Protein 8DTB (pdb70)

Nearest PDB structures (foldseek):
  8dtb-assembly1_D  TM=1.002E+00  e=4.646E-60  Oryctolagus cuniculus
  8dtb-assembly1_J  TM=9.872E-01  e=1.114E-50  Oryctolagus cuniculus
  8dtb-assembly1_A  TM=9.897E-01  e=1.102E-49  Oryctolagus cuniculus
  8sev-assembly1_A  TM=9.475E-01  e=8.762E-45  Oryctolagus cuniculus
  8seo-assembly1_B  TM=9.492E-01  e=9.060E-44  Oryctolagus cuniculus

InterPro domains:
  IPR000699 RIH domain [PF01365] (444-637)
  IPR000699 RIH domain [PF01365] (2160-2368)
  IPR001870 B30.2/SPRY domain [PS50188] (582-798)
  IPR001870 B30.2/SPRY domain [PS50188] (1014-1209)
  IPR001870 B30.2/SPRY domain [PS50188] (1358-1571)
  IPR003032 Ryanodine receptor Ryr [PF02026] (851-940)
  IPR003032 Ryanodine receptor Ryr [PF02026] (965-1054)
  IPR003032 Ryanodine receptor Ryr [PF02026] (2735-2825)
  IPR003032 Ryanodine receptor Ryr [PF02026] (2855-2939)
  IPR003877 SPRY domain [PF00622] (661-795)
  IPR003877 SPRY domain [PF00622] (1087-1206)
  IPR003877 SPRY domain [PF00622] (1433-1569)
  IPR003877 SPRY domain [SM00449] (659-797)
  IPR003877 SPRY domain [SM00449] (1085-1208)
  IPR003877 SPRY domain [SM00449] (1430-1570)
  IPR005821 Ion transport domain [PF00520] (4789-4947)
  IPR009460 Ryanodine Receptor TM 4-6 [PF06459] (4382-4670)
  IPR011992 EF-hand domain pair [SSF47473] (4054-4132)
  IPR013320 Concanavalin A-like lectin/glucanase domain superfamily [SSF49899] (659-810)
  IPR013320 Concanavalin A-like lectin/glucanase domain superfamily [SSF49899] (1076-1207)

B-factor: mean 42.39, std 14.19, range [6.12, 114.77]

Organism: Oryctolagus cuniculus (NCBI:txid9986)

GO terms:
  GO:0005219 ryanodine-sensitive calcium-release channel activity (F, IDA)
  GO:0033017 sarcoplasmic reticulum membrane (C, IDA)
  GO:0005509 calcium ion binding (F, IDA)
  GO:0005524 ATP binding (F, IDA)
  GO:0016020 membrane (C, IDA)
  GO:0016529 sarcoplasmic reticulum (C, IDA)
  GO:0031090 organelle membrane (C, IDA)
  GO:1990425 ryanodine receptor complex (C, IDA)
  GO:0051289 protein homotetramerization (P, IDA)
  GO:0070588 calcium ion transmembrane transport (P, IDA)
  GO:0071277 cellular response to calcium ion (P, IDA)
  GO:0071313 cellular response to caffeine (P, IDA)
  GO:0033017 sarcoplasmic reticulum membrane (C, EXP)
  GO:0014808 release of sequestered calcium ion into cytosol by sarcoplasmic reticulum (P, IMP)
  GO:0005515 protein binding (F, IPI)
  GO:0015643 toxic substance binding (F, IDA)
  GO:0014802 terminal cisterna (C, IDA)
  GO:0015278 intracellularly gated calcium channel activity (F, IMP)
  GO:0042802 identical protein binding (F, IPI)
  GO:0005516 calmodulin binding (F, IDA)

Radius of gyration: 41.38 Å; Cα contacts (8 Å, |Δi|>4): 1740; chains: 5; bounding box: 83×125×128 Å

Solvent-accessible surface area: 90544 Å² total; per-residue (Å²): 114,124,63,43,54,105,17,72,86,5,105,49,48,74,73,14,87,16,78,61,3,96,39,57,30,3,9,2,35,26,4,0,24,123,29,39,94,50,26,92,153,118,23,24,63,58,3,28,76,83,56,38,77,110,53,64,131,63,72,83,77,33,40,58,17,14,33,106,6,9,92,75,23,43,74,126,40,71,120,144,29,100,68,34,17,54,60,113,33,59,100,35,60,46,7,16,32,182,32,41,36,102,130,65,88,55,69,99,36,59,85,48,143,82,39,143,24,4,113,36,22,96,81,15,52,62,75,2,18,98,8,0,24,25,0,6,34,8,0,23,25,24,61,12,44,93,68,111,134,135,53,52,82,56,50,67,44,102,94,39,61,169,24,50,72,36,12,164,54,24,10,74,85,0,32,107,9,5,97,55,2,20,41,0,14,59,33,28,61,6,36,18,44,10,0,70,51,2,12,67,5,7,95,76,6,78,164,69,2,46,21,29,70,85,121,27,50,98,90,46,129,44,18,94,80,6,84,64,0,5,87,4,119,51,7,28,69,37,21,133,53,66,102,13,33,159,86,7,40,84,72,38,24,103,97,74,45,56,84,64,1,15,72,72,10,45,169,132,75,91,92,90,101,38,107,29,13,50,73,0,48,97,15,3,24,122,90,19,124,60,25,98,53,12,26,83,5,42,73,42,0,80,68,0,80,174,76,40,18,84,1,6,20,0,7,47,7,6,0,79,40,14,80,24,3,85,8,4,74,48,1,34,104,80,14,25,127,44,19,61,3,1,72,4,6,12,17,7,26,0,11,43,27,0,10,52,0,0,40,121,11,51,127,6,0,63,78,29,109,60,98,107,71,72,69,83,31,0,55,16,0,30,54,0,42,69,7,0,49,18,33,0,11,10,38,43,7,0,0,5,79,53,7,94,91,12,60,87,43,83,117,22,49,144,0,14,84,10,0,56,44,0,12,47,83,0,32,4,8,5,28,15,2,5,66,21,10,2,55,76,0,8,25,51,24,50,52,73,45,83,49,18,133,112,65,72,72,73,42,59,32,142,63,90,53,18,72,142,173,211,150,67,27,95,58,44,80,143,102,29,32,59,69,4,38,61,81,22,42,90,113,46,52,157,58,68,68,65,39,28,53,36,18,33,131,114,19,122,100,28,51,80,120,46,134,28,98,63,27,13,53,59,109,26,61,105,30,53,55,19,9,36,83,29,29,80,166,54,142,54,41,127,25,6,141,67,12,118,78,21,56,66,72,3,14,92,5,0,23,23,0,7,40,15,0,21,27,16,60,23,38,91,62,121,140,124,63,37,90,59,54,99,41,86,109,39,70,163,24,57,76,39,9,156,66,35,9,74,92,0,24,97,4,6,104,51,4,29,57,0,13,78,36,23,47,11,33,70,34,11,14,91,40,2,13,98,8,9,95,25,10,30,156,56,0,67,25,16,58,54,113,51,23,104,95,38,107,89,14,110,83,6,52,61,0,8,86,6,125,41,10,26,67,46,15,153,30,71,150,16,34,60,71,2,44,107,105,34,21,102,95,85,50,53,89,66,0,26,68,58,3,26,43,94,161,167,101,84,27,107,30,12,75,82,0,72,110,14,7,24,114,98,29,129,57,20,99,52,15,28,94,7,36,73,35,0,86,74,0,86,184,60,42,15,75,1,4,18,1,9,56,16,6,0,80,39,18,53,19,1,120,10,4,66,41,0,39,99,86,23,17,141,55,13,60,22,0,66,4,5,9,19,5,22,0,7,35,25,0,6,61,0,0,34,111,14,56,120,6,1,50,74,35,112,62,103,108,66,88,54,56,17,0,49,4,0,39,52,0,37,46,2,0,40,4,14,0,14,13,34,44,4,0,0,8,86,68,10,78,84,4,66,90,42,80,107,36,47,157,4,15,81,16,0,60,41,0,15,46,84,0,31,8,7,7,25,19,3,4,56,22,3,1,23,56,0,2,0,57,25,37,10,65,57,57,28,11,115,74,46,86,89,74,40,41,62,135,86,66,76,31,52,140,184,153,112,122,61,42,102,40,33,66,145,112,22,26,76,38,5,44,56,146,22,42,94,111,49,31,130,61,65,72,87,31,33,48,43,23,25,103,28,22,88,101,28,42,67,122,26,71,141,138,40,112,63,33,17,58,63,125,22,60,106,32,50,35,34,4,19,173,27,54,18,48,126,56,82,64,58,103,60,56,89,57,89,52,34,120,5,4,128,43,21,123,80,17,39,62,71,2,9,92,7,0,20,25,0,5,40,16,0,17,22,30,64,6,38,76,64,105,127,130,47,52,87,42,28,98,34,76,111,57,60,184,29,108,78,30,8,148,78,37,2,70,76,0,22,108,9,5,107,57,2,22,54,0,9,51,43,42,88,8,32,41,39,6,0,79,63,2,6,72,18,6,71,100,10,23,132,62,0,51,16,42,65,94,131,35,30,91,119,46,135,43,10,96,73,10,47,63,0,4,85,7,120,48,6,18,57,45,14,162,46,124,114,8,30,138,102,8,27,100,53,22,13,101,129,58,48,122,83,52,3,33,76,52,4,34,64,156,152,116,91,55,118,34,17,79,87,0,69,108,16,6,22,114,92,32,122,57,26,96,62,14,29,97,4,36,72,37,0,98,75,0,86,188,49,44,20,78,0,8,26,0,10,59,6,4,0,84,24,12,112,18,0,110,13,6,75,49,0,43,112,97,12,25,93,50,15,62,15,2,72,5,5,12,20,6,25,0,8,37,29,0,9,56,0,0,37,133,11,59,125,18,1,41,78,41,114,57,110,106,57,95,71,67,22,0,61,7,0,41,56,0,32,46,7,0,44,10,23,0,13,15,41,44,5,0,0,0,92,57,3,83,67,9,39,85,57,82,102,19,42,152,0,10,90,14,0,53,43,0,18,46,74,0,25,6,3,12,28,14,0,6,62,8,3,0,38,10,1,8,6,4,25,41,9,43,34,71,30,10,145,45,28,62,84,70,85,42,24,127,51,63,68,33,66,94,182,144,119,142,31,47,42,64,25,118,143,84,32,25,66,53,4,41,58,128,20,49,76,108,52,40,82,65,75,66,89,34,33,49,28,16,38,94,29,10,88,108,28,23,70,145,29,62,152,142,43,119,68,34,16,57,61,121,27,59,122,33,43,26,31,9,36,203,48,16,21,92,126,50,85,63,57,103,64,56,88,56,109,33,52,122,2,3,134,37,24,85,76,25,50,62,70,2,3,87,8,0,25,25,0,6,44,26,0,21,15,38,28,16,41,81,64,108,136,133,70,49,86,71,55,86,52,75,108,60,57,194,31,61,80,30,13,170,61,34,2,69,85,0,22,103,10,3,98,45,3,29,46,0,12,70,48,17,35,7,28,26,29,0,1,71,20,1,6,84,15,5,97,97,8,78,163,60,0,48,49,26,75,57,90,60,92,123,110,12,113,75,6,44,41,0,13,70,5,130,51,20,23,65,38,20,134,37,68,141,12,70,154,111,3,36,100,66,35,37,108,84,58,42,66,84,59,2,37,69,89,21,59,119,95,113,86,56,38,90,83,19,80,74,2,54,120,14,9,12,115,86,33,122,53,31,98,51,10,22,80,5,35,88,39,0,87,72,0,85,170,56,42,17,72,0,6,21,0,6,65,7,2,0,74,35,16,111,24,2,104,8,3,78,41,1,37,104,80,22,24,120,44,16,56,4,0,72,3,12,13,21,4,21,0,10,36,22,0,9,59,0,0,49,114,12,71,112,18,2,70,81,37,112,60,104,105,66,82,44,61,34,0,53,14,0,38,48,0,44,56,7,0,48,14,33,0,10,11,37,46,4,0,0,6,82,51,9,107,63,3,67,82,44,78,107,27,42,153,1,12,89,14,0,57,45,0,18,50,80,0,27,11,7,8,36,16,4,6,65,22,7,2,49,52,0,9,28,76,25,62,35,59,58,74,68,16,115,70,70,79,123,80,38,64,29,107,64,78,84,31,54,82,176,188,116

Structure (mmCIF, N/CA/C/O backbone):
data_8DTB
#
_entry.id   8DTB
#
_cell.length_a   1.00
_cell.length_b   1.00
_cell.length_c   1.00
_cell.angle_alpha   90.00
_cell.angle_beta   90.00
_cell.angle_gamma   90.00
#
_symmetry.space_group_name_H-M   'P 1'
#
loop_
_entity.id
_entity.type
_entity.pdbx_description
1 polymer Imperacalcin
2 polymer 'Ryanodine receptor 1'
3 non-polymer "ADENOSINE-5'-TRIPHOSPHATE"
4 non-polymer CAFFEINE
#
loop_
_atom_site.group_PDB
_atom_site.id
_atom_site.type_symbol
_atom_site.label_atom_id
_atom_site.label_alt_id
_atom_site.label_comp_id
_atom_site.label_asym_id
_atom_site.label_entity_id
_atom_site.label_seq_id
_atom_site.pdbx_PDB_ins_code
_atom_site.Cartn_x
_atom_site.Cartn_y
_atom_site.Cartn_z
_atom_site.occupancy
_atom_site.B_iso_or_equiv
_atom_site.auth_seq_id
_atom_site.auth_comp_id
_atom_site.auth_asym_id
_atom_site.auth_atom_id
_atom_site.pdbx_PDB_model_num
ATOM 1 N N . GLY A 1 1 ? 271.405 240.360 237.839 1.00 0.00 1 GLY B N 1
ATOM 2 C CA . GLY A 1 1 ? 271.497 240.926 239.172 1.00 0.00 1 GLY B CA 1
ATOM 3 C C . GLY A 1 1 ? 272.761 240.526 239.906 1.00 0.00 1 GLY B C 1
ATOM 4 O O . GLY A 1 1 ? 273.702 241.312 240.012 1.00 0.00 1 GLY B O 1
ATOM 5 N N . ASP A 1 2 ? 272.777 239.294 240.423 1.00 0.00 2 ASP B N 1
ATOM 6 C CA . ASP A 1 2 ? 273.955 238.806 241.132 1.00 0.00 2 ASP B CA 1
ATOM 7 C C . ASP A 1 2 ? 275.156 238.696 240.200 1.00 0.00 2 ASP B C 1
ATOM 8 O O . ASP A 1 2 ? 276.280 239.041 240.581 1.00 0.00 2 ASP B O 1
ATOM 13 N N . CYS A 1 3 ? 274.939 238.214 238.978 1.00 0.00 3 CYS B N 1
ATOM 14 C CA . CYS A 1 3 ? 276.022 238.132 238.009 1.00 0.00 3 CYS B CA 1
ATOM 15 C C . CYS A 1 3 ? 276.466 239.529 237.595 1.00 0.00 3 CYS B C 1
ATOM 16 O O . CYS A 1 3 ? 275.655 240.455 237.502 1.00 0.00 3 CYS B O 1
ATOM 19 N N . LEU A 1 4 ? 277.762 239.678 237.345 1.00 0.00 4 LEU B N 1
ATOM 20 C CA . LEU A 1 4 ? 278.346 240.964 237.010 1.00 0.00 4 LEU B CA 1
ATOM 21 C C . LEU A 1 4 ? 279.148 240.843 235.723 1.00 0.00 4 LEU B C 1
ATOM 22 O O . LEU A 1 4 ? 279.603 239.749 235.372 1.00 0.00 4 LEU B O 1
ATOM 27 N N . PRO A 1 5 ? 279.324 241.944 234.994 1.00 0.00 5 PRO B N 1
ATOM 28 C CA . PRO A 1 5 ? 280.143 241.906 233.776 1.00 0.00 5 PRO B CA 1
ATOM 29 C C . PRO A 1 5 ? 281.578 241.492 234.072 1.00 0.00 5 PRO B C 1
ATOM 30 O O . PRO A 1 5 ? 282.011 241.381 235.221 1.00 0.00 5 PRO B O 1
ATOM 34 N N . HIS A 1 6 ? 282.327 241.261 232.992 1.00 0.00 6 HIS B N 1
ATOM 35 C CA . HIS A 1 6 ? 283.683 240.736 233.116 1.00 0.00 6 HIS B CA 1
ATOM 36 C C . HIS A 1 6 ? 284.592 241.717 233.849 1.00 0.00 6 HIS B C 1
ATOM 37 O O . HIS A 1 6 ? 285.131 241.407 234.917 1.00 0.00 6 HIS B O 1
ATOM 44 N N . LEU A 1 7 ? 284.764 242.917 233.296 1.00 0.00 7 LEU B N 1
ATOM 45 C CA . LEU A 1 7 ? 285.707 243.886 233.836 1.00 0.00 7 LEU B CA 1
ATOM 46 C C . LEU A 1 7 ? 285.035 244.947 234.702 1.00 0.00 7 LEU B C 1
ATOM 47 O O . LEU A 1 7 ? 285.675 245.942 235.057 1.00 0.00 7 LEU B O 1
ATOM 52 N N . LYS A 1 8 ? 283.766 244.760 235.047 1.00 0.00 8 LYS B N 1
ATOM 53 C CA . LYS A 1 8 ? 283.099 245.681 235.954 1.00 0.00 8 LYS B CA 1
ATOM 54 C C . LYS A 1 8 ? 283.547 245.415 237.388 1.00 0.00 8 LYS B C 1
ATOM 55 O O . LYS A 1 8 ? 283.792 244.272 237.783 1.00 0.00 8 LYS B O 1
ATOM 61 N N . ARG A 1 9 ? 283.667 246.494 238.162 1.00 0.00 9 ARG B N 1
ATOM 62 C CA . ARG A 1 9 ? 284.203 246.433 239.520 1.00 0.00 9 ARG B CA 1
ATOM 63 C C . ARG A 1 9 ? 283.350 245.510 240.383 1.00 0.00 9 ARG B C 1
ATOM 64 O O . ARG A 1 9 ? 282.120 245.624 240.401 1.00 0.00 9 ARG B O 1
ATOM 72 N N . CYS A 1 10 ? 284.001 244.596 241.101 1.00 0.00 10 CYS B N 1
ATOM 73 C CA . CYS A 1 10 ? 283.313 243.700 242.015 1.00 0.00 10 CYS B CA 1
ATOM 74 C C . CYS A 1 10 ? 283.648 244.071 243.460 1.00 0.00 10 CYS B C 1
ATOM 75 O O . CYS A 1 10 ? 284.351 245.047 243.733 1.00 0.00 10 CYS B O 1
ATOM 78 N N . LYS A 1 11 ? 283.138 243.279 244.403 1.00 0.00 11 LYS B N 1
ATOM 79 C CA . LYS A 1 11 ? 283.326 243.580 245.818 1.00 0.00 11 LYS B CA 1
ATOM 80 C C . LYS A 1 11 ? 283.987 242.426 246.563 1.00 0.00 11 LYS B C 1
ATOM 81 O O . LYS A 1 11 ? 284.794 242.651 247.471 1.00 0.00 11 LYS B O 1
ATOM 87 N N . ALA A 1 12 ? 283.657 241.193 246.190 1.00 0.00 12 ALA B N 1
ATOM 88 C CA . ALA A 1 12 ? 284.191 240.023 246.870 1.00 0.00 12 ALA B CA 1
ATOM 89 C C . ALA A 1 12 ? 284.226 238.857 245.894 1.00 0.00 12 ALA B C 1
ATOM 90 O O . ALA A 1 12 ? 283.712 238.941 244.776 1.00 0.00 12 ALA B O 1
ATOM 92 N N . ASP A 1 13 ? 284.841 237.761 246.334 1.00 0.00 13 ASP B N 1
ATOM 93 C CA . ASP A 1 13 ? 284.951 236.576 245.495 1.00 0.00 13 ASP B CA 1
ATOM 94 C C . ASP A 1 13 ? 283.567 236.054 245.127 1.00 0.00 13 ASP B C 1
ATOM 95 O O . ASP A 1 13 ? 282.609 236.169 245.897 1.00 0.00 13 ASP B O 1
ATOM 100 N N . ASN A 1 14 ? 283.474 235.481 243.933 1.00 0.00 14 ASN B N 1
ATOM 101 C CA . ASN A 1 14 ? 282.201 235.056 243.326 1.00 0.00 14 ASN B CA 1
ATOM 102 C C . ASN A 1 14 ? 281.321 236.306 243.208 1.00 0.00 14 ASN B C 1
ATOM 103 O O . ASN A 1 14 ? 281.847 237.399 242.944 1.00 0.00 14 ASN B O 1
ATOM 108 N N . ASP A 1 15 ? 280.008 236.183 243.412 1.00 0.00 15 ASP B N 1
ATOM 109 C CA . ASP A 1 15 ? 279.055 237.284 243.258 1.00 0.00 15 ASP B CA 1
ATOM 110 C C . ASP A 1 15 ? 279.248 237.921 241.875 1.00 0.00 15 ASP B C 1
ATOM 111 O O . ASP A 1 15 ? 279.462 239.128 241.739 1.00 0.00 15 ASP B O 1
ATOM 116 N N . CYS A 1 16 ? 279.291 237.076 240.847 1.00 0.00 16 CYS B N 1
ATOM 117 C CA . CYS A 1 16 ? 279.379 237.478 239.444 1.00 0.00 16 CYS B CA 1
ATOM 118 C C . CYS A 1 16 ? 279.410 236.208 238.602 1.00 0.00 16 CYS B C 1
ATOM 119 O O . CYS A 1 16 ? 279.443 235.091 239.128 1.00 0.00 16 CYS B O 1
ATOM 122 N N . CYS A 1 17 ? 279.401 236.390 237.281 1.00 0.00 17 CYS B N 1
ATOM 123 C CA . CYS A 1 17 ? 279.513 235.256 236.371 1.00 0.00 17 CYS B CA 1
ATOM 124 C C . CYS A 1 17 ? 280.942 234.729 236.285 1.00 0.00 17 CYS B C 1
ATOM 125 O O . CYS A 1 17 ? 281.142 233.518 236.135 1.00 0.00 17 CYS B O 1
ATOM 128 N N . GLY A 1 18 ? 281.939 235.613 236.371 1.00 0.00 18 GLY B N 1
ATOM 129 C CA . GLY A 1 18 ? 283.323 235.168 236.352 1.00 0.00 18 GLY B CA 1
ATOM 130 C C . GLY A 1 18 ? 283.708 234.348 237.567 1.00 0.00 18 GLY B C 1
ATOM 131 O O . GLY A 1 18 ? 284.555 233.455 237.469 1.00 0.00 18 GLY B O 1
ATOM 132 N N . LYS A 1 19 ? 283.131 234.671 238.729 1.00 0.00 19 LYS B N 1
ATOM 133 C CA . LYS A 1 19 ? 283.265 233.905 239.968 1.00 0.00 19 LYS B CA 1
ATOM 134 C C . LYS A 1 19 ? 284.645 234.083 240.602 1.00 0.00 19 LYS B C 1
ATOM 135 O O . LYS A 1 19 ? 284.858 233.697 241.757 1.00 0.00 19 LYS B O 1
ATOM 141 N N . LYS A 1 20 ? 285.567 234.737 239.897 1.00 0.00 20 LYS B N 1
ATOM 142 C CA . LYS A 1 20 ? 286.930 234.936 240.384 1.00 0.00 20 LYS B CA 1
ATOM 143 C C . LYS A 1 20 ? 287.243 236.428 240.420 1.00 0.00 20 LYS B C 1
ATOM 144 O O . LYS A 1 20 ? 287.478 237.046 239.375 1.00 0.00 20 LYS B O 1
ATOM 150 N N . CYS A 1 21 ? 287.163 237.045 241.597 1.00 0.00 21 CYS B N 1
ATOM 151 C CA . CYS A 1 21 ? 287.338 238.515 241.724 1.00 0.00 21 CYS B CA 1
ATOM 152 C C . CYS A 1 21 ? 288.752 238.865 242.148 1.00 0.00 21 CYS B C 1
ATOM 153 O O . CYS A 1 21 ? 288.904 239.455 243.223 1.00 0.00 21 CYS B O 1
ATOM 156 N N . LYS A 1 22 ? 289.741 238.568 241.319 1.00 0.00 22 LYS B N 1
ATOM 157 C CA . LYS A 1 22 ? 291.143 238.793 241.715 1.00 0.00 22 LYS B CA 1
ATOM 158 C C . LYS A 1 22 ? 291.507 240.244 241.483 1.00 0.00 22 LYS B C 1
ATOM 159 O O . LYS A 1 22 ? 290.897 240.857 240.605 1.00 0.00 22 LYS B O 1
ATOM 165 N N . ARG A 1 23 ? 292.508 240.730 242.218 1.00 0.00 23 ARG B N 1
ATOM 166 C CA . ARG A 1 23 ? 292.995 242.118 242.049 1.00 0.00 23 ARG B CA 1
ATOM 167 C C . ARG A 1 23 ? 294.379 242.065 241.420 1.00 0.00 23 ARG B C 1
ATOM 168 O O . ARG A 1 23 ? 295.113 241.116 241.721 1.00 0.00 23 ARG B O 1
ATOM 176 N N . ARG A 1 24 ? 294.724 243.031 240.570 1.00 0.00 24 ARG B N 1
ATOM 177 C CA . ARG A 1 24 ? 296.084 243.082 239.980 1.00 0.00 24 ARG B CA 1
ATOM 178 C C . ARG A 1 24 ? 297.050 243.691 240.992 1.00 0.00 24 ARG B C 1
ATOM 179 O O . ARG A 1 24 ? 297.009 244.908 241.178 1.00 0.00 24 ARG B O 1
ATOM 187 N N . GLY A 1 25 ? 297.871 242.874 241.640 1.00 0.00 25 GLY B N 1
ATOM 188 C CA . GLY A 1 25 ? 298.895 243.416 242.547 1.00 0.00 25 GLY B CA 1
ATOM 189 C C . GLY A 1 25 ? 298.385 244.274 243.669 1.00 0.00 25 GLY B C 1
ATOM 190 O O . GLY A 1 25 ? 297.521 243.807 244.415 1.00 0.00 25 GLY B O 1
ATOM 191 N N . THR A 1 26 ? 298.941 245.473 243.794 1.00 0.00 26 THR B N 1
ATOM 192 C CA . THR A 1 26 ? 298.616 246.386 244.905 1.00 0.00 26 THR B CA 1
ATOM 193 C C . THR A 1 26 ? 297.368 247.183 244.559 1.00 0.00 26 THR B C 1
ATOM 194 O O . THR A 1 26 ? 296.918 247.948 245.398 1.00 0.00 26 THR B O 1
ATOM 198 N N . ASN A 1 27 ? 296.835 246.992 243.361 1.00 0.00 27 ASN B N 1
ATOM 199 C CA . ASN A 1 27 ? 295.618 247.711 242.923 1.00 0.00 27 ASN B CA 1
ATOM 200 C C . ASN A 1 27 ? 294.503 247.485 243.932 1.00 0.00 27 ASN B C 1
ATOM 201 O O . ASN A 1 27 ? 294.311 246.333 244.328 1.00 0.00 27 ASN B O 1
ATOM 206 N N . ALA A 1 28 ? 293.796 248.538 244.335 1.00 0.00 28 ALA B N 1
ATOM 207 C CA . ALA A 1 28 ? 292.617 248.351 245.206 1.00 0.00 28 ALA B CA 1
ATOM 208 C C . ALA A 1 28 ? 291.457 247.792 244.388 1.00 0.00 28 ALA B C 1
ATOM 209 O O . ALA A 1 28 ? 290.753 246.914 244.896 1.00 0.00 28 ALA B O 1
ATOM 211 N N . GLU A 1 29 ? 291.301 248.262 243.149 1.00 0.00 29 GLU B N 1
ATOM 212 C CA . GLU A 1 29 ? 290.136 247.866 242.318 1.00 0.00 29 GLU B CA 1
ATOM 213 C C . GLU A 1 29 ? 290.121 246.364 242.128 1.00 0.00 29 GLU B C 1
ATOM 214 O O . GLU A 1 29 ? 291.170 245.796 241.819 1.00 0.00 29 GLU B O 1
ATOM 220 N N . LYS A 1 30 ? 288.952 245.764 242.308 1.00 0.00 30 LYS B N 1
ATOM 221 C CA . LYS A 1 30 ? 288.821 244.308 242.101 1.00 0.00 30 LYS B CA 1
ATOM 222 C C . LYS A 1 30 ? 287.730 244.109 241.069 1.00 0.00 30 LYS B C 1
ATOM 223 O O . LYS A 1 30 ? 286.694 244.771 241.162 1.00 0.00 30 LYS B O 1
ATOM 229 N N . ARG A 1 31 ? 287.982 243.235 240.131 1.00 0.00 31 ARG B N 1
ATOM 230 C CA . ARG A 1 31 ? 287.087 242.934 239.023 1.00 0.00 31 ARG B CA 1
ATOM 231 C C . ARG A 1 31 ? 287.079 241.429 238.786 1.00 0.00 31 ARG B C 1
ATOM 232 O O . ARG A 1 31 ? 288.008 240.715 239.172 1.00 0.00 31 ARG B O 1
ATOM 240 N N . CYS A 1 32 ? 286.070 241.006 238.029 1.00 0.00 32 CYS B N 1
ATOM 241 C CA . CYS A 1 32 ? 285.944 239.564 237.714 1.00 0.00 32 CYS B CA 1
ATOM 242 C C . CYS A 1 32 ? 286.918 239.337 236.575 1.00 0.00 32 CYS B C 1
ATOM 243 O O . CYS A 1 32 ? 286.528 239.444 235.410 1.00 0.00 32 CYS B O 1
ATOM 246 N N . ARG A 1 33 ? 288.159 239.077 236.950 1.00 0.00 33 ARG B N 1
ATOM 247 C CA . ARG A 1 33 ? 289.225 238.851 235.955 1.00 0.00 33 ARG B CA 1
ATOM 248 C C . ARG A 1 33 ? 289.061 237.462 235.368 1.00 0.00 33 ARG B C 1
ATOM 249 O O . ARG A 1 33 ? 289.535 236.509 235.964 1.00 0.00 33 ARG B O 1
ATOM 258 N N . PRO B 2 4208 ? 286.260 216.258 269.276 1.00 51.97 4208 PRO G N 1
ATOM 259 C CA . PRO B 2 4208 ? 287.612 216.306 268.714 1.00 52.83 4208 PRO G CA 1
ATOM 260 C C . PRO B 2 4208 ? 287.686 215.751 267.293 1.00 54.40 4208 PRO G C 1
ATOM 261 O O . PRO B 2 4208 ? 287.770 216.522 266.337 1.00 56.80 4208 PRO G O 1
ATOM 265 N N . GLN B 2 4209 ? 287.659 214.422 267.165 1.00 53.10 4209 GLN G N 1
ATOM 266 C CA . GLN B 2 4209 ? 287.725 213.800 265.847 1.00 54.13 4209 GLN G CA 1
ATOM 267 C C . GLN B 2 4209 ? 286.500 214.144 265.009 1.00 55.99 4209 GLN G C 1
ATOM 268 O O . GLN B 2 4209 ? 286.608 214.360 263.795 1.00 57.73 4209 GLN G O 1
ATOM 274 N N . VAL B 2 4210 ? 285.325 214.196 265.639 1.00 55.73 4210 VAL G N 1
ATOM 275 C CA . VAL B 2 4210 ? 284.090 214.413 264.892 1.00 54.70 4210 VAL G CA 1
ATOM 276 C C . VAL B 2 4210 ? 284.053 215.818 264.297 1.00 55.89 4210 VAL G C 1
ATOM 277 O O . VAL B 2 4210 ? 283.561 216.016 263.181 1.00 57.24 4210 VAL G O 1
ATOM 281 N N . LYS B 2 4211 ? 284.580 216.812 265.018 1.00 54.73 4211 LYS G N 1
ATOM 282 C CA . LYS B 2 4211 ? 284.614 218.172 264.487 1.00 56.31 4211 LYS G CA 1
ATOM 283 C C . LYS B 2 4211 ? 285.522 218.262 263.265 1.00 58.47 4211 LYS G C 1
ATOM 284 O O . LYS B 2 4211 ? 285.173 218.897 262.261 1.00 61.59 4211 LYS G O 1
ATOM 290 N N . GLU B 2 4212 ? 286.698 217.631 263.335 1.00 56.48 4212 GLU G N 1
ATOM 291 C CA . GLU B 2 4212 ? 287.604 217.622 262.192 1.00 57.31 4212 GLU G CA 1
ATOM 292 C C . GLU B 2 4212 ? 286.984 216.895 261.006 1.00 59.03 4212 GLU G C 1
ATOM 293 O O . GLU B 2 4212 ? 287.115 217.338 259.858 1.00 60.64 4212 GLU G O 1
ATOM 295 N N . SER B 2 4213 ? 286.304 215.775 261.265 1.00 59.52 4213 SER G N 1
ATOM 296 C CA . SER B 2 4213 ? 285.635 215.051 260.189 1.00 57.84 4213 SER G CA 1
ATOM 297 C C . SER B 2 4213 ? 284.544 215.900 259.550 1.00 57.22 4213 SER G C 1
ATOM 298 O O . SER B 2 4213 ? 284.391 215.907 258.323 1.00 58.20 4213 SER G O 1
ATOM 301 N N . LYS B 2 4214 ? 283.777 216.626 260.367 1.00 55.88 4214 LYS G N 1
ATOM 302 C CA . LYS B 2 4214 ? 282.739 217.501 259.830 1.00 57.99 4214 LYS G CA 1
ATOM 303 C C . LYS B 2 4214 ? 283.342 218.601 258.966 1.00 60.02 4214 LYS G C 1
ATOM 304 O O . LYS B 2 4214 ? 282.854 218.876 257.864 1.00 62.79 4214 LYS G O 1
ATOM 310 N N . ARG B 2 4215 ? 284.412 219.237 259.450 1.00 58.41 4215 ARG G N 1
ATOM 311 C CA . ARG B 2 4215 ? 285.050 220.297 258.675 1.00 59.27 4215 ARG G CA 1
ATOM 312 C C . ARG B 2 4215 ? 285.591 219.760 257.356 1.00 59.38 4215 ARG G C 1
ATOM 313 O O . ARG B 2 4215 ? 285.458 220.408 256.308 1.00 60.92 4215 ARG G O 1
ATOM 321 N N . GLN B 2 4216 ? 286.195 218.569 257.387 1.00 58.61 4216 GLN G N 1
ATOM 322 C CA . GLN B 2 4216 ? 286.674 217.945 256.159 1.00 58.79 4216 GLN G CA 1
ATOM 323 C C . GLN B 2 4216 ? 285.524 217.657 255.203 1.00 60.20 4216 GLN G C 1
ATOM 324 O O . GLN B 2 4216 ? 285.655 217.850 253.988 1.00 62.01 4216 GLN G O 1
ATOM 330 N N . PHE B 2 4217 ? 284.389 217.192 255.732 1.00 58.34 4217 PHE G N 1
ATOM 331 C CA . PHE B 2 4217 ? 283.232 216.921 254.884 1.00 57.31 4217 PHE G CA 1
ATOM 332 C C . PHE B 2 4217 ? 282.769 218.196 254.191 1.00 58.52 4217 PHE G C 1
ATOM 333 O O . PHE B 2 4217 ? 282.523 218.200 252.980 1.00 60.63 4217 PHE G O 1
ATOM 341 N N . ILE B 2 4218 ? 282.635 219.289 254.951 1.00 58.56 4218 ILE G N 1
ATOM 342 C CA . ILE B 2 4218 ? 282.174 220.547 254.359 1.00 59.52 4218 ILE G CA 1
ATOM 343 C C . ILE B 2 4218 ? 283.154 221.030 253.299 1.00 59.66 4218 ILE G C 1
ATOM 344 O O . ILE B 2 4218 ? 282.753 221.469 252.212 1.00 61.61 4218 ILE G O 1
ATOM 349 N N . PHE B 2 4219 ? 284.454 220.962 253.598 1.00 59.14 4219 PHE G N 1
ATOM 350 C CA . PHE B 2 4219 ? 285.453 221.361 252.612 1.00 60.15 4219 PHE G CA 1
ATOM 351 C C . PHE B 2 4219 ? 285.302 220.539 251.338 1.00 60.66 4219 PHE G C 1
ATOM 352 O O . PHE B 2 4219 ? 285.288 221.086 250.228 1.00 61.85 4219 PHE G O 1
ATOM 360 N N . ASP B 2 4220 ? 285.145 219.221 251.483 1.00 60.34 4220 ASP G N 1
ATOM 361 C CA . ASP B 2 4220 ? 285.040 218.352 250.317 1.00 59.53 4220 ASP G CA 1
ATOM 362 C C . ASP B 2 4220 ? 283.798 218.663 249.490 1.00 59.55 4220 ASP G C 1
ATOM 363 O O . ASP B 2 4220 ? 283.873 218.745 248.258 1.00 61.09 4220 ASP G O 1
ATOM 365 N N . VAL B 2 4221 ? 282.643 218.834 250.140 1.00 59.46 4221 VAL G N 1
ATOM 366 C CA . VAL B 2 4221 ? 281.412 219.012 249.371 1.00 59.62 4221 VAL G CA 1
ATOM 367 C C . VAL B 2 4221 ? 281.389 220.383 248.705 1.00 60.31 4221 VAL G C 1
ATOM 368 O O . VAL B 2 4221 ? 281.057 220.502 247.519 1.00 59.01 4221 VAL G O 1
ATOM 372 N N . VAL B 2 4222 ? 281.742 221.439 249.445 1.00 60.69 4222 VAL G N 1
ATOM 373 C CA . VAL B 2 4222 ? 281.653 222.782 248.880 1.00 60.92 4222 VAL G CA 1
ATOM 374 C C . VAL B 2 4222 ? 282.724 222.988 247.815 1.00 61.12 4222 VAL G C 1
ATOM 375 O O . VAL B 2 4222 ? 282.475 223.625 246.784 1.00 62.08 4222 VAL G O 1
ATOM 379 N N . ASN B 2 4223 ? 283.931 222.459 248.041 1.00 60.73 4223 ASN G N 1
ATOM 380 C CA . ASN B 2 4223 ? 284.984 222.579 247.038 1.00 61.48 4223 ASN G CA 1
ATOM 381 C C . ASN B 2 4223 ? 284.619 221.834 245.760 1.00 61.55 4223 ASN G C 1
ATOM 382 O O . ASN B 2 4223 ? 284.863 222.328 244.653 1.00 62.96 4223 ASN G O 1
ATOM 387 N N . GLU B 2 4224 ? 284.038 220.638 245.892 1.00 61.55 4224 GLU G N 1
ATOM 388 C CA . GLU B 2 4224 ? 283.644 219.870 244.715 1.00 61.31 4224 GLU G CA 1
ATOM 389 C C . GLU B 2 4224 ? 282.539 220.564 243.929 1.00 60.36 4224 GLU G C 1
ATOM 390 O O . GLU B 2 4224 ? 282.558 220.550 242.693 1.00 58.36 4224 GLU G O 1
ATOM 392 N N . GLY B 2 4225 ? 281.574 221.169 244.619 1.00 61.03 4225 GLY G N 1
ATOM 393 C CA . GLY B 2 4225 ? 280.478 221.853 243.967 1.00 60.40 4225 GLY G CA 1
ATOM 394 C C . GLY B 2 4225 ? 279.266 220.998 243.669 1.00 59.68 4225 GLY G C 1
ATOM 395 O O . GLY B 2 4225 ? 278.272 221.526 243.152 1.00 57.09 4225 GLY G O 1
ATOM 396 N N . GLY B 2 4226 ? 279.314 219.701 243.965 1.00 60.57 4226 GLY G N 1
ATOM 397 C CA . GLY B 2 4226 ? 278.179 218.826 243.742 1.00 56.11 4226 GLY G CA 1
ATOM 398 C C . GLY B 2 4226 ? 276.950 219.223 244.534 1.00 54.53 4226 GLY G C 1
ATOM 399 O O . GLY B 2 4226 ? 277.034 219.468 245.741 1.00 55.39 4226 GLY G O 1
ATOM 400 N N . GLU B 2 4227 ? 275.802 219.288 243.866 1.00 53.06 4227 GLU G N 1
ATOM 401 C CA . GLU B 2 4227 ? 274.543 219.674 244.494 1.00 51.12 4227 GLU G CA 1
ATOM 402 C C . GLU B 2 4227 ? 273.516 218.554 244.529 1.00 49.65 4227 GLU G C 1
ATOM 403 O O . GLU B 2 4227 ? 272.810 218.405 245.529 1.00 50.82 4227 GLU G O 1
ATOM 405 N N . ALA B 2 4228 ? 273.409 217.766 243.457 1.00 48.36 4228 ALA G N 1
ATOM 406 C CA . ALA B 2 4228 ? 272.448 216.667 243.437 1.00 47.74 4228 ALA G CA 1
ATOM 407 C C . ALA B 2 4228 ? 272.812 215.593 244.455 1.00 47.63 4228 ALA G C 1
ATOM 408 O O . ALA B 2 4228 ? 271.928 215.021 245.104 1.00 46.27 4228 ALA G O 1
ATOM 410 N N . GLU B 2 4229 ? 274.102 215.306 244.609 1.00 46.90 4229 GLU G N 1
ATOM 411 C CA . GLU B 2 4229 ? 274.576 214.277 245.523 1.00 44.61 4229 GLU G CA 1
ATOM 412 C C . GLU B 2 4229 ? 274.842 214.807 246.926 1.00 47.65 4229 GLU G C 1
ATOM 413 O O . GLU B 2 4229 ? 275.447 214.099 247.738 1.00 50.75 4229 GLU G O 1
ATOM 415 N N . LYS B 2 4230 ? 274.414 216.036 247.226 1.00 47.97 4230 LYS G N 1
ATOM 416 C CA . LYS B 2 4230 ? 274.642 216.599 248.553 1.00 46.26 4230 LYS G CA 1
ATOM 417 C C . LYS B 2 4230 ? 273.925 215.793 249.630 1.00 46.76 4230 LYS G C 1
ATOM 418 O O . LYS B 2 4230 ? 274.490 215.528 250.697 1.00 50.85 4230 LYS G O 1
ATOM 424 N N . MET B 2 4231 ? 272.676 215.397 249.368 1.00 45.47 4231 MET G N 1
ATOM 425 C CA . MET B 2 4231 ? 271.927 214.619 250.349 1.00 47.04 4231 MET G CA 1
ATOM 426 C C . MET B 2 4231 ? 272.569 213.257 250.585 1.00 48.61 4231 MET G C 1
ATOM 427 O O . MET B 2 4231 ? 272.672 212.801 251.731 1.00 52.40 4231 MET G O 1
ATOM 432 N N . GLU B 2 4232 ? 273.005 212.591 249.512 1.00 45.00 4232 GLU G N 1
ATOM 433 C CA . GLU B 2 4232 ? 273.660 211.296 249.662 1.00 45.40 4232 GLU G CA 1
ATOM 434 C C . GLU B 2 4232 ? 274.949 211.425 250.463 1.00 48.21 4232 GLU G C 1
ATOM 435 O O . GLU B 2 4232 ? 275.246 210.582 251.318 1.00 51.13 4232 GLU G O 1
ATOM 437 N N . LEU B 2 4233 ? 275.723 212.481 250.203 1.00 46.99 4233 LEU G N 1
ATOM 438 C CA . LEU B 2 4233 ? 276.935 212.721 250.977 1.00 47.32 4233 LEU G CA 1
ATOM 439 C C . LEU B 2 4233 ? 276.608 212.973 252.443 1.00 48.07 4233 LEU G C 1
ATOM 440 O O . LEU B 2 4233 ? 277.331 212.516 253.335 1.00 49.21 4233 LEU G O 1
ATOM 445 N N . PHE B 2 4234 ? 275.522 213.702 252.710 1.00 48.01 4234 PHE G N 1
ATOM 446 C CA . PHE B 2 4234 ? 275.121 213.952 254.091 1.00 47.94 4234 PHE G CA 1
ATOM 447 C C . PHE B 2 4234 ? 274.762 212.656 254.809 1.00 47.48 4234 PHE G C 1
ATOM 448 O O . PHE B 2 4234 ? 275.179 212.438 255.952 1.00 50.33 4234 PHE G O 1
ATOM 456 N N . VAL B 2 4235 ? 273.995 211.780 254.155 1.00 45.21 4235 VAL G N 1
ATOM 457 C CA . VAL B 2 4235 ? 273.643 210.506 254.785 1.00 46.29 4235 VAL G CA 1
ATOM 458 C C . VAL B 2 4235 ? 274.884 209.646 254.996 1.00 46.99 4235 VAL G C 1
ATOM 459 O O . VAL B 2 4235 ? 275.020 208.970 256.027 1.00 48.63 4235 VAL G O 1
ATOM 463 N N . SER B 2 4236 ? 275.799 209.640 254.021 1.00 46.78 4236 SER G N 1
ATOM 464 C CA . SER B 2 4236 ? 277.034 208.875 254.172 1.00 46.63 4236 SER G CA 1
ATOM 465 C C . SER B 2 4236 ? 277.847 209.378 255.358 1.00 45.99 4236 SER G C 1
ATOM 466 O O . SER B 2 4236 ? 278.369 208.580 256.149 1.00 46.17 4236 SER G O 1
ATOM 469 N N . PHE B 2 4237 ? 277.961 210.701 255.500 1.00 46.30 4237 PHE G N 1
ATOM 470 C CA . PHE B 2 4237 ? 278.639 211.254 256.666 1.00 44.87 4237 PHE G CA 1
ATOM 471 C C . PHE B 2 4237 ? 277.910 210.883 257.946 1.00 43.50 4237 PHE G C 1
ATOM 472 O O . PHE B 2 4237 ? 278.542 210.661 258.980 1.00 44.44 4237 PHE G O 1
ATOM 480 N N . CYS B 2 4238 ? 276.578 210.835 257.905 1.00 42.15 4238 CYS G N 1
ATOM 481 C CA . CYS B 2 4238 ? 275.818 210.469 259.097 1.00 42.71 4238 CYS G CA 1
ATOM 482 C C . CYS B 2 4238 ? 276.158 209.055 259.553 1.00 42.94 4238 CYS G C 1
ATOM 483 O O . CYS B 2 4238 ? 276.411 208.816 260.740 1.00 44.60 4238 CYS G O 1
ATOM 486 N N . GLU B 2 4239 ? 276.179 208.100 258.619 1.00 42.38 4239 GLU G N 1
ATOM 487 C CA . GLU B 2 4239 ? 276.490 206.725 259.011 1.00 42.44 4239 GLU G CA 1
ATOM 488 C C . GLU B 2 4239 ? 277.947 206.593 259.441 1.00 41.84 4239 GLU G C 1
ATOM 489 O O . GLU B 2 4239 ? 278.259 205.869 260.398 1.00 41.72 4239 GLU G O 1
ATOM 495 N N . ASP B 2 4240 ? 278.856 207.297 258.758 1.00 41.12 4240 ASP G N 1
ATOM 496 C CA . ASP B 2 4240 ? 280.248 207.307 259.196 1.00 38.44 4240 ASP G CA 1
ATOM 497 C C . ASP B 2 4240 ? 280.372 207.882 260.601 1.00 39.50 4240 ASP G C 1
ATOM 498 O O . ASP B 2 4240 ? 281.168 207.398 261.411 1.00 40.94 4240 ASP G O 1
ATOM 503 N N . THR B 2 4241 ? 279.585 208.914 260.905 1.00 39.80 4241 THR G N 1
ATOM 504 C CA . THR B 2 4241 ? 279.601 209.528 262.227 1.00 37.23 4241 THR G CA 1
ATOM 505 C C . THR B 2 4241 ? 279.097 208.566 263.294 1.00 36.51 4241 THR G C 1
ATOM 506 O O . THR B 2 4241 ? 279.673 208.489 264.385 1.00 39.07 4241 THR G O 1
ATOM 510 N N . ILE B 2 4242 ? 278.023 207.828 263.003 1.00 35.60 4242 ILE G N 1
ATOM 511 C CA . ILE B 2 4242 ? 277.554 206.820 263.954 1.00 35.08 4242 ILE G CA 1
ATOM 512 C C . ILE B 2 4242 ? 278.631 205.767 264.184 1.00 35.58 4242 ILE G C 1
ATOM 513 O O . ILE B 2 4242 ? 278.847 205.313 265.316 1.00 36.34 4242 ILE G O 1
ATOM 518 N N . PHE B 2 4243 ? 279.329 205.367 263.117 1.00 36.74 4243 PHE G N 1
ATOM 519 C CA . PHE B 2 4243 ? 280.425 204.413 263.274 1.00 35.13 4243 PHE G CA 1
ATOM 520 C C . PHE B 2 4243 ? 281.534 204.989 264.153 1.00 33.96 4243 PHE G C 1
ATOM 521 O O . PHE B 2 4243 ? 282.096 204.284 265.004 1.00 34.89 4243 PHE G O 1
ATOM 529 N N . GLU B 2 4244 ? 281.861 206.269 263.966 1.00 33.80 4244 GLU G N 1
ATOM 530 C CA . GLU B 2 4244 ? 282.895 206.892 264.788 1.00 33.62 4244 GLU G CA 1
ATOM 531 C C . GLU B 2 4244 ? 282.484 206.954 266.255 1.00 34.15 4244 GLU G C 1
ATOM 532 O O . GLU B 2 4244 ? 283.301 206.683 267.141 1.00 36.43 4244 GLU G O 1
ATOM 538 N N . MET B 2 4245 ? 281.227 207.307 266.537 1.00 33.35 4245 MET G N 1
ATOM 539 C CA . MET B 2 4245 ? 280.773 207.295 267.928 1.00 31.67 4245 MET G CA 1
ATOM 540 C C . MET B 2 4245 ? 280.803 205.895 268.526 1.00 31.29 4245 MET G C 1
ATOM 541 O O . MET B 2 4245 ? 281.187 205.727 269.688 1.00 32.16 4245 MET G O 1
ATOM 546 N N . GLN B 2 4246 ? 280.389 204.876 267.768 1.00 32.65 4246 GLN G N 1
ATOM 547 C CA . GLN B 2 4246 ? 280.388 203.537 268.352 1.00 33.08 4246 GLN G CA 1
ATOM 548 C C . GLN B 2 4246 ? 281.811 203.063 268.643 1.00 32.63 4246 GLN G C 1
ATOM 549 O O . GLN B 2 4246 ? 282.070 202.489 269.708 1.00 31.93 4246 GLN G O 1
ATOM 555 N N . ILE B 2 4247 ? 282.757 203.330 267.737 1.00 32.50 4247 ILE G N 1
ATOM 556 C CA . ILE B 2 4247 ? 284.134 202.913 267.998 1.00 31.95 4247 ILE G CA 1
ATOM 557 C C . ILE B 2 4247 ? 284.748 203.737 269.128 1.00 32.59 4247 ILE G C 1
ATOM 558 O O . ILE B 2 4247 ? 285.544 203.221 269.923 1.00 33.72 4247 ILE G O 1
ATOM 563 N N . ALA B 2 4248 ? 284.394 205.023 269.225 1.00 32.98 4248 ALA G N 1
ATOM 564 C CA . ALA B 2 4248 ? 284.897 205.844 270.322 1.00 30.66 4248 ALA G CA 1
ATOM 565 C C . ALA B 2 4248 ? 284.367 205.357 271.664 1.00 31.07 4248 ALA G C 1
ATOM 566 O O . ALA B 2 4248 ? 285.108 205.317 272.652 1.00 33.04 4248 ALA G O 1
ATOM 568 N N . ALA B 2 4249 ? 283.086 204.984 271.718 1.00 31.12 4249 ALA G N 1
ATOM 569 C CA . ALA B 2 4249 ? 282.529 204.420 272.942 1.00 30.17 4249 ALA G CA 1
ATOM 570 C C . ALA B 2 4249 ? 283.188 203.089 273.276 1.00 32.07 4249 ALA G C 1
ATOM 571 O O . ALA B 2 4249 ? 283.401 202.771 274.453 1.00 33.18 4249 ALA G O 1
ATOM 573 N N . GLN B 2 4250 ? 283.511 202.293 272.254 1.00 33.90 4250 GLN G N 1
ATOM 574 C CA . GLN B 2 4250 ? 284.236 201.050 272.492 1.00 34.91 4250 GLN G CA 1
ATOM 575 C C . GLN B 2 4250 ? 285.610 201.318 273.097 1.00 34.90 4250 GLN G C 1
ATOM 576 O O . GLN B 2 4250 ? 286.035 200.620 274.025 1.00 35.89 4250 GLN G O 1
ATOM 582 N N . ILE B 2 4251 ? 286.321 202.329 272.586 1.00 35.26 4251 ILE G N 1
ATOM 583 C CA . ILE B 2 4251 ? 287.659 202.637 273.087 1.00 34.67 4251 ILE G CA 1
ATOM 584 C C . ILE B 2 4251 ? 287.650 203.601 274.266 1.00 31.94 4251 ILE G C 1
ATOM 585 O O . ILE B 2 4251 ? 288.715 203.853 274.852 1.00 32.08 4251 ILE G O 1
ATOM 590 N N . SER B 2 4252 ? 286.495 204.150 274.632 1.00 33.40 4252 SER G N 1
ATOM 591 C CA . SER B 2 4252 ? 286.433 205.076 275.754 1.00 32.07 4252 SER G CA 1
ATOM 592 C C . SER B 2 4252 ? 286.602 204.338 277.077 1.00 32.21 4252 SER G C 1
ATOM 593 O O . SER B 2 4252 ? 286.322 203.142 277.190 1.00 36.94 4252 SER G O 1
ATOM 596 N N . GLU B 2 4253 ? 287.066 205.069 278.085 1.00 28.60 4253 GLU G N 1
ATOM 597 C CA . GLU B 2 4253 ? 287.267 204.503 279.413 1.00 28.72 4253 GLU G CA 1
ATOM 598 C C . GLU B 2 4253 ? 285.941 204.348 280.149 1.00 24.66 4253 GLU G C 1
ATOM 599 O O . GLU B 2 4253 ? 285.896 204.370 281.379 1.00 23.03 4253 GLU G O 1
ATOM 601 N N . THR B 2 4323 ? 327.474 234.730 270.110 1.00 68.85 4323 THR G N 1
ATOM 602 C CA . THR B 2 4323 ? 327.638 233.326 269.754 1.00 68.15 4323 THR G CA 1
ATOM 603 C C . THR B 2 4323 ? 326.409 232.801 269.020 1.00 69.49 4323 THR G C 1
ATOM 604 O O . THR B 2 4323 ? 325.302 233.307 269.202 1.00 71.16 4323 THR G O 1
ATOM 608 N N . ALA B 2 4324 ? 326.613 231.781 268.185 1.00 69.62 4324 ALA G N 1
ATOM 609 C CA . ALA B 2 4324 ? 325.516 231.202 267.422 1.00 70.86 4324 ALA G CA 1
ATOM 610 C C . ALA B 2 4324 ? 324.617 230.307 268.263 1.00 71.23 4324 ALA G C 1
ATOM 611 O O . ALA B 2 4324 ? 323.479 230.046 267.860 1.00 71.68 4324 ALA G O 1
ATOM 613 N N . ARG B 2 4325 ? 325.097 229.837 269.417 1.00 69.02 4325 ARG G N 1
ATOM 614 C CA . ARG B 2 4325 ? 324.306 228.927 270.239 1.00 68.40 4325 ARG G CA 1
ATOM 615 C C . ARG B 2 4325 ? 323.034 229.598 270.745 1.00 71.19 4325 ARG G C 1
ATOM 616 O O . ARG B 2 4325 ? 321.933 229.053 270.606 1.00 70.16 4325 ARG G O 1
ATOM 624 N N . GLU B 2 4326 ? 323.169 230.789 271.337 1.00 72.12 4326 GLU G N 1
ATOM 625 C CA . GLU B 2 4326 ? 322.008 231.477 271.894 1.00 71.40 4326 GLU G CA 1
ATOM 626 C C . GLU B 2 4326 ? 321.019 231.877 270.805 1.00 70.09 4326 GLU G C 1
ATOM 627 O O . GLU B 2 4326 ? 319.803 231.721 270.975 1.00 70.11 4326 GLU G O 1
ATOM 629 N N . ALA B 2 4327 ? 321.520 232.402 269.684 1.00 69.30 4327 ALA G N 1
ATOM 630 C CA . ALA B 2 4327 ? 320.635 232.795 268.592 1.00 71.17 4327 ALA G CA 1
ATOM 631 C C . ALA B 2 4327 ? 319.905 231.590 268.014 1.00 71.07 4327 ALA G C 1
ATOM 632 O O . ALA B 2 4327 ? 318.702 231.659 267.733 1.00 71.94 4327 ALA G O 1
ATOM 634 N N . ALA B 2 4328 ? 320.618 230.475 267.830 1.00 70.06 4328 ALA G N 1
ATOM 635 C CA . ALA B 2 4328 ? 319.982 229.264 267.326 1.00 69.49 4328 ALA G CA 1
ATOM 636 C C . ALA B 2 4328 ? 318.924 228.755 268.293 1.00 67.04 4328 ALA G C 1
ATOM 637 O O . ALA B 2 4328 ? 317.838 228.341 267.872 1.00 66.89 4328 ALA G O 1
ATOM 639 N N . THR B 2 4329 ? 319.221 228.780 269.594 1.00 66.78 4329 THR G N 1
ATOM 640 C CA . THR B 2 4329 ? 318.250 228.329 270.585 1.00 67.00 4329 THR G CA 1
ATOM 641 C C . THR B 2 4329 ? 317.003 229.205 270.565 1.00 67.23 4329 THR G C 1
ATOM 642 O O . THR B 2 4329 ? 315.876 228.700 270.604 1.00 66.87 4329 THR G O 1
ATOM 646 N N . ALA B 2 4330 ? 317.189 230.526 270.497 1.00 67.27 4330 ALA G N 1
ATOM 647 C CA . ALA B 2 4330 ? 316.045 231.432 270.465 1.00 66.77 4330 ALA G CA 1
ATOM 648 C C . ALA B 2 4330 ? 315.206 231.225 269.210 1.00 67.59 4330 ALA G C 1
ATOM 649 O O . ALA B 2 4330 ? 313.970 231.182 269.279 1.00 69.03 4330 ALA G O 1
ATOM 651 N N . LEU B 2 4331 ? 315.859 231.093 268.052 1.00 67.29 4331 LEU G N 1
ATOM 652 C CA . LEU B 2 4331 ? 315.121 230.896 266.808 1.00 67.78 4331 LEU G CA 1
ATOM 653 C C . LEU B 2 4331 ? 314.370 229.569 266.814 1.00 68.91 4331 LEU G C 1
ATOM 654 O O . LEU B 2 4331 ? 313.216 229.502 266.375 1.00 68.94 4331 LEU G O 1
ATOM 659 N N . ALA B 2 4332 ? 315.007 228.505 267.311 1.00 68.66 4332 ALA G N 1
ATOM 660 C CA . ALA B 2 4332 ? 314.339 227.211 267.389 1.00 66.32 4332 ALA G CA 1
ATOM 661 C C . ALA B 2 4332 ? 313.163 227.253 268.355 1.00 67.64 4332 ALA G C 1
ATOM 662 O O . ALA B 2 4332 ? 312.115 226.656 268.087 1.00 67.67 4332 ALA G O 1
ATOM 664 N N . ALA B 2 4333 ? 313.318 227.947 269.486 1.00 66.31 4333 ALA G N 1
ATOM 665 C CA . ALA B 2 4333 ? 312.212 228.078 270.428 1.00 63.97 4333 ALA G CA 1
ATOM 666 C C . ALA B 2 4333 ? 311.046 228.834 269.807 1.00 67.96 4333 ALA G C 1
ATOM 667 O O . ALA B 2 4333 ? 309.885 228.446 269.978 1.00 70.25 4333 ALA G O 1
ATOM 669 N N . LEU B 2 4334 ? 311.335 229.917 269.081 1.00 68.48 4334 LEU G N 1
ATOM 670 C CA . LEU B 2 4334 ? 310.269 230.668 268.424 1.00 68.27 4334 LEU G CA 1
ATOM 671 C C . LEU B 2 4334 ? 309.570 229.822 267.364 1.00 69.71 4334 LEU G C 1
ATOM 672 O O . LEU B 2 4334 ? 308.336 229.840 267.257 1.00 70.78 4334 LEU G O 1
ATOM 677 N N . LEU B 2 4335 ? 310.343 229.070 266.575 1.00 68.83 4335 LEU G N 1
ATOM 678 C CA . LEU B 2 4335 ? 309.748 228.210 265.557 1.00 69.95 4335 LEU G CA 1
ATOM 679 C C . LEU B 2 4335 ? 308.880 227.126 266.187 1.00 70.23 4335 LEU G C 1
ATOM 680 O O . LEU B 2 4335 ? 307.778 226.842 265.702 1.00 71.05 4335 LEU G O 1
ATOM 685 N N . TRP B 2 4336 ? 309.360 226.510 267.270 1.00 68.42 4336 TRP G N 1
ATOM 686 C CA . TRP B 2 4336 ? 308.571 225.485 267.945 1.00 67.84 4336 TRP G CA 1
ATOM 687 C C . TRP B 2 4336 ? 307.300 226.075 268.538 1.00 68.37 4336 TRP G C 1
ATOM 688 O O . TRP B 2 4336 ? 306.232 225.455 268.480 1.00 68.63 4336 TRP G O 1
ATOM 699 N N . ALA B 2 4337 ? 307.392 227.276 269.113 1.00 67.40 4337 ALA G N 1
ATOM 700 C CA . ALA B 2 4337 ? 306.205 227.921 269.661 1.00 69.21 4337 ALA G CA 1
ATOM 701 C C . ALA B 2 4337 ? 305.180 228.205 268.572 1.00 71.54 4337 ALA G C 1
ATOM 702 O O . ALA B 2 4337 ? 303.982 227.961 268.759 1.00 72.50 4337 ALA G O 1
ATOM 704 N N . VAL B 2 4338 ? 305.629 228.713 267.421 1.00 70.89 4338 VAL G N 1
ATOM 705 C CA . VAL B 2 4338 ? 304.676 229.035 266.363 1.00 71.85 4338 VAL G CA 1
ATOM 706 C C . VAL B 2 4338 ? 304.097 227.768 265.739 1.00 70.88 4338 VAL G C 1
ATOM 707 O O . VAL B 2 4338 ? 302.942 227.765 265.295 1.00 71.61 4338 VAL G O 1
ATOM 711 N N . VAL B 2 4339 ? 304.869 226.678 265.688 1.00 70.24 4339 VAL G N 1
ATOM 712 C CA . VAL B 2 4339 ? 304.326 225.432 265.155 1.00 69.75 4339 VAL G CA 1
ATOM 713 C C . VAL B 2 4339 ? 303.334 224.820 266.140 1.00 70.37 4339 VAL G C 1
ATOM 714 O O . VAL B 2 4339 ? 302.359 224.175 265.738 1.00 70.35 4339 VAL G O 1
ATOM 718 N N . ALA B 2 4340 ? 303.570 225.002 267.443 1.00 70.52 4340 ALA G N 1
ATOM 719 C CA . ALA B 2 4340 ? 302.626 224.511 268.440 1.00 69.55 4340 ALA G CA 1
ATOM 720 C C . ALA B 2 4340 ? 301.341 225.330 268.436 1.00 71.15 4340 ALA G C 1
ATOM 721 O O . ALA B 2 4340 ? 300.252 224.786 268.655 1.00 72.20 4340 ALA G O 1
ATOM 723 N N . ARG B 2 4341 ? 301.450 226.640 268.197 1.00 71.37 4341 ARG G N 1
ATOM 724 C CA . ARG B 2 4341 ? 300.266 227.495 268.202 1.00 73.32 4341 ARG G CA 1
ATOM 725 C C . ARG B 2 4341 ? 299.292 227.105 267.096 1.00 73.52 4341 ARG G C 1
ATOM 726 O O . ARG B 2 4341 ? 298.076 227.056 267.319 1.00 73.79 4341 ARG G O 1
ATOM 734 N N . ALA B 2 4342 ? 299.803 226.825 265.899 1.00 72.47 4342 ALA G N 1
ATOM 735 C CA . ALA B 2 4342 ? 298.973 226.473 264.753 1.00 71.27 4342 ALA G CA 1
ATOM 736 C C . ALA B 2 4342 ? 299.460 225.154 264.175 1.00 70.56 4342 ALA G C 1
ATOM 737 O O . ALA B 2 4342 ? 300.616 225.049 263.752 1.00 68.30 4342 ALA G O 1
ATOM 739 N N . GLY B 2 4343 ? 298.580 224.158 264.149 1.00 71.05 4343 GLY G N 1
ATOM 740 C CA . GLY B 2 4343 ? 298.905 222.852 263.617 1.00 67.98 4343 GLY G CA 1
ATOM 741 C C . GLY B 2 4343 ? 299.140 221.766 264.644 1.00 70.76 4343 GLY G C 1
ATOM 742 O O . GLY B 2 4343 ? 299.544 220.660 264.265 1.00 67.61 4343 GLY G O 1
ATOM 743 N N . ALA B 2 4344 ? 298.904 222.037 265.926 1.00 73.91 4344 ALA G N 1
ATOM 744 C CA . ALA B 2 4344 ? 299.121 221.065 266.984 1.00 70.98 4344 ALA G CA 1
ATOM 745 C C . ALA B 2 4344 ? 297.877 220.964 267.854 1.00 71.82 4344 ALA G C 1
ATOM 746 O O . ALA B 2 4344 ? 297.175 221.953 268.082 1.00 73.33 4344 ALA G O 1
ATOM 748 N N . ALA B 2 4345 ? 297.611 219.754 268.337 1.00 70.72 4345 ALA G N 1
ATOM 749 C CA . ALA B 2 4345 ? 296.455 219.505 269.190 1.00 69.17 4345 ALA G CA 1
ATOM 750 C C . ALA B 2 4345 ? 296.775 218.454 270.249 1.00 62.68 4345 ALA G C 1
ATOM 751 O O . ALA B 2 4345 ? 297.814 218.517 270.906 1.00 59.83 4345 ALA G O 1
ATOM 753 N N . TRP B 2 4541 ? 296.357 182.567 281.629 1.00 19.26 4541 TRP G N 1
ATOM 754 C CA . TRP B 2 4541 ? 296.691 183.957 281.345 1.00 18.59 4541 TRP G CA 1
ATOM 755 C C . TRP B 2 4541 ? 295.434 184.815 281.254 1.00 21.34 4541 TRP G C 1
ATOM 756 O O . TRP B 2 4541 ? 295.290 185.627 280.340 1.00 22.51 4541 TRP G O 1
ATOM 758 N N . GLY B 2 4542 ? 294.522 184.623 282.209 1.00 22.28 4542 GLY G N 1
ATOM 759 C CA . GLY B 2 4542 ? 293.302 185.414 282.222 1.00 22.22 4542 GLY G CA 1
ATOM 760 C C . GLY B 2 4542 ? 293.559 186.886 282.483 1.00 25.20 4542 GLY G C 1
ATOM 761 O O . GLY B 2 4542 ? 292.870 187.752 281.936 1.00 26.97 4542 GLY G O 1
ATOM 762 N N . GLU B 2 4543 ? 294.552 187.191 283.322 1.00 24.79 4543 GLU G N 1
ATOM 763 C CA . GLU B 2 4543 ? 294.852 188.578 283.656 1.00 22.75 4543 GLU G CA 1
ATOM 764 C C . GLU B 2 4543 ? 295.463 189.342 282.488 1.00 23.12 4543 GLU G C 1
ATOM 765 O O . GLU B 2 4543 ? 295.482 190.577 282.516 1.00 27.15 4543 GLU G O 1
ATOM 767 N N . LEU B 2 4544 ? 295.971 188.643 281.472 1.00 22.88 4544 LEU G N 1
ATOM 768 C CA . LEU B 2 4544 ? 296.535 189.315 280.309 1.00 24.78 4544 LEU G CA 1
ATOM 769 C C . LEU B 2 4544 ? 295.469 189.855 279.365 1.00 26.53 4544 LEU G C 1
ATOM 770 O O . LEU B 2 4544 ? 295.751 190.786 278.603 1.00 28.36 4544 LEU G O 1
ATOM 772 N N . GLU B 2 4545 ? 294.258 189.291 279.396 1.00 26.17 4545 GLU G N 1
ATOM 773 C CA . GLU B 2 4545 ? 293.208 189.732 278.484 1.00 26.49 4545 GLU G CA 1
ATOM 774 C C . GLU B 2 4545 ? 292.814 191.181 278.745 1.00 27.94 4545 GLU G C 1
ATOM 775 O O . GLU B 2 4545 ? 292.638 191.963 277.803 1.00 28.41 4545 GLU G O 1
ATOM 777 N N . VAL B 2 4546 ? 292.666 191.557 280.017 1.00 29.31 4546 VAL G N 1
ATOM 778 C CA . VAL B 2 4546 ? 292.295 192.931 280.341 1.00 28.94 4546 VAL G CA 1
ATOM 779 C C . VAL B 2 4546 ? 293.440 193.885 280.023 1.00 28.68 4546 VAL G C 1
ATOM 780 O O . VAL B 2 4546 ? 293.219 194.999 279.534 1.00 29.66 4546 VAL G O 1
ATOM 784 N N . GLN B 2 4547 ? 294.681 193.465 280.287 1.00 26.68 4547 GLN G N 1
ATOM 785 C CA . GLN B 2 4547 ? 295.831 194.314 279.993 1.00 27.47 4547 GLN G CA 1
ATOM 786 C C . GLN B 2 4547 ? 295.987 194.561 278.498 1.00 29.52 4547 GLN G C 1
ATOM 787 O O . GLN B 2 4547 ? 296.337 195.675 278.089 1.00 32.93 4547 GLN G O 1
ATOM 789 N N . ARG B 2 4548 ? 295.735 193.540 277.673 1.00 28.44 4548 ARG G N 1
ATOM 790 C CA . ARG B 2 4548 ? 295.894 193.693 276.230 1.00 28.46 4548 ARG G CA 1
ATOM 791 C C . ARG B 2 4548 ? 294.950 194.751 275.674 1.00 28.93 4548 ARG G C 1
ATOM 792 O O . ARG B 2 4548 ? 295.348 195.564 274.832 1.00 30.79 4548 ARG G O 1
ATOM 794 N N . VAL B 2 4549 ? 293.694 194.759 276.127 1.00 29.24 4549 VAL G N 1
ATOM 795 C CA . VAL B 2 4549 ? 292.755 195.770 275.655 1.00 30.37 4549 VAL G CA 1
ATOM 796 C C . VAL B 2 4549 ? 292.968 197.115 276.338 1.00 31.09 4549 VAL G C 1
ATOM 797 O O . VAL B 2 4549 ? 292.706 198.156 275.724 1.00 32.45 4549 VAL G O 1
ATOM 801 N N . LYS B 2 4550 ? 293.445 197.130 277.587 1.00 29.72 4550 LYS G N 1
ATOM 802 C CA . LYS B 2 4550 ? 293.735 198.397 278.250 1.00 30.29 4550 LYS G CA 1
ATOM 803 C C . LYS B 2 4550 ? 294.869 199.135 277.552 1.00 31.38 4550 LYS G C 1
ATOM 804 O O . LYS B 2 4550 ? 294.815 200.361 277.391 1.00 34.04 4550 LYS G O 1
ATOM 806 N N . PHE B 2 4551 ? 295.907 198.405 277.137 1.00 30.97 4551 PHE G N 1
ATOM 807 C CA . PHE B 2 4551 ? 297.001 199.028 276.397 1.00 31.15 4551 PHE G CA 1
ATOM 808 C C . PHE B 2 4551 ? 296.492 199.660 275.108 1.00 31.51 4551 PHE G C 1
ATOM 809 O O . PHE B 2 4551 ? 296.824 200.809 274.792 1.00 32.56 4551 PHE G O 1
ATOM 817 N N . LEU B 2 4552 ? 295.668 198.923 274.358 1.00 32.15 4552 LEU G N 1
ATOM 818 C CA . LEU B 2 4552 ? 295.132 199.445 273.106 1.00 32.71 4552 LEU G CA 1
ATOM 819 C C . LEU B 2 4552 ? 294.248 200.663 273.344 1.00 33.63 4552 LEU G C 1
ATOM 820 O O . LEU B 2 4552 ? 294.320 201.641 272.593 1.00 34.32 4552 LEU G O 1
ATOM 825 N N . ASN B 2 4553 ? 293.411 200.625 274.384 1.00 33.04 4553 ASN G N 1
ATOM 826 C CA . ASN B 2 4553 ? 292.531 201.755 274.669 1.00 32.18 4553 ASN G CA 1
ATOM 827 C C . ASN B 2 4553 ? 293.332 202.997 275.040 1.00 33.67 4553 ASN G C 1
ATOM 828 O O . ASN B 2 4553 ? 293.088 204.090 274.511 1.00 33.12 4553 ASN G O 1
ATOM 833 N N . TYR B 2 4554 ? 294.304 202.847 275.946 1.00 34.58 4554 TYR G N 1
ATOM 834 C CA . TYR B 2 4554 ? 295.113 203.991 276.353 1.00 33.74 4554 TYR G CA 1
ATOM 835 C C . TYR B 2 4554 ? 295.948 204.528 275.199 1.00 32.38 4554 TYR G C 1
ATOM 836 O O . TYR B 2 4554 ? 296.174 205.740 275.112 1.00 33.94 4554 TYR G O 1
ATOM 845 N N . LEU B 2 4555 ? 296.413 203.650 274.308 1.00 31.39 4555 LEU G N 1
ATOM 846 C CA . LEU B 2 4555 ? 297.202 204.106 273.171 1.00 31.11 4555 LEU G CA 1
ATOM 847 C C . LEU B 2 4555 ? 296.331 204.819 272.143 1.00 29.91 4555 LEU G C 1
ATOM 848 O O . LEU B 2 4555 ? 296.750 205.825 271.557 1.00 29.36 4555 LEU G O 1
ATOM 853 N N . SER B 2 4556 ? 295.117 204.318 271.912 1.00 32.33 4556 SER G N 1
ATOM 854 C CA . SER B 2 4556 ? 294.223 204.925 270.935 1.00 31.13 4556 SER G CA 1
ATOM 855 C C . SER B 2 4556 ? 293.598 206.216 271.447 1.00 32.09 4556 SER G C 1
ATOM 856 O O . SER B 2 4556 ? 293.159 207.046 270.644 1.00 32.01 4556 SER G O 1
ATOM 859 N N . ARG B 2 4557 ? 293.544 206.400 272.768 1.00 32.26 4557 ARG G N 1
ATOM 860 C CA . ARG B 2 4557 ? 292.909 207.593 273.320 1.00 30.44 4557 ARG G CA 1
ATOM 861 C C . ARG B 2 4557 ? 293.696 208.857 272.989 1.00 31.25 4557 ARG G C 1
ATOM 862 O O . ARG B 2 4557 ? 293.105 209.922 272.777 1.00 33.37 4557 ARG G O 1
ATOM 870 N N . ASN B 2 4558 ? 295.023 208.763 272.939 1.00 30.75 4558 ASN G N 1
ATOM 871 C CA . ASN B 2 4558 ? 295.894 209.925 272.805 1.00 29.20 4558 ASN G CA 1
ATOM 872 C C . ASN B 2 4558 ? 296.763 209.841 271.554 1.00 28.47 4558 ASN G C 1
ATOM 873 O O . ASN B 2 4558 ? 297.972 210.072 271.602 1.00 31.32 4558 ASN G O 1
ATOM 878 N N . PHE B 2 4559 ? 296.154 209.504 270.414 1.00 27.88 4559 PHE G N 1
ATOM 879 C CA . PHE B 2 4559 ? 296.912 209.416 269.168 1.00 28.68 4559 PHE G CA 1
ATOM 880 C C . PHE B 2 4559 ? 297.492 210.771 268.772 1.00 29.07 4559 PHE G C 1
ATOM 881 O O . PHE B 2 4559 ? 298.653 210.860 268.349 1.00 31.67 4559 PHE G O 1
ATOM 889 N N . TYR B 2 4560 ? 296.700 211.839 268.902 1.00 28.09 4560 TYR G N 1
ATOM 890 C CA . TYR B 2 4560 ? 297.203 213.172 268.587 1.00 29.18 4560 TYR G CA 1
ATOM 891 C C . TYR B 2 4560 ? 298.291 213.605 269.560 1.00 30.52 4560 TYR G C 1
ATOM 892 O O . TYR B 2 4560 ? 299.237 214.296 269.163 1.00 32.83 4560 TYR G O 1
ATOM 901 N N . THR B 2 4561 ? 298.178 213.212 270.831 1.00 29.51 4561 THR G N 1
ATOM 902 C CA . THR B 2 4561 ? 299.257 213.471 271.779 1.00 29.90 4561 THR G CA 1
ATOM 903 C C . THR B 2 4561 ? 300.530 212.744 271.363 1.00 30.17 4561 THR G C 1
ATOM 904 O O . THR B 2 4561 ? 301.634 213.286 271.489 1.00 31.64 4561 THR G O 1
ATOM 908 N N . LEU B 2 4562 ? 300.393 211.515 270.859 1.00 29.97 4562 LEU G N 1
ATOM 909 C CA . LEU B 2 4562 ? 301.554 210.783 270.363 1.00 28.24 4562 LEU G CA 1
ATOM 910 C C . LEU B 2 4562 ? 302.176 211.481 269.159 1.00 29.42 4562 LEU G C 1
ATOM 911 O O . LEU B 2 4562 ? 303.404 211.539 269.035 1.00 33.33 4562 LEU G O 1
ATOM 916 N N . ARG B 2 4563 ? 301.346 212.009 268.256 1.00 29.15 4563 ARG G N 1
ATOM 917 C CA . ARG B 2 4563 ? 301.877 212.752 267.115 1.00 30.34 4563 ARG G CA 1
ATOM 918 C C . ARG B 2 4563 ? 302.605 214.016 267.565 1.00 32.07 4563 ARG G C 1
ATOM 919 O O . ARG B 2 4563 ? 303.666 214.359 267.027 1.00 34.68 4563 ARG G O 1
ATOM 927 N N . PHE B 2 4564 ? 302.043 214.724 268.548 1.00 32.10 4564 PHE G N 1
ATOM 928 C CA . PHE B 2 4564 ? 302.709 215.902 269.097 1.00 35.19 4564 PHE G CA 1
ATOM 929 C C . PHE B 2 4564 ? 304.051 215.532 269.717 1.00 32.98 4564 PHE G C 1
ATOM 930 O O . PHE B 2 4564 ? 305.052 216.239 269.530 1.00 34.89 4564 PHE G O 1
ATOM 938 N N . LEU B 2 4565 ? 304.087 214.426 270.462 1.00 31.38 4565 LEU G N 1
ATOM 939 C CA . LEU B 2 4565 ? 305.337 213.968 271.057 1.00 28.94 4565 LEU G CA 1
ATOM 940 C C . LEU B 2 4565 ? 306.355 213.604 269.983 1.00 31.83 4565 LEU G C 1
ATOM 941 O O . LEU B 2 4565 ? 307.546 213.892 270.128 1.00 38.27 4565 LEU G O 1
ATOM 946 N N . ALA B 2 4566 ? 305.903 212.967 268.900 1.00 31.76 4566 ALA G N 1
ATOM 947 C CA . ALA B 2 4566 ? 306.804 212.641 267.799 1.00 31.92 4566 ALA G CA 1
ATOM 948 C C . ALA B 2 4566 ? 307.381 213.899 267.167 1.00 32.91 4566 ALA G C 1
ATOM 949 O O . ALA B 2 4566 ? 308.577 213.956 266.856 1.00 35.93 4566 ALA G O 1
ATOM 951 N N . LEU B 2 4567 ? 306.541 214.916 266.961 1.00 33.14 4567 LEU G N 1
ATOM 952 C CA . LEU B 2 4567 ? 307.028 216.165 266.383 1.00 34.45 4567 LEU G CA 1
ATOM 953 C C . LEU B 2 4567 ? 308.050 216.831 267.296 1.00 35.11 4567 LEU G C 1
ATOM 954 O O . LEU B 2 4567 ? 309.091 217.312 266.831 1.00 38.59 4567 LEU G O 1
ATOM 959 N N . PHE B 2 4568 ? 307.773 216.859 268.602 1.00 35.60 4568 PHE G N 1
ATOM 960 C CA . PHE B 2 4568 ? 308.727 217.427 269.550 1.00 36.29 4568 PHE G CA 1
ATOM 961 C C . PHE B 2 4568 ? 310.036 216.648 269.551 1.00 35.06 4568 PHE G C 1
ATOM 962 O O . PHE B 2 4568 ? 311.123 217.239 269.609 1.00 39.44 4568 PHE G O 1
ATOM 970 N N . LEU B 2 4569 ? 309.948 215.318 269.494 1.00 32.58 4569 LEU G N 1
ATOM 971 C CA . LEU B 2 4569 ? 311.141 214.482 269.509 1.00 31.98 4569 LEU G CA 1
ATOM 972 C C . LEU B 2 4569 ? 311.994 214.740 268.274 1.00 33.09 4569 LEU G C 1
ATOM 973 O O . LEU B 2 4569 ? 313.222 214.861 268.361 1.00 36.79 4569 LEU G O 1
ATOM 978 N N . ALA B 2 4570 ? 311.348 214.838 267.108 1.00 33.17 4570 ALA G N 1
ATOM 979 C CA . ALA B 2 4570 ? 312.072 215.123 265.874 1.00 31.62 4570 ALA G CA 1
ATOM 980 C C . ALA B 2 4570 ? 312.706 216.508 265.913 1.00 33.74 4570 ALA G C 1
ATOM 981 O O . ALA B 2 4570 ? 313.840 216.693 265.452 1.00 38.79 4570 ALA G O 1
ATOM 983 N N . PHE B 2 4571 ? 311.987 217.496 266.452 1.00 34.47 4571 PHE G N 1
ATOM 984 C CA . PHE B 2 4571 ? 312.542 218.842 266.556 1.00 35.99 4571 PHE G CA 1
ATOM 985 C C . PHE B 2 4571 ? 313.776 218.857 267.451 1.00 36.40 4571 PHE G C 1
ATOM 986 O O . PHE B 2 4571 ? 314.793 219.477 267.117 1.00 39.21 4571 PHE G O 1
ATOM 994 N N . ALA B 2 4572 ? 313.705 218.173 268.596 1.00 35.92 4572 ALA G N 1
ATOM 995 C CA . ALA B 2 4572 ? 314.861 218.097 269.485 1.00 35.85 4572 ALA G CA 1
ATOM 996 C C . ALA B 2 4572 ? 316.030 217.377 268.825 1.00 35.15 4572 ALA G C 1
ATOM 997 O O . ALA B 2 4572 ? 317.185 217.808 268.959 1.00 39.77 4572 ALA G O 1
ATOM 999 N N . ILE B 2 4573 ? 315.753 216.285 268.107 1.00 34.49 4573 ILE G N 1
ATOM 1000 C CA . ILE B 2 4573 ? 316.815 215.544 267.437 1.00 33.57 4573 ILE G CA 1
ATOM 1001 C C . ILE B 2 4573 ? 317.497 216.416 266.390 1.00 35.89 4573 ILE G C 1
ATOM 1002 O O . ILE B 2 4573 ? 318.727 216.426 266.280 1.00 39.62 4573 ILE G O 1
ATOM 1007 N N . ASN B 2 4574 ? 316.713 217.165 265.611 1.00 35.74 4574 ASN G N 1
ATOM 1008 C CA . ASN B 2 4574 ? 317.296 218.045 264.602 1.00 36.41 4574 ASN G CA 1
ATOM 1009 C C . ASN B 2 4574 ? 318.089 219.178 265.245 1.00 37.42 4574 ASN G C 1
ATOM 1010 O O . ASN B 2 4574 ? 319.158 219.561 264.748 1.00 39.44 4574 ASN G O 1
ATOM 1015 N N . PHE B 2 4575 ? 317.585 219.727 266.353 1.00 38.37 4575 PHE G N 1
ATOM 1016 C CA . PHE B 2 4575 ? 318.312 220.788 267.039 1.00 39.76 4575 PHE G CA 1
ATOM 1017 C C . PHE B 2 4575 ? 319.664 220.291 267.532 1.00 40.66 4575 PHE G C 1
ATOM 1018 O O . PHE B 2 4575 ? 320.674 220.995 267.409 1.00 43.02 4575 PHE G O 1
ATOM 1026 N N . ILE B 2 4576 ? 319.708 219.078 268.089 1.00 40.66 4576 ILE G N 1
ATOM 1027 C CA . ILE B 2 4576 ? 320.995 218.494 268.468 1.00 40.09 4576 ILE G CA 1
ATOM 1028 C C . ILE B 2 4576 ? 321.879 218.195 267.268 1.00 39.38 4576 ILE G C 1
ATOM 1029 O O . ILE B 2 4576 ? 323.089 218.450 267.325 1.00 44.00 4576 ILE G O 1
ATOM 1034 N N . LEU B 2 4577 ? 321.312 217.676 266.178 1.00 39.19 4577 LEU G N 1
ATOM 1035 C CA . LEU B 2 4577 ? 322.069 217.417 264.961 1.00 39.87 4577 LEU G CA 1
ATOM 1036 C C . LEU B 2 4577 ? 322.663 218.678 264.354 1.00 40.68 4577 LEU G C 1
ATOM 1037 O O . LEU B 2 4577 ? 323.644 218.590 263.608 1.00 41.43 4577 LEU G O 1
ATOM 1042 N N . LEU B 2 4578 ? 322.090 219.842 264.655 1.00 41.70 4578 LEU G N 1
ATOM 1043 C CA . LEU B 2 4578 ? 322.618 221.110 264.165 1.00 38.94 4578 LEU G CA 1
ATOM 1044 C C . LEU B 2 4578 ? 323.990 221.463 264.734 1.00 39.88 4578 LEU G C 1
ATOM 1045 O O . LEU B 2 4578 ? 324.513 222.535 264.411 1.00 42.82 4578 LEU G O 1
ATOM 1050 N N . PHE B 2 4579 ? 324.589 220.603 265.563 1.00 40.67 4579 PHE G N 1
ATOM 1051 C CA . PHE B 2 4579 ? 325.898 220.858 266.157 1.00 41.81 4579 PHE G CA 1
ATOM 1052 C C . PHE B 2 4579 ? 326.904 219.762 265.814 1.00 44.46 4579 PHE G C 1
ATOM 1053 O O . PHE B 2 4579 ? 327.606 219.261 266.694 1.00 48.67 4579 PHE G O 1
ATOM 1061 N N . TYR B 2 4580 ? 326.986 219.378 264.544 1.00 45.36 4580 TYR G N 1
ATOM 1062 C CA . TYR B 2 4580 ? 327.906 218.334 264.121 1.00 48.18 4580 TYR G CA 1
ATOM 1063 C C . TYR B 2 4580 ? 329.181 218.929 263.525 1.00 53.37 4580 TYR G C 1
ATOM 1064 O O . TYR B 2 4580 ? 329.217 220.081 263.087 1.00 57.73 4580 TYR G O 1
ATOM 1073 N N . LYS B 2 4581 ? 330.236 218.116 263.518 1.00 54.67 4581 LYS G N 1
ATOM 1074 C CA . LYS B 2 4581 ? 331.537 218.507 262.994 1.00 59.50 4581 LYS G CA 1
ATOM 1075 C C . LYS B 2 4581 ? 332.200 217.303 262.339 1.00 62.59 4581 LYS G C 1
ATOM 1076 O O . LYS B 2 4581 ? 331.842 216.151 262.595 1.00 64.09 4581 LYS G O 1
ATOM 1082 N N . VAL B 2 4582 ? 333.180 217.586 261.480 1.00 62.99 4582 VAL G N 1
ATOM 1083 C CA . VAL B 2 4582 ? 334.020 216.559 260.876 1.00 63.85 4582 VAL G CA 1
ATOM 1084 C C . VAL B 2 4582 ? 335.478 216.947 261.078 1.00 63.96 4582 VAL G C 1
ATOM 1085 O O . VAL B 2 4582 ? 335.813 218.126 261.229 1.00 63.23 4582 VAL G O 1
ATOM 1089 N N . SER B 2 4583 ? 336.346 215.938 261.097 1.00 63.84 4583 SER G N 1
ATOM 1090 C CA . SER B 2 4583 ? 337.779 216.158 261.234 1.00 66.49 4583 SER G CA 1
ATOM 1091 C C . SER B 2 4583 ? 338.513 214.893 260.818 1.00 67.45 4583 SER G C 1
ATOM 1092 O O . SER B 2 4583 ? 337.975 213.787 260.918 1.00 66.77 4583 SER G O 1
ATOM 1095 N N . ASP B 2 4584 ? 339.749 215.071 260.348 1.00 69.72 4584 ASP G N 1
ATOM 1096 C CA . ASP B 2 4584 ? 340.558 213.923 259.952 1.00 70.43 4584 ASP G CA 1
ATOM 1097 C C . ASP B 2 4584 ? 341.036 213.137 261.166 1.00 69.06 4584 ASP G C 1
ATOM 1098 O O . ASP B 2 4584 ? 340.975 211.902 261.176 1.00 70.18 4584 ASP G O 1
ATOM 1100 N N . SER B 2 4585 ? 341.516 213.832 262.196 1.00 71.25 4585 SER G N 1
ATOM 1101 C CA . SER B 2 4585 ? 342.014 213.167 263.388 1.00 74.42 4585 SER G CA 1
ATOM 1102 C C . SER B 2 4585 ? 340.858 212.635 264.235 1.00 76.40 4585 SER G C 1
ATOM 1103 O O . SER B 2 4585 ? 339.782 213.237 264.279 1.00 75.32 4585 SER G O 1
ATOM 1105 N N . PRO B 2 4586 ? 341.057 211.500 264.909 1.00 77.71 4586 PRO G N 1
ATOM 1106 C CA . PRO B 2 4586 ? 340.011 210.984 265.788 1.00 74.94 4586 PRO G CA 1
ATOM 1107 C C . PRO B 2 4586 ? 339.778 211.924 266.957 1.00 78.35 4586 PRO G C 1
ATOM 1108 O O . PRO B 2 4586 ? 340.705 212.620 267.406 1.00 81.06 4586 PRO G O 1
ATOM 1112 N N . PRO B 2 4587 ? 338.542 211.991 267.479 1.00 79.08 4587 PRO G N 1
ATOM 1113 C CA . PRO B 2 4587 ? 338.184 212.827 268.631 1.00 77.79 4587 PRO G CA 1
ATOM 1114 C C . PRO B 2 4587 ? 339.078 212.585 269.845 1.00 75.76 4587 PRO G C 1
ATOM 1115 O O . PRO B 2 4587 ? 339.829 213.485 270.222 1.00 75.19 4587 PRO G O 1
ATOM 1119 N N . ASN B 2 4626 ? 339.720 207.569 257.637 1.00 60.59 4626 ASN G N 1
ATOM 1120 C CA . ASN B 2 4626 ? 339.150 208.660 256.856 1.00 63.81 4626 ASN G CA 1
ATOM 1121 C C . ASN B 2 4626 ? 338.480 209.690 257.759 1.00 66.13 4626 ASN G C 1
ATOM 1122 O O . ASN B 2 4626 ? 338.767 209.760 258.954 1.00 66.68 4626 ASN G O 1
ATOM 1124 N N . MET B 2 4627 ? 337.590 210.490 257.178 1.00 66.86 4627 MET G N 1
ATOM 1125 C CA . MET B 2 4627 ? 336.879 211.505 257.943 1.00 67.04 4627 MET G CA 1
ATOM 1126 C C . MET B 2 4627 ? 335.914 210.848 258.922 1.00 68.30 4627 MET G C 1
ATOM 1127 O O . MET B 2 4627 ? 335.225 209.881 258.578 1.00 68.25 4627 MET G O 1
ATOM 1129 N N . VAL B 2 4628 ? 335.864 211.374 260.142 1.00 69.57 4628 VAL G N 1
ATOM 1130 C CA . VAL B 2 4628 ? 335.004 210.853 261.199 1.00 67.33 4628 VAL G CA 1
ATOM 1131 C C . VAL B 2 4628 ? 334.054 211.968 261.619 1.00 65.57 4628 VAL G C 1
ATOM 1132 O O . VAL B 2 4628 ? 334.446 213.141 261.684 1.00 65.90 4628 VAL G O 1
ATOM 1136 N N . TYR B 2 4629 ? 332.796 211.610 261.866 1.00 66.50 4629 TYR G N 1
ATOM 1137 C CA . TYR B 2 4629 ? 331.799 212.573 262.317 1.00 65.07 4629 TYR G CA 1
ATOM 1138 C C . TYR B 2 4629 ? 331.674 212.491 263.833 1.00 64.81 4629 TYR G C 1
ATOM 1139 O O . TYR B 2 4629 ? 331.397 211.419 264.382 1.00 66.34 4629 TYR G O 1
ATOM 1148 N N . TYR B 2 4630 ? 331.879 213.619 264.509 1.00 63.93 4630 TYR G N 1
ATOM 1149 C CA . TYR B 2 4630 ? 331.832 213.663 265.963 1.00 61.74 4630 TYR G CA 1
ATOM 1150 C C . TYR B 2 4630 ? 331.023 214.871 266.407 1.00 61.14 4630 TYR G C 1
ATOM 1151 O O . TYR B 2 4630 ? 330.821 215.825 265.652 1.00 61.63 4630 TYR G O 1
ATOM 1160 N N . PHE B 2 4631 ? 330.560 214.816 267.652 1.00 60.04 4631 PHE G N 1
ATOM 1161 C CA . PHE B 2 4631 ? 329.738 215.864 268.237 1.00 58.85 4631 PHE G CA 1
ATOM 1162 C C . PHE B 2 4631 ? 330.559 216.687 269.220 1.00 60.36 4631 PHE G C 1
ATOM 1163 O O . PHE B 2 4631 ? 331.352 216.141 269.993 1.00 60.82 4631 PHE G O 1
ATOM 1171 N N . LEU B 2 4632 ? 330.365 218.004 269.186 1.00 59.49 4632 LEU G N 1
ATOM 1172 C CA . LEU B 2 4632 ? 331.061 218.932 270.074 1.00 59.89 4632 LEU G CA 1
ATOM 1173 C C . LEU B 2 4632 ? 330.025 219.818 270.753 1.00 61.79 4632 LEU G C 1
ATOM 1174 O O . LEU B 2 4632 ? 328.942 220.050 270.203 1.00 61.05 4632 LEU G O 1
ATOM 1179 N N . GLU B 2 4633 ? 330.355 220.308 271.945 1.00 63.81 4633 GLU G N 1
ATOM 1180 C CA . GLU B 2 4633 ? 329.495 221.228 272.676 1.00 62.47 4633 GLU G CA 1
ATOM 1181 C C . GLU B 2 4633 ? 330.311 221.917 273.757 1.00 66.31 4633 GLU G C 1
ATOM 1182 O O . GLU B 2 4633 ? 331.124 221.273 274.427 1.00 65.12 4633 GLU G O 1
ATOM 1184 N N . GLU B 2 4634 ? 330.102 223.222 273.918 1.00 68.21 4634 GLU G N 1
ATOM 1185 C CA . GLU B 2 4634 ? 330.700 223.931 275.041 1.00 69.28 4634 GLU G CA 1
ATOM 1186 C C . GLU B 2 4634 ? 330.092 223.417 276.338 1.00 66.23 4634 GLU G C 1
ATOM 1187 O O . GLU B 2 4634 ? 328.940 223.723 276.661 1.00 65.76 4634 GLU G O 1
ATOM 1189 N N . SER B 2 4635 ? 330.876 222.636 277.082 1.00 63.59 4635 SER G N 1
ATOM 1190 C CA . SER B 2 4635 ? 330.371 221.803 278.181 1.00 66.54 4635 SER G CA 1
ATOM 1191 C C . SER B 2 4635 ? 329.238 220.959 277.596 1.00 67.38 4635 SER G C 1
ATOM 1192 O O . SER B 2 4635 ? 329.416 220.399 276.506 1.00 70.80 4635 SER G O 1
ATOM 1194 N N . THR B 2 4636 ? 328.086 220.857 278.257 1.00 63.39 4636 THR G N 1
ATOM 1195 C CA . THR B 2 4636 ? 326.911 220.171 277.716 1.00 62.81 4636 THR G CA 1
ATOM 1196 C C . THR B 2 4636 ? 327.267 218.767 277.228 1.00 61.93 4636 THR G C 1
ATOM 1197 O O . THR B 2 4636 ? 326.988 218.379 276.091 1.00 63.71 4636 THR G O 1
ATOM 1201 N N . GLY B 2 4637 ? 327.909 218.001 278.108 1.00 60.40 4637 GLY G N 1
ATOM 1202 C CA . GLY B 2 4637 ? 328.335 216.659 277.754 1.00 59.33 4637 GLY G CA 1
ATOM 1203 C C . GLY B 2 4637 ? 327.225 215.630 277.739 1.00 58.68 4637 GLY G C 1
ATOM 1204 O O . GLY B 2 4637 ? 327.476 214.481 277.358 1.00 57.92 4637 GLY G O 1
ATOM 1205 N N . TYR B 2 4638 ? 326.020 216.117 277.969 1.00 57.53 4638 TYR G N 1
ATOM 1206 C CA . TYR B 2 4638 ? 324.893 215.195 278.131 1.00 57.02 4638 TYR G CA 1
ATOM 1207 C C . TYR B 2 4638 ? 323.926 215.526 277.028 1.00 57.84 4638 TYR G C 1
ATOM 1208 O O . TYR B 2 4638 ? 322.716 215.381 277.209 1.00 59.91 4638 TYR G O 1
ATOM 1217 N N . MET B 2 4639 ? 324.453 215.981 275.919 1.00 55.71 4639 MET G N 1
ATOM 1218 C CA . MET B 2 4639 ? 323.634 216.179 274.729 1.00 55.78 4639 MET G CA 1
ATOM 1219 C C . MET B 2 4639 ? 323.763 215.025 273.738 1.00 55.11 4639 MET G C 1
ATOM 1220 O O . MET B 2 4639 ? 322.777 214.667 273.083 1.00 56.37 4639 MET G O 1
ATOM 1225 N N . GLU B 2 4640 ? 324.957 214.436 273.603 1.00 51.78 4640 GLU G N 1
ATOM 1226 C CA . GLU B 2 4640 ? 325.078 213.225 272.790 1.00 50.99 4640 GLU G CA 1
ATOM 1227 C C . GLU B 2 4640 ? 324.294 212.060 273.386 1.00 54.50 4640 GLU G C 1
ATOM 1228 O O . GLU B 2 4640 ? 323.565 211.385 272.635 1.00 56.55 4640 GLU G O 1
ATOM 1230 N N . PRO B 2 4641 ? 324.389 211.756 274.687 1.00 52.46 4641 PRO G N 1
ATOM 1231 C CA . PRO B 2 4641 ? 323.452 210.776 275.259 1.00 50.89 4641 PRO G CA 1
ATOM 1232 C C . PRO B 2 4641 ? 322.003 211.203 275.133 1.00 51.15 4641 PRO G C 1
ATOM 1233 O O . PRO B 2 4641 ? 321.117 210.344 275.027 1.00 53.58 4641 PRO G O 1
ATOM 1237 N N . ALA B 2 4642 ? 321.732 212.511 275.143 1.00 50.04 4642 ALA G N 1
ATOM 1238 C CA . ALA B 2 4642 ? 320.369 212.981 274.925 1.00 51.04 4642 ALA G CA 1
ATOM 1239 C C . ALA B 2 4642 ? 319.863 212.554 273.554 1.00 49.58 4642 ALA G C 1
ATOM 1240 O O . ALA B 2 4642 ? 318.743 212.053 273.427 1.00 52.34 4642 ALA G O 1
ATOM 1242 N N . LEU B 2 4643 ? 320.687 212.725 272.516 1.00 47.12 4643 LEU G N 1
ATOM 1243 C CA . LEU B 2 4643 ? 320.319 212.235 271.190 1.00 48.15 4643 LEU G CA 1
ATOM 1244 C C . LEU B 2 4643 ? 320.186 210.717 271.174 1.00 48.56 4643 LEU G C 1
ATOM 1245 O O . LEU B 2 4643 ? 319.286 210.179 270.512 1.00 49.07 4643 LEU G O 1
ATOM 1250 N N . TRP B 2 4644 ? 321.078 210.016 271.879 1.00 48.62 4644 TRP G N 1
ATOM 1251 C CA . TRP B 2 4644 ? 321.018 208.557 271.911 1.00 49.51 4644 TRP G CA 1
ATOM 1252 C C . TRP B 2 4644 ? 319.683 208.076 272.466 1.00 49.80 4644 TRP G C 1
ATOM 1253 O O . TRP B 2 4644 ? 319.070 207.146 271.927 1.00 49.90 4644 TRP G O 1
ATOM 1264 N N . CYS B 2 4645 ? 319.218 208.697 273.548 1.00 50.27 4645 CYS G N 1
ATOM 1265 C CA . CYS B 2 4645 ? 317.907 208.370 274.099 1.00 47.67 4645 CYS G CA 1
ATOM 1266 C C . CYS B 2 4645 ? 316.766 208.843 273.205 1.00 43.71 4645 CYS G C 1
ATOM 1267 O O . CYS B 2 4645 ? 315.766 208.130 273.054 1.00 44.43 4645 CYS G O 1
ATOM 1270 N N . LEU B 2 4646 ? 316.902 210.030 272.605 1.00 41.58 4646 LEU G N 1
ATOM 1271 C CA . LEU B 2 4646 ? 315.843 210.590 271.777 1.00 38.65 4646 LEU G CA 1
ATOM 1272 C C . LEU B 2 4646 ? 315.563 209.739 270.550 1.00 39.77 4646 LEU G C 1
ATOM 1273 O O . LEU B 2 4646 ? 314.407 209.644 270.133 1.00 41.56 4646 LEU G O 1
ATOM 1278 N N . SER B 2 4647 ? 316.590 209.128 269.958 1.00 39.75 4647 SER G N 1
ATOM 1279 C CA . SER B 2 4647 ? 316.349 208.232 268.830 1.00 38.58 4647 SER G CA 1
ATOM 1280 C C . SER B 2 4647 ? 315.494 207.035 269.239 1.00 39.85 4647 SER G C 1
ATOM 1281 O O . SER B 2 4647 ? 314.560 206.654 268.519 1.00 41.38 4647 SER G O 1
ATOM 1284 N N . LEU B 2 4648 ? 315.796 206.438 270.395 1.00 40.01 4648 LEU G N 1
ATOM 1285 C CA . LEU B 2 4648 ? 315.010 205.308 270.882 1.00 38.95 4648 LEU G CA 1
ATOM 1286 C C . LEU B 2 4648 ? 313.574 205.725 271.174 1.00 37.11 4648 LEU G C 1
ATOM 1287 O O . LEU B 2 4648 ? 312.624 205.011 270.827 1.00 37.42 4648 LEU G O 1
ATOM 1292 N N . LEU B 2 4649 ? 313.396 206.880 271.822 1.00 37.84 4649 LEU G N 1
ATOM 1293 C CA . LEU B 2 4649 ? 312.039 207.354 272.084 1.00 35.33 4649 LEU G CA 1
ATOM 1294 C C . LEU B 2 4649 ? 311.294 207.665 270.794 1.00 33.04 4649 LEU G C 1
ATOM 1295 O O . LEU B 2 4649 ? 310.087 207.426 270.712 1.00 35.42 4649 LEU G O 1
ATOM 1300 N N . HIS B 2 4650 ? 311.985 208.193 269.781 1.00 31.48 4650 HIS G N 1
ATOM 1301 C CA . HIS B 2 4650 ? 311.337 208.459 268.501 1.00 31.34 4650 HIS G CA 1
ATOM 1302 C C . HIS B 2 4650 ? 310.882 207.169 267.834 1.00 31.67 4650 HIS G C 1
ATOM 1303 O O . HIS B 2 4650 ? 309.773 207.104 267.294 1.00 33.78 4650 HIS G O 1
ATOM 1310 N N . THR B 2 4651 ? 311.721 206.130 267.861 1.00 32.47 4651 THR G N 1
ATOM 1311 C CA . THR B 2 4651 ? 311.315 204.847 267.291 1.00 31.28 4651 THR G CA 1
ATOM 1312 C C . THR B 2 4651 ? 310.126 204.256 268.046 1.00 31.38 4651 THR G C 1
ATOM 1313 O O . THR B 2 4651 ? 309.167 203.763 267.432 1.00 32.19 4651 THR G O 1
ATOM 1317 N N . LEU B 2 4652 ? 310.167 204.309 269.380 1.00 32.86 4652 LEU G N 1
ATOM 1318 C CA . LEU B 2 4652 ? 309.058 203.791 270.176 1.00 31.20 4652 LEU G CA 1
ATOM 1319 C C . LEU B 2 4652 ? 307.774 204.560 269.891 1.00 27.75 4652 LEU G C 1
ATOM 1320 O O . LEU B 2 4652 ? 306.698 203.964 269.758 1.00 28.52 4652 LEU G O 1
ATOM 1325 N N . VAL B 2 4653 ? 307.871 205.885 269.782 1.00 27.19 4653 VAL G N 1
ATOM 1326 C CA . VAL B 2 4653 ? 306.695 206.707 269.536 1.00 26.03 4653 VAL G CA 1
ATOM 1327 C C . VAL B 2 4653 ? 306.168 206.483 268.125 1.00 26.29 4653 VAL G C 1
ATOM 1328 O O . VAL B 2 4653 ? 304.959 206.551 267.894 1.00 28.75 4653 VAL G O 1
ATOM 1332 N N . ALA B 2 4654 ? 307.048 206.192 267.164 1.00 27.36 4654 ALA G N 1
ATOM 1333 C CA . ALA B 2 4654 ? 306.587 205.844 265.822 1.00 25.45 4654 ALA G CA 1
ATOM 1334 C C . ALA B 2 4654 ? 305.823 204.525 265.828 1.00 27.49 4654 ALA G C 1
ATOM 1335 O O . ALA B 2 4654 ? 304.798 204.385 265.146 1.00 29.41 4654 ALA G O 1
ATOM 1337 N N . PHE B 2 4655 ? 306.313 203.540 266.587 1.00 29.04 4655 PHE G N 1
ATOM 1338 C CA . PHE B 2 4655 ? 305.563 202.293 266.731 1.00 28.24 4655 PHE G CA 1
ATOM 1339 C C . PHE B 2 4655 ? 304.204 202.544 267.378 1.00 27.25 4655 PHE G C 1
ATOM 1340 O O . PHE B 2 4655 ? 303.182 201.989 266.947 1.00 29.63 4655 PHE G O 1
ATOM 1348 N N . LEU B 2 4656 ? 304.173 203.393 268.407 1.00 27.35 4656 LEU G N 1
ATOM 1349 C CA . LEU B 2 4656 ? 302.903 203.750 269.029 1.00 26.14 4656 LEU G CA 1
ATOM 1350 C C . LEU B 2 4656 ? 301.982 204.449 268.037 1.00 25.63 4656 LEU G C 1
ATOM 1351 O O . LEU B 2 4656 ? 300.770 204.221 268.039 1.00 26.95 4656 LEU G O 1
ATOM 1356 N N . CYS B 2 4657 ? 302.537 205.311 267.185 1.00 26.35 4657 CYS G N 1
ATOM 1357 C CA . CYS B 2 4657 ? 301.725 206.009 266.195 1.00 25.64 4657 CYS G CA 1
ATOM 1358 C C . CYS B 2 4657 ? 301.124 205.039 265.187 1.00 26.12 4657 CYS G C 1
ATOM 1359 O O . CYS B 2 4657 ? 299.957 205.180 264.804 1.00 27.42 4657 CYS G O 1
ATOM 1362 N N . ILE B 2 4658 ? 301.903 204.049 264.745 1.00 27.23 4658 ILE G N 1
ATOM 1363 C CA . ILE B 2 4658 ? 301.366 203.078 263.794 1.00 27.61 4658 ILE G CA 1
ATOM 1364 C C . ILE B 2 4658 ? 300.273 202.238 264.452 1.00 26.60 4658 ILE G C 1
ATOM 1365 O O . ILE B 2 4658 ? 299.242 201.943 263.833 1.00 27.59 4658 ILE G O 1
ATOM 1370 N N . ILE B 2 4659 ? 300.454 201.878 265.728 1.00 25.76 4659 ILE G N 1
ATOM 1371 C CA . ILE B 2 4659 ? 299.413 201.126 266.427 1.00 24.44 4659 ILE G CA 1
ATOM 1372 C C . ILE B 2 4659 ? 298.155 201.975 266.586 1.00 26.08 4659 ILE G C 1
ATOM 1373 O O . ILE B 2 4659 ? 297.029 201.499 266.374 1.00 28.50 4659 ILE G O 1
ATOM 1378 N N . GLY B 2 4660 ? 298.325 203.245 266.954 1.00 27.97 4660 GLY G N 1
ATOM 1379 C CA . GLY B 2 4660 ? 297.180 204.120 267.133 1.00 25.60 4660 GLY G CA 1
ATOM 1380 C C . GLY B 2 4660 ? 296.427 204.370 265.843 1.00 27.05 4660 GLY G C 1
ATOM 1381 O O . GLY B 2 4660 ? 295.200 204.484 265.847 1.00 28.86 4660 GLY G O 1
ATOM 1382 N N . TYR B 2 4661 ? 297.146 204.471 264.723 1.00 27.72 4661 TYR G N 1
ATOM 1383 C CA . TYR B 2 4661 ? 296.459 204.606 263.444 1.00 25.89 4661 TYR G CA 1
ATOM 1384 C C . TYR B 2 4661 ? 295.761 203.313 263.047 1.00 27.05 4661 TYR G C 1
ATOM 1385 O O . TYR B 2 4661 ? 294.679 203.355 262.450 1.00 30.59 4661 TYR G O 1
ATOM 1394 N N . ASN B 2 4662 ? 296.362 202.160 263.356 1.00 28.22 4662 ASN G N 1
ATOM 1395 C CA . ASN B 2 4662 ? 295.681 200.894 263.111 1.00 28.47 4662 ASN G CA 1
ATOM 1396 C C . ASN B 2 4662 ? 294.390 200.797 263.911 1.00 26.59 4662 ASN G C 1
ATOM 1397 O O . ASN B 2 4662 ? 293.413 200.200 263.445 1.00 29.14 4662 ASN G O 1
ATOM 1402 N N . CYS B 2 4663 ? 294.368 201.374 265.110 1.00 27.05 4663 CYS G N 1
ATOM 1403 C CA . CYS B 2 4663 ? 293.187 201.333 265.967 1.00 29.65 4663 CYS G CA 1
ATOM 1404 C C . CYS B 2 4663 ? 292.147 202.397 265.629 1.00 30.08 4663 CYS G C 1
ATOM 1405 O O . CYS B 2 4663 ? 290.948 202.151 265.793 1.00 29.60 4663 CYS G O 1
ATOM 1408 N N . LEU B 2 4664 ? 292.569 203.575 265.163 1.00 31.12 4664 LEU G N 1
ATOM 1409 C CA . LEU B 2 4664 ? 291.633 204.684 264.988 1.00 27.74 4664 LEU G CA 1
ATOM 1410 C C . LEU B 2 4664 ? 290.900 204.605 263.654 1.00 27.13 4664 LEU G C 1
ATOM 1411 O O . LEU B 2 4664 ? 289.673 204.463 263.614 1.00 28.98 4664 LEU G O 1
ATOM 1416 N N . LYS B 2 4665 ? 291.637 204.697 262.549 1.00 26.28 4665 LYS G N 1
ATOM 1417 C CA . LYS B 2 4665 ? 291.037 204.938 261.244 1.00 27.01 4665 LYS G CA 1
ATOM 1418 C C . LYS B 2 4665 ? 290.932 203.708 260.358 1.00 27.17 4665 LYS G C 1
ATOM 1419 O O . LYS B 2 4665 ? 290.064 203.680 259.484 1.00 29.32 4665 LYS G O 1
ATOM 1425 N N . VAL B 2 4666 ? 291.786 202.701 260.550 1.00 25.91 4666 VAL G N 1
ATOM 1426 C CA . VAL B 2 4666 ? 291.702 201.490 259.731 1.00 28.25 4666 VAL G CA 1
ATOM 1427 C C . VAL B 2 4666 ? 290.314 200.853 259.788 1.00 29.95 4666 VAL G C 1
ATOM 1428 O O . VAL B 2 4666 ? 289.779 200.500 258.726 1.00 32.43 4666 VAL G O 1
ATOM 1432 N N . PRO B 2 4667 ? 289.682 200.675 260.959 1.00 29.39 4667 PRO G N 1
ATOM 1433 C CA . PRO B 2 4667 ? 288.293 200.186 260.948 1.00 28.32 4667 PRO G CA 1
ATOM 1434 C C . PRO B 2 4667 ? 287.353 201.083 260.165 1.00 28.31 4667 PRO G C 1
ATOM 1435 O O . PRO B 2 4667 ? 286.470 200.580 259.461 1.00 30.93 4667 PRO G O 1
ATOM 1439 N N . LEU B 2 4668 ? 287.532 202.402 260.249 1.00 27.30 4668 LEU G N 1
ATOM 1440 C CA . LEU B 2 4668 ? 286.681 203.315 259.493 1.00 27.76 4668 LEU G CA 1
ATOM 1441 C C . LEU B 2 4668 ? 286.865 203.118 257.992 1.00 29.53 4668 LEU G C 1
ATOM 1442 O O . LEU B 2 4668 ? 285.887 203.069 257.237 1.00 32.43 4668 LEU G O 1
ATOM 1447 N N . VAL B 2 4669 ? 288.116 202.993 257.544 1.00 28.28 4669 VAL G N 1
ATOM 1448 C CA . VAL B 2 4669 ? 288.382 202.826 256.118 1.00 27.37 4669 VAL G CA 1
ATOM 1449 C C . VAL B 2 4669 ? 287.811 201.507 255.612 1.00 29.60 4669 VAL G C 1
ATOM 1450 O O . VAL B 2 4669 ? 287.188 201.458 254.543 1.00 33.47 4669 VAL G O 1
ATOM 1454 N N . ILE B 2 4670 ? 288.010 200.417 256.359 1.00 28.87 4670 ILE G N 1
ATOM 1455 C CA . ILE B 2 4670 ? 287.505 199.129 255.889 1.00 29.30 4670 ILE G CA 1
ATOM 1456 C C . ILE B 2 4670 ? 285.979 199.110 255.913 1.00 30.60 4670 ILE G C 1
ATOM 1457 O O . ILE B 2 4670 ? 285.340 198.538 255.020 1.00 33.83 4670 ILE G O 1
ATOM 1462 N N . PHE B 2 4671 ? 285.368 199.745 256.920 1.00 31.09 4671 PHE G N 1
ATOM 1463 C CA . PHE B 2 4671 ? 283.914 199.832 256.967 1.00 31.99 4671 PHE G CA 1
ATOM 1464 C C . PHE B 2 4671 ? 283.372 200.624 255.786 1.00 31.75 4671 PHE G C 1
ATOM 1465 O O . PHE B 2 4671 ? 282.377 200.229 255.171 1.00 35.13 4671 PHE G O 1
ATOM 1473 N N . LYS B 2 4672 ? 284.020 201.741 255.447 1.00 29.81 4672 LYS G N 1
ATOM 1474 C CA . LYS B 2 4672 ? 283.585 202.530 254.299 1.00 30.65 4672 LYS G CA 1
ATOM 1475 C C . LYS B 2 4672 ? 283.728 201.739 253.005 1.00 31.15 4672 LYS G C 1
ATOM 1476 O O . LYS B 2 4672 ? 282.842 201.777 252.139 1.00 33.92 4672 LYS G O 1
ATOM 1482 N N . ARG B 2 4673 ? 284.845 201.019 252.853 1.00 30.59 4673 ARG G N 1
ATOM 1483 C CA . ARG B 2 4673 ? 285.056 200.218 251.650 1.00 30.98 4673 ARG G CA 1
ATOM 1484 C C . ARG B 2 4673 ? 283.986 199.145 251.512 1.00 31.20 4673 ARG G C 1
ATOM 1485 O O . ARG B 2 4673 ? 283.407 198.968 250.431 1.00 33.65 4673 ARG G O 1
ATOM 1493 N N . GLU B 2 4674 ? 283.694 198.432 252.603 1.00 30.59 4674 GLU G N 1
ATOM 1494 C CA . GLU B 2 4674 ? 282.621 197.445 252.574 1.00 30.75 4674 GLU G CA 1
ATOM 1495 C C . GLU B 2 4674 ? 281.280 198.106 252.289 1.00 31.39 4674 GLU G C 1
ATOM 1496 O O . GLU B 2 4674 ? 280.413 197.515 251.636 1.00 33.92 4674 GLU G O 1
ATOM 1502 N N . LYS B 2 4675 ? 281.097 199.341 252.761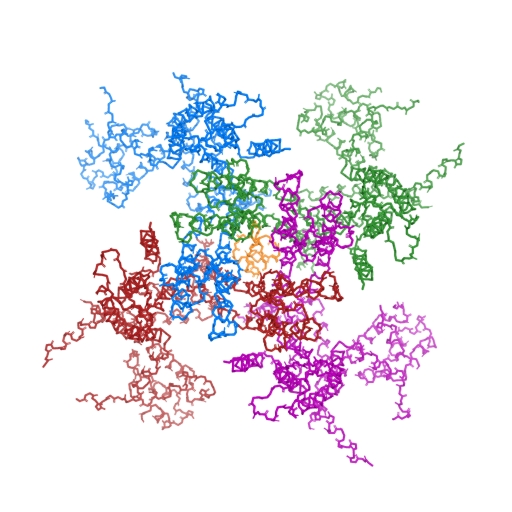 1.00 33.08 4675 LYS G N 1
ATOM 1503 C CA . LYS B 2 4675 ? 279.849 200.057 252.527 1.00 31.94 4675 LYS G CA 1
ATOM 1504 C C . LYS B 2 4675 ? 279.634 200.326 251.043 1.00 31.18 4675 LYS G C 1
ATOM 1505 O O . LYS B 2 4675 ? 278.566 200.022 250.497 1.00 32.98 4675 LYS G O 1
ATOM 1511 N N . GLU B 2 4676 ? 280.636 200.900 250.366 1.00 30.65 4676 GLU G N 1
ATOM 1512 C CA . GLU B 2 4676 ? 280.445 201.156 248.939 1.00 29.66 4676 GLU G CA 1
ATOM 1513 C C . GLU B 2 4676 ? 280.392 199.853 248.152 1.00 28.63 4676 GLU G C 1
ATOM 1514 O O . GLU B 2 4676 ? 279.702 199.771 247.130 1.00 30.45 4676 GLU G O 1
ATOM 1520 N N . LEU B 2 4677 ? 281.102 198.819 248.612 1.00 28.80 4677 LEU G N 1
ATOM 1521 C CA . LEU B 2 4677 ? 281.009 197.523 247.946 1.00 29.05 4677 LEU G CA 1
ATOM 1522 C C . LEU B 2 4677 ? 279.584 196.982 247.999 1.00 26.24 4677 LEU G C 1
ATOM 1523 O O . LEU B 2 4677 ? 279.029 196.560 246.977 1.00 27.84 4677 LEU G O 1
ATOM 1528 N N . ALA B 2 4678 ? 278.969 197.006 249.184 1.00 26.07 4678 ALA G N 1
ATOM 1529 C CA . ALA B 2 4678 ? 277.598 196.525 249.319 1.00 27.34 4678 ALA G CA 1
ATOM 1530 C C . ALA B 2 4678 ? 276.628 197.392 248.527 1.00 27.33 4678 ALA G C 1
ATOM 1531 O O . ALA B 2 4678 ? 275.689 196.878 247.905 1.00 27.99 4678 ALA G O 1
ATOM 1533 N N . ARG B 2 4679 ? 276.833 198.712 248.543 1.00 27.58 4679 ARG G N 1
ATOM 1534 C CA . ARG B 2 4679 ? 275.951 199.605 247.799 1.00 26.56 4679 ARG G CA 1
ATOM 1535 C C . ARG B 2 4679 ? 276.031 199.340 246.300 1.00 26.17 4679 ARG G C 1
ATOM 1536 O O . ARG B 2 4679 ? 275.007 199.342 245.607 1.00 27.40 4679 ARG G O 1
ATOM 1544 N N . LYS B 2 4680 ? 277.239 199.112 245.780 1.00 25.95 4680 LYS G N 1
ATOM 1545 C CA . LYS B 2 4680 ? 277.386 198.811 244.361 1.00 23.18 4680 LYS G CA 1
ATOM 1546 C C . LYS B 2 4680 ? 276.802 197.446 244.022 1.00 24.04 4680 LYS G C 1
ATOM 1547 O O . LYS B 2 4680 ? 276.219 197.263 242.946 1.00 28.03 4680 LYS G O 1
ATOM 1553 N N . LEU B 2 4681 ? 276.953 196.472 244.922 1.00 23.00 4681 LEU G N 1
ATOM 1554 C CA . LEU B 2 4681 ? 276.392 195.147 244.678 1.00 21.99 4681 LEU G CA 1
ATOM 1555 C C . LEU B 2 4681 ? 274.868 195.187 244.642 1.00 24.14 4681 LEU G C 1
ATOM 1556 O O . LEU B 2 4681 ? 274.237 194.519 243.816 1.00 30.39 4681 LEU G O 1
ATOM 1561 N N . GLU B 2 4682 ? 274.257 195.968 245.535 1.00 24.53 4682 GLU G N 1
ATOM 1562 C CA . GLU B 2 4682 ? 272.800 195.963 245.632 1.00 25.79 4682 GLU G CA 1
ATOM 1563 C C . GLU B 2 4682 ? 272.171 196.966 244.671 1.00 23.95 4682 GLU G C 1
ATOM 1564 O O . GLU B 2 4682 ? 271.381 196.591 243.797 1.00 23.74 4682 GLU G O 1
ATOM 1570 N N . PHE B 2 4683 ? 272.503 198.251 244.824 1.00 25.02 4683 PHE G N 1
ATOM 1571 C CA . PHE B 2 4683 ? 271.852 199.285 244.023 1.00 25.70 4683 PHE G CA 1
ATOM 1572 C C . PHE B 2 4683 ? 272.183 199.146 242.542 1.00 23.94 4683 PHE G C 1
ATOM 1573 O O . PHE B 2 4683 ? 271.299 199.281 241.688 1.00 24.67 4683 PHE G O 1
ATOM 1581 N N . ASP B 2 4684 ? 273.447 198.877 242.215 1.00 23.78 4684 ASP G N 1
ATOM 1582 C CA . ASP B 2 4684 ? 273.881 198.844 240.825 1.00 21.58 4684 ASP G CA 1
ATOM 1583 C C . ASP B 2 4684 ? 273.984 197.439 240.248 1.00 22.55 4684 ASP G C 1
ATOM 1584 O O . ASP B 2 4684 ? 273.919 197.288 239.023 1.00 25.27 4684 ASP G O 1
ATOM 1586 N N . GLY B 2 4685 ? 274.129 196.416 241.086 1.00 22.07 4685 GLY G N 1
ATOM 1587 C CA . GLY B 2 4685 ? 274.361 195.076 240.568 1.00 22.31 4685 GLY G CA 1
ATOM 1588 C C . GLY B 2 4685 ? 275.638 194.981 239.763 1.00 26.52 4685 GLY G C 1
ATOM 1589 O O . GLY B 2 4685 ? 275.638 194.418 238.662 1.00 29.64 4685 GLY G O 1
ATOM 1590 N N . LEU B 2 4686 ? 276.732 195.534 240.291 1.00 25.23 4686 LEU G N 1
ATOM 1591 C CA . LEU B 2 4686 ? 277.955 195.673 239.508 1.00 25.54 4686 LEU G CA 1
ATOM 1592 C C . LEU B 2 4686 ? 278.530 194.318 239.110 1.00 27.43 4686 LEU G C 1
ATOM 1593 O O . LEU B 2 4686 ? 278.813 194.080 237.931 1.00 29.47 4686 LEU G O 1
ATOM 1598 N N . TYR B 2 4687 ? 278.703 193.416 240.077 1.00 28.03 4687 TYR G N 1
ATOM 1599 C CA . TYR B 2 4687 ? 279.464 192.196 239.827 1.00 28.15 4687 TYR G CA 1
ATOM 1600 C C . TYR B 2 4687 ? 278.655 191.153 239.062 1.00 26.83 4687 TYR G C 1
ATOM 1601 O O . TYR B 2 4687 ? 279.206 190.417 238.236 1.00 28.63 4687 TYR G O 1
ATOM 1610 N N . ILE B 2 4688 ? 277.349 191.067 239.323 1.00 24.81 4688 ILE G N 1
ATOM 1611 C CA . ILE B 2 4688 ? 276.574 189.965 238.759 1.00 24.70 4688 ILE G CA 1
ATOM 1612 C C . ILE B 2 4688 ? 276.118 190.274 237.337 1.00 25.88 4688 ILE G C 1
ATOM 1613 O O . ILE B 2 4688 ? 275.722 189.365 236.597 1.00 25.88 4688 ILE G O 1
ATOM 1618 N N . THR B 2 4689 ? 276.162 191.542 236.925 1.00 25.84 4689 THR G N 1
ATOM 1619 C CA . THR B 2 4689 ? 275.774 191.918 235.571 1.00 24.76 4689 THR G CA 1
ATOM 1620 C C . THR B 2 4689 ? 276.953 192.308 234.689 1.00 25.52 4689 THR G C 1
ATOM 1621 O O . THR B 2 4689 ? 276.816 192.291 233.461 1.00 27.72 4689 THR G O 1
ATOM 1625 N N . GLU B 2 4690 ? 278.098 192.650 235.272 1.00 26.30 4690 GLU G N 1
ATOM 1626 C CA . GLU B 2 4690 ? 279.279 193.013 234.499 1.00 28.76 4690 GLU G CA 1
ATOM 1627 C C . GLU B 2 4690 ? 280.506 192.827 235.382 1.00 28.54 4690 GLU G C 1
ATOM 1628 O O . GLU B 2 4690 ? 280.410 192.383 236.530 1.00 27.97 4690 GLU G O 1
ATOM 1634 N N . GLN B 2 4691 ? 281.672 193.164 234.831 1.00 29.58 4691 GLN G N 1
ATOM 1635 C CA . GLN B 2 4691 ? 282.933 193.057 235.543 1.00 30.66 4691 GLN G CA 1
ATOM 1636 C C . GLN B 2 4691 ? 283.650 194.398 235.478 1.00 32.89 4691 GLN G C 1
ATOM 1637 O O . GLN B 2 4691 ? 283.475 195.146 234.504 1.00 37.26 4691 GLN G O 1
ATOM 1643 N N . PRO B 2 4692 ? 284.437 194.739 236.503 1.00 31.90 4692 PRO G N 1
ATOM 1644 C CA . PRO B 2 4692 ? 285.236 195.974 236.424 1.00 33.52 4692 PRO G CA 1
ATOM 1645 C C . PRO B 2 4692 ? 286.117 196.037 235.189 1.00 37.21 4692 PRO G C 1
ATOM 1646 O O . PRO B 2 4692 ? 286.262 197.110 234.589 1.00 39.60 4692 PRO G O 1
ATOM 1650 N N . GLY B 2 4693 ? 286.702 194.914 234.791 1.00 37.78 4693 GLY G N 1
ATOM 1651 C CA . GLY B 2 4693 ? 287.514 194.879 233.585 1.00 38.63 4693 GLY G CA 1
ATOM 1652 C C . GLY B 2 4693 ? 288.747 195.754 233.707 1.00 39.04 4693 GLY G C 1
ATOM 1653 O O . GLY B 2 4693 ? 289.498 195.680 234.687 1.00 37.41 4693 GLY G O 1
ATOM 1654 N N . ASP B 2 4694 ? 288.964 196.594 232.697 1.00 39.93 4694 ASP G N 1
ATOM 1655 C CA . ASP B 2 4694 ? 290.152 197.437 232.660 1.00 39.74 4694 ASP G CA 1
ATOM 1656 C C . ASP B 2 4694 ? 290.111 198.480 233.769 1.00 39.23 4694 ASP G C 1
ATOM 1657 O O . ASP B 2 4694 ? 289.039 198.931 234.183 1.00 39.80 4694 ASP G O 1
ATOM 1659 N N . ASP B 2 4695 ? 291.293 198.860 234.244 1.00 39.33 4695 ASP G N 1
ATOM 1660 C CA . ASP B 2 4695 ? 291.470 199.832 235.338 1.00 40.91 4695 ASP G CA 1
ATOM 1661 C C . ASP B 2 4695 ? 290.707 199.297 236.555 1.00 41.66 4695 ASP G C 1
ATOM 1662 O O . ASP B 2 4695 ? 290.672 198.074 236.762 1.00 43.23 4695 ASP G O 1
ATOM 1664 N N . ASP B 2 4696 ? 290.090 200.169 237.354 1.00 39.64 4696 ASP G N 1
ATOM 1665 C CA . ASP B 2 4696 ? 289.329 199.768 238.538 1.00 39.49 4696 ASP G CA 1
ATOM 1666 C C . ASP B 2 4696 ? 290.161 198.866 239.448 1.00 40.34 4696 ASP G C 1
ATOM 1667 O O . ASP B 2 4696 ? 289.847 197.693 239.662 1.00 40.44 4696 ASP G O 1
ATOM 1669 N N . VAL B 2 4697 ? 291.249 199.430 239.979 1.00 39.87 4697 VAL G N 1
ATOM 1670 C CA . VAL B 2 4697 ? 292.137 198.661 240.846 1.00 39.42 4697 VAL G CA 1
ATOM 1671 C C . VAL B 2 4697 ? 291.401 198.207 242.100 1.00 40.14 4697 VAL G C 1
ATOM 1672 O O . VAL B 2 4697 ? 291.532 197.055 242.531 1.00 39.90 4697 VAL G O 1
ATOM 1676 N N . LYS B 2 4698 ? 290.613 199.101 242.703 1.00 39.48 4698 LYS G N 1
ATOM 1677 C CA . LYS B 2 4698 ? 289.827 198.722 243.872 1.00 40.02 4698 LYS G CA 1
ATOM 1678 C C . LYS B 2 4698 ? 288.780 197.674 243.517 1.00 40.84 4698 LYS G C 1
ATOM 1679 O O . LYS B 2 4698 ? 288.575 196.711 244.266 1.00 42.12 4698 LYS G O 1
ATOM 1681 N N . GLY B 2 4699 ? 288.105 197.845 242.378 1.00 39.52 4699 GLY G N 1
ATOM 1682 C CA . GLY B 2 4699 ? 287.105 196.871 241.969 1.00 38.75 4699 GLY G CA 1
ATOM 1683 C C . GLY B 2 4699 ? 287.701 195.501 241.712 1.00 39.66 4699 GLY G C 1
ATOM 1684 O O . GLY B 2 4699 ? 287.127 194.477 242.092 1.00 40.40 4699 GLY G O 1
ATOM 1685 N N . GLN B 2 4700 ? 288.863 195.464 241.057 1.00 40.41 4700 GLN G N 1
ATOM 1686 C CA . GLN B 2 4700 ? 289.543 194.195 240.827 1.00 40.45 4700 GLN G CA 1
ATOM 1687 C C . GLN B 2 4700 ? 290.043 193.583 242.129 1.00 41.11 4700 GLN G C 1
ATOM 1688 O O . GLN B 2 4700 ? 290.038 192.356 242.279 1.00 41.09 4700 GLN G O 1
ATOM 1694 N N . TRP B 2 4701 ? 290.473 194.414 243.080 1.00 40.93 4701 TRP G N 1
ATOM 1695 C CA . TRP B 2 4701 ? 290.983 193.899 244.345 1.00 40.16 4701 TRP G CA 1
ATOM 1696 C C . TRP B 2 4701 ? 289.866 193.386 245.247 1.00 41.05 4701 TRP G C 1
ATOM 1697 O O . TRP B 2 4701 ? 290.102 192.494 246.070 1.00 42.79 4701 TRP G O 1
ATOM 1708 N N . ASP B 2 4702 ? 288.656 193.925 245.109 1.00 38.20 4702 ASP G N 1
ATOM 1709 C CA . ASP B 2 4702 ? 287.524 193.508 245.930 1.00 35.13 4702 ASP G CA 1
ATOM 1710 C C . ASP B 2 4702 ? 286.936 192.160 245.515 1.00 33.05 4702 ASP G C 1
ATOM 1711 O O . ASP B 2 4702 ? 285.885 191.778 246.041 1.00 33.80 4702 ASP G O 1
ATOM 1716 N N . ARG B 2 4703 ? 287.575 191.437 244.592 1.00 31.93 4703 ARG G N 1
ATOM 1717 C CA . ARG B 2 4703 ? 287.016 190.172 244.124 1.00 30.89 4703 ARG G CA 1
ATOM 1718 C C . ARG B 2 4703 ? 287.039 189.107 245.215 1.00 29.94 4703 ARG G C 1
ATOM 1719 O O . ARG B 2 4703 ? 286.094 188.319 245.339 1.00 31.05 4703 ARG G O 1
ATOM 1727 N N . LEU B 2 4704 ? 288.108 189.063 246.012 1.00 31.20 4704 LEU G N 1
ATOM 1728 C CA . LEU B 2 4704 ? 288.268 188.016 247.016 1.00 31.44 4704 LEU G CA 1
ATOM 1729 C C . LEU B 2 4704 ? 287.303 188.154 248.186 1.00 30.49 4704 LEU G C 1
ATOM 1730 O O . LEU B 2 4704 ? 287.205 187.226 248.996 1.00 31.51 4704 LEU G O 1
ATOM 1735 N N . VAL B 2 4705 ? 286.597 189.280 248.296 1.00 31.65 4705 VAL G N 1
ATOM 1736 C CA . VAL B 2 4705 ? 285.743 189.521 249.455 1.00 30.11 4705 VAL G CA 1
ATOM 1737 C C . VAL B 2 4705 ? 284.523 188.608 249.433 1.00 30.38 4705 VAL G C 1
ATOM 1738 O O . VAL B 2 4705 ? 284.080 188.117 250.479 1.00 32.34 4705 VAL G O 1
ATOM 1742 N N . LEU B 2 4706 ? 283.965 188.361 248.245 1.00 28.71 4706 LEU G N 1
ATOM 1743 C CA . LEU B 2 4706 ? 282.661 187.711 248.141 1.00 28.81 4706 LEU G CA 1
ATOM 1744 C C . LEU B 2 4706 ? 282.678 186.312 248.747 1.00 28.94 4706 LEU G C 1
ATOM 1745 O O . LEU B 2 4706 ? 281.743 185.919 249.455 1.00 29.16 4706 LEU G O 1
ATOM 1750 N N . ASN B 2 4707 ? 283.732 185.541 248.479 1.00 29.94 4707 ASN G N 1
ATOM 1751 C CA . ASN B 2 4707 ? 283.808 184.180 248.996 1.00 30.12 4707 ASN G CA 1
ATOM 1752 C C . ASN B 2 4707 ? 283.959 184.127 250.510 1.00 31.63 4707 ASN G C 1
ATOM 1753 O O . ASN B 2 4707 ? 283.675 183.082 251.106 1.00 31.19 4707 ASN G O 1
ATOM 1758 N N . THR B 2 4708 ? 284.391 185.214 251.141 1.00 34.39 4708 THR G N 1
ATOM 1759 C CA . THR B 2 4708 ? 284.550 185.218 252.587 1.00 32.65 4708 THR G CA 1
ATOM 1760 C C . THR B 2 4708 ? 283.183 185.246 253.267 1.00 29.32 4708 THR G C 1
ATOM 1761 O O . THR B 2 4708 ? 282.339 186.083 252.931 1.00 30.51 4708 THR G O 1
ATOM 1765 N N . PRO B 2 4709 ? 282.930 184.337 254.214 1.00 31.16 4709 PRO G N 1
ATOM 1766 C CA . PRO B 2 4709 ? 281.627 184.345 254.901 1.00 33.48 4709 PRO G CA 1
ATOM 1767 C C . PRO B 2 4709 ? 281.340 185.638 255.645 1.00 35.48 4709 PRO G C 1
ATOM 1768 O O . PRO B 2 4709 ? 280.177 186.049 255.737 1.00 40.93 4709 PRO G O 1
ATOM 1772 N N . SER B 2 4710 ? 282.368 186.291 256.180 1.00 31.71 4710 SER G N 1
ATOM 1773 C CA . SER B 2 4710 ? 282.184 187.503 256.976 1.00 28.30 4710 SER G CA 1
ATOM 1774 C C . SER B 2 4710 ? 282.385 188.741 256.102 1.00 30.23 4710 SER G C 1
ATOM 1775 O O . SER B 2 4710 ? 283.295 189.547 256.299 1.00 32.88 4710 SER G O 1
ATOM 1778 N N . PHE B 2 4711 ? 281.502 188.875 255.108 1.00 30.25 4711 PHE G N 1
ATOM 1779 C CA . PHE B 2 4711 ? 281.463 190.105 254.317 1.00 29.73 4711 PHE G CA 1
ATOM 1780 C C . PHE B 2 4711 ? 281.114 191.310 255.184 1.00 31.64 4711 PHE G C 1
ATOM 1781 O O . PHE B 2 4711 ? 281.872 192.296 255.176 1.00 33.70 4711 PHE G O 1
ATOM 1789 N N . PRO B 2 4712 ? 280.017 191.307 255.965 1.00 33.09 4712 PRO G N 1
ATOM 1790 C CA . PRO B 2 4712 ? 279.766 192.465 256.845 1.00 31.10 4712 PRO G CA 1
ATOM 1791 C C . PRO B 2 4712 ? 280.376 192.276 258.232 1.00 31.17 4712 PRO G C 1
ATOM 1792 O O . PRO B 2 4712 ? 279.680 192.139 259.248 1.00 31.21 4712 PRO G O 1
ATOM 1796 N N . SER B 2 4713 ? 281.710 192.254 258.285 1.00 31.73 4713 SER G N 1
ATOM 1797 C CA . SER B 2 4713 ? 282.393 192.097 259.566 1.00 31.70 4713 SER G CA 1
ATOM 1798 C C . SER B 2 4713 ? 282.093 193.266 260.494 1.00 32.69 4713 SER G C 1
ATOM 1799 O O . SER B 2 4713 ? 281.840 193.072 261.689 1.00 34.71 4713 SER G O 1
ATOM 1802 N N . ASN B 2 4714 ? 282.115 194.489 259.962 1.00 32.71 4714 ASN G N 1
ATOM 1803 C CA . ASN B 2 4714 ? 281.725 195.670 260.716 1.00 34.32 4714 ASN G CA 1
ATOM 1804 C C . ASN B 2 4714 ? 280.490 196.363 260.160 1.00 35.91 4714 ASN G C 1
ATOM 1805 O O . ASN B 2 4714 ? 279.951 197.253 260.825 1.00 39.05 4714 ASN G O 1
ATOM 1810 N N . TYR B 2 4715 ? 280.037 195.985 258.967 1.00 34.31 4715 TYR G N 1
ATOM 1811 C CA . TYR B 2 4715 ? 278.809 196.540 258.419 1.00 34.34 4715 TYR G CA 1
ATOM 1812 C C . TYR B 2 4715 ? 277.610 196.009 259.197 1.00 35.32 4715 TYR G C 1
ATOM 1813 O O . TYR B 2 4715 ? 277.606 194.862 259.654 1.00 36.36 4715 TYR G O 1
ATOM 1822 N N . TRP B 2 4716 ? 276.589 196.855 259.353 1.00 35.13 4716 TRP G N 1
ATOM 1823 C CA . TRP B 2 4716 ? 275.498 196.540 260.273 1.00 35.08 4716 TRP G CA 1
ATOM 1824 C C . TRP B 2 4716 ? 274.688 195.341 259.795 1.00 34.20 4716 TRP G C 1
ATOM 1825 O O . TRP B 2 4716 ? 274.454 194.394 260.555 1.00 34.81 4716 TRP G O 1
ATOM 1836 N N . ASP B 2 4717 ? 274.250 195.361 258.539 1.00 34.73 4717 ASP G N 1
ATOM 1837 C CA . ASP B 2 4717 ? 273.362 194.321 258.037 1.00 35.94 4717 ASP G CA 1
ATOM 1838 C C . ASP B 2 4717 ? 274.150 193.112 257.543 1.00 32.10 4717 ASP G C 1
ATOM 1839 O O . ASP B 2 4717 ? 275.087 193.242 256.750 1.00 30.19 4717 ASP G O 1
ATOM 1844 N N . LYS B 2 4718 ? 273.774 191.933 258.034 1.00 32.76 4718 LYS G N 1
ATOM 1845 C CA . LYS B 2 4718 ? 274.416 190.682 257.660 1.00 33.06 4718 LYS G CA 1
ATOM 1846 C C . LYS B 2 4718 ? 273.674 189.940 256.558 1.00 35.03 4718 LYS G C 1
ATOM 1847 O O . LYS B 2 4718 ? 274.066 188.821 256.211 1.00 34.32 4718 LYS G O 1
ATOM 1849 N N . PHE B 2 4719 ? 272.617 190.531 256.000 1.00 34.77 4719 PHE G N 1
ATOM 1850 C CA . PHE B 2 4719 ? 271.794 189.876 254.991 1.00 34.41 4719 PHE G CA 1
ATOM 1851 C C . PHE B 2 4719 ? 271.995 190.469 253.601 1.00 32.93 4719 PHE G C 1
ATOM 1852 O O . PHE B 2 4719 ? 271.145 190.284 252.726 1.00 35.96 4719 PHE G O 1
ATOM 1860 N N . VAL B 2 4720 ? 273.107 191.176 253.380 1.00 29.85 4720 VAL G N 1
ATOM 1861 C CA . VAL B 2 4720 ? 273.358 191.791 252.078 1.00 28.31 4720 VAL G CA 1
ATOM 1862 C C . VAL B 2 4720 ? 273.438 190.726 250.991 1.00 28.30 4720 VAL G C 1
ATOM 1863 O O . VAL B 2 4720 ? 272.873 190.885 249.900 1.00 32.02 4720 VAL G O 1
ATOM 1867 N N . LYS B 2 4721 ? 274.132 189.621 251.275 1.00 26.62 4721 LYS G N 1
ATOM 1868 C CA . LYS B 2 4721 ? 274.204 188.524 250.315 1.00 27.79 4721 LYS G CA 1
ATOM 1869 C C . LYS B 2 4721 ? 272.820 187.962 250.021 1.00 29.29 4721 LYS G C 1
ATOM 1870 O O . LYS B 2 4721 ? 272.505 187.637 248.870 1.00 33.18 4721 LYS G O 1
ATOM 1876 N N . ARG B 2 4722 ? 271.981 187.836 251.052 1.00 26.44 4722 ARG G N 1
ATOM 1877 C CA . ARG B 2 4722 ? 270.619 187.355 250.843 1.00 27.23 4722 ARG G CA 1
ATOM 1878 C C . ARG B 2 4722 ? 269.825 188.309 249.960 1.00 26.89 4722 ARG G C 1
ATOM 1879 O O . ARG B 2 4722 ? 269.081 187.870 249.075 1.00 27.46 4722 ARG G O 1
ATOM 1887 N N . LYS B 2 4723 ? 269.970 189.618 250.183 1.00 27.15 4723 LYS G N 1
ATOM 1888 C CA . LYS B 2 4723 ? 269.270 190.592 249.350 1.00 26.15 4723 LYS G CA 1
ATOM 1889 C C . LYS B 2 4723 ? 269.722 190.496 247.898 1.00 24.60 4723 LYS G C 1
ATOM 1890 O O . LYS B 2 4723 ? 268.898 190.524 246.977 1.00 27.53 4723 LYS G O 1
ATOM 1896 N N . VAL B 2 4724 ? 271.034 190.383 247.676 1.00 23.41 4724 VAL G N 1
ATOM 1897 C CA . VAL B 2 4724 ? 271.547 190.284 246.311 1.00 22.85 4724 VAL G CA 1
ATOM 1898 C C . VAL B 2 4724 ? 271.038 189.014 245.639 1.00 23.30 4724 VAL G C 1
ATOM 1899 O O . VAL B 2 4724 ? 270.607 189.038 244.479 1.00 26.09 4724 VAL G O 1
ATOM 1903 N N . LEU B 2 4725 ? 271.076 187.888 246.356 1.00 21.95 4725 LEU G N 1
ATOM 1904 C CA . LEU B 2 4725 ? 270.616 186.628 245.781 1.00 21.61 4725 LEU G CA 1
ATOM 1905 C C . LEU B 2 4725 ? 269.128 186.674 245.458 1.00 22.08 4725 LEU G C 1
ATOM 1906 O O . LEU B 2 4725 ? 268.696 186.164 244.418 1.00 24.24 4725 LEU G O 1
ATOM 1911 N N . ASP B 2 4726 ? 268.325 187.272 246.341 1.00 23.76 4726 ASP G N 1
ATOM 1912 C CA . ASP B 2 4726 ? 266.890 187.356 246.092 1.00 22.25 4726 ASP G CA 1
ATOM 1913 C C . ASP B 2 4726 ? 266.580 188.283 244.924 1.00 20.08 4726 ASP G C 1
ATOM 1914 O O . ASP B 2 4726 ? 265.711 187.979 244.098 1.00 20.55 4726 ASP G O 1
ATOM 1916 N N . LYS B 2 4727 ? 267.276 189.418 244.835 1.00 19.61 4727 LYS G N 1
ATOM 1917 C CA . LYS B 2 4727 ? 266.971 190.393 243.793 1.00 19.33 4727 LYS G CA 1
ATOM 1918 C C . LYS B 2 4727 ? 267.436 189.910 242.424 1.00 19.91 4727 LYS G C 1
ATOM 1919 O O . LYS B 2 4727 ? 266.705 190.026 241.433 1.00 23.95 4727 LYS G O 1
ATOM 1921 N N . HIS B 2 4728 ? 268.650 189.363 242.346 1.00 20.78 4728 HIS G N 1
ATOM 1922 C CA . HIS B 2 4728 ? 269.218 188.966 241.061 1.00 21.23 4728 HIS G CA 1
ATOM 1923 C C . HIS B 2 4728 ? 269.342 187.452 240.953 1.00 17.38 4728 HIS G C 1
ATOM 1924 O O . HIS B 2 4728 ? 270.339 186.941 240.432 1.00 17.28 4728 HIS G O 1
ATOM 1931 N N . GLY B 2 4729 ? 268.339 186.727 241.441 1.00 17.03 4729 GLY G N 1
ATOM 1932 C CA . GLY B 2 4729 ? 268.314 185.284 241.370 1.00 14.23 4729 GLY G CA 1
ATOM 1933 C C . GLY B 2 4729 ? 267.457 184.697 240.273 1.00 15.22 4729 GLY G C 1
ATOM 1934 O O . GLY B 2 4729 ? 267.429 183.472 240.119 1.00 15.56 4729 GLY G O 1
ATOM 1935 N N . ASP B 2 4730 ? 266.755 185.528 239.504 1.00 17.34 4730 ASP G N 1
ATOM 1936 C CA . ASP B 2 4730 ? 265.894 185.061 238.424 1.00 14.86 4730 ASP G CA 1
ATOM 1937 C C . ASP B 2 4730 ? 266.537 185.230 237.053 1.00 16.22 4730 ASP G C 1
ATOM 1938 O O . ASP B 2 4730 ? 266.597 184.272 236.275 1.00 15.62 4730 ASP G O 1
ATOM 1940 N N . ILE B 2 4731 ? 267.013 186.436 236.737 1.00 17.22 4731 ILE G N 1
ATOM 1941 C CA . ILE B 2 4731 ? 267.694 186.658 235.464 1.00 17.68 4731 ILE G CA 1
ATOM 1942 C C . ILE B 2 4731 ? 268.972 185.833 235.394 1.00 18.25 4731 ILE G C 1
ATOM 1943 O O . ILE B 2 4731 ? 269.275 185.213 234.368 1.00 21.98 4731 ILE G O 1
ATOM 1945 N N . PHE B 2 4732 ? 269.738 185.812 236.480 1.00 18.02 4732 PHE G N 1
ATOM 1946 C CA . PHE B 2 4732 ? 270.953 185.019 236.579 1.00 17.89 4732 PHE G CA 1
ATOM 1947 C C . PHE B 2 4732 ? 270.694 183.802 237.456 1.00 17.23 4732 PHE G C 1
ATOM 1948 O O . PHE B 2 4732 ? 269.860 183.848 238.366 1.00 19.71 4732 PHE G O 1
ATOM 1956 N N . GLY B 2 4733 ? 271.407 182.715 237.172 1.00 15.94 4733 GLY G N 1
ATOM 1957 C CA . GLY B 2 4733 ? 271.222 181.469 237.891 1.00 14.21 4733 GLY G CA 1
ATOM 1958 C C . GLY B 2 4733 ? 271.431 181.586 239.386 1.00 16.30 4733 GLY G C 1
ATOM 1959 O O . GLY B 2 4733 ? 272.372 182.243 239.841 1.00 19.12 4733 GLY G O 1
ATOM 1960 N N . ARG B 2 4734 ? 270.546 180.956 240.163 1.00 16.12 4734 ARG G N 1
ATOM 1961 C CA . ARG B 2 4734 ? 270.687 180.977 241.615 1.00 15.31 4734 ARG G CA 1
ATOM 1962 C C . ARG B 2 4734 ? 271.966 180.274 242.054 1.00 17.32 4734 ARG G C 1
ATOM 1963 O O . ARG B 2 4734 ? 272.642 180.724 242.986 1.00 19.87 4734 ARG G O 1
ATOM 1965 N N . GLU B 2 4735 ? 272.308 179.163 241.397 1.00 16.11 4735 GLU G N 1
ATOM 1966 C CA . GLU B 2 4735 ? 273.544 178.460 241.723 1.00 14.61 4735 GLU G CA 1
ATOM 1967 C C . GLU B 2 4735 ? 274.764 179.326 241.438 1.00 15.72 4735 GLU G C 1
ATOM 1968 O O . GLU B 2 4735 ? 275.720 179.342 242.221 1.00 20.95 4735 GLU G O 1
ATOM 1970 N N . ARG B 2 4736 ? 274.751 180.053 240.317 1.00 13.85 4736 ARG G N 1
ATOM 1971 C CA . ARG B 2 4736 ? 275.868 180.936 239.995 1.00 14.89 4736 ARG G CA 1
ATOM 1972 C C . ARG B 2 4736 ? 276.000 182.056 241.018 1.00 16.34 4736 ARG G C 1
ATOM 1973 O O . ARG B 2 4736 ? 277.114 182.411 241.422 1.00 20.37 4736 ARG G O 1
ATOM 1975 N N . ILE B 2 4737 ? 274.872 182.628 241.447 1.00 15.43 4737 ILE G N 1
ATOM 1976 C CA . ILE B 2 4737 ? 274.907 183.686 242.454 1.00 17.49 4737 ILE G CA 1
ATOM 1977 C C . ILE B 2 4737 ? 275.435 183.146 243.776 1.00 18.30 4737 ILE G C 1
ATOM 1978 O O . ILE B 2 4737 ? 276.231 183.803 244.459 1.00 20.24 4737 ILE G O 1
ATOM 1980 N N . ALA B 2 4738 ? 274.994 181.946 244.164 1.00 17.17 4738 ALA G N 1
ATOM 1981 C CA . ALA B 2 4738 ? 275.478 181.342 245.401 1.00 18.52 4738 ALA G CA 1
ATOM 1982 C C . ALA B 2 4738 ? 276.974 181.063 245.332 1.00 19.77 4738 ALA G C 1
ATOM 1983 O O . ALA B 2 4738 ? 277.701 181.286 246.308 1.00 23.63 4738 ALA G O 1
ATOM 1985 N N . GLU B 2 4739 ? 277.452 180.566 244.189 1.00 18.59 4739 GLU G N 1
ATOM 1986 C CA . GLU B 2 4739 ? 278.880 180.308 244.032 1.00 16.86 4739 GLU G CA 1
ATOM 1987 C C . GLU B 2 4739 ? 279.684 181.600 244.090 1.00 16.82 4739 GLU G C 1
ATOM 1988 O O . GLU B 2 4739 ? 280.752 181.648 244.711 1.00 19.07 4739 GLU G O 1
ATOM 1990 N N . LEU B 2 4740 ? 279.191 182.658 243.441 1.00 16.75 4740 LEU G N 1
ATOM 1991 C CA . LEU B 2 4740 ? 279.890 183.938 243.477 1.00 18.74 4740 LEU G CA 1
ATOM 1992 C C . LEU B 2 4740 ? 279.916 184.514 244.888 1.00 21.87 4740 LEU G C 1
ATOM 1993 O O . LEU B 2 4740 ? 280.938 185.055 245.326 1.00 24.34 4740 LEU G O 1
ATOM 1998 N N . LEU B 2 4741 ? 278.807 184.405 245.614 1.00 22.46 4741 LEU G N 1
ATOM 1999 C CA . LEU B 2 4741 ? 278.704 184.937 246.966 1.00 23.19 4741 LEU G CA 1
ATOM 2000 C C . LEU B 2 4741 ? 279.233 183.979 248.026 1.00 22.45 4741 LEU G C 1
ATOM 2001 O O . LEU B 2 4741 ? 279.238 184.331 249.210 1.00 24.28 4741 LEU G O 1
ATOM 2006 N N . GLY B 2 4742 ? 279.676 182.788 247.636 1.00 22.39 4742 GLY G N 1
ATOM 2007 C CA . GLY B 2 4742 ? 280.231 181.841 248.580 1.00 22.24 4742 GLY G CA 1
ATOM 2008 C C . GLY B 2 4742 ? 279.226 180.982 249.311 1.00 22.47 4742 GLY G C 1
ATOM 2009 O O . GLY B 2 4742 ? 279.607 180.282 250.255 1.00 27.53 4742 GLY G O 1
ATOM 2010 N N . MET B 2 4743 ? 277.959 181.009 248.911 1.00 20.64 4743 MET G N 1
ATOM 2011 C CA . MET B 2 4743 ? 276.944 180.184 249.555 1.00 21.25 4743 MET G CA 1
ATOM 2012 C C . MET B 2 4743 ? 276.757 178.870 248.803 1.00 22.83 4743 MET G C 1
ATOM 2013 O O . MET B 2 4743 ? 277.585 178.495 247.973 1.00 23.82 4743 MET G O 1
ATOM 2018 N N . THR B 2 4766 ? 289.955 177.422 268.966 1.00 19.35 4766 THR G N 1
ATOM 2019 C CA . THR B 2 4766 ? 290.852 177.406 267.816 1.00 18.32 4766 THR G CA 1
ATOM 2020 C C . THR B 2 4766 ? 290.455 178.470 266.799 1.00 16.75 4766 THR G C 1
ATOM 2021 O O . THR B 2 4766 ? 289.760 178.183 265.825 1.00 18.99 4766 THR G O 1
ATOM 2023 N N . TRP B 2 4767 ? 290.902 179.704 267.034 1.00 15.15 4767 TRP G N 1
ATOM 2024 C CA . TRP B 2 4767 ? 290.587 180.805 266.133 1.00 16.22 4767 TRP G CA 1
ATOM 2025 C C . TRP B 2 4767 ? 291.390 180.757 264.840 1.00 16.59 4767 TRP G C 1
ATOM 2026 O O . TRP B 2 4767 ? 291.001 181.409 263.864 1.00 19.00 4767 TRP G O 1
ATOM 2028 N N . LEU B 2 4768 ? 292.497 180.012 264.812 1.00 15.85 4768 LEU G N 1
ATOM 2029 C CA . LEU B 2 4768 ? 293.313 179.941 263.604 1.00 16.73 4768 LEU G CA 1
ATOM 2030 C C . LEU B 2 4768 ? 292.555 179.284 262.457 1.00 18.51 4768 LEU G C 1
ATOM 2031 O O . LEU B 2 4768 ? 292.625 179.749 261.313 1.00 20.72 4768 LEU G O 1
ATOM 2033 N N . MET B 2 4769 ? 291.829 178.201 262.741 1.00 17.96 4769 MET G N 1
ATOM 2034 C CA . MET B 2 4769 ? 291.082 177.515 261.691 1.00 15.70 4769 MET G CA 1
ATOM 2035 C C . MET B 2 4769 ? 289.892 178.344 261.222 1.00 17.17 4769 MET G C 1
ATOM 2036 O O . MET B 2 4769 ? 289.578 178.367 260.027 1.00 20.00 4769 MET G O 1
ATOM 2038 N N . SER B 2 4770 ? 289.218 179.030 262.148 1.00 17.30 4770 SER G N 1
ATOM 2039 C CA . SER B 2 4770 ? 288.025 179.790 261.787 1.00 17.97 4770 SER G CA 1
ATOM 2040 C C . SER B 2 4770 ? 288.365 181.038 260.981 1.00 20.02 4770 SER G C 1
ATOM 2041 O O . SER B 2 4770 ? 287.502 181.564 260.269 1.00 24.87 4770 SER G O 1
ATOM 2043 N N . ILE B 2 4771 ? 289.601 181.526 261.079 1.00 18.47 4771 ILE G N 1
ATOM 2044 C CA . ILE B 2 4771 ? 289.984 182.747 260.380 1.00 21.12 4771 ILE G CA 1
ATOM 2045 C C . ILE B 2 4771 ? 290.065 182.473 258.884 1.00 24.26 4771 ILE G C 1
ATOM 2046 O O . ILE B 2 4771 ? 290.688 181.496 258.447 1.00 24.76 4771 ILE G O 1
ATOM 2051 N N . ASP B 2 4772 ? 289.427 183.332 258.093 1.00 28.80 4772 ASP G N 1
ATOM 2052 C CA . ASP B 2 4772 ? 289.432 183.222 256.641 1.00 28.53 4772 ASP G CA 1
ATOM 2053 C C . ASP B 2 4772 ? 290.635 183.968 256.080 1.00 29.44 4772 ASP G C 1
ATOM 2054 O O . ASP B 2 4772 ? 290.873 185.127 256.435 1.00 29.55 4772 ASP G O 1
ATOM 2056 N N . VAL B 2 4773 ? 291.390 183.299 255.207 1.00 32.75 4773 VAL G N 1
ATOM 2057 C CA . VAL B 2 4773 ? 292.613 183.890 254.673 1.00 35.37 4773 VAL G CA 1
ATOM 2058 C C . VAL B 2 4773 ? 292.290 185.058 253.748 1.00 38.14 4773 VAL G C 1
ATOM 2059 O O . VAL B 2 4773 ? 292.883 186.137 253.861 1.00 38.88 4773 VAL G O 1
ATOM 2063 N N . LYS B 2 4774 ? 291.333 184.865 252.835 1.00 37.24 4774 LYS G N 1
ATOM 2064 C CA . LYS B 2 4774 ? 291.085 185.853 251.785 1.00 34.71 4774 LYS G CA 1
ATOM 2065 C C . LYS B 2 4774 ? 290.665 187.198 252.365 1.00 38.86 4774 LYS G C 1
ATOM 2066 O O . LYS B 2 4774 ? 291.106 188.253 251.890 1.00 41.38 4774 LYS G O 1
ATOM 2068 N N . TYR B 2 4775 ? 289.808 187.184 253.389 1.00 37.93 4775 TYR G N 1
ATOM 2069 C CA . TYR B 2 4775 ? 289.420 188.433 254.033 1.00 36.64 4775 TYR G CA 1
ATOM 2070 C C . TYR B 2 4775 ? 290.622 189.106 254.682 1.00 38.04 4775 TYR G C 1
ATOM 2071 O O . TYR B 2 4775 ? 290.728 190.337 254.683 1.00 40.36 4775 TYR G O 1
ATOM 2080 N N . GLN B 2 4776 ? 291.540 188.314 255.239 1.00 36.11 4776 GLN G N 1
ATOM 2081 C CA . GLN B 2 4776 ? 292.748 188.884 255.827 1.00 37.87 4776 GLN G CA 1
ATOM 2082 C C . GLN B 2 4776 ? 293.622 189.548 254.767 1.00 38.93 4776 GLN G C 1
ATOM 2083 O O . GLN B 2 4776 ? 294.155 190.643 254.989 1.00 40.95 4776 GLN G O 1
ATOM 2089 N N . ILE B 2 4777 ? 293.788 188.898 253.611 1.00 37.78 4777 ILE G N 1
ATOM 2090 C CA . ILE B 2 4777 ? 294.566 189.508 252.533 1.00 38.27 4777 ILE G CA 1
ATOM 2091 C C . ILE B 2 4777 ? 293.899 190.790 252.057 1.00 37.40 4777 ILE G C 1
ATOM 2092 O O . ILE B 2 4777 ? 294.574 191.785 251.769 1.00 39.09 4777 ILE G O 1
ATOM 2097 N N . TRP B 2 4778 ? 292.567 190.791 251.969 1.00 35.70 4778 TRP G N 1
ATOM 2098 C CA . TRP B 2 4778 ? 291.858 192.020 251.623 1.00 36.39 4778 TRP G CA 1
ATOM 2099 C C . TRP B 2 4778 ? 292.110 193.114 252.652 1.00 37.08 4778 TRP G C 1
ATOM 2100 O O . TRP B 2 4778 ? 292.302 194.282 252.294 1.00 37.53 4778 TRP G O 1
ATOM 2111 N N . LYS B 2 4779 ? 292.091 192.757 253.938 1.00 36.98 4779 LYS G N 1
ATOM 2112 C CA . LYS B 2 4779 ? 292.318 193.742 254.990 1.00 35.52 4779 LYS G CA 1
ATOM 2113 C C . LYS B 2 4779 ? 293.705 194.359 254.871 1.00 35.70 4779 LYS G C 1
ATOM 2114 O O . LYS B 2 4779 ? 293.858 195.585 254.925 1.00 36.80 4779 LYS G O 1
ATOM 2120 N N . PHE B 2 4780 ? 294.732 193.520 254.699 1.00 35.33 4780 PHE G N 1
ATOM 2121 C CA . PHE B 2 4780 ? 296.081 194.057 254.516 1.00 34.03 4780 PHE G CA 1
ATOM 2122 C C . PHE B 2 4780 ? 296.195 194.892 253.246 1.00 33.37 4780 PHE G C 1
ATOM 2123 O O . PHE B 2 4780 ? 296.881 195.919 253.251 1.00 35.79 4780 PHE G O 1
ATOM 2131 N N . GLY B 2 4781 ? 295.545 194.478 252.157 1.00 33.60 4781 GLY G N 1
ATOM 2132 C CA . GLY B 2 4781 ? 295.608 195.265 250.935 1.00 34.09 4781 GLY G CA 1
ATOM 2133 C C . GLY B 2 4781 ? 294.992 196.641 251.097 1.00 34.69 4781 GLY G C 1
ATOM 2134 O O . GLY B 2 4781 ? 295.562 197.647 250.667 1.00 36.94 4781 GLY G O 1
ATOM 2135 N N . VAL B 2 4782 ? 293.817 196.702 251.728 1.00 34.81 4782 VAL G N 1
ATOM 2136 C CA . VAL B 2 4782 ? 293.164 197.987 251.962 1.00 35.16 4782 VAL G CA 1
ATOM 2137 C C . VAL B 2 4782 ? 293.996 198.848 252.905 1.00 35.22 4782 VAL G C 1
ATOM 2138 O O . VAL B 2 4782 ? 294.126 200.062 252.706 1.00 35.13 4782 VAL G O 1
ATOM 2142 N N . ILE B 2 4783 ? 294.570 198.238 253.946 1.00 35.14 4783 ILE G N 1
ATOM 2143 C CA . ILE B 2 4783 ? 295.391 198.991 254.891 1.00 33.53 4783 ILE G CA 1
ATOM 2144 C C . ILE B 2 4783 ? 296.618 199.570 254.196 1.00 34.04 4783 ILE G C 1
ATOM 2145 O O . ILE B 2 4783 ? 296.970 200.739 254.396 1.00 33.87 4783 ILE G O 1
ATOM 2150 N N . PHE B 2 4784 ? 297.286 198.765 253.366 1.00 35.15 4784 PHE G N 1
ATOM 2151 C CA . PHE B 2 4784 ? 298.476 199.237 252.665 1.00 34.94 4784 PHE G CA 1
ATOM 2152 C C . PHE B 2 4784 ? 298.129 200.309 251.639 1.00 35.07 4784 PHE G C 1
ATOM 2153 O O . PHE B 2 4784 ? 298.899 201.255 251.439 1.00 36.92 4784 PHE G O 1
ATOM 2161 N N . THR B 2 4785 ? 296.979 200.175 250.974 1.00 34.34 4785 THR G N 1
ATOM 2162 C CA . THR B 2 4785 ? 296.589 201.138 249.949 1.00 33.58 4785 THR G CA 1
ATOM 2163 C C . THR B 2 4785 ? 296.311 202.522 250.526 1.00 33.54 4785 THR G C 1
ATOM 2164 O O . THR B 2 4785 ? 296.458 203.519 249.810 1.00 33.58 4785 THR G O 1
ATOM 2168 N N . ASP B 2 4786 ? 295.928 202.607 251.799 1.00 34.08 4786 ASP G N 1
ATOM 2169 C CA . ASP B 2 4786 ? 295.589 203.892 252.399 1.00 34.15 4786 ASP G CA 1
ATOM 2170 C C . ASP B 2 4786 ? 296.802 204.815 252.428 1.00 35.18 4786 ASP G C 1
ATOM 2171 O O . ASP B 2 4786 ? 297.910 204.397 252.776 1.00 36.89 4786 ASP G O 1
ATOM 2173 N N . ASN B 2 4787 ? 296.583 206.078 252.053 1.00 35.01 4787 ASN G N 1
ATOM 2174 C CA . ASN B 2 4787 ? 297.684 207.033 251.964 1.00 34.89 4787 ASN G CA 1
ATOM 2175 C C . ASN B 2 4787 ? 298.261 207.359 253.337 1.00 35.79 4787 ASN G C 1
ATOM 2176 O O . ASN B 2 4787 ? 299.484 207.455 253.494 1.00 37.62 4787 ASN G O 1
ATOM 2181 N N . SER B 2 4788 ? 297.399 207.551 254.339 1.00 33.65 4788 SER G N 1
ATOM 2182 C CA . SER B 2 4788 ? 297.881 207.910 255.669 1.00 32.68 4788 SER G CA 1
ATOM 2183 C C . SER B 2 4788 ? 298.711 206.789 256.282 1.00 32.50 4788 SER G C 1
ATOM 2184 O O . SER B 2 4788 ? 299.743 207.048 256.915 1.00 35.88 4788 SER G O 1
ATOM 2187 N N . PHE B 2 4789 ? 298.277 205.537 256.111 1.00 31.03 4789 PHE G N 1
ATOM 2188 C CA . PHE B 2 4789 ? 299.063 204.420 256.623 1.00 31.21 4789 PHE G CA 1
ATOM 2189 C C . PHE B 2 4789 ? 300.396 204.318 255.897 1.00 33.13 4789 PHE G C 1
ATOM 2190 O O . PHE B 2 4789 ? 301.417 203.987 256.507 1.00 34.59 4789 PHE G O 1
ATOM 2198 N N . LEU B 2 4790 ? 300.408 204.592 254.590 1.00 32.73 4790 LEU G N 1
ATOM 2199 C CA . LEU B 2 4790 ? 301.668 204.596 253.852 1.00 32.43 4790 LEU G CA 1
ATOM 2200 C C . LEU B 2 4790 ? 302.609 205.672 254.378 1.00 33.40 4790 LEU G C 1
ATOM 2201 O O . LEU B 2 4790 ? 303.812 205.432 254.542 1.00 36.69 4790 LEU G O 1
ATOM 2206 N N . TYR B 2 4791 ? 302.078 206.866 254.652 1.00 31.64 4791 TYR G N 1
ATOM 2207 C CA . TYR B 2 4791 ? 302.905 207.941 255.194 1.00 32.36 4791 TYR G CA 1
ATOM 2208 C C . TYR B 2 4791 ? 303.456 207.576 256.567 1.00 33.11 4791 TYR G C 1
ATOM 2209 O O . TYR B 2 4791 ? 304.632 207.823 256.860 1.00 37.03 4791 TYR G O 1
ATOM 2218 N N . LEU B 2 4792 ? 302.622 206.981 257.422 1.00 30.76 4792 LEU G N 1
ATOM 2219 C CA . LEU B 2 4792 ? 303.084 206.598 258.753 1.00 29.42 4792 LEU G CA 1
ATOM 2220 C C . LEU B 2 4792 ? 304.111 205.472 258.684 1.00 31.52 4792 LEU G C 1
ATOM 2221 O O . LEU B 2 4792 ? 305.072 205.451 259.462 1.00 34.84 4792 LEU G O 1
ATOM 2226 N N . GLY B 2 4793 ? 303.928 204.528 257.759 1.00 32.82 4793 GLY G N 1
ATOM 2227 C CA . GLY B 2 4793 ? 304.922 203.485 257.573 1.00 33.16 4793 GLY G CA 1
ATOM 2228 C C . GLY B 2 4793 ? 306.241 204.028 257.061 1.00 35.32 4793 GLY G C 1
ATOM 2229 O O . GLY B 2 4793 ? 307.311 203.570 257.470 1.00 37.93 4793 GLY G O 1
ATOM 2230 N N . TRP B 2 4794 ? 306.186 205.008 256.155 1.00 33.35 4794 TRP G N 1
ATOM 2231 C CA . TRP B 2 4794 ? 307.408 205.666 255.705 1.00 34.96 4794 TRP G CA 1
ATOM 2232 C C . TRP B 2 4794 ? 308.090 206.395 256.856 1.00 34.65 4794 TRP G C 1
ATOM 2233 O O . TRP B 2 4794 ? 309.319 206.360 256.984 1.00 37.63 4794 TRP G O 1
ATOM 2244 N N . TYR B 2 4795 ? 307.303 207.059 257.706 1.00 33.19 4795 TYR G N 1
ATOM 2245 C CA . TYR B 2 4795 ? 307.854 207.708 258.892 1.00 34.01 4795 TYR G CA 1
ATOM 2246 C C . TYR B 2 4795 ? 308.561 206.700 259.790 1.00 34.57 4795 TYR G C 1
ATOM 2247 O O . TYR B 2 4795 ? 309.687 206.933 260.246 1.00 37.43 4795 TYR G O 1
ATOM 2256 N N . MET B 2 4796 ? 307.914 205.561 260.044 1.00 34.28 4796 MET G N 1
ATOM 2257 C CA . MET B 2 4796 ? 308.510 204.541 260.900 1.00 34.45 4796 MET G CA 1
ATOM 2258 C C . MET B 2 4796 ? 309.787 203.979 260.285 1.00 36.57 4796 MET G C 1
ATOM 2259 O O . MET B 2 4796 ? 310.802 203.817 260.975 1.00 38.81 4796 MET G O 1
ATOM 2264 N N . VAL B 2 4797 ? 309.757 203.676 258.985 1.00 35.81 4797 VAL G N 1
ATOM 2265 C CA . VAL B 2 4797 ? 310.927 203.091 258.339 1.00 37.67 4797 VAL G CA 1
ATOM 2266 C C . VAL B 2 4797 ? 312.077 204.090 258.309 1.00 37.56 4797 VAL G C 1
ATOM 2267 O O . VAL B 2 4797 ? 313.242 203.703 258.449 1.00 39.26 4797 VAL G O 1
ATOM 2271 N N . MET B 2 4798 ? 311.781 205.385 258.158 1.00 36.90 4798 MET G N 1
ATOM 2272 C CA . MET B 2 4798 ? 312.825 206.392 258.286 1.00 36.68 4798 MET G CA 1
ATOM 2273 C C . MET B 2 4798 ? 313.346 206.468 259.714 1.00 38.79 4798 MET G C 1
ATOM 2274 O O . MET B 2 4798 ? 314.532 206.745 259.925 1.00 41.54 4798 MET G O 1
ATOM 2279 N N . SER B 2 4799 ? 312.480 206.229 260.701 1.00 38.50 4799 SER G N 1
ATOM 2280 C CA . SER B 2 4799 ? 312.933 206.196 262.088 1.00 36.63 4799 SER G CA 1
ATOM 2281 C C . SER B 2 4799 ? 313.930 205.063 262.315 1.00 38.86 4799 SER G C 1
ATOM 2282 O O . SER B 2 4799 ? 314.967 205.256 262.959 1.00 40.81 4799 SER G O 1
ATOM 2285 N N . LEU B 2 4800 ? 313.628 203.866 261.799 1.00 40.13 4800 LEU G N 1
ATOM 2286 C CA . LEU B 2 4800 ? 314.598 202.775 261.920 1.00 40.52 4800 LEU G CA 1
ATOM 2287 C C . LEU B 2 4800 ? 315.865 203.057 261.119 1.00 42.68 4800 LEU G C 1
ATOM 2288 O O . LEU B 2 4800 ? 316.974 202.771 261.587 1.00 46.03 4800 LEU G O 1
ATOM 2293 N N . LEU B 2 4801 ? 315.728 203.608 259.910 1.00 40.85 4801 LEU G N 1
ATOM 2294 C CA . LEU B 2 4801 ? 316.904 203.900 259.095 1.00 41.16 4801 LEU G CA 1
ATOM 2295 C C . LEU B 2 4801 ? 317.769 204.984 259.723 1.00 42.15 4801 LEU G C 1
ATOM 2296 O O . LEU B 2 4801 ? 318.967 205.069 259.430 1.00 45.89 4801 LEU G O 1
ATOM 2301 N N . GLY B 2 4802 ? 317.183 205.820 260.582 1.00 41.18 4802 GLY G N 1
ATOM 2302 C CA . GLY B 2 4802 ? 317.950 206.874 261.221 1.00 39.60 4802 GLY G CA 1
ATOM 2303 C C . GLY B 2 4802 ? 319.031 206.355 262.147 1.00 41.45 4802 GLY G C 1
ATOM 2304 O O . GLY B 2 4802 ? 320.086 206.977 262.281 1.00 46.44 4802 GLY G O 1
ATOM 2305 N N . HIS B 2 4803 ? 318.789 205.215 262.797 1.00 41.57 4803 HIS G N 1
ATOM 2306 C CA . HIS B 2 4803 ? 319.760 204.688 263.751 1.00 43.40 4803 HIS G CA 1
ATOM 2307 C C . HIS B 2 4803 ? 321.095 204.372 263.087 1.00 46.73 4803 HIS G C 1
ATOM 2308 O O . HIS B 2 4803 ? 322.144 204.447 263.738 1.00 49.42 4803 HIS G O 1
ATOM 2315 N N . TYR B 2 4804 ? 321.080 204.017 261.801 1.00 48.18 4804 TYR G N 1
ATOM 2316 C CA . TYR B 2 4804 ? 322.320 203.683 261.107 1.00 46.95 4804 TYR G CA 1
ATOM 2317 C C . TYR B 2 4804 ? 323.148 204.922 260.782 1.00 47.22 4804 TYR G C 1
ATOM 2318 O O . TYR B 2 4804 ? 324.372 204.913 260.952 1.00 48.79 4804 TYR G O 1
ATOM 2327 N N . ASN B 2 4805 ? 322.505 205.994 260.317 1.00 46.26 4805 ASN G N 1
ATOM 2328 C CA . ASN B 2 4805 ? 323.216 207.175 259.841 1.00 47.86 4805 ASN G CA 1
ATOM 2329 C C . ASN B 2 4805 ? 323.046 208.400 260.726 1.00 47.73 4805 ASN G C 1
ATOM 2330 O O . ASN B 2 4805 ? 323.840 209.337 260.612 1.00 51.63 4805 ASN G O 1
ATOM 2335 N N . ASN B 2 4806 ? 322.019 208.425 261.580 1.00 44.46 4806 ASN G N 1
ATOM 2336 C CA . ASN B 2 4806 ? 321.768 209.511 262.526 1.00 42.33 4806 ASN G CA 1
ATOM 2337 C C . ASN B 2 4806 ? 321.408 210.814 261.820 1.00 41.13 4806 ASN G C 1
ATOM 2338 O O . ASN B 2 4806 ? 321.217 211.844 262.473 1.00 42.78 4806 ASN G O 1
ATOM 2343 N N . PHE B 2 4807 ? 321.301 210.786 260.493 1.00 40.18 4807 PHE G N 1
ATOM 2344 C CA . PHE B 2 4807 ? 320.937 211.967 259.724 1.00 39.62 4807 PHE G CA 1
ATOM 2345 C C . PHE B 2 4807 ? 319.654 211.789 258.926 1.00 41.68 4807 PHE G C 1
ATOM 2346 O O . PHE B 2 4807 ? 319.199 212.745 258.290 1.00 41.28 4807 PHE G O 1
ATOM 2354 N N . PHE B 2 4808 ? 319.057 210.596 258.943 1.00 43.42 4808 PHE G N 1
ATOM 2355 C CA . PHE B 2 4808 ? 317.781 210.383 258.272 1.00 38.45 4808 PHE G CA 1
ATOM 2356 C C . PHE B 2 4808 ? 316.615 211.021 259.014 1.00 38.71 4808 PHE G C 1
ATOM 2357 O O . PHE B 2 4808 ? 315.511 211.081 258.460 1.00 43.21 4808 PHE G O 1
ATOM 2365 N N . PHE B 2 4809 ? 316.828 211.493 260.243 1.00 38.00 4809 PHE G N 1
ATOM 2366 C CA . PHE B 2 4809 ? 315.772 212.152 261.000 1.00 36.07 4809 PHE G CA 1
ATOM 2367 C C . PHE B 2 4809 ? 315.409 213.520 260.441 1.00 36.69 4809 PHE G C 1
ATOM 2368 O O . PHE B 2 4809 ? 314.400 214.093 260.865 1.00 40.40 4809 PHE G O 1
ATOM 2376 N N . ALA B 2 4810 ? 316.205 214.061 259.515 1.00 36.47 4810 ALA G N 1
ATOM 2377 C CA . ALA B 2 4810 ? 315.857 215.335 258.897 1.00 36.70 4810 ALA G CA 1
ATOM 2378 C C . ALA B 2 4810 ? 314.579 215.228 258.077 1.00 38.95 4810 ALA G C 1
ATOM 2379 O O . ALA B 2 4810 ? 313.816 216.197 257.993 1.00 42.28 4810 ALA G O 1
ATOM 2381 N N . ALA B 2 4811 ? 314.325 214.063 257.476 1.00 38.27 4811 ALA G N 1
ATOM 2382 C CA . ALA B 2 4811 ? 313.094 213.857 256.722 1.00 39.21 4811 ALA G CA 1
ATOM 2383 C C . ALA B 2 4811 ? 311.855 213.943 257.602 1.00 39.12 4811 ALA G C 1
ATOM 2384 O O . ALA B 2 4811 ? 310.757 214.172 257.085 1.00 41.38 4811 ALA G O 1
ATOM 2386 N N . HIS B 2 4812 ? 312.004 213.761 258.915 1.00 38.45 4812 HIS G N 1
ATOM 2387 C CA . HIS B 2 4812 ? 310.876 213.876 259.830 1.00 37.66 4812 HIS G CA 1
ATOM 2388 C C . HIS B 2 4812 ? 310.404 215.313 260.007 1.00 40.02 4812 HIS G C 1
ATOM 2389 O O . HIS B 2 4812 ? 309.305 215.523 260.531 1.00 43.72 4812 HIS G O 1
ATOM 2396 N N . LEU B 2 4813 ? 311.199 216.301 259.589 1.00 40.12 4813 LEU G N 1
ATOM 2397 C CA . LEU B 2 4813 ? 310.771 217.692 259.683 1.00 40.55 4813 LEU G CA 1
ATOM 2398 C C . LEU B 2 4813 ? 309.667 218.028 258.691 1.00 44.86 4813 LEU G C 1
ATOM 2399 O O . LEU B 2 4813 ? 308.997 219.052 258.854 1.00 47.58 4813 LEU G O 1
ATOM 2404 N N . LEU B 2 4814 ? 309.463 217.195 257.669 1.00 44.65 4814 LEU G N 1
ATOM 2405 C CA . LEU B 2 4814 ? 308.367 217.410 256.732 1.00 44.49 4814 LEU G CA 1
ATOM 2406 C C . LEU B 2 4814 ? 307.005 217.132 257.352 1.00 45.21 4814 LEU G C 1
ATOM 2407 O O . LEU B 2 4814 ? 305.985 217.438 256.725 1.00 49.09 4814 LEU G O 1
ATOM 2412 N N . ASP B 2 4815 ? 306.963 216.555 258.556 1.00 43.66 4815 ASP G N 1
ATOM 2413 C CA . ASP B 2 4815 ? 305.689 216.320 259.226 1.00 45.66 4815 ASP G CA 1
ATOM 2414 C C . ASP B 2 4815 ? 304.981 217.626 259.563 1.00 48.96 4815 ASP G C 1
ATOM 2415 O O . ASP B 2 4815 ? 303.746 217.669 259.591 1.00 50.96 4815 ASP G O 1
ATOM 2420 N N . ILE B 2 4816 ? 305.738 218.695 259.824 1.00 46.77 4816 ILE G N 1
ATOM 2421 C CA . ILE B 2 4816 ? 305.118 219.984 260.115 1.00 46.38 4816 ILE G CA 1
ATOM 2422 C C . ILE B 2 4816 ? 304.378 220.517 258.894 1.00 48.21 4816 ILE G C 1
ATOM 2423 O O . ILE B 2 4816 ? 303.416 221.283 259.030 1.00 51.36 4816 ILE G O 1
ATOM 2428 N N . ALA B 2 4817 ? 304.809 220.133 257.689 1.00 47.67 4817 ALA G N 1
ATOM 2429 C CA . ALA B 2 4817 ? 304.111 220.567 256.484 1.00 47.33 4817 ALA G CA 1
ATOM 2430 C C . ALA B 2 4817 ? 302.711 219.970 256.411 1.00 49.01 4817 ALA G C 1
ATOM 2431 O O . ALA B 2 4817 ? 301.749 220.668 256.070 1.00 52.65 4817 ALA G O 1
ATOM 2433 N N . MET B 2 4818 ? 302.577 218.681 256.727 1.00 48.63 4818 MET G N 1
ATOM 2434 C CA . MET B 2 4818 ? 301.271 218.035 256.727 1.00 51.18 4818 MET G CA 1
ATOM 2435 C C . MET B 2 4818 ? 300.450 218.373 257.963 1.00 52.68 4818 MET G C 1
ATOM 2436 O O . MET B 2 4818 ? 299.231 218.176 257.954 1.00 54.91 4818 MET G O 1
ATOM 2441 N N . GLY B 2 4819 ? 301.090 218.867 259.025 1.00 51.56 4819 GLY G N 1
ATOM 2442 C CA . GLY B 2 4819 ? 300.359 219.166 260.245 1.00 52.00 4819 GLY G CA 1
ATOM 2443 C C . GLY B 2 4819 ? 299.402 220.335 260.101 1.00 54.13 4819 GLY G C 1
ATOM 2444 O O . GLY B 2 4819 ? 298.298 220.315 260.651 1.00 56.86 4819 GLY G O 1
ATOM 2445 N N . VAL B 2 4820 ? 299.807 221.366 259.364 1.00 52.20 4820 VAL G N 1
ATOM 2446 C CA . VAL B 2 4820 ? 299.052 222.608 259.277 1.00 54.29 4820 VAL G CA 1
ATOM 2447 C C . VAL B 2 4820 ? 298.554 222.794 257.848 1.00 53.12 4820 VAL G C 1
ATOM 2448 O O . VAL B 2 4820 ? 299.186 222.352 256.881 1.00 50.93 4820 VAL G O 1
ATOM 2452 N N . LYS B 2 4821 ? 297.397 223.452 257.725 1.00 54.71 4821 LYS G N 1
ATOM 2453 C CA . LYS B 2 4821 ? 296.751 223.620 256.426 1.00 53.93 4821 LYS G CA 1
ATOM 2454 C C . LYS B 2 4821 ? 297.602 224.469 255.485 1.00 53.17 4821 LYS G C 1
ATOM 2455 O O . LYS B 2 4821 ? 297.659 224.200 254.280 1.00 52.98 4821 LYS G O 1
ATOM 2461 N N . THR B 2 4822 ? 298.266 225.500 256.013 1.00 52.75 4822 THR G N 1
ATOM 2462 C CA . THR B 2 4822 ? 298.983 226.444 255.157 1.00 51.49 4822 THR G CA 1
ATOM 2463 C C . THR B 2 4822 ? 300.111 225.761 254.389 1.00 50.57 4822 THR G C 1
ATOM 2464 O O . THR B 2 4822 ? 300.205 225.882 253.160 1.00 51.86 4822 THR G O 1
ATOM 2468 N N . LEU B 2 4823 ? 300.983 225.040 255.097 1.00 49.50 4823 LEU G N 1
ATOM 2469 C CA . LEU B 2 4823 ? 302.100 224.382 254.426 1.00 49.09 4823 LEU G CA 1
ATOM 2470 C C . LEU B 2 4823 ? 301.629 223.241 253.533 1.00 50.24 4823 LEU G C 1
ATOM 2471 O O . LEU B 2 4823 ? 302.235 222.990 252.485 1.00 50.27 4823 LEU G O 1
ATOM 2476 N N . ARG B 2 4824 ? 300.558 222.545 253.922 1.00 49.92 4824 ARG G N 1
ATOM 2477 C CA . ARG B 2 4824 ? 300.003 221.511 253.054 1.00 50.08 4824 ARG G CA 1
ATOM 2478 C C . ARG B 2 4824 ? 299.500 222.107 251.745 1.00 50.14 4824 ARG G C 1
ATOM 2479 O O . ARG B 2 4824 ? 299.726 221.543 250.669 1.00 52.41 4824 ARG G O 1
ATOM 2487 N N . THR B 2 4825 ? 298.817 223.253 251.819 1.00 48.21 4825 THR G N 1
ATOM 2488 C CA . THR B 2 4825 ? 298.362 223.929 250.608 1.00 48.15 4825 THR G CA 1
ATOM 2489 C C . THR B 2 4825 ? 299.541 224.404 249.769 1.00 48.58 4825 THR G C 1
ATOM 2490 O O . THR B 2 4825 ? 299.514 224.310 248.535 1.00 49.83 4825 THR G O 1
ATOM 2494 N N . ILE B 2 4826 ? 300.586 224.917 250.422 1.00 49.09 4826 ILE G N 1
ATOM 2495 C CA . ILE B 2 4826 ? 301.773 225.359 249.693 1.00 47.65 4826 ILE G CA 1
ATOM 2496 C C . ILE B 2 4826 ? 302.400 224.190 248.942 1.00 48.26 4826 ILE G C 1
ATOM 2497 O O . ILE B 2 4826 ? 302.775 224.314 247.769 1.00 49.07 4826 ILE G O 1
ATOM 2502 N N . LEU B 2 4827 ? 302.518 223.036 249.603 1.00 48.90 4827 LEU G N 1
ATOM 2503 C CA . LEU B 2 4827 ? 303.080 221.858 248.950 1.00 49.41 4827 LEU G CA 1
ATOM 2504 C C . LEU B 2 4827 ? 302.191 221.367 247.813 1.00 49.23 4827 LEU G C 1
ATOM 2505 O O . LEU B 2 4827 ? 302.689 220.994 246.745 1.00 50.60 4827 LEU G O 1
ATOM 2510 N N . SER B 2 4828 ? 300.871 221.360 248.022 1.00 47.73 4828 SER G N 1
ATOM 2511 C CA . SER B 2 4828 ? 299.955 220.854 247.006 1.00 47.75 4828 SER G CA 1
ATOM 2512 C C . SER B 2 4828 ? 299.837 221.786 245.808 1.00 49.01 4828 SER G C 1
ATOM 2513 O O . SER B 2 4828 ? 299.457 221.332 244.724 1.00 50.52 4828 SER G O 1
ATOM 2516 N N . SER B 2 4829 ? 300.141 223.075 245.980 1.00 49.28 4829 SER G N 1
ATOM 2517 C CA . SER B 2 4829 ? 300.086 223.999 244.851 1.00 48.10 4829 SER G CA 1
ATOM 2518 C C . SER B 2 4829 ? 301.098 223.631 243.774 1.00 48.23 4829 SER G C 1
ATOM 2519 O O . SER B 2 4829 ? 300.872 223.908 242.590 1.00 49.19 4829 SER G O 1
ATOM 2522 N N . VAL B 2 4830 ? 302.217 223.015 244.161 1.00 48.32 4830 VAL G N 1
ATOM 2523 C CA . VAL B 2 4830 ? 303.217 222.601 243.181 1.00 49.59 4830 VAL G CA 1
ATOM 2524 C C . VAL B 2 4830 ? 302.658 221.517 242.267 1.00 51.19 4830 VAL G C 1
ATOM 2525 O O . VAL B 2 4830 ? 302.856 221.552 241.047 1.00 53.71 4830 VAL G O 1
ATOM 2529 N N . THR B 2 4831 ? 301.955 220.541 242.836 1.00 50.84 4831 THR G N 1
ATOM 2530 C CA . THR B 2 4831 ? 301.398 219.432 242.072 1.00 50.53 4831 THR G CA 1
ATOM 2531 C C . THR B 2 4831 ? 300.012 219.729 241.514 1.00 50.79 4831 THR G C 1
ATOM 2532 O O . THR B 2 4831 ? 299.470 218.902 240.773 1.00 53.17 4831 THR G O 1
ATOM 2536 N N . HIS B 2 4832 ? 299.424 220.877 241.857 1.00 51.12 4832 HIS G N 1
ATOM 2537 C CA . HIS B 2 4832 ? 298.106 221.221 241.331 1.00 51.09 4832 HIS G CA 1
ATOM 2538 C C . HIS B 2 4832 ? 298.141 221.390 239.816 1.00 50.61 4832 HIS G C 1
ATOM 2539 O O . HIS B 2 4832 ? 297.209 220.978 239.115 1.00 50.18 4832 HIS G O 1
ATOM 2546 N N . ASN B 2 4833 ? 299.208 221.995 239.293 1.00 49.79 4833 ASN G N 1
ATOM 2547 C CA . ASN B 2 4833 ? 299.372 222.179 237.856 1.00 49.28 4833 ASN G CA 1
ATOM 2548 C C . ASN B 2 4833 ? 300.578 221.398 237.351 1.00 52.21 4833 ASN G C 1
ATOM 2549 O O . ASN B 2 4833 ? 301.386 221.922 236.578 1.00 55.77 4833 ASN G O 1
ATOM 2554 N N . GLY B 2 4834 ? 300.708 220.146 237.795 1.00 51.73 4834 GLY G N 1
ATOM 2555 C CA . GLY B 2 4834 ? 301.887 219.365 237.454 1.00 53.96 4834 GLY G CA 1
ATOM 2556 C C . GLY B 2 4834 ? 302.044 219.132 235.963 1.00 54.05 4834 GLY G C 1
ATOM 2557 O O . GLY B 2 4834 ? 303.148 219.237 235.425 1.00 55.15 4834 GLY G O 1
ATOM 2558 N N . LYS B 2 4835 ? 300.947 218.806 235.276 1.00 51.49 4835 LYS G N 1
ATOM 2559 C CA . LYS B 2 4835 ? 301.024 218.535 233.843 1.00 51.49 4835 LYS G CA 1
ATOM 2560 C C . LYS B 2 4835 ? 301.463 219.774 233.070 1.00 51.57 4835 LYS G C 1
ATOM 2561 O O . LYS B 2 4835 ? 302.340 219.704 232.200 1.00 53.59 4835 LYS G O 1
ATOM 2567 N N . GLN B 2 4836 ? 300.867 220.926 233.385 1.00 49.88 4836 GLN G N 1
ATOM 2568 C CA . GLN B 2 4836 ? 301.236 222.159 232.699 1.00 48.16 4836 GLN G CA 1
ATOM 2569 C C . GLN B 2 4836 ? 302.648 222.594 233.070 1.00 48.52 4836 GLN G C 1
ATOM 2570 O O . GLN B 2 4836 ? 303.375 223.146 232.235 1.00 49.63 4836 GLN G O 1
ATOM 2576 N N . LEU B 2 4837 ? 303.056 222.348 234.318 1.00 48.06 4837 LEU G N 1
ATOM 2577 C CA . LEU B 2 4837 ? 304.430 222.637 234.714 1.00 46.96 4837 LEU G CA 1
ATOM 2578 C C . LEU B 2 4837 ? 305.418 221.790 233.921 1.00 47.51 4837 LEU G C 1
ATOM 2579 O O . LEU B 2 4837 ? 306.460 222.289 233.483 1.00 49.42 4837 LEU G O 1
ATOM 2584 N N . VAL B 2 4838 ? 305.104 220.508 233.721 1.00 46.74 4838 VAL G N 1
ATOM 2585 C CA . VAL B 2 4838 ? 305.975 219.643 232.930 1.00 47.27 4838 VAL G CA 1
ATOM 2586 C C . VAL B 2 4838 ? 306.001 220.098 231.476 1.00 46.11 4838 VAL G C 1
ATOM 2587 O O . VAL B 2 4838 ? 307.052 220.073 230.825 1.00 47.08 4838 VAL G O 1
ATOM 2591 N N . MET B 2 4839 ? 304.851 220.518 230.943 1.00 46.00 4839 MET G N 1
ATOM 2592 C CA . MET B 2 4839 ? 304.817 221.059 229.586 1.00 44.98 4839 MET G CA 1
ATOM 2593 C C . MET B 2 4839 ? 305.725 222.276 229.454 1.00 43.40 4839 MET G C 1
ATOM 2594 O O . MET B 2 4839 ? 306.503 222.387 228.498 1.00 43.33 4839 MET G O 1
ATOM 2599 N N . THR B 2 4840 ? 305.643 223.201 230.413 1.00 43.00 4840 THR G N 1
ATOM 2600 C CA . THR B 2 4840 ? 306.469 224.403 230.352 1.00 41.22 4840 THR G CA 1
ATOM 2601 C C . THR B 2 4840 ? 307.948 224.068 230.512 1.00 40.32 4840 THR G C 1
ATOM 2602 O O . THR B 2 4840 ? 308.801 224.665 229.844 1.00 40.79 4840 THR G O 1
ATOM 2606 N N . VAL B 2 4841 ? 308.273 223.116 231.390 1.00 40.39 4841 VAL G N 1
ATOM 2607 C CA . VAL B 2 4841 ? 309.665 222.713 231.575 1.00 39.75 4841 VAL G CA 1
ATOM 2608 C C . VAL B 2 4841 ? 310.212 222.080 230.301 1.00 39.59 4841 VAL G C 1
ATOM 2609 O O . VAL B 2 4841 ? 311.349 222.348 229.896 1.00 42.09 4841 VAL G O 1
ATOM 2613 N N . GLY B 2 4842 ? 309.414 221.231 229.650 1.00 38.39 4842 GLY G N 1
ATOM 2614 C CA . GLY B 2 4842 ? 309.846 220.645 228.391 1.00 36.71 4842 GLY G CA 1
ATOM 2615 C C . GLY B 2 4842 ? 310.023 221.680 227.297 1.00 36.52 4842 GLY G C 1
ATOM 2616 O O . GLY B 2 4842 ? 310.956 221.596 226.494 1.00 37.94 4842 GLY G O 1
ATOM 2617 N N . LEU B 2 4843 ? 309.126 222.668 227.247 1.00 35.94 4843 LEU G N 1
ATOM 2618 C CA . LEU B 2 4843 ? 309.278 223.749 226.278 1.00 35.04 4843 LEU G CA 1
ATOM 2619 C C . LEU B 2 4843 ? 310.553 224.540 226.537 1.00 34.29 4843 LEU G C 1
ATOM 2620 O O . LEU B 2 4843 ? 311.266 224.910 225.597 1.00 34.93 4843 LEU G O 1
ATOM 2625 N N . LEU B 2 4844 ? 310.858 224.810 227.809 1.00 34.57 4844 LEU G N 1
ATOM 2626 C CA . LEU B 2 4844 ? 312.104 225.491 228.144 1.00 33.53 4844 LEU G CA 1
ATOM 2627 C C . LEU B 2 4844 ? 313.313 224.657 227.739 1.00 33.84 4844 LEU G C 1
ATOM 2628 O O . LEU B 2 4844 ? 314.300 225.190 227.218 1.00 37.16 4844 LEU G O 1
ATOM 2633 N N . ALA B 2 4845 ? 313.254 223.344 227.973 1.00 33.12 4845 ALA G N 1
ATOM 2634 C CA . ALA B 2 4845 ? 314.375 222.476 227.631 1.00 32.14 4845 ALA G CA 1
ATOM 2635 C C . ALA B 2 4845 ? 314.611 222.435 226.127 1.00 32.34 4845 ALA G C 1
ATOM 2636 O O . ALA B 2 4845 ? 315.758 222.515 225.670 1.00 34.29 4845 ALA G O 1
ATOM 2638 N N . VAL B 2 4846 ? 313.541 222.308 225.338 1.00 31.39 4846 VAL G N 1
ATOM 2639 C CA . VAL B 2 4846 ? 313.711 222.268 223.888 1.00 30.93 4846 VAL G CA 1
ATOM 2640 C C . VAL B 2 4846 ? 314.109 223.638 223.346 1.00 31.33 4846 VAL G C 1
ATOM 2641 O O . VAL B 2 4846 ? 314.815 223.728 222.334 1.00 32.11 4846 VAL G O 1
ATOM 2645 N N . VAL B 2 4847 ? 313.668 224.720 223.992 1.00 30.82 4847 VAL G N 1
ATOM 2646 C CA . VAL B 2 4847 ? 314.087 226.056 223.576 1.00 29.48 4847 VAL G CA 1
ATOM 2647 C C . VAL B 2 4847 ? 315.578 226.245 223.828 1.00 29.38 4847 VAL G C 1
ATOM 2648 O O . VAL B 2 4847 ? 316.312 226.750 222.970 1.00 31.95 4847 VAL G O 1
ATOM 2652 N N . VAL B 2 4848 ? 316.050 225.830 225.006 1.00 27.30 4848 VAL G N 1
ATOM 2653 C CA . VAL B 2 4848 ? 317.475 225.907 225.313 1.00 27.57 4848 VAL G CA 1
ATOM 2654 C C . VAL B 2 4848 ? 318.270 224.992 224.392 1.00 28.53 4848 VAL G C 1
ATOM 2655 O O . VAL B 2 4848 ? 319.399 225.318 224.001 1.00 29.40 4848 VAL G O 1
ATOM 2659 N N . TYR B 2 4849 ? 317.696 223.845 224.020 1.00 28.30 4849 TYR G N 1
ATOM 2660 C CA . TYR B 2 4849 ? 318.387 222.920 223.127 1.00 27.72 4849 TYR G CA 1
ATOM 2661 C C . TYR B 2 4849 ? 318.693 223.571 221.784 1.00 28.66 4849 TYR G C 1
ATOM 2662 O O . TYR B 2 4849 ? 319.776 223.370 221.223 1.00 30.56 4849 TYR G O 1
ATOM 2671 N N . LEU B 2 4850 ? 317.747 224.343 221.245 1.00 28.06 4850 LEU G N 1
ATOM 2672 C CA . LEU B 2 4850 ? 318.004 225.065 220.002 1.00 27.58 4850 LEU G CA 1
ATOM 2673 C C . LEU B 2 4850 ? 319.108 226.100 220.188 1.00 27.46 4850 LEU G C 1
ATOM 2674 O O . LEU B 2 4850 ? 319.995 226.237 219.335 1.00 28.64 4850 LEU G O 1
ATOM 2679 N N . TYR B 2 4851 ? 319.070 226.835 221.301 1.00 26.19 4851 TYR G N 1
ATOM 2680 C CA . TYR B 2 4851 ? 320.132 227.791 221.595 1.00 25.91 4851 TYR G CA 1
ATOM 2681 C C . TYR B 2 4851 ? 321.463 227.078 221.793 1.00 25.93 4851 TYR G C 1
ATOM 2682 O O . TYR B 2 4851 ? 322.515 227.580 221.380 1.00 28.00 4851 TYR G O 1
ATOM 2691 N N . THR B 2 4852 ? 321.433 225.903 222.427 1.00 26.64 4852 THR G N 1
ATOM 2692 C CA . THR B 2 4852 ? 322.647 225.108 222.585 1.00 25.61 4852 THR G CA 1
ATOM 2693 C C . THR B 2 4852 ? 323.221 224.701 221.235 1.00 25.86 4852 THR G C 1
ATOM 2694 O O . THR B 2 4852 ? 324.436 224.768 221.024 1.00 26.54 4852 THR G O 1
ATOM 2698 N N . VAL B 2 4853 ? 322.361 224.271 220.309 1.00 26.49 4853 VAL G N 1
ATOM 2699 C CA . VAL B 2 4853 ? 322.822 223.886 218.978 1.00 26.16 4853 VAL G CA 1
ATOM 2700 C C . VAL B 2 4853 ? 323.419 225.086 218.254 1.00 26.95 4853 VAL G C 1
ATOM 2701 O O . VAL B 2 4853 ? 324.478 224.986 217.618 1.00 28.91 4853 VAL G O 1
ATOM 2705 N N . VAL B 2 4854 ? 322.755 226.241 218.347 1.00 26.43 4854 VAL G N 1
ATOM 2706 C CA . VAL B 2 4854 ? 323.259 227.448 217.696 1.00 25.27 4854 VAL G CA 1
ATOM 2707 C C . VAL B 2 4854 ? 324.626 227.825 218.253 1.00 26.03 4854 VAL G C 1
ATOM 2708 O O . VAL B 2 4854 ? 325.549 228.160 217.500 1.00 27.99 4854 VAL G O 1
ATOM 2712 N N . ALA B 2 4855 ? 324.781 227.776 219.578 1.00 26.57 4855 ALA G N 1
ATOM 2713 C CA . ALA B 2 4855 ? 326.071 228.087 220.185 1.00 25.79 4855 ALA G CA 1
ATOM 2714 C C . ALA B 2 4855 ? 327.136 227.079 219.770 1.00 26.39 4855 ALA G C 1
ATOM 2715 O O . ALA B 2 4855 ? 328.280 227.454 219.489 1.00 27.06 4855 ALA G O 1
ATOM 2717 N N . PHE B 2 4856 ? 326.778 225.795 219.722 1.00 28.09 4856 PHE G N 1
ATOM 2718 C CA . PHE B 2 4856 ? 327.742 224.765 219.354 1.00 28.05 4856 PHE G CA 1
ATOM 2719 C C . PHE B 2 4856 ? 328.223 224.927 217.918 1.00 27.14 4856 PHE G C 1
ATOM 2720 O O . PHE B 2 4856 ? 329.406 224.708 217.635 1.00 28.21 4856 PHE G O 1
ATOM 2728 N N . ASN B 2 4857 ? 327.331 225.307 217.003 1.00 26.35 4857 ASN G N 1
ATOM 2729 C CA . ASN B 2 4857 ? 327.722 225.459 215.607 1.00 27.81 4857 ASN G CA 1
ATOM 2730 C C . ASN B 2 4857 ? 328.408 226.787 215.310 1.00 28.33 4857 ASN G C 1
ATOM 2731 O O . ASN B 2 4857 ? 329.339 226.820 214.497 1.00 28.31 4857 ASN G O 1
ATOM 2736 N N . PHE B 2 4858 ? 327.981 227.881 215.943 1.00 28.20 4858 PHE G N 1
ATOM 2737 C CA . PHE B 2 4858 ? 328.461 229.209 215.571 1.00 27.91 4858 PHE G CA 1
ATOM 2738 C C . PHE B 2 4858 ? 329.280 229.873 216.670 1.00 29.34 4858 PHE G C 1
ATOM 2739 O O . PHE B 2 4858 ? 330.432 230.247 216.427 1.00 30.26 4858 PHE G O 1
ATOM 2747 N N . PHE B 2 4859 ? 328.729 230.034 217.872 1.00 29.18 4859 PHE G N 1
ATOM 2748 C CA . PHE B 2 4859 ? 329.378 230.798 218.939 1.00 27.24 4859 PHE G CA 1
ATOM 2749 C C . PHE B 2 4859 ? 330.069 229.824 219.888 1.00 27.87 4859 PHE G C 1
ATOM 2750 O O . PHE B 2 4859 ? 329.534 229.463 220.936 1.00 29.88 4859 PHE G O 1
ATOM 2758 N N . ARG B 2 4860 ? 331.281 229.407 219.518 1.00 27.16 4860 ARG G N 1
ATOM 2759 C CA . ARG B 2 4860 ? 332.050 228.468 220.319 1.00 27.75 4860 ARG G CA 1
ATOM 2760 C C . ARG B 2 4860 ? 333.312 229.058 220.929 1.00 27.46 4860 ARG G C 1
ATOM 2761 O O . ARG B 2 4860 ? 333.769 228.549 221.959 1.00 27.82 4860 ARG G O 1
ATOM 2769 N N . LYS B 2 4861 ? 333.886 230.106 220.336 1.00 29.41 4861 LYS G N 1
ATOM 2770 C CA . LYS B 2 4861 ? 335.094 230.709 220.883 1.00 28.65 4861 LYS G CA 1
ATOM 2771 C C . LYS B 2 4861 ? 334.813 231.615 222.075 1.00 29.11 4861 LYS G C 1
ATOM 2772 O O . LYS B 2 4861 ? 335.749 231.971 222.799 1.00 30.76 4861 LYS G O 1
ATOM 2778 N N . PHE B 2 4862 ? 333.554 231.995 222.294 1.00 30.14 4862 PHE G N 1
ATOM 2779 C CA . PHE B 2 4862 ? 333.198 232.855 223.415 1.00 30.17 4862 PHE G CA 1
ATOM 2780 C C . PHE B 2 4862 ? 332.976 232.089 224.712 1.00 29.69 4862 PHE G C 1
ATOM 2781 O O . PHE B 2 4862 ? 332.781 232.720 225.756 1.00 32.84 4862 PHE G O 1
ATOM 2789 N N . TYR B 2 4863 ? 333.000 230.755 224.677 1.00 28.83 4863 TYR G N 1
ATOM 2790 C CA . TYR B 2 4863 ? 332.725 229.936 225.852 1.00 29.98 4863 TYR G CA 1
ATOM 2791 C C . TYR B 2 4863 ? 333.990 229.508 226.585 1.00 33.40 4863 TYR G C 1
ATOM 2792 O O . TYR B 2 4863 ? 334.015 228.428 227.192 1.00 36.76 4863 TYR G O 1
ATOM 2801 N N . ASN B 2 4864 ? 335.043 230.321 226.546 1.00 33.61 4864 ASN G N 1
ATOM 2802 C CA . ASN B 2 4864 ? 336.287 230.024 227.253 1.00 36.48 4864 ASN G CA 1
ATOM 2803 C C . ASN B 2 4864 ? 336.161 230.562 228.674 1.00 39.85 4864 ASN G C 1
ATOM 2804 O O . ASN B 2 4864 ? 336.374 231.751 228.923 1.00 42.54 4864 ASN G O 1
ATOM 2809 N N . LYS B 2 4865 ? 335.805 229.681 229.611 1.00 40.31 4865 LYS G N 1
ATOM 2810 C CA . LYS B 2 4865 ? 335.611 230.098 230.995 1.00 41.80 4865 LYS G CA 1
ATOM 2811 C C . LYS B 2 4865 ? 336.930 230.318 231.726 1.00 42.70 4865 LYS G C 1
ATOM 2812 O O . LYS B 2 4865 ? 337.016 231.208 232.580 1.00 42.49 4865 LYS G O 1
ATOM 2818 N N . SER B 2 4866 ? 337.954 229.526 231.417 1.00 42.89 4866 SER G N 1
ATOM 2819 C CA . SER B 2 4866 ? 339.228 229.646 232.114 1.00 42.85 4866 SER G CA 1
ATOM 2820 C C . SER B 2 4866 ? 339.912 230.959 231.753 1.00 44.28 4866 SER G C 1
ATOM 2821 O O . SER B 2 4866 ? 340.031 231.307 230.575 1.00 45.24 4866 SER G O 1
ATOM 2824 N N . GLU B 2 4867 ? 340.361 231.688 232.776 1.00 45.03 4867 GLU G N 1
ATOM 2825 C CA . GLU B 2 4867 ? 341.064 232.944 232.543 1.00 45.50 4867 GLU G CA 1
ATOM 2826 C C . GLU B 2 4867 ? 342.488 232.720 232.051 1.00 45.78 4867 GLU G C 1
ATOM 2827 O O . GLU B 2 4867 ? 342.994 233.516 231.252 1.00 45.13 4867 GLU G O 1
ATOM 2829 N N . ASP B 2 4868 ? 343.143 231.657 232.511 1.00 45.90 4868 ASP G N 1
ATOM 2830 C CA . ASP B 2 4868 ? 344.505 231.373 232.082 1.00 47.41 4868 ASP G CA 1
ATOM 2831 C C . ASP B 2 4868 ? 344.514 230.887 230.638 1.00 48.71 4868 ASP G C 1
ATOM 2832 O O . ASP B 2 4868 ? 343.745 229.996 230.266 1.00 48.61 4868 ASP G O 1
ATOM 2834 N N . GLU B 2 4869 ? 345.389 231.478 229.823 1.00 48.84 4869 GLU G N 1
ATOM 2835 C CA . GLU B 2 4869 ? 345.492 231.081 228.424 1.00 50.29 4869 GLU G CA 1
ATOM 2836 C C . GLU B 2 4869 ? 346.212 229.750 228.256 1.00 51.73 4869 GLU G C 1
ATOM 2837 O O . GLU B 2 4869 ? 345.980 229.048 227.265 1.00 54.38 4869 GLU G O 1
ATOM 2839 N N . ASP B 2 4870 ? 347.087 229.393 229.199 1.00 50.68 4870 ASP G N 1
ATOM 2840 C CA . ASP B 2 4870 ? 347.844 228.150 229.079 1.00 50.03 4870 ASP G CA 1
ATOM 2841 C C . ASP B 2 4870 ? 346.931 226.931 229.138 1.00 50.33 4870 ASP G C 1
ATOM 2842 O O . ASP B 2 4870 ? 347.118 225.970 228.383 1.00 50.47 4870 ASP G O 1
ATOM 2844 N N . GLU B 2 4871 ? 345.937 226.951 230.027 1.00 48.03 4871 GLU G N 1
ATOM 2845 C CA . GLU B 2 4871 ? 345.023 225.827 230.228 1.00 45.34 4871 GLU G CA 1
ATOM 2846 C C . GLU B 2 4871 ? 343.590 226.322 230.090 1.00 46.76 4871 GLU G C 1
ATOM 2847 O O . GLU B 2 4871 ? 342.925 226.620 231.095 1.00 48.89 4871 GLU G O 1
ATOM 2849 N N . PRO B 2 4872 ? 343.072 226.427 228.870 1.00 47.19 4872 PRO G N 1
ATOM 2850 C CA . PRO B 2 4872 ? 341.690 226.867 228.677 1.00 46.42 4872 PRO G CA 1
ATOM 2851 C C . PRO B 2 4872 ? 340.712 225.700 228.648 1.00 43.35 4872 PRO G C 1
ATOM 2852 O O . PRO B 2 4872 ? 341.074 224.546 228.409 1.00 42.64 4872 PRO G O 1
ATOM 2856 N N . ASP B 2 4873 ? 339.447 226.029 228.901 1.00 41.87 4873 ASP G N 1
ATOM 2857 C CA . ASP B 2 4873 ? 338.359 225.065 228.843 1.00 41.38 4873 ASP G CA 1
ATOM 2858 C C . ASP B 2 4873 ? 337.222 225.635 228.009 1.00 41.76 4873 ASP G C 1
ATOM 2859 O O . ASP B 2 4873 ? 336.912 226.827 228.098 1.00 42.58 4873 ASP G O 1
ATOM 2864 N N . MET B 2 4874 ? 336.612 224.782 227.191 1.00 38.62 4874 MET G N 1
ATOM 2865 C CA . MET B 2 4874 ? 335.499 225.171 226.334 1.00 35.02 4874 MET G CA 1
ATOM 2866 C C . MET B 2 4874 ? 334.233 224.497 226.843 1.00 33.95 4874 MET G C 1
ATOM 2867 O O . MET B 2 4874 ? 334.172 223.266 226.924 1.00 33.99 4874 MET G O 1
ATOM 2872 N N . LYS B 2 4875 ? 333.230 225.306 227.187 1.00 32.04 4875 LYS G N 1
ATOM 2873 C CA . LYS B 2 4875 ? 331.965 224.755 227.663 1.00 30.26 4875 LYS G CA 1
ATOM 2874 C C . LYS B 2 4875 ? 331.227 224.026 226.548 1.00 31.01 4875 LYS G C 1
ATOM 2875 O O . LYS B 2 4875 ? 330.550 223.021 226.792 1.00 31.81 4875 LYS G O 1
ATOM 2881 N N . CYS B 2 4876 ? 331.340 224.520 225.313 1.00 30.91 4876 CYS G N 1
ATOM 2882 C CA . CYS B 2 4876 ? 330.642 223.928 224.179 1.00 30.33 4876 CYS G CA 1
ATOM 2883 C C . CYS B 2 4876 ? 331.574 223.183 223.231 1.00 32.15 4876 CYS G C 1
ATOM 2884 O O . CYS B 2 4876 ? 331.293 223.103 222.028 1.00 32.65 4876 CYS G O 1
ATOM 2887 N N . ASP B 2 4877 ? 332.683 222.640 223.739 1.00 32.72 4877 ASP G N 1
ATOM 2888 C CA . ASP B 2 4877 ? 333.500 221.746 222.926 1.00 31.33 4877 ASP G CA 1
ATOM 2889 C C . ASP B 2 4877 ? 332.740 220.466 222.601 1.00 30.77 4877 ASP G C 1
ATOM 2890 O O . ASP B 2 4877 ? 332.954 219.855 221.548 1.00 31.31 4877 ASP G O 1
ATOM 2895 N N . ASP B 2 4878 ? 331.852 220.046 223.498 1.00 29.12 4878 ASP G N 1
ATOM 2896 C CA . ASP B 2 4878 ? 330.972 218.912 223.274 1.00 26.19 4878 ASP G CA 1
ATOM 2897 C C . ASP B 2 4878 ? 329.533 219.355 223.494 1.00 26.85 4878 ASP G C 1
ATOM 2898 O O . ASP B 2 4878 ? 329.259 220.300 224.239 1.00 29.58 4878 ASP G O 1
ATOM 2900 N N . MET B 2 4879 ? 328.609 218.666 222.823 1.00 24.60 4879 MET G N 1
ATOM 2901 C CA . MET B 2 4879 ? 327.206 219.065 222.883 1.00 23.76 4879 MET G CA 1
ATOM 2902 C C . MET B 2 4879 ? 326.621 218.849 224.274 1.00 26.38 4879 MET G C 1
ATOM 2903 O O . MET B 2 4879 ? 325.804 219.651 224.741 1.00 29.17 4879 MET G O 1
ATOM 2908 N N . MET B 2 4880 ? 327.027 217.772 224.952 1.00 26.44 4880 MET G N 1
ATOM 2909 C CA . MET B 2 4880 ? 326.461 217.458 226.261 1.00 26.81 4880 MET G CA 1
ATOM 2910 C C . MET B 2 4880 ? 326.839 218.512 227.296 1.00 27.51 4880 MET G C 1
ATOM 2911 O O . MET B 2 4880 ? 325.976 219.035 228.013 1.00 29.63 4880 MET G O 1
ATOM 2916 N N . THR B 2 4881 ? 328.131 218.834 227.391 1.00 26.82 4881 THR G N 1
ATOM 2917 C CA . THR B 2 4881 ? 328.562 219.851 228.343 1.00 26.91 4881 THR G CA 1
ATOM 2918 C C . THR B 2 4881 ? 328.033 221.228 227.964 1.00 27.02 4881 THR G C 1
ATOM 2919 O O . THR B 2 4881 ? 327.742 222.040 228.848 1.00 29.13 4881 THR G O 1
ATOM 2923 N N . CYS B 2 4882 ? 327.892 221.506 226.667 1.00 26.15 4882 CYS G N 1
ATOM 2924 C CA . CYS B 2 4882 ? 327.290 222.762 226.236 1.00 26.22 4882 CYS G CA 1
ATOM 2925 C C . CYS B 2 4882 ? 325.842 222.878 226.695 1.00 27.83 4882 CYS G C 1
ATOM 2926 O O . CYS B 2 4882 ? 325.438 223.931 227.204 1.00 29.82 4882 CYS G O 1
ATOM 2929 N N . TYR B 2 4883 ? 325.059 221.807 226.542 1.00 28.75 4883 TYR G N 1
ATOM 2930 C CA . TYR B 2 4883 ? 323.678 221.819 227.016 1.00 28.01 4883 TYR G CA 1
ATOM 2931 C C . TYR B 2 4883 ? 323.617 221.950 228.531 1.00 29.36 4883 TYR G C 1
ATOM 2932 O O . TYR B 2 4883 ? 322.766 222.672 229.066 1.00 31.18 4883 TYR G O 1
ATOM 2941 N N . LEU B 2 4884 ? 324.509 221.254 229.241 1.00 29.33 4884 LEU G N 1
ATOM 2942 C CA . LEU B 2 4884 ? 324.532 221.356 230.697 1.00 27.95 4884 LEU G CA 1
ATOM 2943 C C . LEU B 2 4884 ? 324.854 222.776 231.146 1.00 28.31 4884 LEU G C 1
ATOM 2944 O O . LEU B 2 4884 ? 324.228 223.297 232.076 1.00 30.28 4884 LEU G O 1
ATOM 2949 N N . PHE B 2 4885 ? 325.828 223.417 230.496 1.00 27.66 4885 PHE G N 1
ATOM 2950 C CA . PHE B 2 4885 ? 326.171 224.794 230.837 1.00 26.69 4885 PHE G CA 1
ATOM 2951 C C . PHE B 2 4885 ? 325.023 225.743 230.519 1.00 27.73 4885 PHE G C 1
ATOM 2952 O O . PHE B 2 4885 ? 324.738 226.665 231.293 1.00 29.80 4885 PHE G O 1
ATOM 2960 N N . HIS B 2 4886 ? 324.355 225.540 229.381 1.00 28.46 4886 HIS G N 1
ATOM 2961 C CA . HIS B 2 4886 ? 323.243 226.411 229.013 1.00 27.97 4886 HIS G CA 1
ATOM 2962 C C . HIS B 2 4886 ? 322.078 226.273 229.986 1.00 29.01 4886 HIS G C 1
ATOM 2963 O O . HIS B 2 4886 ? 321.433 227.269 230.334 1.00 31.08 4886 HIS G O 1
ATOM 2970 N N . MET B 2 4887 ? 321.790 225.050 230.434 1.00 30.25 4887 MET G N 1
ATOM 2971 C CA . MET B 2 4887 ? 320.630 224.833 231.294 1.00 28.90 4887 MET G CA 1
ATOM 2972 C C . MET B 2 4887 ? 320.918 225.213 232.743 1.00 29.52 4887 MET G C 1
ATOM 2973 O O . MET B 2 4887 ? 320.156 225.968 233.356 1.00 31.12 4887 MET G O 1
ATOM 2978 N N . TYR B 2 4888 ? 322.013 224.697 233.307 1.00 29.43 4888 TYR G N 1
ATOM 2979 C CA . TYR B 2 4888 ? 322.267 224.883 234.732 1.00 28.92 4888 TYR G CA 1
ATOM 2980 C C . TYR B 2 4888 ? 322.725 226.304 235.042 1.00 28.41 4888 TYR G C 1
ATOM 2981 O O . TYR B 2 4888 ? 322.341 226.873 236.070 1.00 30.72 4888 TYR G O 1
ATOM 2990 N N . VAL B 2 4889 ? 323.540 226.893 234.171 1.00 27.90 4889 VAL G N 1
ATOM 2991 C CA . VAL B 2 4889 ? 324.084 228.224 234.431 1.00 27.81 4889 VAL G CA 1
ATOM 2992 C C . VAL B 2 4889 ? 323.244 229.313 233.776 1.00 29.83 4889 VAL G C 1
ATOM 2993 O O . VAL B 2 4889 ? 323.000 230.360 234.381 1.00 33.29 4889 VAL G O 1
ATOM 2997 N N . GLY B 2 4890 ? 322.800 229.093 232.537 1.00 28.00 4890 GLY G N 1
ATOM 2998 C CA . GLY B 2 4890 ? 322.076 230.134 231.824 1.00 27.04 4890 GLY G CA 1
ATOM 2999 C C . GLY B 2 4890 ? 320.749 230.487 232.468 1.00 29.32 4890 GLY G C 1
ATOM 3000 O O . GLY B 2 4890 ? 320.411 231.665 232.609 1.00 34.26 4890 GLY G O 1
ATOM 3001 N N . VAL B 2 4891 ? 319.976 229.474 232.862 1.00 29.29 4891 VAL G N 1
ATOM 3002 C CA . VAL B 2 4891 ? 318.679 229.729 233.483 1.00 29.61 4891 VAL G CA 1
ATOM 3003 C C . VAL B 2 4891 ? 318.855 230.388 234.845 1.00 30.19 4891 VAL G C 1
ATOM 3004 O O . VAL B 2 4891 ? 318.146 231.344 235.185 1.00 30.65 4891 VAL G O 1
ATOM 3008 N N . ARG B 2 4892 ? 319.804 229.898 235.643 1.00 29.97 4892 ARG G N 1
ATOM 3009 C CA . ARG B 2 4892 ? 320.026 230.422 236.985 1.00 30.05 4892 ARG G CA 1
ATOM 3010 C C . ARG B 2 4892 ? 320.730 231.772 236.994 1.00 32.21 4892 ARG G C 1
ATOM 3011 O O . ARG B 2 4892 ? 320.773 232.418 238.047 1.00 34.75 4892 ARG G O 1
ATOM 3019 N N . ALA B 2 4893 ? 321.289 232.206 235.861 1.00 32.08 4893 ALA G N 1
ATOM 3020 C CA . ALA B 2 4893 ? 322.024 233.467 235.833 1.00 32.56 4893 ALA G CA 1
ATOM 3021 C C . ALA B 2 4893 ? 321.116 234.650 236.145 1.00 35.03 4893 ALA G C 1
ATOM 3022 O O . ALA B 2 4893 ? 321.487 235.538 236.921 1.00 35.98 4893 ALA G O 1
ATOM 3024 N N . GLY B 2 4894 ? 319.925 234.680 235.551 1.00 33.44 4894 GLY G N 1
ATOM 3025 C CA . GLY B 2 4894 ? 319.005 235.779 235.721 1.00 33.65 4894 GLY G CA 1
ATOM 3026 C C . GLY B 2 4894 ? 319.209 236.931 234.760 1.00 33.06 4894 GLY G C 1
ATOM 3027 O O . GLY B 2 4894 ? 318.326 237.788 234.645 1.00 32.03 4894 GLY G O 1
ATOM 3028 N N . GLY B 2 4895 ? 320.345 236.976 234.069 1.00 33.23 4895 GLY G N 1
ATOM 3029 C CA . GLY B 2 4895 ? 320.609 238.014 233.095 1.00 31.66 4895 GLY G CA 1
ATOM 3030 C C . GLY B 2 4895 ? 320.879 237.454 231.714 1.00 31.37 4895 GLY G C 1
ATOM 3031 O O . GLY B 2 4895 ? 321.180 238.202 230.779 1.00 31.91 4895 GLY G O 1
ATOM 3032 N N . GLY B 2 4896 ? 320.774 236.139 231.577 1.00 29.61 4896 GLY G N 1
ATOM 3033 C CA . GLY B 2 4896 ? 320.999 235.462 230.316 1.00 29.20 4896 GLY G CA 1
ATOM 3034 C C . GLY B 2 4896 ? 322.320 234.711 230.308 1.00 31.42 4896 GLY G C 1
ATOM 3035 O O . GLY B 2 4896 ? 323.085 234.714 231.273 1.00 33.16 4896 GLY G O 1
ATOM 3036 N N . ILE B 2 4897 ? 322.569 234.051 229.174 1.00 30.75 4897 ILE G N 1
ATOM 3037 C CA . ILE B 2 4897 ? 323.808 233.303 229.002 1.00 29.22 4897 ILE G CA 1
ATOM 3038 C C . ILE B 2 4897 ? 324.970 234.221 228.645 1.00 33.09 4897 ILE G C 1
ATOM 3039 O O . ILE B 2 4897 ? 326.134 233.820 228.766 1.00 36.34 4897 ILE G O 1
ATOM 3044 N N . GLY B 2 4898 ? 324.687 235.456 228.225 1.00 33.05 4898 GLY G N 1
ATOM 3045 C CA . GLY B 2 4898 ? 325.737 236.353 227.774 1.00 34.71 4898 GLY G CA 1
ATOM 3046 C C . GLY B 2 4898 ? 326.669 236.829 228.868 1.00 35.09 4898 GLY G C 1
ATOM 3047 O O . GLY B 2 4898 ? 327.803 237.220 228.572 1.00 36.08 4898 GLY G O 1
ATOM 3048 N N . ASP B 2 4899 ? 326.218 236.812 230.124 1.00 34.35 4899 ASP G N 1
ATOM 3049 C CA . ASP B 2 4899 ? 327.064 237.279 231.219 1.00 35.78 4899 ASP G CA 1
ATOM 3050 C C . ASP B 2 4899 ? 328.278 236.377 231.412 1.00 38.44 4899 ASP G C 1
ATOM 3051 O O . ASP B 2 4899 ? 329.395 236.866 231.620 1.00 39.64 4899 ASP G O 1
ATOM 3056 N N . GLU B 2 4900 ? 328.082 235.058 231.348 1.00 37.19 4900 GLU G N 1
ATOM 3057 C CA . GLU B 2 4900 ? 329.188 234.136 231.593 1.00 36.72 4900 GLU G CA 1
ATOM 3058 C C . GLU B 2 4900 ? 330.162 234.101 230.421 1.00 37.22 4900 GLU G C 1
ATOM 3059 O O . GLU B 2 4900 ? 331.382 234.094 230.623 1.00 38.84 4900 GLU G O 1
ATOM 3065 N N . ILE B 2 4901 ? 329.648 234.078 229.193 1.00 34.42 4901 ILE G N 1
ATOM 3066 C CA . ILE B 2 4901 ? 330.511 233.933 228.027 1.00 33.49 4901 ILE G CA 1
ATOM 3067 C C . ILE B 2 4901 ? 331.247 235.241 227.756 1.00 34.50 4901 ILE G C 1
ATOM 3068 O O . ILE B 2 4901 ? 330.877 236.314 228.241 1.00 36.90 4901 ILE G O 1
ATOM 3073 N N . GLU B 2 4902 ? 332.313 235.141 226.966 1.00 32.90 4902 GLU G N 1
ATOM 3074 C CA . GLU B 2 4902 ? 333.112 236.309 226.625 1.00 33.36 4902 GLU G CA 1
ATOM 3075 C C . GLU B 2 4902 ? 332.313 237.267 225.749 1.00 34.24 4902 GLU G C 1
ATOM 3076 O O . GLU B 2 4902 ? 331.604 236.850 224.829 1.00 35.40 4902 GLU G O 1
ATOM 3082 N N . ASP B 2 4903 ? 332.431 238.559 226.043 1.00 34.50 4903 ASP G N 1
ATOM 3083 C CA . ASP B 2 4903 ? 331.716 239.563 225.276 1.00 36.79 4903 ASP G CA 1
ATOM 3084 C C . ASP B 2 4903 ? 332.343 239.729 223.891 1.00 36.43 4903 ASP G C 1
ATOM 3085 O O . ASP B 2 4903 ? 333.564 239.639 223.737 1.00 35.49 4903 ASP G O 1
ATOM 3090 N N . PRO B 2 4904 ? 331.524 239.968 222.864 1.00 33.70 4904 PRO G N 1
ATOM 3091 C CA . PRO B 2 4904 ? 332.050 240.194 221.501 1.00 34.22 4904 PRO G CA 1
ATOM 3092 C C . PRO B 2 4904 ? 332.384 241.662 221.253 1.00 36.86 4904 PRO G C 1
ATOM 3093 O O . PRO B 2 4904 ? 331.688 242.392 220.533 1.00 38.94 4904 PRO G O 1
ATOM 3097 N N . ALA B 2 4905 ? 333.478 242.119 221.863 1.00 37.73 4905 ALA G N 1
ATOM 3098 C CA . ALA B 2 4905 ? 333.861 243.523 221.757 1.00 38.71 4905 ALA G CA 1
ATOM 3099 C C . ALA B 2 4905 ? 334.593 243.805 220.449 1.00 40.77 4905 ALA G C 1
ATOM 3100 O O . ALA B 2 4905 ? 334.133 244.604 219.626 1.00 41.22 4905 ALA G O 1
ATOM 3102 N N . GLY B 2 4906 ? 335.736 243.156 220.241 1.00 41.68 4906 GLY G N 1
ATOM 3103 C CA . GLY B 2 4906 ? 336.535 243.401 219.057 1.00 43.02 4906 GLY G CA 1
ATOM 3104 C C . GLY B 2 4906 ? 336.681 242.189 218.162 1.00 44.62 4906 GLY G C 1
ATOM 3105 O O . GLY B 2 4906 ? 337.759 241.938 217.616 1.00 46.82 4906 GLY G O 1
ATOM 3106 N N . ASP B 2 4907 ? 335.600 241.430 218.002 1.00 43.44 4907 ASP G N 1
ATOM 3107 C CA . ASP B 2 4907 ? 335.610 240.233 217.176 1.00 43.61 4907 ASP G CA 1
ATOM 3108 C C . ASP B 2 4907 ? 334.391 240.240 216.266 1.00 39.72 4907 ASP G C 1
ATOM 3109 O O . ASP B 2 4907 ? 333.439 240.996 216.474 1.00 37.92 4907 ASP G O 1
ATOM 3111 N N . GLU B 2 4908 ? 334.434 239.384 215.249 1.00 40.52 4908 GLU G N 1
ATOM 3112 C CA . GLU B 2 4908 ? 333.321 239.263 214.322 1.00 40.88 4908 GLU G CA 1
ATOM 3113 C C . GLU B 2 4908 ? 332.119 238.625 215.017 1.00 40.73 4908 GLU G C 1
ATOM 3114 O O . GLU B 2 4908 ? 332.201 238.143 216.151 1.00 42.39 4908 GLU G O 1
ATOM 3116 N N . TYR B 2 4909 ? 330.984 238.642 214.317 1.00 36.34 4909 TYR G N 1
ATOM 3117 C CA . TYR B 2 4909 ? 329.718 238.095 214.806 1.00 35.15 4909 TYR G CA 1
ATOM 3118 C C . TYR B 2 4909 ? 329.229 238.810 216.061 1.00 33.36 4909 TYR G C 1
ATOM 3119 O O . TYR B 2 4909 ? 328.462 238.239 216.844 1.00 31.82 4909 TYR G O 1
ATOM 3128 N N . GLU B 2 4910 ? 329.669 240.053 216.272 1.00 32.80 4910 GLU G N 1
ATOM 3129 C CA . GLU B 2 4910 ? 329.276 240.790 217.470 1.00 29.98 4910 GLU G CA 1
ATOM 3130 C C . GLU B 2 4910 ? 327.774 241.044 217.492 1.00 29.83 4910 GLU G C 1
ATOM 3131 O O . GLU B 2 4910 ? 327.114 240.849 218.519 1.00 30.98 4910 GLU G O 1
ATOM 3133 N N . LEU B 2 4911 ? 327.214 241.481 216.361 1.00 30.94 4911 LEU G N 1
ATOM 3134 C CA . LEU B 2 4911 ? 325.772 241.691 216.286 1.00 29.61 4911 LEU G CA 1
ATOM 3135 C C . LEU B 2 4911 ? 325.016 240.377 216.439 1.00 30.43 4911 LEU G C 1
ATOM 3136 O O . LEU B 2 4911 ? 323.988 240.321 217.124 1.00 31.78 4911 LEU G O 1
ATOM 3141 N N . TYR B 2 4912 ? 325.513 239.310 215.808 1.00 31.54 4912 TYR G N 1
ATOM 3142 C CA . TYR B 2 4912 ? 324.869 238.007 215.930 1.00 32.01 4912 TYR G CA 1
ATOM 3143 C C . TYR B 2 4912 ? 324.888 237.522 217.374 1.00 30.84 4912 TYR G C 1
ATOM 3144 O O . TYR B 2 4912 ? 323.882 237.020 217.885 1.00 31.23 4912 TYR G O 1
ATOM 3153 N N . ARG B 2 4913 ? 326.030 237.670 218.051 1.00 30.27 4913 ARG G N 1
ATOM 3154 C CA . ARG B 2 4913 ? 326.124 237.254 219.447 1.00 29.04 4913 ARG G CA 1
ATOM 3155 C C . ARG B 2 4913 ? 325.219 238.096 220.339 1.00 28.20 4913 ARG G C 1
ATOM 3156 O O . ARG B 2 4913 ? 324.593 237.571 221.268 1.00 29.93 4913 ARG G O 1
ATOM 3164 N N . VAL B 2 4914 ? 325.144 239.403 220.078 1.00 28.89 4914 VAL G N 1
ATOM 3165 C CA . VAL B 2 4914 ? 324.285 240.276 220.875 1.00 27.90 4914 VAL G CA 1
ATOM 3166 C C . VAL B 2 4914 ? 322.825 239.872 220.711 1.00 27.02 4914 VAL G C 1
ATOM 3167 O O . VAL B 2 4914 ? 322.074 239.777 221.691 1.00 27.67 4914 VAL G O 1
ATOM 3171 N N . VAL B 2 4915 ? 322.403 239.621 219.469 1.00 26.89 4915 VAL G N 1
ATOM 3172 C CA . VAL B 2 4915 ? 321.030 239.191 219.220 1.00 26.85 4915 VAL G CA 1
ATOM 3173 C C . VAL B 2 4915 ? 320.765 237.848 219.888 1.00 27.11 4915 VAL G C 1
ATOM 3174 O O . VAL B 2 4915 ? 319.707 237.637 220.493 1.00 28.53 4915 VAL G O 1
ATOM 3178 N N . PHE B 2 4916 ? 321.721 236.921 219.786 1.00 28.09 4916 PHE G N 1
ATOM 3179 C CA . PHE B 2 4916 ? 321.583 235.615 220.424 1.00 27.77 4916 PHE G CA 1
ATOM 3180 C C . PHE B 2 4916 ? 321.364 235.758 221.924 1.00 27.66 4916 PHE G C 1
ATOM 3181 O O . PHE B 2 4916 ? 320.420 235.186 222.483 1.00 28.99 4916 PHE G O 1
ATOM 3189 N N . ASP B 2 4917 ? 322.222 236.534 222.590 1.00 27.64 4917 ASP G N 1
ATOM 3190 C CA . ASP B 2 4917 ? 322.106 236.699 224.036 1.00 26.06 4917 ASP G CA 1
ATOM 3191 C C . ASP B 2 4917 ? 320.805 237.393 224.417 1.00 26.59 4917 ASP G C 1
ATOM 3192 O O . ASP B 2 4917 ? 320.140 236.985 225.377 1.00 28.34 4917 ASP G O 1
ATOM 3197 N N . ILE B 2 4918 ? 320.423 238.441 223.682 1.00 27.18 4918 ILE G N 1
ATOM 3198 C CA . ILE B 2 4918 ? 319.205 239.177 224.015 1.00 26.40 4918 ILE G CA 1
ATOM 3199 C C . ILE B 2 4918 ? 317.985 238.277 223.871 1.00 26.62 4918 ILE G C 1
ATOM 3200 O O . ILE B 2 4918 ? 317.127 238.217 224.762 1.00 27.87 4918 ILE G O 1
ATOM 3205 N N . THR B 2 4919 ? 317.893 237.556 222.750 1.00 26.13 4919 THR G N 1
ATOM 3206 C CA . THR B 2 4919 ? 316.749 236.680 222.526 1.00 26.33 4919 THR G CA 1
ATOM 3207 C C . THR B 2 4919 ? 316.706 235.555 223.550 1.00 27.03 4919 THR G C 1
ATOM 3208 O O . THR B 2 4919 ? 315.633 235.219 224.062 1.00 29.13 4919 THR G O 1
ATOM 3212 N N . PHE B 2 4920 ? 317.861 234.962 223.866 1.00 27.16 4920 PHE G N 1
ATOM 3213 C CA . PHE B 2 4920 ? 317.887 233.897 224.863 1.00 27.35 4920 PHE G CA 1
ATOM 3214 C C . PHE B 2 4920 ? 317.421 234.410 226.218 1.00 25.77 4920 PHE G C 1
ATOM 3215 O O . PHE B 2 4920 ? 316.541 233.812 226.850 1.00 27.46 4920 PHE G O 1
ATOM 3223 N N . PHE B 2 4921 ? 317.998 235.526 226.676 1.00 25.83 4921 PHE G N 1
ATOM 3224 C CA . PHE B 2 4921 ? 317.645 236.073 227.982 1.00 25.68 4921 PHE G CA 1
ATOM 3225 C C . PHE B 2 4921 ? 316.165 236.415 228.050 1.00 25.68 4921 PHE G C 1
ATOM 3226 O O . PHE B 2 4921 ? 315.483 236.075 229.023 1.00 27.38 4921 PHE G O 1
ATOM 3234 N N . PHE B 2 4922 ? 315.647 237.086 227.018 1.00 26.43 4922 PHE G N 1
ATOM 3235 C CA . PHE B 2 4922 ? 314.221 237.383 226.974 1.00 26.49 4922 PHE G CA 1
ATOM 3236 C C . PHE B 2 4922 ? 313.404 236.102 227.075 1.00 26.86 4922 PHE G C 1
ATOM 3237 O O . PHE B 2 4922 ? 312.688 235.884 228.061 1.00 28.96 4922 PHE G O 1
ATOM 3245 N N . PHE B 2 4923 ? 313.570 235.207 226.096 1.00 27.65 4923 PHE G N 1
ATOM 3246 C CA . PHE B 2 4923 ? 312.715 234.031 225.980 1.00 27.60 4923 PHE G CA 1
ATOM 3247 C C . PHE B 2 4923 ? 312.766 233.155 227.225 1.00 27.33 4923 PHE G C 1
ATOM 3248 O O . PHE B 2 4923 ? 311.783 232.478 227.548 1.00 30.26 4923 PHE G O 1
ATOM 3256 N N . VAL B 2 4924 ? 313.890 233.145 227.944 1.00 25.84 4924 VAL G N 1
ATOM 3257 C CA . VAL B 2 4924 ? 313.906 232.327 229.152 1.00 25.89 4924 VAL G CA 1
ATOM 3258 C C . VAL B 2 4924 ? 313.358 233.133 230.327 1.00 28.51 4924 VAL G C 1
ATOM 3259 O O . VAL B 2 4924 ? 312.263 232.836 230.813 1.00 31.47 4924 VAL G O 1
ATOM 3263 N N . ILE B 2 4925 ? 314.042 234.210 230.724 1.00 26.87 4925 ILE G N 1
ATOM 3264 C CA . ILE B 2 4925 ? 313.736 234.855 231.997 1.00 26.71 4925 ILE G CA 1
ATOM 3265 C C . ILE B 2 4925 ? 312.373 235.535 231.950 1.00 28.42 4925 ILE G C 1
ATOM 3266 O O . ILE B 2 4925 ? 311.543 235.353 232.848 1.00 30.29 4925 ILE G O 1
ATOM 3271 N N . VAL B 2 4926 ? 312.118 236.331 230.907 1.00 27.43 4926 VAL G N 1
ATOM 3272 C CA . VAL B 2 4926 ? 310.913 237.150 230.911 1.00 29.03 4926 VAL G CA 1
ATOM 3273 C C . VAL B 2 4926 ? 309.668 236.298 230.700 1.00 30.53 4926 VAL G C 1
ATOM 3274 O O . VAL B 2 4926 ? 308.596 236.613 231.230 1.00 34.03 4926 VAL G O 1
ATOM 3278 N N . ILE B 2 4927 ? 309.778 235.213 229.935 1.00 27.74 4927 ILE G N 1
ATOM 3279 C CA . ILE B 2 4927 ? 308.622 234.418 229.528 1.00 29.85 4927 ILE G CA 1
ATOM 3280 C C . ILE B 2 4927 ? 308.539 233.103 230.303 1.00 31.58 4927 ILE G C 1
ATOM 3281 O O . ILE B 2 4927 ? 307.612 232.894 231.085 1.00 34.13 4927 ILE G O 1
ATOM 3286 N N . LEU B 2 4928 ? 309.521 232.216 230.123 1.00 28.88 4928 LEU G N 1
ATOM 3287 C CA . LEU B 2 4928 ? 309.336 230.831 230.545 1.00 29.77 4928 LEU G CA 1
ATOM 3288 C C . LEU B 2 4928 ? 309.496 230.672 232.053 1.00 31.31 4928 LEU G C 1
ATOM 3289 O O . LEU B 2 4928 ? 308.660 230.039 232.707 1.00 35.19 4928 LEU G O 1
ATOM 3294 N N . LEU B 2 4929 ? 310.562 231.238 232.623 1.00 28.49 4929 LEU G N 1
ATOM 3295 C CA . LEU B 2 4929 ? 310.739 231.178 234.071 1.00 29.28 4929 LEU G CA 1
ATOM 3296 C C . LEU B 2 4929 ? 309.628 231.935 234.787 1.00 31.53 4929 LEU G C 1
ATOM 3297 O O . LEU B 2 4929 ? 309.143 231.501 235.841 1.00 35.27 4929 LEU G O 1
ATOM 3302 N N . ALA B 2 4930 ? 309.214 233.074 234.226 1.00 29.88 4930 ALA G N 1
ATOM 3303 C CA . ALA B 2 4930 ? 308.109 233.827 234.805 1.00 29.35 4930 ALA G CA 1
ATOM 3304 C C . ALA B 2 4930 ? 306.824 233.011 234.794 1.00 32.31 4930 ALA G C 1
ATOM 3305 O O . ALA B 2 4930 ? 306.076 233.013 235.776 1.00 36.95 4930 ALA G O 1
ATOM 3307 N N . ILE B 2 4931 ? 306.620 232.256 233.712 1.00 30.89 4931 ILE G N 1
ATOM 3308 C CA . ILE B 2 4931 ? 305.379 231.446 233.549 1.00 30.93 4931 ILE G CA 1
ATOM 3309 C C . ILE B 2 4931 ? 305.386 230.244 234.499 1.00 33.32 4931 ILE G C 1
ATOM 3310 O O . ILE B 2 4931 ? 304.327 229.952 235.000 1.00 37.58 4931 ILE G O 1
ATOM 3315 N N . ILE B 2 4932 ? 306.510 229.566 234.728 1.00 31.36 4932 ILE G N 1
ATOM 3316 C CA . ILE B 2 4932 ? 306.533 228.448 235.722 1.00 32.38 4932 ILE G CA 1
ATOM 3317 C C . ILE B 2 4932 ? 306.269 228.999 237.129 1.00 35.63 4932 ILE G C 1
ATOM 3318 O O . ILE B 2 4932 ? 305.371 228.452 237.888 1.00 38.89 4932 ILE G O 1
ATOM 3323 N N . GLN B 2 4933 ? 306.977 230.074 237.468 1.00 34.31 4933 GLN G N 1
ATOM 3324 C CA . GLN B 2 4933 ? 306.738 230.709 238.780 1.00 35.56 4933 GLN G CA 1
ATOM 3325 C C . GLN B 2 4933 ? 305.285 231.151 238.783 1.00 36.76 4933 GLN G C 1
ATOM 3326 O O . GLN B 2 4933 ? 304.603 230.940 239.799 1.00 40.84 4933 GLN G O 1
ATOM 3332 N N . GLY B 2 4934 ? 304.820 231.673 237.649 1.00 34.37 4934 GLY G N 1
ATOM 3333 C CA . GLY B 2 4934 ? 303.452 232.205 237.615 1.00 36.16 4934 GLY G CA 1
ATOM 3334 C C . GLY B 2 4934 ? 302.489 231.102 237.959 1.00 39.15 4934 GLY G C 1
ATOM 3335 O O . GLY B 2 4934 ? 301.720 231.301 238.880 1.00 43.75 4934 GLY G O 1
ATOM 3336 N N . LEU B 2 4935 ? 302.633 229.936 237.339 1.00 35.73 4935 LEU G N 1
ATOM 3337 C CA . LEU B 2 4935 ? 301.702 228.810 237.561 1.00 36.13 4935 LEU G CA 1
ATOM 3338 C C . LEU B 2 4935 ? 301.754 228.420 239.034 1.00 40.41 4935 LEU G C 1
ATOM 3339 O O . LEU B 2 4935 ? 300.689 228.416 239.664 1.00 44.64 4935 LEU G O 1
ATOM 3344 N N . ILE B 2 4936 ? 302.947 228.228 239.602 1.00 39.02 4936 ILE G N 1
ATOM 3345 C CA . ILE B 2 4936 ? 302.909 227.769 241.028 1.00 38.85 4936 ILE G CA 1
ATOM 3346 C C . ILE B 2 4936 ? 302.230 228.831 241.908 1.00 41.78 4936 ILE G C 1
ATOM 3347 O O . ILE B 2 4936 ? 301.360 228.460 242.733 1.00 46.73 4936 ILE G O 1
ATOM 3352 N N . ILE B 2 4937 ? 302.566 230.107 241.724 1.00 40.20 4937 ILE G N 1
ATOM 3353 C CA . ILE B 2 4937 ? 302.017 231.165 242.625 1.00 40.07 4937 ILE G CA 1
ATOM 3354 C C . ILE B 2 4937 ? 300.499 231.259 242.444 1.00 42.17 4937 ILE G C 1
ATOM 3355 O O . ILE B 2 4937 ? 299.797 231.481 243.448 1.00 45.21 4937 ILE G O 1
ATOM 3360 N N . ASP B 2 4938 ? 300.016 231.135 241.210 1.00 41.62 4938 ASP G N 1
ATOM 3361 C CA . ASP B 2 4938 ? 298.564 231.244 240.923 1.00 43.13 4938 ASP G CA 1
ATOM 3362 C C . ASP B 2 4938 ? 297.849 230.054 241.551 1.00 45.85 4938 ASP G C 1
ATOM 3363 O O . ASP B 2 4938 ? 296.739 230.236 242.053 1.00 50.45 4938 ASP G O 1
ATOM 3368 N N . ALA B 2 4939 ? 298.467 228.878 241.494 1.00 43.91 4939 ALA G N 1
ATOM 3369 C CA . ALA B 2 4939 ? 297.857 227.707 242.146 1.00 45.93 4939 ALA G CA 1
ATOM 3370 C C . ALA B 2 4939 ? 297.745 228.036 243.628 1.00 47.83 4939 ALA G C 1
ATOM 3371 O O . ALA B 2 4939 ? 296.648 227.872 244.181 1.00 51.78 4939 ALA G O 1
ATOM 3373 N N . PHE B 2 4940 ? 298.813 228.563 244.226 1.00 45.63 4940 PHE G N 1
ATOM 3374 C CA . PHE B 2 4940 ? 298.710 228.812 245.684 1.00 46.05 4940 PHE G CA 1
ATOM 3375 C C . PHE B 2 4940 ? 297.563 229.792 245.916 1.00 47.69 4940 PHE G C 1
ATOM 3376 O O . PHE B 2 4940 ? 296.740 229.536 246.803 1.00 51.65 4940 PHE G O 1
ATOM 3384 N N . GLY B 2 4941 ? 297.472 230.835 245.092 1.00 45.96 4941 GLY G N 1
ATOM 3385 C CA . GLY B 2 4941 ? 296.440 231.866 245.304 1.00 48.22 4941 GLY G CA 1
ATOM 3386 C C . GLY B 2 4941 ? 295.041 231.298 245.199 1.00 51.97 4941 GLY G C 1
ATOM 3387 O O . GLY B 2 4941 ? 294.205 231.642 246.047 1.00 55.81 4941 GLY G O 1
ATOM 3388 N N . GLU B 2 4942 ? 294.790 230.460 244.196 1.00 49.66 4942 GLU G N 1
ATOM 3389 C CA . GLU B 2 4942 ? 293.442 229.877 243.994 1.00 52.15 4942 GLU G CA 1
ATOM 3390 C C . GLU B 2 4942 ? 293.135 228.945 245.167 1.00 53.90 4942 GLU G C 1
ATOM 3391 O O . GLU B 2 4942 ? 291.994 228.967 245.650 1.00 57.55 4942 GLU G O 1
ATOM 3397 N N . LEU B 2 4943 ? 294.120 228.165 245.613 1.00 51.29 4943 LEU G N 1
ATOM 3398 C CA . LEU B 2 4943 ? 293.848 227.192 246.699 1.00 52.39 4943 LEU G CA 1
ATOM 3399 C C . LEU B 2 4943 ? 293.432 227.982 247.940 1.00 53.89 4943 LEU G C 1
ATOM 3400 O O . LEU B 2 4943 ? 292.688 227.428 248.759 1.00 57.51 4943 LEU G O 1
ATOM 3405 N N . ARG B 2 4944 ? 293.885 229.229 248.067 1.00 50.99 4944 ARG G N 1
ATOM 3406 C CA . ARG B 2 4944 ? 293.461 230.085 249.171 1.00 51.83 4944 ARG G CA 1
ATOM 3407 C C . ARG B 2 4944 ? 292.112 230.732 248.873 1.00 56.12 4944 ARG G C 1
ATOM 3408 O O . ARG B 2 4944 ? 291.264 230.865 249.765 1.00 57.81 4944 ARG G O 1
ATOM 3416 N N . ASP B 2 4945 ? 291.899 231.139 247.619 1.00 56.26 4945 ASP G N 1
ATOM 3417 C CA . ASP B 2 4945 ? 290.624 231.730 247.230 1.00 55.85 4945 ASP G CA 1
ATOM 3418 C C . ASP B 2 4945 ? 289.481 230.732 247.371 1.00 56.11 4945 ASP G C 1
ATOM 3419 O O . ASP B 2 4945 ? 288.390 231.094 247.817 1.00 58.04 4945 ASP G O 1
ATOM 3424 N N . GLN B 2 4946 ? 289.706 229.475 246.979 1.00 55.73 4946 GLN G N 1
ATOM 3425 C CA . GLN B 2 4946 ? 288.672 228.455 247.147 1.00 55.78 4946 GLN G CA 1
ATOM 3426 C C . GLN B 2 4946 ? 288.365 228.215 248.618 1.00 56.48 4946 GLN G C 1
ATOM 3427 O O . GLN B 2 4946 ? 287.200 228.045 248.992 1.00 58.35 4946 GLN G O 1
ATOM 3433 N N . GLN B 2 4947 ? 289.395 228.184 249.470 1.00 56.13 4947 GLN G N 1
ATOM 3434 C CA . GLN B 2 4947 ? 289.137 228.033 250.901 1.00 55.55 4947 GLN G CA 1
ATOM 3435 C C . GLN B 2 4947 ? 288.313 229.199 251.439 1.00 56.45 4947 GLN G C 1
ATOM 3436 O O . GLN B 2 4947 ? 287.356 228.999 252.202 1.00 57.55 4947 GLN G O 1
ATOM 3442 N N . GLU B 2 4948 ? 288.661 230.426 251.040 1.00 56.73 4948 GLU G N 1
ATOM 3443 C CA . GLU B 2 4948 ? 287.903 231.593 251.483 1.00 57.22 4948 GLU G CA 1
ATOM 3444 C C . GLU B 2 4948 ? 286.466 231.546 250.974 1.00 58.07 4948 GLU G C 1
ATOM 3445 O O . GLU B 2 4948 ? 285.529 231.894 251.703 1.00 57.85 4948 GLU G O 1
ATOM 3451 N N . GLN B 2 4949 ? 286.275 231.126 249.721 1.00 57.85 4949 GLN G N 1
ATOM 3452 C CA . GLN B 2 4949 ? 284.931 231.027 249.162 1.00 57.86 4949 GLN G CA 1
ATOM 3453 C C . GLN B 2 4949 ? 284.109 229.970 249.885 1.00 58.42 4949 GLN G C 1
ATOM 3454 O O . GLN B 2 4949 ? 282.913 230.162 250.117 1.00 61.83 4949 GLN G O 1
ATOM 3460 N N . VAL B 2 4950 ? 284.729 228.844 250.243 1.00 56.85 4950 VAL G N 1
ATOM 3461 C CA . VAL B 2 4950 ? 284.022 227.813 251.001 1.00 56.26 4950 VAL G CA 1
ATOM 3462 C C . VAL B 2 4950 ? 283.596 228.358 252.358 1.00 58.61 4950 VAL G C 1
ATOM 3463 O O . VAL B 2 4950 ? 282.453 228.167 252.799 1.00 61.98 4950 VAL G O 1
ATOM 3467 N N . LYS B 2 4951 ? 284.512 229.056 253.036 1.00 58.79 4951 LYS G N 1
ATOM 3468 C CA . LYS B 2 4951 ? 284.193 229.613 254.348 1.00 58.93 4951 LYS G CA 1
ATOM 3469 C C . LYS B 2 4951 ? 283.069 230.639 254.257 1.00 60.33 4951 LYS G C 1
ATOM 3470 O O . LYS B 2 4951 ? 282.179 230.673 255.115 1.00 62.06 4951 LYS G O 1
ATOM 3476 N N . GLU B 2 4952 ? 283.093 231.485 253.224 1.00 60.66 4952 GLU G N 1
ATOM 3477 C CA . GLU B 2 4952 ? 282.044 232.489 253.067 1.00 60.97 4952 GLU G CA 1
ATOM 3478 C C . GLU B 2 4952 ? 280.715 231.850 252.679 1.00 60.44 4952 GLU G C 1
ATOM 3479 O O . GLU B 2 4952 ? 279.653 232.288 253.137 1.00 61.98 4952 GLU G O 1
ATOM 3485 N N . ASP B 2 4953 ? 280.754 230.818 251.832 1.00 59.63 4953 ASP G N 1
ATOM 3486 C CA . ASP B 2 4953 ? 279.534 230.143 251.405 1.00 60.76 4953 ASP G CA 1
ATOM 3487 C C . ASP B 2 4953 ? 278.859 229.464 252.589 1.00 61.54 4953 ASP G C 1
ATOM 3488 O O . ASP B 2 4953 ? 277.632 229.533 252.734 1.00 62.02 4953 ASP G O 1
ATOM 3493 N N . MET B 2 4954 ? 279.643 228.828 253.464 1.00 62.13 4954 MET G N 1
ATOM 3494 C CA . MET B 2 4954 ? 279.055 228.221 254.654 1.00 64.36 4954 MET G CA 1
ATOM 3495 C C . MET B 2 4954 ? 278.416 229.249 255.580 1.00 64.89 4954 MET G C 1
ATOM 3496 O O . MET B 2 4954 ? 277.617 228.874 256.444 1.00 66.96 4954 MET G O 1
ATOM 3501 N N . GLU B 2 4955 ? 278.742 230.531 255.420 1.00 62.46 4955 GLU G N 1
ATOM 3502 C CA . GLU B 2 4955 ? 278.116 231.577 256.218 1.00 61.22 4955 GLU G CA 1
ATOM 3503 C C . GLU B 2 4955 ? 276.849 232.135 255.583 1.00 61.69 4955 GLU G C 1
ATOM 3504 O O . GLU B 2 4955 ? 276.017 232.705 256.297 1.00 62.17 4955 GLU G O 1
ATOM 3506 N N . THR B 2 4956 ? 276.681 231.987 254.266 1.00 61.15 4956 THR G N 1
ATOM 3507 C CA . THR B 2 4956 ? 275.520 232.520 253.561 1.00 59.69 4956 THR G CA 1
ATOM 3508 C C . THR B 2 4956 ? 274.685 231.426 252.904 1.00 59.14 4956 THR G C 1
ATOM 3509 O O . THR B 2 4956 ? 273.962 231.699 251.940 1.00 59.06 4956 THR G O 1
ATOM 3513 N N . LYS B 2 4957 ? 274.769 230.192 253.397 1.00 59.87 4957 LYS G N 1
ATOM 3514 C CA . LYS B 2 4957 ? 273.987 229.091 252.854 1.00 57.93 4957 LYS G CA 1
ATOM 3515 C C . LYS B 2 4957 ? 273.459 228.232 253.993 1.00 59.15 4957 LYS G C 1
ATOM 3516 O O . LYS B 2 4957 ? 274.052 228.172 255.074 1.00 63.70 4957 LYS G O 1
ATOM 3518 N N . CYS B 2 4958 ? 272.335 227.563 253.737 1.00 58.26 4958 CYS G N 1
ATOM 3519 C CA . CYS B 2 4958 ? 271.704 226.699 254.723 1.00 61.54 4958 CYS G CA 1
ATOM 3520 C C . CYS B 2 4958 ? 272.102 225.235 254.583 1.00 62.50 4958 CYS G C 1
ATOM 3521 O O . CYS B 2 4958 ? 271.889 224.467 255.526 1.00 65.26 4958 CYS G O 1
ATOM 3524 N N . PHE B 2 4959 ? 272.655 224.840 253.432 1.00 59.72 4959 PHE G N 1
ATOM 3525 C CA . PHE B 2 4959 ? 273.148 223.492 253.146 1.00 60.90 4959 PHE G CA 1
ATOM 3526 C C . PHE B 2 4959 ? 272.021 222.489 252.911 1.00 62.11 4959 PHE G C 1
ATOM 3527 O O . PHE B 2 4959 ? 272.284 221.334 252.561 1.00 64.58 4959 PHE G O 1
ATOM 3535 N N . ILE B 2 4960 ? 270.767 222.908 253.094 1.00 60.81 4960 ILE G N 1
ATOM 3536 C CA . ILE B 2 4960 ? 269.612 222.139 252.651 1.00 60.54 4960 ILE G CA 1
ATOM 3537 C C . ILE B 2 4960 ? 268.738 222.937 251.692 1.00 61.79 4960 ILE G C 1
ATOM 3538 O O . ILE B 2 4960 ? 268.314 222.417 250.654 1.00 62.11 4960 ILE G O 1
ATOM 3543 N N . CYS B 2 4961 ? 268.458 224.196 252.015 1.00 61.31 4961 CYS G N 1
ATOM 3544 C CA . CYS B 2 4961 ? 267.679 225.075 251.159 1.00 60.25 4961 CYS G CA 1
ATOM 3545 C C . CYS B 2 4961 ? 268.551 226.228 250.679 1.00 59.00 4961 CYS G C 1
ATOM 3546 O O . CYS B 2 4961 ? 269.446 226.691 251.393 1.00 59.86 4961 CYS G O 1
ATOM 3549 N N . GLY B 2 4962 ? 268.282 226.687 249.459 1.00 58.95 4962 GLY G N 1
ATOM 3550 C CA . GLY B 2 4962 ? 269.094 227.716 248.840 1.00 59.68 4962 GLY G CA 1
ATOM 3551 C C . GLY B 2 4962 ? 268.809 229.121 249.329 1.00 62.84 4962 GLY G C 1
ATOM 3552 O O . GLY B 2 4962 ? 268.546 230.022 248.527 1.00 67.37 4962 GLY G O 1
ATOM 3553 N N . ILE B 2 4963 ? 268.858 229.323 250.645 1.00 61.53 4963 ILE G N 1
ATOM 3554 C CA . ILE B 2 4963 ? 268.670 230.635 251.246 1.00 61.06 4963 ILE G CA 1
ATOM 3555 C C . ILE B 2 4963 ? 269.821 230.897 252.208 1.00 60.10 4963 ILE G C 1
ATOM 3556 O O . ILE B 2 4963 ? 270.477 229.975 252.700 1.00 62.55 4963 ILE G O 1
ATOM 3561 N N . GLY B 2 4964 ? 270.063 232.178 252.470 1.00 59.55 4964 GLY G N 1
ATOM 3562 C CA . GLY B 2 4964 ? 271.146 232.570 253.350 1.00 59.82 4964 GLY G CA 1
ATOM 3563 C C . GLY B 2 4964 ? 270.763 233.642 254.347 1.00 61.58 4964 GLY G C 1
ATOM 3564 O O . GLY B 2 4964 ? 269.698 233.573 254.968 1.00 63.32 4964 GLY G O 1
ATOM 3565 N N . SER B 2 4965 ? 271.629 234.645 254.509 1.00 61.75 4965 SER G N 1
ATOM 3566 C CA . SER B 2 4965 ? 271.362 235.720 255.456 1.00 62.44 4965 SER G CA 1
ATOM 3567 C C . SER B 2 4965 ? 270.279 236.672 254.967 1.00 63.06 4965 SER G C 1
ATOM 3568 O O . SER B 2 4965 ? 269.765 237.465 255.764 1.00 63.62 4965 SER G O 1
ATOM 3571 N N . ASP B 2 4966 ? 269.929 236.620 253.679 1.00 62.71 4966 ASP G N 1
ATOM 3572 C CA . ASP B 2 4966 ? 268.880 237.493 253.162 1.00 63.35 4966 ASP G CA 1
ATOM 3573 C C . ASP B 2 4966 ? 267.536 237.187 253.812 1.00 63.39 4966 ASP G C 1
ATOM 3574 O O . ASP B 2 4966 ? 266.786 238.105 254.166 1.00 64.42 4966 ASP G O 1
ATOM 3579 N N . TYR B 2 4967 ? 267.212 235.902 253.972 1.00 62.85 4967 TYR G N 1
ATOM 3580 C CA . TYR B 2 4967 ? 265.955 235.529 254.613 1.00 62.91 4967 TYR G CA 1
ATOM 3581 C C . TYR B 2 4967 ? 265.931 235.952 256.077 1.00 63.36 4967 TYR G C 1
ATOM 3582 O O . TYR B 2 4967 ? 264.906 236.436 256.572 1.00 63.04 4967 TYR G O 1
ATOM 3591 N N . PHE B 2 4968 ? 267.044 235.778 256.782 1.00 62.50 4968 PHE G N 1
ATOM 3592 C CA . PHE B 2 4968 ? 267.123 236.147 258.191 1.00 63.21 4968 PHE G CA 1
ATOM 3593 C C . PHE B 2 4968 ? 268.495 236.725 258.522 1.00 62.52 4968 PHE G C 1
ATOM 3594 O O . PHE B 2 4968 ? 268.617 237.614 259.365 1.00 61.16 4968 PHE G O 1
ATOM 3602 N N . PRO C 2 4208 ? 285.509 270.330 265.876 1.00 55.26 4208 PRO A N 1
ATOM 3603 C CA . PRO C 2 4208 ? 286.634 270.367 264.935 1.00 58.28 4208 PRO A CA 1
ATOM 3604 C C . PRO C 2 4208 ? 287.492 269.106 265.009 1.00 56.92 4208 PRO A C 1
ATOM 3605 O O . PRO C 2 4208 ? 287.944 268.609 263.978 1.00 55.21 4208 PRO A O 1
ATOM 3609 N N . GLN C 2 4209 ? 287.710 268.600 266.222 1.00 57.75 4209 GLN A N 1
ATOM 3610 C CA . GLN C 2 4209 ? 288.502 267.394 266.433 1.00 56.35 4209 GLN A CA 1
ATOM 3611 C C . GLN C 2 4209 ? 287.656 266.130 266.438 1.00 56.67 4209 GLN A C 1
ATOM 3612 O O . GLN C 2 4209 ? 288.139 265.075 266.011 1.00 56.48 4209 GLN A O 1
ATOM 3618 N N . VAL C 2 4210 ? 286.398 266.215 266.880 1.00 56.44 4210 VAL A N 1
ATOM 3619 C CA . VAL C 2 4210 ? 285.530 265.044 266.927 1.00 55.13 4210 VAL A CA 1
ATOM 3620 C C . VAL C 2 4210 ? 285.224 264.510 265.535 1.00 55.55 4210 VAL A C 1
ATOM 3621 O O . VAL C 2 4210 ? 284.735 263.382 265.400 1.00 57.33 4210 VAL A O 1
ATOM 3625 N N . LYS C 2 4211 ? 285.493 265.296 264.490 1.00 55.38 4211 LYS A N 1
ATOM 3626 C CA . LYS C 2 4211 ? 285.248 264.826 263.131 1.00 56.76 4211 LYS A CA 1
ATOM 3627 C C . LYS C 2 4211 ? 286.113 263.617 262.800 1.00 58.58 4211 LYS A C 1
ATOM 3628 O O . LYS C 2 4211 ? 285.640 262.661 262.176 1.00 60.99 4211 LYS A O 1
ATOM 3634 N N . GLU C 2 4212 ? 287.385 263.639 263.210 1.00 59.23 4212 GLU A N 1
ATOM 3635 C CA . GLU C 2 4212 ? 288.267 262.504 262.951 1.00 60.51 4212 GLU A CA 1
ATOM 3636 C C . GLU C 2 4212 ? 287.782 261.251 263.669 1.00 60.82 4212 GLU A C 1
ATOM 3637 O O . GLU C 2 4212 ? 287.821 260.147 263.108 1.00 61.71 4212 GLU A O 1
ATOM 3639 N N . SER C 2 4213 ? 287.327 261.400 264.915 1.00 60.31 4213 SER A N 1
ATOM 3640 C CA . SER C 2 4213 ? 286.764 260.264 265.637 1.00 59.40 4213 SER A CA 1
ATOM 3641 C C . SER C 2 4213 ? 285.517 259.739 264.938 1.00 57.41 4213 SER A C 1
ATOM 3642 O O . SER C 2 4213 ? 285.295 258.524 264.876 1.00 57.23 4213 SER A O 1
ATOM 3645 N N . LYS C 2 4214 ? 284.690 260.643 264.407 1.00 56.59 4214 LYS A N 1
ATOM 3646 C CA . LYS C 2 4214 ? 283.514 260.217 263.654 1.00 55.54 4214 LYS A CA 1
ATOM 3647 C C . LYS C 2 4214 ? 283.908 259.414 262.420 1.00 58.87 4214 LYS A C 1
ATOM 3648 O O . LYS C 2 4214 ? 283.312 258.367 262.138 1.00 60.87 4214 LYS A O 1
ATOM 3654 N N . ARG C 2 4215 ? 284.910 259.892 261.673 1.00 60.14 4215 ARG A N 1
ATOM 3655 C CA . ARG C 2 4215 ? 285.382 259.158 260.500 1.00 59.97 4215 ARG A CA 1
ATOM 3656 C C . ARG C 2 4215 ? 285.891 257.778 260.890 1.00 61.13 4215 ARG A C 1
ATOM 3657 O O . ARG C 2 4215 ? 285.586 256.780 260.227 1.00 62.77 4215 ARG A O 1
ATOM 3665 N N . GLN C 2 4216 ? 286.679 257.707 261.966 1.00 61.45 4216 GLN A N 1
ATOM 3666 C CA . GLN C 2 4216 ? 287.196 256.418 262.415 1.00 61.57 4216 GLN A CA 1
ATOM 3667 C C . GLN C 2 4216 ? 286.060 255.475 262.787 1.00 61.32 4216 GLN A C 1
ATOM 3668 O O . GLN C 2 4216 ? 286.075 254.296 262.415 1.00 62.44 4216 GLN A O 1
ATOM 3674 N N . PHE C 2 4217 ? 285.053 255.986 263.499 1.00 60.19 4217 PHE A N 1
ATOM 3675 C CA . PHE C 2 4217 ? 283.930 255.151 263.911 1.00 58.81 4217 PHE A CA 1
ATOM 3676 C C . PHE C 2 4217 ? 283.168 254.612 262.707 1.00 59.94 4217 PHE A C 1
ATOM 3677 O O . PHE C 2 4217 ? 282.852 253.415 262.643 1.00 61.39 4217 PHE A O 1
ATOM 3685 N N . ILE C 2 4218 ? 282.858 255.479 261.736 1.00 60.29 4218 ILE A N 1
ATOM 3686 C CA . ILE C 2 4218 ? 282.040 255.009 260.622 1.00 61.01 4218 ILE A CA 1
ATOM 3687 C C . ILE C 2 4218 ? 282.847 254.057 259.746 1.00 61.66 4218 ILE A C 1
ATOM 3688 O O . ILE C 2 4218 ? 282.328 253.026 259.292 1.00 63.34 4218 ILE A O 1
ATOM 3693 N N . PHE C 2 4219 ? 284.128 254.359 259.515 1.00 61.31 4219 PHE A N 1
ATOM 3694 C CA . PHE C 2 4219 ? 284.968 253.439 258.761 1.00 63.01 4219 PHE A CA 1
ATOM 3695 C C . PHE C 2 4219 ? 285.039 252.084 259.450 1.00 62.50 4219 PHE A C 1
ATOM 3696 O O . PHE C 2 4219 ? 284.956 251.042 258.791 1.00 62.97 4219 PHE A O 1
ATOM 3704 N N . ASP C 2 4220 ? 285.166 252.078 260.780 1.00 61.94 4220 ASP A N 1
ATOM 3705 C CA . ASP C 2 4220 ? 285.223 250.820 261.513 1.00 63.26 4220 ASP A CA 1
ATOM 3706 C C . ASP C 2 4220 ? 283.925 250.031 261.378 1.00 63.57 4220 ASP A C 1
ATOM 3707 O O . ASP C 2 4220 ? 283.959 248.814 261.163 1.00 64.15 4220 ASP A O 1
ATOM 3712 N N . VAL C 2 4221 ? 282.772 250.697 261.503 1.00 62.74 4221 VAL A N 1
ATOM 3713 C CA . VAL C 2 4221 ? 281.519 249.943 261.482 1.00 61.65 4221 VAL A CA 1
ATOM 3714 C C . VAL C 2 4221 ? 281.255 249.384 260.088 1.00 62.13 4221 VAL A C 1
ATOM 3715 O O . VAL C 2 4221 ? 280.738 248.270 259.945 1.00 61.98 4221 VAL A O 1
ATOM 3719 N N . VAL C 2 4222 ? 281.594 250.138 259.036 1.00 62.87 4222 VAL A N 1
ATOM 3720 C CA . VAL C 2 4222 ? 281.419 249.590 257.691 1.00 63.34 4222 VAL A CA 1
ATOM 3721 C C . VAL C 2 4222 ? 282.424 248.475 257.417 1.00 63.87 4222 VAL A C 1
ATOM 3722 O O . VAL C 2 4222 ? 282.090 247.471 256.776 1.00 63.97 4222 VAL A O 1
ATOM 3726 N N . ASN C 2 4223 ? 283.666 248.624 257.887 1.00 64.50 4223 ASN A N 1
ATOM 3727 C CA . ASN C 2 4223 ? 284.694 247.635 257.579 1.00 64.73 4223 ASN A CA 1
ATOM 3728 C C . ASN C 2 4223 ? 284.421 246.317 258.298 1.00 65.05 4223 ASN A C 1
ATOM 3729 O O . ASN C 2 4223 ? 284.429 245.247 257.677 1.00 64.89 4223 ASN A O 1
ATOM 3734 N N . GLU C 2 4224 ? 284.160 246.372 259.601 1.00 64.48 4224 GLU A N 1
ATOM 3735 C CA . GLU C 2 4224 ? 284.041 245.164 260.409 1.00 63.76 4224 GLU A CA 1
ATOM 3736 C C . GLU C 2 4224 ? 282.722 245.050 261.153 1.00 61.84 4224 GLU A C 1
ATOM 3737 O O . GLU C 2 4224 ? 282.234 243.936 261.358 1.00 60.65 4224 GLU A O 1
ATOM 3739 N N . GLY C 2 4225 ? 282.134 246.169 261.571 1.00 62.96 4225 GLY A N 1
ATOM 3740 C CA . GLY C 2 4225 ? 280.899 246.142 262.332 1.00 62.43 4225 GLY A CA 1
ATOM 3741 C C . GLY C 2 4225 ? 279.745 245.478 261.610 1.00 62.59 4225 GLY A C 1
ATOM 3742 O O . GLY C 2 4225 ? 279.455 245.801 260.454 1.00 63.55 4225 GLY A O 1
ATOM 3743 N N . GLY C 2 4226 ? 279.079 244.540 262.284 1.00 58.89 4226 GLY A N 1
ATOM 3744 C CA . GLY C 2 4226 ? 277.952 243.863 261.686 1.00 55.73 4226 GLY A CA 1
ATOM 3745 C C . GLY C 2 4226 ? 276.705 244.725 261.645 1.00 55.81 4226 GLY A C 1
ATOM 3746 O O . GLY C 2 4226 ? 276.584 245.735 262.338 1.00 56.22 4226 GLY A O 1
ATOM 3747 N N . GLU C 2 4227 ? 275.756 244.306 260.804 1.00 56.17 4227 GLU A N 1
ATOM 3748 C CA . GLU C 2 4227 ? 274.500 245.034 260.675 1.00 55.44 4227 GLU A CA 1
ATOM 3749 C C . GLU C 2 4227 ? 273.624 244.905 261.915 1.00 54.20 4227 GLU A C 1
ATOM 3750 O O . GLU C 2 4227 ? 272.811 245.798 262.179 1.00 53.10 4227 GLU A O 1
ATOM 3752 N N . ALA C 2 4228 ? 273.767 243.819 262.676 1.00 54.26 4228 ALA A N 1
ATOM 3753 C CA . ALA C 2 4228 ? 272.937 243.604 263.855 1.00 54.84 4228 ALA A CA 1
ATOM 3754 C C . ALA C 2 4228 ? 273.334 244.486 265.032 1.00 53.18 4228 ALA A C 1
ATOM 3755 O O . ALA C 2 4228 ? 272.496 244.744 265.903 1.00 54.98 4228 ALA A O 1
ATOM 3757 N N . GLU C 2 4229 ? 274.581 244.952 265.081 1.00 50.84 4229 GLU A N 1
ATOM 3758 C CA . GLU C 2 4229 ? 275.062 245.792 266.170 1.00 48.23 4229 GLU A CA 1
ATOM 3759 C C . GLU C 2 4229 ? 275.320 247.227 265.729 1.00 47.16 4229 GLU A C 1
ATOM 3760 O O . GLU C 2 4229 ? 275.963 247.985 266.464 1.00 47.73 4229 GLU A O 1
ATOM 3762 N N . LYS C 2 4230 ? 274.840 247.613 264.545 1.00 47.49 4230 LYS A N 1
ATOM 3763 C CA . LYS C 2 4230 ? 275.085 248.962 264.044 1.00 45.48 4230 LYS A CA 1
ATOM 3764 C C . LYS C 2 4230 ? 274.406 250.009 264.919 1.00 43.78 4230 LYS A C 1
ATOM 3765 O O . LYS C 2 4230 ? 274.992 251.059 265.210 1.00 47.10 4230 LYS A O 1
ATOM 3771 N N . MET C 2 4231 ? 273.172 249.739 265.352 1.00 40.31 4231 MET A N 1
ATOM 3772 C CA . MET C 2 4231 ? 272.472 250.667 266.236 1.00 41.59 4231 MET A CA 1
ATOM 3773 C C . MET C 2 4231 ? 273.181 250.797 267.579 1.00 42.59 4231 MET A C 1
ATOM 3774 O O . MET C 2 4231 ? 273.320 251.904 268.113 1.00 44.67 4231 MET A O 1
ATOM 3779 N N . GLU C 2 4232 ? 273.639 249.674 268.142 1.00 41.99 4232 GLU A N 1
ATOM 3780 C CA . GLU C 2 4232 ? 274.353 249.722 269.414 1.00 40.29 4232 GLU A CA 1
ATOM 3781 C C . GLU C 2 4232 ? 275.660 250.495 269.281 1.00 41.05 4232 GLU A C 1
ATOM 3782 O O . GLU C 2 4232 ? 276.033 251.263 270.176 1.00 42.26 4232 GLU A O 1
ATOM 3784 N N . LEU C 2 4233 ? 276.370 250.301 268.168 1.00 41.66 4233 LEU A N 1
ATOM 3785 C CA . LEU C 2 4233 ? 277.615 251.030 267.950 1.00 40.47 4233 LEU A CA 1
ATOM 3786 C C . LEU C 2 4233 ? 277.359 252.521 267.763 1.00 41.36 4233 LEU A C 1
ATOM 3787 O O . LEU C 2 4233 ? 278.135 253.352 268.247 1.00 43.03 4233 LEU A O 1
ATOM 3792 N N . PHE C 2 4234 ? 276.267 252.882 267.082 1.00 41.93 4234 PHE A N 1
ATOM 3793 C CA . PHE C 2 4234 ? 275.886 254.290 266.998 1.00 41.14 4234 PHE A CA 1
ATOM 3794 C C . PHE C 2 4234 ? 275.578 254.864 268.375 1.00 40.89 4234 PHE A C 1
ATOM 3795 O O . PHE C 2 4234 ? 275.957 256.000 268.680 1.00 43.00 4234 PHE A O 1
ATOM 3803 N N . VAL C 2 4235 ? 274.880 254.096 269.215 1.00 39.44 4235 VAL A N 1
ATOM 3804 C CA . VAL C 2 4235 ? 274.562 254.561 270.563 1.00 39.45 4235 VAL A CA 1
ATOM 3805 C C . VAL C 2 4235 ? 275.843 254.805 271.350 1.00 40.07 4235 VAL A C 1
ATOM 3806 O O . VAL C 2 4235 ? 276.000 255.835 272.019 1.00 40.05 4235 VAL A O 1
ATOM 3810 N N . SER C 2 4236 ? 276.782 253.860 271.269 1.00 39.85 4236 SER A N 1
ATOM 3811 C CA . SER C 2 4236 ? 278.048 254.007 271.980 1.00 38.16 4236 SER A CA 1
ATOM 3812 C C . SER C 2 4236 ? 278.830 255.213 271.473 1.00 38.77 4236 SER A C 1
ATOM 3813 O O . SER C 2 4236 ? 279.396 255.975 272.268 1.00 40.03 4236 SER A O 1
ATOM 3816 N N . PHE C 2 4237 ? 278.869 255.404 270.152 1.00 39.16 4237 PHE A N 1
ATOM 3817 C CA . PHE C 2 4237 ? 279.573 256.551 269.588 1.00 38.85 4237 PHE A CA 1
ATOM 3818 C C . PHE C 2 4237 ? 278.949 257.864 270.042 1.00 38.47 4237 PHE A C 1
ATOM 3819 O O . PHE C 2 4237 ? 279.663 258.800 270.416 1.00 38.99 4237 PHE A O 1
ATOM 3827 N N . CYS C 2 4238 ? 277.617 257.952 270.023 1.00 37.36 4238 CYS A N 1
ATOM 3828 C CA . CYS C 2 4238 ? 276.957 259.176 270.466 1.00 37.22 4238 CYS A CA 1
ATOM 3829 C C . CYS C 2 4238 ? 277.223 259.444 271.941 1.00 36.84 4238 CYS A C 1
ATOM 3830 O O . CYS C 2 4238 ? 277.465 260.591 272.335 1.00 37.30 4238 CYS A O 1
ATOM 3833 N N . GLU C 2 4239 ? 277.173 258.401 272.775 1.00 36.68 4239 GLU A N 1
ATOM 3834 C CA . GLU C 2 4239 ? 277.440 258.588 274.198 1.00 35.13 4239 GLU A CA 1
ATOM 3835 C C . GLU C 2 4239 ? 278.873 259.048 274.432 1.00 34.38 4239 GLU A C 1
ATOM 3836 O O . GLU C 2 4239 ? 279.131 259.879 275.311 1.00 32.74 4239 GLU A O 1
ATOM 3842 N N . ASP C 2 4240 ? 279.823 258.515 273.658 1.00 34.55 4240 ASP A N 1
ATOM 3843 C CA . ASP C 2 4240 ? 281.201 258.982 273.765 1.00 32.48 4240 ASP A CA 1
ATOM 3844 C C . ASP C 2 4240 ? 281.362 260.397 273.222 1.00 32.94 4240 ASP A C 1
ATOM 3845 O O . ASP C 2 4240 ? 282.286 261.112 273.623 1.00 33.93 4240 ASP A O 1
ATOM 3850 N N . THR C 2 4241 ? 280.479 260.814 272.314 1.00 34.62 4241 THR A N 1
ATOM 3851 C CA . THR C 2 4241 ? 280.612 262.088 271.622 1.00 31.48 4241 THR A CA 1
ATOM 3852 C C . THR C 2 4241 ? 279.970 263.260 272.360 1.00 29.49 4241 THR A C 1
ATOM 3853 O O . THR C 2 4241 ? 280.444 264.392 272.207 1.00 31.18 4241 THR A O 1
ATOM 3857 N N . ILE C 2 4242 ? 278.919 263.028 273.154 1.00 28.78 4242 ILE A N 1
ATOM 3858 C CA . ILE C 2 4242 ? 278.261 264.147 273.840 1.00 29.64 4242 ILE A CA 1
ATOM 3859 C C . ILE C 2 4242 ? 279.251 264.896 274.725 1.00 29.92 4242 ILE A C 1
ATOM 3860 O O . ILE C 2 4242 ? 279.315 266.131 274.706 1.00 31.71 4242 ILE A O 1
ATOM 3865 N N . PHE C 2 4243 ? 280.036 264.166 275.517 1.00 30.11 4243 PHE A N 1
ATOM 3866 C CA . PHE C 2 4243 ? 280.975 264.823 276.417 1.00 29.44 4243 PHE A CA 1
ATOM 3867 C C . PHE C 2 4243 ? 282.243 265.288 275.715 1.00 27.90 4243 PHE A C 1
ATOM 3868 O O . PHE C 2 4243 ? 283.022 266.040 276.312 1.00 29.63 4243 PHE A O 1
ATOM 3876 N N . GLU C 2 4244 ? 282.469 264.868 274.468 1.00 27.39 4244 GLU A N 1
ATOM 3877 C CA . GLU C 2 4244 ? 283.583 265.410 273.702 1.00 28.27 4244 GLU A CA 1
ATOM 3878 C C . GLU C 2 4244 ? 283.423 266.903 273.451 1.00 29.53 4244 GLU A C 1
ATOM 3879 O O . GLU C 2 4244 ? 284.428 267.616 273.356 1.00 31.53 4244 GLU A O 1
ATOM 3881 N N . MET C 2 4245 ? 282.187 267.389 273.343 1.00 27.61 4245 MET A N 1
ATOM 3882 C CA . MET C 2 4245 ? 281.934 268.821 273.250 1.00 27.92 4245 MET A CA 1
ATOM 3883 C C . MET C 2 4245 ? 282.060 269.520 274.596 1.00 26.82 4245 MET A C 1
ATOM 3884 O O . MET C 2 4245 ? 282.479 270.682 274.645 1.00 32.01 4245 MET A O 1
ATOM 3889 N N . GLN C 2 4246 ? 281.705 268.842 275.690 1.00 24.70 4246 GLN A N 1
ATOM 3890 C CA . GLN C 2 4246 ? 281.926 269.416 277.014 1.00 25.66 4246 GLN A CA 1
ATOM 3891 C C . GLN C 2 4246 ? 283.412 269.567 277.310 1.00 26.27 4246 GLN A C 1
ATOM 3892 O O . GLN C 2 4246 ? 283.818 270.524 277.979 1.00 27.93 4246 GLN A O 1
ATOM 3898 N N . ILE C 2 4247 ? 284.234 268.637 276.820 1.00 26.40 4247 ILE A N 1
ATOM 3899 C CA . ILE C 2 4247 ? 285.682 268.775 276.962 1.00 25.32 4247 ILE A CA 1
ATOM 3900 C C . ILE C 2 4247 ? 286.169 270.026 276.241 1.00 26.22 4247 ILE A C 1
ATOM 3901 O O . ILE C 2 4247 ? 286.961 270.807 276.784 1.00 27.32 4247 ILE A O 1
ATOM 3906 N N . ALA C 2 4248 ? 285.694 270.247 275.014 1.00 26.24 4248 ALA A N 1
ATOM 3907 C CA . ALA C 2 4248 ? 286.057 271.445 274.266 1.00 25.79 4248 ALA A CA 1
ATOM 3908 C C . ALA C 2 4248 ? 285.541 272.722 274.912 1.00 24.24 4248 ALA A C 1
ATOM 3909 O O . ALA C 2 4248 ? 286.224 273.749 274.842 1.00 32.27 4248 ALA A O 1
ATOM 3911 N N . ALA C 2 4249 ? 284.362 272.684 275.535 1.00 18.47 4249 ALA A N 1
ATOM 3912 C CA . ALA C 2 4249 ? 283.843 273.821 276.278 1.00 20.04 4249 ALA A CA 1
ATOM 3913 C C . ALA C 2 4249 ? 284.623 274.118 277.548 1.00 22.24 4249 ALA A C 1
ATOM 3914 O O . ALA C 2 4249 ? 284.761 275.291 277.907 1.00 24.69 4249 ALA A O 1
ATOM 3916 N N . GLN C 2 4250 ? 285.129 273.092 278.236 1.00 23.74 4250 GLN A N 1
ATOM 3917 C CA . GLN C 2 4250 ? 286.004 273.316 279.379 1.00 24.09 4250 GLN A CA 1
ATOM 3918 C C . GLN C 2 4250 ? 287.399 273.759 278.960 1.00 24.23 4250 GLN A C 1
ATOM 3919 O O . GLN C 2 4250 ? 288.092 274.408 279.751 1.00 24.33 4250 GLN A O 1
ATOM 3925 N N . ILE C 2 4251 ? 287.824 273.428 277.743 1.00 26.33 4251 ILE A N 1
ATOM 3926 C CA . ILE C 2 4251 ? 289.100 273.905 277.225 1.00 26.53 4251 ILE A CA 1
ATOM 3927 C C . ILE C 2 4251 ? 288.983 275.371 276.829 1.00 24.45 4251 ILE A C 1
ATOM 3928 O O . ILE C 2 4251 ? 288.069 275.755 276.099 1.00 19.78 4251 ILE A O 1
ATOM 3933 N N . THR C 2 4323 ? 327.483 269.657 244.784 1.00 57.32 4323 THR A N 1
ATOM 3934 C CA . THR C 2 4323 ? 327.931 269.047 246.030 1.00 57.49 4323 THR A CA 1
ATOM 3935 C C . THR C 2 4323 ? 326.803 268.270 246.702 1.00 56.54 4323 THR A C 1
ATOM 3936 O O . THR C 2 4323 ? 325.640 268.388 246.316 1.00 57.30 4323 THR A O 1
ATOM 3940 N N . ALA C 2 4324 ? 327.158 267.471 247.711 1.00 56.75 4324 ALA A N 1
ATOM 3941 C CA . ALA C 2 4324 ? 326.167 266.666 248.415 1.00 56.94 4324 ALA A CA 1
ATOM 3942 C C . ALA C 2 4324 ? 325.311 267.491 249.366 1.00 56.78 4324 ALA A C 1
ATOM 3943 O O . ALA C 2 4324 ? 324.168 267.110 249.636 1.00 56.23 4324 ALA A O 1
ATOM 3945 N N . ARG C 2 4325 ? 325.836 268.606 249.878 1.00 56.41 4325 ARG A N 1
ATOM 3946 C CA . ARG C 2 4325 ? 325.083 269.422 250.825 1.00 54.94 4325 ARG A CA 1
ATOM 3947 C C . ARG C 2 4325 ? 323.825 269.997 250.184 1.00 56.37 4325 ARG A C 1
ATOM 3948 O O . ARG C 2 4325 ? 322.724 269.890 250.739 1.00 56.39 4325 ARG A O 1
ATOM 3956 N N . GLU C 2 4326 ? 323.971 270.612 249.006 1.00 56.85 4326 GLU A N 1
ATOM 3957 C CA . GLU C 2 4326 ? 322.830 271.246 248.353 1.00 56.20 4326 GLU A CA 1
ATOM 3958 C C . GLU C 2 4326 ? 321.773 270.221 247.961 1.00 56.07 4326 GLU A C 1
ATOM 3959 O O . GLU C 2 4326 ? 320.573 270.448 248.159 1.00 56.81 4326 GLU A O 1
ATOM 3961 N N . ALA C 2 4327 ? 322.197 269.083 247.407 1.00 54.50 4327 ALA A N 1
ATOM 3962 C CA . ALA C 2 4327 ? 321.237 268.047 247.038 1.00 56.82 4327 ALA A CA 1
ATOM 3963 C C . ALA C 2 4327 ? 320.543 267.473 248.266 1.00 57.33 4327 ALA A C 1
ATOM 3964 O O . ALA C 2 4327 ? 319.324 267.259 248.253 1.00 57.87 4327 ALA A O 1
ATOM 3966 N N . ALA C 2 4328 ? 321.301 267.217 249.336 1.00 56.69 4328 ALA A N 1
ATOM 3967 C CA . ALA C 2 4328 ? 320.699 266.704 250.559 1.00 55.30 4328 ALA A CA 1
ATOM 3968 C C . ALA C 2 4328 ? 319.654 267.671 251.091 1.00 54.84 4328 ALA A C 1
ATOM 3969 O O . ALA C 2 4328 ? 318.560 267.256 251.492 1.00 55.14 4328 ALA A O 1
ATOM 3971 N N . THR C 2 4329 ? 319.964 268.969 251.069 1.00 55.04 4329 THR A N 1
ATOM 3972 C CA . THR C 2 4329 ? 318.981 269.971 251.465 1.00 52.96 4329 THR A CA 1
ATOM 3973 C C . THR C 2 4329 ? 317.762 269.940 250.552 1.00 53.15 4329 THR A C 1
ATOM 3974 O O . THR C 2 4329 ? 316.628 270.094 251.018 1.00 54.53 4329 THR A O 1
ATOM 3978 N N . ALA C 2 4330 ? 317.973 269.747 249.247 1.00 53.11 4330 ALA A N 1
ATOM 3979 C CA . ALA C 2 4330 ? 316.854 269.749 248.308 1.00 54.55 4330 ALA A CA 1
ATOM 3980 C C . ALA C 2 4330 ? 315.893 268.598 248.585 1.00 55.04 4330 ALA A C 1
ATOM 3981 O O . ALA C 2 4330 ? 314.678 268.806 248.712 1.00 55.67 4330 ALA A O 1
ATOM 3983 N N . LEU C 2 4331 ? 316.416 267.371 248.686 1.00 55.39 4331 LEU A N 1
ATOM 3984 C CA . LEU C 2 4331 ? 315.527 266.247 248.989 1.00 55.32 4331 LEU A CA 1
ATOM 3985 C C . LEU C 2 4331 ? 314.941 266.343 250.395 1.00 54.93 4331 LEU A C 1
ATOM 3986 O O . LEU C 2 4331 ? 313.796 265.933 250.610 1.00 56.09 4331 LEU A O 1
ATOM 3991 N N . ALA C 2 4332 ? 315.690 266.877 251.365 1.00 55.05 4332 ALA A N 1
ATOM 3992 C CA . ALA C 2 4332 ? 315.120 267.053 252.698 1.00 54.30 4332 ALA A CA 1
ATOM 3993 C C . ALA C 2 4332 ? 313.935 268.012 252.671 1.00 54.69 4332 ALA A C 1
ATOM 3994 O O . ALA C 2 4332 ? 312.881 267.726 253.256 1.00 56.62 4332 ALA A O 1
ATOM 3996 N N . ALA C 2 4333 ? 314.082 269.148 251.983 1.00 54.51 4333 ALA A N 1
ATOM 3997 C CA . ALA C 2 4333 ? 312.988 270.107 251.887 1.00 53.45 4333 ALA A CA 1
ATOM 3998 C C . ALA C 2 4333 ? 311.803 269.519 251.132 1.00 54.17 4333 ALA A C 1
ATOM 3999 O O . ALA C 2 4333 ? 310.647 269.730 251.518 1.00 55.84 4333 ALA A O 1
ATOM 4001 N N . LEU C 2 4334 ? 312.069 268.781 250.052 1.00 55.44 4334 LEU A N 1
ATOM 4002 C CA . LEU C 2 4334 ? 310.983 268.164 249.296 1.00 55.91 4334 LEU A CA 1
ATOM 4003 C C . LEU C 2 4334 ? 310.222 267.156 250.150 1.00 56.48 4334 LEU A C 1
ATOM 4004 O O . LEU C 2 4334 ? 308.985 267.138 250.156 1.00 57.97 4334 LEU A O 1
ATOM 4009 N N . LEU C 2 4335 ? 310.949 266.307 250.882 1.00 56.41 4335 LEU A N 1
ATOM 4010 C CA . LEU C 2 4335 ? 310.299 265.317 251.733 1.00 56.61 4335 LEU A CA 1
ATOM 4011 C C . LEU C 2 4335 ? 309.490 265.986 252.835 1.00 56.53 4335 LEU A C 1
ATOM 4012 O O . LEU C 2 4335 ? 308.370 265.555 253.139 1.00 57.63 4335 LEU A O 1
ATOM 4017 N N . TRP C 2 4336 ? 310.038 267.039 253.449 1.00 55.03 4336 TRP A N 1
ATOM 4018 C CA . TRP C 2 4336 ? 309.292 267.748 254.482 1.00 53.82 4336 TRP A CA 1
ATOM 4019 C C . TRP C 2 4336 ? 308.029 268.383 253.913 1.00 55.77 4336 TRP A C 1
ATOM 4020 O O . TRP C 2 4336 ? 306.973 268.360 254.555 1.00 57.65 4336 TRP A O 1
ATOM 4031 N N . ALA C 2 4337 ? 308.120 268.958 252.712 1.00 56.22 4337 ALA A N 1
ATOM 4032 C CA . ALA C 2 4337 ? 306.946 269.560 252.087 1.00 56.37 4337 ALA A CA 1
ATOM 4033 C C . ALA C 2 4337 ? 305.876 268.514 251.803 1.00 57.48 4337 ALA A C 1
ATOM 4034 O O . ALA C 2 4337 ? 304.686 268.746 252.043 1.00 60.02 4337 ALA A O 1
ATOM 4036 N N . VAL C 2 4338 ? 306.283 267.349 251.290 1.00 57.28 4338 VAL A N 1
ATOM 4037 C CA . VAL C 2 4338 ? 305.314 266.293 251.007 1.00 58.19 4338 VAL A CA 1
ATOM 4038 C C . VAL C 2 4338 ? 304.672 265.789 252.296 1.00 57.80 4338 VAL A C 1
ATOM 4039 O O . VAL C 2 4338 ? 303.461 265.545 252.346 1.00 58.60 4338 VAL A O 1
ATOM 4043 N N . VAL C 2 4339 ? 305.468 265.623 253.355 1.00 57.28 4339 VAL A N 1
ATOM 4044 C CA . VAL C 2 4339 ? 304.922 265.152 254.626 1.00 57.57 4339 VAL A CA 1
ATOM 4045 C C . VAL C 2 4339 ? 303.943 266.169 255.203 1.00 59.46 4339 VAL A C 1
ATOM 4046 O O . VAL C 2 4339 ? 302.869 265.804 255.698 1.00 59.12 4339 VAL A O 1
ATOM 4050 N N . ALA C 2 4340 ? 304.293 267.456 255.151 1.00 58.98 4340 ALA A N 1
ATOM 4051 C CA . ALA C 2 4340 ? 303.405 268.487 255.678 1.00 58.67 4340 ALA A CA 1
ATOM 4052 C C . ALA C 2 4340 ? 302.119 268.587 254.866 1.00 59.55 4340 ALA A C 1
ATOM 4053 O O . ALA C 2 4340 ? 301.037 268.788 255.431 1.00 59.92 4340 ALA A O 1
ATOM 4055 N N . ARG C 2 4341 ? 302.216 268.457 253.541 1.00 59.30 4341 ARG A N 1
ATOM 4056 C CA . ARG C 2 4341 ? 301.040 268.602 252.688 1.00 59.40 4341 ARG A CA 1
ATOM 4057 C C . ARG C 2 4341 ? 300.030 267.489 252.946 1.00 62.28 4341 ARG A C 1
ATOM 4058 O O . ARG C 2 4341 ? 298.841 267.747 253.167 1.00 65.20 4341 ARG A O 1
ATOM 4060 N N . ALA C 2 4342 ? 300.487 266.240 252.923 1.00 62.16 4342 ALA A N 1
ATOM 4061 C CA . ALA C 2 4342 ? 299.626 265.082 253.119 1.00 63.10 4342 ALA A CA 1
ATOM 4062 C C . ALA C 2 4342 ? 300.067 264.318 254.359 1.00 62.50 4342 ALA A C 1
ATOM 4063 O O . ALA C 2 4342 ? 301.231 263.919 254.467 1.00 62.64 4342 ALA A O 1
ATOM 4065 N N . GLY C 2 4343 ? 299.134 264.106 255.283 1.00 60.61 4343 GLY A N 1
ATOM 4066 C CA . GLY C 2 4343 ? 299.429 263.384 256.505 1.00 58.65 4343 GLY A CA 1
ATOM 4067 C C . GLY C 2 4343 ? 300.334 264.147 257.450 1.00 60.30 4343 GLY A C 1
ATOM 4068 O O . GLY C 2 4343 ? 301.466 263.729 257.709 1.00 60.77 4343 GLY A O 1
ATOM 4069 N N . ALA C 2 4344 ? 299.845 265.268 257.970 1.00 60.31 4344 ALA A N 1
ATOM 4070 C CA . ALA C 2 4344 ? 300.623 266.087 258.892 1.00 59.61 4344 ALA A CA 1
ATOM 4071 C C . ALA C 2 4344 ? 300.725 265.422 260.261 1.00 60.35 4344 ALA A C 1
ATOM 4072 O O . ALA C 2 4344 ? 299.948 264.523 260.584 1.00 62.02 4344 ALA A O 1
ATOM 4074 N N . VAL C 2 4549 ? 293.125 277.479 285.627 1.00 36.56 4549 VAL A N 1
ATOM 4075 C CA . VAL C 2 4549 ? 292.284 276.705 284.723 1.00 36.90 4549 VAL A CA 1
ATOM 4076 C C . VAL C 2 4549 ? 292.763 276.866 283.286 1.00 35.52 4549 VAL A C 1
ATOM 4077 O O . VAL C 2 4549 ? 292.441 276.053 282.420 1.00 32.13 4549 VAL A O 1
ATOM 4081 N N . LYS C 2 4550 ? 293.533 277.923 283.038 1.00 39.29 4550 LYS A N 1
ATOM 4082 C CA . LYS C 2 4550 ? 294.065 278.209 281.713 1.00 36.81 4550 LYS A CA 1
ATOM 4083 C C . LYS C 2 4550 ? 295.455 277.629 281.490 1.00 36.17 4550 LYS A C 1
ATOM 4084 O O . LYS C 2 4550 ? 296.006 277.784 280.395 1.00 36.48 4550 LYS A O 1
ATOM 4086 N N . PHE C 2 4551 ? 296.034 276.967 282.495 1.00 37.26 4551 PHE A N 1
ATOM 4087 C CA . PHE C 2 4551 ? 297.378 276.418 282.345 1.00 34.56 4551 PHE A CA 1
ATOM 4088 C C . PHE C 2 4551 ? 297.418 275.237 281.379 1.00 34.09 4551 PHE A C 1
ATOM 4089 O O . PHE C 2 4551 ? 298.489 274.903 280.860 1.00 34.40 4551 PHE A O 1
ATOM 4097 N N . LEU C 2 4552 ? 296.279 274.595 281.127 1.00 35.90 4552 LEU A N 1
ATOM 4098 C CA . LEU C 2 4552 ? 296.170 273.578 280.089 1.00 34.92 4552 LEU A CA 1
ATOM 4099 C C . LEU C 2 4552 ? 295.196 273.967 278.987 1.00 36.75 4552 LEU A C 1
ATOM 4100 O O . LEU C 2 4552 ? 294.895 273.138 278.123 1.00 36.74 4552 LEU A O 1
ATOM 4105 N N . ASN C 2 4553 ? 294.695 275.204 278.997 1.00 37.89 4553 ASN A N 1
ATOM 4106 C CA . ASN C 2 4553 ? 293.701 275.617 278.011 1.00 38.55 4553 ASN A CA 1
ATOM 4107 C C . ASN C 2 4553 ? 294.333 275.733 276.629 1.00 39.43 4553 ASN A C 1
ATOM 4108 O O . ASN C 2 4553 ? 293.899 275.077 275.675 1.00 40.50 4553 ASN A O 1
ATOM 4113 N N . TYR C 2 4554 ? 295.366 276.571 276.501 1.00 39.74 4554 TYR A N 1
ATOM 4114 C CA . TYR C 2 4554 ? 296.043 276.724 275.219 1.00 42.48 4554 TYR A CA 1
ATOM 4115 C C . TYR C 2 4554 ? 296.851 275.491 274.838 1.00 41.90 4554 TYR A C 1
ATOM 4116 O O . TYR C 2 4554 ? 297.146 275.300 273.653 1.00 43.05 4554 TYR A O 1
ATOM 4125 N N . LEU C 2 4555 ? 297.215 274.656 275.810 1.00 39.86 4555 LEU A N 1
ATOM 4126 C CA . 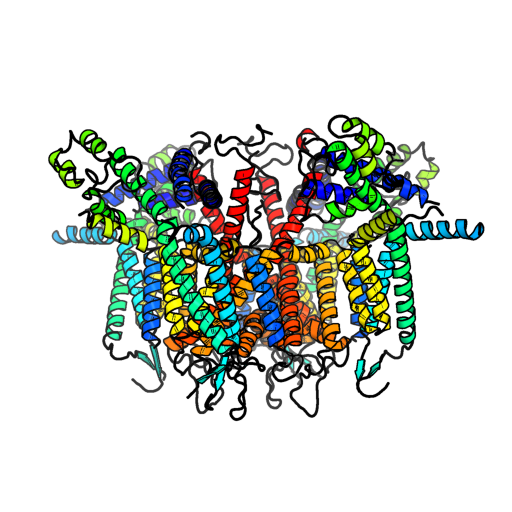LEU C 2 4555 ? 297.990 273.452 275.542 1.00 39.44 4555 LEU A CA 1
ATOM 4127 C C . LEU C 2 4555 ? 297.127 272.290 275.066 1.00 39.36 4555 LEU A C 1
ATOM 4128 O O . LEU C 2 4555 ? 297.666 271.322 274.518 1.00 39.96 4555 LEU A O 1
ATOM 4133 N N . SER C 2 4556 ? 295.808 272.371 275.233 1.00 38.91 4556 SER A N 1
ATOM 4134 C CA . SER C 2 4556 ? 294.917 271.285 274.846 1.00 39.00 4556 SER A CA 1
ATOM 4135 C C . SER C 2 4556 ? 294.479 271.388 273.388 1.00 41.20 4556 SER A C 1
ATOM 4136 O O . SER C 2 4556 ? 294.475 270.384 272.668 1.00 41.91 4556 SER A O 1
ATOM 4139 N N . ARG C 2 4557 ? 294.107 272.589 272.937 1.00 41.32 4557 ARG A N 1
ATOM 4140 C CA . ARG C 2 4557 ? 293.656 272.747 271.559 1.00 42.93 4557 ARG A CA 1
ATOM 4141 C C . ARG C 2 4557 ? 294.800 272.642 270.560 1.00 44.26 4557 ARG A C 1
ATOM 4142 O O . ARG C 2 4557 ? 294.560 272.316 269.393 1.00 45.46 4557 ARG A O 1
ATOM 4150 N N . ASN C 2 4558 ? 296.032 272.907 270.990 1.00 40.59 4558 ASN A N 1
ATOM 4151 C CA . ASN C 2 4558 ? 297.190 272.913 270.108 1.00 42.18 4558 ASN A CA 1
ATOM 4152 C C . ASN C 2 4558 ? 298.006 271.630 270.199 1.00 43.37 4558 ASN A C 1
ATOM 4153 O O . ASN C 2 4558 ? 299.135 271.591 269.700 1.00 45.18 4558 ASN A O 1
ATOM 4158 N N . PHE C 2 4559 ? 297.464 270.584 270.829 1.00 40.41 4559 PHE A N 1
ATOM 4159 C CA . PHE C 2 4559 ? 298.198 269.328 270.947 1.00 40.26 4559 PHE A CA 1
ATOM 4160 C C . PHE C 2 4559 ? 298.461 268.710 269.579 1.00 41.47 4559 PHE A C 1
ATOM 4161 O O . PHE C 2 4559 ? 299.551 268.181 269.328 1.00 44.39 4559 PHE A O 1
ATOM 4169 N N . TYR C 2 4560 ? 297.473 268.760 268.683 1.00 41.15 4560 TYR A N 1
ATOM 4170 C CA . TYR C 2 4560 ? 297.674 268.240 267.335 1.00 41.74 4560 TYR A CA 1
ATOM 4171 C C . TYR C 2 4560 ? 298.755 269.024 266.601 1.00 42.30 4560 TYR A C 1
ATOM 4172 O O . TYR C 2 4560 ? 299.589 268.439 265.899 1.00 43.78 4560 TYR A O 1
ATOM 4181 N N . THR C 2 4561 ? 298.756 270.350 266.749 1.00 41.32 4561 THR A N 1
ATOM 4182 C CA . THR C 2 4561 ? 299.842 271.157 266.207 1.00 42.67 4561 THR A CA 1
ATOM 4183 C C . THR C 2 4561 ? 301.142 270.949 266.971 1.00 41.76 4561 THR A C 1
ATOM 4184 O O . THR C 2 4561 ? 302.221 271.076 266.383 1.00 42.77 4561 THR A O 1
ATOM 4188 N N . LEU C 2 4562 ? 301.062 270.631 268.265 1.00 41.37 4562 LEU A N 1
ATOM 4189 C CA . LEU C 2 4562 ? 302.266 270.342 269.037 1.00 39.65 4562 LEU A CA 1
ATOM 4190 C C . LEU C 2 4562 ? 302.971 269.098 268.510 1.00 38.97 4562 LEU A C 1
ATOM 4191 O O . LEU C 2 4562 ? 304.206 269.058 268.443 1.00 41.61 4562 LEU A O 1
ATOM 4196 N N . ARG C 2 4563 ? 302.204 268.072 268.133 1.00 39.86 4563 ARG A N 1
ATOM 4197 C CA . ARG C 2 4563 ? 302.806 266.880 267.544 1.00 40.66 4563 ARG A CA 1
ATOM 4198 C C . ARG C 2 4563 ? 303.466 267.185 266.205 1.00 40.57 4563 ARG A C 1
ATOM 4199 O O . ARG C 2 4563 ? 304.538 266.647 265.908 1.00 40.28 4563 ARG A O 1
ATOM 4207 N N . PHE C 2 4564 ? 302.846 268.038 265.385 1.00 41.18 4564 PHE A N 1
ATOM 4208 C CA . PHE C 2 4564 ? 303.471 268.447 264.130 1.00 41.01 4564 PHE A CA 1
ATOM 4209 C C . PHE C 2 4564 ? 304.760 269.219 264.384 1.00 39.64 4564 PHE A C 1
ATOM 4210 O O . PHE C 2 4564 ? 305.748 269.053 263.659 1.00 39.57 4564 PHE A O 1
ATOM 4218 N N . LEU C 2 4565 ? 304.763 270.075 265.408 1.00 40.29 4565 LEU A N 1
ATOM 4219 C CA . LEU C 2 4565 ? 305.971 270.810 265.772 1.00 38.03 4565 LEU A CA 1
ATOM 4220 C C . LEU C 2 4565 ? 307.077 269.853 266.210 1.00 36.30 4565 LEU A C 1
ATOM 4221 O O . LEU C 2 4565 ? 308.247 270.016 265.832 1.00 39.80 4565 LEU A O 1
ATOM 4226 N N . ALA C 2 4566 ? 306.717 268.838 267.000 1.00 35.67 4566 ALA A N 1
ATOM 4227 C CA . ALA C 2 4566 ? 307.687 267.828 267.413 1.00 37.29 4566 ALA A CA 1
ATOM 4228 C C . ALA C 2 4566 ? 308.223 267.052 266.216 1.00 38.01 4566 ALA A C 1
ATOM 4229 O O . ALA C 2 4566 ? 309.416 266.734 266.157 1.00 38.79 4566 ALA A O 1
ATOM 4231 N N . LEU C 2 4567 ? 307.351 266.724 265.260 1.00 38.47 4567 LEU A N 1
ATOM 4232 C CA . LEU C 2 4567 ? 307.797 266.038 264.051 1.00 37.79 4567 LEU A CA 1
ATOM 4233 C C . LEU C 2 4567 ? 308.753 266.909 263.245 1.00 37.83 4567 LEU A C 1
ATOM 4234 O O . LEU C 2 4567 ? 309.735 266.411 262.682 1.00 38.27 4567 LEU A O 1
ATOM 4239 N N . PHE C 2 4568 ? 308.473 268.212 263.167 1.00 39.27 4568 PHE A N 1
ATOM 4240 C CA . PHE C 2 4568 ? 309.379 269.128 262.480 1.00 37.98 4568 PHE A CA 1
ATOM 4241 C C . PHE C 2 4568 ? 310.743 269.161 263.156 1.00 36.43 4568 PHE A C 1
ATOM 4242 O O . PHE C 2 4568 ? 311.781 269.146 262.481 1.00 38.95 4568 PHE A O 1
ATOM 4250 N N . LEU C 2 4569 ? 310.762 269.208 264.490 1.00 35.61 4569 LEU A N 1
ATOM 4251 C CA . LEU C 2 4569 ? 312.035 269.169 265.208 1.00 34.50 4569 LEU A CA 1
ATOM 4252 C C . LEU C 2 4569 ? 312.773 267.857 264.975 1.00 33.66 4569 LEU A C 1
ATOM 4253 O O . LEU C 2 4569 ? 313.999 267.848 264.810 1.00 34.49 4569 LEU A O 1
ATOM 4258 N N . ALA C 2 4570 ? 312.048 266.737 264.973 1.00 34.49 4570 ALA A N 1
ATOM 4259 C CA . ALA C 2 4570 ? 312.683 265.449 264.710 1.00 33.34 4570 ALA A CA 1
ATOM 4260 C C . ALA C 2 4570 ? 313.294 265.417 263.316 1.00 34.16 4570 ALA A C 1
ATOM 4261 O O . ALA C 2 4570 ? 314.420 264.940 263.133 1.00 36.19 4570 ALA A O 1
ATOM 4263 N N . PHE C 2 4571 ? 312.570 265.937 262.322 1.00 36.58 4571 PHE A N 1
ATOM 4264 C CA . PHE C 2 4571 ? 313.105 266.000 260.966 1.00 36.21 4571 PHE A CA 1
ATOM 4265 C C . PHE C 2 4571 ? 314.345 266.882 260.902 1.00 32.86 4571 PHE A C 1
ATOM 4266 O O . PHE C 2 4571 ? 315.330 266.534 260.239 1.00 33.90 4571 PHE A O 1
ATOM 4274 N N . ALA C 2 4572 ? 314.318 268.027 261.588 1.00 33.42 4572 ALA A N 1
ATOM 4275 C CA . ALA C 2 4572 ? 315.465 268.929 261.570 1.00 33.51 4572 ALA A CA 1
ATOM 4276 C C . ALA C 2 4572 ? 316.694 268.275 262.191 1.00 31.81 4572 ALA A C 1
ATOM 4277 O O . ALA C 2 4572 ? 317.792 268.324 261.622 1.00 35.10 4572 ALA A O 1
ATOM 4279 N N . ILE C 2 4573 ? 316.529 267.653 263.361 1.00 32.94 4573 ILE A N 1
ATOM 4280 C CA . ILE C 2 4573 ? 317.669 267.023 264.021 1.00 31.52 4573 ILE A CA 1
ATOM 4281 C C . ILE C 2 4573 ? 318.172 265.832 263.212 1.00 31.74 4573 ILE A C 1
ATOM 4282 O O . ILE C 2 4573 ? 319.380 265.576 263.152 1.00 33.48 4573 ILE A O 1
ATOM 4287 N N . ASN C 2 4574 ? 317.267 265.100 262.554 1.00 32.61 4574 ASN A N 1
ATOM 4288 C CA . ASN C 2 4574 ? 317.703 264.015 261.683 1.00 32.09 4574 ASN A CA 1
ATOM 4289 C C . ASN C 2 4574 ? 318.504 264.548 260.502 1.00 32.48 4574 ASN A C 1
ATOM 4290 O O . ASN C 2 4574 ? 319.489 263.930 260.081 1.00 33.17 4574 ASN A O 1
ATOM 4295 N N . PHE C 2 4575 ? 318.091 265.692 259.950 1.00 33.76 4575 PHE A N 1
ATOM 4296 C CA . PHE C 2 4575 ? 318.837 266.292 258.848 1.00 32.55 4575 PHE A CA 1
ATOM 4297 C C . PHE C 2 4575 ? 320.228 266.728 259.292 1.00 32.65 4575 PHE A C 1
ATOM 4298 O O . PHE C 2 4575 ? 321.213 266.505 258.578 1.00 36.22 4575 PHE A O 1
ATOM 4306 N N . ILE C 2 4576 ? 320.332 267.357 260.467 1.00 32.08 4576 ILE A N 1
ATOM 4307 C CA . ILE C 2 4576 ? 321.650 267.749 260.966 1.00 32.23 4576 ILE A CA 1
ATOM 4308 C C . ILE C 2 4576 ? 322.499 266.541 261.346 1.00 32.14 4576 ILE A C 1
ATOM 4309 O O . ILE C 2 4576 ? 323.732 266.624 261.324 1.00 34.40 4576 ILE A O 1
ATOM 4314 N N . LEU C 2 4577 ? 321.875 265.412 261.687 1.00 31.95 4577 LEU A N 1
ATOM 4315 C CA . LEU C 2 4577 ? 322.627 264.213 262.037 1.00 31.66 4577 LEU A CA 1
ATOM 4316 C C . LEU C 2 4577 ? 323.381 263.614 260.856 1.00 32.05 4577 LEU A C 1
ATOM 4317 O O . LEU C 2 4577 ? 324.216 262.727 261.065 1.00 33.86 4577 LEU A O 1
ATOM 4322 N N . LEU C 2 4578 ? 323.114 264.068 259.632 1.00 32.13 4578 LEU A N 1
ATOM 4323 C CA . LEU C 2 4578 ? 323.741 263.510 258.441 1.00 30.38 4578 LEU A CA 1
ATOM 4324 C C . LEU C 2 4578 ? 325.147 264.045 258.193 1.00 32.50 4578 LEU A C 1
ATOM 4325 O O . LEU C 2 4578 ? 325.799 263.599 257.243 1.00 36.61 4578 LEU A O 1
ATOM 4330 N N . PHE C 2 4579 ? 325.628 264.982 259.010 1.00 32.09 4579 PHE A N 1
ATOM 4331 C CA . PHE C 2 4579 ? 326.946 265.575 258.831 1.00 32.58 4579 PHE A CA 1
ATOM 4332 C C . PHE C 2 4579 ? 327.967 265.053 259.836 1.00 34.44 4579 PHE A C 1
ATOM 4333 O O . PHE C 2 4579 ? 328.927 265.760 260.159 1.00 39.11 4579 PHE A O 1
ATOM 4341 N N . TYR C 2 4580 ? 327.782 263.834 260.335 1.00 33.17 4580 TYR A N 1
ATOM 4342 C CA . TYR C 2 4580 ? 328.713 263.261 261.293 1.00 33.86 4580 TYR A CA 1
ATOM 4343 C C . TYR C 2 4580 ? 329.955 262.723 260.587 1.00 35.53 4580 TYR A C 1
ATOM 4344 O O . TYR C 2 4580 ? 329.948 262.438 259.386 1.00 38.47 4580 TYR A O 1
ATOM 4353 N N . LYS C 2 4581 ? 331.033 262.587 261.356 1.00 37.37 4581 LYS A N 1
ATOM 4354 C CA . LYS C 2 4581 ? 332.287 262.058 260.840 1.00 40.06 4581 LYS A CA 1
ATOM 4355 C C . LYS C 2 4581 ? 333.052 261.388 261.972 1.00 42.79 4581 LYS A C 1
ATOM 4356 O O . LYS C 2 4581 ? 332.811 261.652 263.152 1.00 46.37 4581 LYS A O 1
ATOM 4362 N N . VAL C 2 4582 ? 333.983 260.514 261.594 1.00 40.71 4582 VAL A N 1
ATOM 4363 C CA . VAL C 2 4582 ? 334.851 259.824 262.540 1.00 42.15 4582 VAL A CA 1
ATOM 4364 C C . VAL C 2 4582 ? 336.298 260.029 262.115 1.00 43.88 4582 VAL A C 1
ATOM 4365 O O . VAL C 2 4582 ? 336.615 260.010 260.921 1.00 45.72 4582 VAL A O 1
ATOM 4369 N N . SER C 2 4583 ? 337.171 260.241 263.096 1.00 44.41 4583 SER A N 1
ATOM 4370 C CA . SER C 2 4583 ? 338.591 260.417 262.831 1.00 48.25 4583 SER A CA 1
ATOM 4371 C C . SER C 2 4583 ? 339.369 260.106 264.100 1.00 50.19 4583 SER A C 1
ATOM 4372 O O . SER C 2 4583 ? 338.822 260.122 265.206 1.00 51.19 4583 SER A O 1
ATOM 4375 N N . ASP C 2 4584 ? 340.658 259.820 263.923 1.00 51.25 4584 ASP A N 1
ATOM 4376 C CA . ASP C 2 4584 ? 341.541 259.550 265.050 1.00 53.18 4584 ASP A CA 1
ATOM 4377 C C . ASP C 2 4584 ? 342.154 260.813 265.638 1.00 55.72 4584 ASP A C 1
ATOM 4378 O O . ASP C 2 4584 ? 342.546 260.805 266.811 1.00 57.81 4584 ASP A O 1
ATOM 4380 N N . SER C 2 4585 ? 342.246 261.886 264.858 1.00 56.02 4585 SER A N 1
ATOM 4381 C CA . SER C 2 4585 ? 342.799 263.130 265.364 1.00 56.99 4585 SER A CA 1
ATOM 4382 C C . SER C 2 4585 ? 341.831 263.778 266.355 1.00 57.40 4585 SER A C 1
ATOM 4383 O O . SER C 2 4585 ? 340.617 263.570 266.275 1.00 56.72 4585 SER A O 1
ATOM 4385 N N . PRO C 2 4586 ? 342.346 264.554 267.307 1.00 59.54 4586 PRO A N 1
ATOM 4386 C CA . PRO C 2 4586 ? 341.460 265.241 268.240 1.00 60.20 4586 PRO A CA 1
ATOM 4387 C C . PRO C 2 4586 ? 340.574 266.229 267.506 1.00 59.77 4586 PRO A C 1
ATOM 4388 O O . PRO C 2 4586 ? 340.985 266.823 266.492 1.00 61.11 4586 PRO A O 1
ATOM 4392 N N . PRO C 2 4587 ? 339.334 266.427 267.980 1.00 59.75 4587 PRO A N 1
ATOM 4393 C CA . PRO C 2 4587 ? 338.367 267.362 267.390 1.00 58.88 4587 PRO A CA 1
ATOM 4394 C C . PRO C 2 4587 ? 338.925 268.774 267.227 1.00 57.08 4587 PRO A C 1
ATOM 4395 O O . PRO C 2 4587 ? 338.906 269.297 266.113 1.00 56.73 4587 PRO A O 1
ATOM 4399 N N . ASN C 2 4626 ? 341.440 256.283 269.177 1.00 49.94 4626 ASN A N 1
ATOM 4400 C CA . ASN C 2 4626 ? 340.057 256.366 269.632 1.00 50.25 4626 ASN A CA 1
ATOM 4401 C C . ASN C 2 4626 ? 339.217 257.210 268.679 1.00 51.71 4626 ASN A C 1
ATOM 4402 O O . ASN C 2 4626 ? 339.452 258.409 268.528 1.00 52.59 4626 ASN A O 1
ATOM 4404 N N . MET C 2 4627 ? 338.240 256.575 268.037 1.00 50.73 4627 MET A N 1
ATOM 4405 C CA . MET C 2 4627 ? 337.367 257.283 267.112 1.00 49.54 4627 MET A CA 1
ATOM 4406 C C . MET C 2 4627 ? 336.491 258.280 267.860 1.00 47.61 4627 MET A C 1
ATOM 4407 O O . MET C 2 4627 ? 335.997 257.999 268.956 1.00 48.68 4627 MET A O 1
ATOM 4409 N N . VAL C 2 4628 ? 336.298 259.451 267.259 1.00 47.33 4628 VAL A N 1
ATOM 4410 C CA . VAL C 2 4628 ? 335.493 260.518 267.840 1.00 47.92 4628 VAL A CA 1
ATOM 4411 C C . VAL C 2 4628 ? 334.398 260.897 266.852 1.00 45.75 4628 VAL A C 1
ATOM 4412 O O . VAL C 2 4628 ? 334.578 260.784 265.634 1.00 47.03 4628 VAL A O 1
ATOM 4416 N N . TYR C 2 4629 ? 333.252 261.313 267.383 1.00 45.73 4629 TYR A N 1
ATOM 4417 C CA . TYR C 2 4629 ? 332.120 261.756 266.577 1.00 44.86 4629 TYR A CA 1
ATOM 4418 C C . TYR C 2 4629 ? 332.084 263.280 266.598 1.00 47.10 4629 TYR A C 1
ATOM 4419 O O . TYR C 2 4629 ? 331.747 263.885 267.621 1.00 49.51 4629 TYR A O 1
ATOM 4428 N N . TYR C 2 4630 ? 332.431 263.899 265.470 1.00 43.83 4630 TYR A N 1
ATOM 4429 C CA . TYR C 2 4630 ? 332.474 265.354 265.392 1.00 42.43 4630 TYR A CA 1
ATOM 4430 C C . TYR C 2 4630 ? 331.636 265.870 264.229 1.00 42.66 4630 TYR A C 1
ATOM 4431 O O . TYR C 2 4630 ? 330.930 265.098 263.572 1.00 41.79 4630 TYR A O 1
ATOM 4440 N N . PHE C 2 4631 ? 331.710 267.172 263.970 1.00 44.37 4631 PHE A N 1
ATOM 4441 C CA . PHE C 2 4631 ? 330.912 267.826 262.944 1.00 42.95 4631 PHE A CA 1
ATOM 4442 C C . PHE C 2 4631 ? 331.802 268.333 261.818 1.00 45.69 4631 PHE A C 1
ATOM 4443 O O . PHE C 2 4631 ? 332.916 268.809 262.059 1.00 48.99 4631 PHE A O 1
ATOM 4451 N N . LEU C 2 4632 ? 331.302 268.229 260.590 1.00 44.21 4632 LEU A N 1
ATOM 4452 C CA . LEU C 2 4632 ? 331.941 268.811 259.412 1.00 48.40 4632 LEU A CA 1
ATOM 4453 C C . LEU C 2 4632 ? 330.958 269.814 258.817 1.00 48.82 4632 LEU A C 1
ATOM 4454 O O . LEU C 2 4632 ? 329.975 269.427 258.177 1.00 48.83 4632 LEU A O 1
ATOM 4459 N N . GLU C 2 4633 ? 331.223 271.100 259.028 1.00 48.27 4633 GLU A N 1
ATOM 4460 C CA . GLU C 2 4633 ? 330.337 272.169 258.592 1.00 47.45 4633 GLU A CA 1
ATOM 4461 C C . GLU C 2 4633 ? 331.077 273.102 257.644 1.00 49.42 4633 GLU A C 1
ATOM 4462 O O . GLU C 2 4633 ? 332.248 273.428 257.865 1.00 49.73 4633 GLU A O 1
ATOM 4464 N N . GLU C 2 4634 ? 330.385 273.530 256.588 1.00 48.96 4634 GLU A N 1
ATOM 4465 C CA . GLU C 2 4634 ? 330.954 274.443 255.597 1.00 47.77 4634 GLU A CA 1
ATOM 4466 C C . GLU C 2 4634 ? 330.827 275.869 256.125 1.00 47.48 4634 GLU A C 1
ATOM 4467 O O . GLU C 2 4634 ? 329.946 276.641 255.737 1.00 50.71 4634 GLU A O 1
ATOM 4469 N N . SER C 2 4635 ? 331.728 276.211 257.045 1.00 47.22 4635 SER A N 1
ATOM 4470 C CA . SER C 2 4635 ? 331.823 277.524 257.679 1.00 49.06 4635 SER A CA 1
ATOM 4471 C C . SER C 2 4635 ? 330.587 277.883 258.496 1.00 48.60 4635 SER A C 1
ATOM 4472 O O . SER C 2 4635 ? 330.428 279.045 258.891 1.00 47.61 4635 SER A O 1
ATOM 4474 N N . THR C 2 4636 ? 329.704 276.920 258.763 1.00 47.84 4636 THR A N 1
ATOM 4475 C CA . THR C 2 4636 ? 328.517 277.158 259.584 1.00 47.80 4636 THR A CA 1
ATOM 4476 C C . THR C 2 4636 ? 328.795 276.639 260.992 1.00 46.47 4636 THR A C 1
ATOM 4477 O O . THR C 2 4636 ? 328.462 275.510 261.358 1.00 48.01 4636 THR A O 1
ATOM 4481 N N . GLY C 2 4637 ? 329.422 277.497 261.798 1.00 44.97 4637 GLY A N 1
ATOM 4482 C CA . GLY C 2 4637 ? 329.783 277.128 263.155 1.00 46.11 4637 GLY A CA 1
ATOM 4483 C C . GLY C 2 4637 ? 328.628 277.111 264.133 1.00 49.22 4637 GLY A C 1
ATOM 4484 O O . GLY C 2 4637 ? 328.815 276.676 265.275 1.00 50.30 4637 GLY A O 1
ATOM 4485 N N . TYR C 2 4638 ? 327.447 277.569 263.718 1.00 50.58 4638 TYR A N 1
ATOM 4486 C CA . TYR C 2 4638 ? 326.266 277.583 264.568 1.00 48.34 4638 TYR A CA 1
ATOM 4487 C C . TYR C 2 4638 ? 325.440 276.307 264.447 1.00 45.29 4638 TYR A C 1
ATOM 4488 O O . TYR C 2 4638 ? 324.234 276.335 264.714 1.00 48.49 4638 TYR A O 1
ATOM 4497 N N . MET C 2 4639 ? 326.059 275.195 264.051 1.00 43.63 4639 MET A N 1
ATOM 4498 C CA . MET C 2 4639 ? 325.326 273.954 263.832 1.00 44.41 4639 MET A CA 1
ATOM 4499 C C . MET C 2 4639 ? 325.208 273.112 265.098 1.00 43.83 4639 MET A C 1
ATOM 4500 O O . MET C 2 4639 ? 324.128 272.589 265.390 1.00 45.27 4639 MET A O 1
ATOM 4505 N N . GLU C 2 4640 ? 326.300 272.955 265.848 1.00 42.02 4640 GLU A N 1
ATOM 4506 C CA . GLU C 2 4640 ? 326.230 272.215 267.107 1.00 41.59 4640 GLU A CA 1
ATOM 4507 C C . GLU C 2 4640 ? 325.336 272.890 268.142 1.00 44.21 4640 GLU A C 1
ATOM 4508 O O . GLU C 2 4640 ? 324.523 272.188 268.772 1.00 45.91 4640 GLU A O 1
ATOM 4510 N N . PRO C 2 4641 ? 325.436 274.203 268.396 1.00 41.67 4641 PRO A N 1
ATOM 4511 C CA . PRO C 2 4641 ? 324.452 274.832 269.292 1.00 40.68 4641 PRO A CA 1
ATOM 4512 C C . PRO C 2 4641 ? 323.029 274.718 268.785 1.00 41.94 4641 PRO A C 1
ATOM 4513 O O . PRO C 2 4641 ? 322.102 274.566 269.591 1.00 43.99 4641 PRO A O 1
ATOM 4517 N N . ALA C 2 4642 ? 322.826 274.7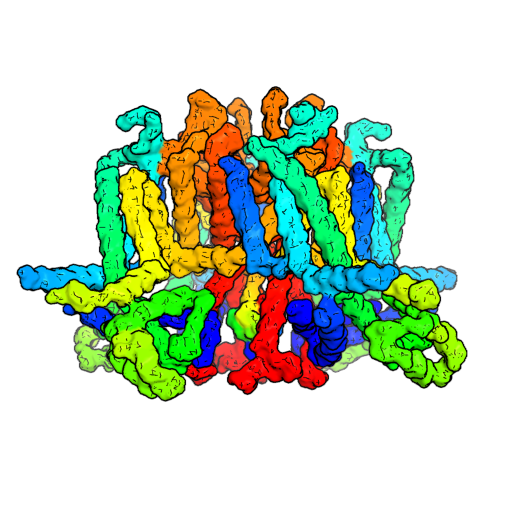81 267.466 1.00 41.46 4642 ALA A N 1
ATOM 4518 C CA . ALA C 2 4642 ? 321.487 274.596 266.917 1.00 42.47 4642 ALA A CA 1
ATOM 4519 C C . ALA C 2 4642 ? 320.963 273.199 267.216 1.00 38.21 4642 ALA A C 1
ATOM 4520 O O . ALA C 2 4642 ? 319.797 273.034 267.587 1.00 41.43 4642 ALA A O 1
ATOM 4522 N N . LEU C 2 4643 ? 321.815 272.182 267.067 1.00 37.32 4643 LEU A N 1
ATOM 4523 C CA . LEU C 2 4643 ? 321.403 270.817 267.382 1.00 37.11 4643 LEU A CA 1
ATOM 4524 C C . LEU C 2 4643 ? 321.089 270.663 268.864 1.00 36.82 4643 LEU A C 1
ATOM 4525 O O . LEU C 2 4643 ? 320.124 269.986 269.234 1.00 37.76 4643 LEU A O 1
ATOM 4530 N N . TRP C 2 4644 ? 321.899 271.279 269.729 1.00 37.10 4644 TRP A N 1
ATOM 4531 C CA . TRP C 2 4644 ? 321.648 271.196 271.166 1.00 37.61 4644 TRP A CA 1
ATOM 4532 C C . TRP C 2 4644 ? 320.316 271.846 271.531 1.00 40.34 4644 TRP A C 1
ATOM 4533 O O . TRP C 2 4644 ? 319.509 271.271 272.277 1.00 41.01 4644 TRP A O 1
ATOM 4544 N N . CYS C 2 4645 ? 320.064 273.046 271.000 1.00 40.07 4645 CYS A N 1
ATOM 4545 C CA . CYS C 2 4645 ? 318.800 273.725 271.264 1.00 35.04 4645 CYS A CA 1
ATOM 4546 C C . CYS C 2 4645 ? 317.624 272.937 270.705 1.00 32.53 4645 CYS A C 1
ATOM 4547 O O . CYS C 2 4645 ? 316.563 272.861 271.335 1.00 36.75 4645 CYS A O 1
ATOM 4550 N N . LEU C 2 4646 ? 317.789 272.348 269.518 1.00 31.67 4646 LEU A N 1
ATOM 4551 C CA . LEU C 2 4646 ? 316.717 271.559 268.925 1.00 31.93 4646 LEU A CA 1
ATOM 4552 C C . LEU C 2 4646 ? 316.422 270.315 269.752 1.00 33.11 4646 LEU A C 1
ATOM 4553 O O . LEU C 2 4646 ? 315.259 269.939 269.913 1.00 35.60 4646 LEU A O 1
ATOM 4558 N N . SER C 2 4647 ? 317.459 269.663 270.283 1.00 31.34 4647 SER A N 1
ATOM 4559 C CA . SER C 2 4647 ? 317.241 268.501 271.141 1.00 31.57 4647 SER A CA 1
ATOM 4560 C C . SER C 2 4647 ? 316.521 268.890 272.427 1.00 34.20 4647 SER A C 1
ATOM 4561 O O . SER C 2 4647 ? 315.607 268.182 272.877 1.00 38.24 4647 SER A O 1
ATOM 4564 N N . LEU C 2 4648 ? 316.922 270.010 273.037 1.00 33.27 4648 LEU A N 1
ATOM 4565 C CA . LEU C 2 4648 ? 316.238 270.468 274.243 1.00 32.43 4648 LEU A CA 1
ATOM 4566 C C . LEU C 2 4648 ? 314.777 270.800 273.957 1.00 31.17 4648 LEU A C 1
ATOM 4567 O O . LEU C 2 4648 ? 313.881 270.414 274.719 1.00 33.93 4648 LEU A O 1
ATOM 4572 N N . LEU C 2 4649 ? 314.515 271.499 272.851 1.00 28.87 4649 LEU A N 1
ATOM 4573 C CA . LEU C 2 4649 ? 313.140 271.831 272.501 1.00 28.70 4649 LEU A CA 1
ATOM 4574 C C . LEU C 2 4649 ? 312.337 270.586 272.147 1.00 29.63 4649 LEU A C 1
ATOM 4575 O O . LEU C 2 4649 ? 311.135 270.530 272.423 1.00 33.44 4649 LEU A O 1
ATOM 4580 N N . HIS C 2 4650 ? 312.979 269.578 271.553 1.00 27.64 4650 HIS A N 1
ATOM 4581 C CA . HIS C 2 4650 ? 312.297 268.331 271.234 1.00 29.15 4650 HIS A CA 1
ATOM 4582 C C . HIS C 2 4650 ? 311.903 267.558 272.483 1.00 30.07 4650 HIS A C 1
ATOM 4583 O O . HIS C 2 4650 ? 310.770 267.070 272.562 1.00 34.48 4650 HIS A O 1
ATOM 4590 N N . THR C 2 4651 ? 312.795 267.442 273.465 1.00 29.61 4651 THR A N 1
ATOM 4591 C CA . THR C 2 4651 ? 312.387 266.797 274.708 1.00 31.13 4651 THR A CA 1
ATOM 4592 C C . THR C 2 4651 ? 311.345 267.619 275.462 1.00 30.31 4651 THR A C 1
ATOM 4593 O O . THR C 2 4651 ? 310.434 267.042 276.073 1.00 30.90 4651 THR A O 1
ATOM 4597 N N . LEU C 2 4652 ? 311.419 268.953 275.387 1.00 30.29 4652 LEU A N 1
ATOM 4598 C CA . LEU C 2 4652 ? 310.401 269.784 276.023 1.00 28.34 4652 LEU A CA 1
ATOM 4599 C C . LEU C 2 4652 ? 309.036 269.588 275.371 1.00 29.11 4652 LEU A C 1
ATOM 4600 O O . LEU C 2 4652 ? 308.019 269.478 276.066 1.00 33.94 4652 LEU A O 1
ATOM 4605 N N . VAL C 2 4653 ? 308.989 269.541 274.037 1.00 26.91 4653 VAL A N 1
ATOM 4606 C CA . VAL C 2 4653 ? 307.711 269.367 273.356 1.00 27.28 4653 VAL A CA 1
ATOM 4607 C C . VAL C 2 4653 ? 307.187 267.948 273.547 1.00 28.62 4653 VAL A C 1
ATOM 4608 O O . VAL C 2 4653 ? 305.970 267.734 273.591 1.00 33.95 4653 VAL A O 1
ATOM 4612 N N . ALA C 2 4654 ? 308.077 266.959 273.678 1.00 28.30 4654 ALA A N 1
ATOM 4613 C CA . ALA C 2 4654 ? 307.626 265.616 274.031 1.00 27.37 4654 ALA A CA 1
ATOM 4614 C C . ALA C 2 4654 ? 306.986 265.600 275.414 1.00 29.09 4654 ALA A C 1
ATOM 4615 O O . ALA C 2 4654 ? 305.944 264.963 275.621 1.00 33.23 4654 ALA A O 1
ATOM 4617 N N . PHE C 2 4655 ? 307.595 266.303 276.374 1.00 29.50 4655 PHE A N 1
ATOM 4618 C CA . PHE C 2 4655 ? 306.993 266.416 277.699 1.00 30.86 4655 PHE A CA 1
ATOM 4619 C C . PHE C 2 4655 ? 305.642 267.120 277.633 1.00 31.31 4655 PHE A C 1
ATOM 4620 O O . PHE C 2 4655 ? 304.687 266.711 278.303 1.00 35.36 4655 PHE A O 1
ATOM 4628 N N . LEU C 2 4656 ? 305.543 268.179 276.828 1.00 30.15 4656 LEU A N 1
ATOM 4629 C CA . LEU C 2 4656 ? 304.270 268.882 276.685 1.00 28.94 4656 LEU A CA 1
ATOM 4630 C C . LEU C 2 4656 ? 303.202 267.978 276.079 1.00 28.98 4656 LEU A C 1
ATOM 4631 O O . LEU C 2 4656 ? 302.042 268.003 276.507 1.00 33.58 4656 LEU A O 1
ATOM 4636 N N . CYS C 2 4657 ? 303.570 267.180 275.075 1.00 28.25 4657 CYS A N 1
ATOM 4637 C CA . CYS C 2 4657 ? 302.609 266.271 274.457 1.00 30.53 4657 CYS A CA 1
ATOM 4638 C C . CYS C 2 4657 ? 302.144 265.201 275.437 1.00 32.53 4657 CYS A C 1
ATOM 4639 O O . CYS C 2 4657 ? 300.947 264.889 275.502 1.00 35.63 4657 CYS A O 1
ATOM 4642 N N . ILE C 2 4658 ? 303.073 264.620 276.203 1.00 32.25 4658 ILE A N 1
ATOM 4643 C CA . ILE C 2 4658 ? 302.674 263.596 277.165 1.00 31.09 4658 ILE A CA 1
ATOM 4644 C C . ILE C 2 4658 ? 301.855 264.209 278.295 1.00 30.80 4658 ILE A C 1
ATOM 4645 O O . ILE C 2 4658 ? 301.019 263.529 278.904 1.00 31.77 4658 ILE A O 1
ATOM 4650 N N . ILE C 2 4659 ? 302.070 265.492 278.597 1.00 30.45 4659 ILE A N 1
ATOM 4651 C CA . ILE C 2 4659 ? 301.240 266.169 279.587 1.00 30.46 4659 ILE A CA 1
ATOM 4652 C C . ILE C 2 4659 ? 299.835 266.398 279.040 1.00 30.02 4659 ILE A C 1
ATOM 4653 O O . ILE C 2 4659 ? 298.839 266.195 279.743 1.00 33.04 4659 ILE A O 1
ATOM 4658 N N . GLY C 2 4660 ? 299.730 266.820 277.779 1.00 29.75 4660 GLY A N 1
ATOM 4659 C CA . GLY C 2 4660 ? 298.426 267.112 277.208 1.00 28.68 4660 GLY A CA 1
ATOM 4660 C C . GLY C 2 4660 ? 297.595 265.878 276.920 1.00 30.29 4660 GLY A C 1
ATOM 4661 O O . GLY C 2 4660 ? 296.360 265.944 276.925 1.00 33.68 4660 GLY A O 1
ATOM 4662 N N . TYR C 2 4661 ? 298.249 264.743 276.657 1.00 30.01 4661 TYR A N 1
ATOM 4663 C CA . TYR C 2 4661 ? 297.502 263.534 276.320 1.00 29.31 4661 TYR A CA 1
ATOM 4664 C C . TYR C 2 4661 ? 296.625 263.071 277.477 1.00 28.51 4661 TYR A C 1
ATOM 4665 O O . TYR C 2 4661 ? 295.480 262.654 277.265 1.00 29.37 4661 TYR A O 1
ATOM 4674 N N . ASN C 2 4662 ? 297.142 263.127 278.708 1.00 30.19 4662 ASN A N 1
ATOM 4675 C CA . ASN C 2 4662 ? 296.371 262.634 279.845 1.00 30.14 4662 ASN A CA 1
ATOM 4676 C C . ASN C 2 4662 ? 295.133 263.481 280.113 1.00 29.40 4662 ASN A C 1
ATOM 4677 O O . ASN C 2 4662 ? 294.211 263.017 280.793 1.00 31.77 4662 ASN A O 1
ATOM 4682 N N . CYS C 2 4663 ? 295.097 264.711 279.599 1.00 28.42 4663 CYS A N 1
ATOM 4683 C CA . CYS C 2 4663 ? 293.942 265.581 279.742 1.00 30.97 4663 CYS A CA 1
ATOM 4684 C C . CYS C 2 4663 ? 293.069 265.650 278.499 1.00 31.72 4663 CYS A C 1
ATOM 4685 O O . CYS C 2 4663 ? 291.938 266.138 278.590 1.00 31.35 4663 CYS A O 1
ATOM 4688 N N . LEU C 2 4664 ? 293.555 265.183 277.348 1.00 32.46 4664 LEU A N 1
ATOM 4689 C CA . LEU C 2 4664 ? 292.788 265.270 276.111 1.00 30.21 4664 LEU A CA 1
ATOM 4690 C C . LEU C 2 4664 ? 292.054 263.973 275.780 1.00 28.80 4664 LEU A C 1
ATOM 4691 O O . LEU C 2 4664 ? 290.831 263.981 275.615 1.00 30.08 4664 LEU A O 1
ATOM 4696 N N . LYS C 2 4665 ? 292.776 262.851 275.678 1.00 27.86 4665 LYS A N 1
ATOM 4697 C CA . LYS C 2 4665 ? 292.184 261.585 275.264 1.00 27.46 4665 LYS A CA 1
ATOM 4698 C C . LYS C 2 4665 ? 292.025 260.567 276.383 1.00 25.91 4665 LYS A C 1
ATOM 4699 O O . LYS C 2 4665 ? 291.185 259.670 276.257 1.00 28.43 4665 LYS A O 1
ATOM 4705 N N . VAL C 2 4666 ? 292.809 260.669 277.458 1.00 25.16 4666 VAL A N 1
ATOM 4706 C CA . VAL C 2 4666 ? 292.659 259.734 278.577 1.00 25.86 4666 VAL A CA 1
ATOM 4707 C C . VAL C 2 4666 ? 291.261 259.779 279.184 1.00 28.05 4666 VAL A C 1
ATOM 4708 O O . VAL C 2 4666 ? 290.700 258.705 279.466 1.00 31.03 4666 VAL A O 1
ATOM 4712 N N . PRO C 2 4667 ? 290.647 260.948 279.423 1.00 26.97 4667 PRO A N 1
ATOM 4713 C CA . PRO C 2 4667 ? 289.260 260.932 279.917 1.00 24.99 4667 PRO A CA 1
ATOM 4714 C C . PRO C 2 4667 ? 288.310 260.172 279.010 1.00 26.08 4667 PRO A C 1
ATOM 4715 O O . PRO C 2 4667 ? 287.425 259.469 279.507 1.00 29.34 4667 PRO A O 1
ATOM 4719 N N . LEU C 2 4668 ? 288.488 260.265 277.691 1.00 26.31 4668 LEU A N 1
ATOM 4720 C CA . LEU C 2 4668 ? 287.598 259.563 276.771 1.00 25.47 4668 LEU A CA 1
ATOM 4721 C C . LEU C 2 4668 ? 287.711 258.050 276.933 1.00 27.14 4668 LEU A C 1
ATOM 4722 O O . LEU C 2 4668 ? 286.698 257.345 277.014 1.00 30.35 4668 LEU A O 1
ATOM 4727 N N . VAL C 2 4669 ? 288.940 257.531 276.995 1.00 26.04 4669 VAL A N 1
ATOM 4728 C CA . VAL C 2 4669 ? 289.117 256.084 277.079 1.00 27.08 4669 VAL A CA 1
ATOM 4729 C C . VAL C 2 4669 ? 288.677 255.561 278.444 1.00 27.81 4669 VAL A C 1
ATOM 4730 O O . VAL C 2 4669 ? 288.067 254.487 278.543 1.00 32.07 4669 VAL A O 1
ATOM 4734 N N . ILE C 2 4670 ? 288.960 256.306 279.518 1.00 24.97 4670 ILE A N 1
ATOM 4735 C CA . ILE C 2 4670 ? 288.513 255.836 280.827 1.00 27.00 4670 ILE A CA 1
ATOM 4736 C C . ILE C 2 4670 ? 286.993 255.919 280.937 1.00 30.00 4670 ILE A C 1
ATOM 4737 O O . ILE C 2 4670 ? 286.366 255.072 281.585 1.00 32.40 4670 ILE A O 1
ATOM 4742 N N . PHE C 2 4671 ? 286.372 256.912 280.293 1.00 28.69 4671 PHE A N 1
ATOM 4743 C CA . PHE C 2 4671 ? 284.916 256.979 280.263 1.00 28.05 4671 PHE A CA 1
ATOM 4744 C C . PHE C 2 4671 ? 284.328 255.816 279.477 1.00 27.77 4671 PHE A C 1
ATOM 4745 O O . PHE C 2 4671 ? 283.290 255.268 279.858 1.00 30.51 4671 PHE A O 1
ATOM 4753 N N . LYS C 2 4672 ? 284.972 255.427 278.373 1.00 26.25 4672 LYS A N 1
ATOM 4754 C CA . LYS C 2 4672 ? 284.512 254.259 277.626 1.00 27.44 4672 LYS A CA 1
ATOM 4755 C C . LYS C 2 4672 ? 284.623 252.989 278.463 1.00 28.06 4672 LYS A C 1
ATOM 4756 O O . LYS C 2 4672 ? 283.726 252.134 278.436 1.00 31.73 4672 LYS A O 1
ATOM 4762 N N . ARG C 2 4673 ? 285.726 252.841 279.202 1.00 27.26 4673 ARG A N 1
ATOM 4763 C CA . ARG C 2 4673 ? 285.878 251.677 280.070 1.00 28.24 4673 ARG A CA 1
ATOM 4764 C C . ARG C 2 4673 ? 284.813 251.658 281.161 1.00 29.93 4673 ARG A C 1
ATOM 4765 O O . ARG C 2 4673 ? 284.233 250.606 281.456 1.00 32.51 4673 ARG A O 1
ATOM 4773 N N . GLU C 2 4674 ? 284.539 252.816 281.768 1.00 29.24 4674 GLU A N 1
ATOM 4774 C CA . GLU C 2 4674 ? 283.480 252.894 282.769 1.00 29.20 4674 GLU A CA 1
ATOM 4775 C C . GLU C 2 4674 ? 282.122 252.575 282.157 1.00 28.57 4674 GLU A C 1
ATOM 4776 O O . GLU C 2 4674 ? 281.286 251.918 282.789 1.00 28.26 4674 GLU A O 1
ATOM 4782 N N . LYS C 2 4675 ? 281.884 253.036 280.927 1.00 30.47 4675 LYS A N 1
ATOM 4783 C CA . LYS C 2 4675 ? 280.645 252.717 280.226 1.00 28.36 4675 LYS A CA 1
ATOM 4784 C C . LYS C 2 4675 ? 280.478 251.214 280.065 1.00 27.66 4675 LYS A C 1
ATOM 4785 O O . LYS C 2 4675 ? 279.425 250.656 280.395 1.00 29.58 4675 LYS A O 1
ATOM 4791 N N . GLU C 2 4676 ? 281.507 250.543 279.542 1.00 26.71 4676 GLU A N 1
ATOM 4792 C CA . GLU C 2 4676 ? 281.396 249.105 279.314 1.00 26.85 4676 GLU A CA 1
ATOM 4793 C C . GLU C 2 4676 ? 281.248 248.353 280.632 1.00 25.87 4676 GLU A C 1
ATOM 4794 O O . GLU C 2 4676 ? 280.492 247.375 280.713 1.00 27.65 4676 GLU A O 1
ATOM 4800 N N . LEU C 2 4677 ? 281.935 248.812 281.683 1.00 25.85 4677 LEU A N 1
ATOM 4801 C CA . LEU C 2 4677 ? 281.787 248.185 282.992 1.00 25.67 4677 LEU A CA 1
ATOM 4802 C C . LEU C 2 4677 ? 280.366 248.335 283.518 1.00 24.71 4677 LEU A C 1
ATOM 4803 O O . LEU C 2 4677 ? 279.796 247.386 284.070 1.00 26.41 4677 LEU A O 1
ATOM 4808 N N . ALA C 2 4678 ? 279.778 249.524 283.359 1.00 25.56 4678 ALA A N 1
ATOM 4809 C CA . ALA C 2 4678 ? 278.410 249.744 283.817 1.00 23.94 4678 ALA A CA 1
ATOM 4810 C C . ALA C 2 4678 ? 277.421 248.887 283.039 1.00 23.34 4678 ALA A C 1
ATOM 4811 O O . ALA C 2 4678 ? 276.506 248.297 283.627 1.00 22.06 4678 ALA A O 1
ATOM 4813 N N . ARG C 2 4679 ? 277.585 248.805 281.715 1.00 24.77 4679 ARG A N 1
ATOM 4814 C CA . ARG C 2 4679 ? 276.700 247.960 280.917 1.00 24.48 4679 ARG A CA 1
ATOM 4815 C C . ARG C 2 4679 ? 276.809 246.502 281.343 1.00 22.53 4679 ARG A C 1
ATOM 4816 O O . ARG C 2 4679 ? 275.794 245.810 281.488 1.00 24.60 4679 ARG A O 1
ATOM 4824 N N . LYS C 2 4680 ? 278.035 246.018 281.556 1.00 21.14 4680 LYS A N 1
ATOM 4825 C CA . LYS C 2 4680 ? 278.211 244.643 282.011 1.00 19.28 4680 LYS A CA 1
ATOM 4826 C C . LYS C 2 4680 ? 277.530 244.421 283.355 1.00 20.39 4680 LYS A C 1
ATOM 4827 O O . LYS C 2 4680 ? 276.728 243.493 283.512 1.00 23.83 4680 LYS A O 1
ATOM 4829 N N . LEU C 2 4681 ? 277.800 245.301 284.324 1.00 19.42 4681 LEU A N 1
ATOM 4830 C CA . LEU C 2 4681 ? 277.265 245.122 285.670 1.00 18.82 4681 LEU A CA 1
ATOM 4831 C C . LEU C 2 4681 ? 275.743 245.174 285.681 1.00 21.42 4681 LEU A C 1
ATOM 4832 O O . LEU C 2 4681 ? 275.097 244.443 286.442 1.00 23.98 4681 LEU A O 1
ATOM 4837 N N . GLU C 2 4682 ? 275.148 246.030 284.851 1.00 21.59 4682 GLU A N 1
ATOM 4838 C CA . GLU C 2 4682 ? 273.696 246.173 284.842 1.00 21.17 4682 GLU A CA 1
ATOM 4839 C C . GLU C 2 4682 ? 273.018 245.059 284.047 1.00 21.81 4682 GLU A C 1
ATOM 4840 O O . GLU C 2 4682 ? 272.228 244.288 284.602 1.00 21.07 4682 GLU A O 1
ATOM 4846 N N . PHE C 2 4683 ? 273.313 244.962 282.749 1.00 22.74 4683 PHE A N 1
ATOM 4847 C CA . PHE C 2 4683 ? 272.609 244.000 281.910 1.00 22.79 4683 PHE A CA 1
ATOM 4848 C C . PHE C 2 4683 ? 273.044 242.565 282.193 1.00 21.81 4683 PHE A C 1
ATOM 4849 O O . PHE C 2 4683 ? 272.196 241.674 282.309 1.00 25.61 4683 PHE A O 1
ATOM 4857 N N . ASP C 2 4684 ? 274.350 242.317 282.306 1.00 18.52 4684 ASP A N 1
ATOM 4858 C CA . ASP C 2 4684 ? 274.836 240.953 282.470 1.00 18.70 4684 ASP A CA 1
ATOM 4859 C C . ASP C 2 4684 ? 275.038 240.563 283.927 1.00 19.49 4684 ASP A C 1
ATOM 4860 O O . ASP C 2 4684 ? 274.782 239.409 284.289 1.00 21.42 4684 ASP A O 1
ATOM 4862 N N . GLY C 2 4685 ? 275.483 241.491 284.770 1.00 20.53 4685 GLY A N 1
ATOM 4863 C CA . GLY C 2 4685 ? 275.780 241.152 286.154 1.00 22.06 4685 GLY A CA 1
ATOM 4864 C C . GLY C 2 4685 ? 276.893 240.137 286.291 1.00 24.54 4685 GLY A C 1
ATOM 4865 O O . GLY C 2 4685 ? 276.784 239.201 287.093 1.00 27.22 4685 GLY A O 1
ATOM 4866 N N . LEU C 2 4686 ? 277.959 240.386 285.538 1.00 22.86 4686 LEU A N 1
ATOM 4867 C CA . LEU C 2 4686 ? 279.090 239.447 285.501 1.00 25.58 4686 LEU A CA 1
ATOM 4868 C C . LEU C 2 4686 ? 279.812 239.428 286.840 1.00 28.39 4686 LEU A C 1
ATOM 4869 O O . LEU C 2 4686 ? 280.089 238.326 287.321 1.00 31.23 4686 LEU A O 1
ATOM 4874 N N . TYR C 2 4687 ? 280.105 240.583 287.424 1.00 27.40 4687 TYR A N 1
ATOM 4875 C CA . TYR C 2 4687 ? 280.946 240.572 288.649 1.00 29.54 4687 TYR A CA 1
ATOM 4876 C C . TYR C 2 4687 ? 280.261 239.866 289.825 1.00 27.32 4687 TYR A C 1
ATOM 4877 O O . TYR C 2 4687 ? 280.936 239.123 290.537 1.00 28.62 4687 TYR A O 1
ATOM 4886 N N . ILE C 2 4688 ? 278.986 240.130 290.057 1.00 25.09 4688 ILE A N 1
ATOM 4887 C CA . ILE C 2 4688 ? 278.301 239.552 291.249 1.00 25.73 4688 ILE A CA 1
ATOM 4888 C C . ILE C 2 4688 ? 278.035 238.063 291.035 1.00 27.76 4688 ILE A C 1
ATOM 4889 O O . ILE C 2 4688 ? 278.197 237.301 291.999 1.00 30.17 4688 ILE A O 1
ATOM 4894 N N . THR C 2 4689 ? 277.620 237.671 289.829 1.00 27.31 4689 THR A N 1
ATOM 4895 C CA . THR C 2 4689 ? 277.245 236.257 289.564 1.00 23.99 4689 THR A CA 1
ATOM 4896 C C . THR C 2 4689 ? 278.348 235.511 288.805 1.00 25.32 4689 THR A C 1
ATOM 4897 O O . THR C 2 4689 ? 278.778 234.463 289.302 1.00 28.68 4689 THR A O 1
ATOM 4901 N N . GLU C 2 4690 ? 278.770 236.020 287.646 1.00 24.58 4690 GLU A N 1
ATOM 4902 C CA . GLU C 2 4690 ? 279.816 235.360 286.818 1.00 28.91 4690 GLU A CA 1
ATOM 4903 C C . GLU C 2 4690 ? 281.200 235.455 287.471 1.00 32.55 4690 GLU A C 1
ATOM 4904 O O . GLU C 2 4690 ? 281.901 234.430 287.493 1.00 38.11 4690 GLU A O 1
ATOM 4906 N N . GLN C 2 4691 ? 281.595 236.631 287.955 1.00 28.65 4691 GLN A N 1
ATOM 4907 C CA . GLN C 2 4691 ? 282.902 236.817 288.646 1.00 27.79 4691 GLN A CA 1
ATOM 4908 C C . GLN C 2 4691 ? 284.059 236.239 287.821 1.00 31.10 4691 GLN A C 1
ATOM 4909 O O . GLN C 2 4691 ? 284.757 235.362 288.347 1.00 34.01 4691 GLN A O 1
ATOM 4915 N N . PRO C 2 4692 ? 284.289 236.658 286.557 1.00 33.87 4692 PRO A N 1
ATOM 4916 C CA . PRO C 2 4692 ? 285.433 236.192 285.759 1.00 33.42 4692 PRO A CA 1
ATOM 4917 C C . PRO C 2 4692 ? 286.743 236.979 285.896 1.00 34.10 4692 PRO A C 1
ATOM 4918 O O . PRO C 2 4692 ? 287.178 237.508 284.897 1.00 38.15 4692 PRO A O 1
ATOM 4922 N N . GLY C 2 4693 ? 287.325 237.052 287.099 1.00 35.37 4693 GLY A N 1
ATOM 4923 C CA . GLY C 2 4693 ? 288.632 237.716 287.284 1.00 37.26 4693 GLY A CA 1
ATOM 4924 C C . GLY C 2 4693 ? 289.789 236.911 286.721 1.00 39.16 4693 GLY A C 1
ATOM 4925 O O . GLY C 2 4693 ? 290.573 237.484 285.953 1.00 38.54 4693 GLY A O 1
ATOM 4926 N N . ASP C 2 4694 ? 289.857 235.613 287.026 1.00 39.94 4694 ASP A N 1
ATOM 4927 C CA . ASP C 2 4694 ? 290.994 234.752 286.614 1.00 38.07 4694 ASP A CA 1
ATOM 4928 C C . ASP C 2 4694 ? 291.077 234.613 285.095 1.00 38.37 4694 ASP A C 1
ATOM 4929 O O . ASP C 2 4694 ? 292.199 234.516 284.574 1.00 38.88 4694 ASP A O 1
ATOM 4931 N N . ASP C 2 4695 ? 289.933 234.562 284.421 1.00 39.24 4695 ASP A N 1
ATOM 4932 C CA . ASP C 2 4695 ? 289.927 234.327 282.959 1.00 40.41 4695 ASP A CA 1
ATOM 4933 C C . ASP C 2 4695 ? 290.623 235.454 282.189 1.00 41.81 4695 ASP A C 1
ATOM 4934 O O . ASP C 2 4695 ? 291.346 235.129 281.229 1.00 42.88 4695 ASP A O 1
ATOM 4936 N N . ASP C 2 4696 ? 290.424 236.719 282.573 1.00 40.10 4696 ASP A N 1
ATOM 4937 C CA . ASP C 2 4696 ? 290.978 237.825 281.743 1.00 40.07 4696 ASP A CA 1
ATOM 4938 C C . ASP C 2 4696 ? 291.787 238.820 282.579 1.00 40.87 4696 ASP A C 1
ATOM 4939 O O . ASP C 2 4696 ? 291.567 238.878 283.803 1.00 41.17 4696 ASP A O 1
ATOM 4941 N N . VAL C 2 4697 ? 292.700 239.554 281.932 1.00 38.79 4697 VAL A N 1
ATOM 4942 C CA . VAL C 2 4697 ? 293.517 240.592 282.631 1.00 38.17 4697 VAL A CA 1
ATOM 4943 C C . VAL C 2 4697 ? 292.622 241.756 283.065 1.00 37.45 4697 VAL A C 1
ATOM 4944 O O . VAL C 2 4697 ? 292.800 242.241 284.196 1.00 35.32 4697 VAL A O 1
ATOM 4948 N N . LYS C 2 4698 ? 291.692 242.176 282.203 1.00 39.91 4698 LYS A N 1
ATOM 4949 C CA . LYS C 2 4698 ? 290.817 243.340 282.505 1.00 38.62 4698 LYS A CA 1
ATOM 4950 C C . LYS C 2 4698 ? 289.890 243.019 283.684 1.00 36.60 4698 LYS A C 1
ATOM 4951 O O . LYS C 2 4698 ? 289.737 243.890 284.557 1.00 35.41 4698 LYS A O 1
ATOM 4957 N N . GLY C 2 4699 ? 289.297 241.825 283.708 1.00 35.31 4699 GLY A N 1
ATOM 4958 C CA . GLY C 2 4699 ? 288.423 241.449 284.805 1.00 33.87 4699 GLY A CA 1
ATOM 4959 C C . GLY C 2 4699 ? 289.092 241.560 286.160 1.00 35.06 4699 GLY A C 1
ATOM 4960 O O . GLY C 2 4699 ? 288.473 242.014 287.127 1.00 33.47 4699 GLY A O 1
ATOM 4961 N N . GLN C 2 4700 ? 290.357 241.143 286.255 1.00 35.88 4700 GLN A N 1
ATOM 4962 C CA . GLN C 2 4700 ? 291.101 241.326 287.497 1.00 34.48 4700 GLN A CA 1
ATOM 4963 C C . GLN C 2 4700 ? 291.300 242.802 287.811 1.00 33.13 4700 GLN A C 1
ATOM 4964 O O . GLN C 2 4700 ? 291.152 243.223 288.964 1.00 32.24 4700 GLN A O 1
ATOM 4970 N N . TRP C 2 4701 ? 291.637 243.602 286.797 1.00 33.74 4701 TRP A N 1
ATOM 4971 C CA . TRP C 2 4701 ? 291.968 245.000 287.050 1.00 33.44 4701 TRP A CA 1
ATOM 4972 C C . TRP C 2 4701 ? 290.740 245.817 287.432 1.00 33.27 4701 TRP A C 1
ATOM 4973 O O . TRP C 2 4701 ? 290.845 246.744 288.243 1.00 32.70 4701 TRP A O 1
ATOM 4984 N N . ASP C 2 4702 ? 289.573 245.491 286.871 1.00 32.73 4702 ASP A N 1
ATOM 4985 C CA . ASP C 2 4702 ? 288.371 246.271 287.142 1.00 30.43 4702 ASP A CA 1
ATOM 4986 C C . ASP C 2 4702 ? 287.772 245.977 288.511 1.00 26.73 4702 ASP A C 1
ATOM 4987 O O . ASP C 2 4702 ? 286.825 246.658 288.916 1.00 26.25 4702 ASP A O 1
ATOM 4992 N N . ARG C 2 4703 ? 288.290 244.977 289.228 1.00 25.44 4703 ARG A N 1
ATOM 4993 C CA . ARG C 2 4703 ? 287.736 244.646 290.537 1.00 21.74 4703 ARG A CA 1
ATOM 4994 C C . ARG C 2 4703 ? 287.985 245.752 291.555 1.00 20.82 4703 ARG A C 1
ATOM 4995 O O . ARG C 2 4703 ? 287.202 245.915 292.497 1.00 20.18 4703 ARG A O 1
ATOM 4997 N N . LEU C 2 4704 ? 289.066 246.518 291.386 1.00 22.94 4704 LEU A N 1
ATOM 4998 C CA . LEU C 2 4704 ? 289.407 247.546 292.364 1.00 21.86 4704 LEU A CA 1
ATOM 4999 C C . LEU C 2 4704 ? 288.441 248.724 292.304 1.00 20.60 4704 LEU A C 1
ATOM 5000 O O . LEU C 2 4704 ? 288.128 249.330 293.335 1.00 19.67 4704 LEU A O 1
ATOM 5005 N N . VAL C 2 4705 ? 287.962 249.067 291.106 1.00 21.05 4705 VAL A N 1
ATOM 5006 C CA . VAL C 2 4705 ? 287.156 250.274 290.941 1.00 19.53 4705 VAL A CA 1
ATOM 5007 C C . VAL C 2 4705 ? 285.769 250.105 291.549 1.00 19.93 4705 VAL A C 1
ATOM 5008 O O . VAL C 2 4705 ? 285.087 251.096 291.842 1.00 22.35 4705 VAL A O 1
ATOM 5012 N N . LEU C 2 4706 ? 285.325 248.861 291.750 1.00 19.47 4706 LEU A N 1
ATOM 5013 C CA . LEU C 2 4706 ? 283.975 248.632 292.258 1.00 16.44 4706 LEU A CA 1
ATOM 5014 C C . LEU C 2 4706 ? 283.807 249.177 293.671 1.00 14.62 4706 LEU A C 1
ATOM 5015 O O . LEU C 2 4706 ? 282.785 249.798 293.987 1.00 15.97 4706 LEU A O 1
ATOM 5020 N N . ASN C 2 4707 ? 284.800 248.962 294.536 1.00 14.07 4707 ASN A N 1
ATOM 5021 C CA . ASN C 2 4707 ? 284.687 249.394 295.924 1.00 14.42 4707 ASN A CA 1
ATOM 5022 C C . ASN C 2 4707 ? 284.905 250.893 296.090 1.00 16.76 4707 ASN A C 1
ATOM 5023 O O . ASN C 2 4707 ? 284.635 251.428 297.171 1.00 16.17 4707 ASN A O 1
ATOM 5028 N N . THR C 2 4708 ? 285.387 251.576 295.055 1.00 17.95 4708 THR A N 1
ATOM 5029 C CA . THR C 2 4708 ? 285.681 252.994 295.167 1.00 16.86 4708 THR A CA 1
ATOM 5030 C C . THR C 2 4708 ? 284.394 253.813 295.256 1.00 18.96 4708 THR A C 1
ATOM 5031 O O . THR C 2 4708 ? 283.438 253.569 294.514 1.00 19.93 4708 THR A O 1
ATOM 5035 N N . PRO C 2 4709 ? 284.344 254.793 296.163 1.00 21.02 4709 PRO A N 1
ATOM 5036 C CA . PRO C 2 4709 ? 283.184 255.695 296.216 1.00 18.79 4709 PRO A CA 1
ATOM 5037 C C . PRO C 2 4709 ? 283.088 256.652 295.040 1.00 19.12 4709 PRO A C 1
ATOM 5038 O O . PRO C 2 4709 ? 282.047 257.305 294.884 1.00 21.35 4709 PRO A O 1
ATOM 5042 N N . SER C 2 4710 ? 284.128 256.759 294.212 1.00 19.26 4710 SER A N 1
ATOM 5043 C CA . SER C 2 4710 ? 284.165 257.713 293.104 1.00 20.73 4710 SER A CA 1
ATOM 5044 C C . SER C 2 4710 ? 284.203 256.958 291.774 1.00 22.38 4710 SER A C 1
ATOM 5045 O O . SER C 2 4710 ? 284.932 257.310 290.847 1.00 25.60 4710 SER A O 1
ATOM 5048 N N . PHE C 2 4711 ? 283.407 255.893 291.691 1.00 21.15 4711 PHE A N 1
ATOM 5049 C CA . PHE C 2 4711 ? 283.298 255.142 290.441 1.00 22.04 4711 PHE A CA 1
ATOM 5050 C C . PHE C 2 4711 ? 282.747 255.994 289.300 1.00 24.51 4711 PHE A C 1
ATOM 5051 O O . PHE C 2 4711 ? 283.377 256.028 288.228 1.00 26.80 4711 PHE A O 1
ATOM 5059 N N . PRO C 2 4712 ? 281.613 256.715 289.444 1.00 23.57 4712 PRO A N 1
ATOM 5060 C CA . PRO C 2 4712 ? 281.079 257.489 288.308 1.00 22.98 4712 PRO A CA 1
ATOM 5061 C C . PRO C 2 4712 ? 281.685 258.889 288.213 1.00 25.03 4712 PRO A C 1
ATOM 5062 O O . PRO C 2 4712 ? 280.978 259.901 288.186 1.00 26.42 4712 PRO A O 1
ATOM 5066 N N . SER C 2 4713 ? 283.018 258.950 288.165 1.00 26.77 4713 SER A N 1
ATOM 5067 C CA . SER C 2 4713 ? 283.687 260.238 288.007 1.00 27.19 4713 SER A CA 1
ATOM 5068 C C . SER C 2 4713 ? 283.429 260.827 286.626 1.00 26.14 4713 SER A C 1
ATOM 5069 O O . SER C 2 4713 ? 283.153 262.025 286.497 1.00 25.79 4713 SER A O 1
ATOM 5072 N N . ASN C 2 4714 ? 283.517 260.001 285.585 1.00 26.44 4714 ASN A N 1
ATOM 5073 C CA . ASN C 2 4714 ? 283.268 260.425 284.213 1.00 26.50 4714 ASN A CA 1
ATOM 5074 C C . ASN C 2 4714 ? 281.909 259.979 283.695 1.00 27.28 4714 ASN A C 1
ATOM 5075 O O . ASN C 2 4714 ? 281.329 260.649 282.836 1.00 29.29 4714 ASN A O 1
ATOM 5080 N N . TYR C 2 4715 ? 281.394 258.858 284.195 1.00 26.42 4715 TYR A N 1
ATOM 5081 C CA . TYR C 2 4715 ? 280.082 258.385 283.778 1.00 23.75 4715 TYR A CA 1
ATOM 5082 C C . TYR C 2 4715 ? 278.999 259.347 284.250 1.00 23.27 4715 TYR A C 1
ATOM 5083 O O . TYR C 2 4715 ? 279.043 259.859 285.372 1.00 23.07 4715 TYR A O 1
ATOM 5092 N N . TRP C 2 4716 ? 278.022 259.599 283.374 1.00 22.79 4716 TRP A N 1
ATOM 5093 C CA . TRP C 2 4716 ? 276.960 260.545 283.700 1.00 21.42 4716 TRP A CA 1
ATOM 5094 C C . TRP C 2 4716 ? 276.109 260.061 284.867 1.00 21.10 4716 TRP A C 1
ATOM 5095 O O . TRP C 2 4716 ? 275.748 260.856 285.743 1.00 20.35 4716 TRP A O 1
ATOM 5106 N N . ASP C 2 4717 ? 275.781 258.772 284.901 1.00 23.15 4717 ASP A N 1
ATOM 5107 C CA . ASP C 2 4717 ? 274.937 258.218 285.955 1.00 21.22 4717 ASP A CA 1
ATOM 5108 C C . ASP C 2 4717 ? 275.771 258.027 287.215 1.00 17.19 4717 ASP A C 1
ATOM 5109 O O . ASP C 2 4717 ? 276.620 257.132 287.278 1.00 17.33 4717 ASP A O 1
ATOM 5114 N N . LYS C 2 4718 ? 275.531 258.867 288.218 1.00 15.97 4718 LYS A N 1
ATOM 5115 C CA . LYS C 2 4718 ? 276.223 258.776 289.496 1.00 15.07 4718 LYS A CA 1
ATOM 5116 C C . LYS C 2 4718 ? 275.541 257.825 290.469 1.00 16.94 4718 LYS A C 1
ATOM 5117 O O . LYS C 2 4718 ? 276.029 257.655 291.592 1.00 18.36 4718 LYS A O 1
ATOM 5119 N N . PHE C 2 4719 ? 274.433 257.206 290.071 1.00 18.88 4719 PHE A N 1
ATOM 5120 C CA . PHE C 2 4719 ? 273.691 256.275 290.912 1.00 17.13 4719 PHE A CA 1
ATOM 5121 C C . PHE C 2 4719 ? 273.602 254.908 290.251 1.00 15.67 4719 PHE A C 1
ATOM 5122 O O . PHE C 2 4719 ? 272.563 254.243 290.293 1.00 15.89 4719 PHE A O 1
ATOM 5130 N N . VAL C 2 4720 ? 274.696 254.465 289.624 1.00 14.78 4720 VAL A N 1
ATOM 5131 C CA . VAL C 2 4720 ? 274.727 253.129 289.035 1.00 13.51 4720 VAL A CA 1
ATOM 5132 C C . VAL C 2 4720 ? 274.788 252.032 290.083 1.00 13.17 4720 VAL A C 1
ATOM 5133 O O . VAL C 2 4720 ? 274.573 250.859 289.751 1.00 13.13 4720 VAL A O 1
ATOM 5137 N N . LYS C 2 4721 ? 275.076 252.375 291.338 1.00 12.94 4721 LYS A N 1
ATOM 5138 C CA . LYS C 2 4721 ? 275.065 251.396 292.415 1.00 11.62 4721 LYS A CA 1
ATOM 5139 C C . LYS C 2 4721 ? 273.674 251.146 292.980 1.00 11.77 4721 LYS A C 1
ATOM 5140 O O . LYS C 2 4721 ? 273.423 250.059 293.506 1.00 13.32 4721 LYS A O 1
ATOM 5146 N N . ARG C 2 4722 ? 272.762 252.112 292.878 1.00 13.15 4722 ARG A N 1
ATOM 5147 C CA . ARG C 2 4722 ? 271.420 251.932 293.418 1.00 12.10 4722 ARG A CA 1
ATOM 5148 C C . ARG C 2 4722 ? 270.519 251.110 292.506 1.00 12.19 4722 ARG A C 1
ATOM 5149 O O . ARG C 2 4722 ? 269.397 250.779 292.906 1.00 13.01 4722 ARG A O 1
ATOM 5151 N N . LYS C 2 4723 ? 270.983 250.764 291.307 1.00 11.79 4723 LYS A N 1
ATOM 5152 C CA . LYS C 2 4723 ? 270.201 249.986 290.354 1.00 12.04 4723 LYS A CA 1
ATOM 5153 C C . LYS C 2 4723 ? 270.498 248.493 290.466 1.00 12.75 4723 LYS A C 1
ATOM 5154 O O . LYS C 2 4723 ? 269.580 247.667 290.467 1.00 15.94 4723 LYS A O 1
ATOM 5160 N N . VAL C 2 4724 ? 271.777 248.128 290.558 1.00 11.02 4724 VAL A N 1
ATOM 5161 C CA . VAL C 2 4724 ? 272.132 246.717 290.551 1.00 9.63 4724 VAL A CA 1
ATOM 5162 C C . VAL C 2 4724 ? 271.863 246.051 291.899 1.00 9.57 4724 VAL A C 1
ATOM 5163 O O . VAL C 2 4724 ? 271.726 244.823 291.961 1.00 11.65 4724 VAL A O 1
ATOM 5167 N N . LEU C 2 4725 ? 271.773 246.825 292.984 1.00 9.01 4725 LEU A N 1
ATOM 5168 C CA . LEU C 2 4725 ? 271.437 246.241 294.280 1.00 9.31 4725 LEU A CA 1
ATOM 5169 C C . LEU C 2 4725 ? 269.965 245.866 294.409 1.00 10.36 4725 LEU A C 1
ATOM 5170 O O . LEU C 2 4725 ? 269.606 245.173 295.367 1.00 12.31 4725 LEU A O 1
ATOM 5175 N N . ASP C 2 4726 ? 269.098 246.315 293.496 1.00 10.37 4726 ASP A N 1
ATOM 5176 C CA . ASP C 2 4726 ? 267.747 245.774 293.433 1.00 10.17 4726 ASP A CA 1
ATOM 5177 C C . ASP C 2 4726 ? 267.489 244.951 292.179 1.00 9.40 4726 ASP A C 1
ATOM 5178 O O . ASP C 2 4726 ? 266.519 244.187 292.155 1.00 10.60 4726 ASP A O 1
ATOM 5183 N N . LYS C 2 4727 ? 268.318 245.093 291.140 1.00 8.76 4727 LYS A N 1
ATOM 5184 C CA . LYS C 2 4727 ? 268.221 244.186 290.001 1.00 9.71 4727 LYS A CA 1
ATOM 5185 C C . LYS C 2 4727 ? 268.571 242.754 290.400 1.00 11.31 4727 LYS A C 1
ATOM 5186 O O . LYS C 2 4727 ? 267.902 241.804 289.977 1.00 14.29 4727 LYS A O 1
ATOM 5192 N N . HIS C 2 4728 ? 269.620 242.578 291.211 1.00 10.53 4728 HIS A N 1
ATOM 5193 C CA . HIS C 2 4728 ? 270.037 241.260 291.684 1.00 8.89 4728 HIS A CA 1
ATOM 5194 C C . HIS C 2 4728 ? 270.071 241.171 293.206 1.00 7.06 4728 HIS A C 1
ATOM 5195 O O . HIS C 2 4728 ? 270.764 240.310 293.756 1.00 7.94 4728 HIS A O 1
ATOM 5202 N N . GLY C 2 4729 ? 269.339 242.036 293.900 1.00 7.23 4729 GLY A N 1
ATOM 5203 C CA . GLY C 2 4729 ? 269.339 242.039 295.346 1.00 6.77 4729 GLY A CA 1
ATOM 5204 C C . GLY C 2 4729 ? 268.389 241.071 296.008 1.00 6.12 4729 GLY A C 1
ATOM 5205 O O . GLY C 2 4729 ? 268.309 241.043 297.240 1.00 6.45 4729 GLY A O 1
ATOM 5206 N N . ASP C 2 4730 ? 267.662 240.269 295.233 1.00 6.78 4730 ASP A N 1
ATOM 5207 C CA . ASP C 2 4730 ? 266.722 239.295 295.772 1.00 7.18 4730 ASP A CA 1
ATOM 5208 C C . ASP C 2 4730 ? 267.281 237.881 295.772 1.00 7.08 4730 ASP A C 1
ATOM 5209 O O . ASP C 2 4730 ? 267.290 237.220 296.815 1.00 7.43 4730 ASP A O 1
ATOM 5211 N N . ILE C 2 4731 ? 267.748 237.396 294.620 1.00 6.90 4731 ILE A N 1
ATOM 5212 C CA . ILE C 2 4731 ? 268.339 236.062 294.559 1.00 7.76 4731 ILE A CA 1
ATOM 5213 C C . ILE C 2 4731 ? 269.624 236.011 295.375 1.00 8.46 4731 ILE A C 1
ATOM 5214 O O . ILE C 2 4731 ? 269.869 235.056 296.121 1.00 9.40 4731 ILE A O 1
ATOM 5216 N N . PHE C 2 4732 ? 270.459 237.037 295.249 1.00 8.63 4732 PHE A N 1
ATOM 5217 C CA . PHE C 2 4732 ? 271.724 237.116 295.963 1.00 8.33 4732 PHE A CA 1
ATOM 5218 C C . PHE C 2 4732 ? 271.596 238.046 297.163 1.00 8.44 4732 PHE A C 1
ATOM 5219 O O . PHE C 2 4732 ? 270.807 238.994 297.156 1.00 9.97 4732 PHE A O 1
ATOM 5227 N N . GLY C 2 4733 ? 272.376 237.753 298.201 1.00 8.03 4733 GLY A N 1
ATOM 5228 C CA . GLY C 2 4733 ? 272.314 238.557 299.409 1.00 7.69 4733 GLY A CA 1
ATOM 5229 C C . GLY C 2 4733 ? 272.689 240.003 299.138 1.00 8.62 4733 GLY A C 1
ATOM 5230 O O . GLY C 2 4733 ? 273.684 240.295 298.470 1.00 10.11 4733 GLY A O 1
ATOM 5231 N N . ARG C 2 4734 ? 271.872 240.919 299.663 1.00 7.98 4734 ARG A N 1
ATOM 5232 C CA . ARG C 2 4734 ? 272.137 242.341 299.476 1.00 7.26 4734 ARG A CA 1
ATOM 5233 C C . ARG C 2 4734 ? 273.385 242.777 300.234 1.00 8.60 4734 ARG A C 1
ATOM 5234 O O . ARG C 2 4734 ? 274.104 243.679 299.789 1.00 11.81 4734 ARG A O 1
ATOM 5236 N N . GLU C 2 4735 ? 273.654 242.153 301.384 1.00 7.76 4735 GLU A N 1
ATOM 5237 C CA . GLU C 2 4735 ? 274.827 242.508 302.174 1.00 7.33 4735 GLU A CA 1
ATOM 5238 C C . GLU C 2 4735 ? 276.130 242.194 301.453 1.00 7.57 4735 GLU A C 1
ATOM 5239 O O . GLU C 2 4735 ? 277.152 242.825 301.744 1.00 9.54 4735 GLU A O 1
ATOM 5241 N N . ARG C 2 4736 ? 276.122 241.238 300.525 1.00 6.97 4736 ARG A N 1
ATOM 5242 C CA . ARG C 2 4736 ? 277.312 240.917 299.748 1.00 7.23 4736 ARG A CA 1
ATOM 5243 C C . ARG C 2 4736 ? 277.535 241.918 298.619 1.00 7.67 4736 ARG A C 1
ATOM 5244 O O . ARG C 2 4736 ? 278.661 242.377 298.406 1.00 9.34 4736 ARG A O 1
ATOM 5246 N N . ILE C 2 4737 ? 276.471 242.265 297.891 1.00 7.44 4737 ILE A N 1
ATOM 5247 C CA . ILE C 2 4737 ? 276.594 243.234 296.807 1.00 8.26 4737 ILE A CA 1
ATOM 5248 C C . ILE C 2 4737 ? 276.919 244.619 297.350 1.00 8.74 4737 ILE A C 1
ATOM 5249 O O . ILE C 2 4737 ? 277.657 245.383 296.714 1.00 10.40 4737 ILE A O 1
ATOM 5254 N N . ALA C 2 4738 ? 276.373 244.975 298.516 1.00 8.20 4738 ALA A N 1
ATOM 5255 C CA . ALA C 2 4738 ? 276.658 246.284 299.095 1.00 8.51 4738 ALA A CA 1
ATOM 5256 C C . ALA C 2 4738 ? 278.136 246.431 299.430 1.00 9.57 4738 ALA A C 1
ATOM 5257 O O . ALA C 2 4738 ? 278.737 247.482 299.174 1.00 12.26 4738 ALA A O 1
ATOM 5259 N N . GLU C 2 4739 ? 278.742 245.389 300.004 1.00 9.05 4739 GLU A N 1
ATOM 5260 C CA . GLU C 2 4739 ? 280.161 245.454 300.336 1.00 8.49 4739 GLU A CA 1
ATOM 5261 C C . GLU C 2 4739 ? 281.029 245.320 299.091 1.00 8.61 4739 GLU A C 1
ATOM 5262 O O . GLU C 2 4739 ? 282.111 245.913 299.016 1.00 10.25 4739 GLU A O 1
ATOM 5264 N N . LEU C 2 4740 ? 280.573 244.541 298.106 1.00 8.36 4740 LEU A N 1
ATOM 5265 C CA . LEU C 2 4740 ? 281.356 244.348 296.889 1.00 9.15 4740 LEU A CA 1
ATOM 5266 C C . LEU C 2 4740 ? 281.500 245.647 296.105 1.00 9.97 4740 LEU A C 1
ATOM 5267 O O . LEU C 2 4740 ? 282.572 245.933 295.558 1.00 10.99 4740 LEU A O 1
ATOM 5272 N N . LEU C 2 4741 ? 280.437 246.445 296.039 1.00 10.30 4741 LEU A N 1
ATOM 5273 C CA . LEU C 2 4741 ? 280.422 247.664 295.242 1.00 11.68 4741 LEU A CA 1
ATOM 5274 C C . LEU C 2 4741 ? 280.626 248.925 296.075 1.00 11.03 4741 LEU A C 1
ATOM 5275 O O . LEU C 2 4741 ? 280.406 250.030 295.569 1.00 10.64 4741 LEU A O 1
ATOM 5280 N N . GLY C 2 4742 ? 281.030 248.788 297.335 1.00 11.48 4742 GLY A N 1
ATOM 5281 C CA . GLY C 2 4742 ? 281.351 249.934 298.157 1.00 11.27 4742 GLY A CA 1
ATOM 5282 C C . GLY C 2 4742 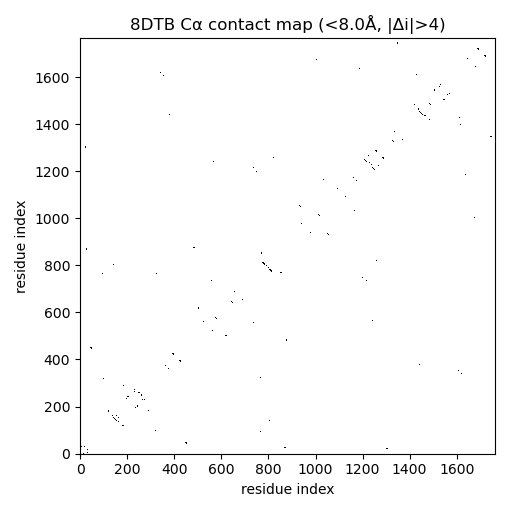? 280.169 250.681 298.731 1.00 10.82 4742 GLY A C 1
ATOM 5283 O O . GLY C 2 4742 ? 280.354 251.791 299.246 1.00 13.82 4742 GLY A O 1
ATOM 5284 N N . MET C 2 4743 ? 278.964 250.121 298.661 1.00 9.11 4743 MET A N 1
ATOM 5285 C CA . MET C 2 4743 ? 277.796 250.792 299.216 1.00 10.92 4743 MET A CA 1
ATOM 5286 C C . MET C 2 4743 ? 277.906 250.866 300.733 1.00 11.74 4743 MET A C 1
ATOM 5287 O O . MET C 2 4743 ? 278.044 249.840 301.407 1.00 12.74 4743 MET A O 1
ATOM 5289 N N . ASP C 2 4744 ? 277.845 252.083 301.270 1.00 12.69 4744 ASP A N 1
ATOM 5290 C CA . ASP C 2 4744 ? 277.965 252.305 302.702 1.00 15.65 4744 ASP A CA 1
ATOM 5291 C C . ASP C 2 4744 ? 276.903 253.299 303.149 1.00 18.96 4744 ASP A C 1
ATOM 5292 O O . ASP C 2 4744 ? 276.424 254.121 302.364 1.00 18.97 4744 ASP A O 1
ATOM 5294 N N . LEU C 2 4745 ? 276.545 253.208 304.428 1.00 22.07 4745 LEU A N 1
ATOM 5295 C CA . LEU C 2 4745 ? 275.542 254.079 305.039 1.00 26.22 4745 LEU A CA 1
ATOM 5296 C C . LEU C 2 4745 ? 274.215 254.032 304.287 1.00 28.24 4745 LEU A C 1
ATOM 5297 O O . LEU C 2 4745 ? 273.166 254.370 304.836 1.00 30.26 4745 LEU A O 1
ATOM 5299 N N . MET C 2 4769 ? 291.392 264.025 303.331 1.00 51.08 4769 MET A N 1
ATOM 5300 C CA . MET C 2 4769 ? 290.452 264.754 302.489 1.00 50.48 4769 MET A CA 1
ATOM 5301 C C . MET C 2 4769 ? 289.695 263.808 301.562 1.00 47.08 4769 MET A C 1
ATOM 5302 O O . MET C 2 4769 ? 288.673 263.237 301.943 1.00 49.29 4769 MET A O 1
ATOM 5304 N N . SER C 2 4770 ? 290.203 263.648 300.338 1.00 41.25 4770 SER A N 1
ATOM 5305 C CA . SER C 2 4770 ? 289.587 262.780 299.329 1.00 38.84 4770 SER A CA 1
ATOM 5306 C C . SER C 2 4770 ? 290.712 262.033 298.614 1.00 37.39 4770 SER A C 1
ATOM 5307 O O . SER C 2 4770 ? 291.329 262.560 297.684 1.00 36.68 4770 SER A O 1
ATOM 5309 N N . ILE C 2 4771 ? 290.975 260.809 299.055 1.00 37.59 4771 ILE A N 1
ATOM 5310 C CA . ILE C 2 4771 ? 292.050 259.982 298.508 1.00 33.94 4771 ILE A CA 1
ATOM 5311 C C . ILE C 2 4771 ? 291.416 258.680 298.031 1.00 32.03 4771 ILE A C 1
ATOM 5312 O O . ILE C 2 4771 ? 291.176 257.757 298.815 1.00 33.52 4771 ILE A O 1
ATOM 5314 N N . ASP C 2 4772 ? 291.133 258.596 296.730 1.00 30.97 4772 ASP A N 1
ATOM 5315 C CA . ASP C 2 4772 ? 290.640 257.359 296.124 1.00 32.30 4772 ASP A CA 1
ATOM 5316 C C . ASP C 2 4772 ? 291.841 256.572 295.607 1.00 31.74 4772 ASP A C 1
ATOM 5317 O O . ASP C 2 4772 ? 292.223 256.646 294.437 1.00 31.79 4772 ASP A O 1
ATOM 5319 N N . VAL C 2 4773 ? 292.438 255.788 296.508 1.00 31.63 4773 VAL A N 1
ATOM 5320 C CA . VAL C 2 4773 ? 293.649 255.041 296.165 1.00 31.30 4773 VAL A CA 1
ATOM 5321 C C . VAL C 2 4773 ? 293.345 253.976 295.115 1.00 32.39 4773 VAL A C 1
ATOM 5322 O O . VAL C 2 4773 ? 294.048 253.858 294.105 1.00 34.30 4773 VAL A O 1
ATOM 5326 N N . LYS C 2 4774 ? 292.297 253.178 295.344 1.00 31.28 4774 LYS A N 1
ATOM 5327 C CA . LYS C 2 4774 ? 291.973 252.096 294.420 1.00 28.86 4774 LYS A CA 1
ATOM 5328 C C . LYS C 2 4774 ? 291.600 252.638 293.046 1.00 30.61 4774 LYS A C 1
ATOM 5329 O O . LYS C 2 4774 ? 292.022 252.098 292.014 1.00 32.06 4774 LYS A O 1
ATOM 5331 N N . TYR C 2 4775 ? 290.823 253.721 293.012 1.00 31.11 4775 TYR A N 1
ATOM 5332 C CA . TYR C 2 4775 ? 290.531 254.371 291.742 1.00 31.68 4775 TYR A CA 1
ATOM 5333 C C . TYR C 2 4775 ? 291.795 254.926 291.102 1.00 34.10 4775 TYR A C 1
ATOM 5334 O O . TYR C 2 4775 ? 291.926 254.904 289.874 1.00 36.08 4775 TYR A O 1
ATOM 5343 N N . GLN C 2 4776 ? 292.742 255.406 291.913 1.00 31.86 4776 GLN A N 1
ATOM 5344 C CA . GLN C 2 4776 ? 293.983 255.940 291.364 1.00 33.39 4776 GLN A CA 1
ATOM 5345 C C . GLN C 2 4776 ? 294.810 254.851 290.690 1.00 35.12 4776 GLN A C 1
ATOM 5346 O O . GLN C 2 4776 ? 295.324 255.052 289.583 1.00 37.95 4776 GLN A O 1
ATOM 5352 N N . ILE C 2 4777 ? 294.954 253.692 291.339 1.00 33.54 4777 ILE A N 1
ATOM 5353 C CA . ILE C 2 4777 ? 295.733 252.613 290.733 1.00 33.52 4777 ILE A CA 1
ATOM 5354 C C . ILE C 2 4777 ? 295.008 252.054 289.513 1.00 33.84 4777 ILE A C 1
ATOM 5355 O O . ILE C 2 4777 ? 295.640 251.682 288.517 1.00 35.36 4777 ILE A O 1
ATOM 5360 N N . TRP C 2 4778 ? 293.671 252.003 289.556 1.00 32.80 4778 TRP A N 1
ATOM 5361 C CA . TRP C 2 4778 ? 292.920 251.606 288.367 1.00 32.46 4778 TRP A CA 1
ATOM 5362 C C . TRP C 2 4778 ? 293.170 252.563 287.206 1.00 34.39 4778 TRP A C 1
ATOM 5363 O O . TRP C 2 4778 ? 293.367 252.129 286.061 1.00 36.84 4778 TRP A O 1
ATOM 5374 N N . LYS C 2 4779 ? 293.161 253.870 287.483 1.00 33.19 4779 LYS A N 1
ATOM 5375 C CA . LYS C 2 4779 ? 293.428 254.857 286.443 1.00 33.00 4779 LYS A CA 1
ATOM 5376 C C . LYS C 2 4779 ? 294.837 254.702 285.888 1.00 34.85 4779 LYS A C 1
ATOM 5377 O O . LYS C 2 4779 ? 295.044 254.766 284.671 1.00 35.30 4779 LYS A O 1
ATOM 5383 N N . PHE C 2 4780 ? 295.819 254.494 286.767 1.00 35.23 4780 PHE A N 1
ATOM 5384 C CA . PHE C 2 4780 ? 297.180 254.272 286.293 1.00 34.21 4780 PHE A CA 1
ATOM 5385 C C . PHE C 2 4780 ? 297.248 253.041 285.400 1.00 34.33 4780 PHE A C 1
ATOM 5386 O O . PHE C 2 4780 ? 297.888 253.066 284.343 1.00 36.89 4780 PHE A O 1
ATOM 5394 N N . GLY C 2 4781 ? 296.571 251.963 285.796 1.00 31.81 4781 GLY A N 1
ATOM 5395 C CA . GLY C 2 4781 ? 296.585 250.759 284.985 1.00 30.96 4781 GLY A CA 1
ATOM 5396 C C . GLY C 2 4781 ? 296.001 250.979 283.604 1.00 32.58 4781 GLY A C 1
ATOM 5397 O O . GLY C 2 4781 ? 296.583 250.564 282.598 1.00 34.64 4781 GLY A O 1
ATOM 5398 N N . VAL C 2 4782 ? 294.851 251.655 283.530 1.00 32.36 4782 VAL A N 1
ATOM 5399 C CA . VAL C 2 4782 ? 294.218 251.826 282.224 1.00 32.42 4782 VAL A CA 1
ATOM 5400 C C . VAL C 2 4782 ? 295.038 252.771 281.348 1.00 35.30 4782 VAL A C 1
ATOM 5401 O O . VAL C 2 4782 ? 295.186 252.540 280.142 1.00 38.04 4782 VAL A O 1
ATOM 5405 N N . ILE C 2 4783 ? 295.599 253.837 281.930 1.00 34.99 4783 ILE A N 1
ATOM 5406 C CA . ILE C 2 4783 ? 296.359 254.782 281.112 1.00 34.49 4783 ILE A CA 1
ATOM 5407 C C . ILE C 2 4783 ? 297.676 254.170 280.636 1.00 33.51 4783 ILE A C 1
ATOM 5408 O O . ILE C 2 4783 ? 298.079 254.377 279.486 1.00 35.12 4783 ILE A O 1
ATOM 5413 N N . PHE C 2 4784 ? 298.366 253.402 281.485 1.00 32.30 4784 PHE A N 1
ATOM 5414 C CA . PHE C 2 4784 ? 299.586 252.753 281.019 1.00 34.17 4784 PHE A CA 1
ATOM 5415 C C . PHE C 2 4784 ? 299.322 251.521 280.162 1.00 33.42 4784 PHE A C 1
ATOM 5416 O O . PHE C 2 4784 ? 300.250 251.039 279.505 1.00 35.59 4784 PHE A O 1
ATOM 5424 N N . THR C 2 4785 ? 298.096 251.001 280.147 1.00 32.88 4785 THR A N 1
ATOM 5425 C CA . THR C 2 4785 ? 297.743 249.927 279.229 1.00 33.66 4785 THR A CA 1
ATOM 5426 C C . THR C 2 4785 ? 297.294 250.445 277.866 1.00 33.42 4785 THR A C 1
ATOM 5427 O O . THR C 2 4785 ? 297.195 249.656 276.919 1.00 33.24 4785 THR A O 1
ATOM 5431 N N . ASP C 2 4786 ? 297.047 251.746 277.738 1.00 32.96 4786 ASP A N 1
ATOM 5432 C CA . ASP C 2 4786 ? 296.577 252.307 276.478 1.00 33.13 4786 ASP A CA 1
ATOM 5433 C C . ASP C 2 4786 ? 297.668 252.244 275.415 1.00 33.37 4786 ASP A C 1
ATOM 5434 O O . ASP C 2 4786 ? 298.850 252.460 275.699 1.00 36.17 4786 ASP A O 1
ATOM 5439 N N . ASN C 2 4787 ? 297.261 251.945 274.179 1.00 33.52 4787 ASN A N 1
ATOM 5440 C CA . ASN C 2 4787 ? 298.220 251.825 273.085 1.00 34.98 4787 ASN A CA 1
ATOM 5441 C C . ASN C 2 4787 ? 298.824 253.177 272.723 1.00 34.63 4787 ASN A C 1
ATOM 5442 O O . ASN C 2 4787 ? 300.046 253.304 272.584 1.00 35.05 4787 ASN A O 1
ATOM 5447 N N . SER C 2 4788 ? 297.980 254.199 272.555 1.00 33.58 4788 SER A N 1
ATOM 5448 C CA . SER C 2 4788 ? 298.485 255.522 272.198 1.00 32.70 4788 SER A CA 1
ATOM 5449 C C . SER C 2 4788 ? 299.318 256.120 273.325 1.00 32.94 4788 SER A C 1
ATOM 5450 O O . SER C 2 4788 ? 300.344 256.763 273.073 1.00 36.34 4788 SER A O 1
ATOM 5453 N N . PHE C 2 4789 ? 298.890 255.923 274.575 1.00 34.05 4789 PHE A N 1
ATOM 5454 C CA . PHE C 2 4789 ? 299.682 256.391 275.707 1.00 33.32 4789 PHE A CA 1
ATOM 5455 C C . PHE C 2 4789 ? 301.029 255.683 275.759 1.00 33.21 4789 PHE A C 1
ATOM 5456 O O . PHE C 2 4789 ? 302.055 256.307 276.050 1.00 36.48 4789 PHE A O 1
ATOM 5464 N N . LEU C 2 4790 ? 301.045 254.376 275.486 1.00 33.43 4790 LEU A N 1
ATOM 5465 C CA . LEU C 2 4790 ? 302.307 253.643 275.454 1.00 33.80 4790 LEU A CA 1
ATOM 5466 C C . LEU C 2 4790 ? 303.215 254.158 274.345 1.00 35.10 4790 LEU A C 1
ATOM 5467 O O . LEU C 2 4790 ? 304.428 254.294 274.540 1.00 37.82 4790 LEU A O 1
ATOM 5472 N N . TYR C 2 4791 ? 302.647 254.448 273.172 1.00 35.85 4791 TYR A N 1
ATOM 5473 C CA . TYR C 2 4791 ? 303.444 254.988 272.075 1.00 34.44 4791 TYR A CA 1
ATOM 5474 C C . TYR C 2 4791 ? 304.026 256.351 272.432 1.00 34.31 4791 TYR A C 1
ATOM 5475 O O . TYR C 2 4791 ? 305.197 256.631 272.148 1.00 40.03 4791 TYR A O 1
ATOM 5484 N N . LEU C 2 4792 ? 303.221 257.214 273.056 1.00 32.11 4792 LEU A N 1
ATOM 5485 C CA . LEU C 2 4792 ? 303.716 258.530 273.450 1.00 32.36 4792 LEU A CA 1
ATOM 5486 C C . LEU C 2 4792 ? 304.788 258.419 274.529 1.00 34.89 4792 LEU A C 1
ATOM 5487 O O . LEU C 2 4792 ? 305.771 259.169 274.514 1.00 37.80 4792 LEU A O 1
ATOM 5492 N N . GLY C 2 4793 ? 304.618 257.491 275.473 1.00 34.22 4793 GLY A N 1
ATOM 5493 C CA . GLY C 2 4793 ? 305.649 257.273 276.474 1.00 33.52 4793 GLY A CA 1
ATOM 5494 C C . GLY C 2 4793 ? 306.939 256.747 275.875 1.00 35.27 4793 GLY A C 1
ATOM 5495 O O . GLY C 2 4793 ? 308.032 257.129 276.298 1.00 36.22 4793 GLY A O 1
ATOM 5496 N N . TRP C 2 4794 ? 306.828 255.857 274.886 1.00 35.47 4794 TRP A N 1
ATOM 5497 C CA . TRP C 2 4794 ? 308.013 255.381 274.181 1.00 36.84 4794 TRP A CA 1
ATOM 5498 C C . TRP C 2 4794 ? 308.704 256.519 273.442 1.00 36.78 4794 TRP A C 1
ATOM 5499 O O . TRP C 2 4794 ? 309.936 256.610 273.437 1.00 40.46 4794 TRP A O 1
ATOM 5510 N N . TYR C 2 4795 ? 307.924 257.399 272.810 1.00 34.42 4795 TYR A N 1
ATOM 5511 C CA . TYR C 2 4795 ? 308.507 258.562 272.148 1.00 35.81 4795 TYR A CA 1
ATOM 5512 C C . TYR C 2 4795 ? 309.228 259.458 273.149 1.00 36.02 4795 TYR A C 1
ATOM 5513 O O . TYR C 2 4795 ? 310.337 259.938 272.881 1.00 37.14 4795 TYR A O 1
ATOM 5522 N N . MET C 2 4796 ? 308.616 259.687 274.313 1.00 36.37 4796 MET A N 1
ATOM 5523 C CA . MET C 2 4796 ? 309.238 260.528 275.331 1.00 35.74 4796 MET A CA 1
ATOM 5524 C C . MET C 2 4796 ? 310.525 259.904 275.861 1.00 37.01 4796 MET A C 1
ATOM 5525 O O . MET C 2 4796 ? 311.530 260.602 276.044 1.00 38.35 4796 MET A O 1
ATOM 5530 N N . VAL C 2 4797 ? 310.518 258.593 276.114 1.00 37.11 4797 VAL A N 1
ATOM 5531 C CA . VAL C 2 4797 ? 311.720 257.946 276.630 1.00 36.07 4797 VAL A CA 1
ATOM 5532 C C . VAL C 2 4797 ? 312.811 257.907 275.565 1.00 35.30 4797 VAL A C 1
ATOM 5533 O O . VAL C 2 4797 ? 314.000 258.012 275.886 1.00 36.69 4797 VAL A O 1
ATOM 5537 N N . MET C 2 4798 ? 312.439 257.778 274.288 1.00 35.21 4798 MET A N 1
ATOM 5538 C CA . MET C 2 4798 ? 313.432 257.856 273.221 1.00 35.81 4798 MET A CA 1
ATOM 5539 C C . MET C 2 4798 ? 314.026 259.255 273.128 1.00 36.13 4798 MET A C 1
ATOM 5540 O O . MET C 2 4798 ? 315.231 259.411 272.898 1.00 38.74 4798 MET A O 1
ATOM 5545 N N . SER C 2 4799 ? 313.195 260.286 273.302 1.00 35.07 4799 SER A N 1
ATOM 5546 C CA . SER C 2 4799 ? 313.707 261.653 273.322 1.00 33.51 4799 SER A CA 1
ATOM 5547 C C . SER C 2 4799 ? 314.664 261.864 274.488 1.00 34.81 4799 SER A C 1
ATOM 5548 O O . SER C 2 4799 ? 315.702 262.520 274.340 1.00 37.19 4799 SER A O 1
ATOM 5551 N N . LEU C 2 4800 ? 314.325 261.322 275.661 1.00 35.79 4800 LEU A N 1
ATOM 5552 C CA . LEU C 2 4800 ? 315.219 261.423 276.811 1.00 34.78 4800 LEU A CA 1
ATOM 5553 C C . LEU C 2 4800 ? 316.534 260.695 276.554 1.00 34.14 4800 LEU A C 1
ATOM 5554 O O . LEU C 2 4800 ? 317.610 261.203 276.893 1.00 34.26 4800 LEU A O 1
ATOM 5559 N N . LEU C 2 4801 ? 316.467 259.501 275.960 1.00 35.12 4801 LEU A N 1
ATOM 5560 C CA . LEU C 2 4801 ? 317.675 258.758 275.621 1.00 34.60 4801 LEU A CA 1
ATOM 5561 C C . LEU C 2 4801 ? 318.482 259.437 274.524 1.00 35.09 4801 LEU A C 1
ATOM 5562 O O . LEU C 2 4801 ? 319.680 259.162 274.392 1.00 38.00 4801 LEU A O 1
ATOM 5567 N N . GLY C 2 4802 ? 317.856 260.312 273.734 1.00 34.41 4802 GLY A N 1
ATOM 5568 C CA . GLY C 2 4802 ? 318.574 261.026 272.694 1.00 33.32 4802 GLY A CA 1
ATOM 5569 C C . GLY C 2 4802 ? 319.609 261.999 273.216 1.00 32.80 4802 GLY A C 1
ATOM 5570 O O . GLY C 2 4802 ? 320.520 262.377 272.472 1.00 36.26 4802 GLY A O 1
ATOM 5571 N N . HIS C 2 4803 ? 319.483 262.425 274.475 1.00 33.25 4803 HIS A N 1
ATOM 5572 C CA . HIS C 2 4803 ? 320.515 263.266 275.070 1.00 33.43 4803 HIS A CA 1
ATOM 5573 C C . HIS C 2 4803 ? 321.796 262.483 275.322 1.00 36.42 4803 HIS A C 1
ATOM 5574 O O . HIS C 2 4803 ? 322.894 263.039 275.204 1.00 39.18 4803 HIS A O 1
ATOM 5581 N N . TYR C 2 4804 ? 321.677 261.201 275.678 1.00 36.89 4804 TYR A N 1
ATOM 5582 C CA . TYR C 2 4804 ? 322.860 260.362 275.844 1.00 39.11 4804 TYR A CA 1
ATOM 5583 C C . TYR C 2 4804 ? 323.609 260.211 274.526 1.00 40.43 4804 TYR A C 1
ATOM 5584 O O . TYR C 2 4804 ? 324.841 260.294 274.483 1.00 42.80 4804 TYR A O 1
ATOM 5593 N N . ASN C 2 4805 ? 322.876 259.988 273.437 1.00 39.70 4805 ASN A N 1
ATOM 5594 C CA . ASN C 2 4805 ? 323.453 259.919 272.101 1.00 38.95 4805 ASN A CA 1
ATOM 5595 C C . ASN C 2 4805 ? 322.433 260.444 271.105 1.00 36.57 4805 ASN A C 1
ATOM 5596 O O . ASN C 2 4805 ? 321.284 259.994 271.097 1.00 38.10 4805 ASN A O 1
ATOM 5601 N N . ASN C 2 4806 ? 322.858 261.393 270.266 1.00 34.38 4806 ASN A N 1
ATOM 5602 C CA . ASN C 2 4806 ? 321.944 262.012 269.313 1.00 33.68 4806 ASN A CA 1
ATOM 5603 C C . ASN C 2 4806 ? 321.410 261.020 268.288 1.00 35.88 4806 ASN A C 1
ATOM 5604 O O . ASN C 2 4806 ? 320.350 261.263 267.702 1.00 38.25 4806 ASN A O 1
ATOM 5609 N N . PHE C 2 4807 ? 322.114 259.909 268.060 1.00 36.90 4807 PHE A N 1
ATOM 5610 C CA . PHE C 2 4807 ? 321.668 258.931 267.075 1.00 36.33 4807 PHE A CA 1
ATOM 5611 C C . PHE C 2 4807 ? 320.404 258.200 267.507 1.00 38.34 4807 PHE A C 1
ATOM 5612 O O . PHE C 2 4807 ? 319.751 257.573 266.666 1.00 41.12 4807 PHE A O 1
ATOM 5620 N N . PHE C 2 4808 ? 320.044 258.261 268.791 1.00 38.75 4808 PHE A N 1
ATOM 5621 C CA . PHE C 2 4808 ? 318.787 257.674 269.239 1.00 38.81 4808 PHE A CA 1
ATOM 5622 C C . PHE C 2 4808 ? 317.576 258.410 268.683 1.00 38.13 4808 PHE A C 1
ATOM 5623 O O . PHE C 2 4808 ? 316.470 257.859 268.701 1.00 41.36 4808 PHE A O 1
ATOM 5631 N N . PHE C 2 4809 ? 317.759 259.637 268.192 1.00 37.39 4809 PHE A N 1
ATOM 5632 C CA . PHE C 2 4809 ? 316.655 260.413 267.641 1.00 36.63 4809 PHE A CA 1
ATOM 5633 C C . PHE C 2 4809 ? 316.176 259.890 266.294 1.00 38.32 4809 PHE A C 1
ATOM 5634 O O . PHE C 2 4809 ? 315.123 260.331 265.821 1.00 39.67 4809 PHE A O 1
ATOM 5642 N N . ALA C 2 4810 ? 316.918 258.975 265.666 1.00 38.63 4810 ALA A N 1
ATOM 5643 C CA . ALA C 2 4810 ? 316.498 258.425 264.383 1.00 38.27 4810 ALA A CA 1
ATOM 5644 C C . ALA C 2 4810 ? 315.213 257.614 264.491 1.00 41.55 4810 ALA A C 1
ATOM 5645 O O . ALA C 2 4810 ? 314.487 257.494 263.499 1.00 43.82 4810 ALA A O 1
ATOM 5647 N N . ALA C 2 4811 ? 314.916 257.060 265.669 1.00 42.47 4811 ALA A N 1
ATOM 5648 C CA . ALA C 2 4811 ? 313.694 256.285 265.845 1.00 43.14 4811 ALA A CA 1
ATOM 5649 C C . ALA C 2 4811 ? 312.440 257.141 265.733 1.00 42.03 4811 ALA A C 1
ATOM 5650 O O . ALA C 2 4811 ? 311.360 256.603 265.470 1.00 44.00 4811 ALA A O 1
ATOM 5652 N N . HIS C 2 4812 ? 312.556 258.456 265.926 1.00 40.64 4812 HIS A N 1
ATOM 5653 C CA . HIS C 2 4812 ? 311.403 259.341 265.821 1.00 40.43 4812 HIS A CA 1
ATOM 5654 C C . HIS C 2 4812 ? 310.949 259.555 264.383 1.00 41.84 4812 HIS A C 1
ATOM 5655 O O . HIS C 2 4812 ? 309.873 260.125 264.173 1.00 44.91 4812 HIS A O 1
ATOM 5662 N N . LEU C 2 4813 ? 311.734 259.120 263.395 1.00 41.20 4813 LEU A N 1
ATOM 5663 C CA . LEU C 2 4813 ? 311.319 259.232 262.003 1.00 42.09 4813 LEU A CA 1
ATOM 5664 C C . LEU C 2 4813 ? 310.182 258.285 261.648 1.00 45.58 4813 LEU A C 1
ATOM 5665 O O . LEU C 2 4813 ? 309.593 258.429 260.572 1.00 48.16 4813 LEU A O 1
ATOM 5670 N N . LEU C 2 4814 ? 309.860 257.327 262.518 1.00 46.08 4814 LEU A N 1
ATOM 5671 C CA . LEU C 2 4814 ? 308.754 256.412 262.273 1.00 47.17 4814 LEU A CA 1
ATOM 5672 C C . LEU C 2 4814 ? 307.396 257.035 262.564 1.00 49.73 4814 LEU A C 1
ATOM 5673 O O . LEU C 2 4814 ? 306.372 256.411 262.265 1.00 54.27 4814 LEU A O 1
ATOM 5678 N N . ASP C 2 4815 ? 307.361 258.239 263.141 1.00 47.31 4815 ASP A N 1
ATOM 5679 C CA . ASP C 2 4815 ? 306.088 258.905 263.391 1.00 47.34 4815 ASP A CA 1
ATOM 5680 C C . ASP C 2 4815 ? 305.379 259.269 262.094 1.00 48.21 4815 ASP A C 1
ATOM 5681 O O . ASP C 2 4815 ? 304.145 259.334 262.062 1.00 53.31 4815 ASP A O 1
ATOM 5686 N N . ILE C 2 4816 ? 306.135 259.515 261.021 1.00 45.63 4816 ILE A N 1
ATOM 5687 C CA . ILE C 2 4816 ? 305.516 259.839 259.740 1.00 48.42 4816 ILE A CA 1
ATOM 5688 C C . ILE C 2 4816 ? 304.752 258.642 259.188 1.00 52.12 4816 ILE A C 1
ATOM 5689 O O . ILE C 2 4816 ? 303.804 258.809 258.411 1.00 56.63 4816 ILE A O 1
ATOM 5694 N N . ALA C 2 4817 ? 305.148 257.423 259.565 1.00 49.46 4817 ALA A N 1
ATOM 5695 C CA . ALA C 2 4817 ? 304.440 256.237 259.096 1.00 49.65 4817 ALA A CA 1
ATOM 5696 C C . ALA C 2 4817 ? 303.016 256.190 259.637 1.00 53.13 4817 ALA A C 1
ATOM 5697 O O . ALA C 2 4817 ? 302.075 255.879 258.897 1.00 56.94 4817 ALA A O 1
ATOM 5699 N N . MET C 2 4818 ? 302.838 256.496 260.923 1.00 51.94 4818 MET A N 1
ATOM 5700 C CA . MET C 2 4818 ? 301.503 256.501 261.508 1.00 53.08 4818 MET A CA 1
ATOM 5701 C C . MET C 2 4818 ? 300.704 257.731 261.099 1.00 54.84 4818 MET A C 1
ATOM 5702 O O . MET C 2 4818 ? 299.470 257.709 261.162 1.00 57.09 4818 MET A O 1
ATOM 5707 N N . GLY C 2 4819 ? 301.381 258.802 260.683 1.00 52.43 4819 GLY A N 1
ATOM 5708 C CA . GLY C 2 4819 ? 300.672 260.019 260.322 1.00 52.69 4819 GLY A CA 1
ATOM 5709 C C . GLY C 2 4819 ? 299.795 259.857 259.095 1.00 54.02 4819 GLY A C 1
ATOM 5710 O O . GLY C 2 4819 ? 298.672 260.368 259.053 1.00 55.61 4819 GLY A O 1
ATOM 5711 N N . VAL C 2 4820 ? 300.288 259.147 258.084 1.00 52.29 4820 VAL A N 1
ATOM 5712 C CA . VAL C 2 4820 ? 299.597 258.995 256.809 1.00 53.50 4820 VAL A CA 1
ATOM 5713 C C . VAL C 2 4820 ? 299.053 257.575 256.711 1.00 53.10 4820 VAL A C 1
ATOM 5714 O O . VAL C 2 4820 ? 299.692 256.621 257.170 1.00 54.00 4820 VAL A O 1
ATOM 5718 N N . LYS C 2 4821 ? 297.865 257.442 256.114 1.00 53.04 4821 LYS A N 1
ATOM 5719 C CA . LYS C 2 4821 ? 297.165 256.161 256.104 1.00 53.98 4821 LYS A CA 1
ATOM 5720 C C . LYS C 2 4821 ? 297.928 255.093 255.326 1.00 54.17 4821 LYS A C 1
ATOM 5721 O O . LYS C 2 4821 ? 297.980 253.934 255.751 1.00 54.25 4821 LYS A O 1
ATOM 5723 N N . THR C 2 4822 ? 298.517 255.449 254.180 1.00 53.74 4822 THR A N 1
ATOM 5724 C CA . THR C 2 4822 ? 299.100 254.419 253.321 1.00 53.63 4822 THR A CA 1
ATOM 5725 C C . THR C 2 4822 ? 300.376 253.835 253.922 1.00 52.85 4822 THR A C 1
ATOM 5726 O O . THR C 2 4822 ? 300.650 252.641 253.760 1.00 54.92 4822 THR A O 1
ATOM 5730 N N . LEU C 2 4823 ? 301.177 254.655 254.606 1.00 50.95 4823 LEU A N 1
ATOM 5731 C CA . LEU C 2 4823 ? 302.351 254.117 255.289 1.00 50.30 4823 LEU A CA 1
ATOM 5732 C C . LEU C 2 4823 ? 301.943 253.186 256.424 1.00 51.01 4823 LEU A C 1
ATOM 5733 O O . LEU C 2 4823 ? 302.578 252.148 256.647 1.00 50.94 4823 LEU A O 1
ATOM 5738 N N . ARG C 2 4824 ? 300.881 253.542 257.151 1.00 50.71 4824 ARG A N 1
ATOM 5739 C CA . ARG C 2 4824 ? 300.340 252.641 258.162 1.00 51.88 4824 ARG A CA 1
ATOM 5740 C C . ARG C 2 4824 ? 299.858 251.342 257.531 1.00 52.81 4824 ARG A C 1
ATOM 5741 O O . ARG C 2 4824 ? 300.027 250.262 258.107 1.00 54.44 4824 ARG A O 1
ATOM 5749 N N . THR C 2 4825 ? 299.253 251.432 256.345 1.00 51.31 4825 THR A N 1
ATOM 5750 C CA . THR C 2 4825 ? 298.833 250.236 255.621 1.00 50.78 4825 THR A CA 1
ATOM 5751 C C . THR C 2 4825 ? 300.029 249.366 255.258 1.00 50.16 4825 THR A C 1
ATOM 5752 O O . THR C 2 4825 ? 299.977 248.138 255.387 1.00 53.09 4825 THR A O 1
ATOM 5756 N N . ILE C 2 4826 ? 301.116 249.989 254.799 1.00 47.87 4826 ILE A N 1
ATOM 5757 C CA . ILE C 2 4826 ? 302.323 249.239 254.461 1.00 47.45 4826 ILE A CA 1
ATOM 5758 C C . ILE C 2 4826 ? 302.875 248.539 255.696 1.00 49.77 4826 ILE A C 1
ATOM 5759 O O . ILE C 2 4826 ? 303.259 247.363 255.643 1.00 51.34 4826 ILE A O 1
ATOM 5764 N N . LEU C 2 4827 ? 302.923 249.248 256.827 1.00 49.33 4827 LEU A N 1
ATOM 5765 C CA . LEU C 2 4827 ? 303.424 248.642 258.058 1.00 48.10 4827 LEU A CA 1
ATOM 5766 C C . LEU C 2 4827 ? 302.536 247.490 258.518 1.00 48.65 4827 LEU A C 1
ATOM 5767 O O . LEU C 2 4827 ? 303.037 246.449 258.958 1.00 50.58 4827 LEU A O 1
ATOM 5772 N N . SER C 2 4828 ? 301.215 247.657 258.424 1.00 47.46 4828 SER A N 1
ATOM 5773 C CA . SER C 2 4828 ? 300.290 246.648 258.924 1.00 47.29 4828 SER A CA 1
ATOM 5774 C C . SER C 2 4828 ? 300.096 245.486 257.959 1.00 48.51 4828 SER A C 1
ATOM 5775 O O . SER C 2 4828 ? 299.539 244.458 258.359 1.00 51.65 4828 SER A O 1
ATOM 5778 N N . SER C 2 4829 ? 300.525 245.626 256.703 1.00 47.82 4829 SER A N 1
ATOM 5779 C CA . SER C 2 4829 ? 300.409 244.517 255.761 1.00 47.48 4829 SER A CA 1
ATOM 5780 C C . SER C 2 4829 ? 301.268 243.331 256.177 1.00 49.63 4829 SER A C 1
ATOM 5781 O O . SER C 2 4829 ? 300.895 242.179 255.926 1.00 50.72 4829 SER A O 1
ATOM 5784 N N . VAL C 2 4830 ? 302.418 243.588 256.804 1.00 49.01 4830 VAL A N 1
ATOM 5785 C CA . VAL C 2 4830 ? 303.277 242.501 257.261 1.00 50.30 4830 VAL A CA 1
ATOM 5786 C C . VAL C 2 4830 ? 302.585 241.692 258.352 1.00 53.25 4830 VAL A C 1
ATOM 5787 O O . VAL C 2 4830 ? 302.649 240.457 258.364 1.00 56.71 4830 VAL A O 1
ATOM 5791 N N . THR C 2 4831 ? 301.914 242.370 259.283 1.00 51.42 4831 THR A N 1
ATOM 5792 C CA . THR C 2 4831 ? 301.246 241.703 260.392 1.00 52.54 4831 THR A CA 1
ATOM 5793 C C . THR C 2 4831 ? 299.842 241.221 260.049 1.00 52.91 4831 THR A C 1
ATOM 5794 O O . THR C 2 4831 ? 299.254 240.472 260.837 1.00 56.27 4831 THR A O 1
ATOM 5798 N N . HIS C 2 4832 ? 299.290 241.632 258.905 1.00 50.91 4832 HIS A N 1
ATOM 5799 C CA . HIS C 2 4832 ? 297.961 241.167 258.518 1.00 52.19 4832 HIS A CA 1
ATOM 5800 C C . HIS C 2 4832 ? 297.956 239.665 258.261 1.00 53.62 4832 HIS A C 1
ATOM 5801 O O . HIS C 2 4832 ? 297.000 238.970 258.622 1.00 54.94 4832 HIS A O 1
ATOM 5808 N N . ASN C 2 4833 ? 299.014 239.151 257.640 1.00 51.21 4833 ASN A N 1
ATOM 5809 C CA . ASN C 2 4833 ? 299.195 237.723 257.408 1.00 51.21 4833 ASN A CA 1
ATOM 5810 C C . ASN C 2 4833 ? 300.394 237.201 258.192 1.00 53.53 4833 ASN A C 1
ATOM 5811 O O . ASN C 2 4833 ? 301.209 236.432 257.680 1.00 56.82 4833 ASN A O 1
ATOM 5816 N N . GLY C 2 4834 ? 300.510 237.631 259.451 1.00 54.47 4834 GLY A N 1
ATOM 5817 C CA . GLY C 2 4834 ? 301.685 237.293 260.239 1.00 56.60 4834 GLY A CA 1
ATOM 5818 C C . GLY C 2 4834 ? 301.842 235.803 260.471 1.00 57.23 4834 GLY A C 1
ATOM 5819 O O . GLY C 2 4834 ? 302.948 235.268 260.381 1.00 59.34 4834 GLY A O 1
ATOM 5820 N N . LYS C 2 4835 ? 300.741 235.113 260.778 1.00 54.78 4835 LYS A N 1
ATOM 5821 C CA . LYS C 2 4835 ? 300.818 233.677 261.030 1.00 55.31 4835 LYS A CA 1
ATOM 5822 C C . LYS C 2 4835 ? 301.292 232.929 259.789 1.00 54.97 4835 LYS A C 1
ATOM 5823 O O . LYS C 2 4835 ? 302.217 232.110 259.856 1.00 57.44 4835 LYS A O 1
ATOM 5829 N N . GLN C 2 4836 ? 300.674 233.213 258.639 1.00 53.55 4836 GLN A N 1
ATOM 5830 C CA . GLN C 2 4836 ? 301.074 232.554 257.400 1.00 51.23 4836 GLN A CA 1
ATOM 5831 C C . GLN C 2 4836 ? 302.499 232.925 257.013 1.00 50.26 4836 GLN A C 1
ATOM 5832 O O . GLN C 2 4836 ? 303.251 232.080 256.516 1.00 51.58 4836 GLN A O 1
ATOM 5838 N N . LEU C 2 4837 ? 302.887 234.184 257.230 1.00 50.84 4837 LEU A N 1
ATOM 5839 C CA . LEU C 2 4837 ? 304.247 234.606 256.914 1.00 51.06 4837 LEU A CA 1
ATOM 5840 C C . LEU C 2 4837 ? 305.269 233.853 257.756 1.00 52.61 4837 LEU A C 1
ATOM 5841 O O . LEU C 2 4837 ? 306.286 233.376 257.239 1.00 55.19 4837 LEU A O 1
ATOM 5846 N N . VAL C 2 4838 ? 305.012 233.731 259.060 1.00 51.37 4838 VAL A N 1
ATOM 5847 C CA . VAL C 2 4838 ? 305.949 233.033 259.933 1.00 52.73 4838 VAL A CA 1
ATOM 5848 C C . VAL C 2 4838 ? 305.994 231.550 259.590 1.00 51.93 4838 VAL A C 1
ATOM 5849 O O . VAL C 2 4838 ? 307.060 230.925 259.625 1.00 52.26 4838 VAL A O 1
ATOM 5853 N N . MET C 2 4839 ? 304.846 230.963 259.241 1.00 51.54 4839 MET A N 1
ATOM 5854 C CA . MET C 2 4839 ? 304.837 229.558 258.844 1.00 49.56 4839 MET A CA 1
ATOM 5855 C C . MET C 2 4839 ? 305.620 229.338 257.554 1.00 49.74 4839 MET A C 1
ATOM 5856 O O . MET C 2 4839 ? 306.353 228.349 257.427 1.00 51.62 4839 MET A O 1
ATOM 5861 N N . THR C 2 4840 ? 305.481 230.247 256.586 1.00 48.43 4840 THR A N 1
ATOM 5862 C CA . THR C 2 4840 ? 306.252 230.139 255.351 1.00 46.72 4840 THR A CA 1
ATOM 5863 C C . THR C 2 4840 ? 307.744 230.301 255.617 1.00 46.32 4840 THR A C 1
ATOM 5864 O O . THR C 2 4840 ? 308.569 229.594 255.025 1.00 46.57 4840 THR A O 1
ATOM 5868 N N . VAL C 2 4841 ? 308.110 231.233 256.501 1.00 46.51 4841 VAL A N 1
ATOM 5869 C CA . VAL C 2 4841 ? 309.517 231.410 256.854 1.00 46.54 4841 VAL A CA 1
ATOM 5870 C C . VAL C 2 4841 ? 310.058 230.156 257.529 1.00 47.01 4841 VAL A C 1
ATOM 5871 O O . VAL C 2 4841 ? 311.192 229.736 257.274 1.00 47.59 4841 VAL A O 1
ATOM 5875 N N . GLY C 2 4842 ? 309.255 229.534 258.393 1.00 46.39 4842 GLY A N 1
ATOM 5876 C CA . GLY C 2 4842 ? 309.679 228.292 259.020 1.00 45.27 4842 GLY A CA 1
ATOM 5877 C C . GLY C 2 4842 ? 309.848 227.160 258.024 1.00 44.78 4842 GLY A C 1
ATOM 5878 O O . GLY C 2 4842 ? 310.793 226.372 258.122 1.00 45.26 4842 GLY A O 1
ATOM 5879 N N . LEU C 2 4843 ? 308.932 227.057 257.059 1.00 44.03 4843 LEU A N 1
ATOM 5880 C CA . LEU C 2 4843 ? 309.071 226.045 256.015 1.00 43.22 4843 LEU A CA 1
ATOM 5881 C C . LEU C 2 4843 ? 310.334 226.278 255.195 1.00 42.93 4843 LEU A C 1
ATOM 5882 O O . LEU C 2 4843 ? 311.056 225.330 254.864 1.00 42.98 4843 LEU A O 1
ATOM 5887 N N . LEU C 2 4844 ? 310.620 227.540 254.867 1.00 42.46 4844 LEU A N 1
ATOM 5888 C CA . LEU C 2 4844 ? 311.863 227.865 254.176 1.00 39.64 4844 LEU A CA 1
ATOM 5889 C C . LEU C 2 4844 ? 313.074 227.480 255.016 1.00 39.67 4844 LEU A C 1
ATOM 5890 O O . LEU C 2 4844 ? 314.067 226.966 254.490 1.00 43.10 4844 LEU A O 1
ATOM 5895 N N . ALA C 2 4845 ? 313.008 227.726 256.326 1.00 39.88 4845 ALA A N 1
ATOM 5896 C CA . ALA C 2 4845 ? 314.121 227.385 257.207 1.00 40.37 4845 ALA A CA 1
ATOM 5897 C C . ALA C 2 4845 ? 314.364 225.881 257.240 1.00 40.39 4845 ALA A C 1
ATOM 5898 O O . ALA C 2 4845 ? 315.513 225.432 257.175 1.00 42.13 4845 ALA A O 1
ATOM 5900 N N . VAL C 2 4846 ? 313.297 225.084 257.337 1.00 39.87 4846 VAL A N 1
ATOM 5901 C CA . VAL C 2 4846 ? 313.490 223.634 257.353 1.00 40.16 4846 VAL A CA 1
ATOM 5902 C C . VAL C 2 4846 ? 313.966 223.130 255.993 1.00 39.86 4846 VAL A C 1
ATOM 5903 O O . VAL C 2 4846 ? 314.759 222.184 255.923 1.00 40.90 4846 VAL A O 1
ATOM 5907 N N . VAL C 2 4847 ? 313.517 223.748 254.895 1.00 38.60 4847 VAL A N 1
ATOM 5908 C CA . VAL C 2 4847 ? 314.009 223.353 253.576 1.00 36.70 4847 VAL A CA 1
ATOM 5909 C C . VAL C 2 4847 ? 315.502 223.640 253.459 1.00 36.40 4847 VAL A C 1
ATOM 5910 O O . VAL C 2 4847 ? 316.281 222.807 252.970 1.00 38.84 4847 VAL A O 1
ATOM 5914 N N . VAL C 2 4848 ? 315.926 224.821 253.918 1.00 36.06 4848 VAL A N 1
ATOM 5915 C CA . VAL C 2 4848 ? 317.343 225.164 253.911 1.00 34.50 4848 VAL A CA 1
ATOM 5916 C C . VAL C 2 4848 ? 318.123 224.223 254.817 1.00 36.44 4848 VAL A C 1
ATOM 5917 O O . VAL C 2 4848 ? 319.265 223.868 254.514 1.00 38.15 4848 VAL A O 1
ATOM 5921 N N . TYR C 2 4849 ? 317.526 223.796 255.932 1.00 36.65 4849 TYR A N 1
ATOM 5922 C CA . TYR C 2 4849 ? 318.193 222.833 256.805 1.00 37.24 4849 TYR A CA 1
ATOM 5923 C C . TYR C 2 4849 ? 318.388 221.491 256.110 1.00 38.16 4849 TYR A C 1
ATOM 5924 O O . TYR C 2 4849 ? 319.443 220.860 256.252 1.00 41.56 4849 TYR A O 1
ATOM 5933 N N . LEU C 2 4850 ? 317.374 221.026 255.373 1.00 36.49 4850 LEU A N 1
ATOM 5934 C CA . LEU C 2 4850 ? 317.528 219.784 254.617 1.00 35.93 4850 LEU A CA 1
ATOM 5935 C C . LEU C 2 4850 ? 318.629 219.909 253.573 1.00 36.39 4850 LEU A C 1
ATOM 5936 O O . LEU C 2 4850 ? 319.461 219.004 253.421 1.00 36.93 4850 LEU A O 1
ATOM 5941 N N . TYR C 2 4851 ? 318.658 221.028 252.847 1.00 35.46 4851 TYR A N 1
ATOM 5942 C CA . TYR C 2 4851 ? 319.727 221.230 251.873 1.00 33.56 4851 TYR A CA 1
ATOM 5943 C C . TYR C 2 4851 ? 321.088 221.284 252.558 1.00 34.09 4851 TYR A C 1
ATOM 5944 O O . TYR C 2 4851 ? 322.076 220.744 252.043 1.00 35.82 4851 TYR A O 1
ATOM 5953 N N . THR C 2 4852 ? 321.153 221.918 253.731 1.00 33.66 4852 THR A N 1
ATOM 5954 C CA . THR C 2 4852 ? 322.410 222.027 254.461 1.00 34.34 4852 THR A CA 1
ATOM 5955 C C . THR C 2 4852 ? 322.919 220.664 254.904 1.00 36.30 4852 THR A C 1
ATOM 5956 O O . THR C 2 4852 ? 324.108 220.369 254.764 1.00 41.18 4852 THR A O 1
ATOM 5960 N N . VAL C 2 4853 ? 322.040 219.817 255.446 1.00 34.52 4853 VAL A N 1
ATOM 5961 C CA . VAL C 2 4853 ? 322.497 218.502 255.891 1.00 34.24 4853 VAL A CA 1
ATOM 5962 C C . VAL C 2 4853 ? 322.872 217.638 254.691 1.00 34.88 4853 VAL A C 1
ATOM 5963 O O . VAL C 2 4853 ? 323.846 216.874 254.742 1.00 37.09 4853 VAL A O 1
ATOM 5967 N N . VAL C 2 4854 ? 322.130 217.760 253.585 1.00 35.51 4854 VAL A N 1
ATOM 5968 C CA . VAL C 2 4854 ? 322.477 217.012 252.378 1.00 34.89 4854 VAL A CA 1
ATOM 5969 C C . VAL C 2 4854 ? 323.870 217.404 251.897 1.00 34.58 4854 VAL A C 1
ATOM 5970 O O . VAL C 2 4854 ? 324.688 216.548 251.541 1.00 37.03 4854 VAL A O 1
ATOM 5974 N N . ALA C 2 4855 ? 324.164 218.707 251.890 1.00 33.17 4855 ALA A N 1
ATOM 5975 C CA . ALA C 2 4855 ? 325.506 219.156 251.531 1.00 36.25 4855 ALA A CA 1
ATOM 5976 C C . ALA C 2 4855 ? 326.539 218.674 252.543 1.00 36.69 4855 ALA A C 1
ATOM 5977 O O . ALA C 2 4855 ? 327.655 218.294 252.172 1.00 41.16 4855 ALA A O 1
ATOM 5979 N N . PHE C 2 4856 ? 326.182 218.679 253.828 1.00 34.74 4856 PHE A N 1
ATOM 5980 C CA . PHE C 2 4856 ? 327.119 218.295 254.878 1.00 35.11 4856 PHE A CA 1
ATOM 5981 C C . PHE C 2 4856 ? 327.551 216.842 254.735 1.00 36.80 4856 PHE A C 1
ATOM 5982 O O . PHE C 2 4856 ? 328.727 216.514 254.929 1.00 37.88 4856 PHE A O 1
ATOM 5990 N N . ASN C 2 4857 ? 326.612 215.953 254.402 1.00 36.47 4857 ASN A N 1
ATOM 5991 C CA . ASN C 2 4857 ? 326.971 214.549 254.229 1.00 36.97 4857 ASN A CA 1
ATOM 5992 C C . ASN C 2 4857 ? 327.840 214.332 252.995 1.00 38.39 4857 ASN A C 1
ATOM 5993 O O . ASN C 2 4857 ? 328.798 213.551 253.038 1.00 40.10 4857 ASN A O 1
ATOM 5998 N N . PHE C 2 4858 ? 327.532 215.009 251.888 1.00 36.80 4858 PHE A N 1
ATOM 5999 C CA . PHE C 2 4858 ? 328.175 214.723 250.611 1.00 38.69 4858 PHE A CA 1
ATOM 6000 C C . PHE C 2 4858 ? 329.049 215.867 250.111 1.00 39.28 4858 PHE A C 1
ATOM 6001 O O . PHE C 2 4858 ? 330.241 215.668 249.864 1.00 39.95 4858 PHE A O 1
ATOM 6009 N N . PHE C 2 4859 ? 328.490 217.069 249.954 1.00 38.75 4859 PHE A N 1
ATOM 6010 C CA . PHE C 2 4859 ? 329.212 218.179 249.327 1.00 37.04 4859 PHE A CA 1
ATOM 6011 C C . PHE C 2 4859 ? 329.878 219.022 250.411 1.00 36.39 4859 PHE A C 1
ATOM 6012 O O . PHE C 2 4859 ? 329.425 220.112 250.769 1.00 36.82 4859 PHE A O 1
ATOM 6020 N N . ARG C 2 4860 ? 330.982 218.500 250.940 1.00 36.41 4860 ARG A N 1
ATOM 6021 C CA . ARG C 2 4860 ? 331.751 219.192 251.968 1.00 38.39 4860 ARG A CA 1
ATOM 6022 C C . ARG C 2 4860 ? 332.944 219.953 251.408 1.00 41.58 4860 ARG A C 1
ATOM 6023 O O . ARG C 2 4860 ? 333.178 221.099 251.800 1.00 42.95 4860 ARG A O 1
ATOM 6031 N N . LYS C 2 4861 ? 333.697 219.348 250.491 1.00 43.09 4861 LYS A N 1
ATOM 6032 C CA . LYS C 2 4861 ? 334.904 219.963 249.951 1.00 41.00 4861 LYS A CA 1
ATOM 6033 C C . LYS C 2 4861 ? 334.615 221.069 248.944 1.00 39.92 4861 LYS A C 1
ATOM 6034 O O . LYS C 2 4861 ? 335.560 221.697 248.454 1.00 40.13 4861 LYS A O 1
ATOM 6040 N N . PHE C 2 4862 ? 333.348 221.323 248.623 1.00 39.82 4862 PHE A N 1
ATOM 6041 C CA . PHE C 2 4862 ? 332.971 222.366 247.680 1.00 40.90 4862 PHE A CA 1
ATOM 6042 C C . PHE C 2 4862 ? 332.731 223.714 248.346 1.00 39.73 4862 PHE A C 1
ATOM 6043 O O . PHE C 2 4862 ? 332.357 224.669 247.660 1.00 41.14 4862 PHE A O 1
ATOM 6051 N N . TYR C 2 4863 ? 332.941 223.820 249.657 1.00 40.41 4863 TYR A N 1
ATOM 6052 C CA . TYR C 2 4863 ? 332.619 225.023 250.417 1.00 40.92 4863 TYR A CA 1
ATOM 6053 C C . TYR C 2 4863 ? 333.872 225.713 250.949 1.00 44.69 4863 TYR A C 1
ATOM 6054 O O . TYR C 2 4863 ? 333.903 226.187 252.086 1.00 47.21 4863 TYR A O 1
ATOM 6063 N N . ASN C 2 4864 ? 334.921 225.778 250.133 1.00 45.29 4864 ASN A N 1
ATOM 6064 C CA . ASN C 2 4864 ? 336.165 226.454 250.498 1.00 46.20 4864 ASN A CA 1
ATOM 6065 C C . ASN C 2 4864 ? 336.151 227.841 249.864 1.00 48.88 4864 ASN A C 1
ATOM 6066 O O . ASN C 2 4864 ? 336.433 227.995 248.673 1.00 50.95 4864 ASN A O 1
ATOM 6071 N N . LYS C 2 4865 ? 335.819 228.854 250.668 1.00 48.28 4865 LYS A N 1
ATOM 6072 C CA . LYS C 2 4865 ? 335.733 230.218 250.159 1.00 48.74 4865 LYS A CA 1
ATOM 6073 C C . LYS C 2 4865 ? 337.102 230.856 249.961 1.00 49.11 4865 LYS A C 1
ATOM 6074 O O . LYS C 2 4865 ? 337.283 231.639 249.021 1.00 50.08 4865 LYS A O 1
ATOM 6080 N N . SER C 2 4866 ? 338.067 230.546 250.824 1.00 47.73 4866 SER A N 1
ATOM 6081 C CA . SER C 2 4866 ? 339.375 231.181 250.744 1.00 49.61 4866 SER A CA 1
ATOM 6082 C C . SER C 2 4866 ? 340.119 230.722 249.497 1.00 51.41 4866 SER A C 1
ATOM 6083 O O . SER C 2 4866 ? 340.199 229.522 249.213 1.00 49.56 4866 SER A O 1
ATOM 6086 N N . GLU C 2 4867 ? 340.664 231.683 248.749 1.00 53.14 4867 GLU A N 1
ATOM 6087 C CA . GLU C 2 4867 ? 341.438 231.354 247.559 1.00 52.22 4867 GLU A CA 1
ATOM 6088 C C . GLU C 2 4867 ? 342.828 230.835 247.906 1.00 53.75 4867 GLU A C 1
ATOM 6089 O O . GLU C 2 4867 ? 343.393 230.039 247.149 1.00 55.40 4867 GLU A O 1
ATOM 6091 N N . ASP C 2 4868 ? 343.390 231.272 249.030 1.00 52.13 4868 ASP A N 1
ATOM 6092 C CA . ASP C 2 4868 ? 344.717 230.824 249.430 1.00 52.62 4868 ASP A CA 1
ATOM 6093 C C . ASP C 2 4868 ? 344.679 229.358 249.843 1.00 52.76 4868 ASP A C 1
ATOM 6094 O O . ASP C 2 4868 ? 343.820 228.944 250.627 1.00 52.65 4868 ASP A O 1
ATOM 6096 N N . GLU C 2 4869 ? 345.617 228.571 249.311 1.00 53.78 4869 GLU A N 1
ATOM 6097 C CA . GLU C 2 4869 ? 345.659 227.149 249.634 1.00 55.44 4869 GLU A CA 1
ATOM 6098 C C . GLU C 2 4869 ? 346.242 226.898 251.019 1.00 55.75 4869 GLU A C 1
ATOM 6099 O O . GLU C 2 4869 ? 345.839 225.945 251.694 1.00 55.03 4869 GLU A O 1
ATOM 6101 N N . ASP C 2 4870 ? 347.192 227.730 251.453 1.00 56.32 4870 ASP A N 1
ATOM 6102 C CA . ASP C 2 4870 ? 347.831 227.516 252.748 1.00 57.44 4870 ASP A CA 1
ATOM 6103 C C . ASP C 2 4870 ? 346.844 227.695 253.896 1.00 59.66 4870 ASP A C 1
ATOM 6104 O O . ASP C 2 4870 ? 346.857 226.920 254.858 1.00 60.47 4870 ASP A O 1
ATOM 6106 N N . GLU C 2 4871 ? 345.983 228.709 253.814 1.00 58.03 4871 GLU A N 1
ATOM 6107 C CA . GLU C 2 4871 ? 345.003 229.005 254.859 1.00 53.93 4871 GLU A CA 1
ATOM 6108 C C . GLU C 2 4871 ? 343.605 228.849 254.279 1.00 52.53 4871 GLU A C 1
ATOM 6109 O O . GLU C 2 4871 ? 343.132 229.712 253.526 1.00 53.22 4871 GLU A O 1
ATOM 6111 N N . PRO C 2 4872 ? 342.914 227.761 254.602 1.00 52.77 4872 PRO A N 1
ATOM 6112 C CA . PRO C 2 4872 ? 341.565 227.554 254.078 1.00 51.42 4872 PRO A CA 1
ATOM 6113 C C . PRO C 2 4872 ? 340.461 228.054 254.999 1.00 50.77 4872 PRO A C 1
ATOM 6114 O O . PRO C 2 4872 ? 340.608 228.136 256.221 1.00 50.48 4872 PRO A O 1
ATOM 6118 N N . ASP C 2 4873 ? 339.336 228.403 254.381 1.00 50.24 4873 ASP A N 1
ATOM 6119 C CA . ASP C 2 4873 ? 338.142 228.867 255.086 1.00 48.62 4873 ASP A CA 1
ATOM 6120 C C . ASP C 2 4873 ? 337.049 227.830 254.847 1.00 48.88 4873 ASP A C 1
ATOM 6121 O O . ASP C 2 4873 ? 336.298 227.913 253.873 1.00 49.70 4873 ASP A O 1
ATOM 6126 N N . MET C 2 4874 ? 336.962 226.853 255.747 1.00 47.29 4874 MET A N 1
ATOM 6127 C CA . MET C 2 4874 ? 336.009 225.755 255.622 1.00 44.57 4874 MET A CA 1
ATOM 6128 C C . MET C 2 4874 ? 334.668 226.202 256.192 1.00 42.25 4874 MET A C 1
ATOM 6129 O O . MET C 2 4874 ? 334.526 226.371 257.408 1.00 43.32 4874 MET A O 1
ATOM 6134 N N . LYS C 2 4875 ? 333.683 226.390 255.314 1.00 40.75 4875 LYS A N 1
ATOM 6135 C CA . LYS C 2 4875 ? 332.363 226.852 255.720 1.00 40.42 4875 LYS A CA 1
ATOM 6136 C C . LYS C 2 4875 ? 331.388 225.720 256.008 1.00 39.34 4875 LYS A C 1
ATOM 6137 O O . LYS C 2 4875 ? 330.367 225.957 256.662 1.00 39.11 4875 LYS A O 1
ATOM 6143 N N . CYS C 2 4876 ? 331.668 224.500 255.540 1.00 40.72 4876 CYS A N 1
ATOM 6144 C CA . CYS C 2 4876 ? 330.776 223.370 255.772 1.00 38.53 4876 CYS A CA 1
ATOM 6145 C C . CYS C 2 4876 ? 331.447 222.268 256.584 1.00 37.90 4876 CYS A C 1
ATOM 6146 O O . CYS C 2 4876 ? 330.938 221.144 256.630 1.00 38.98 4876 CYS A O 1
ATOM 6149 N N . ASP C 2 4877 ? 332.580 222.563 257.226 1.00 39.00 4877 ASP A N 1
ATOM 6150 C CA . ASP C 2 4877 ? 333.174 221.612 258.157 1.00 39.47 4877 ASP A CA 1
ATOM 6151 C C . ASP C 2 4877 ? 332.329 221.424 259.408 1.00 40.10 4877 ASP A C 1
ATOM 6152 O O . ASP C 2 4877 ? 332.548 220.457 260.146 1.00 44.83 4877 ASP A O 1
ATOM 6157 N N . ASP C 2 4878 ? 331.379 222.321 259.660 1.00 36.99 4878 ASP A N 1
ATOM 6158 C CA . ASP C 2 4878 ? 330.453 222.201 260.774 1.00 34.44 4878 ASP A CA 1
ATOM 6159 C C . ASP C 2 4878 ? 329.041 222.426 260.260 1.00 35.15 4878 ASP A C 1
ATOM 6160 O O . ASP C 2 4878 ? 328.822 223.201 259.325 1.00 38.57 4878 ASP A O 1
ATOM 6162 N N . MET C 2 4879 ? 328.082 221.733 260.877 1.00 34.68 4879 MET A N 1
ATOM 6163 C CA . MET C 2 4879 ? 326.691 221.887 260.468 1.00 34.37 4879 MET A CA 1
ATOM 6164 C C . MET C 2 4879 ? 326.188 223.299 260.742 1.00 35.05 4879 MET A C 1
ATOM 6165 O O . MET C 2 4879 ? 325.446 223.866 259.932 1.00 38.12 4879 MET A O 1
ATOM 6170 N N . MET C 2 4880 ? 326.582 223.883 261.876 1.00 36.37 4880 MET A N 1
ATOM 6171 C CA . MET C 2 4880 ? 326.143 225.236 262.206 1.00 36.89 4880 MET A CA 1
ATOM 6172 C C . MET C 2 4880 ? 326.670 226.250 261.197 1.00 37.49 4880 MET A C 1
ATOM 6173 O O . MET C 2 4880 ? 325.923 227.110 260.714 1.00 38.28 4880 MET A O 1
ATOM 6178 N N . THR C 2 4881 ? 327.961 226.162 260.865 1.00 36.45 4881 THR A N 1
ATOM 6179 C CA . THR C 2 4881 ? 328.544 227.097 259.907 1.00 34.70 4881 THR A CA 1
ATOM 6180 C C . THR C 2 4881 ? 327.936 226.925 258.521 1.00 34.97 4881 THR A C 1
ATOM 6181 O O . THR C 2 4881 ? 327.660 227.913 257.831 1.00 37.68 4881 THR A O 1
ATOM 6185 N N . CYS C 2 4882 ? 327.723 225.677 258.095 1.00 34.78 4882 CYS A N 1
ATOM 6186 C CA . CYS C 2 4882 ? 327.126 225.439 256.785 1.00 35.62 4882 CYS A CA 1
ATOM 6187 C C . CYS C 2 4882 ? 325.692 225.951 256.734 1.00 35.40 4882 CYS A C 1
ATOM 6188 O O . CYS C 2 4882 ? 325.262 226.517 255.722 1.00 38.29 4882 CYS A O 1
ATOM 6191 N N . TYR C 2 4883 ? 324.936 225.766 257.820 1.00 36.39 4883 TYR A N 1
ATOM 6192 C CA . TYR C 2 4883 ? 323.576 226.291 257.878 1.00 35.74 4883 TYR A CA 1
ATOM 6193 C C . TYR C 2 4883 ? 323.568 227.813 257.840 1.00 38.12 4883 TYR A C 1
ATOM 6194 O O . TYR C 2 4883 ? 322.722 228.418 257.170 1.00 40.36 4883 TYR A O 1
ATOM 6203 N N . LEU C 2 4884 ? 324.498 228.449 258.557 1.00 39.47 4884 LEU A N 1
ATOM 6204 C CA . LEU C 2 4884 ? 324.598 229.904 258.512 1.00 38.23 4884 LEU A CA 1
ATOM 6205 C C . LEU C 2 4884 ? 324.929 230.387 257.106 1.00 36.89 4884 LEU A C 1
ATOM 6206 O O . LEU C 2 4884 ? 324.353 231.370 256.628 1.00 39.06 4884 LEU A O 1
ATOM 6211 N N . PHE C 2 4885 ? 325.853 229.702 256.429 1.00 35.93 4885 PHE A N 1
ATOM 6212 C CA . PHE C 2 4885 ? 326.209 230.080 255.065 1.00 35.69 4885 PHE A CA 1
ATOM 6213 C C . PHE C 2 4885 ? 325.030 229.908 254.115 1.00 36.43 4885 PHE A C 1
ATOM 6214 O O . PHE C 2 4885 ? 324.797 230.753 253.243 1.00 41.67 4885 PHE A O 1
ATOM 6222 N N . HIS C 2 4886 ? 324.277 228.815 254.264 1.00 34.66 4886 HIS A N 1
ATOM 6223 C CA . HIS C 2 4886 ? 323.132 228.579 253.390 1.00 33.81 4886 HIS A CA 1
ATOM 6224 C C . HIS C 2 4886 ? 322.029 229.604 253.622 1.00 35.00 4886 HIS A C 1
ATOM 6225 O O . HIS C 2 4886 ? 321.435 230.112 252.663 1.00 37.40 4886 HIS A O 1
ATOM 6232 N N . MET C 2 4887 ? 321.735 229.920 254.886 1.00 36.91 4887 MET A N 1
ATOM 6233 C CA . MET C 2 4887 ? 320.660 230.863 255.181 1.00 36.70 4887 MET A CA 1
ATOM 6234 C C . MET C 2 4887 ? 321.051 232.290 254.815 1.00 37.69 4887 MET A C 1
ATOM 6235 O O . MET C 2 4887 ? 320.212 233.067 254.345 1.00 39.29 4887 MET A O 1
ATOM 6240 N N . TYR C 2 4888 ? 322.315 232.653 255.022 1.00 36.00 4888 TYR A N 1
ATOM 6241 C CA . TYR C 2 4888 ? 322.772 234.021 254.816 1.00 34.24 4888 TYR A CA 1
ATOM 6242 C C . TYR C 2 4888 ? 323.093 234.311 253.353 1.00 34.25 4888 TYR A C 1
ATOM 6243 O O . TYR C 2 4888 ? 322.624 235.309 252.798 1.00 37.06 4888 TYR A O 1
ATOM 6252 N N . VAL C 2 4889 ? 323.884 233.451 252.718 1.00 33.21 4889 VAL A N 1
ATOM 6253 C CA . VAL C 2 4889 ? 324.350 233.712 251.360 1.00 34.42 4889 VAL A CA 1
ATOM 6254 C C . VAL C 2 4889 ? 323.435 233.080 250.318 1.00 36.09 4889 VAL A C 1
ATOM 6255 O O . VAL C 2 4889 ? 323.131 233.700 249.296 1.00 39.54 4889 VAL A O 1
ATOM 6259 N N . GLY C 2 4890 ? 322.981 231.848 250.559 1.00 34.94 4890 GLY A N 1
ATOM 6260 C CA . GLY C 2 4890 ? 322.180 231.150 249.568 1.00 34.75 4890 GLY A CA 1
ATOM 6261 C C . GLY C 2 4890 ? 320.841 231.791 249.276 1.00 35.28 4890 GLY A C 1
ATOM 6262 O O . GLY C 2 4890 ? 320.426 231.854 248.115 1.00 37.77 4890 GLY A O 1
ATOM 6263 N N . VAL C 2 4891 ? 320.145 232.266 250.311 1.00 35.92 4891 VAL A N 1
ATOM 6264 C CA . VAL C 2 4891 ? 318.833 232.874 250.105 1.00 34.97 4891 VAL A CA 1
ATOM 6265 C C . VAL C 2 4891 ? 318.959 234.176 249.324 1.00 36.52 4891 VAL A C 1
ATOM 6266 O O . VAL C 2 4891 ? 318.174 234.445 248.407 1.00 36.59 4891 VAL A O 1
ATOM 6270 N N . ARG C 2 4892 ? 319.947 235.002 249.667 1.00 36.24 4892 ARG A N 1
ATOM 6271 C CA . ARG C 2 4892 ? 320.119 236.302 249.032 1.00 35.18 4892 ARG A CA 1
ATOM 6272 C C . ARG C 2 4892 ? 320.878 236.233 247.714 1.00 36.82 4892 ARG A C 1
ATOM 6273 O O . ARG C 2 4892 ? 321.014 237.264 247.046 1.00 40.14 4892 ARG A O 1
ATOM 6281 N N . ALA C 2 4893 ? 321.384 235.058 247.330 1.00 36.19 4893 ALA A N 1
ATOM 6282 C CA . ALA C 2 4893 ? 322.155 234.953 246.095 1.00 36.97 4893 ALA A CA 1
ATOM 6283 C C . ALA C 2 4893 ? 321.303 235.286 244.876 1.00 38.69 4893 ALA A C 1
ATOM 6284 O O . ALA C 2 4893 ? 321.756 235.990 243.966 1.00 38.77 4893 ALA A O 1
ATOM 6286 N N . GLY C 2 4894 ? 320.068 234.789 244.839 1.00 38.81 4894 GLY A N 1
ATOM 6287 C CA . GLY C 2 4894 ? 319.177 235.023 243.724 1.00 38.47 4894 GLY A CA 1
ATOM 6288 C C . GLY C 2 4894 ? 319.346 234.071 242.561 1.00 38.57 4894 GLY A C 1
ATOM 6289 O O . GLY C 2 4894 ? 318.563 234.141 241.605 1.00 38.27 4894 GLY A O 1
ATOM 6290 N N . GLY C 2 4895 ? 320.337 233.185 242.609 1.00 38.04 4895 GLY A N 1
ATOM 6291 C CA . GLY C 2 4895 ? 320.548 232.214 241.556 1.00 36.65 4895 GLY A CA 1
ATOM 6292 C C . GLY C 2 4895 ? 320.896 230.846 242.102 1.00 38.07 4895 GLY A C 1
ATOM 6293 O O . GLY C 2 4895 ? 321.306 229.953 241.355 1.00 40.08 4895 GLY A O 1
ATOM 6294 N N . GLY C 2 4896 ? 320.736 230.674 243.409 1.00 36.00 4896 GLY A N 1
ATOM 6295 C CA . GLY C 2 4896 ? 321.042 229.425 244.073 1.00 36.81 4896 GLY A CA 1
ATOM 6296 C C . GLY C 2 4896 ? 322.332 229.498 244.872 1.00 39.65 4896 GLY A C 1
ATOM 6297 O O . GLY C 2 4896 ? 323.109 230.453 244.793 1.00 42.11 4896 GLY A O 1
ATOM 6298 N N . ILE C 2 4897 ? 322.552 228.445 245.664 1.00 39.36 4897 ILE A N 1
ATOM 6299 C CA . ILE C 2 4897 ? 323.748 228.363 246.492 1.00 40.02 4897 ILE A CA 1
ATOM 6300 C C . ILE C 2 4897 ? 324.999 228.121 245.655 1.00 42.74 4897 ILE A C 1
ATOM 6301 O O . ILE C 2 4897 ? 326.114 228.381 246.122 1.00 47.51 4897 ILE A O 1
ATOM 6306 N N . GLY C 2 4898 ? 324.844 227.648 244.417 1.00 42.01 4898 GLY A N 1
ATOM 6307 C CA . GLY C 2 4898 ? 325.988 227.223 243.627 1.00 43.95 4898 GLY A CA 1
ATOM 6308 C C . GLY C 2 4898 ? 326.786 228.346 243.004 1.00 45.67 4898 GLY A C 1
ATOM 6309 O O . GLY C 2 4898 ? 327.911 228.110 242.550 1.00 47.31 4898 GLY A O 1
ATOM 6310 N N . ASP C 2 4899 ? 326.234 229.560 242.964 1.00 43.38 4899 ASP A N 1
ATOM 6311 C CA . ASP C 2 4899 ? 326.973 230.679 242.387 1.00 44.72 4899 ASP A CA 1
ATOM 6312 C C . ASP C 2 4899 ? 328.224 230.993 243.199 1.00 46.68 4899 ASP A C 1
ATOM 6313 O O . ASP C 2 4899 ? 329.203 231.524 242.661 1.00 49.42 4899 ASP A O 1
ATOM 6318 N N . GLU C 2 4900 ? 328.211 230.676 244.496 1.00 45.24 4900 GLU A N 1
ATOM 6319 C CA . GLU C 2 4900 ? 329.371 230.951 245.337 1.00 45.40 4900 GLU A CA 1
ATOM 6320 C C . GLU C 2 4900 ? 330.294 229.741 245.447 1.00 45.07 4900 GLU A C 1
ATOM 6321 O O . GLU C 2 4900 ? 331.515 229.877 245.312 1.00 48.70 4900 GLU A O 1
ATOM 6327 N N . ILE C 2 4901 ? 329.736 228.555 245.694 1.00 43.04 4901 ILE A N 1
ATOM 6328 C CA . ILE C 2 4901 ? 330.540 227.360 245.933 1.00 44.87 4901 ILE A CA 1
ATOM 6329 C C . ILE C 2 4901 ? 331.129 226.844 244.625 1.00 46.98 4901 ILE A C 1
ATOM 6330 O O . ILE C 2 4901 ? 330.755 227.297 243.537 1.00 48.62 4901 ILE A O 1
ATOM 6335 N N . GLU C 2 4902 ? 332.055 225.892 244.731 1.00 44.84 4902 GLU A N 1
ATOM 6336 C CA . GLU C 2 4902 ? 332.922 225.535 243.615 1.00 42.78 4902 GLU A CA 1
ATOM 6337 C C . GLU C 2 4902 ? 332.156 224.844 242.490 1.00 45.66 4902 GLU A C 1
ATOM 6338 O O . GLU C 2 4902 ? 331.117 224.214 242.700 1.00 47.94 4902 GLU A O 1
ATOM 6344 N N . ASP C 2 4903 ? 332.695 224.979 241.279 1.00 45.39 4903 ASP A N 1
ATOM 6345 C CA . ASP C 2 4903 ? 332.161 224.306 240.107 1.00 49.02 4903 ASP A CA 1
ATOM 6346 C C . ASP C 2 4903 ? 332.398 222.798 240.223 1.00 49.74 4903 ASP A C 1
ATOM 6347 O O . ASP C 2 4903 ? 333.512 222.361 240.522 1.00 49.17 4903 ASP A O 1
ATOM 6352 N N . PRO C 2 4904 ? 331.368 221.977 239.992 1.00 49.11 4904 PRO A N 1
ATOM 6353 C CA . PRO C 2 4904 ? 331.554 220.523 240.051 1.00 49.40 4904 PRO A CA 1
ATOM 6354 C C . PRO C 2 4904 ? 332.107 219.891 238.784 1.00 51.92 4904 PRO A C 1
ATOM 6355 O O . PRO C 2 4904 ? 332.218 218.658 238.735 1.00 53.48 4904 PRO A O 1
ATOM 6359 N N . ALA C 2 4905 ? 332.441 220.681 237.768 1.00 49.56 4905 ALA A N 1
ATOM 6360 C CA . ALA C 2 4905 ? 333.004 220.121 236.548 1.00 48.97 4905 ALA A CA 1
ATOM 6361 C C . ALA C 2 4905 ? 334.378 219.522 236.822 1.00 49.66 4905 ALA A C 1
ATOM 6362 O O . ALA C 2 4905 ? 335.175 220.074 237.585 1.00 51.70 4905 ALA A O 1
ATOM 6364 N N . GLY C 2 4906 ? 334.651 218.380 236.193 1.00 48.93 4906 GLY A N 1
ATOM 6365 C CA . GLY C 2 4906 ? 335.928 217.721 236.375 1.00 50.76 4906 GLY A CA 1
ATOM 6366 C C . GLY C 2 4906 ? 336.103 217.020 237.701 1.00 51.53 4906 GLY A C 1
ATOM 6367 O O . GLY C 2 4906 ? 337.239 216.807 238.132 1.00 50.47 4906 GLY A O 1
ATOM 6368 N N . ASP C 2 4907 ? 335.009 216.650 238.364 1.00 51.57 4907 ASP A N 1
ATOM 6369 C CA . ASP C 2 4907 ? 335.086 215.990 239.659 1.00 51.78 4907 ASP A CA 1
ATOM 6370 C C . ASP C 2 4907 ? 333.839 215.143 239.862 1.00 51.68 4907 ASP A C 1
ATOM 6371 O O . ASP C 2 4907 ? 332.843 215.287 239.148 1.00 50.33 4907 ASP A O 1
ATOM 6373 N N . GLU C 2 4908 ? 333.908 214.253 240.848 1.00 53.31 4908 GLU A N 1
ATOM 6374 C CA . GLU C 2 4908 ? 332.783 213.387 241.161 1.00 52.07 4908 GLU A CA 1
ATOM 6375 C C . GLU C 2 4908 ? 331.632 214.202 241.749 1.00 51.21 4908 GLU A C 1
ATOM 6376 O O . GLU C 2 4908 ? 331.789 215.361 242.145 1.00 52.04 4908 GLU A O 1
ATOM 6378 N N . TYR C 2 4909 ? 330.456 213.570 241.802 1.00 48.35 4909 TYR A N 1
ATOM 6379 C CA . TYR C 2 4909 ? 329.230 214.212 242.281 1.00 47.05 4909 TYR A CA 1
ATOM 6380 C C . TYR C 2 4909 ? 328.916 215.472 241.476 1.00 46.12 4909 TYR A C 1
ATOM 6381 O O . TYR C 2 4909 ? 328.480 216.487 242.021 1.00 47.38 4909 TYR A O 1
ATOM 6390 N N . GLU C 2 4910 ? 329.141 215.405 240.164 1.00 44.35 4910 GLU A N 1
ATOM 6391 C CA . GLU C 2 4910 ? 328.931 216.554 239.287 1.00 42.02 4910 GLU A CA 1
ATOM 6392 C C . GLU C 2 4910 ? 327.452 216.748 238.960 1.00 39.63 4910 GLU A C 1
ATOM 6393 O O . GLU C 2 4910 ? 326.868 217.786 239.286 1.00 40.96 4910 GLU A O 1
ATOM 6395 N N . LEU C 2 4911 ? 326.837 215.753 238.314 1.00 40.41 4911 LEU A N 1
ATOM 6396 C CA . LEU C 2 4911 ? 325.415 215.840 237.998 1.00 40.97 4911 LEU A CA 1
ATOM 6397 C C . LEU C 2 4911 ? 324.564 215.860 239.260 1.00 40.49 4911 LEU A C 1
ATOM 6398 O O . LEU C 2 4911 ? 323.519 216.521 239.296 1.00 40.04 4911 LEU A O 1
ATOM 6403 N N . TYR C 2 4912 ? 324.991 215.137 240.298 1.00 41.24 4912 TYR A N 1
ATOM 6404 C CA . TYR C 2 4912 ? 324.251 215.138 241.553 1.00 41.12 4912 TYR A CA 1
ATOM 6405 C C . TYR C 2 4912 ? 324.182 216.541 242.138 1.00 39.80 4912 TYR A C 1
ATOM 6406 O O . TYR C 2 4912 ? 323.112 216.999 242.555 1.00 39.83 4912 TYR A O 1
ATOM 6415 N N . ARG C 2 4913 ? 325.310 217.255 242.148 1.00 40.22 4913 ARG A N 1
ATOM 6416 C CA . ARG C 2 4913 ? 325.296 218.627 242.639 1.00 38.62 4913 ARG A CA 1
ATOM 6417 C C . ARG C 2 4913 ? 324.577 219.560 241.672 1.00 37.55 4913 ARG A C 1
ATOM 6418 O O . ARG C 2 4913 ? 323.951 220.530 242.105 1.00 37.92 4913 ARG A O 1
ATOM 6426 N N . VAL C 2 4914 ? 324.632 219.286 240.368 1.00 37.91 4914 VAL A N 1
ATOM 6427 C CA . VAL C 2 4914 ? 323.858 220.093 239.427 1.00 36.16 4914 VAL A CA 1
ATOM 6428 C C . VAL C 2 4914 ? 322.378 220.032 239.787 1.00 34.94 4914 VAL A C 1
ATOM 6429 O O . VAL C 2 4914 ? 321.695 221.061 239.876 1.00 35.78 4914 VAL A O 1
ATOM 6433 N N . VAL C 2 4915 ? 321.878 218.822 240.046 1.00 36.13 4915 VAL A N 1
ATOM 6434 C CA . VAL C 2 4915 ? 320.488 218.652 240.465 1.00 35.57 4915 VAL A CA 1
ATOM 6435 C C . VAL C 2 4915 ? 320.251 219.307 241.822 1.00 36.06 4915 VAL A C 1
ATOM 6436 O O . VAL C 2 4915 ? 319.204 219.924 242.053 1.00 36.17 4915 VAL A O 1
ATOM 6440 N N . PHE C 2 4916 ? 321.213 219.175 242.741 1.00 37.45 4916 PHE A N 1
ATOM 6441 C CA . PHE C 2 4916 ? 321.085 219.784 244.064 1.00 35.72 4916 PHE A CA 1
ATOM 6442 C C . PHE C 2 4916 ? 320.852 221.287 243.966 1.00 34.61 4916 PHE A C 1
ATOM 6443 O O . PHE C 2 4916 ? 319.889 221.819 244.529 1.00 36.05 4916 PHE A O 1
ATOM 6451 N N . ASP C 2 4917 ? 321.729 221.987 243.246 1.00 34.95 4917 ASP A N 1
ATOM 6452 C CA . ASP C 2 4917 ? 321.601 223.436 243.106 1.00 33.00 4917 ASP A CA 1
ATOM 6453 C C . ASP C 2 4917 ? 320.380 223.832 242.281 1.00 32.59 4917 ASP A C 1
ATOM 6454 O O . ASP C 2 4917 ? 319.738 224.846 242.581 1.00 33.32 4917 ASP A O 1
ATOM 6459 N N . ILE C 2 4918 ? 320.035 223.062 241.244 1.00 33.59 4918 ILE A N 1
ATOM 6460 C CA . ILE C 2 4918 ? 318.833 223.380 240.473 1.00 32.21 4918 ILE A CA 1
ATOM 6461 C C . ILE C 2 4918 ? 317.601 223.317 241.368 1.00 33.17 4918 ILE A C 1
ATOM 6462 O O . ILE C 2 4918 ? 316.765 224.232 241.378 1.00 34.23 4918 ILE A O 1
ATOM 6467 N N . THR C 2 4919 ? 317.485 222.241 242.152 1.00 33.31 4919 THR A N 1
ATOM 6468 C CA . THR C 2 4919 ? 316.350 222.092 243.054 1.00 33.10 4919 THR A CA 1
ATOM 6469 C C . THR C 2 4919 ? 316.354 223.170 244.128 1.00 33.73 4919 THR A C 1
ATOM 6470 O O . THR C 2 4919 ? 315.298 223.704 244.479 1.00 35.48 4919 THR A O 1
ATOM 6474 N N . PHE C 2 4920 ? 317.531 223.498 244.668 1.00 32.72 4920 PHE A N 1
ATOM 6475 C CA . PHE C 2 4920 ? 317.613 224.545 245.682 1.00 32.00 4920 PHE A CA 1
ATOM 6476 C C . PHE C 2 4920 ? 317.116 225.874 245.131 1.00 31.46 4920 PHE A C 1
ATOM 6477 O O . PHE C 2 4920 ? 316.284 226.545 245.754 1.00 33.40 4920 PHE A O 1
ATOM 6485 N N . PHE C 2 4921 ? 317.606 226.263 243.951 1.00 31.48 4921 PHE A N 1
ATOM 6486 C CA . PHE C 2 4921 ? 317.174 227.515 243.342 1.00 30.71 4921 PHE A CA 1
ATOM 6487 C C . PHE C 2 4921 ? 315.669 227.516 243.110 1.00 30.46 4921 PHE A C 1
ATOM 6488 O O . PHE C 2 4921 ? 314.965 228.440 243.539 1.00 32.56 4921 PHE A O 1
ATOM 6496 N N . PHE C 2 4922 ? 315.154 226.460 242.472 1.00 30.97 4922 PHE A N 1
ATOM 6497 C CA . PHE C 2 4922 ? 313.735 226.420 242.131 1.00 31.37 4922 PHE A CA 1
ATOM 6498 C C . PHE C 2 4922 ? 312.854 226.442 243.374 1.00 31.34 4922 PHE A C 1
ATOM 6499 O O . PHE C 2 4922 ? 311.834 227.141 243.408 1.00 31.83 4922 PHE A O 1
ATOM 6507 N N . PHE C 2 4923 ? 313.223 225.683 244.406 1.00 31.59 4923 PHE A N 1
ATOM 6508 C CA . PHE C 2 4923 ? 312.379 225.584 245.589 1.00 30.82 4923 PHE A CA 1
ATOM 6509 C C . PHE C 2 4923 ? 312.491 226.804 246.492 1.00 30.94 4923 PHE A C 1
ATOM 6510 O O . PHE C 2 4923 ? 311.532 227.122 247.203 1.00 33.35 4923 PHE A O 1
ATOM 6518 N N . VAL C 2 4924 ? 313.629 227.500 246.494 1.00 30.33 4924 VAL A N 1
ATOM 6519 C CA . VAL C 2 4924 ? 313.753 228.652 247.378 1.00 29.01 4924 VAL A CA 1
ATOM 6520 C C . VAL C 2 4924 ? 313.362 229.923 246.638 1.00 30.45 4924 VAL A C 1
ATOM 6521 O O . VAL C 2 4924 ? 312.287 230.478 246.887 1.00 32.16 4924 VAL A O 1
ATOM 6525 N N . ILE C 2 4925 ? 314.164 230.324 245.650 1.00 29.78 4925 ILE A N 1
ATOM 6526 C CA . ILE C 2 4925 ? 314.008 231.664 245.091 1.00 29.41 4925 ILE A CA 1
ATOM 6527 C C . ILE C 2 4925 ? 312.773 231.750 244.204 1.00 29.91 4925 ILE A C 1
ATOM 6528 O O . ILE C 2 4925 ? 312.035 232.740 244.246 1.00 32.68 4925 ILE A O 1
ATOM 6533 N N . VAL C 2 4926 ? 312.527 230.722 243.393 1.00 29.10 4926 VAL A N 1
ATOM 6534 C CA . VAL C 2 4926 ? 311.388 230.756 242.483 1.00 30.41 4926 VAL A CA 1
ATOM 6535 C C . VAL C 2 4926 ? 310.076 230.649 243.254 1.00 31.55 4926 VAL A C 1
ATOM 6536 O O . VAL C 2 4926 ? 309.089 231.314 242.918 1.00 31.19 4926 VAL A O 1
ATOM 6540 N N . ILE C 2 4927 ? 310.044 229.830 244.305 1.00 32.10 4927 ILE A N 1
ATOM 6541 C CA . ILE C 2 4927 ? 308.779 229.478 244.942 1.00 30.69 4927 ILE A CA 1
ATOM 6542 C C . ILE C 2 4927 ? 308.582 230.207 246.267 1.00 31.39 4927 ILE A C 1
ATOM 6543 O O . ILE C 2 4927 ? 307.638 230.991 246.414 1.00 32.88 4927 ILE A O 1
ATOM 6548 N N . LEU C 2 4928 ? 309.460 229.956 247.243 1.00 30.77 4928 LEU A N 1
ATOM 6549 C CA . LEU C 2 4928 ? 309.164 230.370 248.611 1.00 30.47 4928 LEU A CA 1
ATOM 6550 C C . LEU C 2 4928 ? 309.295 231.878 248.783 1.00 32.21 4928 LEU A C 1
ATOM 6551 O O . LEU C 2 4928 ? 308.435 232.512 249.405 1.00 35.09 4928 LEU A O 1
ATOM 6556 N N . LEU C 2 4929 ? 310.365 232.469 248.246 1.00 30.47 4929 LEU A N 1
ATOM 6557 C CA . LEU C 2 4929 ? 310.522 233.918 248.327 1.00 29.93 4929 LEU A CA 1
ATOM 6558 C C . LEU C 2 4929 ? 309.413 234.631 247.565 1.00 31.58 4929 LEU A C 1
ATOM 6559 O O . LEU C 2 4929 ? 308.892 235.657 248.022 1.00 35.91 4929 LEU A O 1
ATOM 6564 N N . ALA C 2 4930 ? 309.037 234.098 246.399 1.00 30.40 4930 ALA A N 1
ATOM 6565 C CA . ALA C 2 4930 ? 307.950 234.690 245.629 1.00 29.80 4930 ALA A CA 1
ATOM 6566 C C . ALA C 2 4930 ? 306.635 234.629 246.395 1.00 31.91 4930 ALA A C 1
ATOM 6567 O O . ALA C 2 4930 ? 305.868 235.597 246.397 1.00 35.17 4930 ALA A O 1
ATOM 6569 N N . ILE C 2 4931 ? 306.361 233.504 247.059 1.00 31.54 4931 ILE A N 1
ATOM 6570 C CA . ILE C 2 4931 ? 305.134 233.381 247.842 1.00 31.10 4931 ILE A CA 1
ATOM 6571 C C . ILE C 2 4931 ? 305.156 234.338 249.028 1.00 33.11 4931 ILE A C 1
ATOM 6572 O O . ILE C 2 4931 ? 304.140 234.966 249.356 1.00 37.03 4931 ILE A O 1
ATOM 6577 N N . ILE C 2 4932 ? 306.309 234.465 249.690 1.00 32.40 4932 ILE A N 1
ATOM 6578 C CA . ILE C 2 4932 ? 306.423 235.374 250.828 1.00 32.84 4932 ILE A CA 1
ATOM 6579 C C . ILE C 2 4932 ? 306.158 236.809 250.389 1.00 34.49 4932 ILE A C 1
ATOM 6580 O O . ILE C 2 4932 ? 305.421 237.553 251.046 1.00 39.10 4932 ILE A O 1
ATOM 6585 N N . GLN C 2 4933 ? 306.752 237.217 249.265 1.00 32.81 4933 GLN A N 1
ATOM 6586 C CA . GLN C 2 4933 ? 306.513 238.563 248.753 1.00 34.08 4933 GLN A CA 1
ATOM 6587 C C . GLN C 2 4933 ? 305.058 238.749 248.338 1.00 36.78 4933 GLN A C 1
ATOM 6588 O O . GLN C 2 4933 ? 304.452 239.793 248.614 1.00 41.23 4933 GLN A O 1
ATOM 6594 N N . GLY C 2 4934 ? 304.478 237.741 247.680 1.00 34.76 4934 GLY A N 1
ATOM 6595 C CA . GLY C 2 4934 ? 303.112 237.852 247.206 1.00 36.55 4934 GLY A CA 1
ATOM 6596 C C . GLY C 2 4934 ? 302.091 237.939 248.319 1.00 38.58 4934 GLY A C 1
ATOM 6597 O O . GLY C 2 4934 ? 301.079 238.626 248.175 1.00 41.85 4934 GLY A O 1
ATOM 6598 N N . LEU C 2 4935 ? 302.331 237.245 249.433 1.00 36.67 4935 LEU A N 1
ATOM 6599 C CA . LEU C 2 4935 ? 301.411 237.335 250.563 1.00 37.91 4935 LEU A CA 1
ATOM 6600 C C . LEU C 2 4935 ? 301.327 238.765 251.084 1.00 40.38 4935 LEU A C 1
ATOM 6601 O O . LEU C 2 4935 ? 300.231 239.301 251.292 1.00 43.81 4935 LEU A O 1
ATOM 6606 N N . ILE C 2 4936 ? 302.480 239.408 251.275 1.00 39.48 4936 ILE A N 1
ATOM 6607 C CA . ILE C 2 4936 ? 302.497 240.783 251.762 1.00 40.14 4936 ILE A CA 1
ATOM 6608 C C . ILE C 2 4936 ? 301.912 241.730 250.721 1.00 42.29 4936 ILE A C 1
ATOM 6609 O O . ILE C 2 4936 ? 301.184 242.672 251.060 1.00 46.49 4936 ILE A O 1
ATOM 6614 N N . ILE C 2 4937 ? 302.212 241.497 249.440 1.00 40.52 4937 ILE A N 1
ATOM 6615 C CA . ILE C 2 4937 ? 301.676 242.359 248.388 1.00 40.51 4937 ILE A CA 1
ATOM 6616 C C . ILE C 2 4937 ? 300.153 242.274 248.352 1.00 43.18 4937 ILE A C 1
ATOM 6617 O O . ILE C 2 4937 ? 299.462 243.296 248.259 1.00 47.17 4937 ILE A O 1
ATOM 6622 N N . ASP C 2 4938 ? 299.607 241.058 248.443 1.00 42.81 4938 ASP A N 1
ATOM 6623 C CA . ASP C 2 4938 ? 298.158 240.887 248.443 1.00 45.52 4938 ASP A CA 1
ATOM 6624 C C . ASP C 2 4938 ? 297.530 241.483 249.695 1.00 45.69 4938 ASP A C 1
ATOM 6625 O O . ASP C 2 4938 ? 296.448 242.077 249.626 1.00 48.68 4938 ASP A O 1
ATOM 6630 N N . ALA C 2 4939 ? 298.184 241.328 250.850 1.00 43.12 4939 ALA A N 1
ATOM 6631 C CA . ALA C 2 4939 ? 297.659 241.923 252.075 1.00 44.53 4939 ALA A CA 1
ATOM 6632 C C . ALA C 2 4939 ? 297.597 243.441 251.965 1.00 45.82 4939 ALA A C 1
ATOM 6633 O O . ALA C 2 4939 ? 296.591 244.056 252.335 1.00 49.79 4939 ALA A O 1
ATOM 6635 N N . PHE C 2 4940 ? 298.659 244.060 251.443 1.00 44.08 4940 PHE A N 1
ATOM 6636 C CA . PHE C 2 4940 ? 298.665 245.509 251.268 1.00 45.73 4940 PHE A CA 1
ATOM 6637 C C . PHE C 2 4940 ? 297.608 245.949 250.262 1.00 47.62 4940 PHE A C 1
ATOM 6638 O O . PHE C 2 4940 ? 296.904 246.946 250.480 1.00 51.67 4940 PHE A O 1
ATOM 6646 N N . GLY C 2 4941 ? 297.472 245.211 249.158 1.00 46.44 4941 GLY A N 1
ATOM 6647 C CA . GLY C 2 4941 ? 296.468 245.559 248.166 1.00 46.63 4941 GLY A CA 1
ATOM 6648 C C . GLY C 2 4941 ? 295.057 245.481 248.716 1.00 49.66 4941 GLY A C 1
ATOM 6649 O O . GLY C 2 4941 ? 294.242 246.379 248.498 1.00 54.52 4941 GLY A O 1
ATOM 6650 N N . GLU C 2 4942 ? 294.754 244.411 249.455 1.00 48.45 4942 GLU A N 1
ATOM 6651 C CA . GLU C 2 4942 ? 293.420 244.272 250.027 1.00 49.83 4942 GLU A CA 1
ATOM 6652 C C . GLU C 2 4942 ? 293.177 245.281 251.143 1.00 50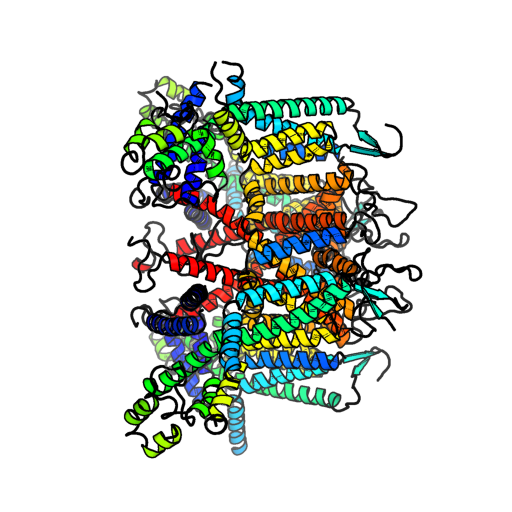.92 4942 GLU A C 1
ATOM 6653 O O . GLU C 2 4942 ? 292.047 245.751 251.313 1.00 54.35 4942 GLU A O 1
ATOM 6659 N N . LEU C 2 4943 ? 294.218 245.648 251.895 1.00 49.23 4943 LEU A N 1
ATOM 6660 C CA . LEU C 2 4943 ? 294.054 246.672 252.921 1.00 50.24 4943 LEU A CA 1
ATOM 6661 C C . LEU C 2 4943 ? 293.752 248.030 252.299 1.00 53.35 4943 LEU A C 1
ATOM 6662 O O . LEU C 2 4943 ? 292.933 248.791 252.827 1.00 57.10 4943 LEU A O 1
ATOM 6667 N N . ARG C 2 4944 ? 294.406 248.355 251.180 1.00 52.97 4944 ARG A N 1
ATOM 6668 C CA . ARG C 2 4944 ? 294.065 249.587 250.472 1.00 53.97 4944 ARG A CA 1
ATOM 6669 C C . ARG C 2 4944 ? 292.676 249.499 249.847 1.00 57.94 4944 ARG A C 1
ATOM 6670 O O . ARG C 2 4944 ? 291.950 250.498 249.787 1.00 61.70 4944 ARG A O 1
ATOM 6678 N N . ASP C 2 4945 ? 292.294 248.310 249.376 1.00 56.94 4945 ASP A N 1
ATOM 6679 C CA . ASP C 2 4945 ? 290.986 248.115 248.761 1.00 58.35 4945 ASP A CA 1
ATOM 6680 C C . ASP C 2 4945 ? 289.878 248.281 249.800 1.00 60.11 4945 ASP A C 1
ATOM 6681 O O . ASP C 2 4945 ? 288.784 248.755 249.471 1.00 63.06 4945 ASP A O 1
ATOM 6686 N N . GLN C 2 4946 ? 290.159 247.928 251.058 1.00 58.84 4946 GLN A N 1
ATOM 6687 C CA . GLN C 2 4946 ? 289.150 248.025 252.110 1.00 59.98 4946 GLN A CA 1
ATOM 6688 C C . GLN C 2 4946 ? 288.666 249.458 252.301 1.00 62.10 4946 GLN A C 1
ATOM 6689 O O . GLN C 2 4946 ? 287.467 249.693 252.485 1.00 64.53 4946 GLN A O 1
ATOM 6695 N N . GLN C 2 4947 ? 289.583 250.430 252.281 1.00 60.44 4947 GLN A N 1
ATOM 6696 C CA . GLN C 2 4947 ? 289.180 251.826 252.437 1.00 61.76 4947 GLN A CA 1
ATOM 6697 C C . GLN C 2 4947 ? 288.295 252.281 251.281 1.00 64.19 4947 GLN A C 1
ATOM 6698 O O . GLN C 2 4947 ? 287.294 252.981 251.488 1.00 65.93 4947 GLN A O 1
ATOM 6704 N N . GLU C 2 4948 ? 288.651 251.893 250.054 1.00 64.29 4948 GLU A N 1
ATOM 6705 C CA . GLU C 2 4948 ? 287.829 252.243 248.901 1.00 65.99 4948 GLU A CA 1
ATOM 6706 C C . GLU C 2 4948 ? 286.445 251.617 249.006 1.00 66.02 4948 GLU A C 1
ATOM 6707 O O . GLU C 2 4948 ? 285.440 252.253 248.673 1.00 67.33 4948 GLU A O 1
ATOM 6713 N N . GLN C 2 4949 ? 286.374 250.365 249.465 1.00 65.45 4949 GLN A N 1
ATOM 6714 C CA . GLN C 2 4949 ? 285.078 249.716 249.643 1.00 65.49 4949 GLN A CA 1
ATOM 6715 C C . GLN C 2 4949 ? 284.260 250.404 250.727 1.00 65.37 4949 GLN A C 1
ATOM 6716 O O . GLN C 2 4949 ? 283.037 250.535 250.605 1.00 68.19 4949 GLN A O 1
ATOM 6722 N N . VAL C 2 4950 ? 284.918 250.839 251.803 1.00 64.22 4950 VAL A N 1
ATOM 6723 C CA . VAL C 2 4950 ? 284.221 251.580 252.849 1.00 64.25 4950 VAL A CA 1
ATOM 6724 C C . VAL C 2 4950 ? 283.634 252.864 252.280 1.00 65.53 4950 VAL A C 1
ATOM 6725 O O . VAL C 2 4950 ? 282.480 253.211 252.554 1.00 67.71 4950 VAL A O 1
ATOM 6729 N N . LYS C 2 4951 ? 284.411 253.576 251.460 1.00 65.33 4951 LYS A N 1
ATOM 6730 C CA . LYS C 2 4951 ? 283.902 254.795 250.833 1.00 66.71 4951 LYS A CA 1
ATOM 6731 C C . LYS C 2 4951 ? 282.740 254.496 249.887 1.00 67.90 4951 LYS A C 1
ATOM 6732 O O . LYS C 2 4951 ? 281.764 255.257 249.827 1.00 68.07 4951 LYS A O 1
ATOM 6738 N N . GLU C 2 4952 ? 282.834 253.403 249.125 1.00 68.27 4952 GLU A N 1
ATOM 6739 C CA . GLU C 2 4952 ? 281.764 253.056 248.193 1.00 68.35 4952 GLU A CA 1
ATOM 6740 C C . GLU C 2 4952 ? 280.471 252.717 248.925 1.00 67.11 4952 GLU A C 1
ATOM 6741 O O . GLU C 2 4952 ? 279.389 253.146 248.510 1.00 67.64 4952 GLU A O 1
ATOM 6747 N N . ASP C 2 4953 ? 280.557 251.943 250.009 1.00 66.58 4953 ASP A N 1
ATOM 6748 C CA . ASP C 2 4953 ? 279.365 251.677 250.811 1.00 65.90 4953 ASP A CA 1
ATOM 6749 C C . ASP C 2 4953 ? 278.874 252.931 251.524 1.00 65.78 4953 ASP A C 1
ATOM 6750 O O . ASP C 2 4953 ? 277.676 253.055 251.802 1.00 66.31 4953 ASP A O 1
ATOM 6755 N N . MET C 2 4954 ? 279.780 253.861 251.835 1.00 66.37 4954 MET A N 1
ATOM 6756 C CA . MET C 2 4954 ? 279.370 255.147 252.386 1.00 68.09 4954 MET A CA 1
ATOM 6757 C C . MET C 2 4954 ? 278.512 255.920 251.395 1.00 69.50 4954 MET A C 1
ATOM 6758 O O . MET C 2 4954 ? 277.466 256.469 251.759 1.00 68.98 4954 MET A O 1
ATOM 6763 N N . GLU C 2 4955 ? 278.936 255.962 250.136 1.00 69.64 4955 GLU A N 1
ATOM 6764 C CA . GLU C 2 4955 ? 278.267 256.752 249.111 1.00 67.92 4955 GLU A CA 1
ATOM 6765 C C . GLU C 2 4955 ? 277.224 255.961 248.327 1.00 65.93 4955 GLU A C 1
ATOM 6766 O O . GLU C 2 4955 ? 276.647 256.497 247.375 1.00 65.85 4955 GLU A O 1
ATOM 6768 N N . THR C 2 4956 ? 276.966 254.709 248.701 1.00 64.75 4956 THR A N 1
ATOM 6769 C CA . THR C 2 4956 ? 276.051 253.852 247.958 1.00 63.46 4956 THR A CA 1
ATOM 6770 C C . THR C 2 4956 ? 274.747 253.551 248.683 1.00 63.25 4956 THR A C 1
ATOM 6771 O O . THR C 2 4956 ? 273.681 253.672 248.075 1.00 65.51 4956 THR A O 1
ATOM 6775 N N . LYS C 2 4957 ? 274.794 253.177 249.960 1.00 61.50 4957 LYS A N 1
ATOM 6776 C CA . LYS C 2 4957 ? 273.606 252.778 250.700 1.00 60.63 4957 LYS A CA 1
ATOM 6777 C C . LYS C 2 4957 ? 273.412 253.690 251.903 1.00 61.04 4957 LYS A C 1
ATOM 6778 O O . LYS C 2 4957 ? 274.373 254.243 252.443 1.00 62.57 4957 LYS A O 1
ATOM 6780 N N . CYS C 2 4958 ? 272.156 253.841 252.319 1.00 61.69 4958 CYS A N 1
ATOM 6781 C CA . CYS C 2 4958 ? 271.834 254.666 253.477 1.00 61.05 4958 CYS A CA 1
ATOM 6782 C C . CYS C 2 4958 ? 272.296 253.950 254.739 1.00 61.81 4958 CYS A C 1
ATOM 6783 O O . CYS C 2 4958 ? 271.896 252.809 254.994 1.00 64.10 4958 CYS A O 1
ATOM 6786 N N . PHE C 2 4959 ? 273.133 254.621 255.534 1.00 61.57 4959 PHE A N 1
ATOM 6787 C CA . PHE C 2 4959 ? 273.745 253.955 256.680 1.00 62.24 4959 PHE A CA 1
ATOM 6788 C C . PHE C 2 4959 ? 272.728 253.742 257.796 1.00 62.36 4959 PHE A C 1
ATOM 6789 O O . PHE C 2 4959 ? 272.698 252.674 258.419 1.00 62.75 4959 PHE A O 1
ATOM 6797 N N . ILE C 2 4960 ? 271.866 254.730 258.043 1.00 62.54 4960 ILE A N 1
ATOM 6798 C CA . ILE C 2 4960 ? 270.893 254.650 259.126 1.00 60.42 4960 ILE A CA 1
ATOM 6799 C C . ILE C 2 4960 ? 269.543 254.124 258.648 1.00 59.31 4960 ILE A C 1
ATOM 6800 O O . ILE C 2 4960 ? 268.575 254.135 259.414 1.00 59.08 4960 ILE A O 1
ATOM 6805 N N . CYS C 2 4961 ? 269.452 253.665 257.400 1.00 60.55 4961 CYS A N 1
ATOM 6806 C CA . CYS C 2 4961 ? 268.193 253.151 256.871 1.00 60.42 4961 CYS A CA 1
ATOM 6807 C C . CYS C 2 4961 ? 268.376 251.754 256.292 1.00 60.12 4961 CYS A C 1
ATOM 6808 O O . CYS C 2 4961 ? 267.438 250.949 256.283 1.00 59.67 4961 CYS A O 1
ATOM 6811 N N . GLY C 2 4962 ? 269.578 251.460 255.802 1.00 60.90 4962 GLY A N 1
ATOM 6812 C CA . GLY C 2 4962 ? 269.878 250.164 255.235 1.00 59.79 4962 GLY A CA 1
ATOM 6813 C C . GLY C 2 4962 ? 269.433 249.964 253.804 1.00 60.97 4962 GLY A C 1
ATOM 6814 O O . GLY C 2 4962 ? 269.597 248.857 253.274 1.00 62.08 4962 GLY A O 1
ATOM 6815 N N . ILE C 2 4963 ? 268.878 250.986 253.160 1.00 60.37 4963 ILE A N 1
ATOM 6816 C CA . ILE C 2 4963 ? 268.415 250.887 251.782 1.00 60.42 4963 ILE A CA 1
ATOM 6817 C C . ILE C 2 4963 ? 269.424 251.566 250.870 1.00 59.14 4963 ILE A C 1
ATOM 6818 O O . ILE C 2 4963 ? 270.166 252.465 251.284 1.00 60.65 4963 ILE A O 1
ATOM 6823 N N . GLY C 2 4964 ? 269.453 251.131 249.610 1.00 58.05 4964 GLY A N 1
ATOM 6824 C CA . GLY C 2 4964 ? 270.373 251.693 248.646 1.00 59.96 4964 GLY A CA 1
ATOM 6825 C C . GLY C 2 4964 ? 269.921 253.040 248.116 1.00 63.48 4964 GLY A C 1
ATOM 6826 O O . GLY C 2 4964 ? 268.814 253.511 248.376 1.00 65.49 4964 GLY A O 1
ATOM 6827 N N . SER C 2 4965 ? 270.812 253.671 247.352 1.00 63.71 4965 SER A N 1
ATOM 6828 C CA . SER C 2 4965 ? 270.535 254.970 246.756 1.00 65.32 4965 SER A CA 1
ATOM 6829 C C . SER C 2 4965 ? 269.775 254.876 245.440 1.00 68.40 4965 SER A C 1
ATOM 6830 O O . SER C 2 4965 ? 269.390 255.915 244.892 1.00 69.25 4965 SER A O 1
ATOM 6833 N N . ASP C 2 4966 ? 269.561 253.666 244.916 1.00 68.65 4966 ASP A N 1
ATOM 6834 C CA . ASP C 2 4966 ? 268.797 253.522 243.681 1.00 68.01 4966 ASP A CA 1
ATOM 6835 C C . ASP C 2 4966 ? 267.363 254.005 243.862 1.00 68.55 4966 ASP A C 1
ATOM 6836 O O . ASP C 2 4966 ? 266.817 254.694 242.993 1.00 70.05 4966 ASP A O 1
ATOM 6841 N N . TYR C 2 4967 ? 266.738 253.653 244.987 1.00 67.78 4967 TYR A N 1
ATOM 6842 C CA . TYR C 2 4967 ? 265.400 254.150 245.282 1.00 70.08 4967 TYR A CA 1
ATOM 6843 C C . TYR C 2 4967 ? 265.443 255.617 245.697 1.00 70.95 4967 TYR A C 1
ATOM 6844 O O . TYR C 2 4967 ? 264.579 256.405 245.294 1.00 72.19 4967 TYR A O 1
ATOM 6853 N N . PHE C 2 4968 ? 266.446 255.998 246.491 1.00 69.62 4968 PHE A N 1
ATOM 6854 C CA . PHE C 2 4968 ? 266.569 257.386 246.929 1.00 70.61 4968 PHE A CA 1
ATOM 6855 C C . PHE C 2 4968 ? 266.799 258.312 245.740 1.00 71.33 4968 PHE A C 1
ATOM 6856 O O . PHE C 2 4968 ? 266.197 259.390 245.656 1.00 70.44 4968 PHE A O 1
ATOM 6864 N N . ASP C 2 4969 ? 267.661 257.903 244.811 1.00 70.11 4969 ASP A N 1
ATOM 6865 C CA . ASP C 2 4969 ? 267.980 258.683 243.615 1.00 69.49 4969 ASP A CA 1
ATOM 6866 C C . ASP C 2 4969 ? 268.459 260.091 243.962 1.00 71.60 4969 ASP A C 1
ATOM 6867 O O . ASP C 2 4969 ? 269.247 260.278 244.889 1.00 72.08 4969 ASP A O 1
ATOM 6869 N N . PRO D 2 4208 ? 286.512 261.722 211.140 1.00 60.11 4208 PRO D N 1
ATOM 6870 C CA . PRO D 2 4208 ? 287.584 262.721 211.147 1.00 57.81 4208 PRO D CA 1
ATOM 6871 C C . PRO D 2 4208 ? 287.751 263.395 212.506 1.00 58.94 4208 PRO D C 1
ATOM 6872 O O . PRO D 2 4208 ? 287.829 262.708 213.525 1.00 58.62 4208 PRO D O 1
ATOM 6876 N N . GLN D 2 4209 ? 287.811 264.729 212.511 1.00 59.52 4209 GLN D N 1
ATOM 6877 C CA . GLN D 2 4209 ? 287.963 265.459 213.766 1.00 58.28 4209 GLN D CA 1
ATOM 6878 C C . GLN D 2 4209 ? 286.760 265.252 214.677 1.00 58.90 4209 GLN D C 1
ATOM 6879 O O . GLN D 2 4209 ? 286.917 265.056 215.890 1.00 60.99 4209 GLN D O 1
ATOM 6881 N N . VAL D 2 4210 ? 285.551 265.289 214.113 1.00 56.97 4210 VAL D N 1
ATOM 6882 C CA . VAL D 2 4210 ? 284.351 265.104 214.923 1.00 57.26 4210 VAL D CA 1
ATOM 6883 C C . VAL D 2 4210 ? 284.307 263.693 215.499 1.00 60.44 4210 VAL D C 1
ATOM 6884 O O . VAL D 2 4210 ? 283.867 263.489 216.637 1.00 62.33 4210 VAL D O 1
ATOM 6888 N N . LYS D 2 4211 ? 284.783 262.703 214.740 1.00 58.71 4211 LYS D N 1
ATOM 6889 C CA . LYS D 2 4211 ? 284.791 261.331 215.234 1.00 60.13 4211 LYS D CA 1
ATOM 6890 C C . LYS D 2 4211 ? 285.718 261.187 216.434 1.00 63.05 4211 LYS D C 1
ATOM 6891 O O . LYS D 2 4211 ? 285.334 260.620 217.462 1.00 65.63 4211 LYS D O 1
ATOM 6897 N N . GLU D 2 4212 ? 286.941 261.713 216.327 1.00 63.90 4212 GLU D N 1
ATOM 6898 C CA . GLU D 2 4212 ? 287.874 261.641 217.447 1.00 62.71 4212 GLU D CA 1
ATOM 6899 C C . GLU D 2 4212 ? 287.350 262.414 218.650 1.00 63.20 4212 GLU D C 1
ATOM 6900 O O . GLU D 2 4212 ? 287.470 261.954 219.794 1.00 65.90 4212 GLU D O 1
ATOM 6902 N N . SER D 2 4213 ? 286.766 263.592 218.411 1.00 62.35 4213 SER D N 1
ATOM 6903 C CA . SER D 2 4213 ? 286.211 264.376 219.509 1.00 62.65 4213 SER D CA 1
ATOM 6904 C C . SER D 2 4213 ? 285.106 263.611 220.224 1.00 62.75 4213 SER D C 1
ATOM 6905 O O . SER D 2 4213 ? 285.046 263.603 221.460 1.00 62.90 4213 SER D O 1
ATOM 6908 N N . LYS D 2 4214 ? 284.229 262.949 219.465 1.00 62.87 4214 LYS D N 1
ATOM 6909 C CA . LYS D 2 4214 ? 283.181 262.154 220.091 1.00 63.65 4214 LYS D CA 1
ATOM 6910 C C . LYS D 2 4214 ? 283.759 260.955 220.834 1.00 65.06 4214 LYS D C 1
ATOM 6911 O O . LYS D 2 4214 ? 283.234 260.576 221.884 1.00 67.04 4214 LYS D O 1
ATOM 6917 N N . ARG D 2 4215 ? 284.843 260.359 220.325 1.00 64.86 4215 ARG D N 1
ATOM 6918 C CA . ARG D 2 4215 ? 285.475 259.260 221.051 1.00 64.61 4215 ARG D CA 1
ATOM 6919 C C . ARG D 2 4215 ? 285.982 259.724 222.411 1.00 64.76 4215 ARG D C 1
ATOM 6920 O O . ARG D 2 4215 ? 285.724 259.080 223.436 1.00 65.38 4215 ARG D O 1
ATOM 6928 N N . GLN D 2 4216 ? 286.695 260.854 222.443 1.00 63.54 4216 GLN D N 1
ATOM 6929 C CA . GLN D 2 4216 ? 287.170 261.369 223.727 1.00 63.37 4216 GLN D CA 1
ATOM 6930 C C . GLN D 2 4216 ? 286.008 261.738 224.642 1.00 65.09 4216 GLN D C 1
ATOM 6931 O O . GLN D 2 4216 ? 286.054 261.477 225.851 1.00 66.67 4216 GLN D O 1
ATOM 6937 N N . PHE D 2 4217 ? 284.955 262.345 224.087 1.00 63.53 4217 PHE D N 1
ATOM 6938 C CA . PHE D 2 4217 ? 283.825 262.764 224.911 1.00 63.41 4217 PHE D CA 1
ATOM 6939 C C . PHE D 2 4217 ? 283.130 261.564 225.547 1.00 64.27 4217 PHE D C 1
ATOM 6940 O O . PHE D 2 4217 ? 282.840 261.565 226.750 1.00 65.44 4217 PHE D O 1
ATOM 6948 N N . ILE D 2 4218 ? 282.864 260.520 224.754 1.00 63.63 4218 ILE D N 1
ATOM 6949 C CA . ILE D 2 4218 ? 282.215 259.327 225.293 1.00 63.79 4218 ILE D CA 1
ATOM 6950 C C . ILE D 2 4218 ? 283.126 258.615 226.285 1.00 65.14 4218 ILE D C 1
ATOM 6951 O O . ILE D 2 4218 ? 282.657 258.088 227.301 1.00 68.17 4218 ILE D O 1
ATOM 6956 N N . PHE D 2 4219 ? 284.437 258.591 226.023 1.00 62.78 4219 PHE D N 1
ATOM 6957 C CA . PHE D 2 4219 ? 285.349 257.940 226.957 1.00 63.98 4219 PHE D CA 1
ATOM 6958 C C . PHE D 2 4219 ? 285.326 258.658 228.300 1.00 64.49 4219 PHE D C 1
ATOM 6959 O O . PHE D 2 4219 ? 285.226 258.022 229.357 1.00 65.86 4219 PHE D O 1
ATOM 6967 N N . ASP D 2 4220 ? 285.384 259.992 228.273 1.00 63.25 4220 ASP D N 1
ATOM 6968 C CA . ASP D 2 4220 ? 285.348 260.762 229.512 1.00 64.80 4220 ASP D CA 1
ATOM 6969 C C . ASP D 2 4220 ? 284.025 260.573 230.244 1.00 66.24 4220 ASP D C 1
ATOM 6970 O O . ASP D 2 4220 ? 284.005 260.415 231.471 1.00 68.36 4220 ASP D O 1
ATOM 6972 N N . VAL D 2 4221 ? 282.909 260.586 229.510 1.00 65.40 4221 VAL D N 1
ATOM 6973 C CA . VAL D 2 4221 ? 281.601 260.457 230.149 1.00 64.96 4221 VAL D CA 1
ATOM 6974 C C . VAL D 2 4221 ? 281.449 259.086 230.795 1.00 65.29 4221 VAL D C 1
ATOM 6975 O O . VAL D 2 4221 ? 280.974 258.970 231.932 1.00 66.69 4221 VAL D O 1
ATOM 6979 N N . VAL D 2 4222 ? 281.848 258.027 230.089 1.00 65.18 4222 VAL D N 1
ATOM 6980 C CA . VAL D 2 4222 ? 281.699 256.684 230.638 1.00 65.67 4222 VAL D CA 1
ATOM 6981 C C . VAL D 2 4222 ? 282.648 256.475 231.813 1.00 66.26 4222 VAL D C 1
ATOM 6982 O O . VAL D 2 4222 ? 282.295 255.822 232.803 1.00 67.81 4222 VAL D O 1
ATOM 6986 N N . ASN D 2 4223 ? 283.858 257.036 231.740 1.00 65.33 4223 ASN D N 1
ATOM 6987 C CA . ASN D 2 4223 ? 284.836 256.822 232.801 1.00 66.64 4223 ASN D CA 1
ATOM 6988 C C . ASN D 2 4223 ? 284.492 257.621 234.055 1.00 68.46 4223 ASN D C 1
ATOM 6989 O O . ASN D 2 4223 ? 284.269 257.047 235.126 1.00 68.35 4223 ASN D O 1
ATOM 6994 N N . GLU D 2 4224 ? 284.443 258.949 233.942 1.00 68.81 4224 GLU D N 1
ATOM 6995 C CA . GLU D 2 4224 ? 284.250 259.808 235.103 1.00 69.26 4224 GLU D CA 1
ATOM 6996 C C . GLU D 2 4224 ? 282.908 260.524 235.133 1.00 67.60 4224 GLU D C 1
ATOM 6997 O O . GLU D 2 4224 ? 282.449 260.893 236.215 1.00 66.08 4224 GLU D O 1
ATOM 7003 N N . GLY D 2 4225 ? 282.273 260.735 233.982 1.00 68.99 4225 GLY D N 1
ATOM 7004 C CA . GLY D 2 4225 ? 280.996 261.422 233.939 1.00 68.56 4225 GLY D CA 1
ATOM 7005 C C . GLY D 2 4225 ? 279.885 260.685 234.659 1.00 67.32 4225 GLY D C 1
ATOM 7006 O O . GLY D 2 4225 ? 279.685 259.486 234.443 1.00 69.01 4225 GLY D O 1
ATOM 7007 N N . GLY D 2 4226 ? 279.155 261.393 235.521 1.00 63.70 4226 GLY D N 1
ATOM 7008 C CA . GLY D 2 4226 ? 278.050 260.781 236.224 1.00 62.17 4226 GLY D CA 1
ATOM 7009 C C . GLY D 2 4226 ? 276.807 260.653 235.364 1.00 60.87 4226 GLY D C 1
ATOM 7010 O O . GLY D 2 4226 ? 276.645 261.324 234.345 1.00 62.73 4226 GLY D O 1
ATOM 7011 N N . GLU D 2 4227 ? 275.910 259.762 235.794 1.00 60.49 4227 GLU D N 1
ATOM 7012 C CA . GLU D 2 4227 ? 274.665 259.552 235.065 1.00 60.85 4227 GLU D CA 1
ATOM 7013 C C . GLU D 2 4227 ? 273.687 260.705 235.243 1.00 59.40 4227 GLU D C 1
ATOM 7014 O O . GLU D 2 4227 ? 272.843 260.924 234.368 1.00 58.95 4227 GLU D O 1
ATOM 7016 N N . ALA D 2 4228 ? 273.776 261.438 236.355 1.00 59.07 4228 ALA D N 1
ATOM 7017 C CA . ALA D 2 4228 ? 272.871 262.561 236.579 1.00 59.20 4228 ALA D CA 1
ATOM 7018 C C . ALA D 2 4228 ? 273.098 263.672 235.561 1.00 60.29 4228 ALA D C 1
ATOM 7019 O O . ALA D 2 4228 ? 272.138 264.273 235.065 1.00 58.93 4228 ALA D O 1
ATOM 7021 N N . GLU D 2 4229 ? 274.360 263.959 235.237 1.00 59.48 4229 GLU D N 1
ATOM 7022 C CA . GLU D 2 4229 ? 274.710 265.033 234.316 1.00 55.38 4229 GLU D CA 1
ATOM 7023 C C . GLU D 2 4229 ? 275.162 264.510 232.957 1.00 54.36 4229 GLU D C 1
ATOM 7024 O O . GLU D 2 4229 ? 275.814 265.239 232.203 1.00 54.38 4229 GLU D O 1
ATOM 7026 N N . LYS D 2 4230 ? 274.835 263.257 232.631 1.00 55.83 4230 LYS D N 1
ATOM 7027 C CA . LYS D 2 4230 ? 275.223 262.706 231.336 1.00 53.10 4230 LYS D CA 1
ATOM 7028 C C . LYS D 2 4230 ? 274.532 263.441 230.192 1.00 52.91 4230 LYS D C 1
ATOM 7029 O O . LYS D 2 4230 ? 275.156 263.735 229.165 1.00 55.62 4230 LYS D O 1
ATOM 7035 N N . MET D 2 4231 ? 273.245 263.756 230.355 1.00 53.14 4231 MET D N 1
ATOM 7036 C CA . MET D 2 4231 ? 272.533 264.507 229.325 1.00 53.47 4231 MET D CA 1
ATOM 7037 C C . MET D 2 4231 ? 273.090 265.919 229.186 1.00 51.32 4231 MET D C 1
ATOM 7038 O O . MET D 2 4231 ? 273.195 266.444 228.071 1.00 52.71 4231 MET D O 1
ATOM 7043 N N . GLU D 2 4232 ? 273.446 266.552 230.306 1.00 50.34 4232 GLU D N 1
ATOM 7044 C CA . GLU D 2 4232 ? 274.062 267.875 230.244 1.00 49.99 4232 GLU D CA 1
ATOM 7045 C C . GLU D 2 4232 ? 275.405 267.822 229.526 1.00 51.26 4232 GLU D C 1
ATOM 7046 O O . GLU D 2 4232 ? 275.737 268.722 228.745 1.00 51.45 4232 GLU D O 1
ATOM 7048 N N . LEU D 2 4233 ? 276.195 266.777 229.785 1.00 52.69 4233 LEU D N 1
ATOM 7049 C CA . LEU D 2 4233 ? 277.465 266.617 229.086 1.00 50.60 4233 LEU D CA 1
ATOM 7050 C C . LEU D 2 4233 ? 277.247 266.404 227.593 1.00 50.67 4233 LEU D C 1
ATOM 7051 O O . LEU D 2 4233 ? 277.998 266.935 226.767 1.00 50.52 4233 LEU D O 1
ATOM 7056 N N . PHE D 2 4234 ? 276.225 265.625 227.228 1.00 52.41 4234 PHE D N 1
ATOM 7057 C CA . PHE D 2 4234 ? 275.891 265.453 225.817 1.00 50.69 4234 PHE D CA 1
ATOM 7058 C C . PHE D 2 4234 ? 275.505 266.778 225.173 1.00 48.49 4234 PHE D C 1
ATOM 7059 O O . PHE D 2 4234 ? 275.922 267.076 224.047 1.00 51.39 4234 PHE D O 1
ATOM 7067 N N . VAL D 2 4235 ? 274.703 267.584 225.872 1.00 47.96 4235 VAL D N 1
ATOM 7068 C CA . VAL D 2 4235 ? 274.296 268.882 225.338 1.00 46.56 4235 VAL D CA 1
ATOM 7069 C C . VAL D 2 4235 ? 275.508 269.787 225.154 1.00 46.96 4235 VAL D C 1
ATOM 7070 O O . VAL D 2 4235 ? 275.640 270.474 224.135 1.00 48.78 4235 VAL D O 1
ATOM 7074 N N . SER D 2 4236 ? 276.413 269.800 226.137 1.00 47.26 4236 SER D N 1
ATOM 7075 C CA . SER D 2 4236 ? 277.617 270.619 226.025 1.00 46.82 4236 SER D CA 1
ATOM 7076 C C . SER D 2 4236 ? 278.497 270.159 224.868 1.00 45.78 4236 SER D C 1
ATOM 7077 O O . SER D 2 4236 ? 279.049 270.986 224.131 1.00 45.14 4236 SER D O 1
ATOM 7080 N N . PHE D 2 4237 ? 278.645 268.843 224.696 1.00 47.19 4237 PHE D N 1
ATOM 7081 C CA . PHE D 2 4237 ? 279.444 268.324 223.590 1.00 45.52 4237 PHE D CA 1
ATOM 7082 C C . PHE D 2 4237 ? 278.827 268.689 222.247 1.00 43.40 4237 PHE D C 1
ATOM 7083 O O . PHE D 2 4237 ? 279.543 269.050 221.305 1.00 44.28 4237 PHE D O 1
ATOM 7091 N N . CYS D 2 4238 ? 277.499 268.596 222.137 1.00 44.18 4238 CYS D N 1
ATOM 7092 C CA . CYS D 2 4238 ? 276.830 269.009 220.908 1.00 42.74 4238 CYS D CA 1
ATOM 7093 C C . CYS D 2 4238 ? 277.026 270.498 220.654 1.00 41.20 4238 CYS D C 1
ATOM 7094 O O . CYS D 2 4238 ? 277.209 270.922 219.507 1.00 41.94 4238 CYS D O 1
ATOM 7097 N N . GLU D 2 4239 ? 276.989 271.306 221.716 1.00 42.97 4239 GLU D N 1
ATOM 7098 C CA . GLU D 2 4239 ? 277.254 272.734 221.575 1.00 41.95 4239 GLU D CA 1
ATOM 7099 C C . GLU D 2 4239 ? 278.663 272.983 221.053 1.00 41.08 4239 GLU D C 1
ATOM 7100 O O . GLU D 2 4239 ? 278.871 273.840 220.187 1.00 40.28 4239 GLU D O 1
ATOM 7106 N N . ASP D 2 4240 ? 279.645 272.243 221.572 1.00 41.38 4240 ASP D N 1
ATOM 7107 C CA . ASP D 2 4240 ? 281.017 272.402 221.102 1.00 38.79 4240 ASP D CA 1
ATOM 7108 C C . ASP D 2 4240 ? 281.194 271.834 219.699 1.00 38.15 4240 ASP D C 1
ATOM 7109 O O . ASP D 2 4240 ? 281.943 272.392 218.888 1.00 38.98 4240 ASP D O 1
ATOM 7114 N N . THR D 2 4241 ? 280.519 270.722 219.396 1.00 39.46 4241 THR D N 1
ATOM 7115 C CA . THR D 2 4241 ? 280.678 270.088 218.090 1.00 38.08 4241 THR D CA 1
ATOM 7116 C C . THR D 2 4241 ? 280.152 270.977 216.968 1.00 34.65 4241 THR D C 1
ATOM 7117 O O . THR D 2 4241 ? 280.767 271.065 215.899 1.00 36.31 4241 THR D O 1
ATOM 7121 N N . ILE D 2 4242 ? 279.015 271.640 217.191 1.00 33.69 4242 ILE D N 1
ATOM 7122 C CA . ILE D 2 4242 ? 278.428 272.479 216.148 1.00 32.01 4242 ILE D CA 1
ATOM 7123 C C . ILE D 2 4242 ? 279.336 273.663 215.837 1.00 32.83 4242 ILE D C 1
ATOM 7124 O O . ILE D 2 4242 ? 279.466 274.076 214.678 1.00 34.47 4242 ILE D O 1
ATOM 7129 N N . PHE D 2 4243 ? 279.983 274.224 216.862 1.00 36.30 4243 PHE D N 1
ATOM 7130 C CA . PHE D 2 4243 ? 280.868 275.363 216.636 1.00 35.11 4243 PHE D CA 1
ATOM 7131 C C . PHE D 2 4243 ? 282.044 274.969 215.750 1.00 34.56 4243 PHE D C 1
ATOM 7132 O O . PHE D 2 4243 ? 282.473 275.750 214.891 1.00 35.35 4243 PHE D O 1
ATOM 7140 N N . GLU D 2 4244 ? 282.583 273.764 215.944 1.00 34.11 4244 GLU D N 1
ATOM 7141 C CA . GLU D 2 4244 ? 283.689 273.301 215.115 1.00 33.49 4244 GLU D CA 1
ATOM 7142 C C . GLU D 2 4244 ? 283.266 273.069 213.667 1.00 32.50 4244 GLU D C 1
ATOM 7143 O O . GLU D 2 4244 ? 284.107 273.166 212.765 1.00 34.06 4244 GLU D O 1
ATOM 7149 N N . MET D 2 4245 ? 281.980 272.802 213.423 1.00 31.51 4245 MET D N 1
ATOM 7150 C CA . MET D 2 4245 ? 281.506 272.581 212.059 1.00 30.11 4245 MET D CA 1
ATOM 7151 C C . MET D 2 4245 ? 281.736 273.809 211.185 1.00 29.85 4245 MET D C 1
ATOM 7152 O O . MET D 2 4245 ? 282.193 273.693 210.041 1.00 32.34 4245 MET D O 1
ATOM 7157 N N . GLN D 2 4246 ? 281.423 274.998 211.704 1.00 28.96 4246 GLN D N 1
ATOM 7158 C CA . GLN D 2 4246 ? 281.670 276.213 210.933 1.00 29.83 4246 GLN D CA 1
ATOM 7159 C C . GLN D 2 4246 ? 283.156 276.539 210.862 1.00 30.18 4246 GLN D C 1
ATOM 7160 O O . GLN D 2 4246 ? 283.606 277.158 209.891 1.00 31.38 4246 GLN D O 1
ATOM 7166 N N . ILE D 2 4247 ? 283.928 276.144 211.877 1.00 29.06 4247 ILE D N 1
ATOM 7167 C CA . ILE D 2 4247 ? 285.378 276.311 211.816 1.00 27.45 4247 ILE D CA 1
ATOM 7168 C C . ILE D 2 4247 ? 285.956 275.469 210.686 1.00 26.77 4247 ILE D C 1
ATOM 7169 O O . ILE D 2 4247 ? 286.799 275.931 209.909 1.00 28.51 4247 ILE D O 1
ATOM 7174 N N . ALA D 2 4248 ? 285.505 274.218 210.574 1.00 25.81 4248 ALA D N 1
ATOM 7175 C CA . ALA D 2 4248 ? 285.936 273.377 209.463 1.00 24.45 4248 ALA D CA 1
ATOM 7176 C C . ALA D 2 4248 ? 285.379 273.874 208.136 1.00 23.62 4248 ALA D C 1
ATOM 7177 O O . ALA D 2 4248 ? 286.008 273.682 207.090 1.00 25.28 4248 ALA D O 1
ATOM 7179 N N . ALA D 2 4249 ? 284.201 274.501 208.156 1.00 23.66 4249 ALA D N 1
ATOM 7180 C CA . ALA D 2 4249 ? 283.617 275.023 206.925 1.00 23.73 4249 ALA D CA 1
ATOM 7181 C C . ALA D 2 4249 ? 284.429 276.187 206.371 1.00 24.48 4249 ALA D C 1
ATOM 7182 O O . ALA D 2 4249 ? 284.609 276.300 205.153 1.00 25.56 4249 ALA D O 1
ATOM 7184 N N . GLN D 2 4250 ? 284.925 277.066 207.246 1.00 24.61 4250 GLN D N 1
ATOM 7185 C CA . GLN D 2 4250 ? 285.646 278.244 206.772 1.00 24.36 4250 GLN D CA 1
ATOM 7186 C C . GLN D 2 4250 ? 287.042 277.892 206.270 1.00 26.03 4250 GLN D C 1
ATOM 7187 O O . GLN D 2 4250 ? 287.588 278.604 205.420 1.00 27.35 4250 GLN D O 1
ATOM 7193 N N . ILE D 2 4251 ? 287.636 276.807 206.777 1.00 25.95 4251 ILE D N 1
ATOM 7194 C CA . ILE D 2 4251 ? 288.949 276.382 206.297 1.00 24.85 4251 ILE D CA 1
ATOM 7195 C C . ILE D 2 4251 ? 288.867 275.512 205.055 1.00 24.92 4251 ILE D C 1
ATOM 7196 O O . ILE D 2 4251 ? 289.905 275.214 204.450 1.00 27.23 4251 ILE D O 1
ATOM 7201 N N . SER D 2 4252 ? 287.669 275.092 204.658 1.00 23.08 4252 SER D N 1
ATOM 7202 C CA . SER D 2 4252 ? 287.515 274.320 203.437 1.00 21.43 4252 SER D CA 1
ATOM 7203 C C . SER D 2 4252 ? 287.653 275.223 202.213 1.00 22.61 4252 SER D C 1
ATOM 7204 O O . SER D 2 4252 ? 287.409 276.432 202.265 1.00 23.27 4252 SER D O 1
ATOM 7207 N N . GLU D 2 4253 ? 288.052 274.616 201.101 1.00 23.89 4253 GLU D N 1
ATOM 7208 C CA . GLU D 2 4253 ? 288.229 275.350 199.853 1.00 22.04 4253 GLU D CA 1
ATOM 7209 C C . GLU D 2 4253 ? 286.883 275.719 199.238 1.00 21.81 4253 GLU D C 1
ATOM 7210 O O . GLU D 2 4253 ? 286.814 276.516 198.303 1.00 22.38 4253 GLU D O 1
ATOM 7212 N N . THR D 2 4323 ? 327.263 243.971 209.986 1.00 60.18 4323 THR D N 1
ATOM 7213 C CA . THR D 2 4323 ? 327.681 245.337 210.274 1.00 61.13 4323 THR D CA 1
ATOM 7214 C C . THR D 2 4323 ? 326.625 246.072 211.092 1.00 63.43 4323 THR D C 1
ATOM 7215 O O . THR D 2 4323 ? 325.439 245.748 211.026 1.00 65.39 4323 THR D O 1
ATOM 7219 N N . ALA D 2 4324 ? 327.067 247.065 211.866 1.00 62.49 4324 ALA D N 1
ATOM 7220 C CA . ALA D 2 4324 ? 326.139 247.829 212.692 1.00 62.14 4324 ALA D CA 1
ATOM 7221 C C . ALA D 2 4324 ? 325.223 248.708 211.851 1.00 60.99 4324 ALA D C 1
ATOM 7222 O O . ALA D 2 4324 ? 324.076 248.953 212.241 1.00 60.17 4324 ALA D O 1
ATOM 7224 N N . ARG D 2 4325 ? 325.707 249.190 210.704 1.00 61.52 4325 ARG D N 1
ATOM 7225 C CA . ARG D 2 4325 ? 324.914 250.098 209.880 1.00 61.49 4325 ARG D CA 1
ATOM 7226 C C . ARG D 2 4325 ? 323.646 249.424 209.370 1.00 61.34 4325 ARG D C 1
ATOM 7227 O O . ARG D 2 4325 ? 322.548 249.983 209.476 1.00 59.22 4325 ARG D O 1
ATOM 7235 N N . GLU D 2 4326 ? 323.778 248.219 208.809 1.00 60.74 4326 GLU D N 1
ATOM 7236 C CA . GLU D 2 4326 ? 322.618 247.532 208.248 1.00 59.44 4326 GLU D CA 1
ATOM 7237 C C . GLU D 2 4326 ? 321.607 247.169 209.329 1.00 59.29 4326 GLU D C 1
ATOM 7238 O O . GLU D 2 4326 ? 320.397 247.348 209.141 1.00 59.69 4326 GLU D O 1
ATOM 7240 N N . ALA D 2 4327 ? 322.084 246.654 210.466 1.00 59.00 4327 ALA D N 1
ATOM 7241 C CA . ALA D 2 4327 ? 321.178 246.299 211.553 1.00 59.66 4327 ALA D CA 1
ATOM 7242 C C . ALA D 2 4327 ? 320.463 247.527 212.099 1.00 59.54 4327 ALA D C 1
ATOM 7243 O O . ALA D 2 4327 ? 319.254 247.488 212.359 1.00 60.83 4327 ALA D O 1
ATOM 7245 N N . ALA D 2 4328 ? 321.195 248.631 212.278 1.00 60.21 4328 ALA D N 1
ATOM 7246 C CA . ALA D 2 4328 ? 320.577 249.859 212.762 1.00 60.29 4328 ALA D CA 1
ATOM 7247 C C . ALA D 2 4328 ? 319.539 250.379 211.778 1.00 59.19 4328 ALA D C 1
ATOM 7248 O O . ALA D 2 4328 ? 318.455 250.814 212.182 1.00 58.02 4328 ALA D O 1
ATOM 7250 N N . THR D 2 4329 ? 319.852 250.341 210.479 1.00 58.73 4329 THR D N 1
ATOM 7251 C CA . THR D 2 4329 ? 318.897 250.799 209.475 1.00 55.10 4329 THR D CA 1
ATOM 7252 C C . THR D 2 4329 ? 317.639 249.941 209.476 1.00 56.25 4329 THR D C 1
ATOM 7253 O O . THR D 2 4329 ? 316.521 250.467 209.421 1.00 59.59 4329 THR D O 1
ATOM 7257 N N . ALA D 2 4330 ? 317.800 248.617 209.546 1.00 56.41 4330 ALA D N 1
ATOM 7258 C CA . ALA D 2 4330 ? 316.641 247.730 209.560 1.00 57.13 4330 ALA D CA 1
ATOM 7259 C C . ALA D 2 4330 ? 315.788 247.956 210.804 1.00 57.09 4330 ALA D C 1
ATOM 7260 O O . ALA D 2 4330 ? 314.554 248.013 210.722 1.00 59.54 4330 ALA D O 1
ATOM 7262 N N . LEU D 2 4331 ? 316.431 248.092 211.967 1.00 56.61 4331 LEU D N 1
ATOM 7263 C CA . LEU D 2 4331 ? 315.685 248.314 213.201 1.00 58.17 4331 LEU D CA 1
ATOM 7264 C C . LEU D 2 4331 ? 314.955 249.651 213.174 1.00 59.31 4331 LEU D C 1
ATOM 7265 O O . LEU D 2 4331 ? 313.799 249.741 213.605 1.00 60.48 4331 LEU D O 1
ATOM 7270 N N . ALA D 2 4332 ? 315.610 250.700 212.669 1.00 58.37 4332 ALA D N 1
ATOM 7271 C CA . ALA D 2 4332 ? 314.961 252.002 212.572 1.00 57.25 4332 ALA D CA 1
ATOM 7272 C C . ALA D 2 4332 ? 313.785 251.964 211.607 1.00 58.38 4332 ALA D C 1
ATOM 7273 O O . ALA D 2 4332 ? 312.737 252.558 211.878 1.00 59.68 4332 ALA D O 1
ATOM 7275 N N . ALA D 2 4333 ? 313.940 251.274 210.474 1.00 57.92 4333 ALA D N 1
ATOM 7276 C CA . ALA D 2 4333 ? 312.836 251.155 209.527 1.00 56.20 4333 ALA D CA 1
ATOM 7277 C C . ALA D 2 4333 ? 311.660 250.410 210.144 1.00 59.97 4333 ALA D C 1
ATOM 7278 O O . ALA D 2 4333 ? 310.504 250.820 209.985 1.00 62.58 4333 ALA D O 1
ATOM 7280 N N . LEU D 2 4334 ? 311.935 249.316 210.859 1.00 60.60 4334 LEU D N 1
ATOM 7281 C CA . LEU D 2 4334 ? 310.860 248.568 211.504 1.00 61.83 4334 LEU D CA 1
ATOM 7282 C C . LEU D 2 4334 ? 310.159 249.412 212.563 1.00 64.37 4334 LEU D C 1
ATOM 7283 O O . LEU D 2 4334 ? 308.924 249.408 212.653 1.00 67.54 4334 LEU D O 1
ATOM 7288 N N . LEU D 2 4335 ? 310.932 250.142 213.373 1.00 63.23 4335 LEU D N 1
ATOM 7289 C CA . LEU D 2 4335 ? 310.337 250.990 214.401 1.00 64.90 4335 LEU D CA 1
ATOM 7290 C C . LEU D 2 4335 ? 309.487 252.092 213.783 1.00 65.16 4335 LEU D C 1
ATOM 7291 O O . LEU D 2 4335 ? 308.380 252.375 214.259 1.00 67.86 4335 LEU D O 1
ATOM 7296 N N . TRP D 2 4336 ? 309.984 252.723 212.718 1.00 63.06 4336 TRP D N 1
ATOM 7297 C CA . TRP D 2 4336 ? 309.211 253.763 212.052 1.00 62.66 4336 TRP D CA 1
ATOM 7298 C C . TRP D 2 4336 ? 307.926 253.199 211.464 1.00 67.16 4336 TRP D C 1
ATOM 7299 O O . TRP D 2 4336 ? 306.863 253.820 211.571 1.00 70.72 4336 TRP D O 1
ATOM 7310 N N . ALA D 2 4337 ? 307.998 252.015 210.851 1.00 67.03 4337 ALA D N 1
ATOM 7311 C CA . ALA D 2 4337 ? 306.803 251.409 210.276 1.00 68.44 4337 ALA D CA 1
ATOM 7312 C C . ALA D 2 4337 ? 305.769 251.099 211.352 1.00 69.29 4337 ALA D C 1
ATOM 7313 O O . ALA D 2 4337 ? 304.582 251.414 211.197 1.00 73.12 4337 ALA D O 1
ATOM 7315 N N . VAL D 2 4338 ? 306.201 250.492 212.460 1.00 67.72 4338 VAL D N 1
ATOM 7316 C CA . VAL D 2 4338 ? 305.241 250.102 213.489 1.00 69.65 4338 VAL D CA 1
ATOM 7317 C C . VAL D 2 4338 ? 304.658 251.333 214.176 1.00 71.70 4338 VAL D C 1
ATOM 7318 O O . VAL D 2 4338 ? 303.483 251.340 214.561 1.00 72.88 4338 VAL D O 1
ATOM 7322 N N . VAL D 2 4339 ? 305.457 252.392 214.342 1.00 70.46 4339 VAL D N 1
ATOM 7323 C CA . VAL D 2 4339 ? 304.928 253.590 214.988 1.00 70.81 4339 VAL D CA 1
ATOM 7324 C C . VAL D 2 4339 ? 304.030 254.372 214.034 1.00 71.22 4339 VAL D C 1
ATOM 7325 O O . VAL D 2 4339 ? 303.123 255.088 214.475 1.00 72.52 4339 VAL D O 1
ATOM 7329 N N . ALA D 2 4340 ? 304.256 254.254 212.722 1.00 70.30 4340 ALA D N 1
ATOM 7330 C CA . ALA D 2 4340 ? 303.395 254.938 211.764 1.00 71.48 4340 ALA D CA 1
ATOM 7331 C C . ALA D 2 4340 ? 302.066 254.214 211.597 1.00 76.25 4340 ALA D C 1
ATOM 7332 O O . ALA D 2 4340 ? 301.021 254.853 211.429 1.00 79.58 4340 ALA D O 1
ATOM 7334 N N . ARG D 2 4341 ? 302.083 252.884 211.640 1.00 75.16 4341 ARG D N 1
ATOM 7335 C CA . ARG D 2 4341 ? 300.869 252.097 211.472 1.00 76.07 4341 ARG D CA 1
ATOM 7336 C C . ARG D 2 4341 ? 300.108 251.884 212.775 1.00 78.33 4341 ARG D C 1
ATOM 7337 O O . ARG D 2 4341 ? 299.062 251.226 212.762 1.00 80.85 4341 ARG D O 1
ATOM 7345 N N . ALA D 2 4342 ? 300.599 252.419 213.891 1.00 76.20 4342 ALA D N 1
ATOM 7346 C CA . ALA D 2 4342 ? 299.918 252.306 215.174 1.00 77.81 4342 ALA D CA 1
ATOM 7347 C C . ALA D 2 4342 ? 299.023 253.499 215.481 1.00 80.73 4342 ALA D C 1
ATOM 7348 O O . ALA D 2 4342 ? 298.392 253.524 216.542 1.00 81.55 4342 ALA D O 1
ATOM 7350 N N . GLY D 2 4343 ? 298.952 254.477 214.591 1.00 79.23 4343 GLY D N 1
ATOM 7351 C CA . GLY D 2 4343 ? 298.128 255.645 214.786 1.00 78.40 4343 GLY D CA 1
ATOM 7352 C C . GLY D 2 4343 ? 298.863 256.943 215.076 1.00 76.09 4343 GLY D C 1
ATOM 7353 O O . GLY D 2 4343 ? 298.325 257.781 215.812 1.00 74.67 4343 GLY D O 1
ATOM 7354 N N . ALA D 2 4344 ? 300.065 257.132 214.535 1.00 74.17 4344 ALA D N 1
ATOM 7355 C CA . ALA D 2 4344 ? 300.806 258.364 214.766 1.00 70.94 4344 ALA D CA 1
ATOM 7356 C C . ALA D 2 4344 ? 300.083 259.548 214.138 1.00 69.59 4344 ALA D C 1
ATOM 7357 O O . ALA D 2 4344 ? 299.510 259.437 213.050 1.00 68.45 4344 ALA D O 1
ATOM 7359 N N . ALA D 2 4345 ? 300.108 260.683 214.830 1.00 69.91 4345 ALA D N 1
ATOM 7360 C CA . ALA D 2 4345 ? 299.449 261.891 214.349 1.00 68.39 4345 ALA D CA 1
ATOM 7361 C C . ALA D 2 4345 ? 300.134 262.428 213.096 1.00 59.51 4345 ALA D C 1
ATOM 7362 O O . ALA D 2 4345 ? 299.695 262.162 211.977 1.00 56.38 4345 ALA D O 1
ATOM 7364 N N . TRP D 2 4541 ? 297.045 296.279 199.234 1.00 12.07 4541 TRP D N 1
ATOM 7365 C CA . TRP D 2 4541 ? 297.199 295.148 200.141 1.00 12.69 4541 TRP D CA 1
ATOM 7366 C C . TRP D 2 4541 ? 296.054 294.155 199.978 1.00 14.79 4541 TRP D C 1
ATOM 7367 O O . TRP D 2 4541 ? 295.890 293.245 200.790 1.00 14.85 4541 TRP D O 1
ATOM 7369 N N . GLY D 2 4542 ? 295.258 294.343 198.923 1.00 15.57 4542 GLY D N 1
ATOM 7370 C CA . GLY D 2 4542 ? 294.153 293.433 198.672 1.00 13.78 4542 GLY D CA 1
ATOM 7371 C C . GLY D 2 4542 ? 294.612 292.027 198.339 1.00 16.11 4542 GLY D C 1
ATOM 7372 O O . GLY D 2 4542 ? 294.022 291.046 198.801 1.00 17.92 4542 GLY D O 1
ATOM 7373 N N . GLU D 2 4543 ? 295.668 291.907 197.531 1.00 15.21 4543 GLU D N 1
ATOM 7374 C CA . GLU D 2 4543 ? 296.189 290.589 197.184 1.00 13.82 4543 GLU D CA 1
ATOM 7375 C C . GLU D 2 4543 ? 296.807 289.892 198.389 1.00 15.49 4543 GLU D C 1
ATOM 7376 O O . GLU D 2 4543 ? 296.764 288.660 198.479 1.00 17.11 4543 GLU D O 1
ATOM 7378 N N . LEU D 2 4544 ? 297.393 290.656 199.313 1.00 15.28 4544 LEU D N 1
ATOM 7379 C CA . LEU D 2 4544 ? 297.969 290.055 200.512 1.00 15.05 4544 LEU D CA 1
ATOM 7380 C C . LEU D 2 4544 ? 296.892 289.434 201.392 1.00 15.61 4544 LEU D C 1
ATOM 7381 O O . LEU D 2 4544 ? 297.104 288.373 201.990 1.00 16.68 4544 LEU D O 1
ATOM 7383 N N . GLU D 2 4545 ? 295.731 290.087 201.491 1.00 16.48 4545 GLU D N 1
ATOM 7384 C CA . GLU D 2 4545 ? 294.665 289.581 202.350 1.00 16.33 4545 GLU D CA 1
ATOM 7385 C C . GLU D 2 4545 ? 294.139 288.238 201.858 1.00 17.32 4545 GLU D C 1
ATOM 7386 O O . GLU D 2 4545 ? 293.944 287.312 202.654 1.00 18.34 4545 GLU D O 1
ATOM 7388 N N . VAL D 2 4546 ? 293.901 288.111 200.551 1.00 17.07 4546 VAL D N 1
ATOM 7389 C CA . VAL D 2 4546 ? 293.379 286.856 200.017 1.00 16.88 4546 VAL D CA 1
ATOM 7390 C C . VAL D 2 4546 ? 294.443 285.766 200.069 1.00 17.71 4546 VAL D C 1
ATOM 7391 O O . VAL D 2 4546 ? 294.127 284.580 200.227 1.00 20.60 4546 VAL D O 1
ATOM 7395 N N . GLN D 2 4547 ? 295.717 286.143 199.937 1.00 17.38 4547 GLN D N 1
ATOM 7396 C CA . GLN D 2 4547 ? 296.788 285.156 200.006 1.00 16.74 4547 GLN D CA 1
ATOM 7397 C C . GLN D 2 4547 ? 297.056 284.713 201.438 1.00 18.00 4547 GLN D C 1
ATOM 7398 O O . GLN D 2 4547 ? 297.418 283.554 201.668 1.00 20.74 4547 GLN D O 1
ATOM 7400 N N . ARG D 2 4548 ? 296.895 285.618 202.407 1.00 18.21 4548 ARG D N 1
ATOM 7401 C CA . ARG D 2 4548 ? 297.160 285.268 203.799 1.00 19.12 4548 ARG D CA 1
ATOM 7402 C C . ARG D 2 4548 ? 296.175 284.224 204.310 1.00 19.74 4548 ARG D C 1
ATOM 7403 O O . ARG D 2 4548 ? 296.577 283.251 204.959 1.00 21.68 4548 ARG D O 1
ATOM 7405 N N . VAL D 2 4549 ? 294.882 284.407 204.032 1.00 19.48 4549 VAL D N 1
ATOM 7406 C CA . VAL D 2 4549 ? 293.887 283.456 204.518 1.00 21.53 4549 VAL D CA 1
ATOM 7407 C C . VAL D 2 4549 ? 294.016 282.119 203.795 1.00 22.63 4549 VAL D C 1
ATOM 7408 O O . VAL D 2 4549 ? 293.851 281.056 204.404 1.00 25.04 4549 VAL D O 1
ATOM 7412 N N . LYS D 2 4550 ? 294.339 282.145 202.497 1.00 21.51 4550 LYS D N 1
ATOM 7413 C CA . LYS D 2 4550 ? 294.444 280.905 201.733 1.00 20.87 4550 LYS D CA 1
ATOM 7414 C C . LYS D 2 4550 ? 295.555 280.017 202.278 1.00 25.02 4550 LYS D C 1
ATOM 7415 O O . LYS D 2 4550 ? 295.402 278.792 202.353 1.00 28.54 4550 LYS D O 1
ATOM 7417 N N . PHE D 2 4551 ? 296.683 280.619 202.656 1.00 25.16 4551 PHE D N 1
ATOM 7418 C CA . PHE D 2 4551 ? 297.760 279.859 203.280 1.00 25.07 4551 PHE D CA 1
ATOM 7419 C C . PHE D 2 4551 ? 297.322 279.296 204.628 1.00 27.44 4551 PHE D C 1
ATOM 7420 O O . PHE D 2 4551 ? 297.704 278.179 204.998 1.00 30.11 4551 PHE D O 1
ATOM 7428 N N . LEU D 2 4552 ? 296.508 280.052 205.369 1.00 25.82 4552 LEU D N 1
ATOM 7429 C CA . LEU D 2 4552 ? 296.075 279.611 206.693 1.00 26.56 4552 LEU D CA 1
ATOM 7430 C C . LEU D 2 4552 ? 295.173 278.384 206.608 1.00 30.52 4552 LEU D C 1
ATOM 7431 O O . LEU D 2 4552 ? 295.359 277.416 207.355 1.00 34.22 4552 LEU D O 1
ATOM 7436 N N . ASN D 2 4553 ? 294.178 278.407 205.714 1.00 28.91 4553 ASN D N 1
ATOM 7437 C CA . ASN D 2 4553 ? 293.311 277.240 205.563 1.00 28.45 4553 ASN D CA 1
ATOM 7438 C C . ASN D 2 4553 ? 294.089 276.041 205.036 1.00 32.21 4553 ASN D C 1
ATOM 7439 O O . ASN D 2 4553 ? 293.878 274.908 205.486 1.00 33.30 4553 ASN D O 1
ATOM 7444 N N . TYR D 2 4554 ? 294.993 276.273 204.080 1.00 33.47 4554 TYR D N 1
ATOM 7445 C CA . TYR D 2 4554 ? 295.824 275.195 203.557 1.00 34.04 4554 TYR D CA 1
ATOM 7446 C C . TYR D 2 4554 ? 296.629 274.547 204.675 1.00 34.66 4554 TYR D C 1
ATOM 7447 O O . TYR D 2 4554 ? 296.725 273.317 204.759 1.00 37.27 4554 TYR D O 1
ATOM 7456 N N . LEU D 2 4555 ? 297.211 275.366 205.552 1.00 33.50 4555 LEU D N 1
ATOM 7457 C CA . LEU D 2 4555 ? 297.986 274.829 206.664 1.00 34.81 4555 LEU D CA 1
ATOM 7458 C C . LEU D 2 4555 ? 297.105 274.093 207.667 1.00 34.69 4555 LEU D C 1
ATOM 7459 O O . LEU D 2 4555 ? 297.487 273.025 208.157 1.00 36.95 4555 LEU D O 1
ATOM 7464 N N . SER D 2 4556 ? 295.931 274.644 207.989 1.00 33.28 4556 SER D N 1
ATOM 7465 C CA . SER D 2 4556 ? 295.096 274.041 209.023 1.00 34.03 4556 SER D CA 1
ATOM 7466 C C . SER D 2 4556 ? 294.419 272.765 208.539 1.00 36.08 4556 SER D C 1
ATOM 7467 O O . SER D 2 4556 ? 294.019 271.932 209.359 1.00 36.68 4556 SER D O 1
ATOM 7470 N N . ARG D 2 4557 ? 294.276 272.595 207.222 1.00 36.23 4557 ARG D N 1
ATOM 7471 C CA . ARG D 2 4557 ? 293.635 271.389 206.705 1.00 35.16 4557 ARG D CA 1
ATOM 7472 C C . ARG D 2 4557 ? 294.455 270.142 207.017 1.00 38.19 4557 ARG D C 1
ATOM 7473 O O . ARG D 2 4557 ? 293.895 269.078 207.306 1.00 39.89 4557 ARG D O 1
ATOM 7481 N N . ASN D 2 4558 ? 295.781 270.250 206.964 1.00 38.37 4558 ASN D N 1
ATOM 7482 C CA . ASN D 2 4558 ? 296.676 269.107 207.119 1.00 39.71 4558 ASN D CA 1
ATOM 7483 C C . ASN D 2 4558 ? 297.568 269.243 208.352 1.00 39.86 4558 ASN D C 1
ATOM 7484 O O . ASN D 2 4558 ? 298.771 268.984 208.299 1.00 41.32 4558 ASN D O 1
ATOM 7489 N N . PHE D 2 4559 ? 296.981 269.658 209.478 1.00 39.12 4559 PHE D N 1
ATOM 7490 C CA . PHE D 2 4559 ? 297.750 269.809 210.711 1.00 39.90 4559 PHE D CA 1
ATOM 7491 C C . PHE D 2 4559 ? 298.251 268.463 211.227 1.00 41.53 4559 PHE D C 1
ATOM 7492 O O . PHE D 2 4559 ? 299.389 268.359 211.705 1.00 43.74 4559 PHE D O 1
ATOM 7500 N N . TYR D 2 4560 ? 297.416 267.424 211.147 1.00 41.47 4560 TYR D N 1
ATOM 7501 C CA . TYR D 2 4560 ? 297.840 266.098 211.588 1.00 42.62 4560 TYR D CA 1
ATOM 7502 C C . TYR D 2 4560 ? 298.984 265.572 210.730 1.00 43.32 4560 TYR D C 1
ATOM 7503 O O . TYR D 2 4560 ? 299.927 264.956 211.244 1.00 46.94 4560 TYR D O 1
ATOM 7512 N N . THR D 2 4561 ? 298.918 265.800 209.417 1.00 40.98 4561 THR D N 1
ATOM 7513 C CA . THR D 2 4561 ? 300.035 265.423 208.560 1.00 42.23 4561 THR D CA 1
ATOM 7514 C C . THR D 2 4561 ? 301.283 266.225 208.897 1.00 41.74 4561 THR D C 1
ATOM 7515 O O . THR D 2 4561 ? 302.398 265.721 208.745 1.00 42.51 4561 THR D O 1
ATOM 7519 N N . LEU D 2 4562 ? 301.120 267.468 209.357 1.00 40.87 4562 LEU D N 1
ATOM 7520 C CA . LEU D 2 4562 ? 302.275 268.244 209.801 1.00 39.76 4562 LEU D CA 1
ATOM 7521 C C . LEU D 2 4562 ? 302.890 267.648 211.062 1.00 40.71 4562 LEU D C 1
ATOM 7522 O O . LEU D 2 4562 ? 304.118 267.609 211.199 1.00 43.81 4562 LEU D O 1
ATOM 7527 N N . ARG D 2 4563 ? 302.055 267.179 211.994 1.00 40.60 4563 ARG D N 1
ATOM 7528 C CA . ARG D 2 4563 ? 302.580 266.469 213.159 1.00 41.44 4563 ARG D CA 1
ATOM 7529 C C . ARG D 2 4563 ? 303.324 265.206 212.740 1.00 42.72 4563 ARG D C 1
ATOM 7530 O O . ARG D 2 4563 ? 304.398 264.898 213.274 1.00 44.25 4563 ARG D O 1
ATOM 7538 N N . PHE D 2 4564 ? 302.762 264.463 211.785 1.00 43.82 4564 PHE D N 1
ATOM 7539 C CA . PHE D 2 4564 ? 303.422 263.258 211.291 1.00 44.50 4564 PHE D CA 1
ATOM 7540 C C . PHE D 2 4564 ? 304.758 263.589 210.634 1.00 42.90 4564 PHE D C 1
ATOM 7541 O O . PHE D 2 4564 ? 305.748 262.872 210.821 1.00 46.75 4564 PHE D O 1
ATOM 7549 N N . LEU D 2 4565 ? 304.802 264.673 209.857 1.00 40.89 4565 LEU D N 1
ATOM 7550 C CA . LEU D 2 4565 ? 306.047 265.096 209.225 1.00 39.91 4565 LEU D CA 1
ATOM 7551 C C . LEU D 2 4565 ? 307.078 265.517 210.263 1.00 39.47 4565 LEU D C 1
ATOM 7552 O O . LEU D 2 4565 ? 308.269 265.229 210.110 1.00 42.02 4565 LEU D O 1
ATOM 7557 N N . ALA D 2 4566 ? 306.644 266.208 211.319 1.00 38.96 4566 ALA D N 1
ATOM 7558 C CA . ALA D 2 4566 ? 307.566 266.575 212.389 1.00 38.53 4566 ALA D CA 1
ATOM 7559 C C . ALA D 2 4566 ? 308.127 265.338 213.077 1.00 40.12 4566 ALA D C 1
ATOM 7560 O O . ALA D 2 4566 ? 309.322 265.280 213.392 1.00 42.48 4566 ALA D O 1
ATOM 7562 N N . LEU D 2 4567 ? 307.278 264.336 213.317 1.00 40.83 4567 LEU D N 1
ATOM 7563 C CA . LEU D 2 4567 ? 307.756 263.089 213.908 1.00 40.69 4567 LEU D CA 1
ATOM 7564 C C . LEU D 2 4567 ? 308.755 262.390 212.992 1.00 41.03 4567 LEU D C 1
ATOM 7565 O O . LEU D 2 4567 ? 309.777 261.868 213.456 1.00 43.09 4567 LEU D O 1
ATOM 7570 N N . PHE D 2 4568 ? 308.475 262.371 211.687 1.00 40.46 4568 PHE D N 1
ATOM 7571 C CA . PHE D 2 4568 ? 309.398 261.762 210.732 1.00 40.39 4568 PHE D CA 1
ATOM 7572 C C . PHE D 2 4568 ? 310.734 262.495 210.719 1.00 39.43 4568 PHE D C 1
ATOM 7573 O O . PHE D 2 4568 ? 311.800 261.869 210.675 1.00 41.89 4568 PHE D O 1
ATOM 7581 N N . LEU D 2 4569 ? 310.691 263.828 210.748 1.00 38.81 4569 LEU D N 1
ATOM 7582 C CA . LEU D 2 4569 ? 311.918 264.617 210.779 1.00 36.17 4569 LEU D CA 1
ATOM 7583 C C . LEU D 2 4569 ? 312.721 264.332 212.040 1.00 36.04 4569 LEU D C 1
ATOM 7584 O O . LEU D 2 4569 ? 313.946 264.170 211.982 1.00 39.52 4569 LEU D O 1
ATOM 7589 N N . ALA D 2 4570 ? 312.045 264.264 213.190 1.00 35.56 4570 ALA D N 1
ATOM 7590 C CA . ALA D 2 4570 ? 312.737 263.961 214.438 1.00 36.08 4570 ALA D CA 1
ATOM 7591 C C . ALA D 2 4570 ? 313.379 262.581 214.391 1.00 36.38 4570 ALA D C 1
ATOM 7592 O O . ALA D 2 4570 ? 314.529 262.409 214.811 1.00 38.12 4570 ALA D O 1
ATOM 7594 N N . PHE D 2 4571 ? 312.652 261.588 213.872 1.00 37.80 4571 PHE D N 1
ATOM 7595 C CA . PHE D 2 4571 ? 313.207 260.242 213.764 1.00 37.15 4571 PHE D CA 1
ATOM 7596 C C . PHE D 2 4571 ? 314.417 260.215 212.840 1.00 35.59 4571 PHE D C 1
ATOM 7597 O O . PHE D 2 4571 ? 315.423 259.561 213.142 1.00 36.79 4571 PHE D O 1
ATOM 7605 N N . ALA D 2 4572 ? 314.339 260.918 211.709 1.00 36.52 4572 ALA D N 1
ATOM 7606 C CA . ALA D 2 4572 ? 315.453 260.935 210.766 1.00 35.69 4572 ALA D CA 1
ATOM 7607 C C . ALA D 2 4572 ? 316.682 261.603 211.374 1.00 34.84 4572 ALA D C 1
ATOM 7608 O O . ALA D 2 4572 ? 317.807 261.110 211.226 1.00 36.63 4572 ALA D O 1
ATOM 7610 N N . ILE D 2 4573 ? 316.485 262.728 212.068 1.00 35.07 4573 ILE D N 1
ATOM 7611 C CA . ILE D 2 4573 ? 317.612 263.403 212.709 1.00 32.38 4573 ILE D CA 1
ATOM 7612 C C . ILE D 2 4573 ? 318.223 262.518 213.787 1.00 33.56 4573 ILE D C 1
ATOM 7613 O O . ILE D 2 4573 ? 319.451 262.415 213.903 1.00 36.74 4573 ILE D O 1
ATOM 7618 N N . ASN D 2 4574 ? 317.382 261.860 214.590 1.00 33.96 4574 ASN D N 1
ATOM 7619 C CA . ASN D 2 4574 ? 317.897 261.002 215.652 1.00 34.11 4574 ASN D CA 1
ATOM 7620 C C . ASN D 2 4574 ? 318.663 259.812 215.086 1.00 34.58 4574 ASN D C 1
ATOM 7621 O O . ASN D 2 4574 ? 319.690 259.408 215.645 1.00 36.24 4574 ASN D O 1
ATOM 7626 N N . PHE D 2 4575 ? 318.179 259.232 213.985 1.00 34.98 4575 PHE D N 1
ATOM 7627 C CA . PHE D 2 4575 ? 318.930 258.167 213.328 1.00 35.59 4575 PHE D CA 1
ATOM 7628 C C . PHE D 2 4575 ? 320.259 258.681 212.792 1.00 34.71 4575 PHE D C 1
ATOM 7629 O O . PHE D 2 4575 ? 321.283 257.993 212.887 1.00 36.32 4575 PHE D O 1
ATOM 7637 N N . ILE D 2 4576 ? 320.262 259.886 212.218 1.00 35.18 4576 ILE D N 1
ATOM 7638 C CA . ILE D 2 4576 ? 321.510 260.473 211.742 1.00 32.40 4576 ILE D CA 1
ATOM 7639 C C . ILE D 2 4576 ? 322.452 260.741 212.911 1.00 33.11 4576 ILE D C 1
ATOM 7640 O O . ILE D 2 4576 ? 323.666 260.526 212.811 1.00 36.57 4576 ILE D O 1
ATOM 7645 N N . LEU D 2 4577 ? 321.905 261.185 214.047 1.00 34.61 4577 LEU D N 1
ATOM 7646 C CA . LEU D 2 4577 ? 322.726 261.486 215.216 1.00 33.41 4577 LEU D CA 1
ATOM 7647 C C . LEU D 2 4577 ? 323.488 260.268 215.725 1.00 33.64 4577 LEU D C 1
ATOM 7648 O O . LEU D 2 4577 ? 324.496 260.430 216.421 1.00 35.18 4577 LEU D O 1
ATOM 7653 N N . LEU D 2 4578 ? 323.029 259.057 215.401 1.00 33.10 4578 LEU D N 1
ATOM 7654 C CA . LEU D 2 4578 ? 323.719 257.851 215.842 1.00 30.66 4578 LEU D CA 1
ATOM 7655 C C . LEU D 2 4578 ? 325.091 257.692 215.199 1.00 32.11 4578 LEU D C 1
ATOM 7656 O O . LEU D 2 4578 ? 325.940 256.984 215.750 1.00 33.74 4578 LEU D O 1
ATOM 7661 N N . PHE D 2 4579 ? 325.328 258.330 214.054 1.00 34.24 4579 PHE D N 1
ATOM 7662 C CA . PHE D 2 4579 ? 326.614 258.234 213.361 1.00 33.36 4579 PHE D CA 1
ATOM 7663 C C . PHE D 2 4579 ? 327.547 259.363 213.804 1.00 35.38 4579 PHE D C 1
ATOM 7664 O O . PHE D 2 4579 ? 328.045 260.154 213.004 1.00 39.33 4579 PHE D O 1
ATOM 7672 N N . TYR D 2 4580 ? 327.780 259.425 215.113 1.00 34.02 4580 TYR D N 1
ATOM 7673 C CA . TYR D 2 4580 ? 328.614 260.456 215.716 1.00 34.97 4580 TYR D CA 1
ATOM 7674 C C . TYR D 2 4580 ? 329.780 259.813 216.452 1.00 37.32 4580 TYR D C 1
ATOM 7675 O O . TYR D 2 4580 ? 329.590 258.859 217.214 1.00 44.00 4580 TYR D O 1
ATOM 7684 N N . LYS D 2 4581 ? 330.981 260.338 216.220 1.00 36.32 4581 LYS D N 1
ATOM 7685 C CA . LYS D 2 4581 ? 332.193 259.884 216.886 1.00 40.10 4581 LYS D CA 1
ATOM 7686 C C . LYS D 2 4581 ? 332.927 261.090 217.453 1.00 43.95 4581 LYS D C 1
ATOM 7687 O O . LYS D 2 4581 ? 333.015 262.135 216.801 1.00 50.15 4581 LYS D O 1
ATOM 7693 N N . VAL D 2 4582 ? 333.452 260.944 218.667 1.00 45.58 4582 VAL D N 1
ATOM 7694 C CA . VAL D 2 4582 ? 334.146 262.019 219.367 1.00 47.04 4582 VAL D CA 1
ATOM 7695 C C . VAL D 2 4582 ? 335.604 261.620 219.553 1.00 47.41 4582 VAL D C 1
ATOM 7696 O O . VAL D 2 4582 ? 335.902 260.493 219.966 1.00 48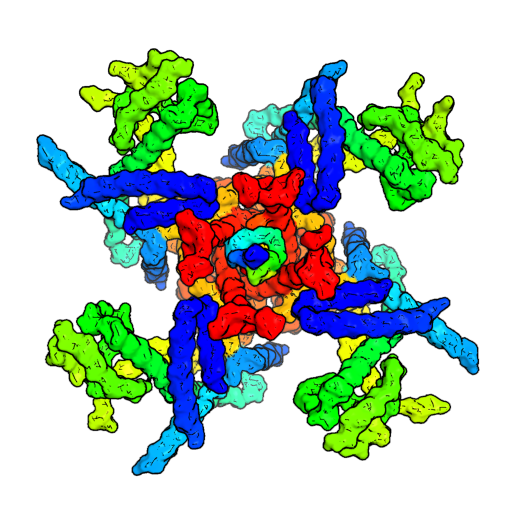.61 4582 VAL D O 1
ATOM 7700 N N . SER D 2 4583 ? 336.511 262.538 219.224 1.00 48.66 4583 SER D N 1
ATOM 7701 C CA . SER D 2 4583 ? 337.934 262.324 219.437 1.00 55.86 4583 SER D CA 1
ATOM 7702 C C . SER D 2 4583 ? 338.616 263.675 219.590 1.00 55.94 4583 SER D C 1
ATOM 7703 O O . SER D 2 4583 ? 338.097 264.708 219.159 1.00 56.73 4583 SER D O 1
ATOM 7706 N N . ASP D 2 4584 ? 339.794 263.654 220.218 1.00 55.44 4584 ASP D N 1
ATOM 7707 C CA . ASP D 2 4584 ? 340.527 264.893 220.462 1.00 55.61 4584 ASP D CA 1
ATOM 7708 C C . ASP D 2 4584 ? 341.014 265.522 219.162 1.00 57.54 4584 ASP D C 1
ATOM 7709 O O . ASP D 2 4584 ? 340.950 266.746 218.997 1.00 59.26 4584 ASP D O 1
ATOM 7711 N N . SER D 2 4585 ? 341.505 264.707 218.232 1.00 59.53 4585 SER D N 1
ATOM 7712 C CA . SER D 2 4585 ? 342.067 265.237 217.002 1.00 60.66 4585 SER D CA 1
ATOM 7713 C C . SER D 2 4585 ? 340.965 265.776 216.090 1.00 63.05 4585 SER D C 1
ATOM 7714 O O . SER D 2 4585 ? 339.873 265.207 216.016 1.00 62.52 4585 SER D O 1
ATOM 7716 N N . PRO D 2 4586 ? 341.228 266.883 215.391 1.00 63.70 4586 PRO D N 1
ATOM 7717 C CA . PRO D 2 4586 ? 340.243 267.392 214.439 1.00 60.93 4586 PRO D CA 1
ATOM 7718 C C . PRO D 2 4586 ? 340.079 266.436 213.273 1.00 63.61 4586 PRO D C 1
ATOM 7719 O O . PRO D 2 4586 ? 341.014 265.695 212.923 1.00 66.68 4586 PRO D O 1
ATOM 7723 N N . PRO D 2 4587 ? 338.899 266.413 212.634 1.00 63.12 4587 PRO D N 1
ATOM 7724 C CA . PRO D 2 4587 ? 338.643 265.520 211.499 1.00 60.91 4587 PRO D CA 1
ATOM 7725 C C . PRO D 2 4587 ? 339.473 265.878 210.269 1.00 62.36 4587 PRO D C 1
ATOM 7726 O O . PRO D 2 4587 ? 340.479 265.216 210.015 1.00 61.63 4587 PRO D O 1
ATOM 7730 N N . ASN D 2 4626 ? 341.462 269.687 223.405 1.00 64.47 4626 ASN D N 1
ATOM 7731 C CA . ASN D 2 4626 ? 340.007 269.703 223.498 1.00 62.47 4626 ASN D CA 1
ATOM 7732 C C . ASN D 2 4626 ? 339.396 268.534 222.732 1.00 61.49 4626 ASN D C 1
ATOM 7733 O O . ASN D 2 4626 ? 340.092 267.824 222.007 1.00 62.93 4626 ASN D O 1
ATOM 7735 N N . MET D 2 4627 ? 338.091 268.342 222.898 1.00 59.38 4627 MET D N 1
ATOM 7736 C CA . MET D 2 4627 ? 337.362 267.270 222.234 1.00 56.76 4627 MET D CA 1
ATOM 7737 C C . MET D 2 4627 ? 336.530 267.850 221.098 1.00 54.65 4627 MET D C 1
ATOM 7738 O O . MET D 2 4627 ? 335.808 268.833 221.290 1.00 57.76 4627 MET D O 1
ATOM 7740 N N . VAL D 2 4628 ? 336.635 267.240 219.921 1.00 53.85 4628 VAL D N 1
ATOM 7741 C CA . VAL D 2 4628 ? 335.936 267.697 218.725 1.00 53.82 4628 VAL D CA 1
ATOM 7742 C C . VAL D 2 4628 ? 334.903 266.645 218.348 1.00 51.88 4628 VAL D C 1
ATOM 7743 O O . VAL D 2 4628 ? 335.240 265.468 218.169 1.00 54.09 4628 VAL D O 1
ATOM 7747 N N . TYR D 2 4629 ? 333.647 267.069 218.227 1.00 48.42 4629 TYR D N 1
ATOM 7748 C CA . TYR D 2 4629 ? 332.544 266.193 217.838 1.00 44.87 4629 TYR D CA 1
ATOM 7749 C C . TYR D 2 4629 ? 332.325 266.357 216.339 1.00 48.04 4629 TYR D C 1
ATOM 7750 O O . TYR D 2 4629 ? 331.783 267.368 215.887 1.00 51.72 4629 TYR D O 1
ATOM 7759 N N . TYR D 2 4630 ? 332.747 265.361 215.567 1.00 47.88 4630 TYR D N 1
ATOM 7760 C CA . TYR D 2 4630 ? 332.611 265.383 214.119 1.00 46.69 4630 TYR D CA 1
ATOM 7761 C C . TYR D 2 4630 ? 331.853 264.150 213.642 1.00 44.39 4630 TYR D C 1
ATOM 7762 O O . TYR D 2 4630 ? 331.582 263.219 214.405 1.00 42.43 4630 TYR D O 1
ATOM 7771 N N . PHE D 2 4631 ? 331.511 264.160 212.358 1.00 47.26 4631 PHE D N 1
ATOM 7772 C CA . PHE D 2 4631 ? 330.755 263.080 211.743 1.00 46.24 4631 PHE D CA 1
ATOM 7773 C C . PHE D 2 4631 ? 331.678 262.151 210.966 1.00 48.40 4631 PHE D C 1
ATOM 7774 O O . PHE D 2 4631 ? 332.542 262.603 210.208 1.00 49.03 4631 PHE D O 1
ATOM 7782 N N . LEU D 2 4632 ? 331.487 260.848 211.160 1.00 46.66 4632 LEU D N 1
ATOM 7783 C CA . LEU D 2 4632 ? 332.236 259.828 210.430 1.00 49.46 4632 LEU D CA 1
ATOM 7784 C C . LEU D 2 4632 ? 331.221 258.910 209.764 1.00 50.76 4632 LEU D C 1
ATOM 7785 O O . LEU D 2 4632 ? 330.475 258.204 210.450 1.00 47.34 4632 LEU D O 1
ATOM 7790 N N . GLU D 2 4633 ? 331.190 258.926 208.436 1.00 52.00 4633 GLU D N 1
ATOM 7791 C CA . GLU D 2 4633 ? 330.252 258.143 207.648 1.00 47.07 4633 GLU D CA 1
ATOM 7792 C C . GLU D 2 4633 ? 330.991 257.053 206.882 1.00 48.51 4633 GLU D C 1
ATOM 7793 O O . GLU D 2 4633 ? 332.222 257.039 206.797 1.00 50.52 4633 GLU D O 1
ATOM 7795 N N . GLU D 2 4634 ? 330.215 256.126 206.317 1.00 47.45 4634 GLU D N 1
ATOM 7796 C CA . GLU D 2 4634 ? 330.767 255.016 205.541 1.00 46.64 4634 GLU D CA 1
ATOM 7797 C C . GLU D 2 4634 ? 330.978 255.465 204.094 1.00 45.71 4634 GLU D C 1
ATOM 7798 O O . GLU D 2 4634 ? 330.318 255.012 203.156 1.00 45.93 4634 GLU D O 1
ATOM 7800 N N . SER D 2 4635 ? 331.926 256.390 203.930 1.00 44.90 4635 SER D N 1
ATOM 7801 C CA . SER D 2 4635 ? 332.310 256.946 202.633 1.00 45.00 4635 SER D CA 1
ATOM 7802 C C . SER D 2 4635 ? 331.140 257.607 201.911 1.00 45.03 4635 SER D C 1
ATOM 7803 O O . SER D 2 4635 ? 331.127 257.675 200.678 1.00 45.79 4635 SER D O 1
ATOM 7805 N N . THR D 2 4636 ? 330.153 258.100 202.655 1.00 43.50 4636 THR D N 1
ATOM 7806 C CA . THR D 2 4636 ? 328.991 258.784 202.090 1.00 41.87 4636 THR D CA 1
ATOM 7807 C C . THR D 2 4636 ? 328.906 260.169 202.724 1.00 42.23 4636 THR D C 1
ATOM 7808 O O . THR D 2 4636 ? 328.493 260.306 203.879 1.00 43.17 4636 THR D O 1
ATOM 7812 N N . GLY D 2 4637 ? 329.290 261.193 201.966 1.00 41.73 4637 GLY D N 1
ATOM 7813 C CA . GLY D 2 4637 ? 329.264 262.560 202.440 1.00 41.34 4637 GLY D CA 1
ATOM 7814 C C . GLY D 2 4637 ? 327.935 263.264 202.319 1.00 42.99 4637 GLY D C 1
ATOM 7815 O O . GLY D 2 4637 ? 327.844 264.455 202.629 1.00 44.96 4637 GLY D O 1
ATOM 7816 N N . TYR D 2 4638 ? 326.916 262.435 202.148 1.00 42.68 4638 TYR D N 1
ATOM 7817 C CA . TYR D 2 4638 ? 325.574 262.928 201.791 1.00 44.74 4638 TYR D CA 1
ATOM 7818 C C . TYR D 2 4638 ? 324.765 263.211 203.013 1.00 43.93 4638 TYR D C 1
ATOM 7819 O O . TYR D 2 4638 ? 323.643 263.689 202.920 1.00 45.71 4638 TYR D O 1
ATOM 7828 N N . MET D 2 4639 ? 325.350 262.904 204.118 1.00 43.55 4639 MET D N 1
ATOM 7829 C CA . MET D 2 4639 ? 324.669 263.079 205.396 1.00 42.81 4639 MET D CA 1
ATOM 7830 C C . MET D 2 4639 ? 325.057 264.377 206.095 1.00 41.93 4639 MET D C 1
ATOM 7831 O O . MET D 2 4639 ? 324.283 264.886 206.914 1.00 43.81 4639 MET D O 1
ATOM 7836 N N . GLU D 2 4640 ? 326.235 264.923 205.799 1.00 40.92 4640 GLU D N 1
ATOM 7837 C CA . GLU D 2 4640 ? 326.696 266.153 206.439 1.00 40.02 4640 GLU D CA 1
ATOM 7838 C C . GLU D 2 4640 ? 325.808 267.359 206.140 1.00 40.03 4640 GLU D C 1
ATOM 7839 O O . GLU D 2 4640 ? 325.515 268.136 207.058 1.00 39.78 4640 GLU D O 1
ATOM 7845 N N . PRO D 2 4641 ? 325.363 267.575 204.889 1.00 40.04 4641 PRO D N 1
ATOM 7846 C CA . PRO D 2 4641 ? 324.428 268.682 204.650 1.00 37.54 4641 PRO D CA 1
ATOM 7847 C C . PRO D 2 4641 ? 322.987 268.250 204.854 1.00 36.62 4641 PRO D C 1
ATOM 7848 O O . PRO D 2 4641 ? 322.091 269.085 205.029 1.00 42.08 4641 PRO D O 1
ATOM 7852 N N . ALA D 2 4642 ? 322.758 266.935 204.821 1.00 34.02 4642 ALA D N 1
ATOM 7853 C CA . ALA D 2 4642 ? 321.424 266.410 205.083 1.00 36.63 4642 ALA D CA 1
ATOM 7854 C C . ALA D 2 4642 ? 320.970 266.755 206.493 1.00 35.87 4642 ALA D C 1
ATOM 7855 O O . ALA D 2 4642 ? 319.806 267.107 206.706 1.00 40.73 4642 ALA D O 1
ATOM 7857 N N . LEU D 2 4643 ? 321.878 266.667 207.468 1.00 35.30 4643 LEU D N 1
ATOM 7858 C CA . LEU D 2 4643 ? 321.529 267.015 208.842 1.00 35.12 4643 LEU D CA 1
ATOM 7859 C C . LEU D 2 4643 ? 321.116 268.478 208.954 1.00 36.07 4643 LEU D C 1
ATOM 7860 O O . LEU D 2 4643 ? 320.122 268.805 209.610 1.00 38.71 4643 LEU D O 1
ATOM 7865 N N . TRP D 2 4644 ? 321.867 269.374 208.311 1.00 34.92 4644 TRP D N 1
ATOM 7866 C CA . TRP D 2 4644 ? 321.548 270.798 208.372 1.00 35.86 4644 TRP D CA 1
ATOM 7867 C C . TRP D 2 4644 ? 320.212 271.090 207.694 1.00 38.84 4644 TRP D C 1
ATOM 7868 O O . TRP D 2 4644 ? 319.348 271.783 208.256 1.00 40.91 4644 TRP D O 1
ATOM 7879 N N . CYS D 2 4645 ? 320.022 270.559 206.483 1.00 38.72 4645 CYS D N 1
ATOM 7880 C CA . CYS D 2 4645 ? 318.770 270.782 205.767 1.00 36.17 4645 CYS D CA 1
ATOM 7881 C C . CYS D 2 4645 ? 317.592 270.235 206.561 1.00 35.33 4645 CYS D C 1
ATOM 7882 O O . CYS D 2 4645 ? 316.541 270.876 206.655 1.00 39.61 4645 CYS D O 1
ATOM 7885 N N . LEU D 2 4646 ? 317.764 269.056 207.164 1.00 33.35 4646 LEU D N 1
ATOM 7886 C CA . LEU D 2 4646 ? 316.722 268.466 207.990 1.00 31.61 4646 LEU D CA 1
ATOM 7887 C C . LEU D 2 4646 ? 316.441 269.309 209.226 1.00 33.44 4646 LEU D C 1
ATOM 7888 O O . LEU D 2 4646 ? 315.286 269.419 209.645 1.00 36.82 4646 LEU D O 1
ATOM 7893 N N . SER D 2 4647 ? 317.476 269.910 209.818 1.00 34.08 4647 SER D N 1
ATOM 7894 C CA . SER D 2 4647 ? 317.281 270.738 211.004 1.00 35.38 4647 SER D CA 1
ATOM 7895 C C . SER D 2 4647 ? 316.434 271.964 210.687 1.00 38.19 4647 SER D C 1
ATOM 7896 O O . SER D 2 4647 ? 315.443 272.245 211.376 1.00 39.10 4647 SER D O 1
ATOM 7899 N N . LEU D 2 4648 ? 316.805 272.713 209.642 1.00 38.34 4648 LEU D N 1
ATOM 7900 C CA . LEU D 2 4648 ? 315.963 273.856 209.277 1.00 37.05 4648 LEU D CA 1
ATOM 7901 C C . LEU D 2 4648 ? 314.585 273.430 208.780 1.00 35.71 4648 LEU D C 1
ATOM 7902 O O . LEU D 2 4648 ? 313.602 274.139 209.030 1.00 37.98 4648 LEU D O 1
ATOM 7907 N N . LEU D 2 4649 ? 314.476 272.289 208.093 1.00 35.13 4649 LEU D N 1
ATOM 7908 C CA . LEU D 2 4649 ? 313.161 271.823 207.666 1.00 34.15 4649 LEU D CA 1
ATOM 7909 C C . LEU D 2 4649 ? 312.275 271.523 208.869 1.00 33.50 4649 LEU D C 1
ATOM 7910 O O . LEU D 2 4649 ? 311.095 271.891 208.888 1.00 36.67 4649 LEU D O 1
ATOM 7915 N N . HIS D 2 4650 ? 312.833 270.868 209.890 1.00 33.77 4650 HIS D N 1
ATOM 7916 C CA . HIS D 2 4650 ? 312.075 270.577 211.102 1.00 34.76 4650 HIS D CA 1
ATOM 7917 C C . HIS D 2 4650 ? 311.698 271.855 211.840 1.00 35.98 4650 HIS D C 1
ATOM 7918 O O . HIS D 2 4650 ? 310.592 271.959 212.382 1.00 39.22 4650 HIS D O 1
ATOM 7925 N N . THR D 2 4651 ? 312.606 272.834 211.883 1.00 36.64 4651 THR D N 1
ATOM 7926 C CA . THR D 2 4651 ? 312.288 274.101 212.538 1.00 36.21 4651 THR D CA 1
ATOM 7927 C C . THR D 2 4651 ? 311.135 274.809 211.833 1.00 36.71 4651 THR D C 1
ATOM 7928 O O . THR D 2 4651 ? 310.199 275.299 212.479 1.00 38.42 4651 THR D O 1
ATOM 7932 N N . LEU D 2 4652 ? 311.181 274.861 210.499 1.00 37.83 4652 LEU D N 1
ATOM 7933 C CA . LEU D 2 4652 ? 310.089 275.475 209.749 1.00 34.34 4652 LEU D CA 1
ATOM 7934 C C . LEU D 2 4652 ? 308.787 274.710 209.948 1.00 34.73 4652 LEU D C 1
ATOM 7935 O O . LEU D 2 4652 ? 307.719 275.317 210.095 1.00 38.04 4652 LEU D O 1
ATOM 7940 N N . VAL D 2 4653 ? 308.856 273.376 209.957 1.00 34.78 4653 VAL D N 1
ATOM 7941 C CA . VAL D 2 4653 ? 307.659 272.564 210.155 1.00 35.31 4653 VAL D CA 1
ATOM 7942 C C . VAL D 2 4653 ? 307.051 272.841 211.523 1.00 35.43 4653 VAL D C 1
ATOM 7943 O O . VAL D 2 4653 ? 305.829 272.963 211.661 1.00 39.42 4653 VAL D O 1
ATOM 7947 N N . ALA D 2 4654 ? 307.892 272.955 212.553 1.00 35.55 4654 ALA D N 1
ATOM 7948 C CA . ALA D 2 4654 ? 307.396 273.270 213.889 1.00 35.77 4654 ALA D CA 1
ATOM 7949 C C . ALA D 2 4654 ? 306.774 274.661 213.939 1.00 37.72 4654 ALA D C 1
ATOM 7950 O O . ALA D 2 4654 ? 305.766 274.871 214.623 1.00 40.35 4654 ALA D O 1
ATOM 7952 N N . PHE D 2 4655 ? 307.365 275.626 213.229 1.00 38.05 4655 PHE D N 1
ATOM 7953 C CA . PHE D 2 4655 ? 306.796 276.971 213.190 1.00 39.73 4655 PHE D CA 1
ATOM 7954 C C . PHE D 2 4655 ? 305.403 276.945 212.560 1.00 40.40 4655 PHE D C 1
ATOM 7955 O O . PHE D 2 4655 ? 304.440 277.505 213.110 1.00 41.02 4655 PHE D O 1
ATOM 7963 N N . LEU D 2 4656 ? 305.273 276.276 211.410 1.00 40.22 4656 LEU D N 1
ATOM 7964 C CA . LEU D 2 4656 ? 303.963 276.168 210.771 1.00 37.40 4656 LEU D CA 1
ATOM 7965 C C . LEU D 2 4656 ? 302.980 275.405 211.649 1.00 37.21 4656 LEU D C 1
ATOM 7966 O O . LEU D 2 4656 ? 301.788 275.722 211.671 1.00 39.94 4656 LEU D O 1
ATOM 7971 N N . CYS D 2 4657 ? 303.457 274.393 212.376 1.00 38.60 4657 CYS D N 1
ATOM 7972 C CA . CYS D 2 4657 ? 302.579 273.649 213.273 1.00 39.08 4657 CYS D CA 1
ATOM 7973 C C . CYS D 2 4657 ? 302.063 274.536 214.399 1.00 39.70 4657 CYS D C 1
ATOM 7974 O O . CYS D 2 4657 ? 300.886 274.460 214.772 1.00 41.42 4657 CYS D O 1
ATOM 7977 N N . ILE D 2 4658 ? 302.935 275.381 214.954 1.00 41.11 4658 ILE D N 1
ATOM 7978 C CA . ILE D 2 4658 ? 302.513 276.336 215.976 1.00 41.52 4658 ILE D CA 1
ATOM 7979 C C . ILE D 2 4658 ? 301.436 277.258 215.420 1.00 40.85 4658 ILE D C 1
ATOM 7980 O O . ILE D 2 4658 ? 300.392 277.480 216.050 1.00 39.80 4658 ILE D O 1
ATOM 7985 N N . ILE D 2 4659 ? 301.670 277.796 214.220 1.00 40.91 4659 ILE D N 1
ATOM 7986 C CA . ILE D 2 4659 ? 300.696 278.705 213.618 1.00 39.29 4659 ILE D CA 1
ATOM 7987 C C . ILE D 2 4659 ? 299.368 277.996 213.371 1.00 39.81 4659 ILE D C 1
ATOM 7988 O O . ILE D 2 4659 ? 298.294 278.551 213.646 1.00 40.19 4659 ILE D O 1
ATOM 7993 N N . GLY D 2 4660 ? 299.415 276.763 212.865 1.00 40.86 4660 GLY D N 1
ATOM 7994 C CA . GLY D 2 4660 ? 298.190 276.037 212.579 1.00 38.49 4660 GLY D CA 1
ATOM 7995 C C . GLY D 2 4660 ? 297.403 275.686 213.825 1.00 40.47 4660 GLY D C 1
ATOM 7996 O O . GLY D 2 4660 ? 296.173 275.760 213.830 1.00 42.43 4660 GLY D O 1
ATOM 7997 N N . TYR D 2 4661 ? 298.095 275.283 214.894 1.00 40.95 4661 TYR D N 1
ATOM 7998 C CA . TYR D 2 4661 ? 297.395 275.020 216.146 1.00 38.90 4661 TYR D CA 1
ATOM 7999 C C . TYR D 2 4661 ? 296.785 276.296 216.708 1.00 39.63 4661 TYR D C 1
ATOM 8000 O O . TYR D 2 4661 ? 295.674 276.274 217.252 1.00 38.68 4661 TYR D O 1
ATOM 8009 N N . ASN D 2 4662 ? 297.501 277.418 216.595 1.00 43.51 4662 ASN D N 1
ATOM 8010 C CA . ASN D 2 4662 ? 296.955 278.686 217.067 1.00 42.36 4662 ASN D CA 1
ATOM 8011 C C . ASN D 2 4662 ? 295.708 279.077 216.283 1.00 38.94 4662 ASN D C 1
ATOM 8012 O O . ASN D 2 4662 ? 294.758 279.631 216.847 1.00 40.19 4662 ASN D O 1
ATOM 8017 N N . CYS D 2 4663 ? 295.696 278.803 214.978 1.00 38.82 4663 CYS D N 1
ATOM 8018 C CA . CYS D 2 4663 ? 294.567 279.222 214.154 1.00 40.17 4663 CYS D CA 1
ATOM 8019 C C . CYS D 2 4663 ? 293.391 278.251 214.216 1.00 38.04 4663 CYS D C 1
ATOM 8020 O O . CYS D 2 4663 ? 292.245 278.669 214.017 1.00 37.61 4663 CYS D O 1
ATOM 8023 N N . LEU D 2 4664 ? 293.639 276.968 214.484 1.00 38.90 4664 LEU D N 1
ATOM 8024 C CA . LEU D 2 4664 ? 292.610 275.938 214.357 1.00 36.16 4664 LEU D CA 1
ATOM 8025 C C . LEU D 2 4664 ? 291.911 275.631 215.679 1.00 34.80 4664 LEU D C 1
ATOM 8026 O O . LEU D 2 4664 ? 290.694 275.806 215.794 1.00 35.14 4664 LEU D O 1
ATOM 8031 N N . LYS D 2 4665 ? 292.659 275.170 216.683 1.00 34.63 4665 LYS D N 1
ATOM 8032 C CA . LYS D 2 4665 ? 292.059 274.681 217.919 1.00 33.37 4665 LYS D CA 1
ATOM 8033 C C . LYS D 2 4665 ? 291.970 275.734 219.014 1.00 33.71 4665 LYS D C 1
ATOM 8034 O O . LYS D 2 4665 ? 291.119 275.607 219.901 1.00 33.80 4665 LYS D O 1
ATOM 8040 N N . VAL D 2 4666 ? 292.831 276.754 218.981 1.00 34.85 4666 VAL D N 1
ATOM 8041 C CA . VAL D 2 4666 ? 292.755 277.820 219.984 1.00 34.08 4666 VAL D CA 1
ATOM 8042 C C . VAL D 2 4666 ? 291.405 278.524 219.967 1.00 33.99 4666 VAL D C 1
ATOM 8043 O O . VAL D 2 4666 ? 290.848 278.770 221.051 1.00 35.13 4666 VAL D O 1
ATOM 8047 N N . PRO D 2 4667 ? 290.819 278.884 218.813 1.00 34.40 4667 PRO D N 1
ATOM 8048 C CA . PRO D 2 4667 ? 289.476 279.490 218.852 1.00 35.02 4667 PRO D CA 1
ATOM 8049 C C . PRO D 2 4667 ? 288.434 278.614 219.525 1.00 33.37 4667 PRO D C 1
ATOM 8050 O O . PRO D 2 4667 ? 287.532 279.139 220.188 1.00 34.03 4667 PRO D O 1
ATOM 8054 N N . LEU D 2 4668 ? 288.531 277.291 219.376 1.00 33.09 4668 LEU D N 1
ATOM 8055 C CA . LEU D 2 4668 ? 287.610 276.403 220.080 1.00 32.40 4668 LEU D CA 1
ATOM 8056 C C . LEU D 2 4668 ? 287.778 276.528 221.590 1.00 32.96 4668 LEU D C 1
ATOM 8057 O O . LEU D 2 4668 ? 286.789 276.541 222.334 1.00 33.94 4668 LEU D O 1
ATOM 8062 N N . VAL D 2 4669 ? 289.024 276.621 222.058 1.00 33.18 4669 VAL D N 1
ATOM 8063 C CA . VAL D 2 4669 ? 289.277 276.785 223.487 1.00 31.26 4669 VAL D CA 1
ATOM 8064 C C . VAL D 2 4669 ? 288.703 278.105 223.984 1.00 31.86 4669 VAL D C 1
ATOM 8065 O O . VAL D 2 4669 ? 288.093 278.168 225.060 1.00 33.62 4669 VAL D O 1
ATOM 8069 N N . ILE D 2 4670 ? 288.892 279.182 223.215 1.00 32.93 4670 ILE D N 1
ATOM 8070 C CA . ILE D 2 4670 ? 288.337 280.475 223.613 1.00 32.60 4670 ILE D CA 1
ATOM 8071 C C . ILE D 2 4670 ? 286.816 280.410 223.664 1.00 33.25 4670 ILE D C 1
ATOM 8072 O O . ILE D 2 4670 ? 286.187 280.936 224.592 1.00 33.81 4670 ILE D O 1
ATOM 8077 N N . PHE D 2 4671 ? 286.202 279.777 222.662 1.00 33.85 4671 PHE D N 1
ATOM 8078 C CA . PHE D 2 4671 ? 284.748 279.658 222.636 1.00 33.92 4671 PHE D CA 1
ATOM 8079 C C . PHE D 2 4671 ? 284.241 278.887 223.845 1.00 32.42 4671 PHE D C 1
ATOM 8080 O O . PHE D 2 4671 ? 283.267 279.295 224.485 1.00 35.22 4671 PHE D O 1
ATOM 8088 N N . LYS D 2 4672 ? 284.900 277.777 224.184 1.00 31.34 4672 LYS D N 1
ATOM 8089 C CA . LYS D 2 4672 ? 284.493 277.009 225.355 1.00 30.22 4672 LYS D CA 1
ATOM 8090 C C . LYS D 2 4672 ? 284.631 277.836 226.628 1.00 29.90 4672 LYS D C 1
ATOM 8091 O O . LYS D 2 4672 ? 283.721 277.864 227.466 1.00 35.03 4672 LYS D O 1
ATOM 8097 N N . ARG D 2 4673 ? 285.769 278.518 226.789 1.00 30.79 4673 ARG D N 1
ATOM 8098 C CA . ARG D 2 4673 ? 285.996 279.300 228.000 1.00 32.18 4673 ARG D CA 1
ATOM 8099 C C . ARG D 2 4673 ? 284.936 280.381 228.154 1.00 31.28 4673 ARG D C 1
ATOM 8100 O O . ARG D 2 4673 ? 284.365 280.556 229.238 1.00 32.95 4673 ARG D O 1
ATOM 8108 N N . GLU D 2 4674 ? 284.646 281.104 227.069 1.00 31.52 4674 GLU D N 1
ATOM 8109 C CA . GLU D 2 4674 ? 283.564 282.082 227.107 1.00 29.89 4674 GLU D CA 1
ATOM 8110 C C . GLU D 2 4674 ? 282.229 281.413 227.407 1.00 31.01 4674 GLU D C 1
ATOM 8111 O O . GLU D 2 4674 ? 281.373 282.001 228.076 1.00 34.28 4674 GLU D O 1
ATOM 8117 N N . LYS D 2 4675 ? 282.035 280.181 226.931 1.00 33.44 4675 LYS D N 1
ATOM 8118 C CA . LYS D 2 4675 ? 280.770 279.493 227.165 1.00 32.31 4675 LYS D CA 1
ATOM 8119 C C . LYS D 2 4675 ? 280.539 279.248 228.651 1.00 30.61 4675 LYS D C 1
ATOM 8120 O O . LYS D 2 4675 ? 279.503 279.646 229.199 1.00 31.63 4675 LYS D O 1
ATOM 8126 N N . GLU D 2 4676 ? 281.504 278.617 229.334 1.00 31.42 4676 GLU D N 1
ATOM 8127 C CA . GLU D 2 4676 ? 281.298 278.416 230.772 1.00 31.76 4676 GLU D CA 1
ATOM 8128 C C . GLU D 2 4676 ? 281.302 279.738 231.530 1.00 29.73 4676 GLU D C 1
ATOM 8129 O O . GLU D 2 4676 ? 280.556 279.893 232.503 1.00 31.42 4676 GLU D O 1
ATOM 8135 N N . LEU D 2 4677 ? 282.117 280.707 231.105 1.00 30.09 4677 LEU D N 1
ATOM 8136 C CA . LEU D 2 4677 ? 282.146 281.988 231.803 1.00 30.25 4677 LEU D CA 1
ATOM 8137 C C . LEU D 2 4677 ? 280.778 282.661 231.770 1.00 27.65 4677 LEU D C 1
ATOM 8138 O O . LEU D 2 4677 ? 280.239 283.051 232.813 1.00 30.33 4677 LEU D O 1
ATOM 8143 N N . ALA D 2 4678 ? 280.189 282.778 230.578 1.00 26.91 4678 ALA D N 1
ATOM 8144 C CA . ALA D 2 4678 ? 278.872 283.390 230.455 1.00 27.26 4678 ALA D CA 1
ATOM 8145 C C . ALA D 2 4678 ? 277.809 282.567 231.170 1.00 26.63 4678 ALA D C 1
ATOM 8146 O O . ALA D 2 4678 ? 276.922 283.128 231.826 1.00 26.53 4678 ALA D O 1
ATOM 8148 N N . ARG D 2 4679 ? 277.873 281.236 231.050 1.00 28.88 4679 ARG D N 1
ATOM 8149 C CA . ARG D 2 4679 ? 276.877 280.393 231.702 1.00 28.45 4679 ARG D CA 1
ATOM 8150 C C . ARG D 2 4679 ? 276.873 280.619 233.207 1.00 26.53 4679 ARG D C 1
ATOM 8151 O O . ARG D 2 4679 ? 275.814 280.825 233.812 1.00 27.43 4679 ARG D O 1
ATOM 8159 N N . LYS D 2 4680 ? 278.055 280.603 233.828 1.00 26.98 4680 LYS D N 1
ATOM 8160 C CA . LYS D 2 4680 ? 278.136 280.886 235.257 1.00 25.50 4680 LYS D CA 1
ATOM 8161 C C . LYS D 2 4680 ? 277.664 282.300 235.562 1.00 23.66 4680 LYS D C 1
ATOM 8162 O O . LYS D 2 4680 ? 276.948 282.521 236.546 1.00 26.13 4680 LYS D O 1
ATOM 8168 N N . LEU D 2 4681 ? 278.027 283.266 234.712 1.00 23.42 4681 LEU D N 1
ATOM 8169 C CA . LEU D 2 4681 ? 277.685 284.659 234.979 1.00 22.89 4681 LEU D CA 1
ATOM 8170 C C . LEU D 2 4681 ? 276.175 284.862 235.052 1.00 24.53 4681 LEU D C 1
ATOM 8171 O O . LEU D 2 4681 ? 275.676 285.543 235.955 1.00 26.91 4681 LEU D O 1
ATOM 8176 N N . GLU D 2 4682 ? 275.425 284.281 234.112 1.00 25.30 4682 GLU D N 1
ATOM 8177 C CA . GLU D 2 4682 ? 273.984 284.527 234.107 1.00 23.88 4682 GLU D CA 1
ATOM 8178 C C . GLU D 2 4682 ? 273.167 283.459 234.826 1.00 24.16 4682 GLU D C 1
ATOM 8179 O O . GLU D 2 4682 ? 271.966 283.667 235.028 1.00 27.30 4682 GLU D O 1
ATOM 8185 N N . PHE D 2 4683 ? 273.762 282.329 235.224 1.00 24.10 4683 PHE D N 1
ATOM 8186 C CA . PHE D 2 4683 ? 273.001 281.283 235.894 1.00 24.50 4683 PHE D CA 1
ATOM 8187 C C . PHE D 2 4683 ? 273.391 281.051 237.347 1.00 24.94 4683 PHE D C 1
ATOM 8188 O O . PHE D 2 4683 ? 272.675 280.323 238.044 1.00 29.18 4683 PHE D O 1
ATOM 8196 N N . ASP D 2 4684 ? 274.490 281.634 237.829 1.00 23.71 4684 ASP D N 1
ATOM 8197 C CA . ASP D 2 4684 ? 274.913 281.418 239.204 1.00 22.60 4684 ASP D CA 1
ATOM 8198 C C . ASP D 2 4684 ? 275.316 282.686 239.939 1.00 26.60 4684 ASP D C 1
ATOM 8199 O O . ASP D 2 4684 ? 275.410 282.651 241.171 1.00 30.51 4684 ASP D O 1
ATOM 8201 N N . GLY D 2 4685 ? 275.546 283.793 239.241 1.00 26.00 4685 GLY D N 1
ATOM 8202 C CA . GLY D 2 4685 ? 276.004 285.002 239.907 1.00 26.81 4685 GLY D CA 1
ATOM 8203 C C . GLY D 2 4685 ? 277.334 284.825 240.605 1.00 30.52 4685 GLY D C 1
ATOM 8204 O O . GLY D 2 4685 ? 277.497 285.265 241.750 1.00 34.44 4685 GLY D O 1
ATOM 8205 N N . LEU D 2 4686 ? 278.293 284.180 239.938 1.00 31.36 4686 LEU D N 1
ATOM 8206 C CA . LEU D 2 4686 ? 279.580 283.887 240.555 1.00 31.42 4686 LEU D CA 1
ATOM 8207 C C . LEU D 2 4686 ? 280.372 285.146 240.885 1.00 33.44 4686 LEU D C 1
ATOM 8208 O O . LEU D 2 4686 ? 281.265 285.094 241.738 1.00 39.77 4686 LEU D O 1
ATOM 8213 N N . TYR D 2 4687 ? 280.064 286.273 240.245 1.00 29.23 4687 TYR D N 1
ATOM 8214 C CA . TYR D 2 4687 ? 280.852 287.486 240.409 1.00 31.35 4687 TYR D CA 1
ATOM 8215 C C . TYR D 2 4687 ? 280.152 288.587 241.189 1.00 31.12 4687 TYR D C 1
ATOM 8216 O O . TYR D 2 4687 ? 280.824 289.337 241.900 1.00 34.71 4687 TYR D O 1
ATOM 8225 N N . ILE D 2 4688 ? 278.831 288.710 241.082 1.00 29.40 4688 ILE D N 1
ATOM 8226 C CA . ILE D 2 4688 ? 278.093 289.769 241.752 1.00 29.38 4688 ILE D CA 1
ATOM 8227 C C . ILE D 2 4688 ? 277.365 289.261 242.992 1.00 32.05 4688 ILE D C 1
ATOM 8228 O O . ILE D 2 4688 ? 277.345 289.943 244.019 1.00 33.18 4688 ILE D O 1
ATOM 8233 N N . THR D 2 4689 ? 276.760 288.072 242.925 1.00 31.72 4689 THR D N 1
ATOM 8234 C CA . THR D 2 4689 ? 276.122 287.508 244.109 1.00 29.82 4689 THR D CA 1
ATOM 8235 C C . THR D 2 4689 ? 277.141 286.932 245.081 1.00 31.77 4689 THR D C 1
ATOM 8236 O O . THR D 2 4689 ? 276.918 286.959 246.297 1.00 37.45 4689 THR D O 1
ATOM 8240 N N . GLU D 2 4690 ? 278.254 286.411 244.571 1.00 29.82 4690 GLU D N 1
ATOM 8241 C CA . GLU D 2 4690 ? 279.314 285.858 245.402 1.00 33.72 4690 GLU D CA 1
ATOM 8242 C C . GLU D 2 4690 ? 280.652 286.227 244.771 1.00 35.77 4690 GLU D C 1
ATOM 8243 O O . GLU D 2 4690 ? 280.719 287.007 243.816 1.00 34.42 4690 GLU D O 1
ATOM 8249 N N . GLN D 2 4691 ? 281.727 285.662 245.315 1.00 37.97 4691 GLN D N 1
ATOM 8250 C CA . GLN D 2 4691 ? 283.074 285.896 244.828 1.00 37.09 4691 GLN D CA 1
ATOM 8251 C C . GLN D 2 4691 ? 283.800 284.560 244.747 1.00 40.70 4691 GLN D C 1
ATOM 8252 O O . GLN D 2 4691 ? 283.752 283.774 245.702 1.00 44.82 4691 GLN D O 1
ATOM 8258 N N . PRO D 2 4692 ? 284.464 284.260 243.627 1.00 42.05 4692 PRO D N 1
ATOM 8259 C CA . PRO D 2 4692 ? 285.210 282.993 243.544 1.00 44.01 4692 PRO D CA 1
ATOM 8260 C C . PRO D 2 4692 ? 286.298 282.862 244.594 1.00 46.84 4692 PRO D C 1
ATOM 8261 O O . PRO D 2 4692 ? 286.574 281.745 245.050 1.00 47.56 4692 PRO D O 1
ATOM 8265 N N . GLY D 2 4693 ? 286.927 283.963 244.992 1.00 45.59 4693 GLY D N 1
ATOM 8266 C CA . GLY D 2 4693 ? 287.935 283.917 246.027 1.00 43.24 4693 GLY D CA 1
ATOM 8267 C C . GLY D 2 4693 ? 289.256 283.353 245.538 1.00 46.62 4693 GLY D C 1
ATOM 8268 O O . GLY D 2 4693 ? 289.525 283.234 244.339 1.00 48.01 4693 GLY D O 1
ATOM 8269 N N . ASP D 2 4694 ? 290.097 282.999 246.507 1.00 48.07 4694 ASP D N 1
ATOM 8270 C CA . ASP D 2 4694 ? 291.410 282.449 246.218 1.00 47.82 4694 ASP D CA 1
ATOM 8271 C C . ASP D 2 4694 ? 291.294 280.976 245.828 1.00 47.49 4694 ASP D C 1
ATOM 8272 O O . ASP D 2 4694 ? 290.199 280.427 245.677 1.00 46.62 4694 ASP D O 1
ATOM 8274 N N . ASP D 2 4695 ? 292.449 280.332 245.651 1.00 49.23 4695 ASP D N 1
ATOM 8275 C CA . ASP D 2 4695 ? 292.603 278.928 245.278 1.00 49.20 4695 ASP D CA 1
ATOM 8276 C C . ASP D 2 4695 ? 292.052 278.615 243.892 1.00 48.92 4695 ASP D C 1
ATOM 8277 O O . ASP D 2 4695 ? 291.990 277.438 243.519 1.00 49.92 4695 ASP D O 1
ATOM 8279 N N . ASP D 2 4696 ? 291.651 279.621 243.117 1.00 47.35 4696 ASP D N 1
ATOM 8280 C CA . ASP D 2 4696 ? 291.136 279.430 241.762 1.00 44.58 4696 ASP D CA 1
ATOM 8281 C C . ASP D 2 4696 ? 291.677 280.567 240.901 1.00 47.17 4696 ASP D C 1
ATOM 8282 O O . ASP D 2 4696 ? 291.213 281.706 241.009 1.00 46.90 4696 ASP D O 1
ATOM 8284 N N . VAL D 2 4697 ? 292.660 280.258 240.052 1.00 46.80 4697 VAL D N 1
ATOM 8285 C CA . VAL D 2 4697 ? 293.289 281.291 239.232 1.00 47.23 4697 VAL D CA 1
ATOM 8286 C C . VAL D 2 4697 ? 292.294 281.866 238.232 1.00 47.18 4697 VAL D C 1
ATOM 8287 O O . VAL D 2 4697 ? 292.324 283.064 237.924 1.00 47.06 4697 VAL D O 1
ATOM 8291 N N . LYS D 2 4698 ? 291.400 281.023 237.707 1.00 46.32 4698 LYS D N 1
ATOM 8292 C CA . LYS D 2 4698 ? 290.422 281.494 236.731 1.00 43.66 4698 LYS D CA 1
ATOM 8293 C C . LYS D 2 4698 ? 289.486 282.531 237.341 1.00 44.21 4698 LYS D C 1
ATOM 8294 O O . LYS D 2 4698 ? 289.077 283.482 236.664 1.00 44.31 4698 LYS D O 1
ATOM 8296 N N . GLY D 2 4699 ? 289.150 282.374 238.623 1.00 44.45 4699 GLY D N 1
ATOM 8297 C CA . GLY D 2 4699 ? 288.237 283.312 239.257 1.00 43.85 4699 GLY D CA 1
ATOM 8298 C C . GLY D 2 4699 ? 288.732 284.744 239.187 1.00 44.65 4699 GLY D C 1
ATOM 8299 O O . GLY D 2 4699 ? 287.961 285.670 238.923 1.00 46.07 4699 GLY D O 1
ATOM 8300 N N . GLN D 2 4700 ? 290.029 284.947 239.426 1.00 44.00 4700 GLN D N 1
ATOM 8301 C CA . GLN D 2 4700 ? 290.599 286.283 239.287 1.00 44.72 4700 GLN D CA 1
ATOM 8302 C C . GLN D 2 4700 ? 290.936 286.611 237.837 1.00 43.20 4700 GLN D C 1
ATOM 8303 O O . GLN D 2 4700 ? 290.915 287.786 237.452 1.00 42.07 4700 GLN D O 1
ATOM 8309 N N . TRP D 2 4701 ? 291.248 285.601 237.019 1.00 44.77 4701 TRP D N 1
ATOM 8310 C CA . TRP D 2 4701 ? 291.734 285.879 235.670 1.00 43.95 4701 TRP D CA 1
ATOM 8311 C C . TRP D 2 4701 ? 290.615 286.354 234.750 1.00 42.95 4701 TRP D C 1
ATOM 8312 O O . TRP D 2 4701 ? 290.815 287.273 233.947 1.00 42.78 4701 TRP D O 1
ATOM 8323 N N . ASP D 2 4702 ? 289.433 285.745 234.848 1.00 42.52 4702 ASP D N 1
ATOM 8324 C CA . ASP D 2 4702 ? 288.318 286.150 233.998 1.00 38.10 4702 ASP D CA 1
ATOM 8325 C C . ASP D 2 4702 ? 287.700 287.480 234.412 1.00 34.06 4702 ASP D C 1
ATOM 8326 O O . ASP D 2 4702 ? 286.756 287.932 233.755 1.00 34.00 4702 ASP D O 1
ATOM 8331 N N . ARG D 2 4703 ? 288.195 288.109 235.480 1.00 33.62 4703 ARG D N 1
ATOM 8332 C CA . ARG D 2 4703 ? 287.678 289.416 235.872 1.00 32.22 4703 ARG D CA 1
ATOM 8333 C C . ARG D 2 4703 ? 288.038 290.496 234.858 1.00 32.02 4703 ARG D C 1
ATOM 8334 O O . ARG D 2 4703 ? 287.397 291.552 234.825 1.00 30.53 4703 ARG D O 1
ATOM 8336 N N . LEU D 2 4704 ? 289.057 290.257 234.027 1.00 31.33 4704 LEU D N 1
ATOM 8337 C CA . LEU D 2 4704 ? 289.512 291.274 233.085 1.00 31.28 4704 LEU D CA 1
ATOM 8338 C C . LEU D 2 4704 ? 288.635 291.364 231.841 1.00 29.37 4704 LEU D C 1
ATOM 8339 O O . LEU D 2 4704 ? 288.774 292.322 231.073 1.00 28.25 4704 LEU D O 1
ATOM 8344 N N . VAL D 2 4705 ? 287.739 290.399 231.625 1.00 29.79 4705 VAL D N 1
ATOM 8345 C CA . VAL D 2 4705 ? 286.974 290.325 230.383 1.00 28.12 4705 VAL D CA 1
ATOM 8346 C C . VAL D 2 4705 ? 285.587 290.950 230.493 1.00 27.42 4705 VAL D C 1
ATOM 8347 O O . VAL D 2 4705 ? 284.909 291.105 229.464 1.00 28.36 4705 VAL D O 1
ATOM 8351 N N . LEU D 2 4706 ? 285.146 291.321 231.698 1.00 25.42 4706 LEU D N 1
ATOM 8352 C CA . LEU D 2 4706 ? 283.785 291.824 231.864 1.00 21.61 4706 LEU D CA 1
ATOM 8353 C C . LEU D 2 4706 ? 283.572 293.136 231.119 1.00 21.33 4706 LEU D C 1
ATOM 8354 O O . LEU D 2 4706 ? 282.592 293.287 230.381 1.00 23.47 4706 LEU D O 1
ATOM 8359 N N . ASN D 2 4707 ? 284.478 294.094 231.296 1.00 22.33 4707 ASN D N 1
ATOM 8360 C CA . ASN D 2 4707 ? 284.332 295.414 230.700 1.00 23.01 4707 ASN D CA 1
ATOM 8361 C C . ASN D 2 4707 ? 284.643 295.433 229.209 1.00 25.48 4707 ASN D C 1
ATOM 8362 O O . ASN D 2 4707 ? 284.401 296.452 228.555 1.00 26.93 4707 ASN D O 1
ATOM 8367 N N . THR D 2 4708 ? 285.168 294.341 228.661 1.00 24.06 4708 THR D N 1
ATOM 8368 C CA . THR D 2 4708 ? 285.487 294.290 227.242 1.00 21.34 4708 THR D CA 1
ATOM 8369 C C . THR D 2 4708 ? 284.210 294.140 226.416 1.00 21.44 4708 THR D C 1
ATOM 8370 O O . THR D 2 4708 ? 283.427 293.215 226.647 1.00 23.04 4708 THR D O 1
ATOM 8374 N N . PRO D 2 4709 ? 283.973 295.040 225.457 1.00 21.59 4709 PRO D N 1
ATOM 8375 C CA . PRO D 2 4709 ? 282.782 294.920 224.601 1.00 20.40 4709 PRO D CA 1
ATOM 8376 C C . PRO D 2 4709 ? 282.729 293.639 223.786 1.00 20.48 4709 PRO D C 1
ATOM 8377 O O . PRO D 2 4709 ? 281.635 293.246 223.359 1.00 22.36 4709 PRO D O 1
ATOM 8381 N N . SER D 2 4710 ? 283.864 292.978 223.556 1.00 18.94 4710 SER D N 1
ATOM 8382 C CA . SER D 2 4710 ? 283.932 291.791 222.713 1.00 19.69 4710 SER D CA 1
ATOM 8383 C C . SER D 2 4710 ? 283.897 290.511 223.541 1.00 22.51 4710 SER D C 1
ATOM 8384 O O . SER D 2 4710 ? 284.556 289.526 223.200 1.00 27.34 4710 SER D O 1
ATOM 8387 N N . PHE D 2 4711 ? 283.142 290.518 224.638 1.00 20.80 4711 PHE D N 1
ATOM 8388 C CA . PHE D 2 4711 ? 282.992 289.305 225.437 1.00 22.79 4711 PHE D CA 1
ATOM 8389 C C . PHE D 2 4711 ? 282.379 288.146 224.656 1.00 27.17 4711 PHE D C 1
ATOM 8390 O O . PHE D 2 4711 ? 282.962 287.048 224.687 1.00 28.35 4711 PHE D O 1
ATOM 8398 N N . PRO D 2 4712 ? 281.233 288.296 223.938 1.00 27.98 4712 PRO D N 1
ATOM 8399 C CA . PRO D 2 4712 ? 280.682 287.187 223.150 1.00 26.13 4712 PRO D CA 1
ATOM 8400 C C . PRO D 2 4712 ? 281.222 287.154 221.722 1.00 27.70 4712 PRO D C 1
ATOM 8401 O O . PRO D 2 4712 ? 280.461 287.122 220.748 1.00 29.19 4712 PRO D O 1
ATOM 8405 N N . SER D 2 4713 ? 282.550 287.167 221.587 1.00 29.19 4713 SER D N 1
ATOM 8406 C CA . SER D 2 4713 ? 283.160 287.122 220.262 1.00 29.89 4713 SER D CA 1
ATOM 8407 C C . SER D 2 4713 ? 282.870 285.799 219.565 1.00 32.44 4713 SER D C 1
ATOM 8408 O O . SER D 2 4713 ? 282.539 285.778 218.374 1.00 32.53 4713 SER D O 1
ATOM 8411 N N . ASN D 2 4714 ? 282.988 284.687 220.288 1.00 33.52 4714 ASN D N 1
ATOM 8412 C CA . ASN D 2 4714 ? 282.719 283.368 219.731 1.00 33.66 4714 ASN D CA 1
ATOM 8413 C C . ASN D 2 4714 ? 281.330 282.847 220.064 1.00 35.48 4714 ASN D C 1
ATOM 8414 O O . ASN D 2 4714 ? 280.738 282.132 219.249 1.00 37.00 4714 ASN D O 1
ATOM 8419 N N . TYR D 2 4715 ? 280.799 283.183 221.236 1.00 34.38 4715 TYR D N 1
ATOM 8420 C CA . TYR D 2 4715 ? 279.460 282.748 221.603 1.00 31.22 4715 TYR D CA 1
ATOM 8421 C C . TYR D 2 4715 ? 278.412 283.474 220.767 1.00 31.74 4715 TYR D C 1
ATOM 8422 O O . TYR D 2 4715 ? 278.574 284.641 220.399 1.00 32.31 4715 TYR D O 1
ATOM 8431 N N . TRP D 2 4716 ? 277.324 282.765 220.468 1.00 30.54 4716 TRP D N 1
ATOM 8432 C CA . TRP D 2 4716 ? 276.264 283.309 219.630 1.00 29.97 4716 TRP D CA 1
ATOM 8433 C C . TRP D 2 4716 ? 275.341 284.260 220.377 1.00 29.51 4716 TRP D C 1
ATOM 8434 O O . TRP D 2 4716 ? 274.585 284.995 219.733 1.00 30.15 4716 TRP D O 1
ATOM 8445 N N . ASP D 2 4717 ? 275.380 284.266 221.707 1.00 29.84 4717 ASP D N 1
ATOM 8446 C CA . ASP D 2 4717 ? 274.492 285.092 222.521 1.00 27.75 4717 ASP D CA 1
ATOM 8447 C C . ASP D 2 4717 ? 275.227 286.377 222.885 1.00 24.17 4717 ASP D C 1
ATOM 8448 O O . ASP D 2 4717 ? 276.046 286.399 223.807 1.00 25.14 4717 ASP D O 1
ATOM 8453 N N . LYS D 2 4718 ? 274.932 287.449 222.154 1.00 23.11 4718 LYS D N 1
ATOM 8454 C CA . LYS D 2 4718 ? 275.499 288.761 222.429 1.00 24.24 4718 LYS D CA 1
ATOM 8455 C C . LYS D 2 4718 ? 274.657 289.575 223.403 1.00 25.89 4718 LYS D C 1
ATOM 8456 O O . LYS D 2 4718 ? 275.039 290.701 223.739 1.00 26.58 4718 LYS D O 1
ATOM 8462 N N . PHE D 2 4719 ? 273.527 289.035 223.861 1.00 24.51 4719 PHE D N 1
ATOM 8463 C CA . PHE D 2 4719 ? 272.643 289.723 224.794 1.00 21.97 4719 PHE D CA 1
ATOM 8464 C C . PHE D 2 4719 ? 272.691 289.112 226.191 1.00 19.77 4719 PHE D C 1
ATOM 8465 O O . PHE D 2 4719 ? 271.737 289.258 226.961 1.00 22.39 4719 PHE D O 1
ATOM 8473 N N . VAL D 2 4720 ? 273.784 288.423 226.528 1.00 18.70 4720 VAL D N 1
ATOM 8474 C CA . VAL D 2 4720 ? 273.926 287.850 227.863 1.00 19.53 4720 VAL D CA 1
ATOM 8475 C C . VAL D 2 4720 ? 273.995 288.954 228.911 1.00 18.43 4720 VAL D C 1
ATOM 8476 O O . VAL D 2 4720 ? 273.423 288.834 230.003 1.00 23.00 4720 VAL D O 1
ATOM 8480 N N . LYS D 2 4721 ? 274.693 290.048 228.593 1.00 16.35 4721 LYS D N 1
ATOM 8481 C CA . LYS D 2 4721 ? 274.813 291.155 229.537 1.00 16.84 4721 LYS D CA 1
ATOM 8482 C C . LYS D 2 4721 ? 273.451 291.754 229.865 1.00 16.95 4721 LYS D C 1
ATOM 8483 O O . LYS D 2 4721 ? 273.157 292.037 231.031 1.00 21.34 4721 LYS D O 1
ATOM 8489 N N . ARG D 2 4722 ? 272.604 291.947 228.851 1.00 15.68 4722 ARG D N 1
ATOM 8490 C CA . ARG D 2 4722 ? 271.275 292.500 229.093 1.00 16.99 4722 ARG D CA 1
ATOM 8491 C C . ARG D 2 4722 ? 270.436 291.569 229.961 1.00 16.90 4722 ARG D C 1
ATOM 8492 O O . ARG D 2 4722 ? 269.732 292.022 230.873 1.00 18.01 4722 ARG D O 1
ATOM 8500 N N . LYS D 2 4723 ? 270.495 290.263 229.691 1.00 16.01 4723 LYS D N 1
ATOM 8501 C CA . LYS D 2 4723 ? 269.716 289.311 230.476 1.00 16.07 4723 LYS D CA 1
ATOM 8502 C C . LYS D 2 4723 ? 270.183 289.272 231.926 1.00 15.95 4723 LYS D C 1
ATOM 8503 O O . LYS D 2 4723 ? 269.359 289.242 232.848 1.00 21.06 4723 LYS D O 1
ATOM 8509 N N . VAL D 2 4724 ? 271.499 289.282 232.151 1.00 14.18 4724 VAL D N 1
ATOM 8510 C CA . VAL D 2 4724 ? 272.001 289.233 233.521 1.00 13.45 4724 VAL D CA 1
ATOM 8511 C C . VAL D 2 4724 ? 271.775 290.564 234.232 1.00 13.18 4724 VAL D C 1
ATOM 8512 O O . VAL D 2 4724 ? 271.687 290.608 235.465 1.00 15.19 4724 VAL D O 1
ATOM 8516 N N . LEU D 2 4725 ? 271.677 291.665 233.481 1.00 14.18 4725 LEU D N 1
ATOM 8517 C CA . LEU D 2 4725 ? 271.306 292.940 234.085 1.00 14.24 4725 LEU D CA 1
ATOM 8518 C C . LEU D 2 4725 ? 269.842 292.944 234.502 1.00 14.91 4725 LEU D C 1
ATOM 8519 O O . LEU D 2 4725 ? 269.496 293.449 235.576 1.00 17.54 4725 LEU D O 1
ATOM 8524 N N . ASP D 2 4726 ? 268.968 292.385 233.663 1.00 15.96 4726 ASP D N 1
ATOM 8525 C CA . ASP D 2 4726 ? 267.552 292.318 234.005 1.00 15.25 4726 ASP D CA 1
ATOM 8526 C C . ASP D 2 4726 ? 267.294 291.349 235.153 1.00 14.01 4726 ASP D C 1
ATOM 8527 O O . ASP D 2 4726 ? 266.383 291.575 235.958 1.00 15.47 4726 ASP D O 1
ATOM 8532 N N . LYS D 2 4727 ? 268.075 290.271 235.243 1.00 12.26 4727 LYS D N 1
ATOM 8533 C CA . LYS D 2 4727 ? 267.844 289.271 236.282 1.00 11.68 4727 LYS D CA 1
ATOM 8534 C C . LYS D 2 4727 ? 268.202 289.808 237.663 1.00 14.34 4727 LYS D C 1
ATOM 8535 O O . LYS D 2 4727 ? 267.440 289.640 238.622 1.00 17.04 4727 LYS D O 1
ATOM 8537 N N . HIS D 2 4728 ? 269.360 290.456 237.786 1.00 15.30 4728 HIS D N 1
ATOM 8538 C CA . HIS D 2 4728 ? 269.857 290.936 239.069 1.00 13.15 4728 HIS D CA 1
ATOM 8539 C C . HIS D 2 4728 ? 269.662 292.434 239.260 1.00 11.31 4728 HIS D C 1
ATOM 8540 O O . HIS D 2 4728 ? 270.275 293.018 240.159 1.00 10.70 4728 HIS D O 1
ATOM 8547 N N . GLY D 2 4729 ? 268.825 293.071 238.439 1.00 11.89 4729 GLY D N 1
ATOM 8548 C CA . GLY D 2 4729 ? 268.616 294.503 238.558 1.00 11.23 4729 GLY D CA 1
ATOM 8549 C C . GLY D 2 4729 ? 267.827 294.918 239.782 1.00 12.91 4729 GLY D C 1
ATOM 8550 O O . GLY D 2 4729 ? 267.890 296.086 240.178 1.00 13.38 4729 GLY D O 1
ATOM 8551 N N . ASP D 2 4730 ? 267.087 293.991 240.389 1.00 14.52 4730 ASP D N 1
ATOM 8552 C CA . ASP D 2 4730 ? 266.280 294.302 241.563 1.00 12.74 4730 ASP D CA 1
ATOM 8553 C C . ASP D 2 4730 ? 267.029 294.023 242.862 1.00 11.68 4730 ASP D C 1
ATOM 8554 O O . ASP D 2 4730 ? 267.018 294.852 243.778 1.00 11.49 4730 ASP D O 1
ATOM 8556 N N . ILE D 2 4731 ? 267.675 292.859 242.959 1.00 12.53 4731 ILE D N 1
ATOM 8557 C CA . ILE D 2 4731 ? 268.416 292.513 244.169 1.00 13.18 4731 ILE D CA 1
ATOM 8558 C C . ILE D 2 4731 ? 269.592 293.463 244.362 1.00 14.83 4731 ILE D C 1
ATOM 8559 O O . ILE D 2 4731 ? 269.854 293.940 245.473 1.00 15.99 4731 ILE D O 1
ATOM 8564 N N . PHE D 2 4732 ? 270.314 293.752 243.284 1.00 17.29 4732 PHE D N 1
ATOM 8565 C CA . PHE D 2 4732 ? 271.470 294.632 243.316 1.00 13.96 4732 PHE D CA 1
ATOM 8566 C C . PHE D 2 4732 ? 271.217 295.858 242.449 1.00 13.69 4732 PHE D C 1
ATOM 8567 O O . PHE D 2 4732 ? 270.454 295.806 241.480 1.00 16.49 4732 PHE D O 1
ATOM 8575 N N . GLY D 2 4733 ? 271.856 296.965 242.817 1.00 10.46 4733 GLY D N 1
ATOM 8576 C CA . GLY D 2 4733 ? 271.657 298.201 242.080 1.00 11.96 4733 GLY D CA 1
ATOM 8577 C C . GLY D 2 4733 ? 272.089 298.062 240.630 1.00 13.36 4733 GLY D C 1
ATOM 8578 O O . GLY D 2 4733 ? 273.110 297.445 240.321 1.00 15.09 4733 GLY D O 1
ATOM 8579 N N . ARG D 2 4734 ? 271.294 298.651 239.733 1.00 14.12 4734 ARG D N 1
ATOM 8580 C CA . ARG D 2 4734 ? 271.583 298.558 238.304 1.00 13.11 4734 ARG D CA 1
ATOM 8581 C C . ARG D 2 4734 ? 272.916 299.211 237.965 1.00 12.27 4734 ARG D C 1
ATOM 8582 O O . ARG D 2 4734 ? 273.638 298.743 237.075 1.00 14.88 4734 ARG D O 1
ATOM 8590 N N . GLU D 2 4735 ? 273.256 300.300 238.660 1.00 11.13 4735 GLU D N 1
ATOM 8591 C CA . GLU D 2 4735 ? 274.551 300.936 238.452 1.00 10.22 4735 GLU D CA 1
ATOM 8592 C C . GLU D 2 4735 ? 275.695 299.992 238.795 1.00 9.93 4735 GLU D C 1
ATOM 8593 O O . GLU D 2 4735 ? 276.741 300.021 238.137 1.00 13.70 4735 GLU D O 1
ATOM 8595 N N . ARG D 2 4736 ? 275.516 299.149 239.816 1.00 9.04 4736 ARG D N 1
ATOM 8596 C CA . ARG D 2 4736 ? 276.549 298.178 240.159 1.00 9.55 4736 ARG D CA 1
ATOM 8597 C C . ARG D 2 4736 ? 276.780 297.192 239.021 1.00 11.17 4736 ARG D C 1
ATOM 8598 O O . ARG D 2 4736 ? 277.929 296.900 238.670 1.00 14.89 4736 ARG D O 1
ATOM 8600 N N . ILE D 2 4737 ? 275.702 296.676 238.425 1.00 11.31 4737 ILE D N 1
ATOM 8601 C CA . ILE D 2 4737 ? 275.842 295.753 237.299 1.00 12.17 4737 ILE D CA 1
ATOM 8602 C C . ILE D 2 4737 ? 276.496 296.457 236.117 1.00 12.55 4737 ILE D C 1
ATOM 8603 O O . ILE D 2 4737 ? 277.378 295.902 235.448 1.00 14.29 4737 ILE D O 1
ATOM 8608 N N . ALA D 2 4738 ? 276.070 297.692 235.840 1.00 11.61 4738 ALA D N 1
ATOM 8609 C CA . ALA D 2 4738 ? 276.626 298.432 234.711 1.00 11.32 4738 ALA D CA 1
ATOM 8610 C C . ALA D 2 4738 ? 278.121 298.671 234.888 1.00 13.39 4738 ALA D C 1
ATOM 8611 O O . ALA D 2 4738 ? 278.896 298.532 233.935 1.00 19.59 4738 ALA D O 1
ATOM 8613 N N . GLU D 2 4739 ? 278.545 299.036 236.100 1.00 12.97 4739 GLU D N 1
ATOM 8614 C CA . GLU D 2 4739 ? 279.966 299.244 236.354 1.00 12.74 4739 GLU D CA 1
ATOM 8615 C C . GLU D 2 4739 ? 280.738 297.931 236.303 1.00 13.78 4739 GLU D C 1
ATOM 8616 O O . GLU D 2 4739 ? 281.870 297.889 235.806 1.00 17.67 4739 GLU D O 1
ATOM 8618 N N . LEU D 2 4740 ? 280.146 296.849 236.816 1.00 12.88 4740 LEU D N 1
ATOM 8619 C CA . LEU D 2 4740 ? 280.842 295.568 236.850 1.00 15.50 4740 LEU D CA 1
ATOM 8620 C C . LEU D 2 4740 ? 281.050 295.010 235.448 1.00 16.40 4740 LEU D C 1
ATOM 8621 O O . LEU D 2 4740 ? 282.111 294.450 235.148 1.00 17.26 4740 LEU D O 1
ATOM 8626 N N . LEU D 2 4741 ? 280.054 295.153 234.575 1.00 17.72 4741 LEU D N 1
ATOM 8627 C CA . LEU D 2 4741 ? 280.134 294.637 233.215 1.00 18.44 4741 LEU D CA 1
ATOM 8628 C C . LEU D 2 4741 ? 280.533 295.694 232.194 1.00 19.18 4741 LEU D C 1
ATOM 8629 O O . LEU D 2 4741 ? 280.659 295.373 231.009 1.00 17.23 4741 LEU D O 1
ATOM 8634 N N . GLY D 2 4742 ? 280.735 296.937 232.621 1.00 22.38 4742 GLY D N 1
ATOM 8635 C CA . GLY D 2 4742 ? 281.258 297.964 231.732 1.00 21.62 4742 GLY D CA 1
ATOM 8636 C C . GLY D 2 4742 ? 280.374 298.316 230.556 1.00 20.42 4742 GLY D C 1
ATOM 8637 O O . GLY D 2 4742 ? 280.866 298.420 229.425 1.00 23.33 4742 GLY D O 1
ATOM 8638 N N . MET D 2 4743 ? 279.077 298.503 230.790 1.00 18.66 4743 MET D N 1
ATOM 8639 C CA . MET D 2 4743 ? 278.183 298.956 229.733 1.00 22.11 4743 MET D CA 1
ATOM 8640 C C . MET D 2 4743 ? 278.041 300.472 229.785 1.00 27.27 4743 MET D C 1
ATOM 8641 O O . MET D 2 4743 ? 277.757 301.043 230.843 1.00 21.51 4743 MET D O 1
ATOM 8646 N N . ASP D 2 4744 ? 278.237 301.120 228.641 1.00 37.11 4744 ASP D N 1
ATOM 8647 C CA . ASP D 2 4744 ? 278.124 302.571 228.553 1.00 39.73 4744 ASP D CA 1
ATOM 8648 C C . ASP D 2 4744 ? 276.985 302.975 227.622 1.00 39.26 4744 ASP D C 1
ATOM 8649 O O . ASP D 2 4744 ? 276.533 302.180 226.798 1.00 39.86 4744 ASP D O 1
ATOM 8651 N N . MET D 2 4769 ? 293.430 301.971 216.345 1.00 65.00 4769 MET D N 1
ATOM 8652 C CA . MET D 2 4769 ? 292.083 302.488 216.552 1.00 61.96 4769 MET D CA 1
ATOM 8653 C C . MET D 2 4769 ? 291.288 301.587 217.491 1.00 55.08 4769 MET D C 1
ATOM 8654 O O . MET D 2 4769 ? 291.240 301.822 218.698 1.00 54.38 4769 MET D O 1
ATOM 8656 N N . SER D 2 4770 ? 290.664 300.552 216.927 1.00 51.57 4770 SER D N 1
ATOM 8657 C CA . SER D 2 4770 ? 289.863 299.607 217.705 1.00 50.01 4770 SER D CA 1
ATOM 8658 C C . SER D 2 4770 ? 290.775 298.520 218.277 1.00 45.94 4770 SER D C 1
ATOM 8659 O O . SER D 2 4770 ? 290.711 297.342 217.919 1.00 46.17 4770 SER D O 1
ATOM 8661 N N . ILE D 2 4771 ? 291.643 298.945 219.191 1.00 44.65 4771 ILE D N 1
ATOM 8662 C CA . ILE D 2 4771 ? 292.592 298.061 219.856 1.00 44.23 4771 ILE D CA 1
ATOM 8663 C C . ILE D 2 4771 ? 292.367 298.173 221.357 1.00 41.51 4771 ILE D C 1
ATOM 8664 O O . ILE D 2 4771 ? 292.364 299.281 221.909 1.00 43.45 4771 ILE D O 1
ATOM 8666 N N . ASP D 2 4772 ? 292.180 297.032 222.013 1.00 38.50 4772 ASP D N 1
ATOM 8667 C CA . ASP D 2 4772 ? 291.980 296.968 223.454 1.00 37.17 4772 ASP D CA 1
ATOM 8668 C C . ASP D 2 4772 ? 293.117 296.188 224.104 1.00 36.86 4772 ASP D C 1
ATOM 8669 O O . ASP D 2 4772 ? 293.849 295.465 223.421 1.00 39.92 4772 ASP D O 1
ATOM 8674 N N . VAL D 2 4773 ? 293.279 296.361 225.415 1.00 37.23 4773 VAL D N 1
ATOM 8675 C CA . VAL D 2 4773 ? 294.421 295.769 226.105 1.00 34.64 4773 VAL D CA 1
ATOM 8676 C C . VAL D 2 4773 ? 293.983 294.617 227.002 1.00 36.37 4773 VAL D C 1
ATOM 8677 O O . VAL D 2 4773 ? 294.609 293.552 227.012 1.00 39.84 4773 VAL D O 1
ATOM 8681 N N . LYS D 2 4774 ? 292.911 294.816 227.775 1.00 33.10 4774 LYS D N 1
ATOM 8682 C CA . LYS D 2 4774 ? 292.502 293.811 228.752 1.00 32.04 4774 LYS D CA 1
ATOM 8683 C C . LYS D 2 4774 ? 292.104 292.502 228.080 1.00 36.18 4774 LYS D C 1
ATOM 8684 O O . LYS D 2 4774 ? 292.479 291.419 228.547 1.00 38.91 4774 LYS D O 1
ATOM 8686 N N . TYR D 2 4775 ? 291.344 292.580 226.985 1.00 35.67 4775 TYR D N 1
ATOM 8687 C CA . TYR D 2 4775 ? 290.931 291.366 226.288 1.00 35.53 4775 TYR D CA 1
ATOM 8688 C C . TYR D 2 4775 ? 292.129 290.630 225.705 1.00 38.14 4775 TYR D C 1
ATOM 8689 O O . TYR D 2 4775 ? 292.193 289.397 225.756 1.00 40.43 4775 TYR D O 1
ATOM 8698 N N . GLN D 2 4776 ? 293.088 291.368 225.141 1.00 37.90 4776 GLN D N 1
ATOM 8699 C CA . GLN D 2 4776 ? 294.279 290.731 224.589 1.00 37.58 4776 GLN D CA 1
ATOM 8700 C C . GLN D 2 4776 ? 295.113 290.070 225.681 1.00 40.95 4776 GLN D C 1
ATOM 8701 O O . GLN D 2 4776 ? 295.648 288.974 225.481 1.00 43.82 4776 GLN D O 1
ATOM 8707 N N . ILE D 2 4777 ? 295.236 290.720 226.841 1.00 39.72 4777 ILE D N 1
ATOM 8708 C CA . ILE D 2 4777 ? 295.976 290.122 227.950 1.00 39.99 4777 ILE D CA 1
ATOM 8709 C C . ILE D 2 4777 ? 295.278 288.858 228.437 1.00 43.15 4777 ILE D C 1
ATOM 8710 O O . ILE D 2 4777 ? 295.928 287.844 228.723 1.00 46.12 4777 ILE D O 1
ATOM 8715 N N . TRP D 2 4778 ? 293.947 288.896 228.540 1.00 40.17 4778 TRP D N 1
ATOM 8716 C CA . TRP D 2 4778 ? 293.204 287.706 228.947 1.00 40.85 4778 TRP D CA 1
ATOM 8717 C C . TRP D 2 4778 ? 293.372 286.579 227.935 1.00 44.36 4778 TRP D C 1
ATOM 8718 O O . TRP D 2 4778 ? 293.527 285.411 228.313 1.00 46.08 4778 TRP D O 1
ATOM 8729 N N . LYS D 2 4779 ? 293.342 286.911 226.642 1.00 44.22 4779 LYS D N 1
ATOM 8730 C CA . LYS D 2 4779 ? 293.552 285.907 225.604 1.00 42.53 4779 LYS D CA 1
ATOM 8731 C C . LYS D 2 4779 ? 294.942 285.291 225.705 1.00 45.39 4779 LYS D C 1
ATOM 8732 O O . LYS D 2 4779 ? 295.096 284.068 225.602 1.00 47.87 4779 LYS D O 1
ATOM 8738 N N . PHE D 2 4780 ? 295.966 286.125 225.904 1.00 45.88 4780 PHE D N 1
ATOM 8739 C CA . PHE D 2 4780 ? 297.323 285.609 226.049 1.00 47.24 4780 PHE D CA 1
ATOM 8740 C C . PHE D 2 4780 ? 297.434 284.697 227.263 1.00 48.04 4780 PHE D C 1
ATOM 8741 O O . PHE D 2 4780 ? 298.043 283.620 227.192 1.00 51.21 4780 PHE D O 1
ATOM 8749 N N . GLY D 2 4781 ? 296.837 285.103 228.383 1.00 45.62 4781 GLY D N 1
ATOM 8750 C CA . GLY D 2 4781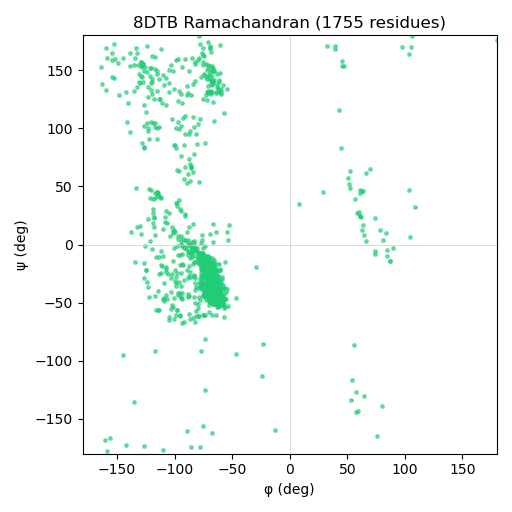 ? 296.864 284.262 229.566 1.00 46.72 4781 GLY D CA 1
ATOM 8751 C C . GLY D 2 4781 ? 296.167 282.934 229.354 1.00 47.67 4781 GLY D C 1
ATOM 8752 O O . GLY D 2 4781 ? 296.644 281.892 229.810 1.00 50.94 4781 GLY D O 1
ATOM 8753 N N . VAL D 2 4782 ? 295.031 282.947 228.651 1.00 47.13 4782 VAL D N 1
ATOM 8754 C CA . VAL D 2 4782 ? 294.291 281.702 228.475 1.00 47.93 4782 VAL D CA 1
ATOM 8755 C C . VAL D 2 4782 ? 295.009 280.770 227.501 1.00 49.13 4782 VAL D C 1
ATOM 8756 O O . VAL D 2 4782 ? 294.943 279.545 227.658 1.00 50.85 4782 VAL D O 1
ATOM 8760 N N . ILE D 2 4783 ? 295.702 281.304 226.486 1.00 48.80 4783 ILE D N 1
ATOM 8761 C CA . ILE D 2 4783 ? 296.452 280.395 225.618 1.00 48.86 4783 ILE D CA 1
ATOM 8762 C C . ILE D 2 4783 ? 297.666 279.843 226.356 1.00 49.08 4783 ILE D C 1
ATOM 8763 O O . ILE D 2 4783 ? 297.982 278.652 226.246 1.00 48.84 4783 ILE D O 1
ATOM 8768 N N . PHE D 2 4784 ? 298.368 280.689 227.122 1.00 49.38 4784 PHE D N 1
ATOM 8769 C CA . PHE D 2 4784 ? 299.508 280.190 227.888 1.00 50.69 4784 PHE D CA 1
ATOM 8770 C C . PHE D 2 4784 ? 299.075 279.191 228.953 1.00 50.32 4784 PHE D C 1
ATOM 8771 O O . PHE D 2 4784 ? 299.874 278.346 229.373 1.00 54.00 4784 PHE D O 1
ATOM 8779 N N . THR D 2 4785 ? 297.822 279.272 229.407 1.00 47.50 4785 THR D N 1
ATOM 8780 C CA . THR D 2 4785 ? 297.316 278.288 230.358 1.00 48.51 4785 THR D CA 1
ATOM 8781 C C . THR D 2 4785 ? 297.084 276.935 229.693 1.00 49.80 4785 THR D C 1
ATOM 8782 O O . THR D 2 4785 ? 297.198 275.894 230.351 1.00 50.06 4785 THR D O 1
ATOM 8786 N N . ASP D 2 4786 ? 296.777 276.929 228.396 1.00 49.53 4786 ASP D N 1
ATOM 8787 C CA . ASP D 2 4786 ? 296.471 275.687 227.697 1.00 48.70 4786 ASP D CA 1
ATOM 8788 C C . ASP D 2 4786 ? 297.674 274.751 227.693 1.00 48.85 4786 ASP D C 1
ATOM 8789 O O . ASP D 2 4786 ? 298.815 275.175 227.490 1.00 50.06 4786 ASP D O 1
ATOM 8794 N N . ASN D 2 4787 ? 297.407 273.462 227.921 1.00 49.58 4787 ASN D N 1
ATOM 8795 C CA . ASN D 2 4787 ? 298.485 272.482 228.001 1.00 49.06 4787 ASN D CA 1
ATOM 8796 C C . ASN D 2 4787 ? 299.073 272.179 226.628 1.00 47.10 4787 ASN D C 1
ATOM 8797 O O . ASN D 2 4787 ? 300.294 272.049 226.487 1.00 46.65 4787 ASN D O 1
ATOM 8802 N N . SER D 2 4788 ? 298.221 272.046 225.608 1.00 46.41 4788 SER D N 1
ATOM 8803 C CA . SER D 2 4788 ? 298.714 271.723 224.272 1.00 46.33 4788 SER D CA 1
ATOM 8804 C C . SER D 2 4788 ? 299.574 272.848 223.709 1.00 46.79 4788 SER D C 1
ATOM 8805 O O . SER D 2 4788 ? 300.617 272.592 223.093 1.00 49.51 4788 SER D O 1
ATOM 8808 N N . PHE D 2 4789 ? 299.155 274.100 223.908 1.00 46.27 4789 PHE D N 1
ATOM 8809 C CA . PHE D 2 4789 ? 299.960 275.224 223.442 1.00 46.01 4789 PHE D CA 1
ATOM 8810 C C . PHE D 2 4789 ? 301.289 275.288 224.182 1.00 47.46 4789 PHE D C 1
ATOM 8811 O O . PHE D 2 4789 ? 302.323 275.603 223.583 1.00 49.47 4789 PHE D O 1
ATOM 8819 N N . LEU D 2 4790 ? 301.282 274.994 225.484 1.00 47.34 4790 LEU D N 1
ATOM 8820 C CA . LEU D 2 4790 ? 302.530 274.958 226.241 1.00 47.18 4790 LEU D CA 1
ATOM 8821 C C . LEU D 2 4790 ? 303.459 273.866 225.724 1.00 47.39 4790 LEU D C 1
ATOM 8822 O O . LEU D 2 4790 ? 304.669 274.080 225.597 1.00 48.72 4790 LEU D O 1
ATOM 8827 N N . TYR D 2 4791 ? 302.910 272.686 225.424 1.00 47.63 4791 TYR D N 1
ATOM 8828 C CA . TYR D 2 4791 ? 303.726 271.603 224.885 1.00 47.18 4791 TYR D CA 1
ATOM 8829 C C . TYR D 2 4791 ? 304.308 271.978 223.527 1.00 45.82 4791 TYR D C 1
ATOM 8830 O O . TYR D 2 4791 ? 305.480 271.697 223.244 1.00 49.23 4791 TYR D O 1
ATOM 8839 N N . LEU D 2 4792 ? 303.506 272.616 222.673 1.00 43.90 4792 LEU D N 1
ATOM 8840 C CA . LEU D 2 4792 ? 304.002 273.008 221.358 1.00 45.11 4792 LEU D CA 1
ATOM 8841 C C . LEU D 2 4792 ? 305.054 274.108 221.465 1.00 45.90 4792 LEU D C 1
ATOM 8842 O O . LEU D 2 4792 ? 306.026 274.118 220.703 1.00 45.38 4792 LEU D O 1
ATOM 8847 N N . GLY D 2 4793 ? 304.884 275.038 222.408 1.00 47.72 4793 GLY D N 1
ATOM 8848 C CA . GLY D 2 4793 ? 305.917 276.031 222.648 1.00 46.14 4793 GLY D CA 1
ATOM 8849 C C . GLY D 2 4793 ? 307.200 275.431 223.185 1.00 47.84 4793 GLY D C 1
ATOM 8850 O O . GLY D 2 4793 ? 308.294 275.876 222.827 1.00 50.02 4793 GLY D O 1
ATOM 8851 N N . TRP D 2 4794 ? 307.086 274.422 224.051 1.00 48.04 4794 TRP D N 1
ATOM 8852 C CA . TRP D 2 4794 ? 308.262 273.687 224.507 1.00 48.50 4794 TRP D CA 1
ATOM 8853 C C . TRP D 2 4794 ? 308.965 272.999 223.343 1.00 48.12 4794 TRP D C 1
ATOM 8854 O O . TRP D 2 4794 ? 310.198 273.029 223.244 1.00 49.28 4794 TRP D O 1
ATOM 8865 N N . TYR D 2 4795 ? 308.191 272.389 222.443 1.00 46.77 4795 TYR D N 1
ATOM 8866 C CA . TYR D 2 4795 ? 308.768 271.798 221.238 1.00 45.55 4795 TYR D CA 1
ATOM 8867 C C . TYR D 2 4795 ? 309.488 272.848 220.399 1.00 44.32 4795 TYR D C 1
ATOM 8868 O O . TYR D 2 4795 ? 310.596 272.611 219.905 1.00 43.69 4795 TYR D O 1
ATOM 8877 N N . MET D 2 4796 ? 308.871 274.020 220.235 1.00 46.03 4796 MET D N 1
ATOM 8878 C CA . MET D 2 4796 ? 309.458 275.074 219.414 1.00 45.60 4796 MET D CA 1
ATOM 8879 C C . MET D 2 4796 ? 310.760 275.579 220.030 1.00 44.85 4796 MET D C 1
ATOM 8880 O O . MET D 2 4796 ? 311.755 275.806 219.327 1.00 45.12 4796 MET D O 1
ATOM 8885 N N . VAL D 2 4797 ? 310.771 275.758 221.353 1.00 44.94 4797 VAL D N 1
ATOM 8886 C CA . VAL D 2 4797 ? 311.964 276.260 222.027 1.00 45.11 4797 VAL D CA 1
ATOM 8887 C C . VAL D 2 4797 ? 313.075 275.215 222.004 1.00 46.65 4797 VAL D C 1
ATOM 8888 O O . VAL D 2 4797 ? 314.258 275.556 221.905 1.00 48.27 4797 VAL D O 1
ATOM 8892 N N . MET D 2 4798 ? 312.721 273.927 222.076 1.00 48.26 4798 MET D N 1
ATOM 8893 C CA . MET D 2 4798 ? 313.738 272.891 221.922 1.00 47.38 4798 MET D CA 1
ATOM 8894 C C . MET D 2 4798 ? 314.280 272.862 220.498 1.00 45.58 4798 MET D C 1
ATOM 8895 O O . MET D 2 4798 ? 315.466 272.588 220.283 1.00 46.05 4798 MET D O 1
ATOM 8900 N N . SER D 2 4799 ? 313.424 273.146 219.512 1.00 46.09 4799 SER D N 1
ATOM 8901 C CA . SER D 2 4799 ? 313.894 273.253 218.135 1.00 44.53 4799 SER D CA 1
ATOM 8902 C C . SER D 2 4799 ? 314.887 274.400 217.982 1.00 44.64 4799 SER D C 1
ATOM 8903 O O . SER D 2 4799 ? 315.904 274.262 217.292 1.00 44.34 4799 SER D O 1
ATOM 8906 N N . LEU D 2 4800 ? 314.602 275.543 218.611 1.00 44.88 4800 LEU D N 1
ATOM 8907 C CA . LEU D 2 4800 ? 315.574 276.637 218.623 1.00 42.67 4800 LEU D CA 1
ATOM 8908 C C . LEU D 2 4800 ? 316.862 276.228 219.327 1.00 44.45 4800 LEU D C 1
ATOM 8909 O O . LEU D 2 4800 ? 317.962 276.535 218.851 1.00 47.06 4800 LEU D O 1
ATOM 8914 N N . LEU D 2 4801 ? 316.748 275.537 220.463 1.00 44.04 4801 LEU D N 1
ATOM 8915 C CA . LEU D 2 4801 ? 317.927 275.096 221.197 1.00 43.17 4801 LEU D CA 1
ATOM 8916 C C . LEU D 2 4801 ? 318.721 274.041 220.438 1.00 44.97 4801 LEU D C 1
ATOM 8917 O O . LEU D 2 4801 ? 319.885 273.800 220.773 1.00 49.32 4801 LEU D O 1
ATOM 8922 N N . GLY D 2 4802 ? 318.120 273.410 219.430 1.00 43.41 4802 GLY D N 1
ATOM 8923 C CA . GLY D 2 4802 ? 318.837 272.447 218.614 1.00 41.32 4802 GLY D CA 1
ATOM 8924 C C . GLY D 2 4802 ? 319.841 273.058 217.658 1.00 44.07 4802 GLY D C 1
ATOM 8925 O O . GLY D 2 4802 ? 320.629 272.317 217.062 1.00 47.40 4802 GLY D O 1
ATOM 8926 N N . HIS D 2 4803 ? 319.823 274.381 217.490 1.00 45.43 4803 HIS D N 1
ATOM 8927 C CA . HIS D 2 4803 ? 320.815 275.058 216.665 1.00 45.57 4803 HIS D CA 1
ATOM 8928 C C . HIS D 2 4803 ? 322.074 275.424 217.437 1.00 46.95 4803 HIS D C 1
ATOM 8929 O O . HIS D 2 4803 ? 323.146 275.531 216.829 1.00 50.76 4803 HIS D O 1
ATOM 8936 N N . TYR D 2 4804 ? 321.969 275.626 218.753 1.00 48.32 4804 TYR D N 1
ATOM 8937 C CA . TYR D 2 4804 ? 323.163 275.823 219.568 1.00 51.35 4804 TYR D CA 1
ATOM 8938 C C . TYR D 2 4804 ? 324.054 274.588 219.503 1.00 53.28 4804 TYR D C 1
ATOM 8939 O O . TYR D 2 4804 ? 325.276 274.698 219.346 1.00 55.45 4804 TYR D O 1
ATOM 8948 N N . ASN D 2 4805 ? 323.455 273.405 219.603 1.00 50.34 4805 ASN D N 1
ATOM 8949 C CA . ASN D 2 4805 ? 324.149 272.152 219.354 1.00 49.39 4805 ASN D CA 1
ATOM 8950 C C . ASN D 2 4805 ? 323.189 271.209 218.643 1.00 48.68 4805 ASN D C 1
ATOM 8951 O O . ASN D 2 4805 ? 322.048 271.033 219.076 1.00 49.20 4805 ASN D O 1
ATOM 8956 N N . ASN D 2 4806 ? 323.661 270.605 217.551 1.00 47.34 4806 ASN D N 1
ATOM 8957 C CA . ASN D 2 4806 ? 322.824 269.709 216.762 1.00 43.83 4806 ASN D CA 1
ATOM 8958 C C . ASN D 2 4806 ? 322.431 268.449 217.519 1.00 42.06 4806 ASN D C 1
ATOM 8959 O O . ASN D 2 4806 ? 321.532 267.731 217.068 1.00 39.09 4806 ASN D O 1
ATOM 8964 N N . PHE D 2 4807 ? 323.075 268.167 218.650 1.00 45.91 4807 PHE D N 1
ATOM 8965 C CA . PHE D 2 4807 ? 322.806 266.957 219.412 1.00 45.52 4807 PHE D CA 1
ATOM 8966 C C . PHE D 2 4807 ? 321.664 267.133 220.406 1.00 43.49 4807 PHE D C 1
ATOM 8967 O O . PHE D 2 4807 ? 321.332 266.182 221.122 1.00 42.69 4807 PHE D O 1
ATOM 8975 N N . PHE D 2 4808 ? 321.059 268.323 220.463 1.00 45.74 4808 PHE D N 1
ATOM 8976 C CA . PHE D 2 4808 ? 319.950 268.615 221.365 1.00 46.76 4808 PHE D CA 1
ATOM 8977 C C . PHE D 2 4808 ? 318.606 268.119 220.850 1.00 43.41 4808 PHE D C 1
ATOM 8978 O O . PHE D 2 4808 ? 317.613 268.206 221.581 1.00 43.19 4808 PHE D O 1
ATOM 8986 N N . PHE D 2 4809 ? 318.545 267.605 219.622 1.00 44.95 4809 PHE D N 1
ATOM 8987 C CA . PHE D 2 4809 ? 317.276 267.227 219.013 1.00 40.04 4809 PHE D CA 1
ATOM 8988 C C . PHE D 2 4809 ? 316.724 265.909 219.541 1.00 38.93 4809 PHE D C 1
ATOM 8989 O O . PHE D 2 4809 ? 315.666 265.472 219.075 1.00 38.28 4809 PHE D O 1
ATOM 8997 N N . ALA D 2 4810 ? 317.410 265.265 220.489 1.00 41.78 4810 ALA D N 1
ATOM 8998 C CA . ALA D 2 4810 ? 316.932 263.998 221.030 1.00 40.64 4810 ALA D CA 1
ATOM 8999 C C . ALA D 2 4810 ? 315.604 264.137 221.762 1.00 42.35 4810 ALA D C 1
ATOM 9000 O O . ALA D 2 4810 ? 314.871 263.149 221.884 1.00 44.55 4810 ALA D O 1
ATOM 9002 N N . ALA D 2 4811 ? 315.276 265.335 222.252 1.00 44.26 4811 ALA D N 1
ATOM 9003 C CA . ALA D 2 4811 ? 314.012 265.534 222.951 1.00 43.83 4811 ALA D CA 1
ATOM 9004 C C . ALA D 2 4811 ? 312.810 265.424 222.023 1.00 43.54 4811 ALA D C 1
ATOM 9005 O O . ALA D 2 4811 ? 311.705 265.134 222.493 1.00 45.03 4811 ALA D O 1
ATOM 9007 N N . HIS D 2 4812 ? 313.000 265.648 220.721 1.00 45.06 4812 HIS D N 1
ATOM 9008 C CA . HIS D 2 4812 ? 311.894 265.554 219.775 1.00 42.46 4812 HIS D CA 1
ATOM 9009 C C . HIS D 2 4812 ? 311.468 264.115 219.517 1.00 43.14 4812 HIS D C 1
ATOM 9010 O O . HIS D 2 4812 ? 310.387 263.893 218.962 1.00 43.75 4812 HIS D O 1
ATOM 9017 N N . LEU D 2 4813 ? 312.287 263.136 219.906 1.00 45.39 4813 LEU D N 1
ATOM 9018 C CA . LEU D 2 4813 ? 311.958 261.733 219.691 1.00 44.28 4813 LEU D CA 1
ATOM 9019 C C . LEU D 2 4813 ? 310.882 261.227 220.645 1.00 46.24 4813 LEU D C 1
ATOM 9020 O O . LEU D 2 4813 ? 310.361 260.126 220.438 1.00 49.85 4813 LEU D O 1
ATOM 9025 N N . LEU D 2 4814 ? 310.523 262.005 221.664 1.00 45.53 4814 LEU D N 1
ATOM 9026 C CA . LEU D 2 4814 ? 309.527 261.583 222.640 1.00 46.29 4814 LEU D CA 1
ATOM 9027 C C . LEU D 2 4814 ? 308.095 261.823 222.177 1.00 45.88 4814 LEU D C 1
ATOM 9028 O O . LEU D 2 4814 ? 307.162 261.465 222.903 1.00 48.47 4814 LEU D O 1
ATOM 9033 N N . ASP D 2 4815 ? 307.897 262.418 220.998 1.00 46.08 4815 ASP D N 1
ATOM 9034 C CA . ASP D 2 4815 ? 306.546 262.656 220.502 1.00 47.78 4815 ASP D CA 1
ATOM 9035 C C . ASP D 2 4815 ? 305.824 261.370 220.125 1.00 50.00 4815 ASP D C 1
ATOM 9036 O O . ASP D 2 4815 ? 304.601 261.392 219.951 1.00 51.00 4815 ASP D O 1
ATOM 9041 N N . ILE D 2 4816 ? 306.547 260.256 219.986 1.00 49.02 4816 ILE D N 1
ATOM 9042 C CA . ILE D 2 4816 ? 305.899 258.990 219.655 1.00 48.04 4816 ILE D CA 1
ATOM 9043 C C . ILE D 2 4816 ? 304.987 258.547 220.790 1.00 50.73 4816 ILE D C 1
ATOM 9044 O O . ILE D 2 4816 ? 303.924 257.957 220.560 1.00 54.99 4816 ILE D O 1
ATOM 9049 N N . ALA D 2 4817 ? 305.388 258.820 222.035 1.00 50.51 4817 ALA D N 1
ATOM 9050 C CA . ALA D 2 4817 ? 304.578 258.424 223.182 1.00 50.46 4817 ALA D CA 1
ATOM 9051 C C . ALA D 2 4817 ? 303.237 259.147 223.191 1.00 53.14 4817 ALA D C 1
ATOM 9052 O O . ALA D 2 4817 ? 302.202 258.547 223.504 1.00 56.19 4817 ALA D O 1
ATOM 9054 N N . MET D 2 4818 ? 303.235 260.438 222.852 1.00 51.32 4818 MET D N 1
ATOM 9055 C CA . MET D 2 4818 ? 301.991 261.196 222.819 1.00 52.62 4818 MET D CA 1
ATOM 9056 C C . MET D 2 4818 ? 301.085 260.775 221.669 1.00 55.07 4818 MET D C 1
ATOM 9057 O O . MET D 2 4818 ? 299.883 261.059 221.709 1.00 57.45 4818 MET D O 1
ATOM 9062 N N . GLY D 2 4819 ? 301.628 260.109 220.653 1.00 53.88 4819 GLY D N 1
ATOM 9063 C CA . GLY D 2 4819 ? 300.836 259.680 219.518 1.00 53.66 4819 GLY D CA 1
ATOM 9064 C C . GLY D 2 4819 ? 300.072 258.396 219.763 1.00 53.35 4819 GLY D C 1
ATOM 9065 O O . GLY D 2 4819 ? 298.844 258.363 219.635 1.00 54.85 4819 GLY D O 1
ATOM 9066 N N . VAL D 2 4820 ? 300.785 257.332 220.117 1.00 51.67 4820 VAL D N 1
ATOM 9067 C CA . VAL D 2 4820 ? 300.161 256.036 220.355 1.00 52.97 4820 VAL D CA 1
ATOM 9068 C C . VAL D 2 4820 ? 299.591 256.003 221.767 1.00 51.50 4820 VAL D C 1
ATOM 9069 O O . VAL D 2 4820 ? 300.195 256.521 222.715 1.00 51.26 4820 VAL D O 1
ATOM 9073 N N . LYS D 2 4821 ? 298.408 255.400 221.906 1.00 50.70 4821 LYS D N 1
ATOM 9074 C CA . LYS D 2 4821 ? 297.702 255.405 223.183 1.00 49.39 4821 LYS D CA 1
ATOM 9075 C C . LYS D 2 4821 ? 298.432 254.596 224.250 1.00 48.15 4821 LYS D C 1
ATOM 9076 O O . LYS D 2 4821 ? 298.391 254.959 225.431 1.00 50.89 4821 LYS D O 1
ATOM 9082 N N . THR D 2 4822 ? 299.091 253.501 223.861 1.00 46.02 4822 THR D N 1
ATOM 9083 C CA . THR D 2 4822 ? 299.713 252.618 224.844 1.00 45.91 4822 THR D CA 1
ATOM 9084 C C . THR D 2 4822 ? 300.815 253.333 225.620 1.00 45.55 4822 THR D C 1
ATOM 9085 O O . THR D 2 4822 ? 300.873 253.257 226.853 1.00 48.73 4822 THR D O 1
ATOM 9089 N N . LEU D 2 4823 ? 301.697 254.043 224.913 1.00 45.57 4823 LEU D N 1
ATOM 9090 C CA . LEU D 2 4823 ? 302.794 254.726 225.592 1.00 46.27 4823 LEU D CA 1
ATOM 9091 C C . LEU D 2 4823 ? 302.298 255.912 226.409 1.00 45.85 4823 LEU D C 1
ATOM 9092 O O . LEU D 2 4823 ? 302.852 256.202 227.476 1.00 45.63 4823 LEU D O 1
ATOM 9097 N N . ARG D 2 4824 ? 301.261 256.606 225.933 1.00 45.45 4824 ARG D N 1
ATOM 9098 C CA . ARG D 2 4824 ? 300.663 257.673 226.727 1.00 45.01 4824 ARG D CA 1
ATOM 9099 C C . ARG D 2 4824 ? 300.078 257.127 228.024 1.00 44.95 4824 ARG D C 1
ATOM 9100 O O . ARG D 2 4824 ? 300.227 257.737 229.089 1.00 46.68 4824 ARG D O 1
ATOM 9108 N N . THR D 2 4825 ? 299.411 255.973 227.951 1.00 43.01 4825 THR D N 1
ATOM 9109 C CA . THR D 2 4825 ? 298.880 255.345 229.157 1.00 42.38 4825 THR D CA 1
ATOM 9110 C C . THR D 2 4825 ? 300.005 254.909 230.089 1.00 44.43 4825 THR D C 1
ATOM 9111 O O . THR D 2 4825 ? 299.897 255.047 231.314 1.00 47.83 4825 THR D O 1
ATOM 9115 N N . ILE D 2 4826 ? 301.098 254.389 229.525 1.00 42.68 4826 ILE D N 1
ATOM 9116 C CA . ILE D 2 4826 ? 302.249 254.009 230.341 1.00 40.93 4826 ILE D CA 1
ATOM 9117 C C . ILE D 2 4826 ? 302.805 255.223 231.076 1.00 42.24 4826 ILE D C 1
ATOM 9118 O O . ILE D 2 4826 ? 303.118 255.155 232.271 1.00 44.41 4826 ILE D O 1
ATOM 9123 N N . LEU D 2 4827 ? 302.938 256.351 230.374 1.00 43.63 4827 LEU D N 1
ATOM 9124 C CA . LEU D 2 4827 ? 303.428 257.569 231.013 1.00 42.55 4827 LEU D CA 1
ATOM 9125 C C . LEU D 2 4827 ? 302.472 258.051 232.098 1.00 42.69 4827 LEU D C 1
ATOM 9126 O O . LEU D 2 4827 ? 302.905 258.455 233.183 1.00 44.57 4827 LEU D O 1
ATOM 9131 N N . SER D 2 4828 ? 301.165 258.018 231.823 1.00 41.87 4828 SER D N 1
ATOM 9132 C CA . SER D 2 4828 ? 300.182 258.447 232.812 1.00 41.99 4828 SER D CA 1
ATOM 9133 C C . SER D 2 4828 ? 300.114 257.509 234.009 1.00 42.15 4828 SER D C 1
ATOM 9134 O O . SER D 2 4828 ? 299.617 257.910 235.068 1.00 44.04 4828 SER D O 1
ATOM 9137 N N . SER D 2 4829 ? 300.591 256.270 233.860 1.00 41.97 4829 SER D N 1
ATOM 9138 C CA . SER D 2 4829 ? 300.588 255.332 234.979 1.00 41.87 4829 SER D CA 1
ATOM 9139 C C . SER D 2 4829 ? 301.415 255.851 236.149 1.00 41.59 4829 SER D C 1
ATOM 9140 O O . SER D 2 4829 ? 301.015 255.709 237.311 1.00 43.28 4829 SER D O 1
ATOM 9143 N N . VAL D 2 4830 ? 302.577 256.442 235.865 1.00 41.54 4830 VAL D N 1
ATOM 9144 C CA . VAL D 2 4830 ? 303.428 256.960 236.934 1.00 43.48 4830 VAL D CA 1
ATOM 9145 C C . VAL D 2 4830 ? 302.737 258.107 237.660 1.00 45.88 4830 VAL D C 1
ATOM 9146 O O . VAL D 2 4830 ? 302.765 258.188 238.895 1.00 47.47 4830 VAL D O 1
ATOM 9150 N N . THR D 2 4831 ? 302.105 259.010 236.909 1.00 46.27 4831 THR D N 1
ATOM 9151 C CA . THR D 2 4831 ? 301.433 260.160 237.503 1.00 45.46 4831 THR D CA 1
ATOM 9152 C C . THR D 2 4831 ? 300.143 259.778 238.222 1.00 44.71 4831 THR D C 1
ATOM 9153 O O . THR D 2 4831 ? 299.699 260.518 239.107 1.00 47.30 4831 THR D O 1
ATOM 9157 N N . HIS D 2 4832 ? 299.550 258.630 237.881 1.00 44.86 4832 HIS D N 1
ATOM 9158 C CA . HIS D 2 4832 ? 298.273 258.245 238.477 1.00 45.77 4832 HIS D CA 1
ATOM 9159 C C . HIS D 2 4832 ? 298.392 258.058 239.986 1.00 46.34 4832 HIS D C 1
ATOM 9160 O O . HIS D 2 4832 ? 297.487 258.437 240.739 1.00 48.26 4832 HIS D O 1
ATOM 9167 N N . ASN D 2 4833 ? 299.497 257.478 240.446 1.00 45.56 4833 ASN D N 1
ATOM 9168 C CA . ASN D 2 4833 ? 299.745 257.240 241.863 1.00 46.34 4833 ASN D CA 1
ATOM 9169 C C . ASN D 2 4833 ? 300.943 258.049 242.345 1.00 49.01 4833 ASN D C 1
ATOM 9170 O O . ASN D 2 4833 ? 301.812 257.544 243.057 1.00 52.58 4833 ASN D O 1
ATOM 9175 N N . GLY D 2 4834 ? 300.998 259.323 241.950 1.00 48.89 4834 GLY D N 1
ATOM 9176 C CA . GLY D 2 4834 ? 302.169 260.134 242.247 1.00 51.63 4834 GLY D CA 1
ATOM 9177 C C . GLY D 2 4834 ? 302.388 260.361 243.731 1.00 52.08 4834 GLY D C 1
ATOM 9178 O O . GLY D 2 4834 ? 303.513 260.246 244.225 1.00 52.85 4834 GLY D O 1
ATOM 9179 N N . LYS D 2 4835 ? 301.322 260.697 244.461 1.00 51.16 4835 LYS D N 1
ATOM 9180 C CA . LYS D 2 4835 ? 301.457 260.941 245.895 1.00 52.45 4835 LYS D CA 1
ATOM 9181 C C . LYS D 2 4835 ? 301.904 259.681 246.625 1.00 51.65 4835 LYS D C 1
ATOM 9182 O O . LYS D 2 4835 ? 302.816 259.721 247.462 1.00 54.58 4835 LYS D O 1
ATOM 9188 N N . GLN D 2 4836 ? 301.276 258.546 246.308 1.00 48.61 4836 GLN D N 1
ATOM 9189 C CA . GLN D 2 4836 ? 301.669 257.285 246.925 1.00 47.60 4836 GLN D CA 1
ATOM 9190 C C . GLN D 2 4836 ? 303.095 256.911 246.548 1.00 47.20 4836 GLN D C 1
ATOM 9191 O O . GLN D 2 4836 ? 303.851 256.405 247.383 1.00 48.93 4836 GLN D O 1
ATOM 9197 N N . LEU D 2 4837 ? 303.483 257.157 245.294 1.00 46.32 4837 LEU D N 1
ATOM 9198 C CA . LEU D 2 4837 ? 304.848 256.868 244.866 1.00 44.87 4837 LEU D CA 1
ATOM 9199 C C . LEU D 2 4837 ? 305.859 257.684 245.662 1.00 47.55 4837 LEU D C 1
ATOM 9200 O O . LEU D 2 4837 ? 306.843 257.144 246.181 1.00 50.31 4837 LEU D O 1
ATOM 9205 N N . VAL D 2 4838 ? 305.622 258.993 245.780 1.00 47.33 4838 VAL D N 1
ATOM 9206 C CA . VAL D 2 4838 ? 306.555 259.864 246.489 1.00 48.78 4838 VAL D CA 1
ATOM 9207 C C . VAL D 2 4838 ? 306.633 259.479 247.960 1.00 47.40 4838 VAL D C 1
ATOM 9208 O O . VAL D 2 4838 ? 307.718 259.444 248.554 1.00 49.34 4838 VAL D O 1
ATOM 9212 N N . MET D 2 4839 ? 305.488 259.178 248.570 1.00 46.44 4839 MET D N 1
ATOM 9213 C CA . MET D 2 4839 ? 305.480 258.848 249.989 1.00 47.07 4839 MET D CA 1
ATOM 9214 C C . MET D 2 4839 ? 306.104 257.480 250.262 1.00 46.12 4839 MET D C 1
ATOM 9215 O O . MET D 2 4839 ? 306.766 257.295 251.291 1.00 47.04 4839 MET D O 1
ATOM 9220 N N . THR D 2 4840 ? 305.936 256.521 249.347 1.00 44.12 4840 THR D N 1
ATOM 9221 C CA . THR D 2 4840 ? 306.630 255.245 249.478 1.00 41.49 4840 THR D CA 1
ATOM 9222 C C . THR D 2 4840 ? 308.135 255.412 249.310 1.00 42.23 4840 THR D C 1
ATOM 9223 O O . THR D 2 4840 ? 308.919 254.753 250.004 1.00 42.94 4840 THR D O 1
ATOM 9227 N N . VAL D 2 4841 ? 308.563 256.281 248.389 1.00 41.30 4841 VAL D N 1
ATOM 9228 C CA . VAL D 2 4841 ? 309.992 256.556 248.265 1.00 39.65 4841 VAL D CA 1
ATOM 9229 C C . VAL D 2 4841 ? 310.517 257.226 249.529 1.00 41.30 4841 VAL D C 1
ATOM 9230 O O . VAL D 2 4841 ? 311.645 256.960 249.958 1.00 44.91 4841 VAL D O 1
ATOM 9234 N N . GLY D 2 4842 ? 309.715 258.091 250.152 1.00 39.98 4842 GLY D N 1
ATOM 9235 C CA . GLY D 2 4842 ? 310.113 258.664 251.429 1.00 40.04 4842 GLY D CA 1
ATOM 9236 C C . GLY D 2 4842 ? 310.250 257.620 252.522 1.00 37.26 4842 GLY D C 1
ATOM 9237 O O . GLY D 2 4842 ? 311.176 257.675 253.337 1.00 39.22 4842 GLY D O 1
ATOM 9238 N N . LEU D 2 4843 ? 309.323 256.659 252.561 1.00 35.27 4843 LEU D N 1
ATOM 9239 C CA . LEU D 2 4843 ? 309.435 255.562 253.520 1.00 34.88 4843 LEU D CA 1
ATOM 9240 C C . LEU D 2 4843 ? 310.693 254.737 253.265 1.00 35.12 4843 LEU D C 1
ATOM 9241 O O . LEU D 2 4843 ? 311.388 254.336 254.207 1.00 37.20 4843 LEU D O 1
ATOM 9246 N N . LEU D 2 4844 ? 311.001 254.477 251.993 1.00 35.91 4844 LEU D N 1
ATOM 9247 C CA . LEU D 2 4844 ? 312.243 253.790 251.654 1.00 35.84 4844 LEU D CA 1
ATOM 9248 C C . LEU D 2 4844 ? 313.454 254.581 252.129 1.00 35.76 4844 LEU D C 1
ATOM 9249 O O . LEU D 2 4844 ? 314.412 254.007 252.660 1.00 36.18 4844 LEU D O 1
ATOM 9254 N N . ALA D 2 4845 ? 313.428 255.901 251.942 1.00 36.37 4845 ALA D N 1
ATOM 9255 C CA . ALA D 2 4845 ? 314.547 256.738 252.362 1.00 35.66 4845 ALA D CA 1
ATOM 9256 C C . ALA D 2 4845 ? 314.735 256.699 253.872 1.00 36.54 4845 ALA D C 1
ATOM 9257 O O . ALA D 2 4845 ? 315.867 256.603 254.359 1.00 37.70 4845 ALA D O 1
ATOM 9259 N N . VAL D 2 4846 ? 313.641 256.773 254.634 1.00 36.12 4846 VAL D N 1
ATOM 9260 C CA . VAL D 2 4846 ? 313.783 256.740 256.089 1.00 35.23 4846 VAL D CA 1
ATOM 9261 C C . VAL D 2 4846 ? 314.232 255.358 256.558 1.00 36.38 4846 VAL D C 1
ATOM 9262 O O . VAL D 2 4846 ? 314.989 255.245 257.531 1.00 38.53 4846 VAL D O 1
ATOM 9266 N N . VAL D 2 4847 ? 313.800 254.290 255.880 1.00 34.63 4847 VAL D N 1
ATOM 9267 C CA . VAL D 2 4847 ? 314.285 252.956 256.227 1.00 31.89 4847 VAL D CA 1
ATOM 9268 C C . VAL D 2 4847 ? 315.784 252.847 255.965 1.00 33.92 4847 VAL D C 1
ATOM 9269 O O . VAL D 2 4847 ? 316.539 252.311 256.790 1.00 37.13 4847 VAL D O 1
ATOM 9273 N N . VAL D 2 4848 ? 316.241 253.360 254.820 1.00 33.24 4848 VAL D N 1
ATOM 9274 C CA . VAL D 2 4848 ? 317.665 253.311 254.501 1.00 32.34 4848 VAL D CA 1
ATOM 9275 C C . VAL D 2 4848 ? 318.461 254.156 255.488 1.00 33.58 4848 VAL D C 1
ATOM 9276 O O . VAL D 2 4848 ? 319.581 253.802 255.864 1.00 35.65 4848 VAL D O 1
ATOM 9280 N N . TYR D 2 4849 ? 317.896 255.283 255.928 1.00 33.61 4849 TYR D N 1
ATOM 9281 C CA . TYR D 2 4849 ? 318.559 256.100 256.942 1.00 34.07 4849 TYR D CA 1
ATOM 9282 C C . TYR D 2 4849 ? 318.673 255.361 258.271 1.00 35.34 4849 TYR D C 1
ATOM 9283 O O . TYR D 2 4849 ? 319.726 255.397 258.924 1.00 36.38 4849 TYR D O 1
ATOM 9292 N N . LEU D 2 4850 ? 317.593 254.697 258.693 1.00 34.63 4850 LEU D N 1
ATOM 9293 C CA . LEU D 2 4850 ? 317.627 253.933 259.935 1.00 33.72 4850 LEU D CA 1
ATOM 9294 C C . LEU D 2 4850 ? 318.616 252.780 259.849 1.00 34.48 4850 LEU D C 1
ATOM 9295 O O . LEU D 2 4850 ? 319.197 252.384 260.865 1.00 36.46 4850 LEU D O 1
ATOM 9300 N N . TYR D 2 4851 ? 318.802 252.218 258.655 1.00 33.92 4851 TYR D N 1
ATOM 9301 C CA . TYR D 2 4851 ? 319.785 251.154 258.496 1.00 32.81 4851 TYR D CA 1
ATOM 9302 C C . TYR D 2 4851 ? 321.203 251.717 258.472 1.00 33.22 4851 TYR D C 1
ATOM 9303 O O . TYR D 2 4851 ? 322.130 251.109 259.026 1.00 35.85 4851 TYR D O 1
ATOM 9312 N N . THR D 2 4852 ? 321.377 252.885 257.851 1.00 33.02 4852 THR D N 1
ATOM 9313 C CA . THR D 2 4852 ? 322.690 253.505 257.733 1.00 32.14 4852 THR D CA 1
ATOM 9314 C C . THR D 2 4852 ? 323.217 253.955 259.087 1.00 34.18 4852 THR D C 1
ATOM 9315 O O . THR D 2 4852 ? 324.417 253.846 259.352 1.00 36.60 4852 THR D O 1
ATOM 9319 N N . VAL D 2 4853 ? 322.346 254.479 259.953 1.00 34.82 4853 VAL D N 1
ATOM 9320 C CA . VAL D 2 4853 ? 322.816 254.894 261.275 1.00 33.48 4853 VAL D CA 1
ATOM 9321 C C . VAL D 2 4853 ? 323.301 253.684 262.070 1.00 35.35 4853 VAL D C 1
ATOM 9322 O O . VAL D 2 4853 ? 324.331 253.745 262.756 1.00 39.41 4853 VAL D O 1
ATOM 9326 N N . VAL D 2 4854 ? 322.584 252.561 261.971 1.00 34.50 4854 VAL D N 1
ATOM 9327 C CA . VAL D 2 4854 ? 323.005 251.338 262.649 1.00 34.23 4854 VAL D CA 1
ATOM 9328 C C . VAL D 2 4854 ? 324.338 250.852 262.096 1.00 34.96 4854 VAL D C 1
ATOM 9329 O O . VAL D 2 4854 ? 325.226 250.437 262.850 1.00 38.98 4854 VAL D O 1
ATOM 9333 N N . ALA D 2 4855 ? 324.498 250.892 260.771 1.00 33.73 4855 ALA D N 1
ATOM 9334 C CA . ALA D 2 4855 ? 325.770 250.493 260.174 1.00 34.82 4855 ALA D CA 1
ATOM 9335 C C . ALA D 2 4855 ? 326.904 251.412 260.618 1.00 35.94 4855 ALA D C 1
ATOM 9336 O O . ALA D 2 4855 ? 328.025 250.955 260.867 1.00 39.80 4855 ALA D O 1
ATOM 9338 N N . PHE D 2 4856 ? 326.628 252.713 260.722 1.00 34.91 4856 PHE D N 1
ATOM 9339 C CA . PHE D 2 4856 ? 327.659 253.677 261.090 1.00 36.02 4856 PHE D CA 1
ATOM 9340 C C . PHE D 2 4856 ? 328.112 253.490 262.531 1.00 37.00 4856 PHE D C 1
ATOM 9341 O O . PHE D 2 4856 ? 329.317 253.470 262.809 1.00 39.70 4856 PHE D O 1
ATOM 9349 N N . ASN D 2 4857 ? 327.168 253.355 263.464 1.00 36.26 4857 ASN D N 1
ATOM 9350 C CA . ASN D 2 4857 ? 327.548 253.296 264.872 1.00 39.54 4857 ASN D CA 1
ATOM 9351 C C . ASN D 2 4857 ? 328.170 251.954 265.245 1.00 42.00 4857 ASN D C 1
ATOM 9352 O O . ASN D 2 4857 ? 329.165 251.908 265.976 1.00 42.99 4857 ASN D O 1
ATOM 9357 N N . PHE D 2 4858 ? 327.603 250.851 264.757 1.00 41.49 4858 PHE D N 1
ATOM 9358 C CA . PHE D 2 4858 ? 327.944 249.539 265.299 1.00 41.63 4858 PHE D CA 1
ATOM 9359 C C . PHE D 2 4858 ? 329.034 248.827 264.499 1.00 41.11 4858 PHE D C 1
ATOM 9360 O O . PHE D 2 4858 ? 330.106 248.529 265.035 1.00 45.15 4858 PHE D O 1
ATOM 9368 N N . PHE D 2 4859 ? 328.781 248.549 263.221 1.00 38.68 4859 PHE D N 1
ATOM 9369 C CA . PHE D 2 4859 ? 329.708 247.779 262.395 1.00 39.44 4859 PHE D CA 1
ATOM 9370 C C . PHE D 2 4859 ? 330.020 248.555 261.123 1.00 39.78 4859 PHE D C 1
ATOM 9371 O O . PHE D 2 4859 ? 329.215 248.573 260.188 1.00 39.72 4859 PHE D O 1
ATOM 9379 N N . ARG D 2 4860 ? 331.198 249.181 261.084 1.00 40.71 4860 ARG D N 1
ATOM 9380 C CA . ARG D 2 4860 ? 331.647 249.904 259.905 1.00 39.36 4860 ARG D CA 1
ATOM 9381 C C . ARG D 2 4860 ? 333.014 249.455 259.406 1.00 39.79 4860 ARG D C 1
ATOM 9382 O O . ARG D 2 4860 ? 333.483 249.978 258.390 1.00 42.08 4860 ARG D O 1
ATOM 9390 N N . LYS D 2 4861 ? 333.664 248.507 260.083 1.00 40.58 4861 LYS D N 1
ATOM 9391 C CA . LYS D 2 4861 ? 334.970 248.028 259.653 1.00 43.12 4861 LYS D CA 1
ATOM 9392 C C . LYS D 2 4861 ? 334.893 247.068 258.473 1.00 44.61 4861 LYS D C 1
ATOM 9393 O O . LYS D 2 4861 ? 335.928 246.779 257.863 1.00 45.83 4861 LYS D O 1
ATOM 9399 N N . PHE D 2 4862 ? 333.705 246.570 258.140 1.00 44.91 4862 PHE D N 1
ATOM 9400 C CA . PHE D 2 4862 ? 333.514 245.710 256.980 1.00 45.22 4862 PHE D CA 1
ATOM 9401 C C . PHE D 2 4862 ? 333.157 246.488 255.720 1.00 44.79 4862 PHE D C 1
ATOM 9402 O O . PHE D 2 4862 ? 332.893 245.870 254.683 1.00 47.82 4862 PHE D O 1
ATOM 9410 N N . TYR D 2 4863 ? 333.141 247.821 255.781 1.00 42.99 4863 TYR D N 1
ATOM 9411 C CA . TYR D 2 4863 ? 332.755 248.657 254.651 1.00 41.50 4863 TYR D CA 1
ATOM 9412 C C . TYR D 2 4863 ? 333.937 249.046 253.771 1.00 44.55 4863 TYR D C 1
ATOM 9413 O O . TYR D 2 4863 ? 333.890 250.086 253.100 1.00 45.59 4863 TYR D O 1
ATOM 9422 N N . ASN D 2 4864 ? 334.997 248.242 253.755 1.00 46.89 4864 ASN D N 1
ATOM 9423 C CA . ASN D 2 4864 ? 336.169 248.512 252.927 1.00 47.04 4864 ASN D CA 1
ATOM 9424 C C . ASN D 2 4864 ? 335.981 247.826 251.579 1.00 48.29 4864 ASN D C 1
ATOM 9425 O O . ASN D 2 4864 ? 336.014 246.594 251.490 1.00 49.68 4864 ASN D O 1
ATOM 9430 N N . LYS D 2 4865 ? 335.784 248.622 250.531 1.00 49.13 4865 LYS D N 1
ATOM 9431 C CA . LYS D 2 4865 ? 335.572 248.104 249.186 1.00 50.04 4865 LYS D CA 1
ATOM 9432 C C . LYS D 2 4865 ? 336.861 247.976 248.384 1.00 50.76 4865 LYS D C 1
ATOM 9433 O O . LYS D 2 4865 ? 336.818 247.502 247.244 1.00 51.58 4865 LYS D O 1
ATOM 9439 N N . SER D 2 4866 ? 337.996 248.384 248.941 1.00 51.02 4866 SER D N 1
ATOM 9440 C CA . SER D 2 4866 ? 339.267 248.310 248.239 1.00 51.94 4866 SER D CA 1
ATOM 9441 C C . SER D 2 4866 ? 339.921 246.951 248.451 1.00 55.22 4866 SER D C 1
ATOM 9442 O O . SER D 2 4866 ? 339.743 246.306 249.488 1.00 58.13 4866 SER D O 1
ATOM 9445 N N . GLU D 2 4867 ? 340.685 246.520 247.447 1.00 54.82 4867 GLU D N 1
ATOM 9446 C CA . GLU D 2 4867 ? 341.425 245.268 247.527 1.00 54.98 4867 GLU D CA 1
ATOM 9447 C C . GLU D 2 4867 ? 342.857 245.448 248.010 1.00 56.35 4867 GLU D C 1
ATOM 9448 O O . GLU D 2 4867 ? 343.482 244.464 248.422 1.00 60.72 4867 GLU D O 1
ATOM 9450 N N . ASP D 2 4868 ? 343.386 246.668 247.972 1.00 54.39 4868 ASP D N 1
ATOM 9451 C CA . ASP D 2 4868 ? 344.740 246.944 248.432 1.00 56.71 4868 ASP D CA 1
ATOM 9452 C C . ASP D 2 4868 ? 344.722 247.272 249.919 1.00 56.44 4868 ASP D C 1
ATOM 9453 O O . ASP D 2 4868 ? 343.950 248.128 250.363 1.00 57.76 4868 ASP D O 1
ATOM 9455 N N . GLU D 2 4869 ? 345.572 246.585 250.684 1.00 55.87 4869 GLU D N 1
ATOM 9456 C CA . GLU D 2 4869 ? 345.638 246.829 252.121 1.00 57.44 4869 GLU D CA 1
ATOM 9457 C C . GLU D 2 4869 ? 346.160 248.228 252.425 1.00 58.86 4869 GLU D C 1
ATOM 9458 O O . GLU D 2 4869 ? 345.669 248.894 253.345 1.00 59.91 4869 GLU D O 1
ATOM 9460 N N . ASP D 2 4870 ? 347.154 248.693 251.664 1.00 57.45 4870 ASP D N 1
ATOM 9461 C CA . ASP D 2 4870 ? 347.755 249.993 251.929 1.00 57.49 4870 ASP D CA 1
ATOM 9462 C C . ASP D 2 4870 ? 346.845 251.151 251.539 1.00 57.85 4870 ASP D C 1
ATOM 9463 O O . ASP D 2 4870 ? 346.996 252.249 252.090 1.00 57.35 4870 ASP D O 1
ATOM 9465 N N . GLU D 2 4871 ? 345.906 250.936 250.620 1.00 58.38 4871 GLU D N 1
ATOM 9466 C CA . GLU D 2 4871 ? 344.990 251.984 250.170 1.00 56.81 4871 GLU D CA 1
ATOM 9467 C C . GLU D 2 4871 ? 343.563 251.589 250.527 1.00 55.13 4871 GLU D C 1
ATOM 9468 O O . GLU D 2 4871 ? 342.952 250.758 249.831 1.00 55.83 4871 GLU D O 1
ATOM 9470 N N . PRO D 2 4872 ? 343.003 252.147 251.594 1.00 54.12 4872 PRO D N 1
ATOM 9471 C CA . PRO D 2 4872 ? 341.618 251.841 251.961 1.00 53.87 4872 PRO D CA 1
ATOM 9472 C C . PRO D 2 4872 ? 340.621 252.665 251.157 1.00 53.42 4872 PRO D C 1
ATOM 9473 O O . PRO D 2 4872 ? 340.928 253.738 250.633 1.00 53.36 4872 PRO D O 1
ATOM 9477 N N . ASP D 2 4873 ? 339.406 252.128 251.067 1.00 52.78 4873 ASP D N 1
ATOM 9478 C CA . ASP D 2 4873 ? 338.277 252.789 250.413 1.00 50.64 4873 ASP D CA 1
ATOM 9479 C C . ASP D 2 4873 ? 337.042 252.688 251.299 1.00 48.80 4873 ASP D C 1
ATOM 9480 O O . ASP D 2 4873 ? 335.961 252.295 250.861 1.00 48.15 4873 ASP D O 1
ATOM 9485 N N . MET D 2 4874 ? 337.209 253.027 252.580 1.00 47.47 4874 MET D N 1
ATOM 9486 C CA . MET D 2 4874 ? 336.136 252.935 253.562 1.00 44.69 4874 MET D CA 1
ATOM 9487 C C . MET D 2 4874 ? 334.926 253.755 253.134 1.00 44.27 4874 MET D C 1
ATOM 9488 O O . MET D 2 4874 ? 334.989 254.987 253.081 1.00 43.58 4874 MET D O 1
ATOM 9493 N N . LYS D 2 4875 ? 333.822 253.077 252.823 1.00 46.10 4875 LYS D N 1
ATOM 9494 C CA . LYS D 2 4875 ? 332.613 253.743 252.360 1.00 42.23 4875 LYS D CA 1
ATOM 9495 C C . LYS D 2 4875 ? 331.722 254.224 253.495 1.00 40.72 4875 LYS D C 1
ATOM 9496 O O . LYS D 2 4875 ? 330.732 254.916 253.229 1.00 39.54 4875 LYS D O 1
ATOM 9502 N N . CYS D 2 4876 ? 332.039 253.882 254.745 1.00 41.39 4876 CYS D N 1
ATOM 9503 C CA . CYS D 2 4876 ? 331.277 254.349 255.904 1.00 38.90 4876 CYS D CA 1
ATOM 9504 C C . CYS D 2 4876 ? 332.255 255.004 256.877 1.00 40.01 4876 CYS D C 1
ATOM 9505 O O . CYS D 2 4876 ? 332.723 254.383 257.833 1.00 40.66 4876 CYS D O 1
ATOM 9508 N N . ASP D 2 4877 ? 332.552 256.276 256.619 1.00 40.84 4877 ASP D N 1
ATOM 9509 C CA . ASP D 2 4877 ? 333.285 257.127 257.547 1.00 38.25 4877 ASP D CA 1
ATOM 9510 C C . ASP D 2 4877 ? 332.549 258.413 257.880 1.00 37.05 4877 ASP D C 1
ATOM 9511 O O . ASP D 2 4877 ? 332.840 259.017 258.919 1.00 40.56 4877 ASP D O 1
ATOM 9516 N N . ASP D 2 4878 ? 331.617 258.850 257.039 1.00 33.97 4878 ASP D N 1
ATOM 9517 C CA . ASP D 2 4878 ? 330.733 259.966 257.327 1.00 32.73 4878 ASP D CA 1
ATOM 9518 C C . ASP D 2 4878 ? 329.299 259.513 257.105 1.00 33.68 4878 ASP D C 1
ATOM 9519 O O . ASP D 2 4878 ?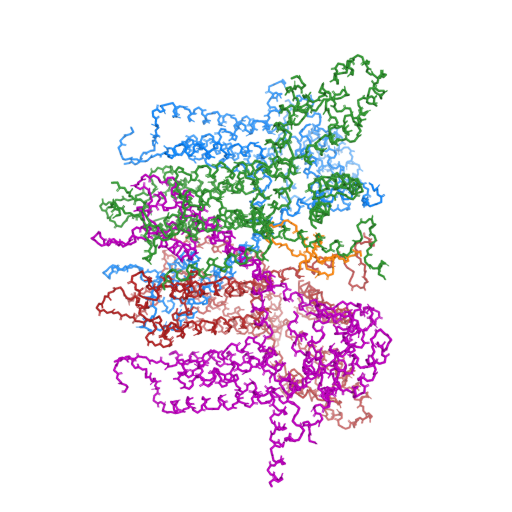 329.042 258.564 256.360 1.00 36.02 4878 ASP D O 1
ATOM 9521 N N . MET D 2 4879 ? 328.364 260.189 257.773 1.00 34.50 4879 MET D N 1
ATOM 9522 C CA . MET D 2 4879 ? 326.958 259.826 257.626 1.00 32.64 4879 MET D CA 1
ATOM 9523 C C . MET D 2 4879 ? 326.480 260.038 256.195 1.00 32.81 4879 MET D C 1
ATOM 9524 O O . MET D 2 4879 ? 325.740 259.210 255.651 1.00 35.66 4879 MET D O 1
ATOM 9529 N N . MET D 2 4880 ? 326.900 261.139 255.567 1.00 32.22 4880 MET D N 1
ATOM 9530 C CA . MET D 2 4880 ? 326.446 261.445 254.213 1.00 33.08 4880 MET D CA 1
ATOM 9531 C C . MET D 2 4880 ? 326.937 260.403 253.213 1.00 33.97 4880 MET D C 1
ATOM 9532 O O . MET D 2 4880 ? 326.160 259.894 252.396 1.00 35.41 4880 MET D O 1
ATOM 9537 N N . THR D 2 4881 ? 328.230 260.069 253.264 1.00 33.94 4881 THR D N 1
ATOM 9538 C CA . THR D 2 4881 ? 328.773 259.111 252.307 1.00 32.76 4881 THR D CA 1
ATOM 9539 C C . THR D 2 4881 ? 328.240 257.702 252.551 1.00 32.65 4881 THR D C 1
ATOM 9540 O O . THR D 2 4881 ? 327.985 256.967 251.591 1.00 35.25 4881 THR D O 1
ATOM 9544 N N . CYS D 2 4882 ? 328.049 257.312 253.815 1.00 33.36 4882 CYS D N 1
ATOM 9545 C CA . CYS D 2 4882 ? 327.466 256.004 254.096 1.00 33.54 4882 CYS D CA 1
ATOM 9546 C C . CYS D 2 4882 ? 326.020 255.935 253.619 1.00 33.35 4882 CYS D C 1
ATOM 9547 O O . CYS D 2 4882 ? 325.590 254.912 253.074 1.00 36.00 4882 CYS D O 1
ATOM 9550 N N . TYR D 2 4883 ? 325.257 257.014 253.812 1.00 34.47 4883 TYR D N 1
ATOM 9551 C CA . TYR D 2 4883 ? 323.888 257.061 253.307 1.00 34.68 4883 TYR D CA 1
ATOM 9552 C C . TYR D 2 4883 ? 323.858 256.963 251.787 1.00 37.06 4883 TYR D C 1
ATOM 9553 O O . TYR D 2 4883 ? 323.023 256.247 251.217 1.00 38.27 4883 TYR D O 1
ATOM 9562 N N . LEU D 2 4884 ? 324.762 257.680 251.113 1.00 37.28 4884 LEU D N 1
ATOM 9563 C CA . LEU D 2 4884 ? 324.826 257.613 249.657 1.00 36.24 4884 LEU D CA 1
ATOM 9564 C C . LEU D 2 4884 ? 325.177 256.208 249.184 1.00 34.96 4884 LEU D C 1
ATOM 9565 O O . LEU D 2 4884 ? 324.577 255.699 248.230 1.00 36.75 4884 LEU D O 1
ATOM 9570 N N . PHE D 2 4885 ? 326.146 255.566 249.840 1.00 34.74 4885 PHE D N 1
ATOM 9571 C CA . PHE D 2 4885 ? 326.514 254.204 249.467 1.00 33.83 4885 PHE D CA 1
ATOM 9572 C C . PHE D 2 4885 ? 325.361 253.236 249.697 1.00 34.77 4885 PHE D C 1
ATOM 9573 O O . PHE D 2 4885 ? 325.118 252.342 248.878 1.00 37.40 4885 PHE D O 1
ATOM 9581 N N . HIS D 2 4886 ? 324.641 253.394 250.810 1.00 34.90 4886 HIS D N 1
ATOM 9582 C CA . HIS D 2 4886 ? 323.536 252.491 251.108 1.00 32.67 4886 HIS D CA 1
ATOM 9583 C C . HIS D 2 4886 ? 322.401 252.646 250.104 1.00 32.93 4886 HIS D C 1
ATOM 9584 O O . HIS D 2 4886 ? 321.858 251.648 249.616 1.00 34.72 4886 HIS D O 1
ATOM 9591 N N . MET D 2 4887 ? 322.023 253.886 249.783 1.00 34.55 4887 MET D N 1
ATOM 9592 C CA . MET D 2 4887 ? 320.890 254.085 248.884 1.00 34.47 4887 MET D CA 1
ATOM 9593 C C . MET D 2 4887 ? 321.246 253.796 247.429 1.00 34.32 4887 MET D C 1
ATOM 9594 O O . MET D 2 4887 ? 320.475 253.139 246.721 1.00 36.53 4887 MET D O 1
ATOM 9599 N N . TYR D 2 4888 ? 322.401 254.275 246.961 1.00 33.25 4888 TYR D N 1
ATOM 9600 C CA . TYR D 2 4888 ? 322.724 254.165 245.543 1.00 31.43 4888 TYR D CA 1
ATOM 9601 C C . TYR D 2 4888 ? 323.209 252.771 245.161 1.00 31.28 4888 TYR D C 1
ATOM 9602 O O . TYR D 2 4888 ? 322.936 252.311 244.047 1.00 33.85 4888 TYR D O 1
ATOM 9611 N N . VAL D 2 4889 ? 323.912 252.086 246.056 1.00 31.96 4889 VAL D N 1
ATOM 9612 C CA . VAL D 2 4889 ? 324.476 250.769 245.770 1.00 31.24 4889 VAL D CA 1
ATOM 9613 C C . VAL D 2 4889 ? 323.626 249.652 246.365 1.00 32.94 4889 VAL D C 1
ATOM 9614 O O . VAL D 2 4889 ? 323.341 248.657 245.698 1.00 36.78 4889 VAL D O 1
ATOM 9618 N N . GLY D 2 4890 ? 323.208 249.805 247.623 1.00 32.17 4890 GLY D N 1
ATOM 9619 C CA . GLY D 2 4890 ? 322.492 248.729 248.291 1.00 32.66 4890 GLY D CA 1
ATOM 9620 C C . GLY D 2 4890 ? 321.136 248.435 247.678 1.00 31.18 4890 GLY D C 1
ATOM 9621 O O . GLY D 2 4890 ? 320.756 247.271 247.523 1.00 34.77 4890 GLY D O 1
ATOM 9622 N N . VAL D 2 4891 ? 320.384 249.481 247.329 1.00 30.20 4891 VAL D N 1
ATOM 9623 C CA . VAL D 2 4891 ? 319.053 249.282 246.762 1.00 31.95 4891 VAL D CA 1
ATOM 9624 C C . VAL D 2 4891 ? 319.141 248.586 245.409 1.00 35.16 4891 VAL D C 1
ATOM 9625 O O . VAL D 2 4891 ? 318.365 247.668 245.116 1.00 36.14 4891 VAL D O 1
ATOM 9629 N N . ARG D 2 4892 ? 320.087 249.000 244.569 1.00 35.10 4892 ARG D N 1
ATOM 9630 C CA . ARG D 2 4892 ? 320.235 248.433 243.234 1.00 33.08 4892 ARG D CA 1
ATOM 9631 C C . ARG D 2 4892 ? 320.939 247.083 243.230 1.00 34.91 4892 ARG D C 1
ATOM 9632 O O . ARG D 2 4892 ? 321.009 246.446 242.173 1.00 37.93 4892 ARG D O 1
ATOM 9640 N N . ALA D 2 4893 ? 321.466 246.636 244.373 1.00 35.86 4893 ALA D N 1
ATOM 9641 C CA . ALA D 2 4893 ? 322.187 245.367 244.409 1.00 36.57 4893 ALA D CA 1
ATOM 9642 C C . ALA D 2 4893 ? 321.275 244.196 244.067 1.00 37.23 4893 ALA D C 1
ATOM 9643 O O . ALA D 2 4893 ? 321.659 243.304 243.301 1.00 39.61 4893 ALA D O 1
ATOM 9645 N N . GLY D 2 4894 ? 320.065 244.179 244.623 1.00 35.95 4894 GLY D N 1
ATOM 9646 C CA . GLY D 2 4894 ? 319.130 243.101 244.388 1.00 36.28 4894 GLY D CA 1
ATOM 9647 C C . GLY D 2 4894 ? 319.308 241.890 245.275 1.00 36.02 4894 GLY D C 1
ATOM 9648 O O . GLY D 2 4894 ? 318.442 241.005 245.268 1.00 35.88 4894 GLY D O 1
ATOM 9649 N N . GLY D 2 4895 ? 320.396 241.816 246.038 1.00 36.11 4895 GLY D N 1
ATOM 9650 C CA . GLY D 2 4895 ? 320.629 240.697 246.929 1.00 35.37 4895 GLY D CA 1
ATOM 9651 C C . GLY D 2 4895 ? 320.965 241.139 248.337 1.00 37.82 4895 GLY D C 1
ATOM 9652 O O . GLY D 2 4895 ? 321.360 240.324 249.177 1.00 40.37 4895 GLY D O 1
ATOM 9653 N N . GLY D 2 4896 ? 320.814 242.430 248.605 1.00 36.03 4896 GLY D N 1
ATOM 9654 C CA . GLY D 2 4896 ? 321.082 242.993 249.911 1.00 37.01 4896 GLY D CA 1
ATOM 9655 C C . GLY D 2 4896 ? 322.403 243.741 249.957 1.00 39.29 4896 GLY D C 1
ATOM 9656 O O . GLY D 2 4896 ? 323.269 243.612 249.088 1.00 39.70 4896 GLY D O 1
ATOM 9657 N N . ILE D 2 4897 ? 322.546 244.549 251.010 1.00 39.62 4897 ILE D N 1
ATOM 9658 C CA . ILE D 2 4897 ? 323.773 245.310 251.206 1.00 38.09 4897 ILE D CA 1
ATOM 9659 C C . ILE D 2 4897 ? 324.943 244.403 251.562 1.00 40.97 4897 ILE D C 1
ATOM 9660 O O . ILE D 2 4897 ? 326.103 244.798 251.397 1.00 43.49 4897 ILE D O 1
ATOM 9665 N N . GLY D 2 4898 ? 324.672 243.182 252.031 1.00 41.21 4898 GLY D N 1
ATOM 9666 C CA . GLY D 2 4898 ? 325.740 242.282 252.428 1.00 43.62 4898 GLY D CA 1
ATOM 9667 C C . GLY D 2 4898 ? 326.500 241.667 251.272 1.00 46.54 4898 GLY D C 1
ATOM 9668 O O . GLY D 2 4898 ? 327.544 241.045 251.495 1.00 49.20 4898 GLY D O 1
ATOM 9669 N N . ASP D 2 4899 ? 325.998 241.817 250.045 1.00 44.33 4899 ASP D N 1
ATOM 9670 C CA . ASP D 2 4899 ? 326.701 241.274 248.887 1.00 45.09 4899 ASP D CA 1
ATOM 9671 C C . ASP D 2 4899 ? 328.036 241.978 248.677 1.00 46.26 4899 ASP D C 1
ATOM 9672 O O . ASP D 2 4899 ? 329.077 241.329 248.518 1.00 49.03 4899 ASP D O 1
ATOM 9677 N N . GLU D 2 4900 ? 328.025 243.312 248.674 1.00 45.53 4900 GLU D N 1
ATOM 9678 C CA . GLU D 2 4900 ? 329.258 244.072 248.508 1.00 46.23 4900 GLU D CA 1
ATOM 9679 C C . GLU D 2 4900 ? 330.090 244.105 249.784 1.00 47.79 4900 GLU D C 1
ATOM 9680 O O . GLU D 2 4900 ? 331.324 244.108 249.713 1.00 50.33 4900 GLU D O 1
ATOM 9686 N N . ILE D 2 4901 ? 329.440 244.135 250.947 1.00 45.36 4901 ILE D N 1
ATOM 9687 C CA . ILE D 2 4901 ? 330.160 244.147 252.214 1.00 44.18 4901 ILE D CA 1
ATOM 9688 C C . ILE D 2 4901 ? 330.840 242.801 252.425 1.00 47.71 4901 ILE D C 1
ATOM 9689 O O . ILE D 2 4901 ? 330.293 241.745 252.077 1.00 50.53 4901 ILE D O 1
ATOM 9694 N N . GLU D 2 4902 ? 332.048 242.834 252.987 1.00 47.55 4902 GLU D N 1
ATOM 9695 C CA . GLU D 2 4902 ? 332.801 241.611 253.226 1.00 50.43 4902 GLU D CA 1
ATOM 9696 C C . GLU D 2 4902 ? 332.047 240.689 254.179 1.00 53.16 4902 GLU D C 1
ATOM 9697 O O . GLU D 2 4902 ? 331.409 241.132 255.138 1.00 53.82 4902 GLU D O 1
ATOM 9703 N N . ASP D 2 4903 ? 332.124 239.394 253.900 1.00 54.62 4903 ASP D N 1
ATOM 9704 C CA . ASP D 2 4903 ? 331.389 238.413 254.688 1.00 56.24 4903 ASP D CA 1
ATOM 9705 C C . ASP D 2 4903 ? 332.006 238.277 256.076 1.00 57.19 4903 ASP D C 1
ATOM 9706 O O . ASP D 2 4903 ? 333.229 238.145 256.195 1.00 58.75 4903 ASP D O 1
ATOM 9711 N N . PRO D 2 4904 ? 331.204 238.304 257.142 1.00 52.61 4904 PRO D N 1
ATOM 9712 C CA . PRO D 2 4904 ? 331.730 238.096 258.502 1.00 53.27 4904 PRO D CA 1
ATOM 9713 C C . PRO D 2 4904 ? 331.787 236.615 258.874 1.00 54.21 4904 PRO D C 1
ATOM 9714 O O . PRO D 2 4904 ? 331.031 236.127 259.721 1.00 55.73 4904 PRO D O 1
ATOM 9718 N N . ALA D 2 4905 ? 332.699 235.886 258.229 1.00 55.39 4905 ALA D N 1
ATOM 9719 C CA . ALA D 2 4905 ? 332.776 234.442 258.428 1.00 56.23 4905 ALA D CA 1
ATOM 9720 C C . ALA D 2 4905 ? 333.421 234.101 259.767 1.00 58.96 4905 ALA D C 1
ATOM 9721 O O . ALA D 2 4905 ? 332.801 233.464 260.626 1.00 60.74 4905 ALA D O 1
ATOM 9723 N N . GLY D 2 4906 ? 334.670 234.517 259.962 1.00 60.56 4906 GLY D N 1
ATOM 9724 C CA . GLY D 2 4906 ? 335.402 234.167 261.163 1.00 59.69 4906 GLY D CA 1
ATOM 9725 C C . GLY D 2 4906 ? 335.701 235.345 262.066 1.00 59.99 4906 GLY D C 1
ATOM 9726 O O . GLY D 2 4906 ? 336.802 235.450 262.614 1.00 61.06 4906 GLY D O 1
ATOM 9727 N N . ASP D 2 4907 ? 334.729 236.240 262.229 1.00 57.50 4907 ASP D N 1
ATOM 9728 C CA . ASP D 2 4907 ? 334.895 237.422 263.060 1.00 58.29 4907 ASP D CA 1
ATOM 9729 C C . ASP D 2 4907 ? 333.672 237.583 263.951 1.00 58.45 4907 ASP D C 1
ATOM 9730 O O . ASP D 2 4907 ? 332.656 236.904 263.781 1.00 57.29 4907 ASP D O 1
ATOM 9732 N N . GLU D 2 4908 ? 333.783 238.495 264.913 1.00 56.71 4908 GLU D N 1
ATOM 9733 C CA . GLU D 2 4908 ? 332.680 238.774 265.818 1.00 53.54 4908 GLU D CA 1
ATOM 9734 C C . GLU D 2 4908 ? 331.544 239.472 265.071 1.00 55.55 4908 GLU D C 1
ATOM 9735 O O . GLU D 2 4908 ? 331.684 239.898 263.921 1.00 58.01 4908 GLU D O 1
ATOM 9737 N N . TYR D 2 4909 ? 330.398 239.576 265.747 1.00 53.14 4909 TYR D N 1
ATOM 9738 C CA . TYR D 2 4909 ? 329.181 240.176 265.207 1.00 52.04 4909 TYR D CA 1
ATOM 9739 C C . TYR D 2 4909 ? 328.669 239.446 263.972 1.00 49.05 4909 TYR D C 1
ATOM 9740 O O . TYR D 2 4909 ? 327.968 240.041 263.148 1.00 48.91 4909 TYR D O 1
ATOM 9749 N N . GLU D 2 4910 ? 329.013 238.165 263.820 1.00 48.36 4910 GLU D N 1
ATOM 9750 C CA . GLU D 2 4910 ? 328.596 237.418 262.637 1.00 46.49 4910 GLU D CA 1
ATOM 9751 C C . GLU D 2 4910 ? 327.081 237.260 262.590 1.00 45.54 4910 GLU D C 1
ATOM 9752 O O . GLU D 2 4910 ? 326.453 237.499 261.553 1.00 46.55 4910 GLU D O 1
ATOM 9754 N N . LEU D 2 4911 ? 326.476 236.856 263.710 1.00 45.29 4911 LEU D N 1
ATOM 9755 C CA . LEU D 2 4911 ? 325.024 236.716 263.754 1.00 43.72 4911 LEU D CA 1
ATOM 9756 C C . LEU D 2 4911 ? 324.333 238.065 263.602 1.00 43.11 4911 LEU D C 1
ATOM 9757 O O . LEU D 2 4911 ? 323.321 238.176 262.897 1.00 43.83 4911 LEU D O 1
ATOM 9762 N N . TYR D 2 4912 ? 324.865 239.100 264.256 1.00 43.11 4912 TYR D N 1
ATOM 9763 C CA . TYR D 2 4912 ? 324.286 240.434 264.137 1.00 42.58 4912 TYR D CA 1
ATOM 9764 C C . TYR D 2 4912 ? 324.338 240.924 262.696 1.00 41.24 4912 TYR D C 1
ATOM 9765 O O . TYR D 2 4912 ? 323.353 241.452 262.172 1.00 41.01 4912 TYR D O 1
ATOM 9774 N N . ARG D 2 4913 ? 325.484 240.742 262.035 1.00 43.29 4913 ARG D N 1
ATOM 9775 C CA . ARG D 2 4913 ? 325.617 241.171 260.646 1.00 41.77 4913 ARG D CA 1
ATOM 9776 C C . ARG D 2 4913 ? 324.716 240.359 259.724 1.00 40.65 4913 ARG D C 1
ATOM 9777 O O . ARG D 2 4913 ? 324.148 240.900 258.768 1.00 40.65 4913 ARG D O 1
ATOM 9785 N N . VAL D 2 4914 ? 324.586 239.056 259.984 1.00 41.32 4914 VAL D N 1
ATOM 9786 C CA . VAL D 2 4914 ? 323.721 238.214 259.161 1.00 39.07 4914 VAL D CA 1
ATOM 9787 C C . VAL D 2 4914 ? 322.273 238.673 259.276 1.00 37.08 4914 VAL D C 1
ATOM 9788 O O . VAL D 2 4914 ? 321.566 238.817 258.271 1.00 39.07 4914 VAL D O 1
ATOM 9792 N N . VAL D 2 4915 ? 321.815 238.921 260.506 1.00 36.95 4915 VAL D N 1
ATOM 9793 C CA . VAL D 2 4915 ? 320.449 239.398 260.710 1.00 37.05 4915 VAL D CA 1
ATOM 9794 C C . VAL D 2 4915 ? 320.265 240.763 260.061 1.00 36.90 4915 VAL D C 1
ATOM 9795 O O . VAL D 2 4915 ? 319.235 241.037 259.433 1.00 38.48 4915 VAL D O 1
ATOM 9799 N N . PHE D 2 4916 ? 321.267 241.635 260.193 1.00 36.64 4916 PHE D N 1
ATOM 9800 C CA . PHE D 2 4916 ? 321.220 242.958 259.579 1.00 36.15 4916 PHE D CA 1
ATOM 9801 C C . PHE D 2 4916 ? 321.029 242.860 258.069 1.00 36.51 4916 PHE D C 1
ATOM 9802 O O . PHE D 2 4916 ? 320.110 243.469 257.507 1.00 38.05 4916 PHE D O 1
ATOM 9810 N N . ASP D 2 4917 ? 321.874 242.071 257.400 1.00 36.87 4917 ASP D N 1
ATOM 9811 C CA . ASP D 2 4917 ? 321.779 241.941 255.949 1.00 34.65 4917 ASP D CA 1
ATOM 9812 C C . ASP D 2 4917 ? 320.464 241.296 255.529 1.00 34.22 4917 ASP D C 1
ATOM 9813 O O . ASP D 2 4917 ? 319.826 241.743 254.567 1.00 35.68 4917 ASP D O 1
ATOM 9818 N N . ILE D 2 4918 ? 320.043 240.242 256.234 1.00 34.75 4918 ILE D N 1
ATOM 9819 C CA . ILE D 2 4918 ? 318.826 239.535 255.850 1.00 33.50 4918 ILE D CA 1
ATOM 9820 C C . ILE D 2 4918 ? 317.609 240.438 255.995 1.00 34.06 4918 ILE D C 1
ATOM 9821 O O . ILE D 2 4918 ? 316.755 240.495 255.103 1.00 36.11 4918 ILE D O 1
ATOM 9826 N N . THR D 2 4919 ? 317.508 241.160 257.115 1.00 33.25 4919 THR D N 1
ATOM 9827 C CA . THR D 2 4919 ? 316.381 242.063 257.309 1.00 34.68 4919 THR D CA 1
ATOM 9828 C C . THR D 2 4919 ? 316.413 243.209 256.306 1.00 34.91 4919 THR D C 1
ATOM 9829 O O . THR D 2 4919 ? 315.367 243.598 255.771 1.00 35.97 4919 THR D O 1
ATOM 9833 N N . PHE D 2 4920 ? 317.602 243.755 256.027 1.00 33.79 4920 PHE D N 1
ATOM 9834 C CA . PHE D 2 4920 ? 317.711 244.829 255.044 1.00 32.13 4920 PHE D CA 1
ATOM 9835 C C . PHE D 2 4920 ? 317.224 244.369 253.677 1.00 32.41 4920 PHE D C 1
ATOM 9836 O O . PHE D 2 4920 ? 316.458 245.073 253.010 1.00 33.75 4920 PHE D O 1
ATOM 9844 N N . PHE D 2 4921 ? 317.659 243.185 253.243 1.00 33.20 4921 PHE D N 1
ATOM 9845 C CA . PHE D 2 4921 ? 317.201 242.658 251.963 1.00 31.43 4921 PHE D CA 1
ATOM 9846 C C . PHE D 2 4921 ? 315.693 242.444 251.974 1.00 31.16 4921 PHE D C 1
ATOM 9847 O O . PHE D 2 4921 ? 314.966 243.002 251.140 1.00 33.05 4921 PHE D O 1
ATOM 9855 N N . PHE D 2 4922 ? 315.201 241.694 252.968 1.00 31.16 4922 PHE D N 1
ATOM 9856 C CA . PHE D 2 4922 ? 313.796 241.303 253.006 1.00 31.42 4922 PHE D CA 1
ATOM 9857 C C . PHE D 2 4922 ? 312.873 242.508 253.097 1.00 32.65 4922 PHE D C 1
ATOM 9858 O O . PHE D 2 4922 ? 311.720 242.439 252.659 1.00 34.49 4922 PHE D O 1
ATOM 9866 N N . PHE D 2 4923 ? 313.345 243.617 253.666 1.00 33.44 4923 PHE D N 1
ATOM 9867 C CA . PHE D 2 4923 ? 312.531 244.829 253.630 1.00 32.34 4923 PHE D CA 1
ATOM 9868 C C . PHE D 2 4923 ? 312.701 245.545 252.294 1.00 32.89 4923 PHE D C 1
ATOM 9869 O O . PHE D 2 4923 ? 311.793 245.540 251.458 1.00 36.37 4923 PHE D O 1
ATOM 9877 N N . VAL D 2 4924 ? 313.907 246.062 252.038 1.00 30.46 4924 VAL D N 1
ATOM 9878 C CA . VAL D 2 4924 ? 314.097 247.036 250.966 1.00 29.40 4924 VAL D CA 1
ATOM 9879 C C . VAL D 2 4924 ? 313.791 246.421 249.606 1.00 31.14 4924 VAL D C 1
ATOM 9880 O O . VAL D 2 4924 ? 313.024 246.983 248.816 1.00 34.06 4924 VAL D O 1
ATOM 9884 N N . ILE D 2 4925 ? 314.377 245.260 249.308 1.00 31.52 4925 ILE D N 1
ATOM 9885 C CA . ILE D 2 4925 ? 314.289 244.743 247.948 1.00 30.93 4925 ILE D CA 1
ATOM 9886 C C . ILE D 2 4925 ? 313.115 243.789 247.757 1.00 32.13 4925 ILE D C 1
ATOM 9887 O O . ILE D 2 4925 ? 312.817 243.407 246.616 1.00 34.86 4925 ILE D O 1
ATOM 9892 N N . VAL D 2 4926 ? 312.429 243.408 248.828 1.00 31.59 4926 VAL D N 1
ATOM 9893 C CA . VAL D 2 4926 ? 311.333 242.452 248.745 1.00 31.27 4926 VAL D CA 1
ATOM 9894 C C . VAL D 2 4926 ? 309.976 243.127 248.917 1.00 32.80 4926 VAL D C 1
ATOM 9895 O O . VAL D 2 4926 ? 309.052 242.872 248.146 1.00 36.82 4926 VAL D O 1
ATOM 9899 N N . ILE D 2 4927 ? 309.825 243.995 249.921 1.00 31.30 4927 ILE D N 1
ATOM 9900 C CA . ILE D 2 4927 ? 308.513 244.555 250.223 1.00 33.09 4927 ILE D CA 1
ATOM 9901 C C . ILE D 2 4927 ? 308.377 245.945 249.619 1.00 34.12 4927 ILE D C 1
ATOM 9902 O O . ILE D 2 4927 ? 307.497 246.189 248.785 1.00 36.33 4927 ILE D O 1
ATOM 9907 N N . LEU D 2 4928 ? 309.246 246.865 250.039 1.00 32.36 4928 LEU D N 1
ATOM 9908 C CA . LEU D 2 4928 ? 309.098 248.261 249.641 1.00 32.49 4928 LEU D CA 1
ATOM 9909 C C . LEU D 2 4928 ? 309.319 248.440 248.144 1.00 33.50 4928 LEU D C 1
ATOM 9910 O O . LEU D 2 4928 ? 308.541 249.128 247.473 1.00 37.06 4928 LEU D O 1
ATOM 9915 N N . LEU D 2 4929 ? 310.374 247.825 247.600 1.00 31.58 4929 LEU D N 1
ATOM 9916 C CA . LEU D 2 4929 ? 310.647 247.954 246.171 1.00 31.70 4929 LEU D CA 1
ATOM 9917 C C . LEU D 2 4929 ? 309.520 247.354 245.341 1.00 32.32 4929 LEU D C 1
ATOM 9918 O O . LEU D 2 4929 ? 309.127 247.918 244.311 1.00 34.78 4929 LEU D O 1
ATOM 9923 N N . ALA D 2 4930 ? 308.991 246.208 245.772 1.00 31.99 4930 ALA D N 1
ATOM 9924 C CA . ALA D 2 4930 ? 307.850 245.616 245.082 1.00 32.60 4930 ALA D CA 1
ATOM 9925 C C . ALA D 2 4930 ? 306.635 246.531 245.150 1.00 34.35 4930 ALA D C 1
ATOM 9926 O O . ALA D 2 4930 ? 305.862 246.616 244.191 1.00 36.77 4930 ALA D O 1
ATOM 9928 N N . ILE D 2 4931 ? 306.450 247.223 246.277 1.00 31.88 4931 ILE D N 1
ATOM 9929 C CA . ILE D 2 4931 ? 305.329 248.153 246.399 1.00 30.33 4931 ILE D CA 1
ATOM 9930 C C . ILE D 2 4931 ? 305.480 249.311 245.418 1.00 33.17 4931 ILE D C 1
ATOM 9931 O O . ILE D 2 4931 ? 304.516 249.707 244.748 1.00 37.37 4931 ILE D O 1
ATOM 9936 N N . ILE D 2 4932 ? 306.688 249.876 245.319 1.00 31.83 4932 ILE D N 1
ATOM 9937 C CA . ILE D 2 4932 ? 306.914 250.964 244.364 1.00 32.93 4932 ILE D CA 1
ATOM 9938 C C . ILE D 2 4932 ? 306.693 250.482 242.936 1.00 34.72 4932 ILE D C 1
ATOM 9939 O O . ILE D 2 4932 ? 306.092 251.188 242.116 1.00 38.33 4932 ILE D O 1
ATOM 9944 N N . GLN D 2 4933 ? 307.182 249.284 242.610 1.00 33.85 4933 GLN D N 1
ATOM 9945 C CA . GLN D 2 4933 ? 306.969 248.747 241.268 1.00 33.72 4933 GLN D CA 1
ATOM 9946 C C . GLN D 2 4933 ? 305.484 248.551 240.983 1.00 36.11 4933 GLN D C 1
ATOM 9947 O O . GLN D 2 4933 ? 304.996 248.904 239.900 1.00 41.75 4933 GLN D O 1
ATOM 9953 N N . GLY D 2 4934 ? 304.748 248.006 241.953 1.00 34.97 4934 GLY D N 1
ATOM 9954 C CA . GLY D 2 4934 ? 303.327 247.785 241.758 1.00 36.08 4934 GLY D CA 1
ATOM 9955 C C . GLY D 2 4934 ? 302.553 249.075 241.580 1.00 38.84 4934 GLY D C 1
ATOM 9956 O O . GLY D 2 4934 ? 301.660 249.160 240.734 1.00 43.72 4934 GLY D O 1
ATOM 9957 N N . LEU D 2 4935 ? 302.908 250.109 242.347 1.00 37.66 4935 LEU D N 1
ATOM 9958 C CA . LEU D 2 4935 ? 302.200 251.383 242.265 1.00 38.60 4935 LEU D CA 1
ATOM 9959 C C . LEU D 2 4935 ? 302.193 251.958 240.853 1.00 40.37 4935 LEU D C 1
ATOM 9960 O O . LEU D 2 4935 ? 301.411 252.873 240.572 1.00 43.77 4935 LEU D O 1
ATOM 9965 N N . ILE D 2 4936 ? 303.037 251.443 239.963 1.00 38.38 4936 ILE D N 1
ATOM 9966 C CA . ILE D 2 4936 ? 303.032 251.832 238.561 1.00 39.25 4936 ILE D CA 1
ATOM 9967 C C . ILE D 2 4936 ? 302.474 250.726 237.671 1.00 41.60 4936 ILE D C 1
ATOM 9968 O O . ILE D 2 4936 ? 301.679 250.997 236.769 1.00 46.63 4936 ILE D O 1
ATOM 9973 N N . ILE D 2 4937 ? 302.873 249.472 237.916 1.00 39.58 4937 ILE D N 1
ATOM 9974 C CA . ILE D 2 4937 ? 302.422 248.372 237.062 1.00 39.88 4937 ILE D CA 1
ATOM 9975 C C . ILE D 2 4937 ? 300.918 248.239 237.280 1.00 42.28 4937 ILE D C 1
ATOM 9976 O O . ILE D 2 4937 ? 300.137 248.159 236.323 1.00 46.24 4937 ILE D O 1
ATOM 9981 N N . ASP D 2 4938 ? 300.462 248.145 238.509 1.00 41.45 4938 ASP D N 1
ATOM 9982 C CA . ASP D 2 4938 ? 298.991 248.094 238.671 1.00 43.29 4938 ASP D CA 1
ATOM 9983 C C . ASP D 2 4938 ? 298.344 249.345 238.079 1.00 44.80 4938 ASP D C 1
ATOM 9984 O O . ASP D 2 4938 ? 297.402 249.201 237.304 1.00 47.19 4938 ASP D O 1
ATOM 9989 N N . ALA D 2 4939 ? 298.815 250.534 238.418 1.00 43.68 4939 ALA D N 1
ATOM 9990 C CA . ALA D 2 4939 ? 298.200 251.682 237.758 1.00 43.64 4939 ALA D CA 1
ATOM 9991 C C . ALA D 2 4939 ? 298.000 251.614 236.247 1.00 45.53 4939 ALA D C 1
ATOM 9992 O O . ALA D 2 4939 ? 296.919 251.940 235.733 1.00 48.89 4939 ALA D O 1
ATOM 9994 N N . PHE D 2 4940 ? 299.030 251.170 235.521 1.00 43.48 4940 PHE D N 1
ATOM 9995 C CA . PHE D 2 4940 ? 298.894 250.951 234.084 1.00 42.83 4940 PHE D CA 1
ATOM 9996 C C . PHE D 2 4940 ? 297.825 249.906 233.785 1.00 45.38 4940 PHE D C 1
ATOM 9997 O O . PHE D 2 4940 ? 297.000 250.084 232.876 1.00 50.38 4940 PHE D O 1
ATOM 10005 N N . GLY D 2 4941 ? 297.827 248.807 234.543 1.00 43.67 4941 GLY D N 1
ATOM 10006 C CA . GLY D 2 4941 ? 296.830 247.770 234.334 1.00 45.74 4941 GLY D CA 1
ATOM 10007 C C . GLY D 2 4941 ? 295.416 248.254 234.589 1.00 50.13 4941 GLY D C 1
ATOM 10008 O O . GLY D 2 4941 ? 294.486 247.900 233.860 1.00 53.16 4941 GLY D O 1
ATOM 10009 N N . GLU D 2 4942 ? 295.233 249.069 235.629 1.00 49.92 4942 GLU D N 1
ATOM 10010 C CA . GLU D 2 4942 ? 293.921 249.624 235.929 1.00 49.80 4942 GLU D CA 1
ATOM 10011 C C . GLU D 2 4942 ? 293.467 250.587 234.843 1.00 51.13 4942 GLU D C 1
ATOM 10012 O O . GLU D 2 4942 ? 292.283 250.619 234.497 1.00 54.04 4942 GLU D O 1
ATOM 10018 N N . LEU D 2 4943 ? 294.387 251.389 234.301 1.00 49.52 4943 LEU D N 1
ATOM 10019 C CA . LEU D 2 4943 ? 294.018 252.260 233.187 1.00 49.46 4943 LEU D CA 1
ATOM 10020 C C . LEU D 2 4943 ? 293.568 251.445 231.978 1.00 51.35 4943 LEU D C 1
ATOM 10021 O O . LEU D 2 4943 ? 292.549 251.762 231.346 1.00 55.49 4943 LEU D O 1
ATOM 10026 N N . ARG D 2 4944 ? 294.307 250.381 231.650 1.00 48.75 4944 ARG D N 1
ATOM 10027 C CA . ARG D 2 4944 ? 293.899 249.518 230.543 1.00 51.26 4944 ARG D CA 1
ATOM 10028 C C . ARG D 2 4944 ? 292.531 248.898 230.801 1.00 55.84 4944 ARG D C 1
ATOM 10029 O O . ARG D 2 4944 ? 291.676 248.859 229.906 1.00 57.64 4944 ARG D O 1
ATOM 10037 N N . ASP D 2 4945 ? 292.312 248.402 232.021 1.00 55.16 4945 ASP D N 1
ATOM 10038 C CA . ASP D 2 4945 ? 291.029 247.801 232.361 1.00 53.66 4945 ASP D CA 1
ATOM 10039 C C . ASP D 2 4945 ? 289.900 248.814 232.272 1.00 54.12 4945 ASP D C 1
ATOM 10040 O O . ASP D 2 4945 ? 288.795 248.470 231.845 1.00 58.50 4945 ASP D O 1
ATOM 10045 N N . GLN D 2 4946 ? 290.155 250.063 232.668 1.00 52.61 4946 GLN D N 1
ATOM 10046 C CA . GLN D 2 4946 ? 289.149 251.108 232.520 1.00 54.46 4946 GLN D CA 1
ATOM 10047 C C . GLN D 2 4946 ? 288.812 251.346 231.054 1.00 56.18 4946 GLN D C 1
ATOM 10048 O O . GLN D 2 4946 ? 287.639 251.509 230.700 1.00 59.29 4946 GLN D O 1
ATOM 10054 N N . GLN D 2 4947 ? 289.827 251.376 230.185 1.00 55.43 4947 GLN D N 1
ATOM 10055 C CA . GLN D 2 4947 ? 289.551 251.568 228.761 1.00 55.47 4947 GLN D CA 1
ATOM 10056 C C . GLN D 2 4947 ? 288.711 250.424 228.196 1.00 57.41 4947 GLN D C 1
ATOM 10057 O O . GLN D 2 4947 ? 287.729 250.658 227.476 1.00 59.35 4947 GLN D O 1
ATOM 10063 N N . GLU D 2 4948 ? 289.074 249.179 228.521 1.00 57.55 4948 GLU D N 1
ATOM 10064 C CA . GLU D 2 4948 ? 288.294 248.045 228.027 1.00 58.02 4948 GLU D CA 1
ATOM 10065 C C . GLU D 2 4948 ? 286.885 248.044 228.610 1.00 58.52 4948 GLU D C 1
ATOM 10066 O O . GLU D 2 4948 ? 285.924 247.671 227.926 1.00 60.09 4948 GLU D O 1
ATOM 10072 N N . GLN D 2 4949 ? 286.741 248.449 229.874 1.00 58.53 4949 GLN D N 1
ATOM 10073 C CA . GLN D 2 4949 ? 285.419 248.525 230.484 1.00 60.12 4949 GLN D CA 1
ATOM 10074 C C . GLN D 2 4949 ? 284.555 249.571 229.794 1.00 61.53 4949 GLN D C 1
ATOM 10075 O O . GLN D 2 4949 ? 283.363 249.346 229.567 1.00 64.39 4949 GLN D O 1
ATOM 10081 N N . VAL D 2 4950 ? 285.140 250.722 229.452 1.00 60.14 4950 VAL D N 1
ATOM 10082 C CA . VAL D 2 4950 ? 284.400 251.744 228.714 1.00 60.38 4950 VAL D CA 1
ATOM 10083 C C . VAL D 2 4950 ? 283.960 251.205 227.360 1.00 59.80 4950 VAL D C 1
ATOM 10084 O O . VAL D 2 4950 ? 282.805 251.387 226.942 1.00 62.88 4950 VAL D O 1
ATOM 10088 N N . LYS D 2 4951 ? 284.871 250.529 226.654 1.00 59.44 4951 LYS D N 1
ATOM 10089 C CA . LYS D 2 4951 ? 284.531 249.969 225.349 1.00 60.73 4951 LYS D CA 1
ATOM 10090 C C . LYS D 2 4951 ? 283.384 248.970 225.461 1.00 62.65 4951 LYS D C 1
ATOM 10091 O O . LYS D 2 4951 ? 282.414 249.030 224.695 1.00 65.18 4951 LYS D O 1
ATOM 10097 N N . GLU D 2 4952 ? 283.471 248.053 226.428 1.00 63.20 4952 GLU D N 1
ATOM 10098 C CA . GLU D 2 4952 ? 282.424 247.050 226.602 1.00 63.99 4952 GLU D CA 1
ATOM 10099 C C . GLU D 2 4952 ? 281.101 247.689 227.006 1.00 64.30 4952 GLU D C 1
ATOM 10100 O O . GLU D 2 4952 ? 280.036 247.281 226.526 1.00 64.71 4952 GLU D O 1
ATOM 10106 N N . ASP D 2 4953 ? 281.147 248.691 227.889 1.00 64.09 4953 ASP D N 1
ATOM 10107 C CA . ASP D 2 4953 ? 279.925 249.345 228.341 1.00 64.06 4953 ASP D CA 1
ATOM 10108 C C . ASP D 2 4953 ? 279.219 250.043 227.188 1.00 63.82 4953 ASP D C 1
ATOM 10109 O O . ASP D 2 4953 ? 277.990 249.981 227.072 1.00 64.90 4953 ASP D O 1
ATOM 10114 N N . MET D 2 4954 ? 279.977 250.718 226.321 1.00 62.90 4954 MET D N 1
ATOM 10115 C CA . MET D 2 4954 ? 279.337 251.336 225.163 1.00 63.74 4954 MET D CA 1
ATOM 10116 C C . MET D 2 4954 ? 278.850 250.288 224.169 1.00 64.99 4954 MET D C 1
ATOM 10117 O O . MET D 2 4954 ? 277.819 250.481 223.514 1.00 66.39 4954 MET D O 1
ATOM 10122 N N . GLU D 2 4955 ? 279.573 249.173 224.041 1.00 64.20 4955 GLU D N 1
ATOM 10123 C CA . GLU D 2 4955 ? 279.170 248.153 223.079 1.00 63.21 4955 GLU D CA 1
ATOM 10124 C C . GLU D 2 4955 ? 277.922 247.403 223.528 1.00 63.65 4955 GLU D C 1
ATOM 10125 O O . GLU D 2 4955 ? 277.177 246.889 222.687 1.00 63.71 4955 GLU D O 1
ATOM 10127 N N . THR D 2 4956 ? 277.674 247.327 224.838 1.00 62.24 4956 THR D N 1
ATOM 10128 C CA . THR D 2 4956 ? 276.574 246.528 225.369 1.00 59.76 4956 THR D CA 1
ATOM 10129 C C . THR D 2 4956 ? 275.541 247.365 226.118 1.00 57.89 4956 THR D C 1
ATOM 10130 O O . THR D 2 4956 ? 274.812 246.828 226.959 1.00 57.52 4956 THR D O 1
ATOM 10134 N N . LYS D 2 4957 ? 275.453 248.664 225.836 1.00 58.17 4957 LYS D N 1
ATOM 10135 C CA . LYS D 2 4957 ? 274.470 249.511 226.502 1.00 55.63 4957 LYS D CA 1
ATOM 10136 C C . LYS D 2 4957 ? 274.236 250.760 225.667 1.00 57.06 4957 LYS D C 1
ATOM 10137 O O . LYS D 2 4957 ? 275.194 251.389 225.209 1.00 62.32 4957 LYS D O 1
ATOM 10143 N N . CYS D 2 4958 ? 272.966 251.109 225.470 1.00 54.01 4958 CYS D N 1
ATOM 10144 C CA . CYS D 2 4958 ? 272.626 252.332 224.755 1.00 55.52 4958 CYS D CA 1
ATOM 10145 C C . CYS D 2 4958 ? 273.039 253.553 225.567 1.00 57.22 4958 CYS D C 1
ATOM 10146 O O . CYS D 2 4958 ? 272.913 253.577 226.794 1.00 59.15 4958 CYS D O 1
ATOM 10149 N N . PHE D 2 4959 ? 273.547 254.573 224.873 1.00 58.66 4959 PHE D N 1
ATOM 10150 C CA . PHE D 2 4959 ? 274.030 255.765 225.562 1.00 59.00 4959 PHE D CA 1
ATOM 10151 C C . PHE D 2 4959 ? 272.875 256.608 226.093 1.00 56.88 4959 PHE D C 1
ATOM 10152 O O . PHE D 2 4959 ? 272.913 257.082 227.234 1.00 56.89 4959 PHE D O 1
ATOM 10160 N N . ILE D 2 4960 ? 271.839 256.809 225.276 1.00 55.62 4960 ILE D N 1
ATOM 10161 C CA . ILE D 2 4960 ? 270.741 257.690 225.667 1.00 54.02 4960 ILE D CA 1
ATOM 10162 C C . ILE D 2 4960 ? 269.940 257.077 226.810 1.00 55.88 4960 ILE D C 1
ATOM 10163 O O . ILE D 2 4960 ? 269.639 257.744 227.807 1.00 57.87 4960 ILE D O 1
ATOM 10168 N N . CYS D 2 4961 ? 269.591 255.799 226.689 1.00 56.10 4961 CYS D N 1
ATOM 10169 C CA . CYS D 2 4961 ? 268.772 255.109 227.675 1.00 52.13 4961 CYS D CA 1
ATOM 10170 C C . CYS D 2 4961 ? 269.544 253.934 228.257 1.00 53.53 4961 CYS D C 1
ATOM 10171 O O . CYS D 2 4961 ? 270.272 253.241 227.540 1.00 57.24 4961 CYS D O 1
ATOM 10174 N N . GLY D 2 4962 ? 269.370 253.707 229.559 1.00 52.42 4962 GLY D N 1
ATOM 10175 C CA . GLY D 2 4962 ? 270.067 252.634 230.248 1.00 54.16 4962 GLY D CA 1
ATOM 10176 C C . GLY D 2 4962 ? 269.620 251.236 229.870 1.00 55.03 4962 GLY D C 1
ATOM 10177 O O . GLY D 2 4962 ? 270.037 250.277 230.528 1.00 56.63 4962 GLY D O 1
ATOM 10178 N N . ILE D 2 4963 ? 268.783 251.099 228.839 1.00 53.58 4963 ILE D N 1
ATOM 10179 C CA . ILE D 2 4963 ? 268.332 249.783 228.405 1.00 52.67 4963 ILE D CA 1
ATOM 10180 C C . ILE D 2 4963 ? 269.520 248.984 227.894 1.00 53.00 4963 ILE D C 1
ATOM 10181 O O . ILE D 2 4963 ? 270.313 249.472 227.082 1.00 54.93 4963 ILE D O 1
ATOM 10186 N N . GLY D 2 4964 ? 269.644 247.746 228.370 1.00 52.41 4964 GLY D N 1
ATOM 10187 C CA . GLY D 2 4964 ? 270.732 246.884 227.969 1.00 52.51 4964 GLY D CA 1
ATOM 10188 C C . GLY D 2 4964 ? 270.512 246.263 226.603 1.00 55.02 4964 GLY D C 1
ATOM 10189 O O . GLY D 2 4964 ? 269.500 246.474 225.935 1.00 57.06 4964 GLY D O 1
ATOM 10190 N N . SER D 2 4965 ? 271.502 245.472 226.183 1.00 55.42 4965 SER D N 1
ATOM 10191 C CA . SER D 2 4965 ? 271.431 244.832 224.873 1.00 56.08 4965 SER D CA 1
ATOM 10192 C C . SER D 2 4965 ? 270.431 243.684 224.857 1.00 58.49 4965 SER D C 1
ATOM 10193 O O . SER D 2 4965 ? 270.070 243.192 223.782 1.00 58.90 4965 SER D O 1
ATOM 10196 N N . ASP D 2 4966 ? 269.977 243.239 226.031 1.00 58.45 4966 ASP D N 1
ATOM 10197 C CA . ASP D 2 4966 ? 269.032 242.127 226.090 1.00 58.59 4966 ASP D CA 1
ATOM 10198 C C . ASP D 2 4966 ? 267.678 242.525 225.513 1.00 59.74 4966 ASP D C 1
ATOM 10199 O O . ASP D 2 4966 ? 267.203 241.927 224.540 1.00 60.18 4966 ASP D O 1
ATOM 10201 N N . TYR D 2 4967 ? 267.038 243.535 226.106 1.00 58.92 4967 TYR D N 1
ATOM 10202 C CA . TYR D 2 4967 ? 265.733 243.972 225.619 1.00 58.94 4967 TYR D CA 1
ATOM 10203 C C . TYR D 2 4967 ? 265.855 244.611 224.239 1.00 61.91 4967 TYR D C 1
ATOM 10204 O O . TYR D 2 4967 ? 265.031 244.353 223.353 1.00 63.36 4967 TYR D O 1
ATOM 10213 N N . PHE D 2 4968 ? 266.892 245.424 224.029 1.00 62.05 4968 PHE D N 1
ATOM 10214 C CA . PHE D 2 4968 ? 267.059 246.143 222.771 1.00 63.05 4968 PHE D CA 1
ATOM 10215 C C . PHE D 2 4968 ? 267.314 245.221 221.585 1.00 63.61 4968 PHE D C 1
ATOM 10216 O O . PHE D 2 4968 ? 267.144 245.655 220.441 1.00 64.55 4968 PHE D O 1
ATOM 10224 N N . ASP D 2 4969 ? 267.709 243.974 221.822 1.00 61.99 4969 ASP D N 1
ATOM 10225 C CA . ASP D 2 4969 ? 267.953 243.029 220.738 1.00 61.12 4969 ASP D CA 1
ATOM 10226 C C . ASP D 2 4969 ? 266.652 242.649 220.038 1.00 61.46 4969 ASP D C 1
ATOM 10227 O O . ASP D 2 4969 ? 266.124 241.555 220.240 1.00 62.27 4969 ASP D O 1
ATOM 10229 N N . PRO E 2 4208 ? 287.676 210.237 214.780 1.00 59.50 4208 PRO J N 1
ATOM 10230 C CA . PRO E 2 4208 ? 288.775 210.632 213.902 1.00 58.60 4208 PRO J CA 1
ATOM 10231 C C . PRO E 2 4208 ? 288.854 212.141 213.686 1.00 57.83 4208 PRO J C 1
ATOM 10232 O O . PRO E 2 4208 ? 288.871 212.902 214.653 1.00 58.71 4208 PRO J O 1
ATOM 10236 N N . GLN E 2 4209 ? 288.901 212.562 212.420 1.00 58.63 4209 GLN J N 1
ATOM 10237 C CA . GLN E 2 4209 ? 289.014 213.982 212.111 1.00 60.86 4209 GLN J CA 1
ATOM 10238 C C . GLN E 2 4209 ? 287.710 214.738 212.339 1.00 61.30 4209 GLN J C 1
ATOM 10239 O O . GLN E 2 4209 ? 287.748 215.950 212.580 1.00 62.78 4209 GLN J O 1
ATOM 10245 N N . VAL E 2 4210 ? 286.564 214.057 212.271 1.00 60.05 4210 VAL J N 1
ATOM 10246 C CA . VAL E 2 4210 ? 285.288 214.748 212.437 1.00 59.73 4210 VAL J CA 1
ATOM 10247 C C . VAL E 2 4210 ? 285.123 215.239 213.873 1.00 60.60 4210 VAL J C 1
ATOM 10248 O O . VAL E 2 4210 ? 284.587 216.328 214.109 1.00 62.58 4210 VAL J O 1
ATOM 10252 N N . LYS E 2 4211 ? 285.596 214.461 214.852 1.00 60.06 4211 LYS J N 1
ATOM 10253 C CA . LYS E 2 4211 ? 285.524 214.902 216.242 1.00 60.03 4211 LYS J CA 1
ATOM 10254 C C . LYS E 2 4211 ? 286.403 216.123 216.480 1.00 61.50 4211 LYS J C 1
ATOM 10255 O O . LYS E 2 4211 ? 285.994 217.066 217.172 1.00 62.66 4211 LYS J O 1
ATOM 10257 N N . GLU E 2 4212 ? 287.618 216.119 215.925 1.00 60.76 4212 GLU J N 1
ATOM 10258 C CA . GLU E 2 4212 ? 288.496 217.276 216.054 1.00 62.66 4212 GLU J CA 1
ATOM 10259 C C . GLU E 2 4212 ? 287.886 218.501 215.388 1.00 62.94 4212 GLU J C 1
ATOM 10260 O O . GLU E 2 4212 ? 287.951 219.611 215.932 1.00 63.64 4212 GLU J O 1
ATOM 10266 N N . SER E 2 4213 ? 287.284 218.316 214.211 1.00 61.70 4213 SER J N 1
ATOM 10267 C CA . SER E 2 4213 ? 286.623 219.427 213.536 1.00 61.54 4213 SER J CA 1
ATOM 10268 C C . SER E 2 4213 ? 285.478 219.976 214.376 1.00 61.40 4213 SER J C 1
ATOM 10269 O O . SER E 2 4213 ? 285.306 221.196 214.480 1.00 62.00 4213 SER J O 1
ATOM 10272 N N . LYS E 2 4214 ? 284.684 219.091 214.983 1.00 59.86 4214 LYS J N 1
ATOM 10273 C CA . LYS E 2 4214 ? 283.570 219.538 215.814 1.00 59.37 4214 LYS J CA 1
ATOM 10274 C C . LYS E 2 4214 ? 284.066 220.318 217.025 1.00 60.34 4214 LYS J C 1
ATOM 10275 O O . LYS E 2 4214 ? 283.531 221.386 217.353 1.00 61.69 4214 LYS J O 1
ATOM 10281 N N . ARG E 2 4215 ? 285.101 219.805 217.696 1.00 61.81 4215 ARG J N 1
ATOM 10282 C CA . ARG E 2 4215 ? 285.632 220.505 218.862 1.00 63.49 4215 ARG J CA 1
ATOM 10283 C C . ARG E 2 4215 ? 286.201 221.865 218.480 1.00 63.55 4215 ARG J C 1
ATOM 10284 O O . ARG E 2 4215 ? 285.980 222.856 219.186 1.00 65.09 4215 ARG J O 1
ATOM 10292 N N . GLN E 2 4216 ? 286.929 221.940 217.363 1.00 63.67 4216 GLN J N 1
ATOM 10293 C CA . GLN E 2 4216 ? 287.475 223.221 216.927 1.00 64.08 4216 GLN J CA 1
ATOM 10294 C C . GLN E 2 4216 ? 286.360 224.202 216.582 1.00 63.98 4216 GLN J C 1
ATOM 10295 O O . GLN E 2 4216 ? 286.408 225.380 216.964 1.00 64.31 4216 GLN J O 1
ATOM 10301 N N . PHE E 2 4217 ? 285.343 223.731 215.857 1.00 62.24 4217 PHE J N 1
ATOM 10302 C CA . PHE E 2 4217 ? 284.233 224.600 215.489 1.00 61.01 4217 PHE J CA 1
ATOM 10303 C C . PHE E 2 4217 ? 283.558 225.156 216.729 1.00 60.77 4217 PHE J C 1
ATOM 10304 O O . PHE E 2 4217 ? 283.250 226.349 216.797 1.00 62.53 4217 PHE J O 1
ATOM 10312 N N . ILE E 2 4218 ? 283.324 224.301 217.726 1.00 60.29 4218 ILE J N 1
ATOM 10313 C CA . ILE E 2 4218 ? 282.733 224.774 218.973 1.00 60.99 4218 ILE J CA 1
ATOM 10314 C C . ILE E 2 4218 ? 283.652 225.787 219.643 1.00 61.99 4218 ILE J C 1
ATOM 10315 O O . ILE E 2 4218 ? 283.197 226.816 220.161 1.00 63.92 4218 ILE J O 1
ATOM 10320 N N . PHE E 2 4219 ? 284.963 225.528 219.620 1.00 62.74 4219 PHE J N 1
ATOM 10321 C CA . PHE E 2 4219 ? 285.912 226.429 220.263 1.00 64.57 4219 PHE J CA 1
ATOM 10322 C C . PHE E 2 4219 ? 285.786 227.842 219.703 1.00 65.81 4219 PHE J C 1
ATOM 10323 O O . PHE E 2 4219 ? 285.557 228.796 220.455 1.00 65.39 4219 PHE J O 1
ATOM 10331 N N . ASP E 2 4220 ? 285.889 227.994 218.378 1.00 65.67 4220 ASP J N 1
ATOM 10332 C CA . ASP E 2 4220 ? 285.763 229.346 217.824 1.00 65.53 4220 ASP J CA 1
ATOM 10333 C C . ASP E 2 4220 ? 284.338 229.887 217.931 1.00 64.01 4220 ASP J C 1
ATOM 10334 O O . ASP E 2 4220 ? 284.150 231.083 218.178 1.00 67.47 4220 ASP J O 1
ATOM 10339 N N . VAL E 2 4221 ? 283.319 229.039 217.760 1.00 62.36 4221 VAL J N 1
ATOM 10340 C CA . VAL E 2 4221 ? 281.951 229.544 217.753 1.00 61.88 4221 VAL J CA 1
ATOM 10341 C C . VAL E 2 4221 ? 281.512 230.026 219.130 1.00 61.91 4221 VAL J C 1
ATOM 10342 O O . VAL E 2 4221 ? 280.563 230.813 219.228 1.00 61.50 4221 VAL J O 1
ATOM 10346 N N . VAL E 2 4222 ? 282.166 229.581 220.200 1.00 63.70 4222 VAL J N 1
ATOM 10347 C CA . VAL E 2 4222 ? 281.867 230.135 221.519 1.00 63.98 4222 VAL J CA 1
ATOM 10348 C C . VAL E 2 4222 ? 282.881 231.198 221.927 1.00 64.78 4222 VAL J C 1
ATOM 10349 O O . VAL E 2 4222 ? 282.551 232.113 222.685 1.00 65.05 4222 VAL J O 1
ATOM 10353 N N . ASN E 2 4223 ? 284.124 231.118 221.443 1.00 64.39 4223 ASN J N 1
ATOM 10354 C CA . ASN E 2 4223 ? 285.120 232.115 221.825 1.00 65.47 4223 ASN J CA 1
ATOM 10355 C C . ASN E 2 4223 ? 284.865 233.450 221.135 1.00 64.89 4223 ASN J C 1
ATOM 10356 O O . ASN E 2 4223 ? 284.931 234.510 221.769 1.00 64.11 4223 ASN J O 1
ATOM 10361 N N . GLU E 2 4224 ? 284.570 233.422 219.831 1.00 65.59 4224 GLU J N 1
ATOM 10362 C CA . GLU E 2 4224 ? 284.412 234.645 219.050 1.00 65.92 4224 GLU J CA 1
ATOM 10363 C C . GLU E 2 4224 ? 283.149 234.626 218.196 1.00 65.45 4224 GLU J C 1
ATOM 10364 O O . GLU E 2 4224 ? 283.011 235.453 217.288 1.00 67.41 4224 GLU J O 1
ATOM 10370 N N . GLY E 2 4225 ? 282.224 233.710 218.465 1.00 63.81 4225 GLY J N 1
ATOM 10371 C CA . GLY E 2 4225 ? 281.014 233.617 217.673 1.00 62.63 4225 GLY J CA 1
ATOM 10372 C C . GLY E 2 4225 ? 279.777 234.104 218.396 1.00 60.89 4225 GLY J C 1
ATOM 10373 O O . GLY E 2 4225 ? 279.414 233.574 219.450 1.00 61.34 4225 GLY J O 1
ATOM 10374 N N . GLY E 2 4226 ? 279.117 235.119 217.835 1.00 60.16 4226 GLY J N 1
ATOM 10375 C CA . GLY E 2 4226 ? 277.904 235.637 218.426 1.00 59.68 4226 GLY J CA 1
ATOM 10376 C C . GLY E 2 4226 ? 276.705 234.742 218.177 1.00 61.27 4226 GLY J C 1
ATOM 10377 O O . GLY E 2 4226 ? 276.715 233.855 217.325 1.00 62.30 4226 GLY J O 1
ATOM 10378 N N . GLU E 2 4227 ? 275.645 234.993 218.949 1.00 60.23 4227 GLU J N 1
ATOM 10379 C CA . GLU E 2 4227 ? 274.431 234.195 218.827 1.00 60.11 4227 GLU J CA 1
ATOM 10380 C C . GLU E 2 4227 ? 273.643 234.518 217.564 1.00 60.60 4227 GLU J C 1
ATOM 10381 O O . GLU E 2 4227 ? 272.808 233.708 217.147 1.00 62.29 4227 GLU J O 1
ATOM 10383 N N . ALA E 2 4228 ? 273.882 235.679 216.950 1.00 60.24 4228 ALA J N 1
ATOM 10384 C CA . ALA E 2 4228 ? 273.141 236.051 215.749 1.00 60.88 4228 ALA J CA 1
ATOM 10385 C C . ALA E 2 4228 ? 273.521 235.167 214.568 1.00 60.58 4228 ALA J C 1
ATOM 10386 O O . ALA E 2 4228 ? 272.649 234.668 213.846 1.00 61.68 4228 ALA J O 1
ATOM 10388 N N . GLU E 2 4229 ? 274.819 234.961 214.354 1.00 57.95 4229 GLU J N 1
ATOM 10389 C CA . GLU E 2 4229 ? 275.313 234.153 213.248 1.00 56.51 4229 GLU J CA 1
ATOM 10390 C C . GLU E 2 4229 ? 275.728 232.752 213.681 1.00 55.98 4229 GLU J C 1
ATOM 10391 O O . GLU E 2 4229 ? 276.343 232.026 212.891 1.00 56.51 4229 GLU J O 1
ATOM 10393 N N . LYS E 2 4230 ? 275.415 232.362 214.920 1.00 55.48 4230 LYS J N 1
ATOM 10394 C CA . LYS E 2 4230 ? 275.781 231.032 215.393 1.00 55.25 4230 LYS J CA 1
ATOM 10395 C C . LYS E 2 4230 ? 275.081 229.948 214.584 1.00 54.51 4230 LYS J C 1
ATOM 10396 O O . LYS E 2 4230 ? 275.685 228.922 214.255 1.00 55.98 4230 LYS J O 1
ATOM 10402 N N . MET E 2 4231 ? 273.805 230.160 214.250 1.00 53.75 4231 MET J N 1
ATOM 10403 C CA . MET E 2 4231 ? 273.083 229.190 213.434 1.00 53.25 4231 MET J CA 1
ATOM 10404 C C . MET E 2 4231 ? 273.678 229.070 212.035 1.00 52.24 4231 MET J C 1
ATOM 10405 O O . MET E 2 4231 ? 273.788 227.958 211.506 1.00 53.02 4231 MET J O 1
ATOM 10410 N N . GLU E 2 4232 ? 274.066 230.191 211.423 1.00 50.52 4232 GLU J N 1
ATOM 10411 C CA . GLU E 2 4232 ? 274.691 230.127 210.105 1.00 49.32 4232 GLU J CA 1
ATOM 10412 C C . GLU E 2 4232 ? 276.038 229.414 210.162 1.00 49.39 4232 GLU J C 1
ATOM 10413 O O . GLU E 2 4232 ? 276.364 228.618 209.272 1.00 49.29 4232 GLU J O 1
ATOM 10415 N N . LEU E 2 4233 ? 276.835 229.684 211.201 1.00 49.49 4233 LEU J N 1
ATOM 10416 C CA . LEU E 2 4233 ? 278.105 228.977 211.354 1.00 49.24 4233 LEU J CA 1
ATOM 10417 C C . LEU E 2 4233 ? 277.883 227.485 211.573 1.00 49.56 4233 LEU J C 1
ATOM 10418 O O . LEU E 2 4233 ? 278.641 226.655 211.057 1.00 50.13 4233 LEU J O 1
ATOM 10423 N N . PHE E 2 4234 ? 276.847 227.124 212.333 1.00 48.99 4234 PHE J N 1
ATOM 10424 C CA . PHE E 2 4234 ? 276.525 225.715 212.525 1.00 47.25 4234 PHE J CA 1
ATOM 10425 C C . PHE E 2 4234 ? 276.119 225.060 211.211 1.00 46.16 4234 PHE J C 1
ATOM 10426 O O . PHE E 2 4234 ? 276.513 223.924 210.929 1.00 48.76 4234 PHE J O 1
ATOM 10434 N N . VAL E 2 4235 ? 275.328 225.763 210.396 1.00 45.47 4235 VAL J N 1
ATOM 10435 C CA . VAL E 2 4235 ? 274.939 225.227 209.095 1.00 44.84 4235 VAL J CA 1
ATOM 10436 C C . VAL E 2 4235 ? 276.163 225.032 208.207 1.00 45.75 4235 VAL J C 1
ATOM 10437 O O . VAL E 2 4235 ? 276.284 224.012 207.515 1.00 48.86 4235 VAL J O 1
ATOM 10441 N N . SER E 2 4236 ? 277.090 225.994 208.214 1.00 45.80 4236 SER J N 1
ATOM 10442 C CA . SER E 2 4236 ? 278.329 225.833 207.458 1.00 45.48 4236 SER J CA 1
ATOM 10443 C C . SER E 2 4236 ? 279.127 224.634 207.956 1.00 45.12 4236 SER J C 1
ATOM 10444 O O . SER E 2 4236 ? 279.727 223.901 207.159 1.00 45.18 4236 SER J O 1
ATOM 10447 N N . PHE E 2 4237 ? 279.153 224.423 209.273 1.00 45.48 4237 PHE J N 1
ATOM 10448 C CA . PHE E 2 4237 ? 279.843 223.258 209.810 1.00 43.78 4237 PHE J CA 1
ATOM 10449 C C . PHE E 2 4237 ? 279.193 221.950 209.380 1.00 43.13 4237 PHE J C 1
ATOM 10450 O O . PHE E 2 4237 ? 279.914 221.000 209.068 1.00 44.82 4237 PHE J O 1
ATOM 10458 N N . CYS E 2 4238 ? 277.864 221.859 209.385 1.00 41.59 4238 CYS J N 1
ATOM 10459 C CA . CYS E 2 4238 ? 277.212 220.659 208.869 1.00 39.99 4238 CYS J CA 1
ATOM 10460 C C . CYS E 2 4238 ? 277.409 220.480 207.372 1.00 40.67 4238 CYS J C 1
ATOM 10461 O O . CYS E 2 4238 ? 277.377 219.342 206.892 1.00 44.35 4238 CYS J O 1
ATOM 10464 N N . GLU E 2 4239 ? 277.598 221.566 206.625 1.00 39.42 4239 GLU J N 1
ATOM 10465 C CA . GLU E 2 4239 ? 277.971 221.454 205.221 1.00 40.82 4239 GLU J CA 1
ATOM 10466 C C . GLU E 2 4239 ? 279.380 220.894 205.050 1.00 42.67 4239 GLU J C 1
ATOM 10467 O O . GLU E 2 4239 ? 279.617 220.076 204.154 1.00 42.68 4239 GLU J O 1
ATOM 10473 N N . ASP E 2 4240 ? 280.321 221.323 205.896 1.00 42.79 4240 ASP J N 1
ATOM 10474 C CA . ASP E 2 4240 ? 281.656 220.723 205.898 1.00 38.93 4240 ASP J CA 1
ATOM 10475 C C . ASP E 2 4240 ? 281.604 219.256 206.306 1.00 38.52 4240 ASP J C 1
ATOM 10476 O O . ASP E 2 4240 ? 282.314 218.415 205.740 1.00 40.77 4240 ASP J O 1
ATOM 10481 N N . THR E 2 4241 ? 280.782 218.939 207.308 1.00 38.05 4241 THR J N 1
ATOM 10482 C CA . THR E 2 4241 ? 280.775 217.602 207.886 1.00 37.41 4241 THR J CA 1
ATOM 10483 C C . THR E 2 4241 ? 280.343 216.554 206.874 1.00 36.91 4241 THR J C 1
ATOM 10484 O O . THR E 2 4241 ? 280.917 215.462 206.837 1.00 39.49 4241 THR J O 1
ATOM 10488 N N . ILE E 2 4242 ? 279.344 216.863 206.044 1.00 34.51 4242 ILE J N 1
ATOM 10489 C CA . ILE E 2 4242 ? 278.914 215.904 205.032 1.00 35.74 4242 ILE J CA 1
ATOM 10490 C C . ILE E 2 4242 ? 280.049 215.599 204.063 1.00 35.71 4242 ILE J C 1
ATOM 10491 O O . ILE E 2 4242 ? 280.276 214.435 203.712 1.00 37.73 4242 ILE J O 1
ATOM 10496 N N . PHE E 2 4243 ? 280.785 216.624 203.627 1.00 36.30 4243 PHE J N 1
ATOM 10497 C CA . PHE E 2 4243 ? 281.931 216.395 202.754 1.00 36.65 4243 PHE J CA 1
ATOM 10498 C C . PHE E 2 4243 ? 283.003 215.569 203.456 1.00 34.19 4243 PHE J C 1
ATOM 10499 O O . PHE E 2 4243 ? 283.653 214.723 202.830 1.00 33.79 4243 PHE J O 1
ATOM 10507 N N . GLU E 2 4244 ? 283.204 215.805 204.755 1.00 34.58 4244 GLU J N 1
ATOM 10508 C CA . GLU E 2 4244 ? 284.164 214.998 205.506 1.00 32.63 4244 GLU J CA 1
ATOM 10509 C C . GLU E 2 4244 ? 283.743 213.532 205.549 1.00 31.22 4244 GLU J C 1
ATOM 10510 O O . GLU E 2 4244 ? 284.581 212.635 205.404 1.00 32.10 4244 GLU J O 1
ATOM 10516 N N . MET E 2 4245 ? 282.449 213.268 205.759 1.00 31.22 4245 MET J N 1
ATOM 10517 C CA . MET E 2 4245 ? 281.975 211.885 205.737 1.00 29.61 4245 MET J CA 1
ATOM 10518 C C . MET E 2 4245 ? 282.120 211.258 204.356 1.00 29.28 4245 MET J C 1
ATOM 10519 O O . MET E 2 4245 ? 282.456 210.074 204.255 1.00 30.96 4245 MET J O 1
ATOM 10524 N N . GLN E 2 4246 ? 281.861 212.018 203.288 1.00 30.20 4246 GLN J N 1
ATOM 10525 C CA . GLN E 2 4246 ? 282.097 211.478 201.950 1.00 29.81 4246 GLN J CA 1
ATOM 10526 C C . GLN E 2 4246 ? 283.567 211.143 201.733 1.00 29.42 4246 GLN J C 1
ATOM 10527 O O . GLN E 2 4246 ? 283.882 210.100 201.150 1.00 28.87 4246 GLN J O 1
ATOM 10533 N N . ILE E 2 4247 ? 284.475 212.002 202.199 1.00 29.18 4247 ILE J N 1
ATOM 10534 C CA . ILE E 2 4247 ? 285.903 211.721 202.070 1.00 26.22 4247 ILE J CA 1
ATOM 10535 C C . ILE E 2 4247 ? 286.270 210.463 202.852 1.00 26.15 4247 ILE J C 1
ATOM 10536 O O . ILE E 2 4247 ? 287.005 209.597 202.360 1.00 26.48 4247 ILE J O 1
ATOM 10541 N N . ALA E 2 4248 ? 285.755 210.342 204.078 1.00 27.46 4248 ALA J N 1
ATOM 10542 C CA . ALA E 2 4248 ? 286.056 209.177 204.905 1.00 24.38 4248 ALA J CA 1
ATOM 10543 C C . ALA E 2 4248 ? 285.528 207.898 204.267 1.00 22.21 4248 ALA J C 1
ATOM 10544 O O . ALA E 2 4248 ? 286.194 206.857 204.292 1.00 23.27 4248 ALA J O 1
ATOM 10546 N N . ALA E 2 4249 ? 284.323 207.955 203.696 1.00 23.18 4249 ALA J N 1
ATOM 10547 C CA . ALA E 2 4249 ? 283.780 206.797 202.996 1.00 22.60 4249 ALA J CA 1
ATOM 10548 C C . ALA E 2 4249 ? 284.605 206.454 201.764 1.00 22.82 4249 ALA J C 1
ATOM 10549 O O . ALA E 2 4249 ? 284.799 205.272 201.457 1.00 24.03 4249 ALA J O 1
ATOM 10551 N N . GLN E 2 4250 ? 285.086 207.468 201.041 1.00 24.19 4250 GLN J N 1
ATOM 10552 C CA . GLN E 2 4250 ? 285.917 207.218 199.869 1.00 25.18 4250 GLN J CA 1
ATOM 10553 C C . GLN E 2 4250 ? 287.221 206.530 200.256 1.00 26.23 4250 GLN J C 1
ATOM 10554 O O . GLN E 2 4250 ? 287.663 205.590 199.586 1.00 26.09 4250 GLN J O 1
ATOM 10560 N N . ILE E 2 4251 ? 287.854 206.985 201.341 1.00 27.92 4251 ILE J N 1
ATOM 10561 C CA . ILE E 2 4251 ? 289.105 206.366 201.765 1.00 24.43 4251 ILE J CA 1
ATOM 10562 C C . ILE E 2 4251 ? 288.869 205.038 202.474 1.00 23.19 4251 ILE J C 1
ATOM 10563 O O . ILE E 2 4251 ? 289.789 204.216 202.559 1.00 26.14 4251 ILE J O 1
ATOM 10568 N N . SER E 2 4252 ? 287.664 204.802 202.986 1.00 24.12 4252 SER J N 1
ATOM 10569 C CA . SER E 2 4252 ? 287.363 203.535 203.633 1.00 22.59 4252 SER J CA 1
ATOM 10570 C C . SER E 2 4252 ? 287.181 202.430 202.595 1.00 22.77 4252 SER J C 1
ATOM 10571 O O . SER E 2 4252 ? 286.878 202.679 201.425 1.00 25.98 4252 SER J O 1
ATOM 10574 N N . GLU E 2 4253 ? 287.372 201.193 203.042 1.00 22.13 4253 GLU J N 1
ATOM 10575 C CA . GLU E 2 4253 ? 287.229 200.032 202.172 1.00 22.43 4253 GLU J CA 1
ATOM 10576 C C . GLU E 2 4253 ? 285.774 199.824 201.766 1.00 22.59 4253 GLU J C 1
ATOM 10577 O O . GLU E 2 4253 ? 285.393 200.095 200.627 1.00 22.75 4253 GLU J O 1
ATOM 10579 N N . THR E 2 4323 ? 327.040 209.395 235.327 1.00 55.00 4323 THR J N 1
ATOM 10580 C CA . THR E 2 4323 ? 327.363 209.811 233.968 1.00 54.47 4323 THR J CA 1
ATOM 10581 C C . THR E 2 4323 ? 326.211 210.592 233.346 1.00 52.49 4323 THR J C 1
ATOM 10582 O O . THR E 2 4323 ? 325.063 210.471 233.774 1.00 52.61 4323 THR J O 1
ATOM 10586 N N . ALA E 2 4324 ? 326.527 211.399 232.330 1.00 52.95 4324 ALA J N 1
ATOM 10587 C CA . ALA E 2 4324 ? 325.496 212.194 231.672 1.00 53.77 4324 ALA J CA 1
ATOM 10588 C C . ALA E 2 4324 ? 324.610 211.340 230.775 1.00 53.18 4324 ALA J C 1
ATOM 10589 O O . ALA E 2 4324 ? 323.460 211.712 230.511 1.00 52.72 4324 ALA J O 1
ATOM 10591 N N . ARG E 2 4325 ? 325.120 210.201 230.301 1.00 53.08 4325 ARG J N 1
ATOM 10592 C CA . ARG E 2 4325 ? 324.356 209.366 229.378 1.00 53.62 4325 ARG J CA 1
ATOM 10593 C C . ARG E 2 4325 ? 323.082 208.839 230.027 1.00 55.41 4325 ARG J C 1
ATOM 10594 O O . ARG E 2 4325 ? 321.989 208.959 229.461 1.00 54.59 4325 ARG J O 1
ATOM 10602 N N . GLU E 2 4326 ? 323.202 208.250 231.219 1.00 54.57 4326 GLU J N 1
ATOM 10603 C CA . GLU E 2 4326 ? 322.038 207.658 231.874 1.00 52.65 4326 GLU J CA 1
ATOM 10604 C C . GLU E 2 4326 ? 321.018 208.721 232.265 1.00 53.55 4326 GLU J C 1
ATOM 10605 O O . GLU E 2 4326 ? 319.809 208.532 232.074 1.00 56.28 4326 GLU J O 1
ATOM 10607 N N . ALA E 2 4327 ? 321.484 209.842 232.820 1.00 51.24 4327 ALA J N 1
ATOM 10608 C CA . ALA E 2 4327 ? 320.569 210.910 233.209 1.00 52.80 4327 ALA J CA 1
ATOM 10609 C C . ALA E 2 4327 ? 319.856 211.494 231.997 1.00 54.05 4327 ALA J C 1
ATOM 10610 O O . ALA E 2 4327 ? 318.646 211.750 232.042 1.00 54.84 4327 ALA J O 1
ATOM 10612 N N . ALA E 2 4328 ? 320.589 211.712 230.902 1.00 53.42 4328 ALA J N 1
ATOM 10613 C CA . ALA E 2 4328 ? 319.969 212.228 229.688 1.00 52.68 4328 ALA J CA 1
ATOM 10614 C C . ALA E 2 4328 ? 318.959 211.242 229.120 1.00 51.91 4328 ALA J C 1
ATOM 10615 O O . ALA E 2 4328 ? 317.884 211.644 228.663 1.00 52.91 4328 ALA J O 1
ATOM 10617 N N . THR E 2 4329 ? 319.286 209.946 229.136 1.00 50.79 4329 THR J N 1
ATOM 10618 C CA . THR E 2 4329 ? 318.345 208.941 228.656 1.00 51.32 4329 THR J CA 1
ATOM 10619 C C . THR E 2 4329 ? 317.072 208.939 229.491 1.00 52.30 4329 THR J C 1
ATOM 10620 O O . THR E 2 4329 ? 315.963 208.901 228.945 1.00 55.67 4329 THR J O 1
ATOM 10624 N N . ALA E 2 4330 ? 317.211 208.994 230.818 1.00 50.50 4330 ALA J N 1
ATOM 10625 C CA . ALA E 2 4330 ? 316.036 209.012 231.684 1.00 51.45 4330 ALA J CA 1
ATOM 10626 C C . ALA E 2 4330 ? 315.193 210.261 231.455 1.00 52.12 4330 ALA J C 1
ATOM 10627 O O . ALA E 2 4330 ? 313.960 210.179 231.374 1.00 53.32 4330 ALA J O 1
ATOM 10629 N N . LEU E 2 4331 ? 315.838 211.426 231.345 1.00 52.48 4331 LEU J N 1
ATOM 10630 C CA . LEU E 2 4331 ? 315.100 212.667 231.133 1.00 52.93 4331 LEU J CA 1
ATOM 10631 C C . LEU E 2 4331 ? 314.381 212.658 229.789 1.00 53.60 4331 LEU J C 1
ATOM 10632 O O . LEU E 2 4331 ? 313.221 213.077 229.692 1.00 54.79 4331 LEU J O 1
ATOM 10637 N N . ALA E 2 4332 ? 315.055 212.183 228.738 1.00 53.29 4332 ALA J N 1
ATOM 10638 C CA . ALA E 2 4332 ? 314.428 212.109 227.424 1.00 52.01 4332 ALA J CA 1
ATOM 10639 C C . ALA E 2 4332 ? 313.259 211.134 227.425 1.00 52.63 4332 ALA J C 1
ATOM 10640 O O . ALA E 2 4332 ? 312.215 211.412 226.825 1.00 54.17 4332 ALA J O 1
ATOM 10642 N N . ALA E 2 4333 ? 313.414 209.987 228.093 1.00 52.42 4333 ALA J N 1
ATOM 10643 C CA . ALA E 2 4333 ? 312.317 209.031 228.179 1.00 52.03 4333 ALA J CA 1
ATOM 10644 C C . ALA E 2 4333 ? 311.122 209.630 228.906 1.00 54.68 4333 ALA J C 1
ATOM 10645 O O . ALA E 2 4333 ? 309.979 209.490 228.456 1.00 56.99 4333 ALA J O 1
ATOM 10647 N N . LEU E 2 4334 ? 311.368 210.316 230.026 1.00 53.87 4334 LEU J N 1
ATOM 10648 C CA . LEU E 2 4334 ? 310.274 210.939 230.765 1.00 54.26 4334 LEU J CA 1
ATOM 10649 C C . LEU E 2 4334 ? 309.577 212.003 229.927 1.00 56.09 4334 LEU J C 1
ATOM 10650 O O . LEU E 2 4334 ? 308.340 212.058 229.882 1.00 58.32 4334 LEU J O 1
ATOM 10655 N N . LEU E 2 4335 ? 310.355 212.855 229.251 1.00 54.58 4335 LEU J N 1
ATOM 10656 C CA . LEU E 2 4335 ? 309.771 213.918 228.440 1.00 56.18 4335 LEU J CA 1
ATOM 10657 C C . LEU E 2 4335 ? 308.945 213.344 227.296 1.00 56.69 4335 LEU J C 1
ATOM 10658 O O . LEU E 2 4335 ? 307.820 213.793 227.039 1.00 57.44 4335 LEU J O 1
ATOM 10663 N N . TRP E 2 4336 ? 309.483 212.339 226.601 1.00 55.90 4336 TRP J N 1
ATOM 10664 C CA . TRP E 2 4336 ? 308.745 211.736 225.499 1.00 55.04 4336 TRP J CA 1
ATOM 10665 C C . TRP E 2 4336 ? 307.476 211.059 225.995 1.00 57.37 4336 TRP J C 1
ATOM 10666 O O . TRP E 2 4336 ? 306.425 211.152 225.351 1.00 59.01 4336 TRP J O 1
ATOM 10677 N N . ALA E 2 4337 ? 307.551 210.373 227.139 1.00 56.03 4337 ALA J N 1
ATOM 10678 C CA . ALA E 2 4337 ? 306.368 209.713 227.677 1.00 57.71 4337 ALA J CA 1
ATOM 10679 C C . ALA E 2 4337 ? 305.281 210.720 228.025 1.00 58.95 4337 ALA J C 1
ATOM 10680 O O . ALA E 2 4337 ? 304.113 210.532 227.663 1.00 60.24 4337 ALA J O 1
ATOM 10682 N N . VAL E 2 4338 ? 305.642 211.806 228.716 1.00 57.66 4338 VAL J N 1
ATOM 10683 C CA . VAL E 2 4338 ? 304.612 212.758 229.121 1.00 58.49 4338 VAL J CA 1
ATOM 10684 C C . VAL E 2 4338 ? 304.052 213.487 227.902 1.00 57.64 4338 VAL J C 1
ATOM 10685 O O . VAL E 2 4338 ? 302.855 213.798 227.856 1.00 58.40 4338 VAL J O 1
ATOM 10689 N N . VAL E 2 4339 ? 304.888 213.762 226.895 1.00 57.77 4339 VAL J N 1
ATOM 10690 C CA . VAL E 2 4339 ? 304.390 214.403 225.681 1.00 58.24 4339 VAL J CA 1
ATOM 10691 C C . VAL E 2 4339 ? 303.437 213.478 224.931 1.00 57.84 4339 VAL J C 1
ATOM 10692 O O . VAL E 2 4339 ? 302.373 213.906 224.466 1.00 57.96 4339 VAL J O 1
ATOM 10696 N N . ALA E 2 4340 ? 303.792 212.195 224.807 1.00 57.99 4340 ALA J N 1
ATOM 10697 C CA . ALA E 2 4340 ? 302.962 211.266 224.049 1.00 57.33 4340 ALA J CA 1
ATOM 10698 C C . ALA E 2 4340 ? 301.677 210.916 224.787 1.00 58.62 4340 ALA J C 1
ATOM 10699 O O . ALA E 2 4340 ? 300.675 210.571 224.151 1.00 60.40 4340 ALA J O 1
ATOM 10701 N N . ARG E 2 4341 ? 301.680 210.996 226.117 1.00 59.63 4341 ARG J N 1
ATOM 10702 C CA . ARG E 2 4341 ? 300.486 210.687 226.892 1.00 61.00 4341 ARG J CA 1
ATOM 10703 C C . ARG E 2 4341 ? 299.508 211.852 226.968 1.00 61.19 4341 ARG J C 1
ATOM 10704 O O . ARG E 2 4341 ? 298.429 211.694 227.549 1.00 62.11 4341 ARG J O 1
ATOM 10712 N N . ALA E 2 4342 ? 299.851 213.008 226.401 1.00 59.30 4342 ALA J N 1
ATOM 10713 C CA . ALA E 2 4342 ? 298.976 214.173 226.430 1.00 58.68 4342 ALA J CA 1
ATOM 10714 C C . ALA E 2 4342 ? 298.688 214.778 225.064 1.00 58.91 4342 ALA J C 1
ATOM 10715 O O . ALA E 2 4342 ? 297.735 215.558 224.952 1.00 59.26 4342 ALA J O 1
ATOM 10717 N N . GLY E 2 4343 ? 299.460 214.455 224.033 1.00 58.46 4343 GLY J N 1
ATOM 10718 C CA . GLY E 2 4343 ? 299.239 215.038 222.731 1.00 56.32 4343 GLY J CA 1
ATOM 10719 C C . GLY E 2 4343 ? 299.782 214.159 221.627 1.00 55.37 4343 GLY J C 1
ATOM 10720 O O . GLY E 2 4343 ? 300.098 212.986 221.838 1.00 54.96 4343 GLY J O 1
ATOM 10721 N N . ALA E 2 4344 ? 299.871 214.749 220.433 1.00 54.08 4344 ALA J N 1
ATOM 10722 C CA . ALA E 2 4344 ? 300.390 214.126 219.218 1.00 52.26 4344 ALA J CA 1
ATOM 10723 C C . ALA E 2 4344 ? 299.553 212.943 218.749 1.00 52.81 4344 ALA J C 1
ATOM 10724 O O . ALA E 2 4344 ? 300.034 212.142 217.936 1.00 51.59 4344 ALA J O 1
ATOM 10726 N N . ALA E 2 4345 ? 298.318 212.813 219.232 1.00 54.34 4345 ALA J N 1
ATOM 10727 C CA . ALA E 2 4345 ? 297.414 211.731 218.843 1.00 52.49 4345 ALA J CA 1
ATOM 10728 C C . ALA E 2 4345 ? 298.042 210.355 219.052 1.00 51.17 4345 ALA J C 1
ATOM 10729 O O . ALA E 2 4345 ? 298.019 209.509 218.159 1.00 47.50 4345 ALA J O 1
ATOM 10731 N N . TRP E 2 4541 ? 298.396 199.077 181.843 1.00 28.71 4541 TRP J N 1
ATOM 10732 C CA . TRP E 2 4541 ? 298.886 199.356 183.187 1.00 25.58 4541 TRP J CA 1
ATOM 10733 C C . TRP E 2 4541 ? 297.739 199.712 184.128 1.00 31.35 4541 TRP J C 1
ATOM 10734 O O . TRP E 2 4541 ? 297.894 200.545 185.021 1.00 31.78 4541 TRP J O 1
ATOM 10736 N N . GLY E 2 4542 ? 296.584 199.078 183.915 1.00 29.75 4542 GLY J N 1
ATOM 10737 C CA . GLY E 2 4542 ? 295.449 199.316 184.792 1.00 28.53 4542 GLY J CA 1
ATOM 10738 C C . GLY E 2 4542 ? 295.698 198.843 186.211 1.00 34.56 4542 GLY J C 1
ATOM 10739 O O . GLY E 2 4542 ? 295.314 199.513 187.175 1.00 37.52 4542 GLY J O 1
ATOM 10740 N N . GLU E 2 4543 ? 296.341 197.682 186.360 1.00 32.54 4543 GLU J N 1
ATOM 10741 C CA . GLU E 2 4543 ? 296.666 197.177 187.690 1.00 30.20 4543 GLU J CA 1
ATOM 10742 C C . GLU E 2 4543 ? 297.586 198.131 188.438 1.00 33.49 4543 GLU J C 1
ATOM 10743 O O . GLU E 2 4543 ? 297.488 198.253 189.665 1.00 37.18 4543 GLU J O 1
ATOM 10745 N N . LEU E 2 4544 ? 298.477 198.820 187.722 1.00 32.40 4544 LEU J N 1
ATOM 10746 C CA . LEU E 2 4544 ? 299.321 199.823 188.362 1.00 32.65 4544 LEU J CA 1
ATOM 10747 C C . LEU E 2 4544 ? 298.483 200.957 188.939 1.00 36.02 4544 LEU J C 1
ATOM 10748 O O . LEU E 2 4544 ? 298.746 201.428 190.050 1.00 38.15 4544 LEU J O 1
ATOM 10750 N N . GLU E 2 4545 ? 297.465 201.405 188.200 1.00 35.11 4545 GLU J N 1
ATOM 10751 C CA . GLU E 2 4545 ? 296.583 202.451 188.713 1.00 36.71 4545 GLU J CA 1
ATOM 10752 C C . GLU E 2 4545 ? 295.767 201.956 189.902 1.00 40.81 4545 GLU J C 1
ATOM 10753 O O . GLU E 2 4545 ? 295.539 202.705 190.861 1.00 43.63 4545 GLU J O 1
ATOM 10755 N N . VAL E 2 4546 ? 295.307 200.703 189.850 1.00 39.92 4546 VAL J N 1
ATOM 10756 C CA . VAL E 2 4546 ? 294.544 200.145 190.965 1.00 38.36 4546 VAL J CA 1
ATOM 10757 C C . VAL E 2 4546 ? 295.415 200.049 192.212 1.00 40.23 4546 VAL J C 1
ATOM 10758 O O . VAL E 2 4546 ? 294.947 200.272 193.335 1.00 43.97 4546 VAL J O 1
ATOM 10762 N N . GLN E 2 4547 ? 296.692 199.706 192.039 1.00 38.15 4547 GLN J N 1
ATOM 10763 C CA . GLN E 2 4547 ? 297.614 199.699 193.168 1.00 39.73 4547 GLN J CA 1
ATOM 10764 C C . GLN E 2 4547 ? 297.908 201.106 193.673 1.00 41.38 4547 GLN J C 1
ATOM 10765 O O . GLN E 2 4547 ? 298.002 201.316 194.887 1.00 44.06 4547 GLN J O 1
ATOM 10767 N N . ARG E 2 4548 ? 298.052 202.075 192.765 1.00 38.91 4548 ARG J N 1
ATOM 10768 C CA . ARG E 2 4548 ? 298.363 203.442 193.171 1.00 40.56 4548 ARG J CA 1
ATOM 10769 C C . ARG E 2 4548 ? 297.218 204.083 193.943 1.00 40.24 4548 ARG J C 1
ATOM 10770 O O . ARG E 2 4548 ? 297.459 204.799 194.922 1.00 42.49 4548 ARG J O 1
ATOM 10772 N N . VAL E 2 4549 ? 295.971 203.853 193.521 1.00 38.98 4549 VAL J N 1
ATOM 10773 C CA . VAL E 2 4549 ? 294.851 204.436 194.255 1.00 39.64 4549 VAL J CA 1
ATOM 10774 C C . VAL E 2 4549 ? 294.730 203.802 195.637 1.00 39.01 4549 VAL J C 1
ATOM 10775 O O . VAL E 2 4549 ? 294.416 204.490 196.617 1.00 39.58 4549 VAL J O 1
ATOM 10779 N N . LYS E 2 4550 ? 294.993 202.497 195.749 1.00 39.65 4550 LYS J N 1
ATOM 10780 C CA . LYS E 2 4550 ? 295.005 201.855 197.060 1.00 38.77 4550 LYS J CA 1
ATOM 10781 C C . LYS E 2 4550 ? 296.127 202.397 197.935 1.00 37.80 4550 LYS J C 1
ATOM 10782 O O . LYS E 2 4550 ? 295.945 202.566 199.143 1.00 37.72 4550 LYS J O 1
ATOM 10784 N N . PHE E 2 4551 ? 297.291 202.669 197.343 1.00 38.77 4551 PHE J N 1
ATOM 10785 C CA . PHE E 2 4551 ? 298.399 203.271 198.080 1.00 38.69 4551 PHE J CA 1
ATOM 10786 C C . PHE E 2 4551 ? 298.017 204.653 198.605 1.00 38.01 4551 PHE J C 1
ATOM 10787 O O . PHE E 2 4551 ? 298.266 204.986 199.773 1.00 38.89 4551 PHE J O 1
ATOM 10795 N N . LEU E 2 4552 ? 297.385 205.464 197.753 1.00 37.48 4552 LEU J N 1
ATOM 10796 C CA . LEU E 2 4552 ? 296.940 206.788 198.175 1.00 35.46 4552 LEU J CA 1
ATOM 10797 C C . LEU E 2 4552 ? 295.907 206.693 199.291 1.00 35.43 4552 LEU J C 1
ATOM 10798 O O . LEU E 2 4552 ? 295.952 207.464 200.256 1.00 34.05 4552 LEU J O 1
ATOM 10800 N N . ASN E 2 4553 ? 294.971 205.746 199.180 1.00 36.43 4553 ASN J N 1
ATOM 10801 C CA . ASN E 2 4553 ? 293.993 205.541 200.245 1.00 33.61 4553 ASN J CA 1
ATOM 10802 C C . ASN E 2 4553 ? 294.669 205.096 201.537 1.00 32.87 4553 ASN J C 1
ATOM 10803 O O . ASN E 2 4553 ? 294.250 205.485 202.633 1.00 32.46 4553 ASN J O 1
ATOM 10808 N N . TYR E 2 4554 ? 295.707 204.263 201.426 1.00 34.15 4554 TYR J N 1
ATOM 10809 C CA . TYR E 2 4554 ? 296.436 203.812 202.606 1.00 33.26 4554 TYR J CA 1
ATOM 10810 C C . TYR E 2 4554 ? 297.072 204.990 203.332 1.00 32.45 4554 TYR J C 1
ATOM 10811 O O . TYR E 2 4554 ? 296.954 205.109 204.557 1.00 32.22 4554 TYR J O 1
ATOM 10820 N N . LEU E 2 4555 ? 297.737 205.881 202.592 1.00 33.69 4555 LEU J N 1
ATOM 10821 C CA . LEU E 2 4555 ? 298.281 207.082 203.228 1.00 31.09 4555 LEU J CA 1
ATOM 10822 C C . LEU E 2 4555 ? 297.178 207.983 203.774 1.00 29.96 4555 LEU J C 1
ATOM 10823 O O . LEU E 2 4555 ? 297.355 208.627 204.815 1.00 29.58 4555 LEU J O 1
ATOM 10828 N N . SER E 2 4556 ? 296.037 208.049 203.086 1.00 31.65 4556 SER J N 1
ATOM 10829 C CA . SER E 2 4556 ? 294.946 208.902 203.548 1.00 30.60 4556 SER J CA 1
ATOM 10830 C C . SER E 2 4556 ? 294.373 208.408 204.871 1.00 29.35 4556 SER J C 1
ATOM 10831 O O . SER E 2 4556 ? 294.007 209.214 205.735 1.00 27.74 4556 SER J O 1
ATOM 10834 N N . ARG E 2 4557 ? 294.280 207.087 205.044 1.00 31.03 4557 ARG J N 1
ATOM 10835 C CA . ARG E 2 4557 ? 293.642 206.532 206.234 1.00 29.82 4557 ARG J CA 1
ATOM 10836 C C . ARG E 2 4557 ? 294.417 206.872 207.502 1.00 28.67 4557 ARG J C 1
ATOM 10837 O O . ARG E 2 4557 ? 293.820 207.251 208.518 1.00 28.37 4557 ARG J O 1
ATOM 10845 N N . ASN E 2 4558 ? 295.740 206.745 207.470 1.00 29.32 4558 ASN J N 1
ATOM 10846 C CA . ASN E 2 4558 ? 296.581 206.971 208.644 1.00 29.37 4558 ASN J CA 1
ATOM 10847 C C . ASN E 2 4558 ? 297.444 208.208 208.399 1.00 29.86 4558 ASN J C 1
ATOM 10848 O O . ASN E 2 4558 ? 298.457 208.153 207.702 1.00 29.03 4558 ASN J O 1
ATOM 10853 N N . PHE E 2 4559 ? 297.028 209.328 208.983 1.00 30.80 4559 PHE J N 1
ATOM 10854 C CA . PHE E 2 4559 ? 297.788 210.569 208.944 1.00 30.16 4559 PHE J CA 1
ATOM 10855 C C . PHE E 2 4559 ? 298.238 211.043 210.317 1.00 31.39 4559 PHE J C 1
ATOM 10856 O O . PHE E 2 4559 ? 299.392 211.453 210.465 1.00 36.30 4559 PHE J O 1
ATOM 10864 N N . TYR E 2 4560 ? 297.362 210.994 211.322 1.00 31.36 4560 TYR J N 1
ATOM 10865 C CA . TYR E 2 4560 ? 297.743 211.359 212.680 1.00 32.80 4560 TYR J CA 1
ATOM 10866 C C . TYR E 2 4560 ? 298.776 210.407 213.266 1.00 33.47 4560 TYR J C 1
ATOM 10867 O O . TYR E 2 4560 ? 299.584 210.828 214.101 1.00 36.36 4560 TYR J O 1
ATOM 10876 N N . THR E 2 4561 ? 298.767 209.140 212.852 1.00 31.14 4561 THR J N 1
ATOM 10877 C CA . THR E 2 4561 ? 299.790 208.189 213.267 1.00 33.90 4561 THR J CA 1
ATOM 10878 C C . THR E 2 4561 ? 301.139 208.492 212.627 1.00 33.32 4561 THR J C 1
ATOM 10879 O O . THR E 2 4561 ? 302.177 208.381 213.288 1.00 33.51 4561 THR J O 1
ATOM 10883 N N . LEU E 2 4562 ? 301.143 208.875 211.348 1.00 33.55 4562 LEU J N 1
ATOM 10884 C CA . LEU E 2 4562 ? 302.389 209.279 210.705 1.00 31.36 4562 LEU J CA 1
ATOM 10885 C C . LEU E 2 4562 ? 302.937 210.566 211.306 1.00 30.76 4562 LEU J C 1
ATOM 10886 O O . LEU E 2 4562 ? 304.156 210.708 211.457 1.00 33.57 4562 LEU J O 1
ATOM 10891 N N . ARG E 2 4563 ? 302.061 211.513 211.652 1.00 30.41 4563 ARG J N 1
ATOM 10892 C CA . ARG E 2 4563 ? 302.503 212.740 212.302 1.00 31.97 4563 ARG J CA 1
ATOM 10893 C C . ARG E 2 4563 ? 303.099 212.487 213.681 1.00 33.02 4563 ARG J C 1
ATOM 10894 O O . ARG E 2 4563 ? 303.966 213.253 214.117 1.00 36.92 4563 ARG J O 1
ATOM 10902 N N . PHE E 2 4564 ? 302.654 211.439 214.374 1.00 33.69 4564 PHE J N 1
ATOM 10903 C CA . PHE E 2 4564 ? 303.234 211.046 215.652 1.00 35.67 4564 PHE J CA 1
ATOM 10904 C C . PHE E 2 4564 ? 304.533 210.271 215.483 1.00 33.60 4564 PHE J C 1
ATOM 10905 O O . PHE E 2 4564 ? 305.467 210.449 216.276 1.00 35.00 4564 PHE J O 1
ATOM 10913 N N . LEU E 2 4565 ? 304.612 209.418 214.458 1.00 32.93 4565 LEU J N 1
ATOM 10914 C CA . LEU E 2 4565 ? 305.858 208.721 214.162 1.00 30.14 4565 LEU J CA 1
ATOM 10915 C C . LEU E 2 4565 ? 306.957 209.696 213.761 1.00 31.32 4565 LEU J C 1
ATOM 10916 O O . LEU E 2 4565 ? 308.118 209.509 214.143 1.00 35.24 4565 LEU J O 1
ATOM 10921 N N . ALA E 2 4566 ? 306.616 210.736 212.996 1.00 32.36 4566 ALA J N 1
ATOM 10922 C CA . ALA E 2 4566 ? 307.601 211.754 212.645 1.00 32.30 4566 ALA J CA 1
ATOM 10923 C C . ALA E 2 4566 ? 308.104 212.485 213.884 1.00 32.79 4566 ALA J C 1
ATOM 10924 O O . ALA E 2 4566 ? 309.302 212.771 213.999 1.00 34.64 4566 ALA J O 1
ATOM 10926 N N . LEU E 2 4567 ? 307.204 212.803 214.818 1.00 33.85 4567 LEU J N 1
ATOM 10927 C CA . LEU E 2 4567 ? 307.615 213.424 216.072 1.00 33.56 4567 LEU J CA 1
ATOM 10928 C C . LEU E 2 4567 ? 308.517 212.515 216.896 1.00 34.64 4567 LEU J C 1
ATOM 10929 O O . LEU E 2 4567 ? 309.494 212.997 217.479 1.00 37.98 4567 LEU J O 1
ATOM 10934 N N . PHE E 2 4568 ? 308.207 211.219 216.963 1.00 34.50 4568 PHE J N 1
ATOM 10935 C CA . PHE E 2 4568 ? 309.091 210.277 217.644 1.00 33.93 4568 PHE J CA 1
ATOM 10936 C C . PHE E 2 4568 ? 310.460 210.202 216.981 1.00 32.92 4568 PHE J C 1
ATOM 10937 O O . PHE E 2 4568 ? 311.484 210.190 217.676 1.00 37.59 4568 PHE J O 1
ATOM 10945 N N . LEU E 2 4569 ? 310.495 210.155 215.649 1.00 30.87 4569 LEU J N 1
ATOM 10946 C CA . LEU E 2 4569 ? 311.757 210.105 214.923 1.00 31.69 4569 LEU J CA 1
ATOM 10947 C C . LEU E 2 4569 ? 312.591 211.358 215.145 1.00 31.46 4569 LEU J C 1
ATOM 10948 O O . LEU E 2 4569 ? 313.813 211.262 215.300 1.00 34.21 4569 LEU J O 1
ATOM 10953 N N . ALA E 2 4570 ? 311.958 212.534 215.151 1.00 31.38 4570 ALA J N 1
ATOM 10954 C CA . ALA E 2 4570 ? 312.699 213.766 215.396 1.00 31.09 4570 ALA J CA 1
ATOM 10955 C C . ALA E 2 4570 ? 313.345 213.755 216.775 1.00 32.16 4570 ALA J C 1
ATOM 10956 O O . ALA E 2 4570 ? 314.518 214.119 216.920 1.00 36.06 4570 ALA J O 1
ATOM 10958 N N . PHE E 2 4571 ? 312.602 213.320 217.796 1.00 32.61 4571 PHE J N 1
ATOM 10959 C CA . PHE E 2 4571 ? 313.167 213.226 219.138 1.00 32.80 4571 PHE J CA 1
ATOM 10960 C C . PHE E 2 4571 ? 314.305 212.215 219.190 1.00 30.60 4571 PHE J C 1
ATOM 10961 O O . PHE E 2 4571 ? 315.327 212.453 219.845 1.00 33.91 4571 PHE J O 1
ATOM 10969 N N . ALA E 2 4572 ? 314.146 211.078 218.508 1.00 30.15 4572 ALA J N 1
ATOM 10970 C CA . ALA E 2 4572 ? 315.194 210.061 218.512 1.00 32.73 4572 ALA J CA 1
ATOM 10971 C C . ALA E 2 4572 ? 316.479 210.590 217.884 1.00 31.01 4572 ALA J C 1
ATOM 10972 O O . ALA E 2 4572 ? 317.566 210.459 218.460 1.00 33.52 4572 ALA J O 1
ATOM 10974 N N . ILE E 2 4573 ? 316.373 211.200 216.700 1.00 30.89 4573 ILE J N 1
ATOM 10975 C CA . ILE E 2 4573 ? 317.563 211.737 216.048 1.00 30.34 4573 ILE J CA 1
ATOM 10976 C C . ILE E 2 4573 ? 318.144 212.930 216.799 1.00 30.62 4573 ILE J C 1
ATOM 10977 O O . ILE E 2 4573 ? 319.358 213.144 216.750 1.00 35.28 4573 ILE J O 1
ATOM 10982 N N . ASN E 2 4574 ? 317.328 213.705 217.518 1.00 29.83 4574 ASN J N 1
ATOM 10983 C CA . ASN E 2 4574 ? 317.893 214.778 218.331 1.00 29.57 4574 ASN J CA 1
ATOM 10984 C C . ASN E 2 4574 ? 318.649 214.226 219.535 1.00 32.80 4574 ASN J C 1
ATOM 10985 O O . ASN E 2 4574 ? 319.710 214.748 219.901 1.00 35.44 4574 ASN J O 1
ATOM 10990 N N . PHE E 2 4575 ? 318.128 213.165 220.156 1.00 32.68 4575 PHE J N 1
ATOM 10991 C CA . PHE E 2 4575 ? 318.874 212.505 221.221 1.00 31.46 4575 PHE J CA 1
ATOM 10992 C C . PHE E 2 4575 ? 320.180 211.926 220.691 1.00 32.61 4575 PHE J C 1
ATOM 10993 O O . PHE E 2 4575 ? 321.206 211.957 221.381 1.00 36.74 4575 PHE J O 1
ATOM 11001 N N . ILE E 2 4576 ? 320.158 211.384 219.470 1.00 32.49 4576 ILE J N 1
ATOM 11002 C CA . ILE E 2 4576 ? 321.393 210.915 218.845 1.00 33.38 4576 ILE J CA 1
ATOM 11003 C C . ILE E 2 4576 ? 322.363 212.071 218.630 1.00 33.27 4576 ILE J C 1
ATOM 11004 O O . ILE E 2 4576 ? 323.556 211.957 218.937 1.00 37.29 4576 ILE J O 1
ATOM 11009 N N . LEU E 2 4577 ? 321.871 213.200 218.114 1.00 33.26 4577 LEU J N 1
ATOM 11010 C CA . LEU E 2 4577 ? 322.694 214.380 217.877 1.00 33.62 4577 LEU J CA 1
ATOM 11011 C C . LEU E 2 4577 ? 323.240 214.985 219.162 1.00 34.02 4577 LEU J C 1
ATOM 11012 O O . LEU E 2 4577 ? 324.239 215.710 219.109 1.00 36.88 4577 LEU J O 1
ATOM 11017 N N . LEU E 2 4578 ? 322.610 214.711 220.304 1.00 34.94 4578 LEU J N 1
ATOM 11018 C CA . LEU E 2 4578 ? 323.097 215.209 221.585 1.00 33.51 4578 LEU J CA 1
ATOM 11019 C C . LEU E 2 4578 ? 324.490 214.697 221.937 1.00 34.41 4578 LEU J C 1
ATOM 11020 O O . LEU E 2 4578 ? 325.139 215.277 222.814 1.00 38.64 4578 LEU J O 1
ATOM 11025 N N . PHE E 2 4579 ? 324.962 213.636 221.284 1.00 36.23 4579 PHE J N 1
ATOM 11026 C CA . PHE E 2 4579 ? 326.293 213.077 221.515 1.00 36.42 4579 PHE J CA 1
ATOM 11027 C C . PHE E 2 4579 ? 327.298 213.550 220.473 1.00 41.35 4579 PHE J C 1
ATOM 11028 O O . PHE E 2 4579 ? 328.193 212.799 220.076 1.00 47.46 4579 PHE J O 1
ATOM 11036 N N . TYR E 2 4580 ? 327.176 214.792 220.013 1.00 42.22 4580 TYR J N 1
ATOM 11037 C CA . TYR E 2 4580 ? 328.026 215.328 218.958 1.00 44.86 4580 TYR J CA 1
ATOM 11038 C C . TYR E 2 4580 ? 329.270 215.966 219.563 1.00 45.69 4580 TYR J C 1
ATOM 11039 O O . TYR E 2 4580 ? 329.182 216.685 220.564 1.00 45.98 4580 TYR J O 1
ATOM 11048 N N . LYS E 2 4581 ? 330.423 215.699 218.952 1.00 48.67 4581 LYS J N 1
ATOM 11049 C CA . LYS E 2 4581 ? 331.698 216.235 219.401 1.00 54.73 4581 LYS J CA 1
ATOM 11050 C C . LYS E 2 4581 ? 332.452 216.817 218.213 1.00 59.20 4581 LYS J C 1
ATOM 11051 O O . LYS E 2 4581 ? 332.236 216.417 217.065 1.00 62.31 4581 LYS J O 1
ATOM 11057 N N . VAL E 2 4582 ? 333.337 217.768 218.498 1.00 59.31 4582 VAL J N 1
ATOM 11058 C CA . VAL E 2 4582 ? 334.142 218.430 217.478 1.00 61.32 4582 VAL J CA 1
ATOM 11059 C C . VAL E 2 4582 ? 335.594 218.454 217.935 1.00 60.58 4582 VAL J C 1
ATOM 11060 O O . VAL E 2 4582 ? 335.886 218.747 219.100 1.00 61.41 4582 VAL J O 1
ATOM 11064 N N . SER E 2 4583 ? 336.504 218.125 217.020 1.00 60.07 4583 SER J N 1
ATOM 11065 C CA . SER E 2 4583 ? 337.929 218.149 217.312 1.00 63.61 4583 SER J CA 1
ATOM 11066 C C . SER E 2 4583 ? 338.691 218.498 216.042 1.00 62.70 4583 SER J C 1
ATOM 11067 O O . SER E 2 4583 ? 338.209 218.289 214.926 1.00 63.70 4583 SER J O 1
ATOM 11070 N N . ASP E 2 4584 ? 339.897 219.038 216.229 1.00 64.10 4584 ASP J N 1
ATOM 11071 C CA . ASP E 2 4584 ? 340.718 219.431 215.088 1.00 65.11 4584 ASP J CA 1
ATOM 11072 C C . ASP E 2 4584 ? 341.220 218.212 214.322 1.00 66.54 4584 ASP J C 1
ATOM 11073 O O . ASP E 2 4584 ? 341.176 218.180 213.087 1.00 68.15 4584 ASP J O 1
ATOM 11075 N N . SER E 2 4585 ? 341.702 217.199 215.040 1.00 67.35 4585 SER J N 1
ATOM 11076 C CA . SER E 2 4585 ? 342.244 216.014 214.396 1.00 67.90 4585 SER J CA 1
ATOM 11077 C C . SER E 2 4585 ? 341.125 215.144 213.826 1.00 69.29 4585 SER J C 1
ATOM 11078 O O . SER E 2 4585 ? 340.031 215.075 214.395 1.00 69.10 4585 SER J O 1
ATOM 11080 N N . PRO E 2 4586 ? 341.373 214.478 212.696 1.00 71.20 4586 PRO J N 1
ATOM 11081 C CA . PRO E 2 4586 ? 340.364 213.576 212.147 1.00 72.35 4586 PRO J CA 1
ATOM 11082 C C . PRO E 2 4586 ? 340.134 212.398 213.076 1.00 73.21 4586 PRO J C 1
ATOM 11083 O O . PRO E 2 4586 ? 341.053 211.963 213.790 1.00 74.23 4586 PRO J O 1
ATOM 11087 N N . PRO E 2 4587 ? 338.912 211.845 213.104 1.00 71.33 4587 PRO J N 1
ATOM 11088 C CA . PRO E 2 4587 ? 338.585 210.691 213.950 1.00 68.93 4587 PRO J CA 1
ATOM 11089 C C . PRO E 2 4587 ? 339.365 209.438 213.563 1.00 69.66 4587 PRO J C 1
ATOM 11090 O O . PRO E 2 4587 ? 340.261 209.040 214.307 1.00 71.39 4587 PRO J O 1
ATOM 11094 N N . ASN E 2 4626 ? 341.453 221.872 209.161 1.00 55.65 4626 ASN J N 1
ATOM 11095 C CA . ASN E 2 4626 ? 340.119 222.382 209.455 1.00 56.77 4626 ASN J CA 1
ATOM 11096 C C . ASN E 2 4626 ? 339.531 221.699 210.685 1.00 58.02 4626 ASN J C 1
ATOM 11097 O O . ASN E 2 4626 ? 340.092 220.731 211.197 1.00 60.72 4626 ASN J O 1
ATOM 11099 N N . MET E 2 4627 ? 338.397 222.212 211.156 1.00 57.96 4627 MET J N 1
ATOM 11100 C CA . MET E 2 4627 ? 337.715 221.661 212.322 1.00 59.66 4627 MET J CA 1
ATOM 11101 C C . MET E 2 4627 ? 336.682 220.645 211.849 1.00 60.05 4627 MET J C 1
ATOM 11102 O O . MET E 2 4627 ? 335.659 221.015 211.263 1.00 59.27 4627 MET J O 1
ATOM 11104 N N . VAL E 2 4628 ? 336.947 219.368 212.104 1.00 61.41 4628 VAL J N 1
ATOM 11105 C CA . VAL E 2 4628 ? 336.057 218.287 211.703 1.00 59.00 4628 VAL J CA 1
ATOM 11106 C C . VAL E 2 4628 ? 335.176 217.908 212.884 1.00 59.92 4628 VAL J C 1
ATOM 11107 O O . VAL E 2 4628 ? 335.490 218.198 214.044 1.00 61.69 4628 VAL J O 1
ATOM 11111 N N . TYR E 2 4629 ? 334.054 217.261 212.584 1.00 63.09 4629 TYR J N 1
ATOM 11112 C CA . TYR E 2 4629 ? 333.103 216.812 213.592 1.00 63.16 4629 TYR J CA 1
ATOM 11113 C C . TYR E 2 4629 ? 333.081 215.290 213.602 1.00 65.41 4629 TYR J C 1
ATOM 11114 O O . TYR E 2 4629 ? 332.851 214.663 212.563 1.00 65.77 4629 TYR J O 1
ATOM 11123 N N . TYR E 2 4630 ? 333.320 214.703 214.772 1.00 66.57 4630 TYR J N 1
ATOM 11124 C CA . TYR E 2 4630 ? 333.352 213.258 214.932 1.00 64.98 4630 TYR J CA 1
ATOM 11125 C C . TYR E 2 4630 ? 332.318 212.828 215.964 1.00 63.69 4630 TYR J C 1
ATOM 11126 O O . TYR E 2 4630 ? 331.973 213.584 216.876 1.00 63.03 4630 TYR J O 1
ATOM 11135 N N . PHE E 2 4631 ? 331.826 211.603 215.808 1.00 63.97 4631 PHE J N 1
ATOM 11136 C CA . PHE E 2 4631 ? 330.804 211.060 216.690 1.00 62.09 4631 PHE J CA 1
ATOM 11137 C C . PHE E 2 4631 ? 331.453 210.209 217.775 1.00 64.75 4631 PHE J C 1
ATOM 11138 O O . PHE E 2 4631 ? 332.307 209.366 217.484 1.00 65.25 4631 PHE J O 1
ATOM 11146 N N . LEU E 2 4632 ? 331.045 210.433 219.022 1.00 63.65 4632 LEU J N 1
ATOM 11147 C CA . LEU E 2 4632 ? 331.551 209.668 220.153 1.00 63.64 4632 LEU J CA 1
ATOM 11148 C C . LEU E 2 4632 ? 330.620 208.491 220.417 1.00 62.44 4632 LEU J C 1
ATOM 11149 O O . LEU E 2 4632 ? 329.422 208.681 220.657 1.00 59.26 4632 LEU J O 1
ATOM 11154 N N . GLU E 2 4633 ? 331.168 207.280 220.366 1.00 65.15 4633 GLU J N 1
ATOM 11155 C CA . GLU E 2 4633 ? 330.416 206.059 220.614 1.00 62.03 4633 GLU J CA 1
ATOM 11156 C C . GLU E 2 4633 ? 331.019 205.336 221.809 1.00 63.19 4633 GLU J C 1
ATOM 11157 O O . GLU E 2 4633 ? 332.234 205.118 221.858 1.00 64.01 4633 GLU J O 1
ATOM 11159 N N . GLU E 2 4634 ? 330.169 204.966 222.768 1.00 61.93 4634 GLU J N 1
ATOM 11160 C CA . GLU E 2 4634 ? 330.610 204.252 223.967 1.00 62.45 4634 GLU J CA 1
ATOM 11161 C C . GLU E 2 4634 ? 330.701 202.757 223.657 1.00 60.76 4634 GLU J C 1
ATOM 11162 O O . GLU E 2 4634 ? 330.003 201.918 224.231 1.00 61.93 4634 GLU J O 1
ATOM 11164 N N . SER E 2 4635 ? 331.595 202.436 222.721 1.00 60.27 4635 SER J N 1
ATOM 11165 C CA . SER E 2 4635 ? 331.828 201.076 222.235 1.00 59.76 4635 SER J CA 1
ATOM 11166 C C . SER E 2 4635 ? 330.588 200.467 221.587 1.00 62.54 4635 SER J C 1
ATOM 11167 O O . SER E 2 4635 ? 330.447 199.241 221.543 1.00 65.24 4635 SER J O 1
ATOM 11169 N N . THR E 2 4636 ? 329.682 201.301 221.080 1.00 60.85 4636 THR J N 1
ATOM 11170 C CA . THR E 2 4636 ? 328.498 200.849 220.350 1.00 58.79 4636 THR J CA 1
ATOM 11171 C C . THR E 2 4636 ? 328.550 201.456 218.952 1.00 59.90 4636 THR J C 1
ATOM 11172 O O . THR E 2 4636 ? 328.291 202.651 218.776 1.00 61.96 4636 THR J O 1
ATOM 11176 N N . GLY E 2 4637 ? 328.882 200.634 217.960 1.00 61.28 4637 GLY J N 1
ATOM 11177 C CA . GLY E 2 4637 ? 328.922 201.074 216.581 1.00 60.16 4637 GLY J CA 1
ATOM 11178 C C . GLY E 2 4637 ? 327.592 201.080 215.868 1.00 61.83 4637 GLY J C 1
ATOM 11179 O O . GLY E 2 4637 ? 327.534 201.417 214.682 1.00 60.91 4637 GLY J O 1
ATOM 11180 N N . TYR E 2 4638 ? 326.513 200.714 216.561 1.00 63.54 4638 TYR J N 1
ATOM 11181 C CA . TYR E 2 4638 ? 325.187 200.667 215.959 1.00 63.73 4638 TYR J CA 1
ATOM 11182 C C . TYR E 2 4638 ? 324.568 202.046 215.778 1.00 60.71 4638 TYR J C 1
ATOM 11183 O O . TYR E 2 4638 ? 323.513 202.150 215.145 1.00 61.77 4638 TYR J O 1
ATOM 11192 N N . MET E 2 4639 ? 325.190 203.098 216.311 1.00 58.65 4639 MET J N 1
ATOM 11193 C CA . MET E 2 4639 ? 324.574 204.418 216.384 1.00 57.60 4639 MET J CA 1
ATOM 11194 C C . MET E 2 4639 ? 324.818 205.262 215.136 1.00 56.11 4639 MET J C 1
ATOM 11195 O O . MET E 2 4639 ? 323.897 205.937 214.658 1.00 56.33 4639 MET J O 1
ATOM 11200 N N . GLU E 2 4640 ? 326.042 205.248 214.607 1.00 54.85 4640 GLU J N 1
ATOM 11201 C CA . GLU E 2 4640 ? 326.349 206.069 213.436 1.00 51.21 4640 GLU J CA 1
ATOM 11202 C C . GLU E 2 4640 ? 325.531 205.677 212.211 1.00 51.43 4640 GLU J C 1
ATOM 11203 O O . GLU E 2 4640 ? 324.945 206.574 211.580 1.00 53.08 4640 GLU J O 1
ATOM 11205 N N . PRO E 2 4641 ? 325.447 204.402 211.807 1.00 50.87 4641 PRO J N 1
ATOM 11206 C CA . PRO E 2 4641 ? 324.505 204.058 210.729 1.00 50.15 4641 PRO J CA 1
ATOM 11207 C C . PRO E 2 4641 ? 323.058 204.326 211.100 1.00 49.95 4641 PRO J C 1
ATOM 11208 O O . PRO E 2 4641 ? 322.250 204.665 210.224 1.00 53.90 4641 PRO J O 1
ATOM 11212 N N . ALA E 2 4642 ? 322.710 204.182 212.381 1.00 48.63 4642 ALA J N 1
ATOM 11213 C CA . ALA E 2 4642 ? 321.335 204.410 212.807 1.00 47.89 4642 ALA J CA 1
ATOM 11214 C C . ALA E 2 4642 ? 320.915 205.853 212.571 1.00 45.23 4642 ALA J C 1
ATOM 11215 O O . ALA E 2 4642 ? 319.758 206.119 212.236 1.00 47.01 4642 ALA J O 1
ATOM 11217 N N . LEU E 2 4643 ? 321.835 206.802 212.758 1.00 44.46 4643 LEU J N 1
ATOM 11218 C CA . LEU E 2 4643 ? 321.496 208.200 212.506 1.00 42.90 4643 LEU J CA 1
ATOM 11219 C C . LEU E 2 4643 ? 321.029 208.395 211.067 1.00 42.81 4643 LEU J C 1
ATOM 11220 O O . LEU E 2 4643 ? 319.979 209.001 210.818 1.00 46.06 4643 LEU J O 1
ATOM 11225 N N . TRP E 2 4644 ? 321.787 207.859 210.108 1.00 41.93 4644 TRP J N 1
ATOM 11226 C CA . TRP E 2 4644 ? 321.390 207.943 208.706 1.00 43.64 4644 TRP J CA 1
ATOM 11227 C C . TRP E 2 4644 ? 320.086 207.195 208.456 1.00 45.11 4644 TRP J C 1
ATOM 11228 O O . TRP E 2 4644 ? 319.238 207.651 207.677 1.00 46.92 4644 TRP J O 1
ATOM 11239 N N . CYS E 2 4645 ? 319.909 206.040 209.104 1.00 44.48 4645 CYS J N 1
ATOM 11240 C CA . CYS E 2 4645 ? 318.683 205.270 208.916 1.00 39.45 4645 CYS J CA 1
ATOM 11241 C C . CYS E 2 4645 ? 317.456 206.068 209.342 1.00 35.86 4645 CYS J C 1
ATOM 11242 O O . CYS E 2 4645 ? 316.502 206.218 208.569 1.00 38.04 4645 CYS J O 1
ATOM 11245 N N . LEU E 2 4646 ? 317.465 206.602 210.568 1.00 35.02 4646 LEU J N 1
ATOM 11246 C CA . LEU E 2 4646 ? 316.312 207.378 211.017 1.00 34.69 4646 LEU J CA 1
ATOM 11247 C C . LEU E 2 4646 ? 316.179 208.695 210.264 1.00 34.60 4646 LEU J C 1
ATOM 11248 O O . LEU E 2 4646 ? 315.065 209.207 210.137 1.00 36.86 4646 LEU J O 1
ATOM 11253 N N . SER E 2 4647 ? 317.274 209.255 209.742 1.00 34.00 4647 SER J N 1
ATOM 11254 C CA . SER E 2 4647 ? 317.134 210.421 208.874 1.00 34.34 4647 SER J CA 1
ATOM 11255 C C . SER E 2 4647 ? 316.358 210.070 207.608 1.00 35.48 4647 SER J C 1
ATOM 11256 O O . SER E 2 4647 ? 315.458 210.813 207.188 1.00 36.72 4647 SER J O 1
ATOM 11259 N N . LEU E 2 4648 ? 316.688 208.931 206.994 1.00 36.37 4648 LEU J N 1
ATOM 11260 C CA . LEU E 2 4648 ? 315.962 208.491 205.806 1.00 34.59 4648 LEU J CA 1
ATOM 11261 C C . LEU E 2 4648 ? 314.497 208.216 206.125 1.00 30.68 4648 LEU J C 1
ATOM 11262 O O . LEU E 2 4648 ? 313.603 208.606 205.362 1.00 33.30 4648 LEU J O 1
ATOM 11267 N N . LEU E 2 4649 ? 314.229 207.547 207.251 1.00 29.40 4649 LEU J N 1
ATOM 11268 C CA . LEU E 2 4649 ? 312.839 207.295 207.625 1.00 28.46 4649 LEU J CA 1
ATOM 11269 C C . LEU E 2 4649 ? 312.091 208.585 207.935 1.00 27.50 4649 LEU J C 1
ATOM 11270 O O . LEU E 2 4649 ? 310.899 208.687 207.637 1.00 29.18 4649 LEU J O 1
ATOM 11275 N N . HIS E 2 4650 ? 312.760 209.575 208.533 1.00 27.49 4650 HIS J N 1
ATOM 11276 C CA . HIS E 2 4650 ? 312.111 210.855 208.792 1.00 28.35 4650 HIS J CA 1
ATOM 11277 C C . HIS E 2 4650 ? 311.751 211.561 207.493 1.00 27.96 4650 HIS J C 1
ATOM 11278 O O . HIS E 2 4650 ? 310.654 212.117 207.367 1.00 31.06 4650 HIS J O 1
ATOM 11285 N N . THR E 2 4651 ? 312.658 211.546 206.514 1.00 27.60 4651 THR J N 1
ATOM 11286 C CA . THR E 2 4651 ? 312.331 212.123 205.212 1.00 27.26 4651 THR J CA 1
ATOM 11287 C C . THR E 2 4651 ? 311.155 211.393 204.570 1.00 28.26 4651 THR J C 1
ATOM 11288 O O . THR E 2 4651 ? 310.232 212.025 204.033 1.00 31.99 4651 THR J O 1
ATOM 11292 N N . LEU E 2 4652 ? 311.160 210.059 204.638 1.00 28.54 4652 LEU J N 1
ATOM 11293 C CA . LEU E 2 4652 ? 310.077 209.281 204.044 1.00 26.59 4652 LEU J CA 1
ATOM 11294 C C . LEU E 2 4652 ? 308.741 209.584 204.712 1.00 25.04 4652 LEU J C 1
ATOM 11295 O O . LEU E 2 4652 ? 307.726 209.762 204.029 1.00 28.93 4652 LEU J O 1
ATOM 11300 N N . VAL E 2 4653 ? 308.716 209.650 206.046 1.00 24.07 4653 VAL J N 1
ATOM 11301 C CA . VAL E 2 4653 ? 307.455 209.904 206.735 1.00 24.64 4653 VAL J CA 1
ATOM 11302 C C . VAL E 2 4653 ? 307.004 211.343 206.531 1.00 24.10 4653 VAL J C 1
ATOM 11303 O O . VAL E 2 4653 ? 305.803 211.618 206.524 1.00 29.13 4653 VAL J O 1
ATOM 11307 N N . ALA E 2 4654 ? 307.936 212.285 206.356 1.00 22.89 4654 ALA J N 1
ATOM 11308 C CA . ALA E 2 4654 ? 307.534 213.646 206.010 1.00 24.37 4654 ALA J CA 1
ATOM 11309 C C . ALA E 2 4654 ? 306.865 213.685 204.641 1.00 27.06 4654 ALA J C 1
ATOM 11310 O O . ALA E 2 4654 ? 305.844 214.364 204.454 1.00 31.76 4654 ALA J O 1
ATOM 11312 N N . PHE E 2 4655 ? 307.427 212.958 203.671 1.00 26.66 4655 PHE J N 1
ATOM 11313 C CA . PHE E 2 4655 ? 306.793 212.864 202.358 1.00 27.83 4655 PHE J CA 1
ATOM 11314 C C . PHE E 2 4655 ? 305.413 212.219 202.460 1.00 28.88 4655 PHE J C 1
ATOM 11315 O O . PHE E 2 4655 ? 304.448 212.683 201.837 1.00 31.29 4655 PHE J O 1
ATOM 11323 N N . LEU E 2 4656 ? 305.299 211.154 203.256 1.00 27.50 4656 LEU J N 1
ATOM 11324 C CA . LEU E 2 4656 ? 304.005 210.503 203.442 1.00 24.47 4656 LEU J CA 1
ATOM 11325 C C . LEU E 2 4656 ? 303.001 211.449 204.089 1.00 25.21 4656 LEU J C 1
ATOM 11326 O O . LEU E 2 4656 ? 301.826 211.476 203.706 1.00 29.61 4656 LEU J O 1
ATOM 11331 N N . CYS E 2 4657 ? 303.444 212.231 205.077 1.00 24.73 4657 CYS J N 1
ATOM 11332 C CA . CYS E 2 4657 ? 302.554 213.164 205.757 1.00 26.08 4657 CYS J CA 1
ATOM 11333 C C . CYS E 2 4657 ? 302.065 214.257 204.817 1.00 27.49 4657 CYS J C 1
ATOM 11334 O O . CYS E 2 4657 ? 300.882 214.617 204.844 1.00 31.96 4657 CYS J O 1
ATOM 11337 N N . ILE E 2 4658 ? 302.954 214.809 203.987 1.00 26.61 4658 ILE J N 1
ATOM 11338 C CA . ILE E 2 4658 ? 302.496 215.856 203.078 1.00 27.71 4658 ILE J CA 1
ATOM 11339 C C . ILE E 2 4658 ? 301.558 215.274 202.023 1.00 28.01 4658 ILE J C 1
ATOM 11340 O O . ILE E 2 4658 ? 300.561 215.912 201.653 1.00 30.59 4658 ILE J O 1
ATOM 11345 N N . ILE E 2 4659 ? 301.825 214.051 201.550 1.00 26.74 4659 ILE J N 1
ATOM 11346 C CA . ILE E 2 4659 ? 300.902 213.414 200.613 1.00 25.46 4659 ILE J CA 1
ATOM 11347 C C . ILE E 2 4659 ? 299.539 213.199 201.262 1.00 26.60 4659 ILE J C 1
ATOM 11348 O O . ILE E 2 4659 ? 298.497 213.460 200.649 1.00 29.04 4659 ILE J O 1
ATOM 11353 N N . GLY E 2 4660 ? 299.521 212.726 202.510 1.00 27.38 4660 GLY J N 1
ATOM 11354 C CA . GLY E 2 4660 ? 298.255 212.507 203.191 1.00 26.73 4660 GLY J CA 1
ATOM 11355 C C . GLY E 2 4660 ? 297.485 213.791 203.429 1.00 27.58 4660 GLY J C 1
ATOM 11356 O O . GLY E 2 4660 ? 296.260 213.828 203.277 1.00 29.34 4660 GLY J O 1
ATOM 11357 N N . TYR E 2 4661 ? 298.188 214.861 203.813 1.00 27.45 4661 TYR J N 1
ATOM 11358 C CA . TYR E 2 4661 ? 297.528 216.149 203.993 1.00 28.17 4661 TYR J CA 1
ATOM 11359 C C . TYR E 2 4661 ? 296.940 216.652 202.682 1.00 28.19 4661 TYR J C 1
ATOM 11360 O O . TYR E 2 4661 ? 295.828 217.193 202.659 1.00 31.65 4661 TYR J O 1
ATOM 11369 N N . ASN E 2 4662 ? 297.675 216.492 201.579 1.00 28.49 4662 ASN J N 1
ATOM 11370 C CA . ASN E 2 4662 ? 297.138 216.882 200.280 1.00 29.34 4662 ASN J CA 1
ATOM 11371 C C . ASN E 2 4662 ? 295.918 216.043 199.918 1.00 27.82 4662 ASN J C 1
ATOM 11372 O O . ASN E 2 4662 ? 294.964 216.546 199.313 1.00 30.35 4662 ASN J O 1
ATOM 11377 N N . CYS E 2 4663 ? 295.931 214.759 200.280 1.00 29.30 4663 CYS J N 1
ATOM 11378 C CA . CYS E 2 4663 ? 294.850 213.866 199.876 1.00 31.42 4663 CYS J CA 1
ATOM 11379 C C . CYS E 2 4663 ? 293.574 214.113 200.674 1.00 29.94 4663 CYS J C 1
ATOM 11380 O O . CYS E 2 4663 ? 292.477 214.127 200.104 1.00 29.02 4663 CYS J O 1
ATOM 11383 N N . LEU E 2 4664 ? 293.686 214.309 201.989 1.00 29.26 4664 LEU J N 1
ATOM 11384 C CA . LEU E 2 4664 ? 292.508 214.289 202.850 1.00 27.13 4664 LEU J CA 1
ATOM 11385 C C . LEU E 2 4664 ? 292.085 215.650 203.383 1.00 27.55 4664 LEU J C 1
ATOM 11386 O O . LEU E 2 4664 ? 290.926 215.804 203.772 1.00 30.14 4664 LEU J O 1
ATOM 11391 N N . LYS E 2 4665 ? 292.977 216.641 203.415 1.00 27.75 4665 LYS J N 1
ATOM 11392 C CA . LYS E 2 4665 ? 292.626 217.950 203.956 1.00 28.08 4665 LYS J CA 1
ATOM 11393 C C . LYS E 2 4665 ? 292.432 219.022 202.892 1.00 28.35 4665 LYS J C 1
ATOM 11394 O O . LYS E 2 4665 ? 291.709 219.993 203.143 1.00 30.67 4665 LYS J O 1
ATOM 11400 N N . VAL E 2 4666 ? 293.065 218.878 201.725 1.00 27.94 4666 VAL J N 1
ATOM 11401 C CA . VAL E 2 4666 ? 292.922 219.891 200.673 1.00 30.57 4666 VAL J CA 1
ATOM 11402 C C . VAL E 2 4666 ? 291.479 220.037 200.207 1.00 32.37 4666 VAL J C 1
ATOM 11403 O O . VAL E 2 4666 ? 291.009 221.181 200.073 1.00 34.57 4666 VAL J O 1
ATOM 11407 N N . PRO E 2 4667 ? 290.723 218.964 199.934 1.00 32.38 4667 PRO J N 1
ATOM 11408 C CA . PRO E 2 4667 ? 289.328 219.162 199.506 1.00 32.13 4667 PRO J CA 1
ATOM 11409 C C . PRO E 2 4667 ? 288.479 219.912 200.516 1.00 32.64 4667 PRO J C 1
ATOM 11410 O O . PRO E 2 4667 ? 287.529 220.594 200.117 1.00 35.66 4667 PRO J O 1
ATOM 11414 N N . LEU E 2 4668 ? 288.798 219.825 201.810 1.00 30.52 4668 LEU J N 1
ATOM 11415 C CA . LEU E 2 4668 ? 288.030 220.560 202.811 1.00 29.59 4668 LEU J CA 1
ATOM 11416 C C . LEU E 2 4668 ? 288.145 222.066 202.590 1.00 32.43 4668 LEU J C 1
ATOM 11417 O O . LEU E 2 4668 ? 287.132 222.775 202.520 1.00 36.74 4668 LEU J O 1
ATOM 11422 N N . VAL E 2 4669 ? 289.375 222.573 202.473 1.00 31.94 4669 VAL J N 1
ATOM 11423 C CA . VAL E 2 4669 ? 289.558 224.002 202.240 1.00 31.84 4669 VAL J CA 1
ATOM 11424 C C . VAL E 2 4669 ? 289.049 224.391 200.855 1.00 33.71 4669 VAL J C 1
ATOM 11425 O O . VAL E 2 4669 ? 288.503 225.489 200.675 1.00 38.71 4669 VAL J O 1
ATOM 11429 N N . ILE E 2 4670 ? 289.187 223.499 199.868 1.00 31.65 4670 ILE J N 1
ATOM 11430 C CA . ILE E 2 4670 ? 288.650 223.773 198.536 1.00 33.24 4670 ILE J CA 1
ATOM 11431 C C . ILE E 2 4670 ? 287.147 224.016 198.610 1.00 34.75 4670 ILE J C 1
ATOM 11432 O O . ILE E 2 4670 ? 286.629 225.009 198.084 1.00 37.07 4670 ILE J O 1
ATOM 11437 N N . PHE E 2 4671 ? 286.431 223.128 199.300 1.00 35.93 4671 PHE J N 1
ATOM 11438 C CA . PHE E 2 4671 ? 284.974 223.191 199.329 1.00 35.81 4671 PHE J CA 1
ATOM 11439 C C . PHE E 2 4671 ? 284.492 224.326 200.230 1.00 34.02 4671 PHE J C 1
ATOM 11440 O O . PHE E 2 4671 ? 283.447 224.935 199.969 1.00 37.55 4671 PHE J O 1
ATOM 11448 N N . LYS E 2 4672 ? 285.266 224.662 201.268 1.00 32.45 4672 LYS J N 1
ATOM 11449 C CA . LYS E 2 4672 ? 284.946 225.841 202.070 1.00 33.21 4672 LYS J CA 1
ATOM 11450 C C . LYS E 2 4672 ? 285.077 227.124 201.251 1.00 32.07 4672 LYS J C 1
ATOM 11451 O O . LYS E 2 4672 ? 284.214 228.012 201.327 1.00 34.86 4672 LYS J O 1
ATOM 11457 N N . ARG E 2 4673 ? 286.147 227.240 200.459 1.00 31.05 4673 ARG J N 1
ATOM 11458 C CA . ARG E 2 4673 ? 286.304 228.423 199.619 1.00 32.84 4673 ARG J CA 1
ATOM 11459 C C . ARG E 2 4673 ? 285.228 228.472 198.541 1.00 32.82 4673 ARG J C 1
ATOM 11460 O O . ARG E 2 4673 ? 284.772 229.558 198.158 1.00 36.06 4673 ARG J O 1
ATOM 11468 N N . GLU E 2 4674 ? 284.811 227.304 198.040 1.00 31.96 4674 GLU J N 1
ATOM 11469 C CA . GLU E 2 4674 ? 283.680 227.268 197.117 1.00 30.90 4674 GLU J CA 1
ATOM 11470 C C . GLU E 2 4674 ? 282.419 227.808 197.776 1.00 31.69 4674 GLU J C 1
ATOM 11471 O O . GLU E 2 4674 ? 281.698 228.614 197.174 1.00 32.05 4674 GLU J O 1
ATOM 11477 N N . LYS E 2 4675 ? 282.141 227.388 199.019 1.00 33.38 4675 LYS J N 1
ATOM 11478 C CA . LYS E 2 4675 ? 281.019 227.977 199.746 1.00 31.29 4675 LYS J CA 1
ATOM 11479 C C . LYS E 2 4675 ? 281.131 229.487 199.780 1.00 29.75 4675 LYS J C 1
ATOM 11480 O O . LYS E 2 4675 ? 280.181 230.196 199.435 1.00 32.11 4675 LYS J O 1
ATOM 11486 N N . GLU E 2 4676 ? 282.285 229.990 200.223 1.00 28.40 4676 GLU J N 1
ATOM 11487 C CA . GLU E 2 4676 ? 282.427 231.427 200.431 1.00 28.26 4676 GLU J CA 1
ATOM 11488 C C . GLU E 2 4676 ? 282.199 232.196 199.138 1.00 28.10 4676 GLU J C 1
ATOM 11489 O O . GLU E 2 4676 ? 281.413 233.153 199.105 1.00 31.35 4676 GLU J O 1
ATOM 11495 N N . LEU E 2 4677 ? 282.844 231.769 198.050 1.00 28.08 4677 LEU J N 1
ATOM 11496 C CA . LEU E 2 4677 ? 282.763 232.552 196.824 1.00 27.57 4677 LEU J CA 1
ATOM 11497 C C . LEU E 2 4677 ? 281.388 232.418 196.181 1.00 27.20 4677 LEU J C 1
ATOM 11498 O O . LEU E 2 4677 ? 280.847 233.398 195.659 1.00 28.65 4677 LEU J O 1
ATOM 11503 N N . ALA E 2 4678 ? 280.795 231.218 196.210 1.00 27.44 4678 ALA J N 1
ATOM 11504 C CA . ALA E 2 4678 ? 279.461 231.054 195.641 1.00 26.37 4678 ALA J CA 1
ATOM 11505 C C . ALA E 2 4678 ? 278.419 231.840 196.428 1.00 27.49 4678 ALA J C 1
ATOM 11506 O O . ALA E 2 4678 ? 277.529 232.465 195.836 1.00 29.04 4678 ALA J O 1
ATOM 11508 N N . ARG E 2 4679 ? 278.506 231.819 197.761 1.00 27.54 4679 ARG J N 1
ATOM 11509 C CA . ARG E 2 4679 ? 277.566 232.577 198.579 1.00 26.77 4679 ARG J CA 1
ATOM 11510 C C . ARG E 2 4679 ? 277.732 234.072 198.355 1.00 27.82 4679 ARG J C 1
ATOM 11511 O O . ARG E 2 4679 ? 276.743 234.813 198.321 1.00 28.97 4679 ARG J O 1
ATOM 11519 N N . LYS E 2 4680 ? 278.973 234.538 198.198 1.00 26.35 4680 LYS J N 1
ATOM 11520 C CA . LYS E 2 4680 ? 279.181 235.936 197.844 1.00 24.63 4680 LYS J CA 1
ATOM 11521 C C . LYS E 2 4680 ? 278.613 236.256 196.467 1.00 25.22 4680 LYS J C 1
ATOM 11522 O O . LYS E 2 4680 ? 278.085 237.353 196.255 1.00 29.62 4680 LYS J O 1
ATOM 11528 N N . LEU E 2 4681 ? 278.715 235.320 195.523 1.00 23.69 4681 LEU J N 1
ATOM 11529 C CA . LEU E 2 4681 ? 278.245 235.579 194.166 1.00 24.52 4681 LEU J CA 1
ATOM 11530 C C . LEU E 2 4681 ? 276.723 235.659 194.101 1.00 26.95 4681 LEU J C 1
ATOM 11531 O O . LEU E 2 4681 ? 276.167 236.630 193.576 1.00 31.67 4681 LEU J O 1
ATOM 11536 N N . GLU E 2 4682 ? 276.027 234.655 194.634 1.00 27.68 4682 GLU J N 1
ATOM 11537 C CA . GLU E 2 4682 ? 274.589 234.552 194.406 1.00 28.28 4682 GLU J CA 1
ATOM 11538 C C . GLU E 2 4682 ? 273.764 235.325 195.435 1.00 28.47 4682 GLU J C 1
ATOM 11539 O O . GLU E 2 4682 ? 272.560 235.519 195.229 1.00 30.40 4682 GLU J O 1
ATOM 11545 N N . PHE E 2 4683 ? 274.393 235.834 196.492 1.00 27.99 4683 PHE J N 1
ATOM 11546 C CA . PHE E 2 4683 ? 273.793 236.809 197.397 1.00 29.13 4683 PHE J CA 1
ATOM 11547 C C . PHE E 2 4683 ? 274.200 238.240 197.081 1.00 28.07 4683 PHE J C 1
ATOM 11548 O O . PHE E 2 4683 ? 273.336 239.091 196.847 1.00 31.72 4683 PHE J O 1
ATOM 11556 N N . ASP E 2 4684 ? 275.499 238.532 197.064 1.00 26.35 4684 ASP J N 1
ATOM 11557 C CA . ASP E 2 4684 ? 275.957 239.912 196.962 1.00 27.23 4684 ASP J CA 1
ATOM 11558 C C . ASP E 2 4684 ? 276.380 240.302 195.554 1.00 28.95 4684 ASP J C 1
ATOM 11559 O O . ASP E 2 4684 ? 276.212 241.466 195.172 1.00 30.08 4684 ASP J O 1
ATOM 11561 N N . GLY E 2 4685 ? 276.908 239.368 194.767 1.00 27.84 4685 GLY J N 1
ATOM 11562 C CA . GLY E 2 4685 ? 277.418 239.710 193.453 1.00 25.01 4685 GLY J CA 1
ATOM 11563 C C . GLY E 2 4685 ? 278.633 240.611 193.535 1.00 26.51 4685 GLY J C 1
ATOM 11564 O O . GLY E 2 4685 ? 278.611 241.748 193.055 1.00 27.76 4685 GLY J O 1
ATOM 11565 N N . LEU E 2 4686 ? 279.703 240.107 194.152 1.00 26.60 4686 LEU J N 1
ATOM 11566 C CA . LEU E 2 4686 ? 280.896 240.914 194.379 1.00 26.10 4686 LEU J CA 1
ATOM 11567 C C . LEU E 2 4686 ? 281.616 241.275 193.089 1.00 26.22 4686 LEU J C 1
ATOM 11568 O O . LEU E 2 4686 ? 282.428 242.206 193.091 1.00 30.34 4686 LEU J O 1
ATOM 11573 N N . TYR E 2 4687 ? 281.349 240.564 191.994 1.00 25.37 4687 TYR J N 1
ATOM 11574 C CA . TYR E 2 4687 ? 282.062 240.778 190.743 1.00 25.48 4687 TYR J CA 1
ATOM 11575 C C . TYR E 2 4687 ? 281.209 241.406 189.652 1.00 24.44 4687 TYR J C 1
ATOM 11576 O O . TYR E 2 4687 ? 281.756 241.799 188.615 1.00 26.95 4687 TYR J O 1
ATOM 11585 N N . ILE E 2 4688 ? 279.900 241.513 189.849 1.00 22.95 4688 ILE J N 1
ATOM 11586 C CA . ILE E 2 4688 ? 278.995 242.094 188.866 1.00 23.34 4688 ILE J CA 1
ATOM 11587 C C . ILE E 2 4688 ? 278.461 243.446 189.329 1.00 26.09 4688 ILE J C 1
ATOM 11588 O O . ILE E 2 4688 ? 278.482 244.421 188.576 1.00 27.55 4688 ILE J O 1
ATOM 11593 N N . THR E 2 4689 ? 277.981 243.523 190.567 1.00 25.89 4689 THR J N 1
ATOM 11594 C CA . THR E 2 4689 ? 277.460 244.765 191.123 1.00 25.59 4689 THR J CA 1
ATOM 11595 C C . THR E 2 4689 ? 278.508 245.556 191.894 1.00 26.83 4689 THR J C 1
ATOM 11596 O O . THR E 2 4689 ? 278.199 246.644 192.392 1.00 28.88 4689 THR J O 1
ATOM 11600 N N . GLU E 2 4690 ? 279.730 245.046 192.001 1.00 26.08 4690 GLU J N 1
ATOM 11601 C CA . GLU E 2 4690 ? 280.794 245.711 192.743 1.00 25.75 4690 GLU J CA 1
ATOM 11602 C C . GLU E 2 4690 ? 282.129 245.142 192.275 1.00 26.15 4690 GLU J C 1
ATOM 11603 O O . GLU E 2 4690 ? 282.200 244.429 191.269 1.00 24.83 4690 GLU J O 1
ATOM 11605 N N . GLN E 2 4691 ? 283.195 245.463 193.010 1.00 26.02 4691 GLN J N 1
ATOM 11606 C CA . GLN E 2 4691 ? 284.529 244.974 192.710 1.00 25.25 4691 GLN J CA 1
ATOM 11607 C C . GLN E 2 4691 ? 285.342 244.978 193.995 1.00 28.39 4691 GLN J C 1
ATOM 11608 O O . GLN E 2 4691 ? 285.163 245.879 194.827 1.00 32.42 4691 GLN J O 1
ATOM 11610 N N . PRO E 2 4692 ? 286.236 243.997 194.190 1.00 28.30 4692 PRO J N 1
ATOM 11611 C CA . PRO E 2 4692 ? 287.066 243.931 195.395 1.00 30.19 4692 PRO J CA 1
ATOM 11612 C C . PRO E 2 4692 ? 288.380 244.691 195.244 1.00 32.49 4692 PRO J C 1
ATOM 11613 O O . PRO E 2 4692 ? 289.436 244.059 195.207 1.00 33.32 4692 PRO J O 1
ATOM 11617 N N . ASP E 2 4696 ? 292.411 242.455 199.747 1.00 30.02 4696 ASP J N 1
ATOM 11618 C CA . ASP E 2 4696 ? 291.462 241.583 199.066 1.00 33.78 4696 ASP J CA 1
ATOM 11619 C C . ASP E 2 4696 ? 292.157 240.738 198.005 1.00 36.51 4696 ASP J C 1
ATOM 11620 O O . ASP E 2 4696 ? 291.683 240.633 196.875 1.00 36.11 4696 ASP J O 1
ATOM 11622 N N . VAL E 2 4697 ? 293.288 240.135 198.382 1.00 36.02 4697 VAL J N 1
ATOM 11623 C CA . VAL E 2 4697 ? 294.037 239.301 197.446 1.00 34.71 4697 VAL J CA 1
ATOM 11624 C C . VAL E 2 4697 ? 293.234 238.069 197.051 1.00 35.05 4697 VAL J C 1
ATOM 11625 O O . VAL E 2 4697 ? 293.385 237.552 195.935 1.00 35.82 4697 VAL J O 1
ATOM 11629 N N . LYS E 2 4698 ? 292.378 237.575 197.950 1.00 34.45 4698 LYS J N 1
ATOM 11630 C CA . LYS E 2 4698 ? 291.575 236.397 197.640 1.00 35.69 4698 LYS J CA 1
ATOM 11631 C C . LYS E 2 4698 ? 290.647 236.656 196.461 1.00 36.85 4698 LYS J C 1
ATOM 11632 O O . LYS E 2 4698 ? 290.492 235.797 195.586 1.00 40.34 4698 LYS J O 1
ATOM 11638 N N . GLY E 2 4699 ? 290.023 237.834 196.418 1.00 33.88 4699 GLY J N 1
ATOM 11639 C CA . GLY E 2 4699 ? 289.133 238.145 195.311 1.00 32.85 4699 GLY J CA 1
ATOM 11640 C C . GLY E 2 4699 ? 289.854 238.182 193.977 1.00 33.45 4699 GLY J C 1
ATOM 11641 O O . GLY E 2 4699 ? 289.391 237.607 192.988 1.00 33.98 4699 GLY J O 1
ATOM 11642 N N . GLN E 2 4700 ? 291.007 238.853 193.935 1.00 34.14 4700 GLN J N 1
ATOM 11643 C CA . GLN E 2 4700 ? 291.779 238.914 192.699 1.00 34.17 4700 GLN J CA 1
ATOM 11644 C C . GLN E 2 4700 ? 292.249 237.530 192.274 1.00 34.31 4700 GLN J C 1
ATOM 11645 O O . GLN E 2 4700 ? 292.237 237.202 191.081 1.00 33.27 4700 GLN J O 1
ATOM 11651 N N . TRP E 2 4701 ? 292.582 236.679 193.254 1.00 36.48 4701 TRP J N 1
ATOM 11652 C CA . TRP E 2 4701 ? 293.116 235.313 192.976 1.00 38.17 4701 TRP J CA 1
ATOM 11653 C C . TRP E 2 4701 ? 292.036 234.334 192.504 1.00 38.49 4701 TRP J C 1
ATOM 11654 O O . TRP E 2 4701 ? 292.326 233.547 191.589 1.00 39.45 4701 TRP J O 1
ATOM 11665 N N . ASP E 2 4702 ? 290.870 234.328 193.148 1.00 36.89 4702 ASP J N 1
ATOM 11666 C CA . ASP E 2 4702 ? 289.773 233.398 192.777 1.00 34.47 4702 ASP J CA 1
ATOM 11667 C C . ASP E 2 4702 ? 289.106 233.869 191.488 1.00 31.42 4702 ASP J C 1
ATOM 11668 O O . ASP E 2 4702 ? 288.377 233.067 190.896 1.00 32.88 4702 ASP J O 1
ATOM 11673 N N . ARG E 2 4703 ? 289.384 235.093 191.048 1.00 30.47 4703 ARG J N 1
ATOM 11674 C CA . ARG E 2 4703 ? 288.675 235.685 189.887 1.00 29.96 4703 ARG J CA 1
ATOM 11675 C C . ARG E 2 4703 ? 288.854 234.853 188.625 1.00 30.03 4703 ARG J C 1
ATOM 11676 O O . ARG E 2 4703 ? 287.940 234.877 187.794 1.00 30.90 4703 ARG J O 1
ATOM 11678 N N . LEU E 2 4704 ? 290.009 234.228 188.445 1.00 29.41 4704 LEU J N 1
ATOM 11679 C CA . LEU E 2 4704 ? 290.263 233.481 187.188 1.00 31.54 4704 LEU J CA 1
ATOM 11680 C C . LEU E 2 4704 ? 289.307 232.290 187.109 1.00 31.98 4704 LEU J C 1
ATOM 11681 O O . LEU E 2 4704 ? 288.986 231.878 185.985 1.00 33.97 4704 LEU J O 1
ATOM 11686 N N . VAL E 2 4705 ? 288.881 231.763 188.257 1.00 30.40 4705 VAL J N 1
ATOM 11687 C CA . VAL E 2 4705 ? 287.985 230.571 188.297 1.00 29.59 4705 VAL J CA 1
ATOM 11688 C C . VAL E 2 4705 ? 286.648 230.889 187.629 1.00 28.59 4705 VAL J C 1
ATOM 11689 O O . VAL E 2 4705 ? 286.078 229.974 187.030 1.00 30.51 4705 VAL J O 1
ATOM 11693 N N . LEU E 2 4706 ? 286.182 232.135 187.694 1.00 26.27 4706 LEU J N 1
ATOM 11694 C CA . LEU E 2 4706 ? 284.835 232.494 187.188 1.00 23.01 4706 LEU J CA 1
ATOM 11695 C C . LEU E 2 4706 ? 284.687 232.151 185.709 1.00 22.33 4706 LEU J C 1
ATOM 11696 O O . LEU E 2 4706 ? 283.586 231.731 185.334 1.00 23.80 4706 LEU J O 1
ATOM 11701 N N . ASN E 2 4707 ? 285.731 232.321 184.906 1.00 21.38 4707 ASN J N 1
ATOM 11702 C CA . ASN E 2 4707 ? 285.608 232.104 183.440 1.00 21.69 4707 ASN J CA 1
ATOM 11703 C C . ASN E 2 4707 ? 285.892 230.645 183.090 1.00 23.96 4707 ASN J C 1
ATOM 11704 O O . ASN E 2 4707 ? 285.891 230.333 181.889 1.00 23.63 4707 ASN J O 1
ATOM 11709 N N . THR E 2 4708 ? 286.117 229.790 184.092 1.00 25.16 4708 THR J N 1
ATOM 11710 C CA . THR E 2 4708 ? 286.504 228.383 183.837 1.00 26.91 4708 THR J CA 1
ATOM 11711 C C . THR E 2 4708 ? 285.306 227.620 183.294 1.00 27.44 4708 THR J C 1
ATOM 11712 O O . THR E 2 4708 ? 284.188 227.998 183.646 1.00 27.87 4708 THR J O 1
ATOM 11716 N N . PRO E 2 4709 ? 285.473 226.581 182.445 1.00 31.25 4709 PRO J N 1
ATOM 11717 C CA . PRO E 2 4709 ? 284.321 225.785 181.993 1.00 30.34 4709 PRO J CA 1
ATOM 11718 C C . PRO E 2 4709 ? 283.664 224.995 183.110 1.00 29.92 4709 PRO J C 1
ATOM 11719 O O . PRO E 2 4709 ? 282.450 224.765 183.064 1.00 32.42 4709 PRO J O 1
ATOM 11723 N N . SER E 2 4710 ? 284.433 224.571 184.116 1.00 29.41 4710 SER J N 1
ATOM 11724 C CA . SER E 2 4710 ? 283.915 223.794 185.240 1.00 31.09 4710 SER J CA 1
ATOM 11725 C C . SER E 2 4710 ? 284.353 224.468 186.543 1.00 30.10 4710 SER J C 1
ATOM 11726 O O . SER E 2 4710 ? 285.390 224.137 187.121 1.00 33.09 4710 SER J O 1
ATOM 11729 N N . PHE E 2 4711 ? 283.547 225.430 187.003 1.00 30.43 4711 PHE J N 1
ATOM 11730 C CA . PHE E 2 4711 ? 283.822 226.051 188.297 1.00 32.70 4711 PHE J CA 1
ATOM 11731 C C . PHE E 2 4711 ? 283.485 225.125 189.461 1.00 36.65 4711 PHE J C 1
ATOM 11732 O O . PHE E 2 4711 ? 284.396 224.796 190.241 1.00 41.44 4711 PHE J O 1
ATOM 11740 N N . PRO E 2 4712 ? 282.231 224.669 189.651 1.00 36.19 4712 PRO J N 1
ATOM 11741 C CA . PRO E 2 4712 ? 281.886 223.950 190.889 1.00 37.18 4712 PRO J CA 1
ATOM 11742 C C . PRO E 2 4712 ? 282.204 222.458 190.804 1.00 37.97 4712 PRO J C 1
ATOM 11743 O O . PRO E 2 4712 ? 281.314 221.601 190.826 1.00 41.04 4712 PRO J O 1
ATOM 11747 N N . SER E 2 4713 ? 283.496 222.143 190.701 1.00 38.36 4713 SER J N 1
ATOM 11748 C CA . SER E 2 4713 ? 283.913 220.746 190.654 1.00 40.37 4713 SER J CA 1
ATOM 11749 C C . SER E 2 4713 ? 283.657 220.045 191.983 1.00 41.17 4713 SER J C 1
ATOM 11750 O O . SER E 2 4713 ? 283.268 218.872 192.007 1.00 43.29 4713 SER J O 1
ATOM 11753 N N . ASN E 2 4714 ? 283.869 220.745 193.096 1.00 39.02 4714 ASN J N 1
ATOM 11754 C CA . ASN E 2 4714 ? 283.744 220.160 194.423 1.00 40.84 4714 ASN J CA 1
ATOM 11755 C C . ASN E 2 4714 ? 282.461 220.555 195.144 1.00 43.48 4714 ASN J C 1
ATOM 11756 O O . ASN E 2 4714 ? 282.312 220.233 196.327 1.00 42.21 4714 ASN J O 1
ATOM 11761 N N . TYR E 2 4715 ? 281.538 221.240 194.476 1.00 43.46 4715 TYR J N 1
ATOM 11762 C CA . TYR E 2 4715 ? 280.308 221.695 195.105 1.00 42.53 4715 TYR J CA 1
ATOM 11763 C C . TYR E 2 4715 ? 279.088 221.100 194.410 1.00 44.57 4715 TYR J C 1
ATOM 11764 O O . TYR E 2 4715 ? 279.162 220.613 193.279 1.00 45.99 4715 TYR J O 1
ATOM 11773 N N . TRP E 2 4716 ? 277.952 221.152 195.113 1.00 42.80 4716 TRP J N 1
ATOM 11774 C CA . TRP E 2 4716 ? 276.725 220.557 194.591 1.00 40.67 4716 TRP J CA 1
ATOM 11775 C C . TRP E 2 4716 ? 276.140 221.351 193.430 1.00 38.07 4716 TRP J C 1
ATOM 11776 O O . TRP E 2 4716 ? 275.731 220.757 192.425 1.00 39.45 4716 TRP J O 1
ATOM 11787 N N . ASP E 2 4717 ? 276.084 222.677 193.537 1.00 37.15 4717 ASP J N 1
ATOM 11788 C CA . ASP E 2 4717 ? 275.402 223.490 192.531 1.00 34.84 4717 ASP J CA 1
ATOM 11789 C C . ASP E 2 4717 ? 276.238 223.547 191.255 1.00 33.26 4717 ASP J C 1
ATOM 11790 O O . ASP E 2 4717 ? 277.031 224.464 191.044 1.00 35.40 4717 ASP J O 1
ATOM 11795 N N . LYS E 2 4718 ? 276.043 222.558 190.387 1.00 32.40 4718 LYS J N 1
ATOM 11796 C CA . LYS E 2 4718 ? 276.690 222.527 189.083 1.00 32.82 4718 LYS J CA 1
ATOM 11797 C C . LYS E 2 4718 ? 275.962 223.377 188.050 1.00 34.21 4718 LYS J C 1
ATOM 11798 O O . LYS E 2 4718 ? 276.440 223.496 186.918 1.00 39.33 4718 LYS J O 1
ATOM 11800 N N . PHE E 2 4719 ? 274.820 223.964 188.413 1.00 29.52 4719 PHE J N 1
ATOM 11801 C CA . PHE E 2 4719 ? 274.058 224.834 187.526 1.00 27.30 4719 PHE J CA 1
ATOM 11802 C C . PHE E 2 4719 ? 273.941 226.237 188.109 1.00 25.00 4719 PHE J C 1
ATOM 11803 O O . PHE E 2 4719 ? 272.977 226.955 187.832 1.00 25.88 4719 PHE J O 1
ATOM 11811 N N . VAL E 2 4720 ? 274.918 226.636 188.928 1.00 24.20 4720 VAL J N 1
ATOM 11812 C CA . VAL E 2 4720 ? 274.923 227.965 189.530 1.00 21.18 4720 VAL J CA 1
ATOM 11813 C C . VAL E 2 4720 ? 275.086 229.069 188.496 1.00 18.34 4720 VAL J C 1
ATOM 11814 O O . VAL E 2 4720 ? 274.596 230.185 188.711 1.00 18.90 4720 VAL J O 1
ATOM 11818 N N . LYS E 2 4721 ? 275.739 228.772 187.369 1.00 18.03 4721 LYS J N 1
ATOM 11819 C CA . LYS E 2 4721 ? 275.961 229.774 186.330 1.00 18.32 4721 LYS J CA 1
ATOM 11820 C C . LYS E 2 4721 ? 274.647 230.389 185.865 1.00 16.94 4721 LYS J C 1
ATOM 11821 O O . LYS E 2 4721 ? 274.526 231.616 185.755 1.00 18.39 4721 LYS J O 1
ATOM 11827 N N . ARG E 2 4722 ? 273.646 229.549 185.591 1.00 16.64 4722 ARG J N 1
ATOM 11828 C CA . ARG E 2 4722 ? 272.347 230.059 185.170 1.00 16.17 4722 ARG J CA 1
ATOM 11829 C C . ARG E 2 4722 ? 271.685 230.887 186.262 1.00 15.72 4722 ARG J C 1
ATOM 11830 O O . ARG E 2 4722 ? 271.050 231.903 185.965 1.00 15.69 4722 ARG J O 1
ATOM 11838 N N . LYS E 2 4723 ? 271.815 230.468 187.523 1.00 15.90 4723 LYS J N 1
ATOM 11839 C CA . LYS E 2 4723 ? 271.221 231.224 188.621 1.00 14.38 4723 LYS J CA 1
ATOM 11840 C C . LYS E 2 4723 ? 271.817 232.624 188.711 1.00 14.64 4723 LYS J C 1
ATOM 11841 O O . LYS E 2 4723 ? 271.087 233.615 188.838 1.00 17.79 4723 LYS J O 1
ATOM 11847 N N . VAL E 2 4724 ? 273.146 232.727 188.637 1.00 14.71 4724 VAL J N 1
ATOM 11848 C CA . VAL E 2 4724 ? 273.785 234.039 188.712 1.00 12.70 4724 VAL J CA 1
ATOM 11849 C C . VAL E 2 4724 ? 273.447 234.878 187.486 1.00 13.39 4724 VAL J C 1
ATOM 11850 O O . VAL E 2 4724 ? 273.222 236.089 187.592 1.00 14.74 4724 VAL J O 1
ATOM 11854 N N . LEU E 2 4725 ? 273.415 234.259 186.302 1.00 14.54 4725 LEU J N 1
ATOM 11855 C CA . LEU E 2 4725 ? 273.088 235.008 185.094 1.00 13.10 4725 LEU J CA 1
ATOM 11856 C C . LEU E 2 4725 ? 271.661 235.544 185.118 1.00 12.93 4725 LEU J C 1
ATOM 11857 O O . LEU E 2 4725 ? 271.430 236.690 184.715 1.00 15.13 4725 LEU J O 1
ATOM 11862 N N . ASP E 2 4726 ? 270.700 234.744 185.582 1.00 13.74 4726 ASP J N 1
ATOM 11863 C CA . ASP E 2 4726 ? 269.312 235.186 185.626 1.00 13.71 4726 ASP J CA 1
ATOM 11864 C C . ASP E 2 4726 ? 269.045 236.139 186.785 1.00 12.79 4726 ASP J C 1
ATOM 11865 O O . ASP E 2 4726 ? 268.118 236.953 186.706 1.00 14.49 4726 ASP J O 1
ATOM 11870 N N . LYS E 2 4727 ? 269.829 236.049 187.863 1.00 11.64 4727 LYS J N 1
ATOM 11871 C CA . LYS E 2 4727 ? 269.614 236.928 189.008 1.00 11.92 4727 LYS J CA 1
ATOM 11872 C C . LYS E 2 4727 ? 269.835 238.389 188.635 1.00 14.08 4727 LYS J C 1
ATOM 11873 O O . LYS E 2 4727 ? 269.080 239.269 189.067 1.00 18.25 4727 LYS J O 1
ATOM 11875 N N . HIS E 2 4728 ? 270.861 238.667 187.837 1.00 13.83 4728 HIS J N 1
ATOM 11876 C CA . HIS E 2 4728 ? 271.179 240.017 187.390 1.00 12.99 4728 HIS J CA 1
ATOM 11877 C C . HIS E 2 4728 ? 271.104 240.118 185.871 1.00 10.29 4728 HIS J C 1
ATOM 11878 O O . HIS E 2 4728 ? 271.915 240.790 185.232 1.00 12.10 4728 HIS J O 1
ATOM 11885 N N . GLY E 2 4729 ? 270.118 239.448 185.276 1.00 9.59 4729 GLY J N 1
ATOM 11886 C CA . GLY E 2 4729 ? 269.945 239.481 183.836 1.00 7.65 4729 GLY J CA 1
ATOM 11887 C C . GLY E 2 4729 ? 269.319 240.744 183.291 1.00 8.63 4729 GLY J C 1
ATOM 11888 O O . GLY E 2 4729 ? 269.317 240.940 182.072 1.00 9.03 4729 GLY J O 1
ATOM 11889 N N . ASP E 2 4730 ? 268.786 241.601 184.159 1.00 9.82 4730 ASP J N 1
ATOM 11890 C CA . ASP E 2 4730 ? 268.192 242.867 183.748 1.00 9.20 4730 ASP J CA 1
ATOM 11891 C C . ASP E 2 4730 ? 269.152 244.041 183.882 1.00 9.77 4730 ASP J C 1
ATOM 11892 O O . ASP E 2 4730 ? 269.195 244.902 182.998 1.00 9.91 4730 ASP J O 1
ATOM 11894 N N . ILE E 2 4731 ? 269.920 244.097 184.972 1.00 9.63 4731 ILE J N 1
ATOM 11895 C CA . ILE E 2 4731 ? 270.911 245.156 185.129 1.00 11.08 4731 ILE J CA 1
ATOM 11896 C C . ILE E 2 4731 ? 272.000 245.028 184.073 1.00 12.43 4731 ILE J C 1
ATOM 11897 O O . ILE E 2 4731 ? 272.425 246.024 183.474 1.00 16.18 4731 ILE J O 1
ATOM 11899 N N . PHE E 2 4732 ? 272.468 243.808 183.827 1.00 11.56 4732 PHE J N 1
ATOM 11900 C CA . PHE E 2 4732 ? 273.487 243.532 182.826 1.00 10.78 4732 PHE J CA 1
ATOM 11901 C C . PHE E 2 4732 ? 272.933 242.552 181.802 1.00 9.30 4732 PHE J C 1
ATOM 11902 O O . PHE E 2 4732 ? 272.146 241.664 182.142 1.00 11.31 4732 PHE J O 1
ATOM 11910 N N . GLY E 2 4733 ? 273.348 242.718 180.551 1.00 8.64 4733 GLY J N 1
ATOM 11911 C CA . GLY E 2 4733 ? 272.873 241.856 179.491 1.00 8.74 4733 GLY J CA 1
ATOM 11912 C C . GLY E 2 4733 ? 273.407 240.442 179.612 1.00 10.46 4733 GLY J C 1
ATOM 11913 O O . GLY E 2 4733 ? 274.302 240.137 180.402 1.00 12.02 4733 GLY J O 1
ATOM 11914 N N . ARG E 2 4734 ? 272.823 239.554 178.804 1.00 9.44 4734 ARG J N 1
ATOM 11915 C CA . ARG E 2 4734 ? 273.252 238.159 178.809 1.00 8.76 4734 ARG J CA 1
ATOM 11916 C C . ARG E 2 4734 ? 274.703 238.026 178.363 1.00 10.27 4734 ARG J C 1
ATOM 11917 O O . ARG E 2 4734 ? 275.475 237.264 178.956 1.00 11.92 4734 ARG J O 1
ATOM 11919 N N . GLU E 2 4735 ? 275.093 238.763 177.320 1.00 10.04 4735 GLU J N 1
ATOM 11920 C CA . GLU E 2 4735 ? 276.468 238.694 176.839 1.00 9.65 4735 GLU J CA 1
ATOM 11921 C C . GLU E 2 4735 ? 277.444 239.335 177.818 1.00 9.54 4735 GLU J C 1
ATOM 11922 O O . GLU E 2 4735 ? 278.608 238.925 177.886 1.00 11.72 4735 GLU J O 1
ATOM 11924 N N . ARG E 2 4736 ? 276.995 240.342 178.572 1.00 7.91 4736 ARG J N 1
ATOM 11925 C CA . ARG E 2 4736 ? 277.871 240.986 179.545 1.00 8.29 4736 ARG J CA 1
ATOM 11926 C C . ARG E 2 4736 ? 278.273 240.022 180.654 1.00 8.74 4736 ARG J C 1
ATOM 11927 O O . ARG E 2 4736 ? 279.430 240.018 181.092 1.00 11.37 4736 ARG J O 1
ATOM 11929 N N . ILE E 2 4737 ? 277.334 239.199 181.121 1.00 8.97 4737 ILE J N 1
ATOM 11930 C CA . ILE E 2 4737 ? 277.624 238.248 182.188 1.00 9.96 4737 ILE J CA 1
ATOM 11931 C C . ILE E 2 4737 ? 278.202 236.938 181.660 1.00 10.49 4737 ILE J C 1
ATOM 11932 O O . ILE E 2 4737 ? 278.980 236.284 182.370 1.00 11.98 4737 ILE J O 1
ATOM 11937 N N . ALA E 2 4738 ? 277.870 236.552 180.424 1.00 9.81 4738 ALA J N 1
ATOM 11938 C CA . ALA E 2 4738 ? 278.377 235.299 179.875 1.00 9.92 4738 ALA J CA 1
ATOM 11939 C C . ALA E 2 4738 ? 279.896 235.314 179.762 1.00 12.27 4738 ALA J C 1
ATOM 11940 O O . ALA E 2 4738 ? 280.556 234.306 180.040 1.00 18.03 4738 ALA J O 1
ATOM 11942 N N . GLU E 2 4739 ? 280.468 236.446 179.347 1.00 10.50 4739 GLU J N 1
ATOM 11943 C CA . GLU E 2 4739 ? 281.920 236.542 179.234 1.00 10.16 4739 GLU J CA 1
ATOM 11944 C C . GLU E 2 4739 ? 282.592 236.409 180.596 1.00 12.61 4739 GLU J C 1
ATOM 11945 O O . GLU E 2 4739 ? 283.645 235.772 180.717 1.00 16.25 4739 GLU J O 1
ATOM 11947 N N . LEU E 2 4740 ? 282.001 237.010 181.631 1.00 12.54 4740 LEU J N 1
ATOM 11948 C CA . LEU E 2 4740 ? 282.587 236.934 182.966 1.00 14.19 4740 LEU J CA 1
ATOM 11949 C C . LEU E 2 4740 ? 282.589 235.504 183.493 1.00 15.08 4740 LEU J C 1
ATOM 11950 O O . LEU E 2 4740 ? 283.578 235.053 184.083 1.00 18.55 4740 LEU J O 1
ATOM 11955 N N . LEU E 2 4741 ? 281.492 234.776 183.293 1.00 14.69 4741 LEU J N 1
ATOM 11956 C CA . LEU E 2 4741 ? 281.360 233.410 183.781 1.00 15.01 4741 LEU J CA 1
ATOM 11957 C C . LEU E 2 4741 ? 281.732 232.363 182.741 1.00 13.51 4741 LEU J C 1
ATOM 11958 O O . LEU E 2 4741 ? 281.614 231.166 183.019 1.00 14.69 4741 LEU J O 1
ATOM 11963 N N . GLY E 2 4742 ? 282.175 232.776 181.559 1.00 13.68 4742 GLY J N 1
ATOM 11964 C CA . GLY E 2 4742 ? 282.553 231.837 180.519 1.00 14.37 4742 GLY J CA 1
ATOM 11965 C C . GLY E 2 4742 ? 281.369 231.285 179.750 1.00 13.02 4742 GLY J C 1
ATOM 11966 O O . GLY E 2 4742 ? 281.014 230.116 179.894 1.00 16.30 4742 GLY J O 1
ATOM 11967 N N . TRP E 2 4767 ? 292.414 213.721 181.449 1.00 51.36 4767 TRP J N 1
ATOM 11968 C CA . TRP E 2 4767 ? 293.854 213.948 181.395 1.00 54.99 4767 TRP J CA 1
ATOM 11969 C C . TRP E 2 4767 ? 294.176 215.241 180.653 1.00 54.62 4767 TRP J C 1
ATOM 11970 O O . TRP E 2 4767 ? 293.856 216.332 181.125 1.00 55.97 4767 TRP J O 1
ATOM 11972 N N . LEU E 2 4768 ? 294.819 215.109 179.490 1.00 50.52 4768 LEU J N 1
ATOM 11973 C CA . LEU E 2 4768 ? 295.157 216.285 178.694 1.00 47.44 4768 LEU J CA 1
ATOM 11974 C C . LEU E 2 4768 ? 293.905 216.996 178.196 1.00 49.99 4768 LEU J C 1
ATOM 11975 O O . LEU E 2 4768 ? 293.833 218.230 178.219 1.00 51.69 4768 LEU J O 1
ATOM 11977 N N . MET E 2 4769 ? 292.910 216.234 177.735 1.00 50.70 4769 MET J N 1
ATOM 11978 C CA . MET E 2 4769 ? 291.677 216.840 177.244 1.00 48.25 4769 MET J CA 1
ATOM 11979 C C . MET E 2 4769 ? 290.922 217.549 178.362 1.00 47.36 4769 MET J C 1
ATOM 11980 O O . MET E 2 4769 ? 290.385 218.644 178.159 1.00 50.64 4769 MET J O 1
ATOM 11982 N N . SER E 2 4770 ? 290.869 216.942 179.547 1.00 46.73 4770 SER J N 1
ATOM 11983 C CA . SER E 2 4770 ? 290.170 217.511 180.691 1.00 49.60 4770 SER J CA 1
ATOM 11984 C C . SER E 2 4770 ? 291.093 218.308 181.606 1.00 48.90 4770 SER J C 1
ATOM 11985 O O . SER E 2 4770 ? 290.834 218.392 182.812 1.00 51.73 4770 SER J O 1
ATOM 11987 N N . ILE E 2 4771 ? 292.159 218.891 181.063 1.00 46.39 4771 ILE J N 1
ATOM 11988 C CA . ILE E 2 4771 ? 293.123 219.651 181.860 1.00 49.43 4771 ILE J CA 1
ATOM 11989 C C . ILE E 2 4771 ? 292.596 221.081 181.940 1.00 50.20 4771 ILE J C 1
ATOM 11990 O O . ILE E 2 4771 ? 292.823 221.906 181.055 1.00 49.62 4771 ILE J O 1
ATOM 11992 N N . ASP E 2 4772 ? 291.878 221.375 183.022 1.00 51.01 4772 ASP J N 1
ATOM 11993 C CA . ASP E 2 4772 ? 291.395 222.728 183.294 1.00 50.27 4772 ASP J CA 1
ATOM 11994 C C . ASP E 2 4772 ? 292.546 223.506 183.917 1.00 50.98 4772 ASP J C 1
ATOM 11995 O O . ASP E 2 4772 ? 292.784 223.450 185.125 1.00 51.12 4772 ASP J O 1
ATOM 12000 N N . VAL E 2 4773 ? 293.277 224.239 183.073 1.00 49.78 4773 VAL J N 1
ATOM 12001 C CA . VAL E 2 4773 ? 294.499 224.902 183.524 1.00 51.44 4773 VAL J CA 1
ATOM 12002 C C . VAL E 2 4773 ? 294.187 225.968 184.569 1.00 50.96 4773 VAL J C 1
ATOM 12003 O O . VAL E 2 4773 ? 294.856 226.053 185.606 1.00 51.04 4773 VAL J O 1
ATOM 12007 N N . LYS E 2 4774 ? 293.165 226.791 184.324 1.00 51.09 4774 LYS J N 1
ATOM 12008 C CA . LYS E 2 4774 ? 292.836 227.848 185.274 1.00 53.56 4774 LYS J CA 1
ATOM 12009 C C . LYS E 2 4774 ? 292.360 227.271 186.601 1.00 51.21 4774 LYS J C 1
ATOM 12010 O O . LYS E 2 4774 ? 292.778 227.730 187.671 1.00 52.42 4774 LYS J O 1
ATOM 12016 N N . TYR E 2 4775 ? 291.503 226.248 186.554 1.00 48.55 4775 TYR J N 1
ATOM 12017 C CA . TYR E 2 4775 ? 291.023 225.636 187.788 1.00 50.01 4775 TYR J CA 1
ATOM 12018 C C . TYR E 2 4775 ? 292.158 224.969 188.554 1.00 50.39 4775 TYR J C 1
ATOM 12019 O O . TYR E 2 4775 ? 292.229 225.071 189.784 1.00 49.86 4775 TYR J O 1
ATOM 12028 N N . GLN E 2 4776 ? 293.060 224.284 187.847 1.00 50.87 4776 GLN J N 1
ATOM 12029 C CA . GLN E 2 4776 ? 294.144 223.590 188.535 1.00 51.22 4776 GLN J CA 1
ATOM 12030 C C . GLN E 2 4776 ? 295.144 224.574 189.136 1.00 49.21 4776 GLN J C 1
ATOM 12031 O O . GLN E 2 4776 ? 295.650 224.348 190.242 1.00 49.47 4776 GLN J O 1
ATOM 12037 N N . ILE E 2 4777 ? 295.430 225.682 188.445 1.00 47.35 4777 ILE J N 1
ATOM 12038 C CA . ILE E 2 4777 ? 296.333 226.664 189.039 1.00 48.31 4777 ILE J CA 1
ATOM 12039 C C . ILE E 2 4777 ? 295.662 227.373 190.210 1.00 47.27 4777 ILE J C 1
ATOM 12040 O O . ILE E 2 4777 ? 296.326 227.706 191.198 1.00 48.27 4777 ILE J O 1
ATOM 12045 N N . TRP E 2 4778 ? 294.346 227.603 190.139 1.00 44.87 4778 TRP J N 1
ATOM 12046 C CA . TRP E 2 4778 ? 293.638 228.158 191.289 1.00 43.44 4778 TRP J CA 1
ATOM 12047 C C . TRP E 2 4778 ? 293.700 227.211 192.482 1.00 44.05 4778 TRP J C 1
ATOM 12048 O O . TRP E 2 4778 ? 293.900 227.647 193.624 1.00 45.36 4778 TRP J O 1
ATOM 12059 N N . LYS E 2 4779 ? 293.521 225.911 192.235 1.00 44.30 4779 LYS J N 1
ATOM 12060 C CA . LYS E 2 4779 ? 293.619 224.928 193.308 1.00 42.63 4779 LYS J CA 1
ATOM 12061 C C . LYS E 2 4779 ? 295.020 224.904 193.906 1.00 43.26 4779 LYS J C 1
ATOM 12062 O O . LYS E 2 4779 ? 295.181 224.849 195.130 1.00 43.16 4779 LYS J O 1
ATOM 12068 N N . PHE E 2 4780 ? 296.048 224.960 193.056 1.00 44.04 4780 PHE J N 1
ATOM 12069 C CA . PHE E 2 4780 ? 297.419 225.002 193.556 1.00 43.61 4780 PHE J CA 1
ATOM 12070 C C . PHE E 2 4780 ? 297.662 226.249 194.398 1.00 41.31 4780 PHE J C 1
ATOM 12071 O O . PHE E 2 4780 ? 298.305 226.182 195.452 1.00 43.93 4780 PHE J O 1
ATOM 12079 N N . GLY E 2 4781 ? 297.149 227.397 193.951 1.00 40.93 4781 GLY J N 1
ATOM 12080 C CA . GLY E 2 4781 ? 297.343 228.625 194.703 1.00 41.72 4781 GLY J CA 1
ATOM 12081 C C . GLY E 2 4781 ? 296.651 228.613 196.053 1.00 42.31 4781 GLY J C 1
ATOM 12082 O O . GLY E 2 4781 ? 297.226 229.044 197.056 1.00 45.02 4781 GLY J O 1
ATOM 12083 N N . VAL E 2 4782 ? 295.407 228.128 196.101 1.00 40.25 4782 VAL J N 1
ATOM 12084 C CA . VAL E 2 4782 ? 294.715 228.073 197.387 1.00 38.21 4782 VAL J CA 1
ATOM 12085 C C . VAL E 2 4782 ? 295.353 227.024 198.293 1.00 39.69 4782 VAL J C 1
ATOM 12086 O O . VAL E 2 4782 ? 295.359 227.178 199.521 1.00 41.38 4782 VAL J O 1
ATOM 12090 N N . ILE E 2 4783 ? 295.907 225.954 197.716 1.00 39.98 4783 ILE J N 1
ATOM 12091 C CA . ILE E 2 4783 ? 296.671 224.996 198.510 1.00 39.64 4783 ILE J CA 1
ATOM 12092 C C . ILE E 2 4783 ? 297.888 225.676 199.123 1.00 36.97 4783 ILE J C 1
ATOM 12093 O O . ILE E 2 4783 ? 298.199 225.485 200.305 1.00 36.90 4783 ILE J O 1
ATOM 12098 N N . PHE E 2 4784 ? 298.588 226.488 198.327 1.00 37.27 4784 PHE J N 1
ATOM 12099 C CA . PHE E 2 4784 ? 299.744 227.220 198.835 1.00 38.16 4784 PHE J CA 1
ATOM 12100 C C . PHE E 2 4784 ? 299.337 228.199 199.931 1.00 37.53 4784 PHE J C 1
ATOM 12101 O O . PHE E 2 4784 ? 300.083 228.411 200.894 1.00 39.17 4784 PHE J O 1
ATOM 12109 N N . THR E 2 4785 ? 298.158 228.810 199.796 1.00 36.84 4785 THR J N 1
ATOM 12110 C CA . THR E 2 4785 ? 297.708 229.791 200.779 1.00 36.01 4785 THR J CA 1
ATOM 12111 C C . THR E 2 4785 ? 297.437 229.151 202.138 1.00 34.62 4785 THR J C 1
ATOM 12112 O O . THR E 2 4785 ? 297.536 229.827 203.169 1.00 34.99 4785 THR J O 1
ATOM 12116 N N . ASP E 2 4786 ? 297.116 227.859 202.162 1.00 33.81 4786 ASP J N 1
ATOM 12117 C CA . ASP E 2 4786 ? 296.773 227.189 203.412 1.00 34.83 4786 ASP J CA 1
ATOM 12118 C C . ASP E 2 4786 ? 297.952 227.201 204.378 1.00 35.57 4786 ASP J C 1
ATOM 12119 O O . ASP E 2 4786 ? 299.091 226.919 203.994 1.00 37.32 4786 ASP J O 1
ATOM 12124 N N . ASN E 2 4787 ? 297.670 227.529 205.642 1.00 34.75 4787 ASN J N 1
ATOM 12125 C CA . ASN E 2 4787 ? 298.731 227.634 206.640 1.00 34.03 4787 ASN J CA 1
ATOM 12126 C C . ASN E 2 4787 ? 299.298 226.266 207.004 1.00 34.87 4787 ASN J C 1
ATOM 12127 O O . ASN E 2 4787 ? 300.518 226.109 207.132 1.00 35.68 4787 ASN J O 1
ATOM 12132 N N . SER E 2 4788 ? 298.431 225.268 207.184 1.00 34.56 4788 SER J N 1
ATOM 12133 C CA . SER E 2 4788 ? 298.909 223.935 207.538 1.00 32.68 4788 SER J CA 1
ATOM 12134 C C . SER E 2 4788 ? 299.702 223.313 206.395 1.00 32.38 4788 SER J C 1
ATOM 12135 O O . SER E 2 4788 ? 300.668 222.576 206.630 1.00 34.20 4788 SER J O 1
ATOM 12138 N N . PHE E 2 4789 ? 299.311 223.595 205.150 1.00 33.21 4789 PHE J N 1
ATOM 12139 C CA . PHE E 2 4789 ? 300.103 223.126 204.018 1.00 32.40 4789 PHE J CA 1
ATOM 12140 C C . PHE E 2 4789 ? 301.480 223.776 204.012 1.00 31.81 4789 PHE J C 1
ATOM 12141 O O . PHE E 2 4789 ? 302.478 223.126 203.686 1.00 34.68 4789 PHE J O 1
ATOM 12149 N N . LEU E 2 4790 ? 301.552 225.062 204.365 1.00 31.28 4790 LEU J N 1
ATOM 12150 C CA . LEU E 2 4790 ? 302.850 225.719 204.493 1.00 31.68 4790 LEU J CA 1
ATOM 12151 C C . LEU E 2 4790 ? 303.681 225.088 205.602 1.00 32.67 4790 LEU J C 1
ATOM 12152 O O . LEU E 2 4790 ? 304.899 224.933 205.460 1.00 34.96 4790 LEU J O 1
ATOM 12157 N N . TYR E 2 4791 ? 303.045 224.726 206.718 1.00 32.37 4791 TYR J N 1
ATOM 12158 C CA . TYR E 2 4791 ? 303.771 224.057 207.794 1.00 30.68 4791 TYR J CA 1
ATOM 12159 C C . TYR E 2 4791 ? 304.322 222.711 207.335 1.00 29.85 4791 TYR J C 1
ATOM 12160 O O . TYR E 2 4791 ? 305.476 222.371 207.622 1.00 33.79 4791 TYR J O 1
ATOM 12169 N N . LEU E 2 4792 ? 303.510 221.935 206.613 1.00 28.96 4792 LEU J N 1
ATOM 12170 C CA . LEU E 2 4792 ? 303.974 220.647 206.104 1.00 29.05 4792 LEU J CA 1
ATOM 12171 C C . LEU E 2 4792 ? 305.099 220.826 205.090 1.00 29.20 4792 LEU J C 1
ATOM 12172 O O . LEU E 2 4792 ? 306.067 220.054 205.081 1.00 31.89 4792 LEU J O 1
ATOM 12177 N N . GLY E 2 4793 ? 304.988 221.836 204.226 1.00 29.15 4793 GLY J N 1
ATOM 12178 C CA . GLY E 2 4793 ? 306.051 222.103 203.272 1.00 30.02 4793 GLY J CA 1
ATOM 12179 C C . GLY E 2 4793 ? 307.342 222.526 203.943 1.00 32.59 4793 GLY J C 1
ATOM 12180 O O . GLY E 2 4793 ? 308.429 222.127 203.521 1.00 33.28 4793 GLY J O 1
ATOM 12181 N N . TRP E 2 4794 ? 307.242 223.340 204.997 1.00 32.18 4794 TRP J N 1
ATOM 12182 C CA . TRP E 2 4794 ? 308.428 223.720 205.757 1.00 31.56 4794 TRP J CA 1
ATOM 12183 C C . TRP E 2 4794 ? 309.050 222.511 206.443 1.00 31.07 4794 TRP J C 1
ATOM 12184 O O . TRP E 2 4794 ? 310.278 222.384 206.494 1.00 34.26 4794 TRP J O 1
ATOM 12195 N N . TYR E 2 4795 ? 308.217 221.614 206.976 1.00 29.86 4795 TYR J N 1
ATOM 12196 C CA . TYR E 2 4795 ? 308.733 220.383 207.568 1.00 29.73 4795 TYR J CA 1
ATOM 12197 C C . TYR E 2 4795 ? 309.478 219.545 206.535 1.00 29.78 4795 TYR J C 1
ATOM 12198 O O . TYR E 2 4795 ? 310.574 219.040 206.805 1.00 32.57 4795 TYR J O 1
ATOM 12207 N N . MET E 2 4796 ? 308.898 219.394 205.342 1.00 30.07 4796 MET J N 1
ATOM 12208 C CA . MET E 2 4796 ? 309.549 218.624 204.286 1.00 29.68 4796 MET J CA 1
ATOM 12209 C C . MET E 2 4796 ? 310.855 219.282 203.853 1.00 31.62 4796 MET J C 1
ATOM 12210 O O . MET E 2 4796 ? 311.862 218.601 203.620 1.00 35.04 4796 MET J O 1
ATOM 12215 N N . VAL E 2 4797 ? 310.856 220.612 203.739 1.00 31.46 4797 VAL J N 1
ATOM 12216 C CA . VAL E 2 4797 ? 312.057 221.333 203.329 1.00 31.60 4797 VAL J CA 1
ATOM 12217 C C . VAL E 2 4797 ? 313.159 221.167 204.367 1.00 32.14 4797 VAL J C 1
ATOM 12218 O O . VAL E 2 4797 ? 314.325 220.943 204.024 1.00 33.66 4797 VAL J O 1
ATOM 12222 N N . MET E 2 4798 ? 312.809 221.272 205.651 1.00 32.52 4798 MET J N 1
ATOM 12223 C CA . MET E 2 4798 ? 313.799 221.084 206.707 1.00 31.26 4798 MET J CA 1
ATOM 12224 C C . MET E 2 4798 ? 314.328 219.654 206.721 1.00 31.07 4798 MET J C 1
ATOM 12225 O O . MET E 2 4798 ? 315.527 219.433 206.927 1.00 35.88 4798 MET J O 1
ATOM 12230 N N . SER E 2 4799 ? 313.449 218.671 206.506 1.00 29.16 4799 SER J N 1
ATOM 12231 C CA . SER E 2 4799 ? 313.896 217.282 206.459 1.00 29.58 4799 SER J CA 1
ATOM 12232 C C . SER E 2 4799 ? 314.853 217.049 205.297 1.00 30.03 4799 SER J C 1
ATOM 12233 O O . SER E 2 4799 ? 315.859 216.345 205.443 1.00 32.20 4799 SER J O 1
ATOM 12236 N N . LEU E 2 4800 ? 314.554 217.629 204.132 1.00 30.35 4800 LEU J N 1
ATOM 12237 C CA . LEU E 2 4800 ? 315.452 217.497 202.988 1.00 30.41 4800 LEU J CA 1
ATOM 12238 C C . LEU E 2 4800 ? 316.774 218.216 203.223 1.00 31.87 4800 LEU J C 1
ATOM 12239 O O . LEU E 2 4800 ? 317.831 217.715 202.821 1.00 34.97 4800 LEU J O 1
ATOM 12244 N N . LEU E 2 4801 ? 316.738 219.385 203.866 1.00 32.74 4801 LEU J N 1
ATOM 12245 C CA . LEU E 2 4801 ? 317.958 220.132 204.145 1.00 32.11 4801 LEU J CA 1
ATOM 12246 C C . LEU E 2 4801 ? 318.791 219.489 205.244 1.00 33.96 4801 LEU J C 1
ATOM 12247 O O . LEU E 2 4801 ? 319.990 219.771 205.341 1.00 36.77 4801 LEU J O 1
ATOM 12252 N N . GLY E 2 4802 ? 318.186 218.634 206.072 1.00 32.04 4802 GLY J N 1
ATOM 12253 C CA . GLY E 2 4802 ? 318.934 217.955 207.114 1.00 30.19 4802 GLY J CA 1
ATOM 12254 C C . GLY E 2 4802 ? 319.962 216.973 206.595 1.00 32.37 4802 GLY J C 1
ATOM 12255 O O . GLY E 2 4802 ? 320.900 216.631 207.323 1.00 37.50 4802 GLY J O 1
ATOM 12256 N N . HIS E 2 4803 ? 319.803 216.499 205.357 1.00 32.98 4803 HIS J N 1
ATOM 12257 C CA . HIS E 2 4803 ? 320.822 215.641 204.763 1.00 33.48 4803 HIS J CA 1
ATOM 12258 C C . HIS E 2 4803 ? 322.086 216.422 204.432 1.00 36.40 4803 HIS J C 1
ATOM 12259 O O . HIS E 2 4803 ? 323.195 215.893 204.573 1.00 39.88 4803 HIS J O 1
ATOM 12266 N N . TYR E 2 4804 ? 321.942 217.672 203.985 1.00 37.70 4804 TYR J N 1
ATOM 12267 C CA . TYR E 2 4804 ? 323.110 218.501 203.704 1.00 38.83 4804 TYR J CA 1
ATOM 12268 C C . TYR E 2 4804 ? 323.897 218.794 204.977 1.00 39.33 4804 TYR J C 1
ATOM 12269 O O . TYR E 2 4804 ? 325.132 218.750 204.973 1.00 41.79 4804 TYR J O 1
ATOM 12278 N N . ASN E 2 4805 ? 323.200 219.093 206.072 1.00 38.82 4805 ASN J N 1
ATOM 12279 C CA . ASN E 2 4805 ? 323.832 219.318 207.367 1.00 38.86 4805 ASN J CA 1
ATOM 12280 C C . ASN E 2 4805 ? 322.931 218.669 208.406 1.00 36.92 4805 ASN J C 1
ATOM 12281 O O . ASN E 2 4805 ? 321.757 219.032 208.523 1.00 38.07 4805 ASN J O 1
ATOM 12286 N N . ASN E 2 4806 ? 323.485 217.719 209.164 1.00 36.22 4806 ASN J N 1
ATOM 12287 C CA . ASN E 2 4806 ? 322.679 216.929 210.088 1.00 34.16 4806 ASN J CA 1
ATOM 12288 C C . ASN E 2 4806 ? 322.113 217.754 211.237 1.00 34.86 4806 ASN J C 1
ATOM 12289 O O . ASN E 2 4806 ? 321.142 217.323 211.868 1.00 36.11 4806 ASN J O 1
ATOM 12294 N N . PHE E 2 4807 ? 322.687 218.922 211.524 1.00 37.02 4807 PHE J N 1
ATOM 12295 C CA . PHE E 2 4807 ? 322.204 219.743 212.627 1.00 36.47 4807 PHE J CA 1
ATOM 12296 C C . PHE E 2 4807 ? 320.954 220.538 212.277 1.00 36.91 4807 PHE J C 1
ATOM 12297 O O . PHE E 2 4807 ? 320.368 221.160 213.170 1.00 36.68 4807 PHE J O 1
ATOM 12305 N N . PHE E 2 4808 ? 320.532 220.536 211.012 1.00 38.54 4808 PHE J N 1
ATOM 12306 C CA . PHE E 2 4808 ? 319.302 221.216 210.624 1.00 38.41 4808 PHE J CA 1
ATOM 12307 C C . PHE E 2 4808 ? 318.053 220.499 211.117 1.00 35.81 4808 PHE J C 1
ATOM 12308 O O . PHE E 2 4808 ? 316.961 221.072 211.040 1.00 35.01 4808 PHE J O 1
ATOM 12316 N N . PHE E 2 4809 ? 318.184 219.269 211.616 1.00 36.40 4809 PHE J N 1
ATOM 12317 C CA . PHE E 2 4809 ? 317.035 218.514 212.097 1.00 33.06 4809 PHE J CA 1
ATOM 12318 C C . PHE E 2 4809 ? 316.524 219.004 213.445 1.00 33.06 4809 PHE J C 1
ATOM 12319 O O . PHE E 2 4809 ? 315.458 218.556 213.881 1.00 33.77 4809 PHE J O 1
ATOM 12327 N N . ALA E 2 4810 ? 317.251 219.902 214.113 1.00 35.07 4810 ALA J N 1
ATOM 12328 C CA . ALA E 2 4810 ? 316.823 220.392 215.418 1.00 33.97 4810 ALA J CA 1
ATOM 12329 C C . ALA E 2 4810 ? 315.568 221.250 215.337 1.00 34.91 4810 ALA J C 1
ATOM 12330 O O . ALA E 2 4810 ? 314.914 221.465 216.363 1.00 36.26 4810 ALA J O 1
ATOM 12332 N N . ALA E 2 4811 ? 315.218 221.743 214.149 1.00 36.18 4811 ALA J N 1
ATOM 12333 C CA . ALA E 2 4811 ? 314.021 222.556 213.982 1.00 35.33 4811 ALA J CA 1
ATOM 12334 C C . ALA E 2 4811 ? 312.735 221.742 214.041 1.00 35.94 4811 ALA J C 1
ATOM 12335 O O . ALA E 2 4811 ? 311.651 222.333 214.092 1.00 39.89 4811 ALA J O 1
ATOM 12337 N N . HIS E 2 4812 ? 312.826 220.415 214.037 1.00 35.11 4812 HIS J N 1
ATOM 12338 C CA . HIS E 2 4812 ? 311.654 219.551 214.068 1.00 34.14 4812 HIS J CA 1
ATOM 12339 C C . HIS E 2 4812 ? 311.133 219.299 215.477 1.00 36.99 4812 HIS J C 1
ATOM 12340 O O . HIS E 2 4812 ? 310.105 218.633 215.630 1.00 40.13 4812 HIS J O 1
ATOM 12347 N N . LEU E 2 4813 ? 311.810 219.809 216.503 1.00 36.74 4813 LEU J N 1
ATOM 12348 C CA . LEU E 2 4813 ? 311.328 219.703 217.873 1.00 36.99 4813 LEU J CA 1
ATOM 12349 C C . LEU E 2 4813 ? 310.310 220.777 218.225 1.00 42.07 4813 LEU J C 1
ATOM 12350 O O . LEU E 2 4813 ? 309.777 220.763 219.339 1.00 47.92 4813 LEU J O 1
ATOM 12355 N N . LEU E 2 4814 ? 310.032 221.706 217.311 1.00 41.98 4814 LEU J N 1
ATOM 12356 C CA . LEU E 2 4814 ? 309.015 222.721 217.544 1.00 45.56 4814 LEU J CA 1
ATOM 12357 C C . LEU E 2 4814 ? 307.602 222.198 217.326 1.00 46.34 4814 LEU J C 1
ATOM 12358 O O . LEU E 2 4814 ? 306.641 222.915 217.624 1.00 49.65 4814 LEU J O 1
ATOM 12363 N N . ASP E 2 4815 ? 307.454 220.972 216.817 1.00 44.84 4815 ASP J N 1
ATOM 12364 C CA . ASP E 2 4815 ? 306.130 220.407 216.596 1.00 46.92 4815 ASP J CA 1
ATOM 12365 C C . ASP E 2 4815 ? 305.459 219.974 217.893 1.00 49.39 4815 ASP J C 1
ATOM 12366 O O . ASP E 2 4815 ? 304.244 219.750 217.901 1.00 51.88 4815 ASP J O 1
ATOM 12371 N N . ILE E 2 4816 ? 306.219 219.846 218.984 1.00 46.50 4816 ILE J N 1
ATOM 12372 C CA . ILE E 2 4816 ? 305.611 219.486 220.261 1.00 47.19 4816 ILE J CA 1
ATOM 12373 C C . ILE E 2 4816 ? 304.713 220.607 220.764 1.00 51.15 4816 ILE J C 1
ATOM 12374 O O . ILE E 2 4816 ? 303.739 220.355 221.483 1.00 54.04 4816 ILE J O 1
ATOM 12379 N N . ALA E 2 4817 ? 305.021 221.856 220.404 1.00 49.84 4817 ALA J N 1
ATOM 12380 C CA . ALA E 2 4817 ? 304.179 222.975 220.815 1.00 50.02 4817 ALA J CA 1
ATOM 12381 C C . ALA E 2 4817 ? 302.783 222.864 220.216 1.00 51.68 4817 ALA J C 1
ATOM 12382 O O . ALA E 2 4817 ? 301.784 223.135 220.893 1.00 54.55 4817 ALA J O 1
ATOM 12384 N N . MET E 2 4818 ? 302.693 222.466 218.945 1.00 49.53 4818 MET J N 1
ATOM 12385 C CA . MET E 2 4818 ? 301.389 222.314 218.310 1.00 51.92 4818 MET J CA 1
ATOM 12386 C C . MET E 2 4818 ? 300.654 221.080 218.818 1.00 52.41 4818 MET J C 1
ATOM 12387 O O . MET E 2 4818 ? 299.419 221.039 218.782 1.00 54.04 4818 MET J O 1
ATOM 12392 N N . GLY E 2 4819 ? 301.389 220.070 219.287 1.00 51.36 4819 GLY J N 1
ATOM 12393 C CA . GLY E 2 4819 ? 300.747 218.845 219.736 1.00 52.23 4819 GLY J CA 1
ATOM 12394 C C . GLY E 2 4819 ? 299.896 219.034 220.977 1.00 52.01 4819 GLY J C 1
ATOM 12395 O O . GLY E 2 4819 ? 298.787 218.499 221.066 1.00 52.70 4819 GLY J O 1
ATOM 12396 N N . VAL E 2 4820 ? 300.396 219.792 221.950 1.00 49.89 4820 VAL J N 1
ATOM 12397 C CA . VAL E 2 4820 ? 299.725 219.984 223.230 1.00 49.99 4820 VAL J CA 1
ATOM 12398 C C . VAL E 2 4820 ? 299.202 221.413 223.297 1.00 48.45 4820 VAL J C 1
ATOM 12399 O O . VAL E 2 4820 ? 299.891 222.359 222.898 1.00 48.75 4820 VAL J O 1
ATOM 12403 N N . LYS E 2 4821 ? 297.971 221.563 223.796 1.00 48.48 4821 LYS J N 1
ATOM 12404 C CA . LYS E 2 4821 ? 297.272 222.843 223.709 1.00 48.25 4821 LYS J CA 1
ATOM 12405 C C . LYS E 2 4821 ? 297.965 223.935 224.516 1.00 49.85 4821 LYS J C 1
ATOM 12406 O O . LYS E 2 4821 ? 298.025 225.090 224.079 1.00 52.03 4821 LYS J O 1
ATOM 12412 N N . THR E 2 4822 ? 298.477 223.602 225.705 1.00 48.22 4822 THR J N 1
ATOM 12413 C CA . THR E 2 4822 ? 299.030 224.641 226.572 1.00 48.70 4822 THR J CA 1
ATOM 12414 C C . THR E 2 4822 ? 300.299 225.257 225.992 1.00 48.83 4822 THR J C 1
ATOM 12415 O O . THR E 2 4822 ? 300.533 226.459 226.162 1.00 51.83 4822 THR J O 1
ATOM 12419 N N . LEU E 2 4823 ? 301.128 224.465 225.307 1.00 46.99 4823 LEU J N 1
ATOM 12420 C CA . LEU E 2 4823 ? 302.311 225.031 224.667 1.00 47.64 4823 LEU J CA 1
ATOM 12421 C C . LEU E 2 4823 ? 301.926 225.962 223.523 1.00 48.63 4823 LEU J C 1
ATOM 12422 O O . LEU E 2 4823 ? 302.554 227.011 223.330 1.00 48.66 4823 LEU J O 1
ATOM 12427 N N . ARG E 2 4824 ? 300.895 225.598 222.757 1.00 46.95 4824 ARG J N 1
ATOM 12428 C CA . ARG E 2 4824 ? 300.386 226.499 221.727 1.00 47.37 4824 ARG J CA 1
ATOM 12429 C C . ARG E 2 4824 ? 299.854 227.786 222.342 1.00 48.61 4824 ARG J C 1
ATOM 12430 O O . ARG E 2 4824 ? 300.047 228.874 221.789 1.00 50.65 4824 ARG J O 1
ATOM 12438 N N . THR E 2 4825 ? 299.174 227.677 223.485 1.00 47.42 4825 THR J N 1
ATOM 12439 C CA . THR E 2 4825 ? 298.686 228.864 224.180 1.00 46.89 4825 THR J CA 1
ATOM 12440 C C . THR E 2 4825 ? 299.840 229.753 224.627 1.00 47.25 4825 THR J C 1
ATOM 12441 O O . THR E 2 4825 ? 299.780 230.981 224.487 1.00 49.54 4825 THR J O 1
ATOM 12445 N N . ILE E 2 4826 ? 300.903 229.148 225.159 1.00 47.42 4826 ILE J N 1
ATOM 12446 C CA . ILE E 2 4826 ? 302.072 229.918 225.579 1.00 47.33 4826 ILE J CA 1
ATOM 12447 C C . ILE E 2 4826 ? 302.704 230.619 224.382 1.00 47.97 4826 ILE J C 1
ATOM 12448 O O . ILE E 2 4826 ? 303.078 231.796 224.458 1.00 48.30 4826 ILE J O 1
ATOM 12453 N N . LEU E 2 4827 ? 302.826 229.910 223.257 1.00 47.52 4827 LEU J N 1
ATOM 12454 C CA . LEU E 2 4827 ? 303.414 230.509 222.063 1.00 47.98 4827 LEU J CA 1
ATOM 12455 C C . LEU E 2 4827 ? 302.561 231.659 221.538 1.00 47.74 4827 LEU J C 1
ATOM 12456 O O . LEU E 2 4827 ? 303.091 232.698 221.128 1.00 47.21 4827 LEU J O 1
ATOM 12461 N N . SER E 2 4828 ? 301.238 231.492 221.543 1.00 48.13 4828 SER J N 1
ATOM 12462 C CA . SER E 2 4828 ? 300.343 232.523 221.032 1.00 46.32 4828 SER J CA 1
ATOM 12463 C C . SER E 2 4828 ? 300.168 233.687 221.998 1.00 46.79 4828 SER J C 1
ATOM 12464 O O . SER E 2 4828 ? 299.693 234.749 221.583 1.00 49.09 4828 SER J O 1
ATOM 12467 N N . SER E 2 4829 ? 300.524 233.509 223.273 1.00 46.86 4829 SER J N 1
ATOM 12468 C CA . SER E 2 4829 ? 300.430 234.613 224.222 1.00 47.39 4829 SER J CA 1
ATOM 12469 C C . SER E 2 4829 ? 301.355 235.763 223.844 1.00 47.51 4829 SER J C 1
ATOM 12470 O O . SER E 2 4829 ? 301.044 236.926 224.126 1.00 48.22 4829 SER J O 1
ATOM 12473 N N . VAL E 2 4830 ? 302.493 235.461 223.216 1.00 46.88 4830 VAL J N 1
ATOM 12474 C CA . VAL E 2 4830 ? 303.412 236.514 222.795 1.00 47.92 4830 VAL J CA 1
ATOM 12475 C C . VAL E 2 4830 ? 302.773 237.388 221.722 1.00 49.98 4830 VAL J C 1
ATOM 12476 O O . VAL E 2 4830 ? 302.886 238.619 221.757 1.00 50.79 4830 VAL J O 1
ATOM 12480 N N . THR E 2 4831 ? 302.094 236.772 220.756 1.00 49.54 4831 THR J N 1
ATOM 12481 C CA . THR E 2 4831 ? 301.469 237.503 219.662 1.00 49.39 4831 THR J CA 1
ATOM 12482 C C . THR E 2 4831 ? 300.066 237.997 219.993 1.00 48.93 4831 THR J C 1
ATOM 12483 O O . THR E 2 4831 ? 299.483 238.734 219.191 1.00 51.30 4831 THR J O 1
ATOM 12487 N N . HIS E 2 4832 ? 299.510 237.604 221.142 1.00 49.57 4832 HIS J N 1
ATOM 12488 C CA . HIS E 2 4832 ? 298.184 238.082 221.523 1.00 50.00 4832 HIS J CA 1
ATOM 12489 C C . HIS E 2 4832 ? 298.179 239.592 221.726 1.00 48.92 4832 HIS J C 1
ATOM 12490 O O . HIS E 2 4832 ? 297.230 240.278 221.330 1.00 48.10 4832 HIS J O 1
ATOM 12497 N N . ASN E 2 4833 ? 299.231 240.126 222.341 1.00 47.76 4833 ASN J N 1
ATOM 12498 C CA . ASN E 2 4833 ? 299.402 241.559 222.547 1.00 46.65 4833 ASN J CA 1
ATOM 12499 C C . ASN E 2 4833 ? 300.602 242.075 221.760 1.00 47.16 4833 ASN J C 1
ATOM 12500 O O . ASN E 2 4833 ? 301.419 242.845 222.269 1.00 48.77 4833 ASN J O 1
ATOM 12505 N N . GLY E 2 4834 ? 300.717 241.639 220.503 1.00 47.50 4834 GLY J N 1
ATOM 12506 C CA . GLY E 2 4834 ? 301.904 241.947 219.722 1.00 48.80 4834 GLY J CA 1
ATOM 12507 C C . GLY E 2 4834 ? 302.101 243.431 219.483 1.00 46.59 4834 GLY J C 1
ATOM 12508 O O . GLY E 2 4834 ? 303.218 243.939 219.587 1.00 50.62 4834 GLY J O 1
ATOM 12509 N N . LYS E 2 4835 ? 301.023 244.146 219.152 1.00 44.85 4835 LYS J N 1
ATOM 12510 C CA . LYS E 2 4835 ? 301.144 245.575 218.875 1.00 45.91 4835 LYS J CA 1
ATOM 12511 C C . LYS E 2 4835 ? 301.590 246.341 220.116 1.00 45.61 4835 LYS J C 1
ATOM 12512 O O . LYS E 2 4835 ? 302.503 247.175 220.055 1.00 48.70 4835 LYS J O 1
ATOM 12518 N N . GLN E 2 4836 ? 300.959 246.063 221.259 1.00 43.14 4836 GLN J N 1
ATOM 12519 C CA . GLN E 2 4836 ? 301.339 246.736 222.496 1.00 41.34 4836 GLN J CA 1
ATOM 12520 C C . GLN E 2 4836 ? 302.743 246.347 222.941 1.00 42.23 4836 GLN J C 1
ATOM 12521 O O . GLN E 2 4836 ? 303.483 247.192 223.455 1.00 43.46 4836 GLN J O 1
ATOM 12527 N N . LEU E 2 4837 ? 303.126 245.081 222.755 1.00 43.48 4837 LEU J N 1
ATOM 12528 C CA . LEU E 2 4837 ? 304.486 244.667 223.086 1.00 41.84 4837 LEU J CA 1
ATOM 12529 C C . LEU E 2 4837 ? 305.508 245.387 222.215 1.00 41.79 4837 LEU J C 1
ATOM 12530 O O . LEU E 2 4837 ? 306.561 245.813 222.703 1.00 45.14 4837 LEU J O 1
ATOM 12535 N N . VAL E 2 4838 ? 305.214 245.531 220.921 1.00 40.80 4838 VAL J N 1
ATOM 12536 C CA . VAL E 2 4838 ? 306.112 246.252 220.023 1.00 41.57 4838 VAL J CA 1
ATOM 12537 C C . VAL E 2 4838 ? 306.218 247.713 220.438 1.00 42.41 4838 VAL J C 1
ATOM 12538 O O . VAL E 2 4838 ? 307.308 248.297 220.432 1.00 43.50 4838 VAL J O 1
ATOM 12542 N N . MET E 2 4839 ? 305.090 248.327 220.806 1.00 41.04 4839 MET J N 1
ATOM 12543 C CA . MET E 2 4839 ? 305.124 249.714 221.262 1.00 40.28 4839 MET J CA 1
ATOM 12544 C C . MET E 2 4839 ? 305.947 249.860 222.538 1.00 40.20 4839 MET J C 1
ATOM 12545 O O . MET E 2 4839 ? 306.711 250.821 222.689 1.00 41.59 4839 MET J O 1
ATOM 12550 N N . THR E 2 4840 ? 305.802 248.916 223.472 1.00 39.62 4840 THR J N 1
ATOM 12551 C CA . THR E 2 4840 ? 306.577 248.969 224.708 1.00 37.81 4840 THR J CA 1
ATOM 12552 C C . THR E 2 4840 ? 308.068 248.795 224.438 1.00 38.19 4840 THR J C 1
ATOM 12553 O O . THR E 2 4840 ? 308.899 249.480 225.046 1.00 39.97 4840 THR J O 1
ATOM 12557 N N . VAL E 2 4841 ? 308.427 247.882 223.532 1.00 36.77 4841 VAL J N 1
ATOM 12558 C CA . VAL E 2 4841 ? 309.833 247.698 223.187 1.00 36.06 4841 VAL J CA 1
ATOM 12559 C C . VAL E 2 4841 ? 310.381 248.944 222.501 1.00 37.63 4841 VAL J C 1
ATOM 12560 O O . VAL E 2 4841 ? 311.534 249.335 222.720 1.00 38.87 4841 VAL J O 1
ATOM 12564 N N . GLY E 2 4842 ? 309.567 249.591 221.665 1.00 37.79 4842 GLY J N 1
ATOM 12565 C CA . GLY E 2 4842 ? 309.989 250.844 221.060 1.00 38.48 4842 GLY J CA 1
ATOM 12566 C C . GLY E 2 4842 ? 310.211 251.939 222.084 1.00 35.77 4842 GLY J C 1
ATOM 12567 O O . GLY E 2 4842 ? 311.165 252.713 221.983 1.00 37.26 4842 GLY J O 1
ATOM 12568 N N . LEU E 2 4843 ? 309.330 252.021 223.084 1.00 34.11 4843 LEU J N 1
ATOM 12569 C CA . LEU E 2 4843 ? 309.523 252.987 224.163 1.00 32.46 4843 LEU J CA 1
ATOM 12570 C C . LEU E 2 4843 ? 310.796 252.688 224.946 1.00 33.10 4843 LEU J C 1
ATOM 12571 O O . LEU E 2 4843 ? 311.527 253.607 225.335 1.00 34.35 4843 LEU J O 1
ATOM 12576 N N . LEU E 2 4844 ? 311.066 251.405 225.200 1.00 33.82 4844 LEU J N 1
ATOM 12577 C CA . LEU E 2 4844 ? 312.304 251.026 225.875 1.00 33.04 4844 LEU J CA 1
ATOM 12578 C C . LEU E 2 4844 ? 313.523 251.431 225.057 1.00 31.97 4844 LEU J C 1
ATOM 12579 O O . LEU E 2 4844 ? 314.501 251.956 225.602 1.00 32.95 4844 LEU J O 1
ATOM 12584 N N . ALA E 2 4845 ? 313.480 251.202 223.744 1.00 33.92 4845 ALA J N 1
ATOM 12585 C CA . ALA E 2 4845 ? 314.586 251.612 222.884 1.00 33.72 4845 ALA J CA 1
ATOM 12586 C C . ALA E 2 4845 ? 314.759 253.125 222.896 1.00 32.62 4845 ALA J C 1
ATOM 12587 O O . ALA E 2 4845 ? 315.886 253.628 222.921 1.00 33.93 4845 ALA J O 1
ATOM 12589 N N . VAL E 2 4846 ? 313.649 253.866 222.885 1.00 31.88 4846 VAL J N 1
ATOM 12590 C CA . VAL E 2 4846 ? 313.718 255.325 222.898 1.00 30.66 4846 VAL J CA 1
ATOM 12591 C C . VAL E 2 4846 ? 314.339 255.824 224.197 1.00 30.44 4846 VAL J C 1
ATOM 12592 O O . VAL E 2 4846 ? 315.197 256.716 224.190 1.00 32.80 4846 VAL J O 1
ATOM 12596 N N . VAL E 2 4847 ? 313.919 255.262 225.332 1.00 28.76 4847 VAL J N 1
ATOM 12597 C CA . VAL E 2 4847 ? 314.461 255.719 226.609 1.00 28.56 4847 VAL J CA 1
ATOM 12598 C C . VAL E 2 4847 ? 315.929 255.322 226.741 1.00 30.07 4847 VAL J C 1
ATOM 12599 O O . VAL E 2 4847 ? 316.738 256.073 227.300 1.00 31.49 4847 VAL J O 1
ATOM 12603 N N . VAL E 2 4848 ? 316.309 254.155 226.212 1.00 30.14 4848 VAL J N 1
ATOM 12604 C CA . VAL E 2 4848 ? 317.716 253.770 226.242 1.00 26.83 4848 VAL J CA 1
ATOM 12605 C C . VAL E 2 4848 ? 318.537 254.694 225.350 1.00 29.39 4848 VAL J C 1
ATOM 12606 O O . VAL E 2 4848 ? 319.677 255.037 225.675 1.00 31.51 4848 VAL J O 1
ATOM 12610 N N . TYR E 2 4849 ? 317.966 255.128 224.224 1.00 29.35 4849 TYR J N 1
ATOM 12611 C CA . TYR E 2 4849 ? 318.636 256.115 223.381 1.00 29.61 4849 TYR J CA 1
ATOM 12612 C C . TYR E 2 4849 ? 318.802 257.442 224.113 1.00 30.57 4849 TYR J C 1
ATOM 12613 O O . TYR E 2 4849 ? 319.835 258.111 223.978 1.00 32.43 4849 TYR J O 1
ATOM 12622 N N . LEU E 2 4850 ? 317.786 257.846 224.879 1.00 29.35 4850 LEU J N 1
ATOM 12623 C CA . LEU E 2 4850 ? 317.899 259.068 225.674 1.00 28.08 4850 LEU J CA 1
ATOM 12624 C C . LEU E 2 4850 ? 319.012 258.950 226.710 1.00 29.03 4850 LEU J C 1
ATOM 12625 O O . LEU E 2 4850 ? 319.800 259.886 226.903 1.00 31.50 4850 LEU J O 1
ATOM 12630 N N . TYR E 2 4851 ? 319.099 257.806 227.386 1.00 28.41 4851 TYR J N 1
ATOM 12631 C CA . TYR E 2 4851 ? 320.174 257.632 228.357 1.00 26.01 4851 TYR J CA 1
ATOM 12632 C C . TYR E 2 4851 ? 321.529 257.580 227.660 1.00 26.68 4851 TYR J C 1
ATOM 12633 O O . TYR E 2 4851 ? 322.532 258.064 228.196 1.00 29.51 4851 TYR J O 1
ATOM 12642 N N . THR E 2 4852 ? 321.570 257.008 226.454 1.00 25.80 4852 THR J N 1
ATOM 12643 C CA . THR E 2 4852 ? 322.809 256.954 225.689 1.00 26.24 4852 THR J CA 1
ATOM 12644 C C . THR E 2 4852 ? 323.293 258.348 225.315 1.00 27.41 4852 THR J C 1
ATOM 12645 O O . THR E 2 4852 ? 324.482 258.647 225.447 1.00 31.65 4852 THR J O 1
ATOM 12649 N N . VAL E 2 4853 ? 322.392 259.213 224.843 1.00 26.04 4853 VAL J N 1
ATOM 12650 C CA . VAL E 2 4853 ? 322.807 260.567 224.484 1.00 25.53 4853 VAL J CA 1
ATOM 12651 C C . VAL E 2 4853 ? 323.210 261.351 225.731 1.00 26.55 4853 VAL J C 1
ATOM 12652 O O . VAL E 2 4853 ? 324.193 262.109 225.714 1.00 29.51 4853 VAL J O 1
ATOM 12656 N N . VAL E 2 4854 ? 322.490 261.153 226.842 1.00 26.82 4854 VAL J N 1
ATOM 12657 C CA . VAL E 2 4854 ? 322.856 261.823 228.088 1.00 26.49 4854 VAL J CA 1
ATOM 12658 C C . VAL E 2 4854 ? 324.258 261.413 228.528 1.00 27.00 4854 VAL J C 1
ATOM 12659 O O . VAL E 2 4854 ? 325.076 262.258 228.910 1.00 30.56 4854 VAL J O 1
ATOM 12663 N N . ALA E 2 4855 ? 324.559 260.113 228.478 1.00 25.76 4855 ALA J N 1
ATOM 12664 C CA . ALA E 2 4855 ? 325.890 259.645 228.855 1.00 26.34 4855 ALA J CA 1
ATOM 12665 C C . ALA E 2 4855 ? 326.950 260.125 227.871 1.00 26.28 4855 ALA J C 1
ATOM 12666 O O . ALA E 2 4855 ? 328.049 260.518 228.276 1.00 30.01 4855 ALA J O 1
ATOM 12668 N N . PHE E 2 4856 ? 326.635 260.106 226.574 1.00 25.80 4856 PHE J N 1
ATOM 12669 C CA . PHE E 2 4856 ? 327.604 260.491 225.556 1.00 26.58 4856 PHE J CA 1
ATOM 12670 C C . PHE E 2 4856 ? 328.021 261.946 225.712 1.00 29.13 4856 PHE J C 1
ATOM 12671 O O . PHE E 2 4856 ? 329.201 262.281 225.551 1.00 29.88 4856 PHE J O 1
ATOM 12679 N N . ASN E 2 4857 ? 327.068 262.829 226.017 1.00 29.39 4857 ASN J N 1
ATOM 12680 C CA . ASN E 2 4857 ? 327.422 264.234 226.195 1.00 29.92 4857 ASN J CA 1
ATOM 12681 C C . ASN E 2 4857 ? 328.294 264.446 227.429 1.00 31.06 4857 ASN J C 1
ATOM 12682 O O . ASN E 2 4857 ? 329.256 265.222 227.385 1.00 32.05 4857 ASN J O 1
ATOM 12687 N N . PHE E 2 4858 ? 327.984 263.770 228.536 1.00 29.38 4858 PHE J N 1
ATOM 12688 C CA . PHE E 2 4858 ? 328.625 264.058 229.814 1.00 30.56 4858 PHE J CA 1
ATOM 12689 C C . PHE E 2 4858 ? 329.453 262.896 230.351 1.00 30.21 4858 PHE J C 1
ATOM 12690 O O . PHE E 2 4858 ? 330.649 263.060 230.607 1.00 30.36 4858 PHE J O 1
ATOM 12698 N N . PHE E 2 4859 ? 328.853 261.718 230.530 1.00 29.67 4859 PHE J N 1
ATOM 12699 C CA . PHE E 2 4859 ? 329.509 260.611 231.231 1.00 29.21 4859 PHE J CA 1
ATOM 12700 C C . PHE E 2 4859 ? 330.070 259.625 230.210 1.00 31.65 4859 PHE J C 1
ATOM 12701 O O . PHE E 2 4859 ? 329.444 258.627 229.852 1.00 33.82 4859 PHE J O 1
ATOM 12709 N N . ARG E 2 4860 ? 331.285 259.915 229.741 1.00 30.05 4860 ARG J N 1
ATOM 12710 C CA . ARG E 2 4860 ? 331.978 259.040 228.808 1.00 29.69 4860 ARG J CA 1
ATOM 12711 C C . ARG E 2 4860 ? 333.362 258.612 229.271 1.00 32.54 4860 ARG J C 1
ATOM 12712 O O . ARG E 2 4860 ? 333.858 257.588 228.791 1.00 35.70 4860 ARG J O 1
ATOM 12720 N N . LYS E 2 4861 ? 333.993 259.351 230.183 1.00 34.59 4861 LYS J N 1
ATOM 12721 C CA . LYS E 2 4861 ? 335.328 259.009 230.654 1.00 35.04 4861 LYS J CA 1
ATOM 12722 C C . LYS E 2 4861 ? 335.339 257.828 231.616 1.00 34.22 4861 LYS J C 1
ATOM 12723 O O . LYS E 2 4861 ? 336.420 257.311 231.921 1.00 37.15 4861 LYS J O 1
ATOM 12729 N N . PHE E 2 4862 ? 334.177 257.390 232.097 1.00 33.73 4862 PHE J N 1
ATOM 12730 C CA . PHE E 2 4862 ? 334.082 256.286 233.041 1.00 38.33 4862 PHE J CA 1
ATOM 12731 C C . PHE E 2 4862 ? 333.766 254.957 232.366 1.00 36.89 4862 PHE J C 1
ATOM 12732 O O . PHE E 2 4862 ? 333.525 253.964 233.060 1.00 39.86 4862 PHE J O 1
ATOM 12740 N N . TYR E 2 4863 ? 333.768 254.912 231.033 1.00 35.71 4863 TYR J N 1
ATOM 12741 C CA . TYR E 2 4863 ? 333.403 253.714 230.286 1.00 34.62 4863 TYR J CA 1
ATOM 12742 C C . TYR E 2 4863 ? 334.622 252.918 229.831 1.00 37.62 4863 TYR J C 1
ATOM 12743 O O . TYR E 2 4863 ? 334.597 252.303 228.760 1.00 40.17 4863 TYR J O 1
ATOM 12752 N N . ASN E 2 4864 ? 335.690 252.916 230.625 1.00 39.19 4864 ASN J N 1
ATOM 12753 C CA . ASN E 2 4864 ? 336.902 252.163 230.306 1.00 39.65 4864 ASN J CA 1
ATOM 12754 C C . ASN E 2 4864 ? 336.780 250.781 230.937 1.00 43.42 4864 ASN J C 1
ATOM 12755 O O . ASN E 2 4864 ? 337.098 250.592 232.114 1.00 45.85 4864 ASN J O 1
ATOM 12760 N N . LYS E 2 4865 ? 336.316 249.809 230.150 1.00 42.59 4865 LYS J N 1
ATOM 12761 C CA . LYS E 2 4865 ? 336.128 248.457 230.667 1.00 42.58 4865 LYS J CA 1
ATOM 12762 C C . LYS E 2 4865 ? 337.451 247.713 230.807 1.00 42.48 4865 LYS J C 1
ATOM 12763 O O . LYS E 2 4865 ? 337.616 246.907 231.729 1.00 44.17 4865 LYS J O 1
ATOM 12769 N N . SER E 2 4866 ? 338.397 247.962 229.905 1.00 41.02 4866 SER J N 1
ATOM 12770 C CA . SER E 2 4866 ? 339.669 247.252 229.938 1.00 42.38 4866 SER J CA 1
ATOM 12771 C C . SER E 2 4866 ? 340.479 247.669 231.159 1.00 43.28 4866 SER J C 1
ATOM 12772 O O . SER E 2 4866 ? 340.635 248.861 231.439 1.00 43.55 4866 SER J O 1
ATOM 12775 N N . GLU E 2 4867 ? 340.997 246.678 231.887 1.00 41.33 4867 GLU J N 1
ATOM 12776 C CA . GLU E 2 4867 ? 341.806 246.962 233.066 1.00 40.93 4867 GLU J CA 1
ATOM 12777 C C . GLU E 2 4867 ? 343.201 247.450 232.700 1.00 41.86 4867 GLU J C 1
ATOM 12778 O O . GLU E 2 4867 ? 343.818 248.186 233.478 1.00 44.83 4867 GLU J O 1
ATOM 12780 N N . ASP E 2 4868 ? 343.712 247.056 231.536 1.00 40.11 4868 ASP J N 1
ATOM 12781 C CA . ASP E 2 4868 ? 345.045 247.471 231.122 1.00 39.49 4868 ASP J CA 1
ATOM 12782 C C . ASP E 2 4868 ? 345.062 248.961 230.804 1.00 40.30 4868 ASP J C 1
ATOM 12783 O O . ASP E 2 4868 ? 344.207 249.460 230.065 1.00 43.39 4868 ASP J O 1
ATOM 12785 N N . GLU E 2 4869 ? 346.041 249.672 231.365 1.00 40.23 4869 GLU J N 1
ATOM 12786 C CA . GLU E 2 4869 ? 346.152 251.106 231.124 1.00 42.38 4869 GLU J CA 1
ATOM 12787 C C . GLU E 2 4869 ? 346.709 251.402 229.737 1.00 41.48 4869 GLU J C 1
ATOM 12788 O O . GLU E 2 4869 ? 346.327 252.399 229.113 1.00 41.46 4869 GLU J O 1
ATOM 12790 N N . ASP E 2 4870 ? 347.618 250.556 229.246 1.00 41.62 4870 ASP J N 1
ATOM 12791 C CA . ASP E 2 4870 ? 348.226 250.794 227.940 1.00 42.26 4870 ASP J CA 1
ATOM 12792 C C . ASP E 2 4870 ? 347.196 250.711 226.819 1.00 43.80 4870 ASP J C 1
ATOM 12793 O O . ASP E 2 4870 ? 347.206 251.537 225.899 1.00 44.41 4870 ASP J O 1
ATOM 12795 N N . GLU E 2 4871 ? 346.303 249.726 226.877 1.00 42.10 4871 GLU J N 1
ATOM 12796 C CA . GLU E 2 4871 ? 345.290 249.522 225.841 1.00 40.19 4871 GLU J CA 1
ATOM 12797 C C . GLU E 2 4871 ? 343.903 249.738 226.428 1.00 40.62 4871 GLU J C 1
ATOM 12798 O O . GLU E 2 4871 ? 343.361 248.840 227.095 1.00 41.76 4871 GLU J O 1
ATOM 12800 N N . PRO E 2 4872 ? 343.289 250.898 226.212 1.00 41.08 4872 PRO J N 1
ATOM 12801 C CA . PRO E 2 4872 ? 341.942 251.141 226.730 1.00 42.07 4872 PRO J CA 1
ATOM 12802 C C . PRO E 2 4872 ? 340.862 250.607 225.798 1.00 43.79 4872 PRO J C 1
ATOM 12803 O O . PRO E 2 4872 ? 341.083 250.359 224.611 1.00 44.81 4872 PRO J O 1
ATOM 12807 N N . ASP E 2 4873 ? 339.673 250.433 226.370 1.00 42.62 4873 ASP J N 1
ATOM 12808 C CA . ASP E 2 4873 ? 338.492 249.968 225.645 1.00 40.83 4873 ASP J CA 1
ATOM 12809 C C . ASP E 2 4873 ? 337.411 251.031 225.815 1.00 43.25 4873 ASP J C 1
ATOM 12810 O O . ASP E 2 4873 ? 336.624 250.989 226.763 1.00 42.86 4873 ASP J O 1
ATOM 12815 N N . MET E 2 4874 ? 337.377 251.985 224.888 1.00 44.78 4874 MET J N 1
ATOM 12816 C CA . MET E 2 4874 ? 336.432 253.095 224.953 1.00 39.55 4874 MET J CA 1
ATOM 12817 C C . MET E 2 4874 ? 335.100 252.648 224.364 1.00 38.81 4874 MET J C 1
ATOM 12818 O O . MET E 2 4874 ? 334.938 252.601 223.140 1.00 41.75 4874 MET J O 1
ATOM 12823 N N . LYS E 2 4875 ? 334.145 252.317 225.232 1.00 36.55 4875 LYS J N 1
ATOM 12824 C CA . LYS E 2 4875 ? 332.833 251.861 224.793 1.00 35.20 4875 LYS J CA 1
ATOM 12825 C C . LYS E 2 4875 ? 331.878 252.999 224.461 1.00 35.59 4875 LYS J C 1
ATOM 12826 O O . LYS E 2 4875 ? 330.855 252.754 223.812 1.00 38.06 4875 LYS J O 1
ATOM 12832 N N . CYS E 2 4876 ? 332.179 254.229 224.881 1.00 34.96 4876 CYS J N 1
ATOM 12833 C CA . CYS E 2 4876 ? 331.324 255.377 224.600 1.00 32.51 4876 CYS J CA 1
ATOM 12834 C C . CYS E 2 4876 ? 332.038 256.439 223.771 1.00 32.71 4876 CYS J C 1
ATOM 12835 O O . CYS E 2 4876 ? 331.603 257.594 223.742 1.00 32.80 4876 CYS J O 1
ATOM 12838 N N . ASP E 2 4877 ? 333.129 256.074 223.096 1.00 34.18 4877 ASP J N 1
ATOM 12839 C CA . ASP E 2 4877 ? 333.776 256.984 222.160 1.00 33.42 4877 ASP J CA 1
ATOM 12840 C C . ASP E 2 4877 ? 332.997 257.138 220.862 1.00 32.74 4877 ASP J C 1
ATOM 12841 O O . ASP E 2 4877 ? 333.234 258.101 220.125 1.00 35.21 4877 ASP J O 1
ATOM 12846 N N . ASP E 2 4878 ? 332.082 256.218 220.570 1.00 29.19 4878 ASP J N 1
ATOM 12847 C CA . ASP E 2 4878 ? 331.200 256.311 219.418 1.00 26.46 4878 ASP J CA 1
ATOM 12848 C C . ASP E 2 4878 ? 329.764 256.131 219.885 1.00 27.28 4878 ASP J C 1
ATOM 12849 O O . ASP E 2 4878 ? 329.488 255.361 220.809 1.00 30.78 4878 ASP J O 1
ATOM 12851 N N . MET E 2 4879 ? 328.849 256.859 219.241 1.00 25.44 4879 MET J N 1
ATOM 12852 C CA . MET E 2 4879 ? 327.453 256.820 219.662 1.00 26.10 4879 MET J CA 1
ATOM 12853 C C . MET E 2 4879 ? 326.848 255.436 219.456 1.00 28.69 4879 MET J C 1
ATOM 12854 O O . MET E 2 4879 ? 326.104 254.946 220.314 1.00 30.31 4879 MET J O 1
ATOM 12859 N N . MET E 2 4880 ? 327.154 254.791 218.328 1.00 29.91 4880 MET J N 1
ATOM 12860 C CA . MET E 2 4880 ? 326.625 253.454 218.075 1.00 29.40 4880 MET J CA 1
ATOM 12861 C C . MET E 2 4880 ? 327.155 252.445 219.086 1.00 29.05 4880 MET J C 1
ATOM 12862 O O . MET E 2 4880 ? 326.398 251.612 219.597 1.00 30.13 4880 MET J O 1
ATOM 12867 N N . THR E 2 4881 ? 328.456 252.501 219.385 1.00 28.89 4881 THR J N 1
ATOM 12868 C CA . THR E 2 4881 ? 329.033 251.568 220.347 1.00 27.81 4881 THR J CA 1
ATOM 12869 C C . THR E 2 4881 ? 328.438 251.767 221.735 1.00 28.57 4881 THR J C 1
ATOM 12870 O O . THR E 2 4881 ? 328.119 250.794 222.429 1.00 31.49 4881 THR J O 1
ATOM 12874 N N . CYS E 2 4882 ? 328.276 253.023 222.156 1.00 28.94 4882 CYS J N 1
ATOM 12875 C CA . CYS E 2 4882 ? 327.718 253.294 223.477 1.00 30.38 4882 CYS J CA 1
ATOM 12876 C C . CYS E 2 4882 ? 326.254 252.877 223.548 1.00 29.48 4882 CYS J C 1
ATOM 12877 O O . CYS E 2 4882 ? 325.801 252.345 224.570 1.00 31.88 4882 CYS J O 1
ATOM 12880 N N . TYR E 2 4883 ? 325.499 253.105 222.469 1.00 29.29 4883 TYR J N 1
ATOM 12881 C CA . TYR E 2 4883 ? 324.111 252.659 222.423 1.00 30.56 4883 TYR J CA 1
ATOM 12882 C C . TYR E 2 4883 ? 324.016 251.141 222.497 1.00 30.72 4883 TYR J C 1
ATOM 12883 O O . TYR E 2 4883 ? 323.149 250.599 223.193 1.00 32.55 4883 TYR J O 1
ATOM 12892 N N . LEU E 2 4884 ? 324.894 250.437 221.778 1.00 31.84 4884 LEU J N 1
ATOM 12893 C CA . LEU E 2 4884 ? 324.906 248.980 221.843 1.00 32.19 4884 LEU J CA 1
ATOM 12894 C C . LEU E 2 4884 ? 325.261 248.496 223.243 1.00 32.85 4884 LEU J C 1
ATOM 12895 O O . LEU E 2 4884 ? 324.675 247.527 223.740 1.00 33.61 4884 LEU J O 1
ATOM 12900 N N . PHE E 2 4885 ? 326.224 249.155 223.891 1.00 32.73 4885 PHE J N 1
ATOM 12901 C CA . PHE E 2 4885 ? 326.585 248.788 225.257 1.00 30.94 4885 PHE J CA 1
ATOM 12902 C C . PHE E 2 4885 ? 325.415 248.992 226.211 1.00 31.17 4885 PHE J C 1
ATOM 12903 O O . PHE E 2 4885 ? 325.157 248.149 227.079 1.00 32.77 4885 PHE J O 1
ATOM 12911 N N . HIS E 2 4886 ? 324.697 250.109 226.069 1.00 31.23 4886 HIS J N 1
ATOM 12912 C CA . HIS E 2 4886 ? 323.557 250.372 226.942 1.00 29.69 4886 HIS J CA 1
ATOM 12913 C C . HIS E 2 4886 ? 322.425 249.378 226.701 1.00 31.22 4886 HIS J C 1
ATOM 12914 O O . HIS E 2 4886 ? 321.794 248.905 227.653 1.00 33.80 4886 HIS J O 1
ATOM 12921 N N . MET E 2 4887 ? 322.151 249.051 225.435 1.00 33.07 4887 MET J N 1
ATOM 12922 C CA . MET E 2 4887 ? 321.050 248.144 225.125 1.00 31.68 4887 MET J CA 1
ATOM 12923 C C . MET E 2 4887 ? 321.367 246.710 225.535 1.00 31.89 4887 MET J C 1
ATOM 12924 O O . MET E 2 4887 ? 320.500 246.006 226.066 1.00 32.70 4887 MET J O 1
ATOM 12929 N N . TYR E 2 4888 ? 322.597 246.259 225.296 1.00 32.75 4888 TYR J N 1
ATOM 12930 C CA . TYR E 2 4888 ? 322.955 244.861 225.501 1.00 31.68 4888 TYR J CA 1
ATOM 12931 C C . TYR E 2 4888 ? 323.313 244.558 226.952 1.00 31.35 4888 TYR J C 1
ATOM 12932 O O . TYR E 2 4888 ? 322.861 243.552 227.508 1.00 33.34 4888 TYR J O 1
ATOM 12941 N N . VAL E 2 4889 ? 324.119 245.414 227.580 1.00 30.61 4889 VAL J N 1
ATOM 12942 C CA . VAL E 2 4889 ? 324.584 245.142 228.935 1.00 30.45 4889 VAL J CA 1
ATOM 12943 C C . VAL E 2 4889 ? 323.740 245.827 230.005 1.00 31.37 4889 VAL J C 1
ATOM 12944 O O . VAL E 2 4889 ? 323.587 245.276 231.104 1.00 34.00 4889 VAL J O 1
ATOM 12948 N N . GLY E 2 4890 ? 323.186 247.003 229.718 1.00 30.07 4890 GLY J N 1
ATOM 12949 C CA . GLY E 2 4890 ? 322.395 247.724 230.696 1.00 28.93 4890 GLY J CA 1
ATOM 12950 C C . GLY E 2 4890 ? 321.076 247.062 231.036 1.00 30.04 4890 GLY J C 1
ATOM 12951 O O . GLY E 2 4890 ? 320.673 247.031 232.203 1.00 33.43 4890 GLY J O 1
ATOM 12952 N N . VAL E 2 4891 ? 320.391 246.531 230.022 1.00 30.10 4891 VAL J N 1
ATOM 12953 C CA . VAL E 2 4891 ? 319.092 245.907 230.251 1.00 30.73 4891 VAL J CA 1
ATOM 12954 C C . VAL E 2 4891 ? 319.250 244.595 231.010 1.00 31.94 4891 VAL J C 1
ATOM 12955 O O . VAL E 2 4891 ? 318.486 244.303 231.938 1.00 33.10 4891 VAL J O 1
ATOM 12959 N N . ARG E 2 4892 ? 320.241 243.786 230.635 1.00 31.68 4892 ARG J N 1
ATOM 12960 C CA . ARG E 2 4892 ? 320.435 242.480 231.253 1.00 31.67 4892 ARG J CA 1
ATOM 12961 C C . ARG E 2 4892 ? 321.180 242.547 232.579 1.00 33.33 4892 ARG J C 1
ATOM 12962 O O . ARG E 2 4892 ? 321.331 241.510 233.234 1.00 35.37 4892 ARG J O 1
ATOM 12970 N N . ALA E 2 4893 ? 321.656 243.728 232.983 1.00 32.96 4893 ALA J N 1
ATOM 12971 C CA . ALA E 2 4893 ? 322.413 243.834 234.227 1.00 33.07 4893 ALA J CA 1
ATOM 12972 C C . ALA E 2 4893 ? 321.560 243.463 235.433 1.00 34.71 4893 ALA J C 1
ATOM 12973 O O . ALA E 2 4893 ? 322.019 242.749 236.332 1.00 35.43 4893 ALA J O 1
ATOM 12975 N N . GLY E 2 4894 ? 320.316 243.937 235.471 1.00 35.15 4894 GLY J N 1
ATOM 12976 C CA . GLY E 2 4894 ? 319.429 243.677 236.583 1.00 36.81 4894 GLY J CA 1
ATOM 12977 C C . GLY E 2 4894 ? 319.545 244.655 237.732 1.00 36.15 4894 GLY J C 1
ATOM 12978 O O . GLY E 2 4894 ? 318.661 244.675 238.598 1.00 35.55 4894 GLY J O 1
ATOM 12979 N N . GLY E 2 4895 ? 320.601 245.463 237.769 1.00 35.43 4895 GLY J N 1
ATOM 12980 C CA . GLY E 2 4895 ? 320.773 246.452 238.813 1.00 35.11 4895 GLY J CA 1
ATOM 12981 C C . GLY E 2 4895 ? 321.085 247.825 238.258 1.00 34.96 4895 GLY J C 1
ATOM 12982 O O . GLY E 2 4895 ? 321.541 248.712 238.986 1.00 34.37 4895 GLY J O 1
ATOM 12983 N N . GLY E 2 4896 ? 320.844 248.009 236.965 1.00 33.27 4896 GLY J N 1
ATOM 12984 C CA . GLY E 2 4896 ? 321.111 249.261 236.291 1.00 32.23 4896 GLY J CA 1
ATOM 12985 C C . GLY E 2 4896 ? 322.441 249.250 235.557 1.00 34.23 4896 GLY J C 1
ATOM 12986 O O . GLY E 2 4896 ? 323.268 248.344 235.696 1.00 35.37 4896 GLY J O 1
ATOM 12987 N N . ILE E 2 4897 ? 322.639 250.296 234.752 1.00 32.97 4897 ILE J N 1
ATOM 12988 C CA . ILE E 2 4897 ? 323.869 250.428 233.981 1.00 31.77 4897 ILE J CA 1
ATOM 12989 C C . ILE E 2 4897 ? 325.062 250.754 234.871 1.00 35.33 4897 ILE J C 1
ATOM 12990 O O . ILE E 2 4897 ? 326.208 250.509 234.479 1.00 39.11 4897 ILE J O 1
ATOM 12995 N N . GLY E 2 4898 ? 324.824 251.276 236.077 1.00 35.38 4898 GLY J N 1
ATOM 12996 C CA . GLY E 2 4898 ? 325.911 251.728 236.928 1.00 37.54 4898 GLY J CA 1
ATOM 12997 C C . GLY E 2 4898 ? 326.823 250.627 237.426 1.00 37.68 4898 GLY J C 1
ATOM 12998 O O . GLY E 2 4898 ? 327.928 250.920 237.895 1.00 39.22 4898 GLY J O 1
ATOM 12999 N N . ASP E 2 4899 ? 326.385 249.369 237.346 1.00 35.94 4899 ASP J N 1
ATOM 13000 C CA . ASP E 2 4899 ? 327.223 248.265 237.806 1.00 37.99 4899 ASP J CA 1
ATOM 13001 C C . ASP E 2 4899 ? 328.485 248.132 236.960 1.00 41.07 4899 ASP J C 1
ATOM 13002 O O . ASP E 2 4899 ? 329.578 247.914 237.495 1.00 41.93 4899 ASP J O 1
ATOM 13007 N N . GLU E 2 4900 ? 328.354 248.250 235.637 1.00 39.84 4900 GLU J N 1
ATOM 13008 C CA . GLU E 2 4900 ? 329.513 248.118 234.760 1.00 38.42 4900 GLU J CA 1
ATOM 13009 C C . GLU E 2 4900 ? 330.377 249.374 234.768 1.00 38.45 4900 GLU J C 1
ATOM 13010 O O . GLU E 2 4900 ? 331.609 249.281 234.729 1.00 40.70 4900 GLU J O 1
ATOM 13016 N N . ILE E 2 4901 ? 329.752 250.553 234.812 1.00 36.30 4901 ILE J N 1
ATOM 13017 C CA . ILE E 2 4901 ? 330.514 251.796 234.771 1.00 37.67 4901 ILE J CA 1
ATOM 13018 C C . ILE E 2 4901 ? 331.272 251.996 236.080 1.00 40.84 4901 ILE J C 1
ATOM 13019 O O . ILE E 2 4901 ? 330.894 251.490 237.144 1.00 41.48 4901 ILE J O 1
ATOM 13024 N N . GLU E 2 4902 ? 332.367 252.747 235.992 1.00 43.13 4902 GLU J N 1
ATOM 13025 C CA . GLU E 2 4902 ? 333.232 252.974 237.140 1.00 43.44 4902 GLU J CA 1
ATOM 13026 C C . GLU E 2 4902 ? 332.522 253.809 238.201 1.00 44.94 4902 GLU J C 1
ATOM 13027 O O . GLU E 2 4902 ? 331.648 254.628 237.901 1.00 44.83 4902 GLU J O 1
ATOM 13033 N N . ASP E 2 4903 ? 332.904 253.587 239.452 1.00 46.18 4903 ASP J N 1
ATOM 13034 C CA . ASP E 2 4903 ? 332.304 254.316 240.563 1.00 48.83 4903 ASP J CA 1
ATOM 13035 C C . ASP E 2 4903 ? 332.714 255.784 240.509 1.00 47.50 4903 ASP J C 1
ATOM 13036 O O . ASP E 2 4903 ? 333.909 256.084 240.396 1.00 47.35 4903 ASP J O 1
ATOM 13041 N N . PRO E 2 4904 ? 331.770 256.719 240.584 1.00 44.36 4904 PRO J N 1
ATOM 13042 C CA . PRO E 2 4904 ? 332.106 258.149 240.534 1.00 46.35 4904 PRO J CA 1
ATOM 13043 C C . PRO E 2 4904 ? 332.437 258.783 241.878 1.00 50.33 4904 PRO J C 1
ATOM 13044 O O . PRO E 2 4904 ? 332.447 260.014 241.964 1.00 53.56 4904 PRO J O 1
ATOM 13048 N N . ALA E 2 4905 ? 332.696 257.986 242.919 1.00 49.89 4905 ALA J N 1
ATOM 13049 C CA . ALA E 2 4905 ? 332.919 258.549 244.247 1.00 52.14 4905 ALA J CA 1
ATOM 13050 C C . ALA E 2 4905 ? 334.160 259.433 244.281 1.00 54.72 4905 ALA J C 1
ATOM 13051 O O . ALA E 2 4905 ? 334.148 260.508 244.893 1.00 55.94 4905 ALA J O 1
ATOM 13053 N N . GLY E 2 4906 ? 335.238 259.002 243.631 1.00 54.97 4906 GLY J N 1
ATOM 13054 C CA . GLY E 2 4906 ? 336.478 259.752 243.659 1.00 59.69 4906 GLY J CA 1
ATOM 13055 C C . GLY E 2 4906 ? 336.666 260.665 242.465 1.00 61.47 4906 GLY J C 1
ATOM 13056 O O . GLY E 2 4906 ? 337.781 260.806 241.954 1.00 63.54 4906 GLY J O 1
ATOM 13057 N N . ASP E 2 4907 ? 335.584 261.293 242.013 1.00 56.76 4907 ASP J N 1
ATOM 13058 C CA . ASP E 2 4907 ? 335.639 262.188 240.866 1.00 55.02 4907 ASP J CA 1
ATOM 13059 C C . ASP E 2 4907 ? 334.434 263.115 240.913 1.00 52.54 4907 ASP J C 1
ATOM 13060 O O . ASP E 2 4907 ? 333.501 262.917 241.696 1.00 51.85 4907 ASP J O 1
ATOM 13062 N N . GLU E 2 4908 ? 334.467 264.135 240.059 1.00 50.01 4908 GLU J N 1
ATOM 13063 C CA . GLU E 2 4908 ? 333.357 265.068 239.960 1.00 48.06 4908 GLU J CA 1
ATOM 13064 C C . GLU E 2 4908 ? 332.151 264.390 239.312 1.00 49.44 4908 GLU J C 1
ATOM 13065 O O . GLU E 2 4908 ? 332.215 263.245 238.853 1.00 51.06 4908 GLU J O 1
ATOM 13067 N N . TYR E 2 4909 ? 331.032 265.118 239.288 1.00 45.60 4909 TYR J N 1
ATOM 13068 C CA . TYR E 2 4909 ? 329.768 264.625 238.736 1.00 41.80 4909 TYR J CA 1
ATOM 13069 C C . TYR E 2 4909 ? 329.286 263.374 239.466 1.00 41.80 4909 TYR J C 1
ATOM 13070 O O . TYR E 2 4909 ? 328.588 262.537 238.890 1.00 42.01 4909 TYR J O 1
ATOM 13079 N N . GLU E 2 4910 ? 329.662 263.237 240.740 1.00 41.87 4910 GLU J N 1
ATOM 13080 C CA . GLU E 2 4910 ? 329.287 262.051 241.504 1.00 38.35 4910 GLU J CA 1
ATOM 13081 C C . GLU E 2 4910 ? 327.782 261.994 241.734 1.00 36.98 4910 GLU J C 1
ATOM 13082 O O . GLU E 2 4910 ? 327.143 260.967 241.479 1.00 38.26 4910 GLU J O 1
ATOM 13084 N N . LEU E 2 4911 ? 327.198 263.092 242.220 1.00 37.51 4911 LEU J N 1
ATOM 13085 C CA . LEU E 2 4911 ? 325.757 263.123 242.451 1.00 36.60 4911 LEU J CA 1
ATOM 13086 C C . LEU E 2 4911 ? 324.985 262.995 241.145 1.00 36.18 4911 LEU J C 1
ATOM 13087 O O . LEU E 2 4911 ? 323.966 262.296 241.085 1.00 36.36 4911 LEU J O 1
ATOM 13092 N N . TYR E 2 4912 ? 325.456 263.664 240.090 1.00 38.62 4912 TYR J N 1
ATOM 13093 C CA . TYR E 2 4912 ? 324.785 263.583 238.797 1.00 38.71 4912 TYR J CA 1
ATOM 13094 C C . TYR E 2 4912 ? 324.778 262.153 238.273 1.00 36.21 4912 TYR J C 1
ATOM 13095 O O . TYR E 2 4912 ? 323.747 261.656 237.807 1.00 35.67 4912 TYR J O 1
ATOM 13104 N N . ARG E 2 4913 ? 325.919 261.466 238.359 1.00 36.42 4913 ARG J N 1
ATOM 13105 C CA . ARG E 2 4913 ? 325.984 260.094 237.866 1.00 35.20 4913 ARG J CA 1
ATOM 13106 C C . ARG E 2 4913 ? 325.196 259.137 238.752 1.00 34.08 4913 ARG J C 1
ATOM 13107 O O . ARG E 2 4913 ? 324.613 258.172 238.248 1.00 35.46 4913 ARG J O 1
ATOM 13115 N N . VAL E 2 4914 ? 325.165 259.383 240.064 1.00 34.36 4914 VAL J N 1
ATOM 13116 C CA . VAL E 2 4914 ? 324.364 258.547 240.956 1.00 32.89 4914 VAL J CA 1
ATOM 13117 C C . VAL E 2 4914 ? 322.884 258.678 240.612 1.00 32.16 4914 VAL J C 1
ATOM 13118 O O . VAL E 2 4914 ? 322.155 257.681 240.523 1.00 33.23 4914 VAL J O 1
ATOM 13122 N N . VAL E 2 4915 ? 322.423 259.914 240.402 1.00 33.16 4915 VAL J N 1
ATOM 13123 C CA . VAL E 2 4915 ? 321.036 260.139 240.007 1.00 32.50 4915 VAL J CA 1
ATOM 13124 C C . VAL E 2 4915 ? 320.760 259.493 238.656 1.00 32.20 4915 VAL J C 1
ATOM 13125 O O . VAL E 2 4915 ? 319.712 258.869 238.451 1.00 31.99 4915 VAL J O 1
ATOM 13129 N N . PHE E 2 4916 ? 321.700 259.627 237.717 1.00 32.94 4916 PHE J N 1
ATOM 13130 C CA . PHE E 2 4916 ? 321.557 259.012 236.402 1.00 31.85 4916 PHE J CA 1
ATOM 13131 C C . PHE E 2 4916 ? 321.374 257.503 236.515 1.00 30.58 4916 PHE J C 1
ATOM 13132 O O . PHE E 2 4916 ? 320.454 256.932 235.920 1.00 32.44 4916 PHE J O 1
ATOM 13140 N N . ASP E 2 4917 ? 322.235 256.844 237.293 1.00 30.36 4917 ASP J N 1
ATOM 13141 C CA . ASP E 2 4917 ? 322.161 255.392 237.430 1.00 29.22 4917 ASP J CA 1
ATOM 13142 C C . ASP E 2 4917 ? 320.875 254.958 238.124 1.00 29.67 4917 ASP J C 1
ATOM 13143 O O . ASP E 2 4917 ? 320.222 254.000 237.688 1.00 31.09 4917 ASP J O 1
ATOM 13148 N N . ILE E 2 4918 ? 320.500 255.642 239.208 1.00 30.89 4918 ILE J N 1
ATOM 13149 C CA . ILE E 2 4918 ? 319.291 255.268 239.937 1.00 30.02 4918 ILE J CA 1
ATOM 13150 C C . ILE E 2 4918 ? 318.061 255.435 239.054 1.00 30.29 4918 ILE J C 1
ATOM 13151 O O . ILE E 2 4918 ? 317.188 254.557 239.002 1.00 32.35 4918 ILE J O 1
ATOM 13156 N N . THR E 2 4919 ? 317.974 256.563 238.344 1.00 30.38 4919 THR J N 1
ATOM 13157 C CA . THR E 2 4919 ? 316.830 256.812 237.478 1.00 30.64 4919 THR J CA 1
ATOM 13158 C C . THR E 2 4919 ? 316.796 255.822 236.319 1.00 29.34 4919 THR J C 1
ATOM 13159 O O . THR E 2 4919 ? 315.719 255.355 235.933 1.00 29.83 4919 THR J O 1
ATOM 13163 N N . PHE E 2 4920 ? 317.962 255.478 235.762 1.00 29.52 4920 PHE J N 1
ATOM 13164 C CA . PHE E 2 4920 ? 318.015 254.464 234.713 1.00 28.19 4920 PHE J CA 1
ATOM 13165 C C . PHE E 2 4920 ? 317.475 253.134 235.212 1.00 27.82 4920 PHE J C 1
ATOM 13166 O O . PHE E 2 4920 ? 316.634 252.507 234.557 1.00 28.64 4920 PHE J O 1
ATOM 13174 N N . PHE E 2 4921 ? 317.954 252.685 236.375 1.00 29.28 4921 PHE J N 1
ATOM 13175 C CA . PHE E 2 4921 ? 317.484 251.418 236.923 1.00 28.54 4921 PHE J CA 1
ATOM 13176 C C . PHE E 2 4921 ? 315.977 251.446 237.130 1.00 28.58 4921 PHE J C 1
ATOM 13177 O O . PHE E 2 4921 ? 315.255 250.567 236.641 1.00 30.75 4921 PHE J O 1
ATOM 13185 N N . PHE E 2 4922 ? 315.480 252.487 237.804 1.00 29.59 4922 PHE J N 1
ATOM 13186 C CA . PHE E 2 4922 ? 314.059 252.559 238.126 1.00 29.76 4922 PHE J CA 1
ATOM 13187 C C . PHE E 2 4922 ? 313.198 252.619 236.870 1.00 29.84 4922 PHE J C 1
ATOM 13188 O O . PHE E 2 4922 ? 312.150 251.966 236.798 1.00 30.07 4922 PHE J O 1
ATOM 13196 N N . PHE E 2 4923 ? 313.617 253.393 235.868 1.00 30.40 4923 PHE J N 1
ATOM 13197 C CA . PHE E 2 4923 ? 312.787 253.570 234.684 1.00 28.29 4923 PHE J CA 1
ATOM 13198 C C . PHE E 2 4923 ? 312.846 252.365 233.755 1.00 27.88 4923 PHE J C 1
ATOM 13199 O O . PHE E 2 4923 ? 311.853 252.052 233.089 1.00 29.86 4923 PHE J O 1
ATOM 13207 N N . VAL E 2 4924 ? 313.983 251.674 233.683 1.00 28.52 4924 VAL J N 1
ATOM 13208 C CA . VAL E 2 4924 ? 314.089 250.564 232.746 1.00 27.58 4924 VAL J CA 1
ATOM 13209 C C . VAL E 2 4924 ? 313.685 249.265 233.428 1.00 29.09 4924 VAL J C 1
ATOM 13210 O O . VAL E 2 4924 ? 312.628 248.704 233.120 1.00 30.94 4924 VAL J O 1
ATOM 13214 N N . ILE E 2 4925 ? 314.473 248.825 234.414 1.00 29.00 4925 ILE J N 1
ATOM 13215 C CA . ILE E 2 4925 ? 314.308 247.471 234.933 1.00 28.97 4925 ILE J CA 1
ATOM 13216 C C . ILE E 2 4925 ? 313.019 247.354 235.736 1.00 29.82 4925 ILE J C 1
ATOM 13217 O O . ILE E 2 4925 ? 312.260 246.389 235.584 1.00 31.77 4925 ILE J O 1
ATOM 13222 N N . VAL E 2 4926 ? 312.748 248.336 236.596 1.00 29.02 4926 VAL J N 1
ATOM 13223 C CA . VAL E 2 4926 ? 311.563 248.277 237.445 1.00 30.49 4926 VAL J CA 1
ATOM 13224 C C . VAL E 2 4926 ? 310.293 248.433 236.615 1.00 30.94 4926 VAL J C 1
ATOM 13225 O O . VAL E 2 4926 ? 309.269 247.801 236.901 1.00 32.88 4926 VAL J O 1
ATOM 13229 N N . ILE E 2 4927 ? 310.334 249.265 235.574 1.00 29.95 4927 ILE J N 1
ATOM 13230 C CA . ILE E 2 4927 ? 309.108 249.657 234.886 1.00 29.96 4927 ILE J CA 1
ATOM 13231 C C . ILE E 2 4927 ? 308.891 248.874 233.597 1.00 31.13 4927 ILE J C 1
ATOM 13232 O O . ILE E 2 4927 ? 307.916 248.128 233.480 1.00 33.19 4927 ILE J O 1
ATOM 13237 N N . LEU E 2 4928 ? 309.788 249.033 232.620 1.00 29.59 4928 LEU J N 1
ATOM 13238 C CA . LEU E 2 4928 ? 309.480 248.570 231.269 1.00 29.82 4928 LEU J CA 1
ATOM 13239 C C . LEU E 2 4928 ? 309.577 247.054 231.139 1.00 32.67 4928 LEU J C 1
ATOM 13240 O O . LEU E 2 4928 ? 308.712 246.426 230.513 1.00 35.96 4928 LEU J O 1
ATOM 13245 N N . LEU E 2 4929 ? 310.618 246.448 231.714 1.00 30.48 4929 LEU J N 1
ATOM 13246 C CA . LEU E 2 4929 ? 310.729 244.994 231.682 1.00 30.84 4929 LEU J CA 1
ATOM 13247 C C . LEU E 2 4929 ? 309.575 244.347 232.435 1.00 32.58 4929 LEU J C 1
ATOM 13248 O O . LEU E 2 4929 ? 309.009 243.342 231.984 1.00 37.34 4929 LEU J O 1
ATOM 13253 N N . ALA E 2 4930 ? 309.209 244.918 233.585 1.00 30.03 4930 ALA J N 1
ATOM 13254 C CA . ALA E 2 4930 ? 308.067 244.411 234.335 1.00 31.18 4930 ALA J CA 1
ATOM 13255 C C . ALA E 2 4930 ? 306.777 244.558 233.540 1.00 33.26 4930 ALA J C 1
ATOM 13256 O O . ALA E 2 4930 ? 305.916 243.676 233.582 1.00 35.55 4930 ALA J O 1
ATOM 13258 N N . ILE E 2 4931 ? 306.623 245.668 232.813 1.00 32.78 4931 ILE J N 1
ATOM 13259 C CA . ILE E 2 4931 ? 305.432 245.862 231.991 1.00 31.74 4931 ILE J CA 1
ATOM 13260 C C . ILE E 2 4931 ? 305.358 244.805 230.898 1.00 34.14 4931 ILE J C 1
ATOM 13261 O O . ILE E 2 4931 ? 304.297 244.223 230.650 1.00 38.44 4931 ILE J O 1
ATOM 13266 N N . ILE E 2 4932 ? 306.482 244.539 230.228 1.00 32.58 4932 ILE J N 1
ATOM 13267 C CA . ILE E 2 4932 ? 306.493 243.531 229.167 1.00 33.79 4932 ILE J CA 1
ATOM 13268 C C . ILE E 2 4932 ? 306.159 242.156 229.735 1.00 36.34 4932 ILE J C 1
ATOM 13269 O O . ILE E 2 4932 ? 305.335 241.413 229.182 1.00 40.29 4932 ILE J O 1
ATOM 13274 N N . GLN E 2 4933 ? 306.794 241.800 230.855 1.00 34.82 4933 GLN J N 1
ATOM 13275 C CA . GLN E 2 4933 ? 306.536 240.501 231.467 1.00 35.25 4933 GLN J CA 1
ATOM 13276 C C . GLN E 2 4933 ? 305.083 240.381 231.905 1.00 38.23 4933 GLN J C 1
ATOM 13277 O O . GLN E 2 4933 ? 304.441 239.348 231.678 1.00 42.43 4933 GLN J O 1
ATOM 13283 N N . GLY E 2 4934 ? 304.541 241.434 232.518 1.00 36.23 4934 GLY J N 1
ATOM 13284 C CA . GLY E 2 4934 ? 303.153 241.406 232.937 1.00 37.55 4934 GLY J CA 1
ATOM 13285 C C . GLY E 2 4934 ? 302.199 241.303 231.766 1.00 39.01 4934 GLY J C 1
ATOM 13286 O O . GLY E 2 4934 ? 301.176 240.627 231.853 1.00 42.66 4934 GLY J O 1
ATOM 13287 N N . LEU E 2 4935 ? 302.521 241.965 230.653 1.00 36.64 4935 LEU J N 1
ATOM 13288 C CA . LEU E 2 4935 ? 301.699 241.840 229.454 1.00 38.19 4935 LEU J CA 1
ATOM 13289 C C . LEU E 2 4935 ? 301.693 240.404 228.948 1.00 40.16 4935 LEU J C 1
ATOM 13290 O O . LEU E 2 4935 ? 300.641 239.866 228.582 1.00 44.21 4935 LEU J O 1
ATOM 13295 N N . ILE E 2 4936 ? 302.865 239.762 228.926 1.00 37.49 4936 ILE J N 1
ATOM 13296 C CA . ILE E 2 4936 ? 302.932 238.377 228.463 1.00 38.28 4936 ILE J CA 1
ATOM 13297 C C . ILE E 2 4936 ? 302.114 237.463 229.371 1.00 41.42 4936 ILE J C 1
ATOM 13298 O O . ILE E 2 4936 ? 301.323 236.634 228.896 1.00 45.54 4936 ILE J O 1
ATOM 13303 N N . ILE E 2 4937 ? 302.282 237.603 230.690 1.00 39.41 4937 ILE J N 1
ATOM 13304 C CA . ILE E 2 4937 ? 301.551 236.736 231.616 1.00 40.14 4937 ILE J CA 1
ATOM 13305 C C . ILE E 2 4937 ? 300.054 237.014 231.555 1.00 43.35 4937 ILE J C 1
ATOM 13306 O O . ILE E 2 4937 ? 299.237 236.093 231.662 1.00 47.90 4937 ILE J O 1
ATOM 13311 N N . ASP E 2 4938 ? 299.665 238.282 231.392 1.00 41.56 4938 ASP J N 1
ATOM 13312 C CA . ASP E 2 4938 ? 298.249 238.610 231.283 1.00 43.90 4938 ASP J CA 1
ATOM 13313 C C . ASP E 2 4938 ? 297.639 238.021 230.020 1.00 45.97 4938 ASP J C 1
ATOM 13314 O O . ASP E 2 4938 ? 296.515 237.515 230.053 1.00 50.84 4938 ASP J O 1
ATOM 13319 N N . ALA E 2 4939 ? 298.362 238.072 228.898 1.00 43.64 4939 ALA J N 1
ATOM 13320 C CA . ALA E 2 4939 ? 297.857 237.452 227.676 1.00 46.59 4939 ALA J CA 1
ATOM 13321 C C . ALA E 2 4939 ? 297.714 235.944 227.845 1.00 47.36 4939 ALA J C 1
ATOM 13322 O O . ALA E 2 4939 ? 296.703 235.356 227.435 1.00 50.94 4939 ALA J O 1
ATOM 13324 N N . PHE E 2 4940 ? 298.711 235.304 228.460 1.00 44.56 4940 PHE J N 1
ATOM 13325 C CA . PHE E 2 4940 ? 298.637 233.863 228.691 1.00 45.76 4940 PHE J CA 1
ATOM 13326 C C . PHE E 2 4940 ? 297.440 233.511 229.570 1.00 48.53 4940 PHE J C 1
ATOM 13327 O O . PHE E 2 4940 ? 296.637 232.631 229.228 1.00 52.89 4940 PHE J O 1
ATOM 13335 N N . GLY E 2 4941 ? 297.294 234.209 230.697 1.00 46.82 4941 GLY J N 1
ATOM 13336 C CA . GLY E 2 4941 ? 296.186 233.936 231.596 1.00 47.89 4941 GLY J CA 1
ATOM 13337 C C . GLY E 2 4941 ? 294.838 234.240 230.973 1.00 52.23 4941 GLY J C 1
ATOM 13338 O O . GLY E 2 4941 ? 293.854 233.551 231.246 1.00 55.22 4941 GLY J O 1
ATOM 13339 N N . GLU E 2 4942 ? 294.772 235.274 230.133 1.00 51.04 4942 GLU J N 1
ATOM 13340 C CA . GLU E 2 4942 ? 293.533 235.582 229.430 1.00 52.68 4942 GLU J CA 1
ATOM 13341 C C . GLU E 2 4942 ? 293.170 234.473 228.454 1.00 54.47 4942 GLU J C 1
ATOM 13342 O O . GLU E 2 4942 ? 291.993 234.132 228.309 1.00 58.16 4942 GLU J O 1
ATOM 13348 N N . LEU E 2 4943 ? 294.164 233.894 227.777 1.00 51.82 4943 LEU J N 1
ATOM 13349 C CA . LEU E 2 4943 ? 293.882 232.764 226.895 1.00 52.92 4943 LEU J CA 1
ATOM 13350 C C . LEU E 2 4943 ? 293.378 231.556 227.682 1.00 53.91 4943 LEU J C 1
ATOM 13351 O O . LEU E 2 4943 ? 292.410 230.894 227.274 1.00 57.59 4943 LEU J O 1
ATOM 13356 N N . ARG E 2 4944 ? 294.015 231.256 228.820 1.00 51.53 4944 ARG J N 1
ATOM 13357 C CA . ARG E 2 4944 ? 293.528 230.158 229.659 1.00 53.90 4944 ARG J CA 1
ATOM 13358 C C . ARG E 2 4944 ? 292.108 230.421 230.147 1.00 57.73 4944 ARG J C 1
ATOM 13359 O O . ARG E 2 4944 ? 291.263 229.516 230.146 1.00 59.25 4944 ARG J O 1
ATOM 13367 N N . ASP E 2 4945 ? 291.828 231.655 230.570 1.00 58.01 4945 ASP J N 1
ATOM 13368 C CA . ASP E 2 4945 ? 290.494 231.998 231.044 1.00 58.40 4945 ASP J CA 1
ATOM 13369 C C . ASP E 2 4945 ? 289.469 231.931 229.922 1.00 59.82 4945 ASP J C 1
ATOM 13370 O O . ASP E 2 4945 ? 288.321 231.555 230.163 1.00 63.81 4945 ASP J O 1
ATOM 13375 N N . GLN E 2 4946 ? 289.859 232.292 228.698 1.00 58.84 4946 GLN J N 1
ATOM 13376 C CA . GLN E 2 4946 ? 288.954 232.165 227.561 1.00 60.28 4946 GLN J CA 1
ATOM 13377 C C . GLN E 2 4946 ? 288.620 230.705 227.288 1.00 61.17 4946 GLN J C 1
ATOM 13378 O O . GLN E 2 4946 ? 287.459 230.363 227.032 1.00 64.74 4946 GLN J O 1
ATOM 13384 N N . GLN E 2 4947 ? 289.626 229.828 227.342 1.00 57.82 4947 GLN J N 1
ATOM 13385 C CA . GLN E 2 4947 ? 289.364 228.400 227.166 1.00 58.40 4947 GLN J CA 1
ATOM 13386 C C . GLN E 2 4947 ? 288.432 227.878 228.255 1.00 61.36 4947 GLN J C 1
ATOM 13387 O O . GLN E 2 4947 ? 287.476 227.137 227.979 1.00 64.09 4947 GLN J O 1
ATOM 13393 N N . GLU E 2 4948 ? 288.690 228.269 229.506 1.00 60.89 4948 GLU J N 1
ATOM 13394 C CA . GLU E 2 4948 ? 287.840 227.832 230.610 1.00 62.90 4948 GLU J CA 1
ATOM 13395 C C . GLU E 2 4948 ? 286.417 228.355 230.453 1.00 64.42 4948 GLU J C 1
ATOM 13396 O O . GLU E 2 4948 ? 285.451 227.633 230.721 1.00 65.59 4948 GLU J O 1
ATOM 13402 N N . GLN E 2 4949 ? 286.270 229.611 230.025 1.00 63.90 4949 GLN J N 1
ATOM 13403 C CA . GLN E 2 4949 ? 284.946 230.190 229.832 1.00 64.33 4949 GLN J CA 1
ATOM 13404 C C . GLN E 2 4949 ? 284.195 229.475 228.718 1.00 64.93 4949 GLN J C 1
ATOM 13405 O O . GLN E 2 4949 ? 282.985 229.255 228.816 1.00 67.12 4949 GLN J O 1
ATOM 13411 N N . VAL E 2 4950 ? 284.899 229.111 227.644 1.00 64.12 4950 VAL J N 1
ATOM 13412 C CA . VAL E 2 4950 ? 284.270 228.336 226.577 1.00 64.57 4950 VAL J CA 1
ATOM 13413 C C . VAL E 2 4950 ? 283.779 226.999 227.117 1.00 65.26 4950 VAL J C 1
ATOM 13414 O O . VAL E 2 4950 ? 282.654 226.565 226.825 1.00 68.26 4950 VAL J O 1
ATOM 13418 N N . LYS E 2 4951 ? 284.610 226.331 227.923 1.00 64.46 4951 LYS J N 1
ATOM 13419 C CA . LYS E 2 4951 ? 284.200 225.055 228.504 1.00 65.15 4951 LYS J CA 1
ATOM 13420 C C . LYS E 2 4951 ? 282.964 225.214 229.385 1.00 67.68 4951 LYS J C 1
ATOM 13421 O O . LYS E 2 4951 ? 282.014 224.427 229.284 1.00 69.99 4951 LYS J O 1
ATOM 13427 N N . GLU E 2 4952 ? 282.953 226.233 230.250 1.00 68.32 4952 GLU J N 1
ATOM 13428 C CA . GLU E 2 4952 ? 281.810 226.431 231.139 1.00 68.02 4952 GLU J CA 1
ATOM 13429 C C . GLU E 2 4952 ? 280.557 226.818 230.364 1.00 67.24 4952 GLU J C 1
ATOM 13430 O O . GLU E 2 4952 ? 279.448 226.426 230.740 1.00 67.56 4952 GLU J O 1
ATOM 13436 N N . ASP E 2 4953 ? 280.705 227.597 229.291 1.00 66.97 4953 ASP J N 1
ATOM 13437 C CA . ASP E 2 4953 ? 279.554 227.930 228.460 1.00 66.64 4953 ASP J CA 1
ATOM 13438 C C . ASP E 2 4953 ? 278.986 226.685 227.793 1.00 65.95 4953 ASP J C 1
ATOM 13439 O O . ASP E 2 4953 ? 277.763 226.538 227.675 1.00 67.03 4953 ASP J O 1
ATOM 13444 N N . MET E 2 4954 ? 279.858 225.779 227.343 1.00 67.44 4954 MET J N 1
ATOM 13445 C CA . MET E 2 4954 ? 279.375 224.512 226.802 1.00 69.18 4954 MET J CA 1
ATOM 13446 C C . MET E 2 4954 ? 278.651 223.677 227.851 1.00 70.61 4954 MET J C 1
ATOM 13447 O O . MET E 2 4954 ? 277.588 223.114 227.565 1.00 70.23 4954 MET J O 1
ATOM 13452 N N . GLU E 2 4955 ? 279.199 223.580 229.060 1.00 71.41 4955 GLU J N 1
ATOM 13453 C CA . GLU E 2 4955 ? 278.595 222.728 230.080 1.00 71.62 4955 GLU J CA 1
ATOM 13454 C C . GLU E 2 4955 ? 277.424 223.374 230.812 1.00 69.74 4955 GLU J C 1
ATOM 13455 O O . GLU E 2 4955 ? 276.731 222.679 231.562 1.00 68.54 4955 GLU J O 1
ATOM 13461 N N . THR E 2 4956 ? 277.180 224.670 230.624 1.00 68.33 4956 THR J N 1
ATOM 13462 C CA . THR E 2 4956 ? 276.146 225.377 231.370 1.00 66.38 4956 THR J CA 1
ATOM 13463 C C . THR E 2 4956 ? 274.972 225.813 230.498 1.00 63.81 4956 THR J C 1
ATOM 13464 O O . THR E 2 4956 ? 273.978 226.323 231.026 1.00 63.87 4956 THR J O 1
ATOM 13468 N N . LYS E 2 4957 ? 275.047 225.614 229.184 1.00 62.98 4957 LYS J N 1
ATOM 13469 C CA . LYS E 2 4957 ? 273.977 226.073 228.310 1.00 60.50 4957 LYS J CA 1
ATOM 13470 C C . LYS E 2 4957 ? 273.927 225.207 227.061 1.00 61.35 4957 LYS J C 1
ATOM 13471 O O . LYS E 2 4957 ? 274.966 224.780 226.551 1.00 64.48 4957 LYS J O 1
ATOM 13473 N N . CYS E 2 4958 ? 272.713 224.955 226.579 1.00 59.21 4958 CYS J N 1
ATOM 13474 C CA . CYS E 2 4958 ? 272.533 224.218 225.337 1.00 57.84 4958 CYS J CA 1
ATOM 13475 C C . CYS E 2 4958 ? 272.999 225.055 224.152 1.00 59.26 4958 CYS J C 1
ATOM 13476 O O . CYS E 2 4958 ? 272.914 226.286 224.169 1.00 60.22 4958 CYS J O 1
ATOM 13479 N N . PHE E 2 4959 ? 273.504 224.378 223.120 1.00 60.73 4959 PHE J N 1
ATOM 13480 C CA . PHE E 2 4959 ? 274.024 225.086 221.955 1.00 60.23 4959 PHE J CA 1
ATOM 13481 C C . PHE E 2 4959 ? 272.904 225.744 221.157 1.00 59.24 4959 PHE J C 1
ATOM 13482 O O . PHE E 2 4959 ? 273.003 226.918 220.782 1.00 60.11 4959 PHE J O 1
ATOM 13490 N N . ILE E 2 4960 ? 271.828 225.003 220.888 1.00 57.44 4960 ILE J N 1
ATOM 13491 C CA . ILE E 2 4960 ? 270.751 225.535 220.058 1.00 56.76 4960 ILE J CA 1
ATOM 13492 C C . ILE E 2 4960 ? 269.856 226.461 220.872 1.00 59.12 4960 ILE J C 1
ATOM 13493 O O . ILE E 2 4960 ? 269.633 227.620 220.503 1.00 61.39 4960 ILE J O 1
ATOM 13498 N N . CYS E 2 4961 ? 269.330 225.965 221.989 1.00 59.86 4961 CYS J N 1
ATOM 13499 C CA . CYS E 2 4961 ? 268.437 226.755 222.824 1.00 56.44 4961 CYS J CA 1
ATOM 13500 C C . CYS E 2 4961 ? 269.243 227.637 223.768 1.00 57.73 4961 CYS J C 1
ATOM 13501 O O . CYS E 2 4961 ? 270.243 227.195 224.343 1.00 60.50 4961 CYS J O 1
ATOM 13504 N N . GLY E 2 4962 ? 268.804 228.885 223.929 1.00 55.92 4962 GLY J N 1
ATOM 13505 C CA . GLY E 2 4962 ? 269.491 229.814 224.810 1.00 56.60 4962 GLY J CA 1
ATOM 13506 C C . GLY E 2 4962 ? 269.304 229.530 226.285 1.00 57.69 4962 GLY J C 1
ATOM 13507 O O . GLY E 2 4962 ? 269.992 230.145 227.108 1.00 56.59 4962 GLY J O 1
ATOM 13508 N N . ILE E 2 4963 ? 268.392 228.621 226.640 1.00 59.41 4963 ILE J N 1
ATOM 13509 C CA . ILE E 2 4963 ? 268.170 228.298 228.043 1.00 59.48 4963 ILE J CA 1
ATOM 13510 C C . ILE E 2 4963 ? 269.396 227.597 228.610 1.00 60.15 4963 ILE J C 1
ATOM 13511 O O . ILE E 2 4963 ? 270.165 226.958 227.884 1.00 60.39 4963 ILE J O 1
ATOM 13516 N N . GLY E 2 4964 ? 269.586 227.731 229.921 1.00 59.20 4964 GLY J N 1
ATOM 13517 C CA . GLY E 2 4964 ? 270.707 227.112 230.593 1.00 59.65 4964 GLY J CA 1
ATOM 13518 C C . GLY E 2 4964 ? 270.423 225.681 231.008 1.00 62.49 4964 GLY J C 1
ATOM 13519 O O . GLY E 2 4964 ? 269.385 225.096 230.698 1.00 62.83 4964 GLY J O 1
ATOM 13520 N N . SER E 2 4965 ? 271.385 225.108 231.731 1.00 62.56 4965 SER J N 1
ATOM 13521 C CA . SER E 2 4965 ? 271.255 223.746 232.230 1.00 62.01 4965 SER J CA 1
ATOM 13522 C C . SER E 2 4965 ? 270.330 223.639 233.434 1.00 62.18 4965 SER J C 1
ATOM 13523 O O . SER E 2 4965 ? 269.927 222.525 233.786 1.00 61.28 4965 SER J O 1
ATOM 13526 N N . ASP E 2 4966 ? 269.992 224.761 234.075 1.00 62.54 4966 ASP J N 1
ATOM 13527 C CA . ASP E 2 4966 ? 269.084 224.718 235.216 1.00 62.34 4966 ASP J CA 1
ATOM 13528 C C . ASP E 2 4966 ? 267.691 224.262 234.799 1.00 61.22 4966 ASP J C 1
ATOM 13529 O O . ASP E 2 4966 ? 267.030 223.514 235.529 1.00 60.58 4966 ASP J O 1
ATOM 13531 N N . TYR E 2 4967 ? 267.226 224.710 233.630 1.00 60.41 4967 TYR J N 1
ATOM 13532 C CA . TYR E 2 4967 ? 265.904 224.311 233.155 1.00 61.07 4967 TYR J CA 1
ATOM 13533 C C . TYR E 2 4967 ? 265.835 222.809 232.908 1.00 61.84 4967 TYR J C 1
ATOM 13534 O O . TYR E 2 4967 ? 264.834 222.163 233.240 1.00 62.97 4967 TYR J O 1
ATOM 13543 N N . PHE E 2 4968 ? 266.887 222.237 232.318 1.00 62.30 4968 PHE J N 1
ATOM 13544 C CA . PHE E 2 4968 ? 266.908 220.798 232.074 1.00 61.73 4968 PHE J CA 1
ATOM 13545 C C . PHE E 2 4968 ? 266.915 220.015 233.381 1.00 59.85 4968 PHE J C 1
ATOM 13546 O O . PHE E 2 4968 ? 266.227 218.996 233.504 1.00 57.78 4968 PHE J O 1
ATOM 13554 N N . ASP E 2 4969 ? 267.684 220.473 234.364 1.00 60.28 4969 ASP J N 1
ATOM 13555 C CA . ASP E 2 4969 ? 267.762 219.799 235.654 1.00 58.48 4969 ASP J CA 1
ATOM 13556 C C . ASP E 2 4969 ? 268.130 220.779 236.763 1.00 56.64 4969 ASP J C 1
ATOM 13557 O O . ASP E 2 4969 ? 267.262 221.270 237.484 1.00 54.45 4969 ASP J O 1
#

Foldseek 3Di:
DQADDAFDFDDDAASHPLRGFDDDPPDPTTGSD/DVLVVLVVVLLLVCLLVVDDVCLVVSVVVNVVLVVVQVVLCVVLPPVVPVVLVVVLVVVLVVLCVFLADVVVVVVVVSVVLSVLLVPLSVLVVVLLVLLSLLVSQVVAKDWDVDPCCIDIDGDDPPPPCSVVVNVVSLVVNLVSLVSNLSNCCSRCLVSQLQVLLVVVLCCCQVVVDPVVHAPPPDPPVRVLCQLLQLDQPSPVPPDDSCSLVNSLVVPCPVDPSVVSCVSNNVVVVVVDDPSVVVSSVVSQCPDPVSVVSVVSSVLSVVCVVVVPSSVVVNCVSLVSHPLSVLLVVLLVVCVVVLVVLVVVLLVVLLVLLVVCLVPVFVQQFQDPDPVDTDTQNPDSVSSSVCCPVPQLVVLQGPQVRTHQPDPHPCNVVVVVSRVVRNCCRNVPRVCVSVVSSVVSSVVSVVSVVVSVVCVQAQDSPDRGGPVVD/DVCVVVVVVLLLVCLLPNDPVCLVVSVVLSVLLVVCLVVLLVCAVVVVVLVVVLVVVLVVLCVAQACHPCHVLQVCLSVLVRVLLVLLSVLVSLVVQWDWDDDPCVTDTDGDDPPCPCSVVVNVVSLVVNLVSLVSNLVNCCSHCLLSQVQSVLVVVLCCCQVPVCCPPVNPCPVDVVSVLCQLLQQFQCSVVPPPDSVSLVRSCVVCVPVDPSVVSCNSRNNDVVDDRPSVVVSSVVVQCVDPVSVVSVVSSVLSVCCVVPVVSSVVSNCVSLVSHDLSVLLVCLCVVCVVVLVVLVVVLLVVLLVLLVVCLVPVQVQQFQDPDPVDTDRQNPDSVSSSCCCVPCQLPVLQFPVVRTDQCPPHPCRVVVVVSRVCRNCPRNVPSVVVSVVSSVVSSVVSVVSSVVSVCCVVFADSVPRGGCVVVD/DVLVVLVVVLLLCCLQPNDPVCLVVSVVVSVVLSVLLVVLLVLLPVVVVVVLVVVLVVVLVVLVVQFFWVVVVVVVVSNVLSVLLVHLGVLSVVLLVLLSVLVSLVVQWDWDDDDCVIDIDGDDPPDPPSVVVLVVSLVVSLVSLVSSLSNCCSRCLVSLLQSVLVVVLCCVQPPVCVNVHAPDPPDPVSVLCQLCLQPQCSCVSPPDSCSLVNSLVVCCVVDPSVVSCVSNNPDVPDDDSVVVSSVVSLCVDPVSVVSVVVSVLSVVCVVPVSSSNVSNCSSLVRRVLSVLLVVLCVVLVVVLVVLVVVLLVVLLVLLVCCQPPPQPQQFQDPDPVDTDRQRPDSVSSSCCCVVPQLVVLQFPVVSGDQPDPHPCNVVVVVSRVVRNCPRNPPSVVVSVCSRVVSSVVVVVSSVVSVVCVVFAPSVDRDGNPVVD/DVLVVLVVVLLLCCLLPNDPVCSVVSVVLSVVLNVVLVVLVVLLPVVVLVVLVVVLVVVLVVLVVFWLPVVVVVVVVVNVLSVLQVDQSVLSSVLLVLLSVLVSLCVQKDWDCDPCVIDIDGDDPPDPPRPVVNVVSLVVSLVSLVSNLSNCVSNVLLSLVVSVVVVVLCCCLPPNCPPVHDDVVPRVLCQLLQQFPANPPSDDCRPSLVSSCVVCCPVDPNVRSCNSNHVVVPCRPSVVVSSVVVCVVDPVSVVSVVSSVLSVCCVVPVVSSNVSNVVSLVTHPLSVLLVCLCVLCVVVLVVLVVVLLVVLLVLLVVCLVPPQVQQFQDPDPVDTDRQNPDSVSSSCCCVPCQLPVQQGPVVRTDQCPPHPCNVVVVVSRVCRNCPRNVPSVVVSVVSSVVSSVVVVVSSVVSVCCPQFADSNDRDTCVVVD

Sequence (1765 aa):
GDCLPHLKRCKADNDCCGKKCKRRGTNAEKRCRPQVKESKRQFIFDVVNEGGEAEKMELFVSFCEDTIFEMQIAAQISETAREAATALAALLWAVVARAGAAWGELEVQRVKFLNYLSRNFYTLRFLALFLAFAINFILLFYKVSDSPPNMVYYFLEESTGYMEPALWCLSLLHTLVAFLCIIGYNCLKVPLVIFKREKELARKLEFDGLYITEQPGDDDVKGQWDRLVLNTPSFPSNYWDKFVKRKVLDKHGDIFGRERIAELLGMTWLMSIDVKYQIWKFGVIFTDNSFLYLGWYMVMSLLGHYNNFFFAAHLLDIAMGVKTLRTILSSVTHNGKQLVMTVGLLAVVVYLYTVVAFNFFRKFYNKSEDEDEPDMKCDDMMTCYLFHMYVGVRAGGGIGDEIEDPAGDEYELYRVVFDITFFFFVIVILLAIIQGLIIDAFGELRDQQEQVKEDMETKCFICGIGSDYFPQVKESKRQFIFDVVNEGGEAEKMELFVSFCEDTIFEMQIAAQITAREAATALAALLWAVVARAGAVKFLNYLSRNFYTLRFLALFLAFAINFILLFYKVSDSPPNMVYYFLEESTGYMEPALWCLSLLHTLVAFLCIIGYNCLKVPLVIFKREKELARKLEFDGLYITEQPGDDDVKGQWDRLVLNTPSFPSNYWDKFVKRKVLDKHGDIFGRERIAELLGMDLMSIDVKYQIWKFGVIFTDNSFLYLGWYMVMSLLGHYNNFFFAAHLLDIAMGVKTLRTILSSVTHNGKQLVMTVGLLAVVVYLYTVVAFNFFRKFYNKSEDEDEPDMKCDDMMTCYLFHMYVGVRAGGGIGDEIEDPAGDEYELYRVVFDITFFFFVIVILLAIIQGLIIDAFGELRDQQEQVKEDMETKCFICGIGSDYFDPQVKESKRQFIFDVVNEGGEAEKMELFVSFCEDTIFEMQIAAQISETAREAATALAALLWAVVARAGAAWGELEVQRVKFLNYLSRNFYTLRFLALFLAFAINFILLFYKVSDSPPNMVYYFLEESTGYMEPALWCLSLLHTLVAFLCIIGYNCLKVPLVIFKREKELARKLEFDGLYITEQPGDDDVKGQWDRLVLNTPSFPSNYWDKFVKRKVLDKHGDIFGRERIAELLGMDMSIDVKYQIWKFGVIFTDNSFLYLGWYMVMSLLGHYNNFFFAAHLLDIAMGVKTLRTILSSVTHNGKQLVMTVGLLAVVVYLYTVVAFNFFRKFYNKSEDEDEPDMKCDDMMTCYLFHMYVGVRAGGGIGDEIEDPAGDEYELYRVVFDITFFFFVIVILLAIIQGLIIDAFGELRDQQEQVKEDMETKCFICGIGSDYFDPQVKESKRQFIFDVVNEGGEAEKMELFVSFCEDTIFEMQIAAQISETAREAATALAALLWAVVARAGAAWGELEVQRVKFLNYLSRNFYTLRFLALFLAFAINFILLFYKVSDSPPNMVYYFLEESTGYMEPALWCLSLLHTLVAFLCIIGYNCLKVPLVIFKREKELARKLEFDGLYITEQPDVKGQWDRLVLNTPSFPSNYWDKFVKRKVLDKHGDIFGRERIAELLGWLMSIDVKYQIWKFGVIFTDNSFLYLGWYMVMSLLGHYNNFFFAAHLLDIAMGVKTLRTILSSVTHNGKQLVMTVGLLAVVVYLYTVVAFNFFRKFYNKSEDEDEPDMKCDDMMTCYLFHMYVGVRAGGGIGDEIEDPAGDEYELYRVVFDITFFFFVIVILLAIIQGLIIDAFGELRDQQEQVKEDMETKCFICGIGSDYFD

Secondary structure (DSSP, 8-state):
--HHHHHHHHHHHHHHT--STTHHHHHHHHHHHHHHHHHHHHH--HHHHHHHHHHHHHHHHHHS----TTHHHHHTHHHHHHHHHHHHHHHHHHGGGEEEESS----EEEE--SS-TTHHHHHHHHHHHHHHHHHHHHHHHHHHTHHHHHHHHHHHHHHIIIII-IIIII--TTT-HHHHHTHHHHT-TTTTSSSS-TTSHHHHHHHSTTTS-HHHHHHHTT-------HHHHHHHHHHHHH-HHHHHHHHHHHHHHHHHH-GGGGGGGGGHHHHHSHHHHHHHHHHHHTHHHHHHHHHHHHHHHHHHHHHHHHT--TT-B----SSS--BSSSBHHHHHHHIIIIIHHHSS-GGGTSPP-TTSSSHHHHHHHHHHHHIIIIIIIIHHHHHHHHHHHHHHHHHHHHHHHHHHHB-TTT--BHHHH-/--S--SSSB-SSSSSSSS------TT----B--/-HHHHHHHHHHHHHHHT--STTHHHHHHHHHHHHHHHHHHHHHH---HHHHHHHHHHHHHHHHHTTT---HHHHHHHHHHHHHHHHTHHHHHHHHHHHHHHHHHHHTSEEEESS----EEEE--SS-GGGHHHHHHHHHHHHHHHHHHHHHHHHHTHHHHHHHHHHHHHHHHHHT-TTTTS---SS-HHHHHGGGGSS-TTTTSSSS-TTHHHHHHHHSTTTS-HHHHHHHHT------SHHHHHHHHHHHH-HHHHHHHHHHHHHHHHHH-GGGGGGGGGHHHHHSHHHHHHHHHHHHTHHHHHHHHHHHHHHHHHHHHHHHHT--TT-B--S-SSS--BS-SBHHHHHHHIIIIIHHHSS-TTTTSPP-SSSTTHHHHHHHHHHHIIIIIIIIHHHHHHHHHHHHHHHHHHHHHHHHHHHTB-SSS--BHHHH-/-HHHHHHHHHHHHHHHH---TTHHHHHHHHHHHHHHHHHHHHHH---HHHHHHHHHHHHHHHHHHSS---HHHHHHHHHHHHHHHHTHHHHHHHHHHHHHHHHHHHTTEEEESS----EEEE--SS-TTSHHHHHHHHHHHHHHHHHHHHHHHHHTHHHHHHHHHHHHHHIIIII-HHHH----SS-HHHHHGGGGTTSS-TTSSSS-S-HHHHHHHHTSSSS-HHHHHHHHT--HHHHS-HHHHHHHHHHHHH-HHHHHHHHHHHHHHHHHHHS-GGGGGGGHHHHHSHHHHHHHHHHHHTHHHHHHHHHHHHHHHHHHHHHHHHT--TT-B--S-SSS--BTTSBHHHHHHIIIIIIHHHSS-TTTTSPP-SSSSSHHHHHHHHHHHHIIIIIIIIHHHHHHHHHHHHHHHHHHHHHHHHHHS--SSSS--TTT-/-HHHHHHHHHHHHHHHS--SSSHHHHHHHHHHHHHHHHHHHHHH---HHHHHHHHHHHHHHHHHTTS---HHHHHHHHHHHHHHHH-SHHHHHHHHHHHHHHHHHHTTEEEESS----EEEE--SS-TTHHHHHHHHHHHHHHHHHHHHHHHHHHTHHHHHHHHHHHHHHIIIII-TTTS----HHHHHHGGGGGSS---SSSS-TTHHHHHHHHTTTTS-HHHHHHHH---TT--HHHHHHHHHHHHH-HHHHHHHHHHHHHHHHHH-GGGGGGGGGHHHHHSHHHHHHHHHHHHTHHHHHHHHHHHHHHHHHHHHHHHHT--TT-B----SSS--BSSSBHHHHHHHIIIIIHHHSS-GGGTSPP-TTSSSHHHHHHHHHHHHIIIIIIIIHHHHHHHHHHHHHHHHHHHHHHHHHHHB-SSSS-BHHHH-